Protein 3WRY (pdb70)

InterPro domains:
  IPR009215 TIM-barrel domain, IGPS-like [PF09370] (486-751)
  IPR013785 Aldolase-type TIM barrel [G3DSA:3.20.20.70] (477-729)
  IPR015813 Pyruvate/Phosphoenolpyruvate kinase-like domain superfamily [SSF51621] (482-674)
  IPR044122 UPF0261, N-terminal domain [NF002674] (10-432)
  IPR044122 UPF0261, N-terminal domain [PF06792] (9-196)
  IPR044122 UPF0261, N-terminal domain [cd15488] (10-428)
  IPR051353 Tobamovirus Resistance UPF0261 [PTHR31862] (7-753)
  IPR056778 UPF0261, C-terminal domain [PF23189] (211-428)

Secondary structure (DSSP, 8-state):
-EEEEEEE-HHHHHHHHHHHHHHHHHHHHHHTTT--SPPEEEEEE---BS------TTSEEE-HHHHHTT----GGG-S--SSHHHHHHHHHHHHHHHHHHHHHHSSEEEEEEEEESHHHHHHHHHHHTTSPTTS-EEEEETTSSSB-HHHHTTS--EEEE-SS---S--HHHHHHHHHHHHHHHHHHHHHHT---EEEEEE-GGGHHHHHHHHHHHHHTT-EEEEEETTTHHHHHHHHHHHTT--SEEEE---THHHIIIII-SS---TTTTHHHHHHT--EEE--TTTTEEE--SGGGS-GGGTTS-EEE-SSS-EEEEP-HHHHHHHHHHHHHHHTT-SS-EEEEEESSBSSTTSSTTSTT--HHHHHHHHHHHHHHHTT-TTEEEEEESSBTTSHHHHHHHHHHHHHHS--/--EEEEEEE-HHHHHHHHHHHHHHHHHHHHHHS-SSS---EEEEEE---BS------TTSEEE-HHHHHHT----GGG-S--SSHHHHHHHHHHHHHHHHHHHHHHHSEEEEEEEEESHHHHHHHHHHHTTSPTTS-EEEEETTSSSB-HHHHTTS--EEEE-SS-S-S--HHHHHHHHHHHHHHHHHHHHHHHS--PPPTT--S-EEEEEE-GGGHHHHHHHHHHHHHTT-EEEEEE-SSHHHHHHHHHHHTTS--EEEE---THHHHHHHT-SS---TTTTHHHHHHT--EEE--TTTTEEEESSGGGS-GGGTTS-EEE-SSS-EEEEPPHHHHHHHHHHHHHHHTT-SS-EEEEEETTBSSTTSSTTSTT--HHHHHHHHHHHHHHTSS-SSEEEEEESSBTTSHHHHHHHHHHHHHT--/--HHHHTTTTTT-BGGGG--S--SS----SSHHHHHHHHHHHHHHHHHHHHHHHHHHHHH----EEETTTTEEEE--SSSS-SEEEEEETT--EEEEE--EETTEE---TTEEEEE--GGGS--HHHHHHHHHHTT-SSS-PPPP-SEEEEEE--TTSSHHHHHHHH--TTT-EEEESSHHHHHHHHHHHHTTSS----TTTEEEHHHHHHTTTSSS----SEEEEETGGGS-HHHHHHHHHHTT-SEEEEEE-TTSS-----STT----TTTSS---SEEEE--EESSS-HHHHHHHHHHSSS--EE-------EEEEE-S-GGG-STTTS---SEEEESSHHHHHHHHHTT-SSEEETGGGTT--EEEEEEEE---S--TT-STT-HHHHHHHSSEEEEEEEEESS--HHHHHHHHHHHB-HHHHGGGB---/--TTTTT-BTGGG-----TT----SSHHHHHHHHHHHHHHHHHHHHHHHHHHHT---S-BSEEEEETTTTEEEE-BS-SS-SEEEEEETT--EEEEE--EETTEE---TTEEEEEEEGGGSS-HHHHHHHHHHHHHTTSSPPPP-SEEEEEE--TTSSHHHHHHHH--TTT-EEEESSHHHHHHHHHHHTTTS-----TTTEEEHHHHHHTSSSS--PPPSEEEEETGGGS-HHHHHHHHHHTT-SEEEEEE-SSSS-----STT----HHHHSPP-SEEEE--EESS--HHHHHHHHHHSSS--EE-------EEEEE-S-GGG-STTTS---SEEEESSHHHHHHHHHHT--SEEETGGGTT--EEEEEEEE---S--TT-STT-HHHHHHHSSEEEEEEEEESS--HHHHHHHHHHHB-HHHHGGGB--

CATH classification: 3.40.50.12020 (+1 more: 3.40.50.12030)

Structure (mmCIF, N/CA/C/O backbone):
data_3WRY
#
_entry.id   3WRY
#
_cell.length_a   84.981
_cell.length_b   133.550
_cell.length_c   195.786
_cell.angle_alpha   90.00
_cell.angle_beta   90.00
_cell.angle_gamma   90.00
#
_symmetry.space_group_name_H-M   'P 21 21 21'
#
loop_
_entity.id
_entity.type
_entity.pdbx_description
1 polymer 'Tm-1 protein'
2 polymer 'Replicase large subunit'
3 non-polymer 'PHOSPHOTHIOPHOSPHORIC ACID-ADENYLATE ESTER'
4 non-polymer 'MAGNESIUM ION'
5 non-polymer 'CHLORIDE ION'
6 water water
#
loop_
_atom_site.group_PDB
_atom_site.id
_atom_site.type_symbol
_atom_site.label_atom_id
_atom_site.label_alt_id
_atom_site.label_comp_id
_atom_site.label_asym_id
_atom_site.label_entity_id
_atom_site.label_seq_id
_atom_site.pdbx_PDB_ins_code
_atom_site.Cartn_x
_atom_site.Cartn_y
_atom_site.Cartn_z
_atom_site.occupancy
_atom_site.B_iso_or_equiv
_atom_site.auth_seq_id
_atom_site.auth_comp_id
_atom_site.auth_asym_id
_atom_site.auth_atom_id
_atom_site.pdbx_PDB_model_num
ATOM 1 N N . SER A 1 8 ? 40.884 -10.566 -40.179 1.00 47.75 8 SER A N 1
ATOM 2 C CA . SER A 1 8 ? 41.567 -9.483 -39.407 1.00 47.25 8 SER A CA 1
ATOM 3 C C . SER A 1 8 ? 40.536 -8.687 -38.603 1.00 44.75 8 SER A C 1
ATOM 4 O O . SER A 1 8 ? 39.826 -7.848 -39.148 1.00 44.16 8 SER A O 1
ATOM 7 N N . PRO A 1 9 ? 40.472 -8.921 -37.283 1.00 42.93 9 PRO A N 1
ATOM 8 C CA . PRO A 1 9 ? 39.532 -8.251 -36.383 1.00 39.97 9 PRO A CA 1
ATOM 9 C C . PRO A 1 9 ? 39.504 -6.737 -36.486 1.00 38.34 9 PRO A C 1
ATOM 10 O O . PRO A 1 9 ? 40.538 -6.079 -36.554 1.00 39.55 9 PRO A O 1
ATOM 14 N N . ARG A 1 10 ? 38.297 -6.194 -36.493 1.00 34.89 10 ARG A N 1
ATOM 15 C CA . ARG A 1 10 ? 38.100 -4.763 -36.582 1.00 32.71 10 ARG A CA 1
ATOM 16 C C . ARG A 1 10 ? 36.944 -4.367 -35.666 1.00 29.66 10 ARG A C 1
ATOM 17 O O . ARG A 1 10 ? 35.979 -5.115 -35.527 1.00 29.25 10 ARG A O 1
ATOM 25 N N . VAL A 1 11 ? 37.054 -3.208 -35.028 1.00 27.32 11 VAL A N 1
ATOM 26 C CA . VAL A 1 11 ? 35.991 -2.711 -34.157 1.00 28.27 11 VAL A CA 1
ATOM 27 C C . VAL A 1 11 ? 35.518 -1.376 -34.703 1.00 27.31 11 VAL A C 1
ATOM 28 O O . VAL A 1 11 ? 36.268 -0.701 -35.405 1.00 28.85 11 VAL A O 1
ATOM 32 N N . PHE A 1 12 ? 34.281 -0.998 -34.396 1.00 27.04 12 PHE A N 1
ATOM 33 C CA . PHE A 1 12 ? 33.742 0.273 -34.874 1.00 26.16 12 PHE A CA 1
ATOM 34 C C . PHE A 1 12 ? 33.313 1.195 -33.730 1.00 26.38 12 PHE A C 1
ATOM 35 O O . PHE A 1 12 ? 32.616 0.766 -32.809 1.00 26.45 12 PHE A O 1
ATOM 43 N N . CYS A 1 13 ? 33.752 2.452 -33.793 1.00 26.29 13 CYS A N 1
ATOM 44 C CA . CYS A 1 13 ? 33.411 3.474 -32.801 1.00 27.14 13 CYS A CA 1
ATOM 45 C C . CYS A 1 13 ? 32.398 4.331 -33.526 1.00 25.99 13 CYS A C 1
ATOM 46 O O . CYS A 1 13 ? 32.711 4.932 -34.550 1.00 27.85 13 CYS A O 1
ATOM 49 N N . ILE A 1 14 ? 31.190 4.400 -32.978 1.00 25.60 14 ILE A N 1
ATOM 50 C CA . ILE A 1 14 ? 30.091 5.090 -33.633 1.00 23.20 14 ILE A CA 1
ATOM 51 C C . ILE A 1 14 ? 29.430 6.218 -32.849 1.00 24.02 14 ILE A C 1
ATOM 52 O O . ILE A 1 14 ? 29.202 6.101 -31.642 1.00 23.83 14 ILE A O 1
ATOM 57 N N . GLY A 1 15 ? 29.120 7.309 -33.547 1.00 22.45 15 GLY A N 1
ATOM 58 C CA . GLY A 1 15 ? 28.470 8.441 -32.908 1.00 22.15 15 GLY A CA 1
ATOM 59 C C . GLY A 1 15 ? 28.057 9.519 -33.896 1.00 22.64 15 GLY A C 1
ATOM 60 O O . GLY A 1 15 ? 28.417 9.465 -35.070 1.00 23.90 15 GLY A O 1
ATOM 61 N N . THR A 1 16 ? 27.295 10.499 -33.424 1.00 21.64 16 THR A N 1
ATOM 62 C CA . THR A 1 16 ? 26.862 11.599 -34.270 1.00 22.91 16 THR A CA 1
ATOM 63 C C . THR A 1 16 ? 27.931 12.702 -34.262 1.00 24.17 16 THR A C 1
ATOM 64 O O . THR A 1 16 ? 27.892 13.628 -33.448 1.00 23.03 16 THR A O 1
ATOM 68 N N . ALA A 1 17 ? 28.878 12.594 -35.188 1.00 24.32 17 ALA A N 1
ATOM 69 C CA . ALA A 1 17 ? 29.967 13.555 -35.302 1.00 26.65 17 ALA A CA 1
ATOM 70 C C . ALA A 1 17 ? 29.525 15.015 -35.414 1.00 28.35 17 ALA A C 1
ATOM 71 O O . ALA A 1 17 ? 30.257 15.912 -34.994 1.00 29.25 17 ALA A O 1
ATOM 73 N N . ASP A 1 18 ? 28.345 15.271 -35.974 1.00 27.41 18 ASP A N 1
ATOM 74 C CA . ASP A 1 18 ? 27.908 16.659 -36.107 1.00 27.00 18 ASP A CA 1
ATOM 75 C C . ASP A 1 18 ? 27.669 17.348 -34.771 1.00 26.29 18 ASP A C 1
ATOM 76 O O . ASP A 1 18 ? 27.736 18.573 -34.694 1.00 26.64 18 ASP A O 1
ATOM 81 N N . THR A 1 19 ? 27.407 16.573 -33.720 1.00 26.12 19 THR A N 1
ATOM 82 C CA . THR A 1 19 ? 27.176 17.150 -32.393 1.00 28.11 19 THR A CA 1
ATOM 83 C C . THR A 1 19 ? 28.192 16.717 -31.337 1.00 28.83 19 THR A C 1
ATOM 84 O O . THR A 1 19 ? 28.381 17.405 -30.333 1.00 29.86 19 THR A O 1
ATOM 88 N N . LYS A 1 20 ? 28.849 15.584 -31.561 1.00 28.79 20 LYS A N 1
ATOM 89 C CA . LYS A 1 20 ? 29.797 15.066 -30.584 1.00 27.75 20 LYS A CA 1
ATOM 90 C C . LYS A 1 20 ? 31.128 14.631 -31.188 1.00 27.16 20 LYS A C 1
ATOM 91 O O . LYS A 1 20 ? 31.704 13.621 -30.780 1.00 25.39 20 LYS A O 1
ATOM 97 N N . PHE A 1 21 ? 31.626 15.399 -32.149 1.00 26.01 21 PHE A N 1
ATOM 98 C CA . PHE A 1 21 ? 32.875 15.045 -32.803 1.00 27.32 21 PHE A CA 1
ATOM 99 C C . PHE A 1 21 ? 34.077 14.824 -31.886 1.00 27.84 21 PHE A C 1
ATOM 100 O O . PHE A 1 21 ? 34.715 13.780 -31.961 1.00 27.84 21 PHE A O 1
ATOM 108 N N . ASP A 1 22 ? 34.397 15.783 -31.022 1.00 28.93 22 ASP A N 1
ATOM 109 C CA . ASP A 1 22 ? 35.572 15.600 -30.171 1.00 30.54 22 ASP A CA 1
ATOM 110 C C . ASP A 1 22 ? 35.465 14.441 -29.196 1.00 28.35 22 ASP A C 1
ATOM 111 O O . ASP A 1 22 ? 36.455 13.762 -28.944 1.00 25.59 22 ASP A O 1
ATOM 116 N N . GLU A 1 23 ? 34.276 14.213 -28.650 1.00 26.81 23 GLU A N 1
ATOM 117 C CA . GLU A 1 23 ? 34.095 13.103 -27.718 1.00 28.65 23 GLU A CA 1
ATOM 118 C C . GLU A 1 23 ? 34.252 11.780 -28.469 1.00 27.74 23 GLU A C 1
ATOM 119 O O . GLU A 1 23 ? 34.814 10.824 -27.944 1.00 26.98 23 GLU A O 1
ATOM 125 N N . LEU A 1 24 ? 33.744 11.738 -29.699 1.00 27.74 24 LEU A N 1
ATOM 126 C CA . LEU A 1 24 ? 33.818 10.538 -30.522 1.00 27.53 24 LEU A CA 1
ATOM 127 C C . LEU A 1 24 ? 35.283 10.256 -30.817 1.00 27.49 24 LEU A C 1
ATOM 128 O O . LEU A 1 24 ? 35.736 9.118 -30.712 1.00 25.58 24 LEU A O 1
ATOM 133 N N . ARG A 1 25 ? 36.011 11.310 -31.186 1.00 27.55 25 ARG A N 1
ATOM 134 C CA . ARG A 1 25 ? 37.438 11.213 -31.494 1.00 27.64 25 ARG A CA 1
ATOM 135 C C . ARG A 1 25 ? 38.188 10.726 -30.258 1.00 26.63 25 ARG A C 1
ATOM 136 O O . ARG A 1 25 ? 38.949 9.758 -30.321 1.00 26.81 25 ARG A O 1
ATOM 144 N N . PHE A 1 26 ? 37.964 11.408 -29.135 1.00 26.53 26 PHE A N 1
ATOM 145 C CA . PHE A 1 26 ? 38.612 11.057 -27.869 1.00 26.79 26 PHE A CA 1
ATOM 146 C C . PHE A 1 26 ? 38.418 9.578 -27.534 1.00 25.73 26 PHE A C 1
ATOM 147 O O . PHE A 1 26 ? 39.376 8.877 -27.209 1.00 26.00 26 PHE A O 1
ATOM 155 N N . LEU A 1 27 ? 37.175 9.113 -27.619 1.00 24.02 27 LEU A N 1
ATOM 156 C CA . LEU A 1 27 ? 36.854 7.723 -27.325 1.00 24.40 27 LEU A CA 1
ATOM 157 C C . LEU A 1 27 ? 37.598 6.777 -28.270 1.00 25.15 27 LEU A C 1
ATOM 158 O O . LEU A 1 27 ? 38.285 5.850 -27.834 1.00 25.28 27 LEU A O 1
ATOM 163 N N . SER A 1 28 ? 37.464 7.021 -29.566 1.00 24.52 28 SER A N 1
ATOM 164 C CA . SER A 1 28 ? 38.132 6.197 -30.569 1.00 27.03 28 SER A CA 1
ATOM 165 C C . SER A 1 28 ? 39.632 6.147 -30.279 1.00 27.15 28 SER A C 1
ATOM 166 O O . SER A 1 28 ? 40.252 5.080 -30.284 1.00 26.42 28 SER A O 1
ATOM 169 N N . GLU A 1 29 ? 40.196 7.319 -30.019 1.00 28.69 29 GLU A N 1
ATOM 170 C CA . GLU A 1 29 ? 41.615 7.451 -29.722 1.00 30.54 29 GLU A CA 1
ATOM 171 C C . GLU A 1 29 ? 41.954 6.567 -28.523 1.00 29.11 29 GLU A C 1
ATOM 172 O O . GLU A 1 29 ? 42.917 5.799 -28.551 1.00 26.93 29 GLU A O 1
ATOM 178 N N . HIS A 1 30 ? 41.148 6.664 -27.470 1.00 27.62 30 HIS A N 1
ATOM 179 C CA . HIS A 1 30 ? 41.414 5.877 -26.276 1.00 28.60 30 HIS A CA 1
ATOM 180 C C . HIS A 1 30 ? 41.206 4.377 -26.476 1.00 26.47 30 HIS A C 1
ATOM 181 O O . HIS A 1 30 ? 41.890 3.566 -25.855 1.00 24.32 30 HIS A O 1
ATOM 188 N N . VAL A 1 31 ? 40.269 4.010 -27.345 1.00 25.24 31 VAL A N 1
ATOM 189 C CA . VAL A 1 31 ? 40.011 2.602 -27.633 1.00 24.48 31 VAL A CA 1
ATOM 190 C C . VAL A 1 31 ? 41.181 2.012 -28.413 1.00 26.41 31 VAL A C 1
ATOM 191 O O . VAL A 1 31 ? 41.607 0.888 -28.148 1.00 25.38 31 VAL A O 1
ATOM 195 N N . ARG A 1 32 ? 41.696 2.765 -29.381 1.00 28.46 32 ARG A N 1
ATOM 196 C CA . ARG A 1 32 ? 42.822 2.284 -30.187 1.00 31.16 32 ARG A CA 1
ATOM 197 C C . ARG A 1 32 ? 44.044 2.063 -29.300 1.00 32.00 32 ARG A C 1
ATOM 198 O O . ARG A 1 32 ? 44.694 1.020 -29.357 1.00 31.95 32 ARG A O 1
ATOM 206 N N . SER A 1 33 ? 44.340 3.056 -28.475 1.00 31.28 33 SER A N 1
ATOM 207 C CA . SER A 1 33 ? 45.476 2.990 -27.572 1.00 32.78 33 SER A CA 1
ATOM 208 C C . SER A 1 33 ? 45.336 1.820 -26.586 1.00 33.57 33 SER A C 1
ATOM 209 O O . SER A 1 33 ? 46.300 1.098 -26.325 1.00 33.76 33 SER A O 1
ATOM 212 N N . SER A 1 34 ? 44.132 1.632 -26.049 1.00 32.28 34 SER A N 1
ATOM 213 C CA . SER A 1 34 ? 43.876 0.558 -25.095 1.00 30.99 34 SER A CA 1
ATOM 214 C C . SER A 1 34 ? 43.995 -0.828 -25.731 1.00 32.01 34 SER A C 1
ATOM 215 O O . SER A 1 34 ? 44.498 -1.773 -25.108 1.00 29.17 34 SER A O 1
ATOM 218 N N . LEU A 1 35 ? 43.512 -0.955 -26.964 1.00 30.65 35 LEU A N 1
ATOM 219 C CA . LEU A 1 35 ? 43.590 -2.224 -27.668 1.00 31.33 35 LEU A CA 1
ATOM 220 C C . LEU A 1 35 ? 45.052 -2.634 -27.840 1.00 33.20 35 LEU A C 1
ATOM 221 O O . LEU A 1 35 ? 45.406 -3.798 -27.658 1.00 31.95 35 LEU A O 1
ATOM 226 N N . ASN A 1 36 ? 45.902 -1.674 -28.187 1.00 35.66 36 ASN A N 1
ATOM 227 C CA . ASN A 1 36 ? 47.313 -1.976 -28.370 1.00 39.52 36 ASN A CA 1
ATOM 228 C C . ASN A 1 36 ? 47.983 -2.331 -27.049 1.00 38.81 36 ASN A C 1
ATOM 229 O O . ASN A 1 36 ? 48.764 -3.273 -26.991 1.00 40.44 36 ASN A O 1
ATOM 234 N N . SER A 1 37 ? 47.670 -1.600 -25.984 1.00 38.00 37 SER A N 1
ATOM 235 C CA . SER A 1 37 ? 48.269 -1.899 -24.683 1.00 38.71 37 SER A CA 1
ATOM 236 C C . SER A 1 37 ? 47.900 -3.295 -24.190 1.00 38.31 37 SER A C 1
ATOM 237 O O . SER A 1 37 ? 48.759 -4.163 -24.052 1.00 36.98 37 SER A O 1
ATOM 240 N N . PHE A 1 38 ? 46.611 -3.499 -23.937 1.00 38.83 38 PHE A N 1
ATOM 241 C CA . PHE A 1 38 ? 46.098 -4.763 -23.415 1.00 39.50 38 PHE A CA 1
ATOM 242 C C . PHE A 1 38 ? 46.496 -6.013 -24.179 1.00 41.32 38 PHE A C 1
ATOM 243 O O . PHE A 1 38 ? 46.563 -7.103 -23.609 1.00 41.83 38 PHE A O 1
ATOM 251 N N . SER A 1 39 ? 46.743 -5.876 -25.469 1.00 43.70 39 SER A N 1
ATOM 252 C CA . SER A 1 39 ? 47.140 -7.035 -26.241 1.00 49.67 39 SER A CA 1
ATOM 253 C C . SER A 1 39 ? 48.661 -7.087 -26.323 1.00 53.96 39 SER A C 1
ATOM 254 O O . SER A 1 39 ? 49.200 -7.542 -27.322 1.00 55.55 39 SER A O 1
ATOM 257 N N . ASN A 1 40 ? 49.352 -6.616 -25.283 1.00 58.96 40 ASN A N 1
ATOM 258 C CA . ASN A 1 40 ? 50.817 -6.626 -25.294 1.00 64.31 40 ASN A CA 1
ATOM 259 C C . ASN A 1 40 ? 51.341 -8.026 -25.608 1.00 66.96 40 ASN A C 1
ATOM 260 O O . ASN A 1 40 ? 52.461 -8.187 -26.097 1.00 66.80 40 ASN A O 1
ATOM 265 N N . LYS A 1 41 ? 50.524 -9.040 -25.334 1.00 69.49 41 LYS A N 1
ATOM 266 C CA . LYS A 1 41 ? 50.915 -10.406 -25.644 1.00 72.38 41 LYS A CA 1
ATOM 267 C C . LYS A 1 41 ? 51.040 -10.463 -27.165 1.00 74.15 41 LYS A C 1
ATOM 268 O O . LYS A 1 41 ? 51.696 -11.341 -27.726 1.00 75.41 41 LYS A O 1
ATOM 274 N N . SER A 1 42 ? 50.410 -9.489 -27.814 1.00 74.92 42 SER A N 1
ATOM 275 C CA . SER A 1 42 ? 50.431 -9.343 -29.262 1.00 75.11 42 SER A CA 1
ATOM 276 C C . SER A 1 42 ? 49.749 -10.478 -30.013 1.00 75.23 42 SER A C 1
ATOM 277 O O . SER A 1 42 ? 49.095 -11.334 -29.412 1.00 75.68 42 SER A O 1
ATOM 279 N N . SER A 1 43 ? 49.923 -10.447 -31.335 1.00 74.48 43 SER A N 1
ATOM 280 C CA . SER A 1 43 ? 49.367 -11.406 -32.293 1.00 73.43 43 SER A CA 1
ATOM 281 C C . SER A 1 43 ? 48.591 -10.611 -33.344 1.00 72.02 43 SER A C 1
ATOM 282 O O . SER A 1 43 ? 49.165 -9.787 -34.059 1.00 71.34 43 SER A O 1
ATOM 284 N N . PHE A 1 44 ? 47.287 -10.853 -33.427 1.00 69.99 44 PHE A N 1
ATOM 285 C CA . PHE A 1 44 ? 46.446 -10.156 -34.392 1.00 67.58 44 PHE A CA 1
ATOM 286 C C . PHE A 1 44 ? 46.239 -8.697 -33.990 1.00 65.36 44 PHE A C 1
ATOM 287 O O . PHE A 1 44 ? 45.955 -8.391 -32.831 1.00 65.89 44 PHE A O 1
ATOM 289 N N . LYS A 1 45 ? 46.390 -7.800 -34.957 1.00 62.02 45 LYS A N 1
ATOM 290 C CA . LYS A 1 45 ? 46.208 -6.372 -34.725 1.00 58.20 45 LYS A CA 1
ATOM 291 C C . LYS A 1 45 ? 44.728 -6.038 -34.917 1.00 54.32 45 LYS A C 1
ATOM 292 O O . LYS A 1 45 ? 44.107 -6.488 -35.883 1.00 52.45 45 LYS A O 1
ATOM 298 N N . VAL A 1 46 ? 44.158 -5.261 -34.001 1.00 49.01 46 VAL A N 1
ATOM 299 C CA . VAL A 1 46 ? 42.752 -4.891 -34.124 1.00 43.57 46 VAL A CA 1
ATOM 300 C C . VAL A 1 46 ? 42.618 -3.507 -34.757 1.00 40.37 46 VAL A C 1
ATOM 301 O O . VAL A 1 46 ? 43.191 -2.532 -34.270 1.00 38.62 46 VAL A O 1
ATOM 305 N N . GLY A 1 47 ? 41.870 -3.433 -35.854 1.00 36.90 47 GLY A N 1
ATOM 306 C CA . GLY A 1 47 ? 41.673 -2.164 -36.530 1.00 33.70 47 GLY A CA 1
ATOM 307 C C . GLY A 1 47 ? 40.500 -1.382 -35.960 1.00 32.37 47 GLY A C 1
ATOM 308 O O . GLY A 1 47 ? 39.520 -1.966 -35.495 1.00 31.08 47 GLY A O 1
ATOM 309 N N . VAL A 1 48 ? 40.603 -0.057 -35.988 1.00 29.47 48 VAL A N 1
ATOM 310 C CA . VAL A 1 48 ? 39.539 0.793 -35.480 1.00 28.58 48 VAL A CA 1
ATOM 311 C C . VAL A 1 48 ? 38.960 1.675 -36.580 1.00 28.60 48 VAL A C 1
ATOM 312 O O . VAL A 1 48 ? 39.672 2.460 -37.210 1.00 28.77 48 VAL A O 1
ATOM 316 N N . THR A 1 49 ? 37.665 1.543 -36.819 1.00 27.59 49 THR A N 1
ATOM 317 C CA . THR A 1 49 ? 37.024 2.372 -37.821 1.00 27.55 49 THR A CA 1
ATOM 318 C C . THR A 1 49 ? 36.009 3.273 -37.138 1.00 28.29 49 THR A C 1
ATOM 319 O O . THR A 1 49 ? 35.216 2.813 -36.315 1.00 29.32 49 THR A O 1
ATOM 323 N N . VAL A 1 50 ? 36.050 4.561 -37.464 1.00 27.34 50 VAL A N 1
ATOM 324 C CA . VAL A 1 50 ? 35.128 5.522 -36.877 1.00 25.73 50 VAL A CA 1
ATOM 325 C C . VAL A 1 50 ? 33.946 5.696 -37.827 1.00 27.22 50 VAL A C 1
ATOM 326 O O . VAL A 1 50 ? 34.131 5.918 -39.023 1.00 26.41 50 VAL A O 1
ATOM 330 N N . VAL A 1 51 ? 32.734 5.572 -37.295 1.00 26.56 51 VAL A N 1
ATOM 331 C CA . VAL A 1 51 ? 31.531 5.710 -38.111 1.00 25.59 51 VAL A CA 1
ATOM 332 C C . VAL A 1 51 ? 30.659 6.875 -37.652 1.00 26.27 51 VAL A C 1
ATOM 333 O O . VAL A 1 51 ? 30.247 6.942 -36.492 1.00 26.75 51 VAL A O 1
ATOM 337 N N . ASP A 1 52 ? 30.397 7.801 -38.565 1.00 24.33 52 ASP A N 1
ATOM 338 C CA . ASP A 1 52 ? 29.554 8.944 -38.260 1.00 25.55 52 ASP A CA 1
ATOM 339 C C . ASP A 1 52 ? 28.102 8.608 -38.589 1.00 24.71 52 ASP A C 1
ATOM 340 O O . ASP A 1 52 ? 27.807 8.163 -39.696 1.00 25.14 52 ASP A O 1
ATOM 345 N N . VAL A 1 53 ? 27.202 8.798 -37.628 1.00 23.26 53 VAL A N 1
ATOM 346 C CA . VAL A 1 53 ? 25.784 8.527 -37.869 1.00 24.83 53 VAL A CA 1
ATOM 347 C C . VAL A 1 53 ? 24.935 9.793 -37.715 1.00 26.46 53 VAL A C 1
ATOM 348 O O . VAL A 1 53 ? 23.747 9.723 -37.379 1.00 28.02 53 VAL A O 1
ATOM 352 N N . SER A 1 54 ? 25.560 10.947 -37.964 1.00 26.36 54 SER A N 1
ATOM 353 C CA . SER A 1 54 ? 24.887 12.247 -37.892 1.00 25.38 54 SER A CA 1
ATOM 354 C C . SER A 1 54 ? 23.693 12.250 -38.839 1.00 24.93 54 SER A C 1
ATOM 355 O O . SER A 1 54 ? 23.769 11.695 -39.934 1.00 24.32 54 SER A O 1
ATOM 358 N N . THR A 1 55 ? 22.599 12.886 -38.437 1.00 24.44 55 THR A N 1
ATOM 359 C CA . THR A 1 55 ? 21.447 12.949 -39.315 1.00 26.32 55 THR A CA 1
ATOM 360 C C . THR A 1 55 ? 21.145 14.363 -39.805 1.00 28.21 55 THR A C 1
ATOM 361 O O . THR A 1 55 ? 20.213 14.562 -40.576 1.00 30.02 55 THR A O 1
ATOM 365 N N . SER A 1 56 ? 21.919 15.352 -39.367 1.00 28.22 56 SER A N 1
ATOM 366 C CA . SER A 1 56 ? 21.697 16.713 -39.856 1.00 28.36 56 SER A CA 1
ATOM 367 C C . SER A 1 56 ? 22.452 16.803 -41.186 1.00 29.99 56 SER A C 1
ATOM 368 O O . SER A 1 56 ? 23.036 15.813 -41.641 1.00 29.80 56 SER A O 1
ATOM 371 N N . TRP A 1 57 ? 22.452 17.973 -41.812 1.00 29.79 57 TRP A N 1
ATOM 372 C CA . TRP A 1 57 ? 23.172 18.117 -43.071 1.00 32.78 57 TRP A CA 1
ATOM 373 C C . TRP A 1 57 ? 24.654 18.444 -42.862 1.00 31.88 57 TRP A C 1
ATOM 374 O O . TRP A 1 57 ? 25.440 18.408 -43.804 1.00 30.07 57 TRP A O 1
ATOM 385 N N . LYS A 1 58 ? 25.034 18.764 -41.631 1.00 33.75 58 LYS A N 1
ATOM 386 C CA . LYS A 1 58 ? 26.424 19.095 -41.334 1.00 35.31 58 LYS A CA 1
ATOM 387 C C . LYS A 1 58 ? 27.287 17.880 -41.672 1.00 35.72 58 LYS A C 1
ATOM 388 O O . LYS A 1 58 ? 27.039 16.780 -41.188 1.00 36.32 58 LYS A O 1
ATOM 394 N N . GLU A 1 59 ? 28.291 18.078 -42.517 1.00 36.30 59 GLU A N 1
ATOM 395 C CA . GLU A 1 59 ? 29.153 16.981 -42.939 1.00 37.44 59 GLU A CA 1
ATOM 396 C C . GLU A 1 59 ? 30.517 16.913 -42.266 1.00 36.88 59 GLU A C 1
ATOM 397 O O . GLU A 1 59 ? 31.163 17.936 -42.045 1.00 37.95 59 GLU A O 1
ATOM 403 N N . THR A 1 60 ? 30.936 15.693 -41.937 1.00 34.91 60 THR A N 1
ATOM 404 C CA . THR A 1 60 ? 32.233 15.438 -41.325 1.00 34.62 60 THR A CA 1
ATOM 405 C C . THR A 1 60 ? 32.914 14.491 -42.299 1.00 36.09 60 THR A C 1
ATOM 406 O O . THR A 1 60 ? 32.361 13.445 -42.636 1.00 37.90 60 THR A O 1
ATOM 410 N N . ASN A 1 61 ? 34.109 14.856 -42.755 1.00 37.43 61 ASN A N 1
ATOM 411 C CA . ASN A 1 61 ? 34.830 14.052 -43.737 1.00 38.15 61 ASN A CA 1
ATOM 412 C C . ASN A 1 61 ? 35.978 13.228 -43.197 1.00 37.04 61 ASN A C 1
ATOM 413 O O . ASN A 1 61 ? 36.572 12.441 -43.924 1.00 37.51 61 ASN A O 1
ATOM 418 N N . SER A 1 62 ? 36.297 13.403 -41.923 1.00 36.69 62 SER A N 1
ATOM 419 C CA . SER A 1 62 ? 37.389 12.646 -41.330 1.00 35.87 62 SER A CA 1
ATOM 420 C C . SER A 1 62 ? 37.358 12.734 -39.820 1.00 35.15 62 SER A C 1
ATOM 421 O O . SER A 1 62 ? 36.652 13.564 -39.245 1.00 35.86 62 SER A O 1
ATOM 424 N N . CYS A 1 63 ? 38.133 11.865 -39.187 1.00 34.30 63 CYS A N 1
ATOM 425 C CA . CYS A 1 63 ? 38.256 11.848 -37.741 1.00 33.75 63 CYS A CA 1
ATOM 426 C C . CYS A 1 63 ? 39.716 11.508 -37.470 1.00 34.36 63 CYS A C 1
ATOM 427 O O . CYS A 1 63 ? 40.096 10.338 -37.394 1.00 31.16 63 CYS A O 1
ATOM 430 N N . ALA A 1 64 ? 40.534 12.550 -37.350 1.00 36.44 64 ALA A N 1
ATOM 431 C CA . ALA A 1 64 ? 41.960 12.387 -37.119 1.00 35.97 64 ALA A CA 1
ATOM 432 C C . ALA A 1 64 ? 42.508 11.492 -38.225 1.00 35.42 64 ALA A C 1
ATOM 433 O O . ALA A 1 64 ? 42.182 11.682 -39.393 1.00 36.28 64 ALA A O 1
ATOM 435 N N . ASP A 1 65 ? 43.318 10.510 -37.851 1.00 36.28 65 ASP A N 1
ATOM 436 C CA . ASP A 1 65 ? 43.921 9.585 -38.806 1.00 38.13 65 ASP A CA 1
ATOM 437 C C . ASP A 1 65 ? 43.223 8.224 -38.826 1.00 38.38 65 ASP A C 1
ATOM 438 O O . ASP A 1 65 ? 43.827 7.210 -39.183 1.00 40.18 65 ASP A O 1
ATOM 443 N N . PHE A 1 66 ? 41.955 8.195 -38.444 1.00 36.32 66 PHE A N 1
ATOM 444 C CA . PHE A 1 66 ? 41.210 6.938 -38.418 1.00 34.99 66 PHE A CA 1
ATOM 445 C C . PHE A 1 66 ? 40.534 6.597 -39.736 1.00 32.64 66 PHE A C 1
ATOM 446 O O . PHE A 1 66 ? 40.171 7.479 -40.511 1.00 31.78 66 PHE A O 1
ATOM 45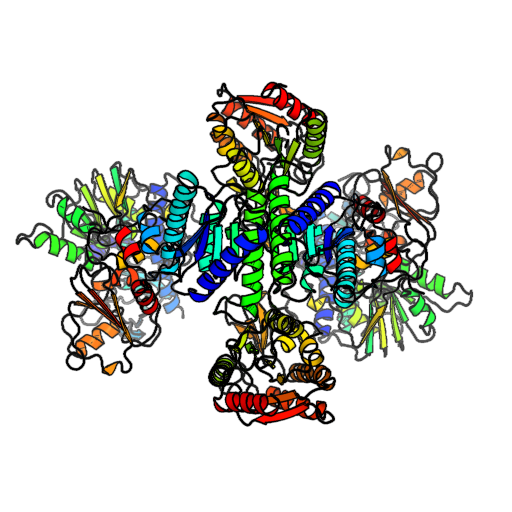4 N N . ASP A 1 67 ? 40.377 5.305 -39.987 1.00 33.01 67 ASP A N 1
ATOM 455 C CA . ASP A 1 67 ? 39.641 4.855 -41.157 1.00 34.28 67 ASP A CA 1
ATOM 456 C C . ASP A 1 67 ? 38.266 5.437 -40.780 1.00 33.45 67 ASP A C 1
ATOM 457 O O . ASP A 1 67 ? 37.784 5.230 -39.661 1.00 32.98 67 ASP A O 1
ATOM 462 N N . PHE A 1 68 ? 37.636 6.168 -41.685 1.00 31.13 68 PHE A N 1
ATOM 463 C CA . PHE A 1 68 ? 36.375 6.820 -41.343 1.00 31.31 68 PHE A CA 1
ATOM 464 C C . PHE A 1 68 ? 35.247 6.647 -42.358 1.00 30.91 68 PHE A C 1
ATOM 465 O O . PHE A 1 68 ? 35.461 6.695 -43.569 1.00 29.82 68 PHE A O 1
ATOM 473 N N . VAL A 1 69 ? 34.042 6.433 -41.841 1.00 29.75 69 VAL A N 1
ATOM 474 C CA . VAL A 1 69 ? 32.865 6.261 -42.675 1.00 28.44 69 VAL A CA 1
ATOM 475 C C . VAL A 1 69 ? 31.922 7.426 -42.418 1.00 29.00 69 VAL A C 1
ATOM 476 O O . VAL A 1 69 ? 31.413 7.594 -41.313 1.00 28.53 69 VAL A O 1
ATOM 480 N N . PRO A 1 70 ? 31.691 8.262 -43.437 1.00 28.89 70 PRO A N 1
ATOM 481 C CA . PRO A 1 70 ? 30.795 9.407 -43.271 1.00 27.90 70 PRO A CA 1
ATOM 482 C C . PRO A 1 70 ? 29.326 9.005 -43.191 1.00 28.53 70 PRO A C 1
ATOM 483 O O . PRO A 1 70 ? 28.940 7.897 -43.576 1.00 28.90 70 PRO A O 1
ATOM 487 N N . SER A 1 71 ? 28.519 9.922 -42.677 1.00 30.17 71 SER A N 1
ATOM 488 C CA . SER A 1 71 ? 27.088 9.717 -42.520 1.00 30.87 71 SER A CA 1
ATOM 489 C C . SER A 1 71 ? 26.432 9.254 -43.811 1.00 30.95 71 SER A C 1
ATOM 490 O O . SER A 1 71 ? 25.617 8.330 -43.807 1.00 31.10 71 SER A O 1
ATOM 493 N N . LYS A 1 72 ? 26.792 9.892 -44.919 1.00 29.48 72 LYS A N 1
ATOM 494 C CA . LYS A 1 72 ? 26.201 9.537 -46.201 1.00 30.56 72 LYS A CA 1
ATOM 495 C C . LYS A 1 72 ? 26.480 8.090 -46.632 1.00 30.19 72 LYS A C 1
ATOM 496 O O . LYS A 1 72 ? 25.629 7.470 -47.268 1.00 29.53 72 LYS A O 1
ATOM 502 N N . ASP A 1 73 ? 27.650 7.546 -46.295 1.00 28.94 73 ASP A N 1
ATOM 503 C CA . ASP A 1 73 ? 27.955 6.164 -46.680 1.00 31.42 73 ASP A CA 1
ATOM 504 C C . ASP A 1 73 ? 27.141 5.139 -45.893 1.00 31.42 73 ASP A C 1
ATOM 505 O O . ASP A 1 73 ? 26.855 4.048 -46.397 1.00 31.41 73 ASP A O 1
ATOM 510 N N . VAL A 1 74 ? 26.774 5.471 -44.658 1.00 30.43 74 VAL A N 1
ATOM 511 C CA . VAL A 1 74 ? 25.981 4.533 -43.866 1.00 28.57 74 VAL A CA 1
ATOM 512 C C . VAL A 1 74 ? 24.591 4.444 -44.490 1.00 27.96 74 VAL A C 1
ATOM 513 O O . VAL A 1 74 ? 24.062 3.356 -44.706 1.00 28.10 74 VAL A O 1
ATOM 517 N N . LEU A 1 75 ? 24.016 5.599 -44.800 1.00 27.81 75 LEU A N 1
ATOM 518 C CA . LEU A 1 75 ? 22.695 5.655 -45.408 1.00 29.35 75 LEU A CA 1
ATOM 519 C C . LEU A 1 75 ? 22.644 4.996 -46.791 1.00 30.62 75 LEU A C 1
ATOM 520 O O . LEU A 1 75 ? 21.704 4.265 -47.092 1.00 30.71 75 LEU A O 1
ATOM 525 N N . SER A 1 76 ? 23.658 5.227 -47.620 1.00 31.18 76 SER A N 1
ATOM 526 C CA . SER A 1 76 ? 23.653 4.664 -48.971 1.00 34.19 76 SER A CA 1
ATOM 527 C C . SER A 1 76 ? 23.677 3.141 -49.053 1.00 34.75 76 SER A C 1
ATOM 528 O O . SER A 1 76 ? 23.445 2.576 -50.123 1.00 36.41 76 SER A O 1
ATOM 531 N N . CYS A 1 77 ? 23.943 2.468 -47.940 1.00 34.32 77 CYS A N 1
ATOM 532 C CA . CYS A 1 77 ? 23.968 1.005 -47.965 1.00 34.73 77 CYS A CA 1
ATOM 533 C C . CYS A 1 77 ? 22.577 0.467 -47.636 1.00 33.20 77 CYS A C 1
ATOM 534 O O . CYS A 1 77 ? 22.302 -0.714 -47.822 1.00 33.16 77 CYS A O 1
ATOM 537 N N . HIS A 1 78 ? 21.705 1.360 -47.176 1.00 32.29 78 HIS A N 1
ATOM 538 C CA . HIS A 1 78 ? 20.351 1.014 -46.735 1.00 33.21 78 HIS A CA 1
ATOM 539 C C . HIS A 1 78 ? 19.176 1.368 -47.657 1.00 35.76 78 HIS A C 1
ATOM 540 O O . HIS A 1 78 ? 19.221 2.344 -48.407 1.00 36.15 78 HIS A O 1
ATOM 547 N N . THR A 1 79 ? 18.115 0.571 -47.566 1.00 37.57 79 THR A N 1
ATOM 548 C CA . THR A 1 79 ? 16.890 0.790 -48.331 1.00 38.48 79 THR A CA 1
ATOM 549 C C . THR A 1 79 ? 15.763 0.811 -47.301 1.00 37.96 79 THR A C 1
ATOM 550 O O . THR A 1 79 ? 15.669 -0.098 -46.475 1.00 36.12 79 THR A O 1
ATOM 554 N N . LEU A 1 80 ? 14.922 1.845 -47.348 1.00 38.25 80 LEU A N 1
ATOM 555 C CA . LEU A 1 80 ? 13.804 1.995 -46.410 1.00 38.65 80 LEU A CA 1
ATOM 556 C C . LEU A 1 80 ? 13.008 0.704 -46.247 1.00 38.96 80 LEU A C 1
ATOM 557 O O . LEU A 1 80 ? 12.630 0.073 -47.236 1.00 39.96 80 LEU A O 1
ATOM 562 N N . GLY A 1 81 ? 12.758 0.323 -44.998 1.00 38.47 81 GLY A N 1
ATOM 563 C CA . GLY A 1 81 ? 12.018 -0.893 -44.715 1.00 39.12 81 GLY A CA 1
ATOM 564 C C . GLY A 1 81 ? 10.847 -0.709 -43.762 1.00 40.16 81 GLY A C 1
ATOM 565 O O . GLY A 1 81 ? 10.536 0.409 -43.345 1.00 36.98 81 GLY A O 1
ATOM 566 N N . GLU A 1 82 ? 10.212 -1.821 -43.401 1.00 42.33 82 GLU A N 1
ATOM 567 C CA . GLU A 1 82 ? 9.048 -1.800 -42.524 1.00 44.78 82 GLU A CA 1
ATOM 568 C C . GLU A 1 82 ? 9.294 -1.245 -41.134 1.00 42.94 82 GLU A C 1
ATOM 569 O O . GLU A 1 82 ? 8.387 -0.712 -40.492 1.00 42.57 82 GLU A O 1
ATOM 575 N N . GLU A 1 83 ? 10.527 -1.357 -40.675 1.00 40.28 83 GLU A N 1
ATOM 576 C CA . GLU A 1 83 ? 10.881 -0.882 -39.351 1.00 40.26 83 GLU A CA 1
ATOM 577 C C . GLU A 1 83 ? 10.624 0.622 -39.171 1.00 37.03 83 GLU A C 1
ATOM 578 O O . GLU A 1 83 ? 10.433 1.095 -38.054 1.00 38.45 83 GLU A O 1
ATOM 584 N N . THR A 1 84 ? 10.613 1.376 -40.263 1.00 33.44 84 THR A N 1
ATOM 585 C CA . THR A 1 84 ? 10.406 2.818 -40.164 1.00 32.90 84 THR A CA 1
ATOM 586 C C . THR A 1 84 ? 9.221 3.363 -40.955 1.00 32.80 84 THR A C 1
ATOM 587 O O . THR A 1 84 ? 9.191 4.548 -41.280 1.00 30.55 84 THR A O 1
ATOM 591 N N . MET A 1 85 ? 8.238 2.519 -41.250 1.00 32.95 85 MET A N 1
ATOM 592 C CA . MET A 1 85 ? 7.092 2.985 -42.015 1.00 33.12 85 MET A CA 1
ATOM 593 C C . MET A 1 85 ? 5.982 3.597 -41.166 1.00 32.74 85 MET A C 1
ATOM 594 O O . MET A 1 85 ? 5.068 4.214 -41.705 1.00 32.29 85 MET A O 1
ATOM 599 N N . GLY A 1 86 ? 6.074 3.450 -39.844 1.00 30.52 86 GLY A N 1
ATOM 600 C CA . GLY A 1 86 ? 5.055 3.997 -38.966 1.00 29.38 86 GLY A CA 1
ATOM 601 C C . GLY A 1 86 ? 5.039 5.515 -38.834 1.00 31.28 86 GLY A C 1
ATOM 602 O O . GLY A 1 86 ? 5.577 6.236 -39.676 1.00 31.77 86 GLY A O 1
ATOM 603 N N . THR A 1 87 ? 4.410 5.997 -37.766 1.00 29.21 87 THR A N 1
ATOM 604 C CA . THR A 1 87 ? 4.312 7.421 -37.495 1.00 30.21 87 THR A CA 1
ATOM 605 C C . THR A 1 87 ? 5.351 7.839 -36.452 1.00 30.81 87 THR A C 1
ATOM 606 O O . THR A 1 87 ? 5.833 7.011 -35.674 1.00 29.93 87 THR A O 1
ATOM 610 N N . PHE A 1 88 ? 5.693 9.123 -36.446 1.00 28.99 88 PHE A N 1
ATOM 611 C CA . PHE A 1 88 ? 6.693 9.649 -35.523 1.00 29.55 88 PHE A CA 1
ATOM 612 C C . PHE A 1 88 ? 6.294 11.002 -34.952 1.00 30.98 88 PHE A C 1
ATOM 613 O O . PHE A 1 88 ? 5.495 11.731 -35.545 1.00 32.47 88 PHE A O 1
ATOM 621 N N . ALA A 1 89 ? 6.871 11.330 -33.800 1.00 31.20 89 ALA A N 1
ATOM 622 C CA . ALA A 1 89 ? 6.591 12.573 -33.093 1.00 32.36 89 ALA A CA 1
ATOM 623 C C . ALA A 1 89 ? 7.159 13.824 -33.754 1.00 32.07 89 ALA A C 1
ATOM 624 O O . ALA A 1 89 ? 6.553 14.890 -33.684 1.00 31.41 89 ALA A O 1
ATOM 626 N N . ASP A 1 90 ? 8.334 13.704 -34.364 1.00 30.88 90 ASP A N 1
ATOM 627 C CA . ASP A 1 90 ? 8.955 14.842 -35.030 1.00 31.46 90 ASP A CA 1
ATOM 628 C C . ASP A 1 90 ? 9.957 14.442 -36.110 1.00 30.03 90 ASP A C 1
ATOM 629 O O . ASP A 1 90 ? 10.228 13.264 -36.328 1.00 28.26 90 ASP A O 1
ATOM 634 N N . THR A 1 91 ? 10.509 15.443 -36.777 1.00 29.78 91 THR A N 1
ATOM 635 C CA . THR A 1 91 ? 11.455 15.216 -37.856 1.00 29.65 91 THR A CA 1
ATOM 636 C C . THR A 1 91 ? 12.741 14.536 -37.432 1.00 30.15 91 THR A C 1
ATOM 637 O O . THR A 1 91 ? 13.263 13.692 -38.157 1.00 31.63 91 THR A O 1
ATOM 641 N N . ARG A 1 92 ? 13.252 14.891 -36.260 1.00 29.73 92 ARG A N 1
ATOM 642 C CA . ARG A 1 92 ? 14.490 14.295 -35.784 1.00 28.75 92 ARG A CA 1
ATOM 643 C C . ARG A 1 92 ? 14.266 12.827 -35.428 1.00 27.00 92 ARG A C 1
ATOM 644 O O . ARG A 1 92 ? 15.111 11.973 -35.705 1.00 24.97 92 ARG A O 1
ATOM 652 N N . GLY A 1 93 ? 13.113 12.531 -34.839 1.00 25.06 93 GLY A N 1
ATOM 653 C CA . GLY A 1 93 ? 12.815 11.159 -34.472 1.00 26.43 93 GLY A CA 1
ATOM 654 C C . GLY A 1 93 ? 12.806 10.218 -35.666 1.00 26.76 93 GLY A C 1
ATOM 655 O O . GLY A 1 93 ? 13.314 9.099 -35.582 1.00 27.67 93 GLY A O 1
ATOM 656 N N . LEU A 1 94 ? 12.243 10.664 -36.787 1.00 25.06 94 LEU A N 1
ATOM 657 C CA . LEU A 1 94 ? 12.192 9.821 -37.979 1.00 24.12 94 LEU A CA 1
ATOM 658 C C . LEU A 1 94 ? 13.579 9.687 -38.586 1.00 23.81 94 LEU A C 1
ATOM 659 O O . LEU A 1 94 ? 13.972 8.609 -39.025 1.00 27.04 94 LEU A O 1
ATOM 664 N N . ALA A 1 95 ? 14.317 10.792 -38.618 1.00 23.04 95 ALA A N 1
ATOM 665 C CA . ALA A 1 95 ? 15.672 10.785 -39.165 1.00 21.84 95 ALA A CA 1
ATOM 666 C C . ALA A 1 95 ? 16.525 9.775 -38.388 1.00 21.61 95 ALA A C 1
ATOM 667 O O . ALA A 1 95 ? 17.230 8.964 -38.979 1.00 21.40 95 ALA A O 1
ATOM 669 N N . ILE A 1 96 ? 16.446 9.826 -37.059 1.00 22.76 96 ILE A N 1
ATOM 670 C CA . ILE A 1 96 ? 17.207 8.915 -36.215 1.00 23.96 96 ILE A CA 1
ATOM 671 C C . ILE A 1 96 ? 16.789 7.460 -36.422 1.00 24.39 96 ILE A C 1
ATOM 672 O O . ILE A 1 96 ? 17.634 6.572 -36.469 1.00 25.77 96 ILE A O 1
ATOM 677 N N . ALA A 1 97 ? 15.490 7.214 -36.570 1.00 25.13 97 ALA A N 1
ATOM 678 C CA . ALA A 1 97 ? 15.006 5.850 -36.775 1.00 22.47 97 ALA A CA 1
ATOM 679 C C . ALA A 1 97 ? 15.549 5.271 -38.089 1.00 22.04 97 ALA A C 1
ATOM 680 O O . ALA A 1 97 ? 15.991 4.120 -38.135 1.00 22.08 97 ALA A O 1
ATOM 682 N N . ILE A 1 98 ? 15.533 6.064 -39.155 1.00 20.59 98 ILE A N 1
ATOM 683 C CA . ILE A 1 98 ? 16.045 5.581 -40.436 1.00 22.00 98 ILE A CA 1
ATOM 684 C C . ILE A 1 98 ? 17.552 5.308 -40.340 1.00 23.58 98 ILE A C 1
ATOM 685 O O . ILE A 1 98 ? 18.030 4.255 -40.775 1.00 22.65 98 ILE A O 1
ATOM 690 N N . MET A 1 99 ? 18.290 6.245 -39.747 1.00 25.13 99 MET A N 1
ATOM 691 C CA . MET A 1 99 ? 19.738 6.100 -39.584 1.00 25.58 99 MET A CA 1
ATOM 692 C C . MET A 1 99 ? 20.057 4.866 -38.751 1.00 26.17 99 MET A C 1
ATOM 693 O O . MET A 1 99 ? 21.023 4.156 -39.021 1.00 28.03 99 MET A O 1
ATOM 698 N N . SER A 1 100 ? 19.230 4.613 -37.743 1.00 25.12 100 SER A N 1
ATOM 699 C CA . SER A 1 100 ? 19.417 3.462 -36.874 1.00 25.68 100 SER A CA 1
ATOM 700 C C . SER A 1 100 ? 19.370 2.157 -37.677 1.00 26.58 100 SER A C 1
ATOM 701 O O . SER A 1 100 ? 20.213 1.271 -37.498 1.00 25.08 100 SER A O 1
ATOM 704 N N . LYS A 1 101 ? 18.379 2.038 -38.558 1.00 27.76 101 LYS A N 1
ATOM 705 C CA . LYS A 1 101 ? 18.243 0.837 -39.383 1.00 27.70 101 LYS A CA 1
ATOM 706 C C . LYS A 1 101 ? 19.334 0.775 -40.447 1.00 26.46 101 LYS A C 1
ATOM 707 O O . LYS A 1 101 ? 19.826 -0.299 -40.788 1.00 25.21 101 LYS A O 1
ATOM 713 N N . ALA A 1 102 ? 19.711 1.933 -40.972 1.00 27.14 102 ALA A N 1
ATOM 714 C CA . ALA A 1 102 ? 20.771 1.987 -41.967 1.00 26.25 102 ALA A CA 1
ATOM 715 C C . ALA A 1 102 ? 22.055 1.508 -41.280 1.00 28.36 102 ALA A C 1
ATOM 716 O O . ALA A 1 102 ? 22.867 0.788 -41.879 1.00 28.19 102 ALA A O 1
ATOM 718 N N . LEU A 1 103 ? 22.228 1.900 -40.018 1.00 26.81 103 LEU A N 1
ATOM 719 C CA . LEU A 1 103 ? 23.411 1.494 -39.261 1.00 26.89 103 LEU A CA 1
ATOM 720 C C . LEU A 1 103 ? 23.368 -0.024 -39.072 1.00 27.16 103 LEU A C 1
ATOM 721 O O . LEU A 1 103 ? 24.390 -0.697 -39.177 1.00 27.47 103 LEU A O 1
ATOM 726 N N . GLU A 1 104 ? 22.179 -0.550 -38.781 1.00 27.72 104 GLU A N 1
ATOM 727 C CA . GLU A 1 104 ? 21.999 -1.985 -38.580 1.00 28.34 104 GLU A CA 1
ATOM 728 C C . GLU A 1 104 ? 22.412 -2.745 -39.834 1.00 28.64 104 GLU A C 1
ATOM 729 O O . GLU A 1 104 ? 23.053 -3.786 -39.752 1.00 29.36 104 GLU A O 1
ATOM 735 N N . THR A 1 105 ? 22.034 -2.224 -40.993 1.00 28.55 105 THR A N 1
ATOM 736 C CA . THR A 1 105 ? 22.394 -2.856 -42.252 1.00 29.29 105 THR A CA 1
ATOM 737 C C . THR A 1 105 ? 23.908 -2.792 -42.425 1.00 29.34 105 THR A C 1
ATOM 738 O O . THR A 1 105 ? 24.540 -3.776 -42.780 1.00 31.25 105 THR A O 1
ATOM 742 N N . PHE A 1 106 ? 24.485 -1.625 -42.169 1.00 30.09 106 PHE A N 1
ATOM 743 C CA . PHE A 1 106 ? 25.925 -1.436 -42.294 1.00 29.23 106 PHE A CA 1
ATOM 744 C C . PHE A 1 106 ? 26.705 -2.425 -41.415 1.00 30.10 106 PHE A C 1
ATOM 745 O O . PHE A 1 106 ? 27.695 -3.013 -41.853 1.00 30.35 106 PHE A O 1
ATOM 753 N N . LEU A 1 107 ? 26.263 -2.596 -40.173 1.00 29.94 107 LEU A N 1
ATOM 754 C CA . LEU A 1 107 ? 26.922 -3.515 -39.250 1.00 30.45 107 LEU A CA 1
ATOM 755 C C . LEU A 1 107 ? 26.696 -4.968 -39.651 1.00 32.41 107 LEU A C 1
ATOM 756 O O . LEU A 1 107 ? 27.561 -5.820 -39.438 1.00 32.98 107 LEU A O 1
ATOM 761 N N . SER A 1 108 ? 25.536 -5.250 -40.233 1.00 32.81 108 SER A N 1
ATOM 762 C CA . SER A 1 108 ? 25.224 -6.603 -40.668 1.00 35.22 108 SER A CA 1
ATOM 763 C C . SER A 1 108 ? 26.154 -6.996 -41.813 1.00 35.67 108 SER A C 1
ATOM 764 O O . SER A 1 108 ? 26.594 -8.140 -41.903 1.00 37.24 108 SER A O 1
ATOM 767 N N . ILE A 1 109 ? 26.452 -6.044 -42.691 1.00 35.97 109 ILE A N 1
ATOM 768 C CA . ILE A 1 109 ? 27.352 -6.308 -43.805 1.00 36.21 109 ILE A CA 1
ATOM 769 C C . ILE A 1 109 ? 28.764 -6.470 -43.236 1.00 37.58 109 ILE A C 1
ATOM 770 O O . ILE A 1 109 ? 29.505 -7.367 -43.630 1.00 37.88 109 ILE A O 1
ATOM 775 N N . ALA A 1 110 ? 29.120 -5.604 -42.293 1.00 38.69 110 ALA A N 1
ATOM 776 C CA . ALA A 1 110 ? 30.437 -5.656 -41.664 1.00 40.62 110 ALA A CA 1
ATOM 777 C C . ALA A 1 110 ? 30.659 -6.993 -40.978 1.00 40.44 110 ALA A C 1
ATOM 778 O O . ALA A 1 110 ? 31.728 -7.576 -41.073 1.00 39.71 110 ALA A O 1
ATOM 780 N N . ASN A 1 111 ? 29.639 -7.483 -40.288 1.00 42.96 111 ASN A N 1
ATOM 781 C CA . ASN A 1 111 ? 29.748 -8.754 -39.584 1.00 46.93 111 ASN A CA 1
ATOM 782 C C . ASN A 1 111 ? 29.827 -9.960 -40.529 1.00 49.55 111 ASN A C 1
ATOM 783 O O . ASN A 1 111 ? 30.223 -11.046 -40.116 1.00 50.59 111 ASN A O 1
ATOM 788 N N . ASP A 1 112 ? 29.459 -9.773 -41.792 1.00 53.26 112 ASP A N 1
ATOM 789 C CA . ASP A 1 112 ? 29.498 -10.871 -42.755 1.00 57.31 112 ASP A CA 1
ATOM 790 C C . ASP A 1 112 ? 30.797 -10.946 -43.553 1.00 58.54 112 ASP A C 1
ATOM 791 O O . ASP A 1 112 ? 31.523 -11.942 -43.481 1.00 59.29 112 ASP A O 1
ATOM 796 N N . GLU A 1 113 ? 31.085 -9.891 -44.309 1.00 59.15 113 GLU A N 1
ATOM 797 C CA . GLU A 1 113 ? 32.285 -9.837 -45.137 1.00 59.60 113 GLU A CA 1
ATOM 798 C C . GLU A 1 113 ? 33.449 -9.129 -44.454 1.00 58.77 113 GLU A C 1
ATOM 799 O O . GLU A 1 113 ? 34.320 -8.555 -45.107 1.00 58.69 113 GLU A O 1
ATOM 805 N N . GLN A 1 114 ? 33.460 -9.177 -43.132 1.00 57.45 114 GLN A N 1
ATOM 806 C CA . GLN A 1 114 ? 34.521 -8.552 -42.360 1.00 55.93 114 GLN A CA 1
ATOM 807 C C . GLN A 1 114 ? 34.544 -9.269 -41.010 1.00 53.90 114 GLN A C 1
ATOM 808 O O . GLN A 1 114 ? 33.644 -10.057 -40.708 1.00 53.51 114 GLN A O 1
ATOM 814 N N . ASN A 1 115 ? 35.578 -9.036 -40.212 1.00 51.51 115 ASN A N 1
ATOM 815 C CA . ASN A 1 115 ? 35.659 -9.695 -38.916 1.00 49.35 115 ASN A CA 1
ATOM 816 C C . ASN A 1 115 ? 35.274 -8.718 -37.809 1.00 45.79 115 ASN A C 1
ATOM 817 O O . ASN A 1 115 ? 36.137 -8.115 -37.170 1.00 43.79 115 ASN A O 1
ATOM 822 N N . LEU A 1 116 ? 33.971 -8.560 -37.594 1.00 42.48 116 LEU A N 1
ATOM 823 C CA . LEU A 1 116 ? 33.472 -7.658 -36.564 1.00 38.96 116 LEU A CA 1
ATOM 824 C C . LEU A 1 116 ? 33.849 -8.206 -35.194 1.00 35.60 116 LEU A C 1
ATOM 825 O O . LEU A 1 116 ? 33.413 -9.288 -34.813 1.00 34.26 116 LEU A O 1
ATOM 830 N N . ALA A 1 117 ? 34.665 -7.451 -34.461 1.00 33.22 117 ALA A N 1
ATOM 831 C CA . ALA A 1 117 ? 35.120 -7.861 -33.136 1.00 30.13 117 ALA A CA 1
ATOM 832 C C . ALA A 1 117 ? 34.410 -7.128 -32.003 1.00 28.88 117 ALA A C 1
ATOM 833 O O . ALA A 1 117 ? 34.555 -7.495 -30.835 1.00 28.74 117 ALA A O 1
ATOM 835 N N . GLY A 1 118 ? 33.654 -6.088 -32.344 1.00 27.22 118 GLY A N 1
ATOM 836 C CA . GLY A 1 118 ? 32.946 -5.329 -31.327 1.00 24.87 118 GLY A CA 1
ATOM 837 C C . GLY A 1 118 ? 32.519 -3.956 -31.805 1.00 25.81 118 GLY A C 1
ATOM 838 O O . GLY A 1 118 ? 33.058 -3.428 -32.784 1.00 25.08 118 GLY A O 1
ATOM 839 N N . VAL A 1 119 ? 31.531 -3.378 -31.127 1.00 25.27 119 VAL A N 1
ATOM 840 C CA . VAL A 1 119 ? 31.049 -2.048 -31.477 1.00 23.35 119 VAL A CA 1
ATOM 841 C C . VAL A 1 119 ? 30.887 -1.208 -30.209 1.00 23.21 119 VAL A C 1
ATOM 842 O O . VAL A 1 119 ? 30.510 -1.724 -29.152 1.00 21.80 119 VAL A O 1
ATOM 846 N N . ILE A 1 120 ? 31.204 0.075 -30.314 1.00 21.17 120 ILE A N 1
ATOM 847 C CA . ILE A 1 120 ? 31.084 0.992 -29.188 1.00 22.90 120 ILE A CA 1
ATOM 848 C C . ILE A 1 120 ? 30.654 2.347 -29.715 1.00 23.10 120 ILE A C 1
ATOM 849 O O . ILE A 1 120 ? 31.040 2.743 -30.818 1.00 23.03 120 ILE A O 1
ATOM 854 N N . GLY A 1 121 ? 29.839 3.043 -28.928 1.00 22.34 121 GLY A N 1
ATOM 855 C CA . GLY A 1 121 ? 29.367 4.355 -29.319 1.00 22.75 121 GLY A CA 1
ATOM 856 C C . GLY A 1 121 ? 29.037 5.195 -28.096 1.00 25.84 121 GLY A C 1
ATOM 857 O O . GLY A 1 121 ? 29.286 4.790 -26.953 1.00 25.61 121 GLY A O 1
ATOM 858 N N . LEU A 1 122 ? 28.467 6.368 -28.331 1.00 23.63 122 LEU A N 1
ATOM 859 C CA . LEU A 1 122 ? 28.110 7.257 -27.243 1.00 23.90 122 LEU A CA 1
ATOM 860 C C . LEU A 1 122 ? 26.966 8.127 -27.730 1.00 23.50 122 LEU A C 1
ATOM 861 O O . LEU A 1 122 ? 26.787 8.286 -28.942 1.00 21.94 122 LEU A O 1
ATOM 866 N N . GLY A 1 123 ? 26.190 8.668 -26.792 1.00 20.83 123 GLY A N 1
ATOM 867 C CA . GLY A 1 123 ? 25.080 9.519 -27.162 1.00 22.26 123 GLY A CA 1
ATOM 868 C C . GLY A 1 123 ? 24.127 9.884 -26.042 1.00 24.06 123 GLY A C 1
ATOM 869 O O . GLY A 1 123 ? 24.187 9.340 -24.938 1.00 24.31 123 GLY A O 1
ATOM 870 N N . GLY A 1 124 ? 23.262 10.853 -26.330 1.00 25.89 124 GLY A N 1
ATOM 871 C CA . GLY A 1 124 ? 22.259 11.274 -25.372 1.00 26.54 124 GLY A CA 1
ATOM 872 C C . GLY A 1 124 ? 21.121 10.287 -25.550 1.00 27.54 124 GLY A C 1
ATOM 873 O O . GLY A 1 124 ? 21.366 9.140 -25.961 1.00 27.33 124 GLY A O 1
ATOM 874 N N . SER A 1 125 ? 19.888 10.699 -25.267 1.00 25.64 125 SER A N 1
ATOM 875 C CA . SER A 1 125 ? 18.762 9.784 -25.436 1.00 27.44 125 SER A CA 1
ATOM 876 C C . SER A 1 125 ? 18.587 9.450 -26.908 1.00 25.38 125 SER A C 1
ATOM 877 O O . SER A 1 125 ? 18.313 8.315 -27.258 1.00 28.58 125 SER A O 1
ATOM 880 N N . GLY A 1 126 ? 18.753 10.442 -27.774 1.00 25.75 126 GLY A N 1
ATOM 881 C CA . GLY A 1 126 ? 18.610 10.197 -29.198 1.00 25.41 126 GLY A CA 1
ATOM 882 C C . GLY A 1 126 ? 19.708 9.302 -29.749 1.00 25.75 126 GLY A C 1
ATOM 883 O O . GLY A 1 126 ? 19.435 8.338 -30.465 1.00 25.11 126 GLY A O 1
ATOM 884 N N . GLY A 1 127 ? 20.958 9.625 -29.424 1.00 26.03 127 GLY A N 1
ATOM 885 C CA . GLY A 1 127 ? 22.068 8.820 -29.902 1.00 24.30 127 GLY A CA 1
ATOM 886 C C . GLY A 1 127 ? 22.018 7.406 -29.346 1.00 24.24 127 GLY A C 1
ATOM 887 O O . GLY A 1 127 ? 22.341 6.447 -30.045 1.00 23.44 127 GLY A O 1
ATOM 888 N N . THR A 1 128 ? 21.599 7.273 -28.091 1.00 22.91 128 THR A N 1
ATOM 889 C CA . THR A 1 128 ? 21.521 5.963 -27.459 1.00 22.51 128 THR A CA 1
ATOM 890 C C . THR A 1 128 ? 20.442 5.134 -28.150 1.00 24.38 128 THR A C 1
ATOM 891 O O . THR A 1 128 ? 20.609 3.933 -28.387 1.00 23.79 128 THR A O 1
ATOM 895 N N . SER A 1 129 ? 19.333 5.786 -28.473 1.00 22.70 129 SER A N 1
ATOM 896 C CA . SER A 1 129 ? 18.240 5.121 -29.156 1.00 24.77 129 SER A CA 1
ATOM 897 C C . SER A 1 129 ? 18.710 4.641 -30.538 1.00 24.71 129 SER A C 1
ATOM 898 O O . SER A 1 129 ? 18.419 3.524 -30.954 1.00 25.49 129 SER A O 1
ATOM 901 N N . LEU A 1 130 ? 19.454 5.490 -31.236 1.00 23.72 130 LEU A N 1
ATOM 902 C CA . LEU A 1 130 ? 19.961 5.156 -32.557 1.00 23.24 130 LEU A CA 1
ATOM 903 C C . LEU A 1 130 ? 20.905 3.947 -32.533 1.00 23.95 130 LEU A C 1
ATOM 904 O O . LEU A 1 130 ? 20.756 3.022 -33.335 1.00 19.88 130 LEU A O 1
ATOM 909 N N . LEU A 1 131 ? 21.869 3.980 -31.610 1.00 22.22 131 LEU A N 1
ATOM 910 C CA . LEU A 1 131 ? 22.882 2.939 -31.465 1.00 23.31 131 LEU A CA 1
ATOM 911 C C . LEU A 1 131 ? 22.384 1.613 -30.864 1.00 22.67 131 LEU A C 1
ATOM 912 O O . LEU A 1 131 ? 22.728 0.545 -31.355 1.00 20.86 131 LEU A O 1
ATOM 917 N N . SER A 1 132 ? 21.597 1.691 -29.795 1.00 21.63 132 SER A N 1
ATOM 918 C CA . SER A 1 132 ? 21.067 0.504 -29.123 1.00 23.62 132 SER A CA 1
ATOM 919 C C . SER A 1 132 ? 20.427 -0.495 -30.073 1.00 23.24 132 SER A C 1
ATOM 920 O O . SER A 1 132 ? 20.754 -1.679 -30.071 1.00 23.02 132 SER A O 1
ATOM 923 N N . SER A 1 133 ? 19.487 0.005 -30.862 1.00 24.99 133 SER A N 1
ATOM 924 C CA . SER A 1 133 ? 18.748 -0.802 -31.812 1.00 26.29 133 SER A CA 1
ATOM 925 C C . SER A 1 133 ? 19.689 -1.572 -32.741 1.00 25.69 133 SER A C 1
ATOM 926 O O . SER A 1 133 ? 19.556 -2.784 -32.907 1.00 26.98 133 SER A O 1
ATOM 929 N N . ALA A 1 134 ? 20.653 -0.869 -33.326 1.00 25.15 134 ALA A N 1
ATOM 930 C CA . ALA A 1 134 ? 21.611 -1.499 -34.231 1.00 24.80 134 ALA A CA 1
ATOM 931 C C . ALA A 1 134 ? 22.545 -2.460 -33.513 1.00 25.74 134 ALA A C 1
ATOM 932 O O . ALA A 1 134 ? 22.830 -3.550 -34.016 1.00 25.66 134 ALA A O 1
ATOM 934 N N . PHE A 1 135 ? 23.028 -2.059 -32.339 1.00 27.31 135 PHE A N 1
ATOM 935 C CA . PHE A 1 135 ? 23.959 -2.894 -31.579 1.00 28.70 135 PHE A CA 1
ATOM 936 C C . PHE A 1 135 ? 23.380 -4.231 -31.119 1.00 31.00 135 PHE A C 1
ATOM 937 O O . PHE A 1 135 ? 24.055 -5.264 -31.216 1.00 31.21 135 PHE A O 1
ATOM 945 N N . ARG A 1 136 ? 22.140 -4.232 -30.632 1.00 31.36 136 ARG A N 1
ATOM 946 C CA . ARG A 1 136 ? 21.567 -5.488 -30.155 1.00 32.68 136 ARG A CA 1
ATOM 947 C C . ARG A 1 136 ? 21.146 -6.465 -31.245 1.00 32.02 136 ARG A C 1
ATOM 948 O O . ARG A 1 136 ? 20.672 -7.559 -30.945 1.00 30.74 136 ARG A O 1
ATOM 956 N N . SER A 1 137 ? 21.338 -6.084 -32.507 1.00 33.52 137 SER A N 1
ATOM 957 C CA . SER A 1 137 ? 20.984 -6.966 -33.614 1.00 32.88 137 SER A CA 1
ATOM 958 C C . SER A 1 137 ? 22.154 -7.915 -33.855 1.00 33.10 137 SER A C 1
ATOM 959 O O . SER A 1 137 ? 22.039 -8.901 -34.580 1.00 33.57 137 SER A O 1
ATOM 962 N N . LEU A 1 138 ? 23.287 -7.603 -33.242 1.00 31.71 138 LEU A N 1
ATOM 963 C CA . LEU A 1 138 ? 24.470 -8.433 -33.373 1.00 30.38 138 LEU A CA 1
ATOM 964 C C . LEU A 1 138 ? 24.370 -9.570 -32.357 1.00 30.51 138 LEU A C 1
ATOM 965 O O . LEU A 1 138 ? 23.771 -9.409 -31.300 1.00 31.56 138 LEU A O 1
ATOM 970 N N . PRO A 1 139 ? 24.955 -10.737 -32.675 1.00 28.37 139 PRO A N 1
ATOM 971 C CA . PRO A 1 139 ? 24.945 -11.927 -31.812 1.00 28.00 139 PRO A CA 1
ATOM 972 C C . PRO A 1 139 ? 25.434 -11.691 -30.381 1.00 27.53 139 PRO A C 1
ATOM 973 O O . PRO A 1 139 ? 26.334 -10.882 -30.147 1.00 26.92 139 PRO A O 1
ATOM 977 N N . ILE A 1 140 ? 24.836 -12.395 -29.425 1.00 27.54 140 ILE A N 1
ATOM 978 C CA . ILE A 1 140 ? 25.271 -12.285 -28.035 1.00 27.45 140 ILE A CA 1
ATOM 979 C C . ILE A 1 140 ? 26.744 -12.699 -28.031 1.00 26.79 140 ILE A C 1
ATOM 980 O O . ILE A 1 140 ? 27.138 -13.607 -28.757 1.00 28.46 140 ILE A O 1
ATOM 985 N N . GLY A 1 141 ? 27.557 -12.036 -27.223 1.00 26.31 141 GLY A N 1
ATOM 986 C CA . GLY A 1 141 ? 28.967 -12.372 -27.185 1.00 27.21 141 GLY A CA 1
ATOM 987 C C . GLY A 1 141 ? 29.824 -11.270 -27.780 1.00 26.82 141 GLY A C 1
ATOM 988 O O . GLY A 1 141 ? 30.891 -10.951 -27.260 1.00 27.64 141 GLY A O 1
ATOM 989 N N . ILE A 1 142 ? 29.366 -10.686 -28.880 1.00 26.40 142 ILE A N 1
ATOM 990 C CA . ILE A 1 142 ? 30.111 -9.608 -29.500 1.00 26.52 142 ILE A CA 1
ATOM 991 C C . ILE A 1 142 ? 29.985 -8.371 -28.619 1.00 26.96 142 ILE A C 1
ATOM 992 O O . ILE A 1 142 ? 28.877 -7.920 -28.321 1.00 29.17 142 ILE A O 1
ATOM 997 N N . PRO A 1 143 ? 31.121 -7.812 -28.177 1.00 26.41 143 PRO A N 1
ATOM 998 C CA . PRO A 1 143 ? 31.128 -6.624 -27.321 1.00 23.91 143 PRO A CA 1
ATOM 999 C C . PRO A 1 143 ? 30.294 -5.478 -27.877 1.00 24.31 143 PRO A C 1
ATOM 1000 O O . PRO A 1 143 ? 30.517 -5.030 -29.004 1.00 25.08 143 PRO A O 1
ATOM 1004 N N . LYS A 1 144 ? 29.333 -5.010 -27.081 1.00 21.96 144 LYS A N 1
ATOM 1005 C CA . LYS A 1 144 ? 28.445 -3.914 -27.486 1.00 22.50 144 LYS A CA 1
ATOM 1006 C C . LYS A 1 144 ? 28.416 -2.942 -26.319 1.00 21.44 144 LYS A C 1
ATOM 1007 O O . LYS A 1 144 ? 27.885 -3.261 -25.252 1.00 19.81 144 LYS A O 1
ATOM 1013 N N . VAL A 1 145 ? 28.955 -1.751 -26.534 1.00 19.15 145 VAL A N 1
ATOM 1014 C CA . VAL A 1 145 ? 29.039 -0.767 -25.479 1.00 18.41 145 VAL A CA 1
ATOM 1015 C C . VAL A 1 145 ? 28.646 0.637 -25.914 1.00 19.50 145 VAL A C 1
ATOM 1016 O O . VAL A 1 145 ? 29.020 1.091 -26.994 1.00 21.77 145 VAL A O 1
ATOM 1020 N N . ILE A 1 146 ? 27.902 1.323 -25.055 1.00 18.55 146 ILE A N 1
ATOM 1021 C CA . ILE A 1 146 ? 27.494 2.693 -25.325 1.00 21.72 146 ILE A CA 1
ATOM 1022 C C . ILE A 1 146 ? 27.629 3.564 -24.068 1.00 21.86 146 ILE A C 1
ATOM 1023 O O . ILE A 1 146 ? 27.136 3.200 -23.000 1.00 23.05 146 ILE A O 1
ATOM 1028 N N . ILE A 1 147 ? 28.321 4.695 -24.180 1.00 21.15 147 ILE A N 1
ATOM 1029 C CA . ILE A 1 147 ? 28.413 5.608 -23.044 1.00 20.39 147 ILE A CA 1
ATOM 1030 C C . ILE A 1 147 ? 27.139 6.413 -23.258 1.00 22.74 147 ILE A C 1
ATOM 1031 O O . ILE A 1 147 ? 26.988 7.091 -24.281 1.00 23.67 147 ILE A O 1
ATOM 1036 N N . SER A 1 148 ? 26.220 6.323 -22.304 1.00 23.59 148 SER A N 1
ATOM 1037 C CA . SER A 1 148 ? 24.921 6.970 -22.429 1.00 23.73 148 SER A CA 1
ATOM 1038 C C . SER A 1 148 ? 24.513 7.900 -21.287 1.00 25.08 148 SER A C 1
ATOM 1039 O O . SER A 1 148 ? 24.802 7.638 -20.116 1.00 26.24 148 SER A O 1
ATOM 1042 N N . THR A 1 149 ? 23.824 8.982 -21.643 1.00 23.35 149 THR A N 1
ATOM 1043 C CA . THR A 1 149 ? 23.341 9.941 -20.664 1.00 23.30 149 THR A CA 1
ATOM 1044 C C . THR A 1 149 ? 22.032 9.431 -20.071 1.00 24.24 149 THR A C 1
ATOM 1045 O O . THR A 1 149 ? 21.458 10.059 -19.176 1.00 24.12 149 THR A O 1
ATOM 1049 N N . VAL A 1 150 ? 21.556 8.294 -20.577 1.00 23.14 150 VAL A N 1
ATOM 1050 C CA . VAL A 1 150 ? 20.314 7.710 -20.081 1.00 23.73 150 VAL A CA 1
ATOM 1051 C C . VAL A 1 150 ? 20.473 6.257 -19.658 1.00 23.37 150 VAL A C 1
ATOM 1052 O O . VAL A 1 150 ? 19.546 5.455 -19.785 1.00 22.77 150 VAL A O 1
ATOM 1056 N N . ALA A 1 151 ? 21.654 5.915 -19.161 1.00 22.97 151 ALA A N 1
ATOM 1057 C CA . ALA A 1 151 ? 21.896 4.562 -18.689 1.00 23.89 151 ALA A CA 1
ATOM 1058 C C . ALA A 1 151 ? 21.194 4.410 -17.332 1.00 25.55 151 ALA A C 1
ATOM 1059 O O . ALA A 1 151 ? 20.888 3.301 -16.897 1.00 27.43 151 ALA A O 1
ATOM 1061 N N . SER A 1 152 ? 20.943 5.528 -16.662 1.00 25.67 152 SER A N 1
ATOM 1062 C CA . SER A 1 152 ? 20.278 5.496 -15.359 1.00 27.33 152 SER A CA 1
ATOM 1063 C C . SER A 1 152 ? 18.828 5.902 -15.540 1.00 26.30 152 SER A C 1
ATOM 1064 O O . SER A 1 152 ? 18.516 7.076 -15.677 1.00 26.95 152 SER A O 1
ATOM 1067 N N . GLY A 1 153 ? 17.950 4.907 -15.530 1.00 27.58 153 GLY A N 1
ATOM 1068 C CA . GLY A 1 153 ? 16.530 5.130 -15.743 1.00 26.40 153 GLY A CA 1
ATOM 1069 C C . GLY A 1 153 ? 15.985 3.891 -16.440 1.00 27.03 153 GLY A C 1
ATOM 1070 O O . GLY A 1 153 ? 16.523 2.798 -16.244 1.00 26.94 153 GLY A O 1
ATOM 1071 N N . GLN A 1 154 ? 14.940 4.038 -17.251 1.00 26.00 154 GLN A N 1
ATOM 1072 C CA . GLN A 1 154 ? 14.366 2.887 -17.952 1.00 27.68 154 GLN A CA 1
ATOM 1073 C C . GLN A 1 154 ? 15.252 2.540 -19.152 1.00 27.10 154 GLN A C 1
ATOM 1074 O O . GLN A 1 154 ? 15.362 3.322 -20.091 1.00 28.25 154 GLN A O 1
ATOM 1080 N N . THR A 1 155 ? 15.884 1.369 -19.110 1.00 25.91 155 THR A N 1
ATOM 1081 C CA . THR A 1 155 ? 16.798 0.943 -20.171 1.00 23.85 155 THR A CA 1
ATOM 1082 C C . THR A 1 155 ? 16.309 -0.215 -21.053 1.00 23.55 155 THR A C 1
ATOM 1083 O O . THR A 1 155 ? 16.983 -0.582 -22.010 1.00 24.56 155 THR A O 1
ATOM 1087 N N . GLU A 1 156 ? 15.154 -0.788 -20.736 1.00 24.26 156 GLU A N 1
ATOM 1088 C CA . GLU A 1 156 ? 14.638 -1.920 -21.504 1.00 27.82 156 GLU A CA 1
ATOM 1089 C C . GLU A 1 156 ? 14.483 -1.677 -23.006 1.00 26.01 156 GLU A C 1
ATOM 1090 O O . GLU A 1 156 ? 14.781 -2.559 -23.812 1.00 24.43 156 GLU A O 1
ATOM 1096 N N . SER A 1 157 ? 14.037 -0.490 -23.391 1.00 23.91 157 SER A N 1
ATOM 1097 C CA . SER A 1 157 ? 13.854 -0.211 -24.808 1.00 25.76 157 SER A CA 1
ATOM 1098 C C . SER A 1 157 ? 15.202 -0.160 -25.530 1.00 27.38 157 SER A C 1
ATOM 1099 O O . SER A 1 157 ? 15.259 -0.274 -26.753 1.00 28.69 157 SER A O 1
ATOM 1102 N N . TYR A 1 158 ? 16.287 0.002 -24.777 1.00 27.08 158 TYR A N 1
ATOM 1103 C CA . TYR A 1 158 ? 17.618 0.058 -25.383 1.00 26.55 158 TYR A CA 1
ATOM 1104 C C . TYR A 1 158 ? 18.288 -1.313 -25.379 1.00 26.15 158 TYR A C 1
ATOM 1105 O O . TYR A 1 158 ? 18.780 -1.778 -26.403 1.00 26.62 158 TYR A O 1
ATOM 1114 N N . ILE A 1 159 ? 18.289 -1.958 -24.219 1.00 24.49 159 ILE A N 1
ATOM 1115 C CA . ILE A 1 159 ? 18.937 -3.248 -24.056 1.00 23.09 159 ILE A CA 1
ATOM 1116 C C . ILE A 1 159 ? 18.140 -4.470 -24.498 1.00 22.78 159 ILE A C 1
ATOM 1117 O O . ILE A 1 159 ? 18.704 -5.418 -25.038 1.00 23.68 159 ILE A O 1
ATOM 1122 N N . GLY A 1 160 ? 16.834 -4.456 -24.261 1.00 25.25 160 GLY A N 1
ATOM 1123 C CA . GLY A 1 160 ? 16.023 -5.605 -24.618 1.00 23.63 160 GLY A CA 1
ATOM 1124 C C . GLY A 1 160 ? 16.581 -6.840 -23.928 1.00 23.07 160 GLY A C 1
ATOM 1125 O O . GLY A 1 160 ? 16.940 -6.788 -22.750 1.00 21.80 160 GLY A O 1
ATOM 1126 N N . THR A 1 161 ? 16.685 -7.938 -24.671 1.00 21.55 161 THR A N 1
ATOM 1127 C CA . THR A 1 161 ? 17.197 -9.196 -24.134 1.00 21.89 161 THR A CA 1
ATOM 1128 C C . THR A 1 161 ? 18.679 -9.399 -24.462 1.00 21.30 161 THR A C 1
ATOM 1129 O O . THR A 1 161 ? 19.239 -10.467 -24.211 1.00 22.67 161 THR A O 1
ATOM 1133 N N . SER A 1 162 ? 19.308 -8.376 -25.023 1.00 20.84 162 SER A N 1
ATOM 1134 C CA . SER A 1 162 ? 20.717 -8.460 -25.415 1.00 23.21 162 SER A CA 1
ATOM 1135 C C . SER A 1 162 ? 21.692 -8.295 -24.248 1.00 24.02 162 SER A C 1
ATOM 1136 O O . SER A 1 162 ? 21.291 -8.109 -23.097 1.00 24.86 162 SER A O 1
ATOM 1139 N N . ASP A 1 163 ? 22.979 -8.346 -24.575 1.00 22.38 163 ASP A N 1
ATOM 1140 C CA . ASP A 1 163 ? 24.034 -8.177 -23.591 1.00 23.28 163 ASP A CA 1
ATOM 1141 C C . ASP A 1 163 ? 24.610 -6.773 -23.721 1.00 23.43 163 ASP A C 1
ATOM 1142 O O . ASP A 1 163 ? 25.715 -6.494 -23.251 1.00 24.20 163 ASP A O 1
ATOM 1147 N N . LEU A 1 164 ? 23.842 -5.892 -24.359 1.00 23.02 164 LEU A N 1
ATOM 1148 C CA . LEU A 1 164 ? 24.242 -4.494 -24.549 1.00 24.72 164 LEU A CA 1
ATOM 1149 C C . LEU A 1 164 ? 24.558 -3.828 -23.209 1.00 24.74 164 LEU A C 1
ATOM 1150 O O . LEU A 1 164 ? 23.767 -3.896 -22.257 1.00 23.71 164 LEU A O 1
ATOM 1155 N N . VAL A 1 165 ? 25.708 -3.171 -23.142 1.00 23.17 165 VAL A N 1
ATOM 1156 C CA . VAL A 1 165 ? 26.118 -2.508 -21.918 1.00 23.56 165 VAL A CA 1
ATOM 1157 C C . VAL A 1 165 ? 26.072 -0.983 -22.024 1.00 23.89 165 VAL A C 1
ATOM 1158 O O . VAL A 1 165 ? 26.669 -0.387 -22.921 1.00 25.44 165 VAL A O 1
ATOM 1162 N N . LEU A 1 166 ? 25.358 -0.355 -21.101 1.00 22.74 166 LEU A N 1
ATOM 1163 C CA . LEU A 1 166 ? 25.254 1.095 -21.086 1.00 23.71 166 LEU A CA 1
ATOM 1164 C C . LEU A 1 166 ? 26.100 1.672 -19.955 1.00 23.92 166 LEU A C 1
ATOM 1165 O O . LEU A 1 166 ? 25.834 1.425 -18.782 1.00 23.46 166 LEU A O 1
ATOM 1170 N N . PHE A 1 167 ? 27.137 2.421 -20.316 1.00 24.27 167 PHE A N 1
ATOM 1171 C CA . PHE A 1 167 ? 27.989 3.056 -19.324 1.00 23.96 167 PHE A CA 1
ATOM 1172 C C . PHE A 1 167 ? 27.402 4.441 -19.065 1.00 23.45 167 PHE A C 1
ATOM 1173 O O . PHE A 1 167 ? 27.220 5.223 -19.996 1.00 24.50 167 PHE A O 1
ATOM 1181 N N . PRO A 1 168 ? 27.072 4.753 -17.802 1.00 22.27 168 PRO A N 1
ATOM 1182 C CA . PRO A 1 168 ? 26.507 6.077 -17.498 1.00 21.76 168 PRO A CA 1
ATOM 1183 C C . PRO A 1 168 ? 27.546 7.174 -17.759 1.00 23.07 168 PRO A C 1
ATOM 1184 O O . PRO A 1 168 ? 28.707 7.030 -17.373 1.00 24.11 168 PRO A O 1
ATOM 1188 N N . SER A 1 169 ? 27.136 8.263 -18.405 1.00 22.29 169 SER A N 1
ATOM 1189 C CA . SER A 1 169 ? 28.051 9.373 -18.691 1.00 24.14 169 SER A CA 1
ATOM 1190 C C . SER A 1 169 ? 28.249 10.316 -17.500 1.00 23.81 169 SER A C 1
ATOM 1191 O O . SER A 1 169 ? 29.105 11.191 -17.556 1.00 24.25 169 SER A O 1
ATOM 1194 N N . VAL A 1 170 ? 27.457 10.136 -16.439 1.00 25.13 170 VAL A N 1
ATOM 1195 C CA . VAL A 1 170 ? 27.533 10.962 -15.224 1.00 24.32 170 VAL A CA 1
ATOM 1196 C C . VAL A 1 170 ? 27.071 12.403 -15.460 1.00 26.48 170 VAL A C 1
ATOM 1197 O O . VAL A 1 170 ? 26.220 12.902 -14.731 1.00 27.15 170 VAL A O 1
ATOM 1201 N N . VAL A 1 171 ? 27.642 13.076 -16.457 1.00 26.52 171 VAL A N 1
ATOM 1202 C CA . VAL A 1 171 ? 27.224 14.436 -16.789 1.00 29.43 171 VAL A CA 1
ATOM 1203 C C . VAL A 1 171 ? 26.845 14.416 -18.266 1.00 30.26 171 VAL A C 1
ATOM 1204 O O . VAL A 1 171 ? 27.274 13.531 -19.002 1.00 31.15 171 VAL A O 1
ATOM 1208 N N . ASP A 1 172 ? 26.037 15.374 -18.704 1.00 32.42 172 ASP A N 1
ATOM 1209 C CA . ASP A 1 172 ? 25.641 15.411 -20.102 1.00 34.63 172 ASP A CA 1
ATOM 1210 C C . ASP A 1 172 ? 26.897 15.380 -20.968 1.00 36.04 172 ASP A C 1
ATOM 1211 O O . ASP A 1 172 ? 27.922 15.959 -20.607 1.00 34.15 172 ASP A O 1
ATOM 1216 N N . ILE A 1 173 ? 26.820 14.687 -22.100 1.00 35.98 173 ILE A N 1
ATOM 1217 C CA . ILE A 1 173 ? 27.958 14.589 -23.005 1.00 38.06 173 ILE A CA 1
ATOM 1218 C C . ILE A 1 173 ? 28.113 15.915 -23.753 1.00 40.58 173 ILE A C 1
ATOM 1219 O O . ILE A 1 173 ? 27.371 16.212 -24.691 1.00 39.55 173 ILE A O 1
ATOM 1224 N N . CYS A 1 174 ? 29.077 16.718 -23.318 1.00 43.34 174 CYS A N 1
ATOM 1225 C CA . CYS A 1 174 ? 29.309 18.016 -23.934 1.00 47.23 174 CYS A CA 1
ATOM 1226 C C . CYS A 1 174 ? 30.773 18.427 -23.787 1.00 46.77 174 CYS A C 1
ATOM 1227 O O . CYS A 1 174 ? 31.156 19.073 -22.811 1.00 48.00 174 CYS A O 1
ATOM 1230 N N . GLY A 1 175 ? 31.589 18.035 -24.758 1.00 45.97 175 GLY A N 1
ATOM 1231 C CA . GLY A 1 175 ? 33.000 18.368 -24.723 1.00 44.36 175 GLY A CA 1
ATOM 1232 C C . GLY A 1 175 ? 33.821 17.497 -23.793 1.00 44.13 175 GLY A C 1
ATOM 1233 O O . GLY A 1 175 ? 33.288 16.786 -22.942 1.00 45.17 175 GLY A O 1
ATOM 1234 N N . ILE A 1 176 ? 35.134 17.549 -23.959 1.00 43.07 176 ILE A N 1
ATOM 1235 C CA . ILE A 1 176 ? 36.036 16.772 -23.122 1.00 42.19 176 ILE A CA 1
ATOM 1236 C C . ILE A 1 176 ? 36.419 17.604 -21.904 1.00 42.36 176 ILE A C 1
ATOM 1237 O O . ILE A 1 176 ? 37.155 18.583 -22.017 1.00 45.14 176 ILE A O 1
ATOM 1242 N N . ASN A 1 177 ? 35.906 17.222 -20.741 1.00 40.55 177 ASN A N 1
ATOM 1243 C CA . ASN A 1 177 ? 36.224 17.935 -19.516 1.00 38.22 177 ASN A CA 1
ATOM 1244 C C . ASN A 1 177 ? 36.787 16.923 -18.536 1.00 37.85 177 ASN A C 1
ATOM 1245 O O . ASN A 1 177 ? 36.824 15.729 -18.827 1.00 37.87 177 ASN A O 1
ATOM 1250 N N . ASN A 1 178 ? 37.232 17.392 -17.379 1.00 37.48 178 ASN A N 1
ATOM 1251 C CA . ASN A 1 178 ? 37.807 16.500 -16.384 1.00 38.63 178 ASN A CA 1
ATOM 1252 C C . ASN A 1 178 ? 36.911 15.311 -16.016 1.00 38.52 178 ASN A C 1
ATOM 1253 O O . ASN A 1 178 ? 37.414 14.246 -15.653 1.00 39.71 178 ASN A O 1
ATOM 1258 N N . VAL A 1 179 ? 35.594 15.476 -16.121 1.00 35.80 179 VAL A N 1
ATOM 1259 C CA . VAL A 1 179 ? 34.679 14.384 -15.802 1.00 34.22 179 VAL A CA 1
ATOM 1260 C C . VAL A 1 179 ? 34.528 13.376 -16.940 1.00 34.16 179 VAL A C 1
ATOM 1261 O O . VAL A 1 179 ? 34.686 12.171 -16.735 1.00 33.74 179 VAL A O 1
ATOM 1265 N N . SER A 1 180 ? 34.212 13.868 -18.135 1.00 32.62 180 SER A N 1
ATOM 1266 C CA . SER A 1 180 ? 34.021 12.986 -19.275 1.00 32.41 180 SER A CA 1
ATOM 1267 C C . SER A 1 180 ? 35.311 12.284 -19.675 1.00 32.19 180 SER A C 1
ATOM 1268 O O . SER A 1 180 ? 35.267 11.158 -20.173 1.00 31.76 180 SER A O 1
ATOM 1271 N N . LYS A 1 181 ? 36.459 12.923 -19.449 1.00 32.42 181 LYS A N 1
ATOM 1272 C CA . LYS A 1 181 ? 37.733 12.284 -19.786 1.00 33.58 181 LYS A CA 1
ATOM 1273 C C . LYS A 1 181 ? 37.817 10.942 -19.065 1.00 33.21 181 LYS A C 1
ATOM 1274 O O . LYS A 1 181 ? 38.180 9.923 -19.655 1.00 33.06 181 LYS A O 1
ATOM 1280 N N . VAL A 1 182 ? 37.480 10.954 -17.781 1.00 30.43 182 VAL A N 1
ATOM 1281 C CA . VAL A 1 182 ? 37.533 9.750 -16.965 1.00 29.72 182 VAL A CA 1
ATOM 1282 C C . VAL A 1 182 ? 36.468 8.721 -17.349 1.00 28.89 182 VAL A C 1
ATOM 1283 O O . VAL A 1 182 ? 36.766 7.535 -17.513 1.00 28.08 182 VAL A O 1
ATOM 1287 N N . VAL A 1 183 ? 35.231 9.175 -17.507 1.00 28.60 183 VAL A N 1
ATOM 1288 C CA . VAL A 1 183 ? 34.145 8.279 -17.874 1.00 26.23 183 VAL A CA 1
ATOM 1289 C C . VAL A 1 183 ? 34.399 7.647 -19.241 1.00 24.68 183 VAL A C 1
ATOM 1290 O O . VAL A 1 183 ? 34.288 6.433 -19.408 1.00 22.54 183 VAL A O 1
ATOM 1294 N N . LEU A 1 184 ? 34.742 8.473 -20.220 1.00 24.13 184 LEU A N 1
ATOM 1295 C CA . LEU A 1 184 ? 35.009 7.967 -21.560 1.00 24.35 184 LEU A CA 1
ATOM 1296 C C . LEU A 1 184 ? 36.233 7.060 -21.569 1.00 24.33 184 LEU A C 1
ATOM 1297 O O . LEU A 1 184 ? 36.269 6.064 -22.294 1.00 26.71 184 LEU A O 1
ATOM 1302 N N . SER A 1 185 ? 37.235 7.397 -20.762 1.00 23.82 185 SER A N 1
ATOM 1303 C CA . SER A 1 185 ? 38.450 6.584 -20.700 1.00 24.98 185 SER A CA 1
ATOM 1304 C C . SER A 1 185 ? 38.163 5.187 -20.164 1.00 23.31 185 SER A C 1
ATOM 1305 O O . SER A 1 185 ? 38.619 4.190 -20.731 1.00 23.11 185 SER A O 1
ATOM 1308 N N . ASN A 1 186 ? 37.410 5.114 -19.072 1.00 22.70 186 ASN A N 1
ATOM 1309 C CA . ASN A 1 186 ? 37.075 3.823 -18.485 1.00 22.55 186 ASN A CA 1
ATOM 1310 C C . ASN A 1 186 ? 36.218 2.994 -19.441 1.00 23.18 186 ASN A C 1
ATOM 1311 O O . ASN A 1 186 ? 36.440 1.789 -19.605 1.00 23.94 186 ASN A O 1
ATOM 1316 N N . ALA A 1 187 ? 35.253 3.637 -20.090 1.00 21.50 187 ALA A N 1
ATOM 1317 C CA . ALA A 1 187 ? 34.383 2.913 -21.012 1.00 23.45 187 ALA A CA 1
ATOM 1318 C C . ALA A 1 187 ? 35.195 2.342 -22.170 1.00 24.91 187 ALA A C 1
ATOM 1319 O O . ALA A 1 187 ? 35.037 1.170 -22.533 1.00 25.08 187 ALA A O 1
ATOM 1321 N N . GLY A 1 188 ? 36.072 3.172 -22.738 1.00 25.55 188 GLY A N 1
ATOM 1322 C CA . GLY A 1 188 ? 36.894 2.728 -23.848 1.00 26.78 188 GLY A CA 1
ATOM 1323 C C . GLY A 1 188 ? 37.844 1.611 -23.453 1.00 27.91 188 GLY A C 1
ATOM 1324 O O . GLY A 1 188 ? 38.087 0.682 -24.232 1.00 26.96 188 GLY A O 1
ATOM 1325 N N . ALA A 1 189 ? 38.380 1.691 -22.239 1.00 27.37 189 ALA A N 1
ATOM 1326 C CA . ALA A 1 189 ? 39.311 0.677 -21.766 1.00 27.95 189 ALA A CA 1
ATOM 1327 C C . ALA A 1 189 ? 38.562 -0.627 -21.517 1.00 28.51 189 ALA A C 1
ATOM 1328 O O . ALA A 1 189 ? 39.107 -1.720 -21.712 1.00 28.69 189 ALA A O 1
ATOM 1330 N N . ALA A 1 190 ? 37.302 -0.504 -21.103 1.00 26.27 190 ALA A N 1
ATOM 1331 C CA . ALA A 1 190 ? 36.473 -1.672 -20.836 1.00 24.89 190 ALA A CA 1
ATOM 1332 C C . ALA A 1 190 ? 36.202 -2.403 -22.147 1.00 23.64 190 ALA A C 1
ATOM 1333 O O . ALA A 1 190 ? 36.355 -3.627 -22.240 1.00 20.41 190 ALA A O 1
ATOM 1335 N N . PHE A 1 191 ? 35.797 -1.636 -23.155 1.00 23.95 191 PHE A N 1
ATOM 1336 C CA . PHE A 1 191 ? 35.507 -2.180 -24.479 1.00 23.94 191 PHE A CA 1
ATOM 1337 C C . PHE A 1 191 ? 36.750 -2.897 -25.029 1.00 23.30 191 PHE A C 1
ATOM 1338 O O . PHE A 1 191 ? 36.680 -4.062 -25.434 1.00 22.24 191 PHE A O 1
ATOM 1346 N N . ALA A 1 192 ? 37.889 -2.208 -25.028 1.00 24.06 192 ALA A N 1
ATOM 1347 C CA . ALA A 1 192 ? 39.139 -2.808 -25.513 1.00 24.92 192 ALA A CA 1
ATOM 1348 C C . ALA A 1 192 ? 39.404 -4.104 -24.753 1.00 25.13 192 ALA A C 1
ATOM 1349 O O . ALA A 1 192 ? 39.786 -5.118 -25.343 1.00 26.72 192 ALA A O 1
ATOM 1351 N N . GLY A 1 193 ? 39.188 -4.071 -23.441 1.00 25.70 193 GLY A N 1
ATOM 1352 C CA . GLY A 1 193 ? 39.394 -5.265 -22.639 1.00 25.24 193 GLY A CA 1
ATOM 1353 C C . GLY A 1 193 ? 38.514 -6.399 -23.134 1.00 25.05 193 GLY A C 1
ATOM 1354 O O . GLY A 1 193 ? 38.973 -7.521 -23.328 1.00 25.96 193 GLY A O 1
ATOM 1355 N N . MET A 1 194 ? 37.237 -6.108 -23.340 1.00 26.06 194 MET A N 1
ATOM 1356 C CA . MET A 1 194 ? 36.299 -7.114 -23.823 1.00 27.13 194 MET A CA 1
ATOM 1357 C C . MET A 1 194 ? 36.723 -7.661 -25.180 1.00 27.55 194 MET A C 1
ATOM 1358 O O . MET A 1 194 ? 36.658 -8.869 -25.411 1.00 26.38 194 MET A O 1
ATOM 1363 N N . VAL A 1 195 ? 37.140 -6.766 -26.075 1.00 26.82 195 VAL A N 1
ATOM 1364 C CA . VAL A 1 195 ? 37.556 -7.161 -27.418 1.00 26.44 195 VAL A CA 1
ATOM 1365 C C . VAL A 1 195 ? 38.781 -8.071 -27.408 1.00 29.53 195 VAL A C 1
ATOM 1366 O O . VAL A 1 195 ? 38.757 -9.149 -28.003 1.00 29.15 195 VAL A O 1
ATOM 1370 N N . ILE A 1 196 ? 39.843 -7.643 -26.728 1.00 30.95 196 ILE A N 1
ATOM 1371 C CA . ILE A 1 196 ? 41.068 -8.437 -26.649 1.00 30.59 196 ILE A CA 1
ATOM 1372 C C . ILE A 1 196 ? 40.841 -9.773 -25.962 1.00 32.16 196 ILE A C 1
ATOM 1373 O O . ILE A 1 196 ? 41.308 -10.810 -26.437 1.00 32.93 196 ILE A O 1
ATOM 1378 N N . GLY A 1 197 ? 40.134 -9.746 -24.836 1.00 32.97 197 GLY A N 1
ATOM 1379 C CA . GLY A 1 197 ? 39.871 -10.971 -24.107 1.00 31.92 197 GLY A CA 1
ATOM 1380 C C . GLY A 1 197 ? 39.133 -11.987 -24.953 1.00 32.54 197 GLY A C 1
ATOM 1381 O O . GLY A 1 197 ? 39.375 -13.178 -24.851 1.00 33.24 197 GLY A O 1
ATOM 1382 N N . ARG A 1 198 ? 38.225 -11.515 -25.794 1.00 34.50 198 ARG A N 1
ATOM 1383 C CA . ARG A 1 198 ? 37.450 -12.404 -26.647 1.00 37.57 198 ARG A CA 1
ATOM 1384 C C . ARG A 1 198 ? 38.295 -12.943 -27.799 1.00 40.31 198 ARG A C 1
ATOM 1385 O O . ARG A 1 198 ? 38.162 -14.104 -28.197 1.00 39.58 198 ARG A O 1
ATOM 1393 N N . LEU A 1 199 ? 39.166 -12.097 -28.331 1.00 41.31 199 LEU A N 1
ATOM 1394 C CA . LEU A 1 199 ? 40.028 -12.503 -29.425 1.00 46.26 199 LEU A CA 1
ATOM 1395 C C . LEU A 1 199 ? 41.111 -13.472 -28.967 1.00 49.34 199 LEU A C 1
ATOM 1396 O O . LEU A 1 199 ? 41.386 -14.466 -29.641 1.00 49.65 199 LEU A O 1
ATOM 1401 N N . GLU A 1 200 ? 41.717 -13.189 -27.819 1.00 52.88 200 GLU A N 1
ATOM 1402 C CA . GLU A 1 200 ? 42.779 -14.041 -27.304 1.00 57.80 200 GLU A CA 1
ATOM 1403 C C . GLU A 1 200 ? 42.252 -15.293 -26.616 1.00 59.79 200 GLU A C 1
ATOM 1404 O O . GLU A 1 200 ? 42.868 -15.792 -25.674 1.00 62.31 200 GLU A O 1
ATOM 1410 N N . SER A 1 201 ? 41.115 -15.798 -27.088 1.00 60.48 201 SER A N 1
ATOM 1411 C CA . SER A 1 201 ? 40.522 -17.006 -26.524 1.00 61.56 201 SER A CA 1
ATOM 1412 C C . SER A 1 201 ? 39.599 -17.659 -27.548 1.00 62.86 201 SER A C 1
ATOM 1413 O O . SER A 1 201 ? 39.232 -18.826 -27.409 1.00 64.31 201 SER A O 1
ATOM 1416 N N . LYS A 1 211 ? 26.901 -29.364 -23.415 1.00 48.18 211 LYS A N 1
ATOM 1417 C CA . LYS A 1 211 ? 25.648 -30.018 -23.049 1.00 48.37 211 LYS A CA 1
ATOM 1418 C C . LYS A 1 211 ? 24.427 -29.452 -23.779 1.00 45.94 211 LYS A C 1
ATOM 1419 O O . LYS A 1 211 ? 24.378 -28.269 -24.123 1.00 46.33 211 LYS A O 1
ATOM 1425 N N . PHE A 1 212 ? 23.449 -30.326 -23.989 1.00 41.68 212 PHE A N 1
ATOM 1426 C CA . PHE A 1 212 ? 22.176 -30.012 -24.630 1.00 38.89 212 PHE A CA 1
ATOM 1427 C C . PHE A 1 212 ? 21.418 -29.133 -23.625 1.00 37.67 212 PHE A C 1
ATOM 1428 O O . PHE A 1 212 ? 21.104 -29.586 -22.528 1.00 36.81 212 PHE A O 1
ATOM 1436 N N . THR A 1 213 ? 21.119 -27.886 -23.982 1.00 35.52 213 THR A N 1
ATOM 1437 C CA . THR A 1 213 ? 20.431 -27.012 -23.034 1.00 34.69 213 THR A CA 1
ATOM 1438 C C . THR A 1 213 ? 18.941 -26.826 -23.334 1.00 33.16 213 THR A C 1
ATOM 1439 O O . THR A 1 213 ? 18.545 -26.542 -24.465 1.00 35.30 213 THR A O 1
ATOM 1443 N N . VAL A 1 214 ? 18.122 -26.987 -22.303 1.00 31.42 214 VAL A N 1
ATOM 1444 C CA . VAL A 1 214 ? 16.674 -26.862 -22.424 1.00 30.65 214 VAL A CA 1
ATOM 1445 C C . VAL A 1 214 ? 16.114 -25.595 -21.769 1.00 30.59 214 VAL A C 1
ATOM 1446 O O . VAL A 1 214 ? 16.438 -25.288 -20.620 1.00 31.31 214 VAL A O 1
ATOM 1450 N N . GLY A 1 215 ? 15.264 -24.880 -22.499 1.00 28.27 215 GLY A N 1
ATOM 1451 C CA . GLY A 1 215 ? 14.652 -23.675 -21.970 1.00 29.30 215 GLY A CA 1
ATOM 1452 C C . GLY A 1 215 ? 13.322 -24.000 -21.308 1.00 31.08 215 GLY A C 1
ATOM 1453 O O . GLY A 1 215 ? 12.523 -24.775 -21.840 1.00 32.54 215 GLY A O 1
ATOM 1454 N N . VAL A 1 216 ? 13.076 -23.405 -20.147 1.00 31.71 216 VAL A N 1
ATOM 1455 C CA . VAL A 1 216 ? 11.843 -23.649 -19.403 1.00 33.75 216 VAL A CA 1
ATOM 1456 C C . VAL A 1 216 ? 11.192 -22.351 -18.901 1.00 34.99 216 VAL A C 1
ATOM 1457 O O . VAL A 1 216 ? 11.840 -21.549 -18.227 1.00 35.48 216 VAL A O 1
ATOM 1461 N N . THR A 1 217 ? 9.917 -22.152 -19.235 1.00 35.73 217 THR A N 1
ATOM 1462 C CA . THR A 1 217 ? 9.165 -20.966 -18.801 1.00 36.05 217 THR A CA 1
ATOM 1463 C C . THR A 1 217 ? 8.545 -21.178 -17.412 1.00 36.62 217 THR A C 1
ATOM 1464 O O . THR A 1 217 ? 8.000 -22.245 -17.118 1.00 35.25 217 THR A O 1
ATOM 1468 N N . MET A 1 218 ? 8.610 -20.145 -16.571 1.00 37.92 218 MET A N 1
ATOM 1469 C CA . MET A 1 218 ? 8.123 -20.252 -15.199 1.00 37.76 218 MET A CA 1
ATOM 1470 C C . MET A 1 218 ? 7.385 -19.050 -14.615 1.00 38.19 218 MET A C 1
ATOM 1471 O O . MET A 1 218 ? 7.492 -17.926 -15.097 1.00 39.33 218 MET A O 1
ATOM 1476 N N . PHE A 1 219 ? 6.632 -19.326 -13.556 1.00 39.91 219 PHE A N 1
ATOM 1477 C CA . PHE A 1 219 ? 5.875 -18.326 -12.805 1.00 39.98 219 PHE A CA 1
ATOM 1478 C C . PHE A 1 219 ? 5.912 -18.829 -11.367 1.00 40.14 219 PHE A C 1
ATOM 1479 O O . PHE A 1 219 ? 6.187 -20.008 -11.127 1.00 39.06 219 PHE A O 1
ATOM 1487 N N . GLY A 1 220 ? 5.651 -17.948 -10.409 1.00 40.48 220 GLY A N 1
ATOM 1488 C CA . GLY A 1 220 ? 5.652 -18.384 -9.026 1.00 40.94 220 GLY A CA 1
ATOM 1489 C C . GLY A 1 220 ? 4.647 -19.511 -8.848 1.00 41.27 220 GLY A C 1
ATOM 1490 O O . GLY A 1 220 ? 4.935 -20.526 -8.215 1.00 40.17 220 GLY A O 1
ATOM 1491 N N . VAL A 1 221 ? 3.471 -19.336 -9.439 1.00 41.27 221 VAL A N 1
ATOM 1492 C CA . VAL A 1 221 ? 2.402 -20.318 -9.350 1.00 43.23 221 VAL A CA 1
ATOM 1493 C C . VAL A 1 221 ? 2.626 -21.638 -10.094 1.00 44.22 221 VAL A C 1
ATOM 1494 O O . VAL A 1 221 ? 1.747 -22.500 -10.100 1.00 44.73 221 VAL A O 1
ATOM 1498 N N . THR A 1 222 ? 3.784 -21.803 -10.728 1.00 43.67 222 THR A N 1
ATOM 1499 C CA . THR A 1 222 ? 4.086 -23.056 -11.423 1.00 42.68 222 THR A CA 1
ATOM 1500 C C . THR A 1 222 ? 5.497 -23.514 -11.073 1.00 42.86 222 THR A C 1
ATOM 1501 O O . THR A 1 222 ? 6.045 -24.410 -11.705 1.00 43.24 222 THR A O 1
ATOM 1505 N N . THR A 1 223 ? 6.072 -22.896 -10.049 1.00 44.13 223 THR A N 1
ATOM 1506 C CA . THR A 1 223 ? 7.420 -23.226 -9.601 1.00 44.49 223 THR A CA 1
ATOM 1507 C C . THR A 1 223 ? 7.576 -24.670 -9.132 1.00 45.42 223 THR A C 1
ATOM 1508 O O . THR A 1 223 ? 8.636 -25.273 -9.313 1.00 45.73 223 THR A O 1
ATOM 1512 N N . PRO A 1 224 ? 6.535 -25.240 -8.501 1.00 45.56 224 PRO A N 1
ATOM 1513 C CA . PRO A 1 224 ? 6.659 -26.633 -8.052 1.00 45.25 224 PRO A CA 1
ATOM 1514 C C . PRO A 1 224 ? 6.941 -27.522 -9.269 1.00 43.27 224 PRO A C 1
ATOM 1515 O O . PRO A 1 224 ? 7.809 -28.397 -9.246 1.00 42.20 224 PRO A O 1
ATOM 1519 N N . CYS A 1 225 ? 6.192 -27.282 -10.335 1.00 41.65 225 CYS A N 1
ATOM 1520 C CA . CYS A 1 225 ? 6.367 -28.036 -11.565 1.00 42.30 225 CYS A CA 1
ATOM 1521 C C . CYS A 1 225 ? 7.769 -27.780 -12.146 1.00 41.34 225 CYS A C 1
ATOM 1522 O O . CYS A 1 225 ? 8.525 -28.719 -12.414 1.00 42.32 225 CYS A O 1
ATOM 1525 N N . VAL A 1 226 ? 8.121 -26.508 -12.306 1.00 39.13 226 VAL A N 1
ATOM 1526 C CA . VAL A 1 226 ? 9.414 -26.130 -12.862 1.00 38.43 226 VAL A CA 1
ATOM 1527 C C . VAL A 1 226 ? 10.624 -26.723 -12.141 1.00 39.94 226 VAL A C 1
ATOM 1528 O O . VAL A 1 226 ? 11.555 -27.218 -12.785 1.00 38.86 226 VAL A O 1
ATOM 1532 N N . ASN A 1 227 ? 10.627 -26.677 -10.812 1.00 41.36 227 ASN A N 1
ATOM 1533 C CA . ASN A 1 227 ? 11.758 -27.220 -10.071 1.00 43.01 227 ASN A CA 1
ATOM 1534 C C . ASN A 1 227 ? 11.858 -28.732 -10.207 1.00 42.81 227 ASN A C 1
ATOM 1535 O O . ASN A 1 227 ? 12.955 -29.278 -10.310 1.00 42.29 227 ASN A O 1
ATOM 1540 N N . ALA A 1 228 ? 10.714 -29.409 -10.199 1.00 42.41 228 ALA A N 1
ATOM 1541 C CA . ALA A 1 228 ? 10.710 -30.859 -10.330 1.00 41.87 228 ALA A CA 1
ATOM 1542 C C . ALA A 1 228 ? 11.281 -31.206 -11.705 1.00 41.59 228 ALA A C 1
ATOM 1543 O O . ALA A 1 228 ? 12.177 -32.046 -11.828 1.00 40.21 228 ALA A O 1
ATOM 1545 N N . VAL A 1 229 ? 10.758 -30.538 -12.730 1.00 40.40 229 VAL A N 1
ATOM 1546 C CA . VAL A 1 229 ? 11.205 -30.737 -14.100 1.00 41.32 229 VAL A CA 1
ATOM 1547 C C . VAL A 1 229 ? 12.695 -30.430 -14.215 1.00 42.20 229 VAL A C 1
ATOM 1548 O O . VAL A 1 229 ? 13.451 -31.189 -14.821 1.00 41.97 229 VAL A O 1
ATOM 1552 N N . LYS A 1 230 ? 13.115 -29.319 -13.620 1.00 42.24 230 LYS A N 1
ATOM 1553 C CA . LYS A 1 230 ? 14.512 -28.930 -13.656 1.00 44.28 230 LYS A CA 1
ATOM 1554 C C . LYS A 1 230 ? 15.408 -29.998 -13.025 1.00 45.71 230 LYS A C 1
ATOM 1555 O O . LYS A 1 230 ? 16.425 -30.386 -13.604 1.00 45.99 230 LYS A O 1
ATOM 1561 N N . GLU A 1 231 ? 15.033 -30.474 -11.840 1.00 46.62 231 GLU A N 1
ATOM 1562 C CA . GLU A 1 231 ? 15.830 -31.487 -11.154 1.00 48.86 231 GLU A CA 1
ATOM 1563 C C . GLU A 1 231 ? 15.919 -32.766 -11.978 1.00 48.29 231 GLU A C 1
ATOM 1564 O O . GLU A 1 231 ? 16.989 -33.372 -12.094 1.00 48.59 231 GLU A O 1
ATOM 1570 N N . ARG A 1 232 ? 14.788 -33.172 -12.549 1.00 46.86 232 ARG A N 1
ATOM 1571 C CA . ARG A 1 232 ? 14.732 -34.371 -13.378 1.00 45.69 232 ARG A CA 1
ATOM 1572 C C . ARG A 1 232 ? 15.670 -34.212 -14.579 1.00 45.03 232 ARG A C 1
ATOM 1573 O O . ARG A 1 232 ? 16.467 -35.101 -14.887 1.00 44.72 232 ARG A O 1
ATOM 1581 N N . LEU A 1 233 ? 15.570 -33.064 -15.242 1.00 43.46 233 LEU A N 1
ATOM 1582 C CA . LEU A 1 233 ? 16.390 -32.763 -16.407 1.00 42.43 233 LEU A CA 1
ATOM 1583 C C . LEU A 1 233 ? 17.876 -32.797 -16.096 1.00 42.71 233 LEU A C 1
ATOM 1584 O O . LEU A 1 233 ? 18.661 -33.352 -16.864 1.00 42.60 233 LEU A O 1
ATOM 1589 N N . VAL A 1 234 ? 18.270 -32.193 -14.979 1.00 43.25 234 VAL A N 1
ATOM 1590 C CA . VAL A 1 234 ? 19.681 -32.186 -14.608 1.00 44.08 234 VAL A CA 1
ATOM 1591 C C . VAL A 1 234 ? 20.144 -33.624 -14.398 1.00 45.73 234 VAL A C 1
ATOM 1592 O O . VAL A 1 234 ? 21.272 -33.988 -14.751 1.00 45.16 234 VAL A O 1
ATOM 1596 N N . LYS A 1 235 ? 19.260 -34.442 -13.837 1.00 45.87 235 LYS A N 1
ATOM 1597 C CA . LYS A 1 235 ? 19.579 -35.838 -13.591 1.00 47.89 235 LYS A CA 1
ATOM 1598 C C . LYS A 1 235 ? 19.733 -36.591 -14.912 1.00 47.11 235 LYS A C 1
ATOM 1599 O O . LYS A 1 235 ? 20.515 -37.540 -15.005 1.00 46.33 235 LYS A O 1
ATOM 1605 N N . GLU A 1 236 ? 18.996 -36.156 -15.931 1.00 45.63 236 GLU A N 1
ATOM 1606 C CA . GLU A 1 236 ? 19.052 -36.781 -17.250 1.00 44.68 236 GLU A CA 1
ATOM 1607 C C . GLU A 1 236 ? 20.268 -36.297 -18.040 1.00 44.41 236 GLU A C 1
ATOM 1608 O O . GLU A 1 236 ? 20.491 -36.719 -19.176 1.00 44.31 236 GLU A O 1
ATOM 1614 N N . GLY A 1 237 ? 21.044 -35.400 -17.441 1.00 43.18 237 GLY A N 1
ATOM 1615 C CA . GLY A 1 237 ? 22.241 -34.904 -18.099 1.00 42.26 237 GLY A CA 1
ATOM 1616 C C . GLY A 1 237 ? 22.113 -33.616 -18.893 1.00 41.65 237 GLY A C 1
ATOM 1617 O O . GLY A 1 237 ? 23.052 -33.226 -19.586 1.00 42.48 237 GLY A O 1
ATOM 1618 N N . TYR A 1 238 ? 20.966 -32.954 -18.797 1.00 39.14 238 TYR A N 1
ATOM 1619 C CA . TYR A 1 238 ? 20.745 -31.705 -19.523 1.00 38.81 238 TYR A CA 1
ATOM 1620 C C . TYR A 1 238 ? 21.106 -30.508 -18.662 1.00 39.96 238 TYR A C 1
ATOM 1621 O O . TYR A 1 238 ? 21.228 -30.620 -17.442 1.00 40.34 238 TYR A O 1
ATOM 1630 N N . GLU A 1 239 ? 21.272 -29.360 -19.308 1.00 40.35 239 GLU A N 1
ATOM 1631 C CA . GLU A 1 239 ? 21.541 -28.120 -18.601 1.00 41.41 239 GLU A CA 1
ATOM 1632 C C . GLU A 1 239 ? 20.282 -27.297 -18.880 1.00 41.39 239 GLU A C 1
ATOM 1633 O O . GLU A 1 239 ? 19.709 -27.384 -19.968 1.00 40.29 239 GLU A O 1
ATOM 1639 N N . THR A 1 240 ? 19.828 -26.527 -17.896 1.00 41.44 240 THR A N 1
ATOM 1640 C CA . THR A 1 240 ? 18.609 -25.742 -18.064 1.00 39.71 240 THR A CA 1
ATOM 1641 C C . THR A 1 240 ? 18.744 -24.230 -17.920 1.00 36.58 240 THR A C 1
ATOM 1642 O O . THR A 1 240 ? 19.655 -23.724 -17.268 1.00 37.52 240 THR A O 1
ATOM 1646 N N . LEU A 1 241 ? 17.817 -23.519 -18.551 1.00 33.93 241 LEU A N 1
ATOM 1647 C CA . LEU A 1 241 ? 17.756 -22.066 -18.478 1.00 31.37 241 LEU A CA 1
ATOM 1648 C C . LEU A 1 241 ? 16.292 -21.778 -18.191 1.00 31.58 241 LEU A C 1
ATOM 1649 O O . LEU A 1 241 ? 15.433 -22.097 -19.008 1.00 34.03 241 LEU A O 1
ATOM 1654 N N . VAL A 1 242 ? 16.007 -21.214 -17.021 1.00 32.04 242 VAL A N 1
ATOM 1655 C CA . VAL A 1 242 ? 14.628 -20.899 -16.622 1.00 32.09 242 VAL A CA 1
ATOM 1656 C C . VAL A 1 242 ? 14.292 -19.436 -16.902 1.00 32.31 242 VAL A C 1
ATOM 1657 O O . VAL A 1 242 ? 15.079 -18.546 -16.585 1.00 33.47 242 VAL A O 1
ATOM 1661 N N . PHE A 1 243 ? 13.124 -19.191 -17.488 1.00 31.45 243 PHE A N 1
ATOM 1662 C CA . PHE A 1 243 ? 12.696 -17.836 -17.816 1.00 31.77 243 PHE A CA 1
ATOM 1663 C C . PHE A 1 243 ? 11.371 -17.473 -17.149 1.00 34.59 243 PHE A C 1
ATOM 1664 O O . PHE A 1 243 ? 10.363 -18.177 -17.298 1.00 35.06 243 PHE A O 1
ATOM 1672 N N . HIS A 1 244 ? 11.382 -16.363 -16.420 1.00 35.64 244 HIS A N 1
ATOM 1673 C CA . HIS A 1 244 ? 10.200 -15.852 -15.730 1.00 37.18 244 HIS A CA 1
ATOM 1674 C C . HIS A 1 244 ? 9.252 -15.369 -16.841 1.00 36.35 244 HIS A C 1
ATOM 1675 O O . HIS A 1 244 ? 9.617 -14.515 -17.645 1.00 36.19 244 HIS A O 1
ATOM 1682 N N . ALA A 1 245 ? 8.046 -15.930 -16.899 1.00 35.21 245 ALA A N 1
ATOM 1683 C CA . ALA A 1 245 ? 7.084 -15.579 -17.947 1.00 35.66 245 ALA A CA 1
ATOM 1684 C C . ALA A 1 245 ? 6.408 -14.219 -17.815 1.00 37.47 245 ALA A C 1
ATOM 1685 O O . ALA A 1 245 ? 5.182 -14.129 -17.823 1.00 37.31 245 ALA A O 1
ATOM 1687 N N . THR A 1 246 ? 7.213 -13.164 -17.740 1.00 39.43 246 THR A N 1
ATOM 1688 C CA . THR A 1 246 ? 6.718 -11.795 -17.590 1.00 39.94 246 THR A CA 1
ATOM 1689 C C . THR A 1 246 ? 6.560 -11.056 -18.912 1.00 41.44 246 THR A C 1
ATOM 1690 O O . THR A 1 246 ? 6.439 -9.833 -18.928 1.00 43.11 246 THR A O 1
ATOM 1694 N N . GLY A 1 247 ? 6.564 -11.791 -20.017 1.00 41.48 247 GLY A N 1
ATOM 1695 C CA . GLY A 1 247 ? 6.448 -11.151 -21.315 1.00 39.83 247 GLY A CA 1
ATOM 1696 C C . GLY A 1 247 ? 7.823 -11.103 -21.952 1.00 39.88 247 GLY A C 1
ATOM 1697 O O . GLY A 1 247 ? 7.999 -11.494 -23.105 1.00 39.64 247 GLY A O 1
ATOM 1698 N N . VAL A 1 248 ? 8.807 -10.629 -21.195 1.00 39.53 248 VAL A N 1
ATOM 1699 C CA . VAL A 1 248 ? 10.171 -10.549 -21.694 1.00 38.57 248 VAL A CA 1
ATOM 1700 C C . VAL A 1 248 ? 10.817 -11.931 -21.650 1.00 36.61 248 VAL A C 1
ATOM 1701 O O . VAL A 1 248 ? 11.602 -12.279 -22.528 1.00 37.66 248 VAL A O 1
ATOM 1705 N N . GLY A 1 249 ? 10.477 -12.718 -20.634 1.00 33.74 249 GLY A N 1
ATOM 1706 C CA . GLY A 1 249 ? 11.041 -14.051 -20.510 1.00 32.62 249 GLY A CA 1
ATOM 1707 C C . GLY A 1 249 ? 10.858 -14.893 -21.763 1.00 32.35 249 GLY A C 1
ATOM 1708 O O . GLY A 1 249 ? 11.824 -15.416 -22.318 1.00 32.93 249 GLY A O 1
ATOM 1709 N N . GLY A 1 250 ? 9.613 -15.020 -22.208 1.00 32.06 250 GLY A N 1
ATOM 1710 C CA . GLY A 1 250 ? 9.325 -15.789 -23.404 1.00 30.04 250 GLY A CA 1
ATOM 1711 C C . GLY A 1 250 ? 10.170 -15.328 -24.573 1.00 30.57 250 GLY A C 1
ATOM 1712 O O . GLY A 1 250 ? 10.714 -16.152 -25.310 1.00 29.87 250 GLY A O 1
ATOM 1713 N N . ARG A 1 251 ? 10.297 -14.014 -24.741 1.00 29.77 251 ARG A N 1
ATOM 1714 C CA . ARG A 1 251 ? 11.094 -13.474 -25.841 1.00 31.13 251 ARG A CA 1
ATOM 1715 C C . ARG A 1 251 ? 12.576 -13.755 -25.629 1.00 30.28 251 ARG A C 1
ATOM 1716 O O . ARG A 1 251 ? 13.287 -14.120 -26.564 1.00 29.39 251 ARG A O 1
ATOM 1724 N N . ALA A 1 252 ? 13.039 -13.581 -24.396 1.00 30.10 252 ALA A N 1
ATOM 1725 C CA . ALA A 1 252 ? 14.440 -13.815 -24.088 1.00 30.94 252 ALA A CA 1
ATOM 1726 C C . ALA A 1 252 ? 14.798 -15.251 -24.453 1.00 30.44 252 ALA A C 1
ATOM 1727 O O . ALA A 1 252 ? 15.849 -15.499 -25.024 1.00 30.29 252 ALA A O 1
ATOM 1729 N N . MET A 1 253 ? 13.912 -16.191 -24.136 1.00 31.11 253 MET A N 1
ATOM 1730 C CA . MET A 1 253 ? 14.149 -17.602 -24.447 1.00 30.34 253 MET A CA 1
ATOM 1731 C C . MET A 1 253 ? 14.198 -17.856 -25.956 1.00 30.84 253 MET A C 1
ATOM 1732 O O . MET A 1 253 ? 15.079 -18.564 -26.456 1.00 29.69 253 MET A O 1
ATOM 1737 N N . GLU A 1 254 ? 13.256 -17.264 -26.682 1.00 29.78 254 GLU A N 1
ATOM 1738 C CA . GLU A 1 254 ? 13.187 -17.457 -28.116 1.00 31.12 254 GLU A CA 1
ATOM 1739 C C . GLU A 1 254 ? 14.347 -16.819 -28.873 1.00 31.27 254 GLU A C 1
ATOM 1740 O O . GLU A 1 254 ? 14.791 -17.363 -29.879 1.00 29.44 254 GLU A O 1
ATOM 1746 N N . ASP A 1 255 ? 14.838 -15.675 -28.400 1.00 31.48 255 ASP A N 1
ATOM 1747 C CA . ASP A 1 255 ? 15.975 -15.037 -29.057 1.00 31.64 255 ASP A CA 1
ATOM 1748 C C . ASP A 1 255 ? 17.178 -15.955 -28.874 1.00 29.85 255 ASP A C 1
ATOM 1749 O O . ASP A 1 255 ? 17.984 -16.134 -29.784 1.00 28.78 255 ASP A O 1
ATOM 1754 N N . LEU A 1 256 ? 17.285 -16.545 -27.692 1.00 28.03 256 LEU A N 1
ATOM 1755 C CA . LEU A 1 256 ? 18.374 -17.468 -27.408 1.00 29.08 256 LEU A CA 1
ATOM 1756 C C . LEU A 1 256 ? 18.197 -18.724 -28.273 1.00 29.12 256 LEU A C 1
ATOM 1757 O O . LEU A 1 256 ? 19.174 -19.367 -28.656 1.00 29.14 256 LEU A O 1
ATOM 1762 N N . VAL A 1 257 ? 16.949 -19.069 -28.584 1.00 29.39 257 VAL A N 1
ATOM 1763 C CA . VAL A 1 257 ? 16.696 -20.230 -29.425 1.00 29.40 257 VAL A CA 1
ATOM 1764 C C . VAL A 1 257 ? 17.283 -19.966 -30.808 1.00 32.14 257 VAL A C 1
ATOM 1765 O O . VAL A 1 257 ? 18.076 -20.763 -31.315 1.00 32.63 257 VAL A O 1
ATOM 1769 N N . ARG A 1 258 ? 16.908 -18.853 -31.429 1.00 32.94 258 ARG A N 1
ATOM 1770 C CA . ARG A 1 258 ? 17.452 -18.579 -32.750 1.00 37.26 258 ARG A CA 1
ATOM 1771 C C . ARG A 1 258 ? 18.939 -18.298 -32.677 1.00 36.40 258 ARG A C 1
ATOM 1772 O O . ARG A 1 258 ? 19.637 -18.382 -33.683 1.00 37.95 258 ARG A O 1
ATOM 1780 N N . GLY A 1 259 ? 19.424 -17.981 -31.481 1.00 34.93 259 GLY A N 1
ATOM 1781 C CA . GLY A 1 259 ? 20.839 -17.710 -31.313 1.00 32.80 259 GLY A CA 1
ATOM 1782 C C . GLY A 1 259 ? 21.648 -18.994 -31.219 1.00 32.28 259 GLY A C 1
ATOM 1783 O O . GLY A 1 259 ? 22.874 -18.954 -31.130 1.00 32.75 259 GLY A O 1
ATOM 1784 N N . GLY A 1 260 ? 20.964 -20.136 -31.230 1.00 30.67 260 GLY A N 1
ATOM 1785 C CA . GLY A 1 260 ? 21.651 -21.415 -31.152 1.00 28.63 260 GLY A CA 1
ATOM 1786 C C . GLY A 1 260 ? 22.036 -21.853 -29.747 1.00 30.07 260 GLY A C 1
ATOM 1787 O O . GLY A 1 260 ? 22.724 -22.857 -29.575 1.00 29.73 260 GLY A O 1
ATOM 1788 N N . PHE A 1 261 ? 21.575 -21.124 -28.735 1.00 30.36 261 PHE A N 1
ATOM 1789 C CA . PHE A 1 261 ? 21.913 -21.445 -27.352 1.00 30.45 261 PHE A CA 1
ATOM 1790 C C . PHE A 1 261 ? 20.993 -22.464 -26.682 1.00 31.68 261 PHE A C 1
ATOM 1791 O O . PHE A 1 261 ? 21.363 -23.058 -25.667 1.00 31.90 261 PHE A O 1
ATOM 1799 N N . ILE A 1 262 ? 19.807 -22.672 -27.249 1.00 31.27 262 ILE A N 1
ATOM 1800 C CA . ILE A 1 262 ? 18.829 -23.605 -26.688 1.00 30.30 262 ILE A CA 1
ATOM 1801 C C . ILE A 1 262 ? 18.432 -24.682 -27.700 1.00 29.69 262 ILE A C 1
ATOM 1802 O O . ILE A 1 262 ? 17.954 -24.375 -28.780 1.00 31.26 262 ILE A O 1
ATOM 1807 N N . GLN A 1 263 ? 18.611 -25.947 -27.344 1.00 28.58 263 GLN A N 1
ATOM 1808 C CA . GLN A 1 263 ? 18.285 -27.025 -28.272 1.00 28.07 263 GLN A CA 1
ATOM 1809 C C . GLN A 1 263 ? 16.941 -27.699 -28.027 1.00 27.21 263 GLN A C 1
ATOM 1810 O O . GLN A 1 263 ? 16.563 -28.612 -28.764 1.00 28.99 263 GLN A O 1
ATOM 1816 N N . GLY A 1 264 ? 16.220 -27.254 -27.002 1.00 25.67 264 GLY A N 1
ATOM 1817 C CA . GLY A 1 264 ? 14.928 -27.845 -26.701 1.00 24.50 264 GLY A CA 1
ATOM 1818 C C . GLY A 1 264 ? 14.129 -27.005 -25.728 1.00 26.26 264 GLY A C 1
ATOM 1819 O O . GLY A 1 264 ? 14.699 -26.378 -24.835 1.00 25.37 264 GLY A O 1
ATOM 1820 N N . VAL A 1 265 ? 12.808 -26.988 -25.893 1.00 26.63 265 VAL A N 1
ATOM 1821 C CA . VAL A 1 265 ? 11.963 -26.200 -25.017 1.00 27.87 265 VAL A CA 1
ATOM 1822 C C . VAL A 1 265 ? 10.815 -26.930 -24.338 1.00 29.79 265 VAL A C 1
ATOM 1823 O O . VAL A 1 265 ? 10.082 -27.696 -24.970 1.00 29.81 265 VAL A O 1
ATOM 1827 N N . LEU A 1 266 ? 10.681 -26.679 -23.039 1.00 30.11 266 LEU A N 1
ATOM 1828 C CA . LEU A 1 266 ? 9.594 -27.218 -22.231 1.00 33.12 266 LEU A CA 1
ATOM 1829 C C . LEU A 1 266 ? 8.830 -25.967 -21.802 1.00 34.38 266 LEU A C 1
ATOM 1830 O O . LEU A 1 266 ? 9.044 -25.433 -20.712 1.00 35.87 266 LEU A O 1
ATOM 1835 N N . ASP A 1 267 ? 7.962 -25.487 -22.685 1.00 35.40 267 ASP A N 1
ATOM 1836 C CA . ASP A 1 267 ? 7.176 -24.289 -22.424 1.00 36.94 267 ASP A CA 1
ATOM 1837 C C . ASP A 1 267 ? 6.028 -24.595 -21.465 1.00 36.84 267 ASP A C 1
ATOM 1838 O O . ASP A 1 267 ? 4.863 -24.679 -21.872 1.00 36.27 267 ASP A O 1
ATOM 1843 N N . ILE A 1 268 ? 6.372 -24.758 -20.189 1.00 36.31 268 ILE A N 1
ATOM 1844 C CA . ILE A 1 268 ? 5.402 -25.082 -19.146 1.00 36.64 268 ILE A CA 1
ATOM 1845 C C . ILE A 1 268 ? 4.394 -23.967 -18.871 1.00 37.69 268 ILE A C 1
ATOM 1846 O O . ILE A 1 268 ? 3.186 -24.211 -18.805 1.00 38.47 268 ILE A O 1
ATOM 1851 N N . THR A 1 269 ? 4.898 -22.746 -18.721 1.00 37.83 269 THR A N 1
ATOM 1852 C CA . THR A 1 269 ? 4.063 -21.586 -18.424 1.00 36.89 269 THR A CA 1
ATOM 1853 C C . THR A 1 269 ? 3.831 -20.701 -19.651 1.00 37.20 269 THR A C 1
ATOM 1854 O O . THR A 1 269 ? 4.689 -19.899 -20.015 1.00 37.98 269 THR A O 1
ATOM 1858 N N . THR A 1 270 ? 2.669 -20.835 -20.279 1.00 37.42 270 THR A N 1
ATOM 1859 C CA . THR A 1 270 ? 2.357 -20.044 -21.466 1.00 37.04 270 THR A CA 1
ATOM 1860 C C . THR A 1 270 ? 1.437 -18.860 -21.165 1.00 37.25 270 THR A C 1
ATOM 1861 O O . THR A 1 270 ? 0.844 -18.268 -22.071 1.00 36.57 270 THR A O 1
ATOM 1865 N N . THR A 1 271 ? 1.346 -18.524 -19.882 1.00 38.63 271 THR A N 1
ATOM 1866 C CA . THR A 1 271 ? 0.526 -17.426 -19.375 1.00 39.30 271 THR A CA 1
ATOM 1867 C C . THR A 1 271 ? 0.663 -16.107 -20.152 1.00 40.41 271 THR A C 1
ATOM 1868 O O . THR A 1 271 ? -0.291 -15.333 -20.240 1.00 40.90 271 THR A O 1
ATOM 1872 N N . GLU A 1 272 ? 1.847 -15.841 -20.699 1.00 40.36 272 GLU A N 1
ATOM 1873 C CA . GLU A 1 272 ? 2.065 -14.614 -21.462 1.00 40.39 272 GLU A CA 1
ATOM 1874 C C . GLU A 1 272 ? 1.038 -14.513 -22.587 1.00 40.85 272 GLU A C 1
ATOM 1875 O O . GLU A 1 272 ? 0.724 -13.417 -23.062 1.00 40.97 272 GLU A O 1
ATOM 1881 N N . VAL A 1 273 ? 0.522 -15.666 -23.008 1.00 40.57 273 VAL A N 1
ATOM 1882 C CA . VAL A 1 273 ? -0.482 -15.736 -24.066 1.00 39.82 273 VAL A CA 1
ATOM 1883 C C . VAL A 1 273 ? -1.792 -15.111 -23.585 1.00 39.76 273 VAL A C 1
ATOM 1884 O O . VAL A 1 273 ? -2.514 -14.481 -24.357 1.00 39.58 273 VAL A O 1
ATOM 1888 N N . ALA A 1 274 ? -2.096 -15.289 -22.305 1.00 39.21 274 ALA A N 1
ATOM 1889 C CA . ALA A 1 274 ? -3.312 -14.719 -21.747 1.00 40.70 274 ALA A CA 1
ATOM 1890 C C . ALA A 1 274 ? -3.228 -13.186 -21.804 1.00 41.22 274 ALA A C 1
ATOM 1891 O O . ALA A 1 274 ? -4.125 -12.531 -22.345 1.00 40.45 274 ALA A O 1
ATOM 1893 N N . ASP A 1 275 ? -2.151 -12.617 -21.262 1.00 40.28 275 ASP A N 1
ATOM 1894 C CA . ASP A 1 275 ? -2.006 -11.164 -21.273 1.00 42.25 275 ASP A CA 1
ATOM 1895 C C . ASP A 1 275 ? -2.042 -10.601 -22.682 1.00 42.60 275 ASP A C 1
ATOM 1896 O O . ASP A 1 275 ? -2.466 -9.469 -22.882 1.00 44.35 275 ASP A O 1
ATOM 1901 N N . TYR A 1 276 ? -1.596 -11.378 -23.662 1.00 42.72 276 TYR A N 1
ATOM 1902 C CA . TYR A 1 276 ? -1.610 -10.897 -25.038 1.00 43.06 276 TYR A CA 1
ATOM 1903 C C . TYR A 1 276 ? -3.038 -10.807 -25.561 1.00 44.32 276 TYR A C 1
ATOM 1904 O O . TYR A 1 276 ? -3.393 -9.861 -26.271 1.00 44.16 276 TYR A O 1
ATOM 1913 N N . VAL A 1 277 ? -3.855 -11.794 -25.209 1.00 44.00 277 VAL A N 1
ATOM 1914 C CA . VAL A 1 277 ? -5.236 -11.810 -25.661 1.00 45.83 277 VAL A CA 1
ATOM 1915 C C . VAL A 1 277 ? -6.085 -10.770 -24.927 1.00 46.94 277 VAL A C 1
ATOM 1916 O O . VAL A 1 277 ? -6.671 -9.891 -25.553 1.00 48.20 277 VAL A O 1
ATOM 1920 N N . VAL A 1 278 ? -6.136 -10.867 -23.603 1.00 47.68 278 VAL A N 1
ATOM 1921 C CA . VAL A 1 278 ? -6.916 -9.941 -22.788 1.00 49.37 278 VAL A CA 1
ATOM 1922 C C . VAL A 1 278 ? -6.371 -8.513 -22.788 1.00 50.15 278 VAL A C 1
ATOM 1923 O O . VAL A 1 278 ? -7.132 -7.552 -22.916 1.00 50.91 278 VAL A O 1
ATOM 1927 N N . GLY A 1 279 ? -5.055 -8.382 -22.638 1.00 50.43 279 GLY A N 1
ATOM 1928 C CA . GLY A 1 279 ? -4.422 -7.073 -22.603 1.00 49.89 279 GLY A CA 1
ATOM 1929 C C . GLY A 1 279 ? -3.801 -6.797 -21.242 1.00 49.86 279 GLY A C 1
ATOM 1930 O O . GLY A 1 279 ? -4.141 -5.816 -20.586 1.00 51.17 279 GLY A O 1
ATOM 1931 N N . GLY A 1 280 ? -2.891 -7.668 -20.816 1.00 48.55 280 GLY A N 1
ATOM 1932 C CA . GLY A 1 280 ? -2.242 -7.499 -19.528 1.00 47.63 280 GLY A CA 1
ATOM 1933 C C . GLY A 1 280 ? -0.905 -6.786 -19.619 1.00 46.87 280 GLY A C 1
ATOM 1934 O O . GLY A 1 280 ? -0.508 -6.329 -20.688 1.00 46.65 280 GLY A O 1
ATOM 1935 N N . VAL A 1 281 ? -0.205 -6.698 -18.494 1.00 46.03 281 VAL A N 1
ATOM 1936 C CA . VAL A 1 281 ? 1.084 -6.022 -18.453 1.00 47.22 281 VAL A CA 1
ATOM 1937 C C . VAL A 1 281 ? 2.264 -6.930 -18.798 1.00 47.29 281 VAL A C 1
ATOM 1938 O O . VAL A 1 281 ? 3.327 -6.448 -19.188 1.00 48.17 281 VAL A O 1
ATOM 1942 N N . MET A 1 282 ? 2.078 -8.239 -18.659 1.00 46.95 282 MET A N 1
ATOM 1943 C CA . MET A 1 282 ? 3.144 -9.193 -18.962 1.00 45.95 282 MET A CA 1
ATOM 1944 C C . MET A 1 282 ? 2.797 -10.032 -20.179 1.00 44.52 282 MET A C 1
ATOM 1945 O O . MET A 1 282 ? 2.775 -11.258 -20.106 1.00 44.88 282 MET A O 1
ATOM 1950 N N . ALA A 1 283 ? 2.552 -9.369 -21.303 1.00 43.27 283 ALA A N 1
ATOM 1951 C CA . ALA A 1 283 ? 2.173 -10.058 -22.534 1.00 43.08 283 ALA A CA 1
ATOM 1952 C C . ALA A 1 283 ? 3.300 -10.376 -23.503 1.00 42.81 283 ALA A C 1
ATOM 1953 O O . ALA A 1 283 ? 4.338 -9.722 -23.515 1.00 43.89 283 ALA A O 1
ATOM 1955 N N . CYS A 1 284 ? 3.066 -11.391 -24.326 1.00 42.34 284 CYS A N 1
ATOM 1956 C CA . CYS A 1 284 ? 4.015 -11.803 -25.349 1.00 42.26 284 CYS A CA 1
ATOM 1957 C C . CYS A 1 284 ? 3.559 -11.041 -26.583 1.00 42.53 284 CYS A C 1
ATOM 1958 O O . CYS A 1 284 ? 2.512 -10.403 -26.548 1.00 44.11 284 CYS A O 1
ATOM 1961 N N . ASP A 1 285 ? 4.332 -11.080 -27.662 1.00 42.42 285 ASP A N 1
ATOM 1962 C CA . ASP A 1 285 ? 3.911 -10.395 -28.877 1.00 43.00 285 ASP A CA 1
ATOM 1963 C C . ASP A 1 285 ? 3.299 -11.444 -29.799 1.00 42.74 285 ASP A C 1
ATOM 1964 O O . ASP A 1 285 ? 3.328 -12.633 -29.491 1.00 43.15 285 ASP A O 1
ATOM 1969 N N . SER A 1 286 ? 2.758 -11.015 -30.930 1.00 41.51 286 SER A N 1
ATOM 1970 C CA . SER A 1 286 ? 2.118 -11.944 -31.851 1.00 39.79 286 SER A CA 1
ATOM 1971 C C . SER A 1 286 ? 3.053 -12.997 -32.447 1.00 39.04 286 SER A C 1
ATOM 1972 O O . SER A 1 286 ? 2.590 -13.931 -33.101 1.00 37.74 286 SER A O 1
ATOM 1975 N N . SER A 1 287 ? 4.358 -12.858 -32.220 1.00 37.15 287 SER A N 1
ATOM 1976 C CA . SER A 1 287 ? 5.322 -13.811 -32.772 1.00 35.57 287 SER A CA 1
ATOM 1977 C C . SER A 1 287 ? 5.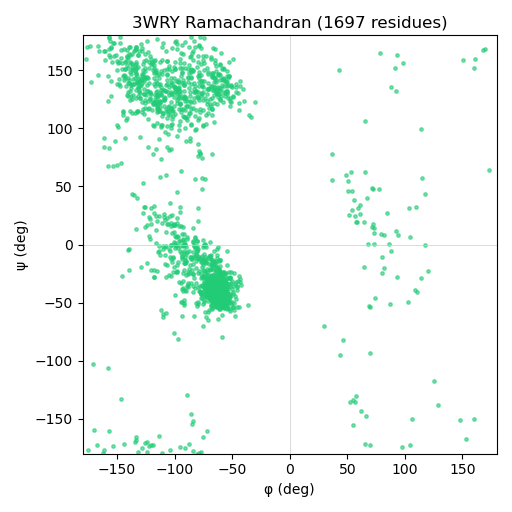674 -14.986 -31.848 1.00 34.39 287 SER A C 1
ATOM 1978 O O . SER A 1 287 ? 6.512 -15.819 -32.199 1.00 34.35 287 SER A O 1
ATOM 1981 N N . ARG A 1 288 ? 5.047 -15.055 -30.679 1.00 32.38 288 ARG A N 1
ATOM 1982 C CA . ARG A 1 288 ? 5.323 -16.139 -29.733 1.00 33.78 288 ARG A CA 1
ATOM 1983 C C . ARG A 1 288 ? 5.339 -17.517 -30.404 1.00 33.34 288 ARG A C 1
ATOM 1984 O O . ARG A 1 288 ? 4.470 -17.827 -31.216 1.00 33.44 288 ARG A O 1
ATOM 1992 N N . PHE A 1 289 ? 6.334 -18.325 -30.046 1.00 31.54 289 PHE A N 1
ATOM 1993 C CA . PHE A 1 289 ? 6.515 -19.685 -30.553 1.00 31.78 289 PHE A CA 1
ATOM 1994 C C . PHE A 1 289 ? 7.161 -19.795 -31.924 1.00 32.45 289 PHE A C 1
ATOM 1995 O O . PHE A 1 289 ? 7.754 -20.821 -32.244 1.00 34.96 289 PHE A O 1
ATOM 2003 N N . ASP A 1 290 ? 7.051 -18.749 -32.733 1.00 33.35 290 ASP A N 1
ATOM 2004 C CA . ASP A 1 290 ? 7.620 -18.764 -34.075 1.00 33.10 290 ASP A CA 1
ATOM 2005 C C . ASP A 1 290 ? 9.064 -19.236 -34.105 1.00 33.34 290 ASP A C 1
ATOM 2006 O O . ASP A 1 290 ? 9.404 -20.162 -34.840 1.00 34.20 290 ASP A O 1
ATOM 2011 N N . ALA A 1 291 ? 9.914 -18.609 -33.299 1.00 31.23 291 ALA A N 1
ATOM 2012 C CA . ALA A 1 291 ? 11.329 -18.967 -33.264 1.00 29.07 291 ALA A CA 1
ATOM 2013 C C . ALA A 1 291 ? 11.573 -20.451 -32.998 1.00 27.81 291 ALA A C 1
ATOM 2014 O O . ALA A 1 291 ? 12.438 -21.073 -33.623 1.00 28.12 291 ALA A O 1
ATOM 2016 N N . ILE A 1 292 ? 10.814 -21.018 -32.071 1.00 27.39 292 ILE A N 1
ATOM 2017 C CA . ILE A 1 292 ? 10.966 -22.427 -31.717 1.00 28.60 292 ILE A CA 1
ATOM 2018 C C . ILE A 1 292 ? 10.626 -23.349 -32.889 1.00 29.22 292 ILE A C 1
ATOM 2019 O O . ILE A 1 292 ? 11.380 -24.264 -33.223 1.00 25.93 292 ILE A O 1
ATOM 2024 N N . LEU A 1 293 ? 9.483 -23.089 -33.514 1.00 31.28 293 LEU A N 1
ATOM 2025 C CA . LEU A 1 293 ? 9.021 -23.890 -34.638 1.00 32.62 293 LEU A CA 1
ATOM 2026 C C . LEU A 1 293 ? 9.944 -23.780 -35.846 1.00 33.94 293 LEU A C 1
ATOM 2027 O O . LEU A 1 293 ? 10.221 -24.775 -36.514 1.00 35.20 293 LEU A O 1
ATOM 2032 N N . GLU A 1 294 ? 10.441 -22.578 -36.112 1.00 35.40 294 GLU A N 1
ATOM 2033 C CA . GLU A 1 294 ? 11.332 -22.368 -37.251 1.00 39.22 294 GLU A CA 1
ATOM 2034 C C . GLU A 1 294 ? 12.679 -23.069 -37.078 1.00 38.86 294 GLU A C 1
ATOM 2035 O O . GLU A 1 294 ? 13.289 -23.490 -38.061 1.00 39.34 294 GLU A O 1
ATOM 2041 N N . LYS A 1 295 ? 13.144 -23.186 -35.835 1.00 37.82 295 LYS A N 1
ATOM 2042 C CA . LYS A 1 295 ? 14.412 -23.860 -35.551 1.00 37.92 295 LYS A CA 1
ATOM 2043 C C . LYS A 1 295 ? 14.185 -25.360 -35.570 1.00 36.88 295 LYS A C 1
ATOM 2044 O O . LYS A 1 295 ? 15.134 -26.141 -35.571 1.00 37.25 295 LYS A O 1
ATOM 2050 N N . LYS A 1 296 ? 12.917 -25.757 -35.568 1.00 35.09 296 LYS A N 1
ATOM 2051 C CA . LYS A 1 296 ? 12.560 -27.165 -35.598 1.00 35.38 296 LYS A CA 1
ATOM 2052 C C . LYS A 1 296 ? 13.181 -27.959 -34.458 1.00 34.62 296 LYS A C 1
ATOM 2053 O O . LYS A 1 296 ? 13.603 -29.094 -34.640 1.00 35.84 296 LYS A O 1
ATOM 2059 N N . ILE A 1 297 ? 13.247 -27.356 -33.277 1.00 34.61 297 ILE A N 1
ATOM 2060 C CA . ILE A 1 297 ? 13.797 -28.045 -32.115 1.00 32.70 297 ILE A CA 1
ATOM 2061 C C . ILE A 1 297 ? 12.633 -28.661 -31.340 1.00 30.41 297 ILE A C 1
ATOM 2062 O O . ILE A 1 297 ? 11.510 -28.155 -31.383 1.00 29.37 297 ILE A O 1
ATOM 2067 N N . PRO A 1 298 ? 12.883 -29.766 -30.626 1.00 28.70 298 PRO A N 1
ATOM 2068 C CA . PRO A 1 298 ? 11.798 -30.397 -29.864 1.00 30.45 298 PRO A CA 1
ATOM 2069 C C . PRO A 1 298 ? 11.091 -29.420 -28.919 1.00 31.23 298 PRO A C 1
ATOM 2070 O O . PRO A 1 298 ? 11.727 -28.601 -28.250 1.00 32.16 298 PRO A O 1
ATOM 2074 N N . LEU A 1 299 ? 9.768 -29.509 -28.883 1.00 31.45 299 LEU A N 1
ATOM 2075 C CA . LEU A 1 299 ? 8.959 -28.645 -28.044 1.00 31.23 299 LEU A CA 1
ATOM 2076 C C . LEU A 1 299 ? 7.843 -29.378 -27.315 1.00 32.42 299 LEU A C 1
ATOM 2077 O O . LEU A 1 299 ? 7.031 -30.068 -27.931 1.00 34.16 299 LEU A O 1
ATOM 2082 N N . VAL A 1 300 ? 7.822 -29.237 -25.995 1.00 32.93 300 VAL A N 1
ATOM 2083 C CA . VAL A 1 300 ? 6.768 -29.807 -25.169 1.00 33.76 300 VAL A CA 1
ATOM 2084 C C . VAL A 1 300 ? 6.093 -28.561 -24.596 1.00 35.82 300 VAL A C 1
ATOM 2085 O O . VAL A 1 300 ? 6.724 -27.783 -23.880 1.00 35.79 300 VAL A O 1
ATOM 2089 N N . LEU A 1 301 ? 4.825 -28.354 -24.929 1.00 36.85 301 LEU A N 1
ATOM 2090 C CA . LEU A 1 301 ? 4.112 -27.173 -24.456 1.00 38.67 301 LEU A CA 1
ATOM 2091 C C . LEU A 1 301 ? 2.976 -27.502 -23.500 1.00 40.51 301 LEU A C 1
ATOM 2092 O O . LEU A 1 301 ? 2.332 -28.544 -23.622 1.00 41.77 301 LEU A O 1
ATOM 2097 N N . SER A 1 302 ? 2.737 -26.616 -22.540 1.00 40.56 302 SER A N 1
ATOM 2098 C CA . SER A 1 302 ? 1.650 -26.831 -21.596 1.00 40.47 302 SER A CA 1
ATOM 2099 C C . SER A 1 302 ? 0.828 -25.552 -21.420 1.00 40.82 302 SER A C 1
ATOM 2100 O O . SER A 1 302 ? 0.956 -24.610 -22.210 1.00 40.39 302 SER A O 1
ATOM 2103 N N . VAL A 1 303 ? -0.005 -25.514 -20.384 1.00 40.34 303 VAL A N 1
ATOM 2104 C CA . VAL A 1 303 ? -0.876 -24.363 -20.155 1.00 40.45 303 VAL A CA 1
ATOM 2105 C C . VAL A 1 303 ? -0.699 -23.659 -18.810 1.00 40.80 303 VAL A C 1
ATOM 2106 O O . VAL A 1 303 ? -1.606 -22.972 -18.351 1.00 41.52 303 VAL A O 1
ATOM 2110 N N . GLY A 1 304 ? 0.466 -23.826 -18.193 1.00 41.33 304 GLY A N 1
ATOM 2111 C CA . GLY A 1 304 ? 0.737 -23.208 -16.908 1.00 40.77 304 GLY A CA 1
ATOM 2112 C C . GLY A 1 304 ? 0.336 -21.750 -16.743 1.00 44.01 304 GLY A C 1
ATOM 2113 O O . GLY A 1 304 ? 0.649 -20.893 -17.578 1.00 43.48 304 GLY A O 1
ATOM 2114 N N . ALA A 1 305 ? -0.370 -21.478 -15.646 1.00 44.39 305 ALA A N 1
ATOM 2115 C CA . ALA A 1 305 ? -0.822 -20.135 -15.302 1.00 44.08 305 ALA A CA 1
ATOM 2116 C C . ALA A 1 305 ? -1.611 -19.440 -16.402 1.00 43.57 305 ALA A C 1
ATOM 2117 O O . ALA A 1 305 ? -1.595 -18.215 -16.507 1.00 42.96 305 ALA A O 1
ATOM 2119 N N . LEU A 1 306 ? -2.310 -20.215 -17.218 1.00 44.23 306 LEU A N 1
ATOM 2120 C CA . LEU A 1 306 ? -3.111 -19.635 -18.289 1.00 45.74 306 LEU A CA 1
ATOM 2121 C C . LEU A 1 306 ? -4.465 -19.177 -17.708 1.00 47.07 306 LEU A C 1
ATOM 2122 O O . LEU A 1 306 ? -5.362 -18.739 -18.426 1.00 45.88 306 LEU A O 1
ATOM 2127 N N . ASP A 1 307 ? -4.584 -19.267 -16.388 1.00 48.95 307 ASP A N 1
ATOM 2128 C CA . ASP A 1 307 ? -5.800 -18.875 -15.689 1.00 52.46 307 ASP A CA 1
ATOM 2129 C C . ASP A 1 307 ? -5.709 -17.452 -15.158 1.00 54.33 307 ASP A C 1
ATOM 2130 O O . ASP A 1 307 ? -6.628 -16.980 -14.492 1.00 55.49 307 ASP A O 1
ATOM 2135 N N . MET A 1 308 ? -4.608 -16.766 -15.447 1.00 55.84 308 MET A N 1
ATOM 2136 C CA . MET A 1 308 ? -4.435 -15.414 -14.938 1.00 56.37 308 MET A CA 1
ATOM 2137 C C . MET A 1 308 ? -3.761 -14.413 -15.870 1.00 57.36 308 MET A C 1
ATOM 2138 O O . MET A 1 308 ? -2.760 -14.719 -16.521 1.00 58.39 308 MET A O 1
ATOM 2143 N N . VAL A 1 309 ? -4.326 -13.210 -15.923 1.00 58.00 309 VAL A N 1
ATOM 2144 C CA . VAL A 1 309 ? -3.775 -12.122 -16.725 1.00 58.79 309 VAL A CA 1
ATOM 2145 C C . VAL A 1 309 ? -3.173 -11.143 -15.714 1.00 59.39 309 VAL A C 1
ATOM 2146 O O . VAL A 1 309 ? -3.780 -10.875 -14.678 1.00 60.55 309 VAL A O 1
ATOM 2150 N N . ASN A 1 310 ? -1.984 -10.621 -15.998 1.00 59.13 310 ASN A N 1
ATOM 2151 C CA . ASN A 1 310 ? -1.336 -9.708 -15.063 1.00 59.60 310 ASN A CA 1
ATOM 2152 C C . ASN A 1 310 ? -1.675 -8.233 -15.216 1.00 59.62 310 ASN A C 1
ATOM 2153 O O . ASN A 1 310 ? -1.779 -7.712 -16.327 1.00 58.68 310 ASN A O 1
ATOM 2158 N N . PHE A 1 311 ? -1.838 -7.581 -14.067 1.00 60.86 311 PHE A N 1
ATOM 2159 C CA . PHE A 1 311 ? -2.151 -6.158 -13.962 1.00 62.07 311 PHE A CA 1
ATOM 2160 C C . PHE A 1 311 ? -1.451 -5.661 -12.704 1.00 64.76 311 PHE A C 1
ATOM 2161 O O . PHE A 1 311 ? -0.280 -5.949 -12.485 1.00 65.01 311 PHE A O 1
ATOM 2169 N N . GLY A 1 312 ? -2.180 -4.919 -11.875 1.00 69.01 312 GLY A N 1
ATOM 2170 C CA . GLY A 1 312 ? -1.618 -4.416 -10.634 1.00 71.74 312 GLY A CA 1
ATOM 2171 C C . GLY A 1 312 ? -0.995 -3.037 -10.721 1.00 74.23 312 GLY A C 1
ATOM 2172 O O . GLY A 1 312 ? -0.219 -2.770 -11.639 1.00 74.54 312 GLY A O 1
ATOM 2173 N N . PRO A 1 313 ? -1.328 -2.130 -9.784 1.00 75.96 313 PRO A N 1
ATOM 2174 C CA . PRO A 1 313 ? -2.262 -2.373 -8.675 1.00 76.77 313 PRO A CA 1
ATOM 2175 C C . PRO A 1 313 ? -3.712 -2.292 -9.154 1.00 77.48 313 PRO A C 1
ATOM 2176 O O . PRO A 1 313 ? -3.970 -1.896 -10.293 1.00 77.23 313 PRO A O 1
ATOM 2180 N N . LYS A 1 314 ? -4.654 -2.659 -8.289 1.00 78.44 314 LYS A N 1
ATOM 2181 C CA . LYS A 1 314 ? -6.069 -2.641 -8.658 1.00 79.56 314 LYS A CA 1
ATOM 2182 C C . LYS A 1 314 ? -6.502 -1.384 -9.412 1.00 79.69 314 LYS A C 1
ATOM 2183 O O . LYS A 1 314 ? -7.078 -1.471 -10.497 1.00 79.35 314 LYS A O 1
ATOM 2189 N N . THR A 1 315 ? -6.223 -0.218 -8.838 1.00 79.76 315 THR A N 1
ATOM 2190 C CA . THR A 1 315 ? -6.597 1.044 -9.465 1.00 80.05 315 THR A CA 1
ATOM 2191 C C . THR A 1 315 ? -6.218 1.092 -10.946 1.00 80.39 315 THR A C 1
ATOM 2192 O O . THR A 1 315 ? -6.933 1.685 -11.756 1.00 80.75 315 THR A O 1
ATOM 2196 N N . THR A 1 316 ? -5.099 0.460 -11.295 1.00 80.26 316 THR A N 1
ATOM 2197 C CA . THR A 1 316 ? -4.615 0.431 -12.676 1.00 79.53 316 THR A CA 1
ATOM 2198 C C . THR A 1 316 ? -5.502 -0.405 -13.592 1.00 78.73 316 THR A C 1
ATOM 2199 O O . THR A 1 316 ? -5.681 -0.077 -14.766 1.00 78.01 316 THR A O 1
ATOM 2203 N N . ILE A 1 317 ? -6.047 -1.488 -13.048 1.00 78.21 317 ILE A N 1
ATOM 2204 C CA . ILE A 1 317 ? -6.902 -2.396 -13.804 1.00 77.63 317 ILE A CA 1
ATOM 2205 C C . ILE A 1 317 ? -7.911 -1.667 -14.680 1.00 78.64 317 ILE A C 1
ATOM 2206 O O . ILE A 1 317 ? -8.792 -0.980 -14.173 1.00 79.12 317 ILE A O 1
ATOM 2211 N N . PRO A 1 318 ? -7.794 -1.812 -16.012 1.00 79.73 318 PRO A N 1
ATOM 2212 C CA . PRO A 1 318 ? -8.722 -1.153 -16.933 1.00 80.91 318 PRO A CA 1
ATOM 2213 C C . PRO A 1 318 ? -10.158 -1.284 -16.434 1.00 82.22 318 PRO A C 1
ATOM 2214 O O . PRO A 1 318 ? -10.577 -2.353 -15.995 1.00 82.36 318 PRO A O 1
ATOM 2218 N N . PRO A 1 319 ? -10.927 -0.187 -16.496 1.00 83.43 319 PRO A N 1
ATOM 2219 C CA . PRO A 1 319 ? -12.324 -0.114 -16.059 1.00 84.17 319 PRO A CA 1
ATOM 2220 C C . PRO A 1 319 ? -13.180 -1.356 -16.316 1.00 84.75 319 PRO A C 1
ATOM 2221 O O . PRO A 1 319 ? -13.817 -1.876 -15.397 1.00 84.57 319 PRO A O 1
ATOM 2225 N N . GLU A 1 320 ? -13.186 -1.828 -17.559 1.00 85.21 320 GLU A N 1
ATOM 2226 C CA . GLU A 1 320 ? -13.986 -2.990 -17.936 1.00 85.43 320 GLU A CA 1
ATOM 2227 C C . GLU A 1 320 ? -13.607 -4.295 -17.247 1.00 84.85 320 GLU A C 1
ATOM 2228 O O . GLU A 1 320 ? -14.273 -5.308 -17.442 1.00 84.81 320 GLU A O 1
ATOM 2234 N N . PHE A 1 321 ? -12.552 -4.283 -16.441 1.00 84.81 321 PHE A N 1
ATOM 2235 C CA . PHE A 1 321 ? -12.128 -5.505 -15.765 1.00 85.45 321 PHE A CA 1
ATOM 2236 C C . PHE A 1 321 ? -12.287 -5.473 -14.250 1.00 86.17 321 PHE A C 1
ATOM 2237 O O . PHE A 1 321 ? -12.058 -6.480 -13.579 1.00 86.62 321 PHE A O 1
ATOM 2245 N N . GLN A 1 322 ? -12.679 -4.325 -13.708 1.00 87.11 322 GLN A N 1
ATOM 2246 C CA . GLN A 1 322 ? -12.856 -4.205 -12.265 1.00 87.67 322 GLN A CA 1
ATOM 2247 C C . GLN A 1 322 ? -14.008 -5.086 -11.787 1.00 87.06 322 GLN A C 1
ATOM 2248 O O . GLN A 1 322 ? -14.149 -5.354 -10.591 1.00 86.50 322 GLN A O 1
ATOM 2254 N N . GLN A 1 323 ? -14.823 -5.542 -12.732 1.00 86.22 323 GLN A N 1
ATOM 2255 C CA . GLN A 1 323 ? -15.962 -6.396 -12.419 1.00 85.50 323 GLN A CA 1
ATOM 2256 C C . GLN A 1 323 ? -15.577 -7.866 -12.550 1.00 84.41 323 GLN A C 1
ATOM 2257 O O . GLN A 1 323 ? -16.431 -8.752 -12.493 1.00 83.88 323 GLN A O 1
ATOM 2263 N N . ARG A 1 324 ? -14.283 -8.115 -12.726 1.00 82.89 324 ARG A N 1
ATOM 2264 C CA . ARG A 1 324 ? -13.768 -9.471 -12.873 1.00 80.40 324 ARG A CA 1
ATOM 2265 C C . ARG A 1 324 ? -13.219 -9.990 -11.551 1.00 78.95 324 ARG A C 1
ATOM 2266 O O . ARG A 1 324 ? -13.042 -9.229 -10.601 1.00 79.12 324 ARG A O 1
ATOM 2274 N N . LYS A 1 325 ? -12.952 -11.290 -11.497 1.00 77.47 325 LYS A N 1
ATOM 2275 C CA . LYS A 1 325 ? -12.420 -11.912 -10.291 1.00 76.68 325 LYS A CA 1
ATOM 2276 C C . LYS A 1 325 ? -10.941 -11.567 -10.150 1.00 76.42 325 LYS A C 1
ATOM 2277 O O . LYS A 1 325 ? -10.093 -12.143 -10.829 1.00 76.64 325 LYS A O 1
ATOM 2283 N N . ILE A 1 326 ? -10.641 -10.626 -9.261 1.00 76.44 326 ILE A N 1
ATOM 2284 C CA . ILE A 1 326 ? -9.268 -10.181 -9.035 1.00 75.79 326 ILE A CA 1
ATOM 2285 C C . ILE A 1 326 ? -8.632 -10.805 -7.796 1.00 76.20 326 ILE A C 1
ATOM 2286 O O . ILE A 1 326 ? -9.319 -11.177 -6.847 1.00 75.82 326 ILE A O 1
ATOM 2291 N N . HIS A 1 327 ? -7.309 -10.918 -7.827 1.00 77.11 327 HIS A N 1
ATOM 2292 C CA . HIS A 1 327 ? -6.538 -11.462 -6.715 1.00 78.54 327 HIS A CA 1
ATOM 2293 C C . HIS A 1 327 ? -5.339 -10.547 -6.490 1.00 80.37 327 HIS A C 1
ATOM 2294 O O . HIS A 1 327 ? -4.457 -10.451 -7.342 1.00 80.60 327 HIS A O 1
ATOM 2301 N N . GLU A 1 328 ? -5.309 -9.867 -5.350 1.00 82.61 328 GLU A N 1
ATOM 2302 C CA . GLU A 1 328 ? -4.204 -8.968 -5.047 1.00 84.07 328 GLU A CA 1
ATOM 2303 C C . GLU A 1 328 ? -3.013 -9.743 -4.504 1.00 84.69 328 GLU A C 1
ATOM 2304 O O . GLU A 1 328 ? -2.977 -10.107 -3.329 1.00 84.88 328 GLU A O 1
ATOM 2310 N N . HIS A 1 329 ? -2.045 -10.004 -5.378 1.00 84.76 329 HIS A N 1
ATOM 2311 C CA . HIS A 1 329 ? -0.843 -10.730 -4.997 1.00 84.66 329 HIS A CA 1
ATOM 2312 C C . HIS A 1 329 ? -0.075 -9.878 -3.999 1.00 84.87 329 HIS A C 1
ATOM 2313 O O . HIS A 1 329 ? 0.510 -10.391 -3.046 1.00 84.58 329 HIS A O 1
ATOM 2320 N N . ASN A 1 330 ? -0.089 -8.570 -4.227 1.00 85.20 330 ASN A N 1
ATOM 2321 C CA . ASN A 1 330 ? 0.574 -7.623 -3.343 1.00 86.08 330 ASN A CA 1
ATOM 2322 C C . ASN A 1 330 ? 0.164 -6.202 -3.726 1.00 86.86 330 ASN A C 1
ATOM 2323 O O . ASN A 1 330 ? -0.863 -5.997 -4.376 1.00 87.29 330 ASN A O 1
ATOM 2328 N N . GLU A 1 331 ? 0.972 -5.225 -3.330 1.00 87.15 331 GLU A N 1
ATOM 2329 C CA . GLU A 1 331 ? 0.684 -3.824 -3.607 1.00 87.14 331 GLU A CA 1
ATOM 2330 C C . GLU A 1 331 ? 0.771 -3.432 -5.081 1.00 86.41 331 GLU A C 1
ATOM 2331 O O . GLU A 1 331 ? -0.171 -2.859 -5.631 1.00 86.12 331 GLU A O 1
ATOM 2337 N N . GLN A 1 332 ? 1.898 -3.743 -5.715 1.00 85.77 332 GLN A N 1
ATOM 2338 C CA . GLN A 1 332 ? 2.118 -3.393 -7.120 1.00 85.25 332 GLN A CA 1
ATOM 2339 C C . GLN A 1 332 ? 1.513 -4.309 -8.181 1.00 83.99 332 GLN A C 1
ATOM 2340 O O . GLN A 1 332 ? 1.343 -3.887 -9.326 1.00 83.80 332 GLN A O 1
ATOM 2346 N N . VAL A 1 333 ? 1.192 -5.550 -7.828 1.00 82.09 333 VAL A N 1
ATOM 2347 C CA . VAL A 1 333 ? 0.620 -6.458 -8.817 1.00 79.90 333 VAL A CA 1
ATOM 2348 C C . VAL A 1 333 ? -0.631 -7.211 -8.363 1.00 77.66 333 VAL A C 1
ATOM 2349 O O . VAL A 1 333 ? -0.727 -7.670 -7.223 1.00 76.96 333 VAL A O 1
ATOM 2353 N N . SER A 1 334 ? -1.588 -7.321 -9.278 1.00 75.03 334 SER A N 1
ATOM 2354 C CA . SER A 1 334 ? -2.842 -8.015 -9.024 1.00 73.07 334 SER A CA 1
ATOM 2355 C C . SER A 1 334 ? -3.131 -8.958 -10.196 1.00 70.98 334 SER A C 1
ATOM 2356 O O . SER A 1 334 ? -2.893 -8.613 -11.354 1.00 71.02 334 SER A O 1
ATOM 2359 N N . LEU A 1 335 ? -3.639 -10.148 -9.886 1.00 68.48 335 LEU A N 1
ATOM 2360 C CA . LEU A 1 335 ? -3.935 -11.158 -10.899 1.00 66.04 335 LEU A CA 1
ATOM 2361 C C . LEU A 1 335 ? -5.430 -11.304 -11.173 1.00 66.48 335 LEU A C 1
ATOM 2362 O O . LEU A 1 335 ? -6.232 -11.441 -10.245 1.00 66.85 335 LEU A O 1
ATOM 2367 N N . MET A 1 336 ? -5.797 -11.289 -12.450 1.00 65.70 336 MET A N 1
ATOM 2368 C CA . MET A 1 336 ? -7.192 -11.432 -12.848 1.00 65.42 336 MET A CA 1
ATOM 2369 C C . MET A 1 336 ? -7.454 -12.840 -13.378 1.00 65.18 336 MET A C 1
ATOM 2370 O O . MET A 1 336 ? -6.725 -13.328 -14.240 1.00 65.32 336 MET A O 1
ATOM 2375 N N . ARG A 1 337 ? -8.498 -13.486 -12.859 1.00 65.23 337 ARG A N 1
ATOM 2376 C CA . ARG A 1 337 ? -8.864 -14.843 -13.275 1.00 63.97 337 ARG A CA 1
ATOM 2377 C C . ARG A 1 337 ? -9.462 -14.826 -14.677 1.00 63.54 337 ARG A C 1
ATOM 2378 O O . ARG A 1 337 ? -10.374 -14.053 -14.971 1.00 63.54 337 ARG A O 1
ATOM 2386 N N . THR A 1 338 ? -8.941 -15.683 -15.544 1.00 63.61 338 THR A N 1
ATOM 2387 C CA . THR A 1 338 ? -9.417 -15.763 -16.916 1.00 64.08 338 THR A CA 1
ATOM 2388 C C . THR A 1 338 ? -10.745 -16.517 -16.995 1.00 64.61 338 THR A C 1
ATOM 2389 O O . THR A 1 338 ? -10.944 -17.516 -16.300 1.00 63.77 338 THR A O 1
ATOM 2393 N N . THR A 1 339 ? -11.651 -16.038 -17.843 1.00 64.94 339 THR A N 1
ATOM 2394 C CA . THR A 1 339 ? -12.955 -16.675 -17.997 1.00 65.70 339 THR A CA 1
ATOM 2395 C C . THR A 1 339 ? -12.864 -17.890 -18.907 1.00 67.15 339 THR A C 1
ATOM 2396 O O . THR A 1 339 ? -11.793 -18.222 -19.412 1.00 68.35 339 THR A O 1
ATOM 2400 N N . VAL A 1 340 ? -13.999 -18.546 -19.119 1.00 67.77 340 VAL A N 1
ATOM 2401 C CA . VAL A 1 340 ? -14.062 -19.730 -19.965 1.00 67.04 340 VAL A CA 1
ATOM 2402 C C . VAL A 1 340 ? -13.964 -19.355 -21.436 1.00 66.74 340 VAL A C 1
ATOM 2403 O O . VAL A 1 340 ? -13.408 -20.101 -22.244 1.00 67.66 340 VAL A O 1
ATOM 2407 N N . GLY A 1 341 ? -14.504 -18.192 -21.781 1.00 65.29 341 GLY A N 1
ATOM 2408 C CA . GLY A 1 341 ? -14.465 -17.755 -23.161 1.00 63.68 341 GLY A CA 1
ATOM 2409 C C . GLY A 1 341 ? -13.079 -17.318 -23.584 1.00 63.30 341 GLY A C 1
ATOM 2410 O O . GLY A 1 341 ? -12.688 -17.498 -24.739 1.00 63.81 341 GLY A O 1
ATOM 2411 N N . GLU A 1 342 ? -12.334 -16.740 -22.648 1.00 61.72 342 GLU A N 1
ATOM 2412 C CA . GLU A 1 342 ? -10.987 -16.267 -22.936 1.00 60.43 342 GLU A CA 1
ATOM 2413 C C . GLU A 1 342 ? -10.050 -17.434 -23.208 1.00 59.10 342 GLU A C 1
ATOM 2414 O O . GLU A 1 342 ? -9.207 -17.361 -24.100 1.00 57.98 342 GLU A O 1
ATOM 2420 N N . ASN A 1 343 ? -10.213 -18.516 -22.452 1.00 58.51 343 ASN A N 1
ATOM 2421 C CA . ASN A 1 343 ? -9.371 -19.691 -22.630 1.00 58.48 343 ASN A CA 1
ATOM 2422 C C . ASN A 1 343 ? -9.459 -20.247 -24.053 1.00 59.43 343 ASN A C 1
ATOM 2423 O O . ASN A 1 343 ? -8.439 -20.615 -24.635 1.00 59.58 343 ASN A O 1
ATOM 2428 N N . LYS A 1 344 ? -10.663 -20.304 -24.619 1.00 59.18 344 LYS A N 1
ATOM 2429 C CA . LYS A 1 344 ? -10.814 -20.803 -25.985 1.00 59.44 344 LYS A CA 1
ATOM 2430 C C . LYS A 1 344 ? -9.966 -19.954 -26.923 1.00 57.63 344 LYS A C 1
ATOM 2431 O O . LYS A 1 344 ? -9.413 -20.451 -27.906 1.00 56.99 344 LYS A O 1
ATOM 2437 N N . LYS A 1 345 ? -9.872 -18.665 -26.611 1.00 56.08 345 LYS A N 1
ATOM 2438 C CA . LYS A 1 345 ? -9.084 -17.743 -27.419 1.00 53.52 345 LYS A CA 1
ATOM 2439 C C . LYS A 1 345 ? -7.608 -18.092 -27.276 1.00 50.90 345 LYS A C 1
ATOM 2440 O O . LYS A 1 345 ? -6.852 -18.027 -28.239 1.00 50.41 345 LYS A O 1
ATOM 2446 N N . PHE A 1 346 ? -7.203 -18.456 -26.065 1.00 49.40 346 PHE A N 1
ATOM 2447 C CA . PHE A 1 346 ? -5.817 -18.824 -25.819 1.00 48.31 346 PHE A CA 1
ATOM 2448 C C . PHE A 1 346 ? -5.483 -19.982 -26.748 1.00 47.20 346 PHE A C 1
ATOM 2449 O O . PHE A 1 346 ? -4.501 -19.939 -27.492 1.00 46.27 346 PHE A O 1
ATOM 2457 N N . ALA A 1 347 ? -6.329 -21.009 -26.701 1.00 46.28 347 ALA A N 1
ATOM 2458 C CA . ALA A 1 347 ? -6.162 -22.205 -27.516 1.00 45.04 347 ALA A CA 1
ATOM 2459 C C . ALA A 1 347 ? -6.024 -21.882 -28.998 1.00 44.76 347 ALA A C 1
ATOM 2460 O O . ALA A 1 347 ? -5.192 -22.474 -29.688 1.00 45.02 347 ALA A O 1
ATOM 2462 N N . ALA A 1 348 ? -6.831 -20.944 -29.482 1.00 42.21 348 ALA A N 1
ATOM 2463 C CA . ALA A 1 348 ? -6.788 -20.565 -30.891 1.00 42.79 348 ALA A CA 1
ATOM 2464 C C . ALA A 1 348 ? -5.424 -19.998 -31.265 1.00 41.79 348 ALA A C 1
ATOM 2465 O O . ALA A 1 348 ? -4.856 -20.352 -32.297 1.00 40.97 348 ALA A O 1
ATOM 2467 N N . PHE A 1 349 ? -4.904 -19.112 -30.422 1.00 42.70 349 PHE A N 1
ATOM 2468 C CA . PHE A 1 349 ? -3.595 -18.513 -30.665 1.00 41.89 349 PHE A CA 1
ATOM 2469 C C . PHE A 1 349 ? -2.502 -19.591 -30.667 1.00 39.56 349 PHE A C 1
ATOM 2470 O O . PHE A 1 349 ? -1.688 -19.664 -31.589 1.00 39.40 349 PHE A O 1
ATOM 2478 N N . ILE A 1 350 ? -2.496 -20.425 -29.633 1.00 36.36 350 ILE A N 1
ATOM 2479 C CA . ILE A 1 350 ? -1.512 -21.493 -29.504 1.00 36.62 350 ILE A CA 1
ATOM 2480 C C . ILE A 1 350 ? -1.584 -22.469 -30.677 1.00 37.69 350 ILE A C 1
ATOM 2481 O O . ILE A 1 350 ? -0.575 -22.746 -31.341 1.00 34.05 350 ILE A O 1
ATOM 2486 N N . ALA A 1 351 ? -2.786 -22.978 -30.932 1.00 38.82 351 ALA A N 1
ATOM 2487 C CA . ALA A 1 351 ? -3.007 -23.924 -32.020 1.00 40.54 351 ALA A CA 1
ATOM 2488 C C . ALA A 1 351 ? -2.610 -23.336 -33.370 1.00 41.95 351 ALA A C 1
ATOM 2489 O O . ALA A 1 351 ? -1.940 -23.996 -34.170 1.00 42.74 351 ALA A O 1
ATOM 2491 N N . GLU A 1 352 ? -3.021 -22.096 -33.620 1.00 41.86 352 GLU A N 1
ATOM 2492 C CA . GLU A 1 352 ? -2.713 -21.429 -34.877 1.00 43.00 352 GLU A CA 1
ATOM 2493 C C . GLU A 1 352 ? -1.209 -21.472 -35.166 1.00 41.86 352 GLU A C 1
ATOM 2494 O O . GLU A 1 352 ? -0.788 -21.579 -36.316 1.00 42.53 352 GLU A O 1
ATOM 2500 N N . LYS A 1 353 ? -0.402 -21.403 -34.115 1.00 40.99 353 LYS A N 1
ATOM 2501 C CA . LYS A 1 353 ? 1.049 -21.441 -34.262 1.00 39.87 353 LYS A CA 1
ATOM 2502 C C . LYS A 1 353 ? 1.521 -22.880 -34.457 1.00 38.33 353 LYS A C 1
ATOM 2503 O O . LYS A 1 353 ? 2.273 -23.187 -35.387 1.00 35.15 353 LYS A O 1
ATOM 2509 N N . LEU A 1 354 ? 1.069 -23.751 -33.563 1.00 36.06 354 LEU A N 1
ATOM 2510 C CA . LEU A 1 354 ? 1.443 -25.154 -33.592 1.00 35.63 354 LEU A CA 1
ATOM 2511 C C . LEU A 1 354 ? 1.067 -25.884 -34.867 1.00 37.78 354 LEU A C 1
ATOM 2512 O O . LEU A 1 354 ? 1.738 -26.846 -35.241 1.00 37.19 354 LEU A O 1
ATOM 2517 N N . ASN A 1 355 ? 0.008 -25.436 -35.540 1.00 39.21 355 ASN A N 1
ATOM 2518 C CA . ASN A 1 355 ? -0.406 -26.084 -36.775 1.00 41.85 355 ASN A CA 1
ATOM 2519 C C . ASN A 1 355 ? 0.515 -25.732 -37.929 1.00 43.36 355 ASN A C 1
ATOM 2520 O O . ASN A 1 355 ? 0.282 -26.137 -39.066 1.00 45.80 355 ASN A O 1
ATOM 2525 N N . LYS A 1 356 ? 1.563 -24.974 -37.632 1.00 43.48 356 LYS A N 1
ATOM 2526 C CA . LYS A 1 356 ? 2.534 -24.583 -38.647 1.00 44.89 356 LYS A CA 1
ATOM 2527 C C . LYS A 1 356 ? 3.804 -25.411 -38.465 1.00 42.92 356 LYS A C 1
ATOM 2528 O O . LYS A 1 356 ? 4.739 -25.318 -39.259 1.00 42.81 356 LYS A O 1
ATOM 2534 N N . ALA A 1 357 ? 3.823 -26.226 -37.415 1.00 41.37 357 ALA A N 1
ATOM 2535 C CA . ALA A 1 357 ? 4.980 -27.055 -37.097 1.00 40.38 357 ALA A CA 1
ATOM 2536 C C . ALA A 1 357 ? 5.421 -27.977 -38.220 1.00 39.58 357 ALA A C 1
ATOM 2537 O O . ALA A 1 357 ? 4.600 -28.549 -38.932 1.00 40.16 357 ALA A O 1
ATOM 2539 N N . SER A 1 358 ? 6.732 -28.105 -38.379 1.00 38.43 358 SER A N 1
ATOM 2540 C CA . SER A 1 358 ? 7.296 -28.996 -39.380 1.00 38.63 358 SER A CA 1
ATOM 2541 C C . SER A 1 358 ? 8.292 -29.896 -38.647 1.00 36.49 358 SER A C 1
ATOM 2542 O O . SER A 1 358 ? 9.265 -30.376 -39.226 1.00 34.43 358 SER A O 1
ATOM 2545 N N . SER A 1 359 ? 8.030 -30.095 -37.353 1.00 34.36 359 SER A N 1
ATOM 2546 C CA . SER A 1 359 ? 8.851 -30.933 -36.485 1.00 33.86 359 SER A CA 1
ATOM 2547 C C . SER A 1 359 ? 8.035 -31.335 -35.255 1.00 34.78 359 SER A C 1
ATOM 2548 O O . SER A 1 359 ? 7.055 -30.676 -34.912 1.00 34.45 359 SER A O 1
ATOM 2551 N N . SER A 1 360 ? 8.450 -32.411 -34.593 1.00 35.13 360 SER A N 1
ATOM 2552 C CA . SER A 1 360 ? 7.741 -32.939 -33.426 1.00 37.38 360 SER A CA 1
ATOM 2553 C C . SER A 1 360 ? 7.381 -31.953 -32.322 1.00 36.09 360 SER A C 1
ATOM 2554 O O . SER A 1 360 ? 8.189 -31.133 -31.901 1.00 38.14 360 SER A O 1
ATOM 2557 N N . VAL A 1 361 ? 6.151 -32.065 -31.844 1.00 36.45 361 VAL A N 1
ATOM 2558 C CA . VAL A 1 361 ? 5.648 -31.206 -30.785 1.00 36.00 361 VAL A CA 1
ATOM 2559 C C . VAL A 1 361 ? 4.670 -31.991 -29.930 1.00 37.32 361 VAL A C 1
ATOM 2560 O O . VAL A 1 361 ? 3.832 -32.729 -30.454 1.00 37.11 361 VAL A O 1
ATOM 2564 N N . CYS A 1 362 ? 4.783 -31.840 -28.613 1.00 38.78 362 CYS A N 1
ATOM 2565 C CA . CYS A 1 362 ? 3.873 -32.509 -27.701 1.00 40.07 362 CYS A CA 1
ATOM 2566 C C . CYS A 1 362 ? 3.243 -31.518 -26.741 1.00 41.08 362 CYS A C 1
ATOM 2567 O O . CYS A 1 362 ? 3.937 -30.724 -26.103 1.00 42.91 362 CYS A O 1
ATOM 2570 N N . VAL A 1 363 ? 1.921 -31.570 -26.645 1.00 41.77 363 VAL A N 1
ATOM 2571 C CA . VAL A 1 363 ? 1.185 -30.697 -25.746 1.00 42.23 363 VAL A CA 1
ATOM 2572 C C . VAL A 1 363 ? 0.693 -31.519 -24.558 1.00 43.88 363 VAL A C 1
ATOM 2573 O O . VAL A 1 363 ? -0.114 -32.433 -24.727 1.00 45.62 363 VAL A O 1
ATOM 2577 N N . CYS A 1 364 ? 1.195 -31.212 -23.366 1.00 44.38 364 CYS A N 1
ATOM 2578 C CA . CYS A 1 364 ? 0.776 -31.913 -22.158 1.00 47.44 364 CYS A CA 1
ATOM 2579 C C . CYS A 1 364 ? -0.180 -31.036 -21.376 1.00 49.01 364 CYS A C 1
ATOM 2580 O O . CYS A 1 364 ? 0.172 -29.915 -21.002 1.00 50.03 364 CYS A O 1
ATOM 2583 N N . LEU A 1 365 ? -1.380 -31.550 -21.120 1.00 48.54 365 LEU A N 1
ATOM 2584 C CA . LEU A 1 365 ? -2.392 -30.798 -20.391 1.00 48.44 365 LEU A CA 1
ATOM 2585 C C . LEU A 1 365 ? -2.751 -31.438 -19.053 1.00 49.02 365 LEU A C 1
ATOM 2586 O O . LEU A 1 365 ? -3.029 -32.631 -18.980 1.00 48.09 365 LEU A O 1
ATOM 2591 N N . PRO A 1 366 ? -2.717 -30.649 -17.969 1.00 50.89 366 PRO A N 1
ATOM 2592 C CA . PRO A 1 366 ? -3.051 -31.158 -16.636 1.00 52.37 366 PRO A CA 1
ATOM 2593 C C . PRO A 1 366 ? -4.546 -30.962 -16.372 1.00 54.10 366 PRO A C 1
ATOM 2594 O O . PRO A 1 366 ? -5.026 -29.833 -16.316 1.00 54.18 366 PRO A O 1
ATOM 2598 N N . GLU A 1 367 ? -5.278 -32.063 -16.225 1.00 56.46 367 GLU A N 1
ATOM 2599 C CA . GLU A 1 367 ? -6.720 -32.005 -15.992 1.00 59.21 367 GLU A CA 1
ATOM 2600 C C . GLU A 1 367 ? -7.154 -31.291 -14.715 1.00 59.17 367 GLU A C 1
ATOM 2601 O O . GLU A 1 367 ? -8.121 -30.532 -14.726 1.00 58.39 367 GLU A O 1
ATOM 2607 N N . LYS A 1 368 ? -6.439 -31.540 -13.622 1.00 60.63 368 LYS A N 1
ATOM 2608 C CA . LYS A 1 368 ? -6.759 -30.950 -12.326 1.00 62.00 368 LYS A CA 1
ATOM 2609 C C . LYS A 1 368 ? -6.630 -29.426 -12.207 1.00 63.02 368 LYS A C 1
ATOM 2610 O O . LYS A 1 368 ? -7.505 -28.774 -11.632 1.00 64.21 368 LYS A O 1
ATOM 2616 N N . GLY A 1 369 ? -5.548 -28.855 -12.733 1.00 62.78 369 GLY A N 1
ATOM 2617 C CA . GLY A 1 369 ? -5.371 -27.412 -12.645 1.00 61.30 369 GLY A CA 1
ATOM 2618 C C . GLY A 1 369 ? -4.127 -26.892 -13.344 1.00 60.49 369 GLY A C 1
ATOM 2619 O O . GLY A 1 369 ? -3.180 -27.644 -13.584 1.00 61.53 369 GLY A O 1
ATOM 2620 N N . VAL A 1 370 ? -4.118 -25.599 -13.657 1.00 58.35 370 VAL A N 1
ATOM 2621 C CA . VAL A 1 370 ? -2.989 -24.990 -14.351 1.00 56.54 370 VAL A CA 1
ATOM 2622 C C . VAL A 1 370 ? -2.043 -24.159 -13.472 1.00 56.47 370 VAL A C 1
ATOM 2623 O O . VAL A 1 370 ? -0.953 -23.797 -13.905 1.00 55.28 370 VAL A O 1
ATOM 2627 N N . SER A 1 371 ? -2.452 -23.854 -12.245 1.00 56.81 371 SER A N 1
ATOM 2628 C CA . SER A 1 371 ? -1.599 -23.083 -11.339 1.00 57.84 371 SER A CA 1
ATOM 2629 C C . SER A 1 371 ? -1.903 -23.401 -9.875 1.00 58.41 371 SER A C 1
ATOM 2630 O O . SER A 1 371 ? -2.845 -24.132 -9.572 1.00 58.61 371 SER A O 1
ATOM 2633 N N . ALA A 1 372 ? -1.092 -22.859 -8.972 1.00 59.14 372 ALA A N 1
ATOM 2634 C CA . ALA A 1 372 ? -1.284 -23.090 -7.547 1.00 60.98 372 ALA A CA 1
ATOM 2635 C C . ALA A 1 372 ? -2.577 -22.417 -7.106 1.00 62.26 372 ALA A C 1
ATOM 2636 O O . ALA A 1 372 ? -3.151 -22.774 -6.080 1.00 62.90 372 ALA A O 1
ATOM 2638 N N . LEU A 1 373 ? -3.027 -21.442 -7.892 1.00 63.25 373 LEU A N 1
ATOM 2639 C CA . LEU A 1 373 ? -4.259 -20.725 -7.592 1.00 65.45 373 LEU A CA 1
ATOM 2640 C C . LEU A 1 373 ? -5.438 -21.401 -8.276 1.00 67.39 373 LEU A C 1
ATOM 2641 O O . LEU A 1 373 ? -6.595 -21.140 -7.944 1.00 68.87 373 LEU A O 1
ATOM 2646 N N . ASP A 1 374 ? -5.138 -22.264 -9.239 1.00 68.94 374 ASP A N 1
ATOM 2647 C CA . ASP A 1 374 ? -6.173 -22.991 -9.961 1.00 71.48 374 ASP A CA 1
ATOM 2648 C C . ASP A 1 374 ? -6.136 -24.445 -9.510 1.00 73.25 374 ASP A C 1
ATOM 2649 O O . ASP A 1 374 ? -5.914 -25.354 -10.310 1.00 74.24 374 ASP A O 1
ATOM 2654 N N . ALA A 1 375 ? -6.343 -24.647 -8.213 1.00 74.87 375 ALA A N 1
ATOM 2655 C CA . ALA A 1 375 ? -6.333 -25.976 -7.616 1.00 76.50 375 ALA A CA 1
ATOM 2656 C C . ALA A 1 375 ? -7.528 -26.145 -6.684 1.00 77.62 375 ALA A C 1
ATOM 2657 O O . ALA A 1 375 ? -8.086 -25.165 -6.192 1.00 77.36 375 ALA A O 1
ATOM 2659 N N . PRO A 1 376 ? -7.940 -27.398 -6.433 1.00 78.88 376 PRO A N 1
ATOM 2660 C CA . PRO A 1 376 ? -9.080 -27.644 -5.546 1.00 78.85 376 PRO A CA 1
ATOM 2661 C C . PRO A 1 376 ? -8.887 -26.928 -4.217 1.00 78.43 376 PRO A C 1
ATOM 2662 O O . PRO A 1 376 ? -7.920 -27.186 -3.499 1.00 78.08 376 PRO A O 1
ATOM 2666 N N . GLY A 1 377 ? -9.803 -26.019 -3.902 1.00 78.68 377 GLY A N 1
ATOM 2667 C CA . GLY A 1 377 ? -9.711 -25.279 -2.658 1.00 78.86 377 GLY A CA 1
ATOM 2668 C C . GLY A 1 377 ? -8.814 -24.060 -2.754 1.00 79.34 377 GLY A C 1
ATOM 2669 O O . GLY A 1 377 ? -8.230 -23.635 -1.754 1.00 79.73 377 GLY A O 1
ATOM 2670 N N . LYS A 1 378 ? -8.695 -23.499 -3.956 1.00 78.91 378 LYS A N 1
ATOM 2671 C CA . LYS A 1 378 ? -7.869 -22.314 -4.176 1.00 78.00 378 LYS A CA 1
ATOM 2672 C C . LYS A 1 378 ? -8.670 -21.216 -4.862 1.00 77.79 378 LYS A C 1
ATOM 2673 O O . LYS A 1 378 ? -9.673 -21.480 -5.526 1.00 77.15 378 LYS A O 1
ATOM 2679 N N . ASP A 1 379 ? -8.209 -19.982 -4.707 1.00 77.57 379 ASP A N 1
ATOM 2680 C CA . ASP A 1 379 ? -8.895 -18.824 -5.262 1.00 78.45 379 ASP A CA 1
ATOM 2681 C C . ASP A 1 379 ? -9.325 -18.899 -6.729 1.00 78.32 379 ASP A C 1
ATOM 2682 O O . ASP A 1 379 ? -10.505 -18.737 -7.042 1.00 78.29 379 ASP A O 1
ATOM 2687 N N . PHE A 1 380 ? -8.371 -19.145 -7.622 1.00 77.85 380 PHE A N 1
ATOM 2688 C CA . PHE A 1 380 ? -8.648 -19.197 -9.057 1.00 77.05 380 PHE A CA 1
ATOM 2689 C C . PHE A 1 380 ? -9.180 -20.510 -9.617 1.00 76.37 380 PHE A C 1
ATOM 2690 O O . PHE A 1 380 ? -9.468 -20.600 -10.811 1.00 75.03 380 PHE A O 1
ATOM 2698 N N . TYR A 1 381 ? -9.320 -21.519 -8.763 1.00 76.30 381 TYR A N 1
ATOM 2699 C CA . TYR A 1 381 ? -9.813 -22.823 -9.198 1.00 76.53 381 TYR A CA 1
ATOM 2700 C C . TYR A 1 381 ? -11.092 -22.730 -10.028 1.00 75.25 381 TYR A C 1
ATOM 2701 O O . TYR A 1 381 ? -12.072 -22.116 -9.611 1.00 75.04 381 TYR A O 1
ATOM 2710 N N . ASP A 1 382 ? -11.070 -23.345 -11.207 1.00 74.01 382 ASP A N 1
ATOM 2711 C CA . ASP A 1 382 ? -12.221 -23.347 -12.103 1.00 73.03 382 ASP A CA 1
ATOM 2712 C C . ASP A 1 382 ? -12.079 -24.473 -13.119 1.00 73.51 382 ASP A C 1
ATOM 2713 O O . ASP A 1 382 ? -11.601 -24.259 -14.235 1.00 72.95 382 ASP A O 1
ATOM 2718 N N . PRO A 1 383 ? -12.488 -25.693 -12.742 1.00 74.24 383 PRO A N 1
ATOM 2719 C CA . PRO A 1 383 ? -12.406 -26.857 -13.630 1.00 74.41 383 PRO A CA 1
ATOM 2720 C C . PRO A 1 383 ? -13.220 -26.708 -14.918 1.00 74.02 383 PRO A C 1
ATOM 2721 O O . PRO A 1 383 ? -13.060 -27.489 -15.856 1.00 74.15 383 PRO A O 1
ATOM 2725 N N . GLU A 1 384 ? -14.090 -25.706 -14.959 1.00 74.41 384 GLU A N 1
ATOM 2726 C CA . GLU A 1 384 ? -14.911 -25.460 -16.140 1.00 75.44 384 GLU A CA 1
ATOM 2727 C C . GLU A 1 384 ? -14.035 -24.852 -17.227 1.00 75.24 384 GLU A C 1
ATOM 2728 O O . GLU A 1 384 ? -14.202 -25.137 -18.416 1.00 75.21 384 GLU A O 1
ATOM 2734 N N . ALA A 1 385 ? -13.102 -24.007 -16.801 1.00 74.28 385 ALA A N 1
ATOM 2735 C CA . ALA A 1 385 ? -12.172 -23.352 -17.710 1.00 72.99 385 ALA A CA 1
ATOM 2736 C C . ALA A 1 385 ? -11.092 -24.349 -18.131 1.00 71.93 385 ALA A C 1
ATOM 2737 O O . ALA A 1 385 ? -10.762 -24.454 -19.312 1.00 71.73 385 ALA A O 1
ATOM 2739 N N . THR A 1 386 ? -10.549 -25.077 -17.156 1.00 70.45 386 THR A N 1
ATOM 2740 C CA . THR A 1 386 ? -9.517 -26.079 -17.415 1.00 69.20 386 THR A CA 1
ATOM 2741 C C . THR A 1 386 ? -10.021 -27.076 -18.457 1.00 68.90 386 THR A C 1
ATOM 2742 O O . THR A 1 386 ? -9.316 -27.411 -19.412 1.00 68.00 386 THR A O 1
ATOM 2746 N N . SER A 1 387 ? -11.248 -27.546 -18.252 1.00 68.39 387 SER A N 1
ATOM 2747 C CA . SER A 1 387 ? -11.883 -28.507 -19.147 1.00 67.39 387 SER A CA 1
ATOM 2748 C C . SER A 1 387 ? -12.033 -27.951 -20.556 1.00 66.35 387 SER A C 1
ATOM 2749 O O . SER A 1 387 ? -11.773 -28.647 -21.539 1.00 65.66 387 SER A O 1
ATOM 2752 N N . CYS A 1 388 ? -12.459 -26.695 -20.644 1.00 65.37 388 CYS A N 1
ATOM 2753 C CA . CYS A 1 388 ? -12.654 -26.024 -21.925 1.00 64.94 388 CYS A CA 1
ATOM 2754 C C . CYS A 1 388 ? -11.338 -25.862 -22.681 1.00 63.65 388 CYS A C 1
ATOM 2755 O O . CYS A 1 388 ? -11.261 -26.115 -23.888 1.00 63.12 388 CYS A O 1
ATOM 2758 N N . LEU A 1 389 ? -10.309 -25.429 -21.962 1.00 60.38 389 LEU A N 1
ATOM 2759 C CA . LEU A 1 389 ? -8.992 -25.231 -22.547 1.00 58.33 389 LEU A CA 1
ATOM 2760 C C . LEU A 1 389 ? -8.533 -26.540 -23.181 1.00 57.76 389 LEU A C 1
ATOM 2761 O O . LEU A 1 389 ? -8.080 -26.561 -24.327 1.00 55.39 389 LEU A O 1
ATOM 2766 N N . THR A 1 390 ? -8.671 -27.627 -22.426 1.00 58.09 390 THR A N 1
ATOM 2767 C CA . THR A 1 390 ? -8.282 -28.955 -22.886 1.00 59.08 390 THR A CA 1
ATOM 2768 C C . THR A 1 390 ? -9.000 -29.355 -24.178 1.00 59.91 390 THR A C 1
ATOM 2769 O O . THR A 1 390 ? -8.356 -29.705 -25.168 1.00 60.90 390 THR A O 1
ATOM 2773 N N . ARG A 1 391 ? -10.329 -29.293 -24.168 1.00 59.19 391 ARG A N 1
ATOM 2774 C CA . ARG A 1 391 ? -11.121 -29.667 -25.337 1.00 59.52 391 ARG A CA 1
ATOM 2775 C C . ARG A 1 391 ? -10.815 -28.855 -26.595 1.00 58.15 391 ARG A C 1
ATOM 2776 O O . ARG A 1 391 ? -10.698 -29.413 -27.688 1.00 58.03 391 ARG A O 1
ATOM 2784 N N . GLU A 1 392 ? -10.682 -27.542 -26.443 1.00 56.68 392 GLU A N 1
ATOM 2785 C CA . GLU A 1 392 ? -10.404 -26.670 -27.579 1.00 55.14 392 GLU A CA 1
ATOM 2786 C C . GLU A 1 392 ? -9.041 -26.998 -28.196 1.00 54.47 392 GLU A C 1
ATOM 2787 O O . GLU A 1 392 ? -8.865 -26.963 -29.419 1.00 51.66 392 GLU A O 1
ATOM 2793 N N . LEU A 1 393 ? -8.077 -27.321 -27.341 1.00 53.19 393 LEU A N 1
ATOM 2794 C CA . LEU A 1 393 ? -6.738 -27.658 -27.809 1.00 53.59 393 LEU A CA 1
ATOM 2795 C C . LEU A 1 393 ? -6.740 -28.971 -28.594 1.00 52.95 393 LEU A C 1
ATOM 2796 O O . LEU A 1 393 ? -6.175 -29.047 -29.687 1.00 52.08 393 LEU A O 1
ATOM 2801 N N . GLN A 1 394 ? -7.387 -29.997 -28.042 1.00 53.18 394 GLN A N 1
ATOM 2802 C CA . GLN A 1 394 ? -7.465 -31.298 -28.705 1.00 53.49 394 GLN A CA 1
ATOM 2803 C C . GLN A 1 394 ? -8.100 -31.172 -30.080 1.00 53.46 394 GLN A C 1
ATOM 2804 O O . GLN A 1 394 ? -7.595 -31.708 -31.065 1.00 54.63 394 GLN A O 1
ATOM 2810 N N . MET A 1 395 ? -9.206 -30.444 -30.140 1.00 53.03 395 MET A N 1
ATOM 2811 C CA . MET A 1 395 ? -9.941 -30.260 -31.379 1.00 52.32 395 MET A CA 1
ATOM 2812 C C . MET A 1 395 ? -9.204 -29.452 -32.450 1.00 51.45 395 MET A C 1
ATOM 2813 O O . MET A 1 395 ? -9.210 -29.820 -33.628 1.00 50.60 395 MET A O 1
ATOM 2818 N N . LEU A 1 396 ? -8.550 -28.367 -32.052 1.00 49.75 396 LEU A N 1
ATOM 2819 C CA . LEU A 1 396 ? -7.830 -27.540 -33.015 1.00 48.70 396 LEU A CA 1
ATOM 2820 C C . LEU A 1 396 ? -6.569 -28.216 -33.562 1.00 48.19 396 LEU A C 1
ATOM 2821 O O . LEU A 1 396 ? -6.155 -27.956 -34.693 1.00 47.75 396 LEU A O 1
ATOM 2826 N N . LEU A 1 397 ? -5.970 -29.093 -32.764 1.00 47.81 397 LEU A N 1
ATOM 2827 C CA . LEU A 1 397 ? -4.755 -29.799 -33.166 1.00 47.76 397 LEU A CA 1
ATOM 2828 C C . LEU A 1 397 ? -5.017 -31.225 -33.673 1.00 49.53 397 LEU A C 1
ATOM 2829 O O . LEU A 1 397 ? -4.088 -31.915 -34.101 1.00 48.28 397 LEU A O 1
ATOM 2834 N N . GLU A 1 398 ? -6.279 -31.654 -33.633 1.00 51.01 398 GLU A N 1
ATOM 2835 C CA . GLU A 1 398 ? -6.663 -33.004 -34.051 1.00 51.42 398 GLU A CA 1
ATOM 2836 C C . GLU A 1 398 ? -6.123 -33.436 -35.410 1.00 50.62 398 GLU A C 1
ATOM 2837 O O . GLU A 1 398 ? -5.791 -34.606 -35.597 1.00 52.04 398 GLU A O 1
ATOM 2843 N N . ASN A 1 399 ? -6.030 -32.509 -36.358 1.00 48.42 399 ASN A N 1
ATOM 2844 C CA . ASN A 1 399 ? -5.527 -32.858 -37.681 1.00 46.01 399 ASN A CA 1
ATOM 2845 C C . ASN A 1 399 ? -4.068 -32.492 -37.923 1.00 44.72 399 ASN A C 1
ATOM 2846 O O . ASN A 1 399 ? -3.616 -32.455 -39.070 1.00 41.81 399 ASN A O 1
ATOM 2851 N N . ASN A 1 400 ? -3.330 -32.222 -36.849 1.00 44.35 400 ASN A N 1
ATOM 2852 C CA . ASN A 1 400 ? -1.917 -31.874 -36.977 1.00 44.55 400 ASN A CA 1
ATOM 2853 C C . ASN A 1 400 ? -1.097 -33.146 -36.773 1.00 44.60 400 ASN A C 1
ATOM 2854 O O . ASN A 1 400 ? -0.971 -33.647 -35.655 1.00 43.72 400 ASN A O 1
ATOM 2859 N N . GLU A 1 401 ? -0.548 -33.671 -37.862 1.00 45.63 401 GLU A N 1
ATOM 2860 C CA . GLU A 1 401 ? 0.243 -34.896 -37.800 1.00 46.38 401 GLU A CA 1
ATOM 2861 C C . GLU A 1 401 ? 1.520 -34.749 -36.961 1.00 46.17 401 GLU A C 1
ATOM 2862 O O . GLU A 1 401 ? 1.966 -35.709 -36.329 1.00 48.15 401 GLU A O 1
ATOM 2868 N N . ARG A 1 402 ? 2.091 -33.548 -36.935 1.00 43.84 402 ARG A N 1
ATOM 2869 C CA . ARG A 1 402 ? 3.323 -33.294 -36.186 1.00 42.92 402 ARG A CA 1
ATOM 2870 C C . ARG A 1 402 ? 3.109 -33.104 -34.696 1.00 44.36 402 ARG A C 1
ATOM 2871 O O . ARG A 1 402 ? 4.067 -33.073 -33.921 1.00 43.42 402 ARG A O 1
ATOM 2879 N N . CYS A 1 403 ? 1.857 -32.979 -34.286 1.00 46.58 403 CYS A N 1
ATOM 2880 C CA . CYS A 1 403 ? 1.579 -32.740 -32.883 1.00 48.68 403 CYS A CA 1
ATOM 2881 C C . CYS A 1 403 ? 0.780 -33.812 -32.158 1.00 48.88 403 CYS A C 1
ATOM 2882 O O . CYS A 1 403 ? -0.195 -34.343 -32.685 1.00 50.42 403 CYS A O 1
ATOM 2885 N N . GLN A 1 404 ? 1.214 -34.133 -30.944 1.00 47.90 404 GLN A N 1
ATOM 2886 C CA . GLN A 1 404 ? 0.513 -35.101 -30.118 1.00 47.73 404 GLN A CA 1
ATOM 2887 C C . GLN A 1 404 ? -0.041 -34.333 -28.929 1.00 47.95 404 GLN A C 1
ATOM 2888 O O . GLN A 1 404 ? 0.642 -33.480 -28.365 1.00 48.52 404 GLN A O 1
ATOM 2894 N N . VAL A 1 405 ? -1.281 -34.621 -28.556 1.00 48.93 405 VAL A N 1
ATOM 2895 C CA . VAL A 1 405 ? -1.901 -33.948 -27.422 1.00 49.55 405 VAL A CA 1
ATOM 2896 C C . VAL A 1 405 ? -2.158 -34.946 -26.304 1.00 51.13 405 VAL A C 1
ATOM 2897 O O . VAL A 1 405 ? -2.910 -35.898 -26.481 1.00 52.09 405 VAL A O 1
ATOM 2901 N N . LYS A 1 406 ? -1.525 -34.730 -25.156 1.00 51.43 406 LYS A N 1
ATOM 2902 C CA . LYS A 1 406 ? -1.699 -35.619 -24.014 1.00 52.82 406 LYS A CA 1
ATOM 2903 C C . LYS A 1 406 ? -2.489 -34.937 -22.904 1.00 54.35 406 LYS A C 1
ATOM 2904 O O . LYS A 1 406 ? -2.139 -33.839 -22.474 1.00 55.02 406 LYS A O 1
ATOM 2910 N N . VAL A 1 407 ? -3.555 -35.586 -22.446 1.00 55.71 407 VAL A N 1
ATOM 2911 C CA . VAL A 1 407 ? -4.368 -35.048 -21.360 1.00 57.27 407 VAL A CA 1
ATOM 2912 C C . VAL A 1 407 ? -4.142 -35.955 -20.159 1.00 58.08 407 VAL A C 1
ATOM 2913 O O . VAL A 1 407 ? -4.680 -37.056 -20.094 1.00 57.98 407 VAL A O 1
ATOM 2917 N N . LEU A 1 408 ? -3.337 -35.486 -19.213 1.00 59.48 408 LEU A N 1
ATOM 2918 C CA . LEU A 1 408 ? -3.007 -36.269 -18.030 1.00 60.67 408 LEU A CA 1
ATOM 2919 C C . LEU A 1 408 ? -3.913 -35.995 -16.834 1.00 61.74 408 LEU A C 1
ATOM 2920 O O . LEU A 1 408 ? -4.399 -34.880 -16.650 1.00 62.61 408 LEU A O 1
ATOM 2925 N N . PRO A 1 409 ? -4.151 -37.024 -16.002 1.00 62.22 409 PRO A N 1
ATOM 2926 C CA . PRO A 1 409 ? -5.001 -36.930 -14.812 1.00 62.48 409 PRO A CA 1
ATOM 2927 C C . PRO A 1 409 ? -4.273 -36.353 -13.608 1.00 62.34 409 PRO A C 1
ATOM 2928 O O . PRO A 1 409 ? -4.220 -36.985 -12.550 1.00 62.85 409 PRO A O 1
ATOM 2932 N N . TYR A 1 410 ? -3.714 -35.158 -13.763 1.00 61.34 410 TYR A N 1
ATOM 2933 C CA . TYR A 1 410 ? -2.993 -34.527 -12.666 1.00 60.40 410 TYR A CA 1
ATOM 2934 C C . TYR A 1 410 ? -3.105 -33.014 -12.693 1.00 58.20 410 TYR A C 1
ATOM 2935 O O . TYR A 1 410 ? -3.655 -32.424 -13.625 1.00 56.41 410 TYR A O 1
ATOM 2944 N N . HIS A 1 411 ? -2.577 -32.398 -11.643 1.00 56.73 411 HIS A N 1
ATOM 2945 C CA . HIS A 1 411 ? -2.549 -30.950 -11.518 1.00 56.06 411 HIS A CA 1
ATOM 2946 C C . HIS A 1 411 ? -1.137 -30.577 -11.949 1.00 55.36 411 HIS A C 1
ATOM 2947 O O . HIS A 1 411 ? -0.181 -31.288 -11.624 1.00 54.06 411 HIS A O 1
ATOM 2954 N N . ILE A 1 412 ? -1.006 -29.474 -12.678 1.00 54.44 412 ILE A N 1
ATOM 2955 C CA . ILE A 1 412 ? 0.296 -29.048 -13.180 1.00 53.90 412 ILE A CA 1
ATOM 2956 C C . ILE A 1 412 ? 1.438 -29.106 -12.168 1.00 54.34 412 ILE A C 1
ATOM 2957 O O . ILE A 1 412 ? 2.583 -29.352 -12.541 1.00 55.40 412 ILE A O 1
ATOM 2962 N N . ASN A 1 413 ? 1.140 -28.904 -10.889 1.00 54.48 413 ASN A N 1
ATOM 2963 C CA . ASN A 1 413 ? 2.197 -28.940 -9.886 1.00 55.49 413 ASN A CA 1
ATOM 2964 C C . ASN A 1 413 ? 2.471 -30.304 -9.262 1.00 55.72 413 ASN A C 1
ATOM 2965 O O . ASN A 1 413 ? 3.380 -30.438 -8.440 1.00 55.95 413 ASN A O 1
ATOM 2970 N N . ASP A 1 414 ? 1.697 -31.316 -9.646 1.00 55.21 414 ASP A N 1
ATOM 2971 C CA . ASP A 1 414 ? 1.920 -32.657 -9.117 1.00 55.70 414 ASP A CA 1
ATOM 2972 C C . ASP A 1 414 ? 3.269 -33.151 -9.623 1.00 56.24 414 ASP A C 1
ATOM 2973 O O . ASP A 1 414 ? 3.648 -32.874 -10.761 1.00 57.53 414 ASP A O 1
ATOM 2978 N N . ALA A 1 415 ? 3.994 -33.884 -8.785 1.00 56.76 415 ALA A N 1
ATOM 2979 C CA . ALA A 1 415 ? 5.301 -34.402 -9.177 1.00 57.50 415 ALA A CA 1
ATOM 2980 C C . ALA A 1 415 ? 5.224 -35.350 -10.374 1.00 58.56 415 ALA A C 1
ATOM 2981 O O . ALA A 1 415 ? 6.193 -35.479 -11.123 1.00 59.84 415 ALA A O 1
ATOM 2983 N N . GLU A 1 416 ? 4.084 -36.014 -10.557 1.00 58.47 416 GLU A N 1
ATOM 2984 C CA . GLU A 1 416 ? 3.940 -36.935 -11.681 1.00 58.43 416 GLU A CA 1
ATOM 2985 C C . GLU A 1 416 ? 3.737 -36.206 -13.007 1.00 57.18 416 GLU A C 1
ATOM 2986 O O . GLU A 1 416 ? 4.078 -36.729 -14.071 1.00 56.14 416 GLU A O 1
ATOM 2992 N N . PHE A 1 417 ? 3.185 -34.998 -12.949 1.00 55.22 417 PHE A N 1
ATOM 2993 C CA . PHE A 1 417 ? 2.984 -34.226 -14.167 1.00 51.83 417 PHE A CA 1
ATOM 2994 C C . PHE A 1 417 ? 4.346 -33.747 -14.650 1.00 49.96 417 PHE A C 1
ATOM 2995 O O . PHE A 1 417 ? 4.656 -33.808 -15.839 1.00 48.45 417 PHE A O 1
ATOM 3003 N N . ALA A 1 418 ? 5.154 -33.273 -13.709 1.00 48.05 418 ALA A N 1
ATOM 3004 C CA . ALA A 1 418 ? 6.488 -32.792 -14.023 1.00 48.00 418 ALA A CA 1
ATOM 3005 C C . ALA A 1 418 ? 7.262 -33.897 -14.725 1.00 48.11 418 ALA A C 1
ATOM 3006 O O . ALA A 1 418 ? 7.868 -33.678 -15.778 1.00 47.60 418 ALA A O 1
ATOM 3008 N N . ASN A 1 419 ? 7.233 -35.088 -14.136 1.00 48.14 419 ASN A N 1
ATOM 3009 C CA . ASN A 1 419 ? 7.937 -36.232 -14.701 1.00 48.63 419 ASN A CA 1
ATOM 3010 C C . ASN A 1 419 ? 7.302 -36.726 -15.997 1.00 47.44 419 ASN A C 1
ATOM 3011 O O . ASN A 1 419 ? 7.957 -37.396 -16.791 1.00 47.81 419 ASN A O 1
ATOM 3016 N N . ALA A 1 420 ? 6.035 -36.389 -16.212 1.00 44.36 420 ALA A N 1
ATOM 3017 C CA . ALA A 1 420 ? 5.350 -36.784 -17.435 1.00 43.03 420 ALA A CA 1
ATOM 3018 C C . ALA A 1 420 ? 5.832 -35.854 -18.550 1.00 43.71 420 ALA A C 1
ATOM 3019 O O . ALA A 1 420 ? 6.084 -36.291 -19.679 1.00 43.85 420 ALA A O 1
ATOM 3021 N N . LEU A 1 421 ? 5.962 -34.568 -18.222 1.00 41.00 421 LEU A N 1
ATOM 3022 C CA . LEU A 1 421 ? 6.428 -33.578 -19.185 1.00 38.67 421 LEU A CA 1
ATOM 3023 C C . LEU A 1 421 ? 7.802 -33.982 -19.704 1.00 37.75 421 LEU A C 1
ATOM 3024 O O . LEU A 1 421 ? 8.062 -33.920 -20.905 1.00 36.74 421 LEU A O 1
ATOM 3029 N N . VAL A 1 422 ? 8.675 -34.407 -18.798 1.00 36.79 422 VAL A N 1
ATOM 3030 C CA . VAL A 1 422 ? 10.018 -34.812 -19.189 1.00 38.03 422 VAL A CA 1
ATOM 3031 C C . VAL A 1 422 ? 10.013 -36.069 -20.066 1.00 38.26 422 VAL A C 1
ATOM 3032 O O . VAL A 1 422 ? 10.778 -36.162 -21.032 1.00 38.37 422 VAL A O 1
ATOM 3036 N N . ASP A 1 423 ? 9.157 -37.031 -19.734 1.00 37.53 423 ASP A N 1
ATOM 3037 C CA . ASP A 1 423 ? 9.059 -38.251 -20.527 1.00 36.27 423 ASP A CA 1
ATOM 3038 C C . ASP A 1 423 ? 8.707 -37.861 -21.959 1.00 34.93 423 ASP A C 1
ATOM 3039 O O . ASP A 1 423 ? 9.329 -38.327 -22.911 1.00 34.07 423 ASP A O 1
ATOM 3044 N N . SER A 1 424 ? 7.704 -36.996 -22.098 1.00 33.96 424 SER A N 1
ATOM 3045 C CA . SER A 1 424 ? 7.253 -36.532 -23.405 1.00 32.92 424 SER A CA 1
ATOM 3046 C C . SER A 1 424 ? 8.390 -35.862 -24.167 1.00 33.06 424 SER A C 1
ATOM 3047 O O . SER A 1 424 ? 8.504 -36.002 -25.383 1.00 33.44 424 SER A O 1
ATOM 3050 N N . PHE A 1 425 ? 9.229 -35.121 -23.450 1.00 32.70 425 PHE A N 1
ATOM 3051 C CA . PHE A 1 425 ? 10.350 -34.451 -24.091 1.00 30.82 425 PHE A CA 1
ATOM 3052 C C . PHE A 1 425 ? 11.320 -35.519 -24.585 1.00 30.28 425 PHE A C 1
ATOM 3053 O O . PHE A 1 425 ? 11.779 -35.477 -25.728 1.00 29.27 425 PHE A O 1
ATOM 3061 N N . LEU A 1 426 ? 11.632 -36.483 -23.724 1.00 30.15 426 LEU A N 1
ATOM 3062 C CA . LEU A 1 426 ? 12.556 -37.542 -24.109 1.00 31.50 426 LEU A CA 1
ATOM 3063 C C . LEU A 1 426 ? 12.108 -38.307 -25.353 1.00 32.69 426 LEU A C 1
ATOM 3064 O O . LEU A 1 426 ? 12.933 -38.617 -26.212 1.00 30.27 426 LEU A O 1
ATOM 3069 N N . GLU A 1 427 ? 10.813 -38.594 -25.474 1.00 33.63 427 GLU A N 1
ATOM 3070 C CA . GLU A 1 427 ? 10.360 -39.322 -26.652 1.00 37.37 427 GLU A CA 1
ATOM 3071 C C . GLU A 1 427 ? 10.460 -38.545 -27.969 1.00 37.06 427 GLU A C 1
ATOM 3072 O O . GLU A 1 427 ? 10.592 -39.160 -29.027 1.00 37.81 427 GLU A O 1
ATOM 3078 N N . ILE A 1 428 ? 10.415 -37.211 -27.925 1.00 34.97 428 ILE A N 1
ATOM 3079 C CA . ILE A 1 428 ? 10.560 -36.438 -29.158 1.00 34.77 428 ILE A CA 1
ATOM 3080 C C . ILE A 1 428 ? 11.995 -35.932 -29.304 1.00 34.69 428 ILE A C 1
ATOM 3081 O O . ILE A 1 428 ? 12.338 -35.280 -30.284 1.00 35.83 428 ILE A O 1
ATOM 3086 N N . SER A 1 429 ? 12.827 -36.239 -28.317 1.00 33.83 429 SER A N 1
ATOM 3087 C CA . SER A 1 429 ? 14.235 -35.855 -28.333 1.00 35.23 429 SER A CA 1
ATOM 3088 C C . SER A 1 429 ? 14.981 -36.940 -27.546 1.00 37.23 429 SER A C 1
ATOM 3089 O O . SER A 1 429 ? 15.496 -36.705 -26.449 1.00 36.40 429 SER A O 1
ATOM 3092 N N . PRO A 1 430 ? 15.034 -38.156 -28.107 1.00 38.72 430 PRO A N 1
ATOM 3093 C CA . PRO A 1 430 ? 15.694 -39.320 -27.500 1.00 40.84 430 PRO A CA 1
ATOM 3094 C C . PRO A 1 430 ? 17.168 -39.132 -27.181 1.00 42.02 430 PRO A C 1
ATOM 3095 O O . PRO A 1 430 ? 17.866 -38.356 -27.833 1.00 43.30 430 PRO A O 1
ATOM 3099 N N . LYS A 1 431 ? 17.636 -39.856 -26.172 1.00 44.08 431 LYS A N 1
ATOM 3100 C CA . LYS A 1 431 ? 19.038 -39.805 -25.775 1.00 46.29 431 LYS A CA 1
ATOM 3101 C C . LYS A 1 431 ? 19.475 -41.209 -25.356 1.00 46.76 431 LYS A C 1
ATOM 3102 O O . LYS A 1 431 ? 20.657 -41.556 -25.570 1.00 48.60 431 LYS A O 1
ATOM 3108 N N . ASN B 1 7 ? 50.660 2.124 -5.592 1.00 68.06 7 ASN B N 1
ATOM 3109 C CA . ASN B 1 7 ? 51.435 1.315 -4.607 1.00 67.72 7 ASN B CA 1
ATOM 3110 C C . ASN B 1 7 ? 51.146 -0.181 -4.762 1.00 65.82 7 ASN B C 1
ATOM 3111 O O . ASN B 1 7 ? 51.823 -0.876 -5.530 1.00 65.94 7 ASN B O 1
ATOM 3116 N N . SER B 1 8 ? 50.146 -0.669 -4.030 1.00 61.65 8 SER B N 1
ATOM 3117 C CA . SER B 1 8 ? 49.760 -2.078 -4.089 1.00 58.34 8 SER B CA 1
ATOM 3118 C C . SER B 1 8 ? 48.314 -2.182 -4.583 1.00 53.85 8 SER B C 1
ATOM 3119 O O . SER B 1 8 ? 47.391 -2.395 -3.794 1.00 51.90 8 SER B O 1
ATOM 3122 N N . PRO B 1 9 ? 48.104 -2.040 -5.904 1.00 50.29 9 PRO B N 1
ATOM 3123 C CA . PRO B 1 9 ? 46.773 -2.109 -6.517 1.00 46.02 9 PRO B CA 1
ATOM 3124 C C . PRO B 1 9 ? 46.024 -3.414 -6.257 1.00 41.94 9 PRO B C 1
ATOM 3125 O O . PRO B 1 9 ? 46.560 -4.502 -6.435 1.00 37.83 9 PRO B O 1
ATOM 3129 N N . ARG B 1 10 ? 44.770 -3.287 -5.843 1.00 40.33 10 ARG B N 1
ATOM 3130 C CA . ARG B 1 10 ? 43.949 -4.451 -5.551 1.00 39.44 10 ARG B CA 1
ATOM 3131 C C . ARG B 1 10 ? 42.492 -4.244 -5.965 1.00 35.55 10 ARG B C 1
ATOM 3132 O O . ARG B 1 10 ? 41.964 -3.138 -5.883 1.00 32.86 10 ARG B O 1
ATOM 3140 N N . VAL B 1 11 ? 41.853 -5.313 -6.427 1.00 33.47 11 VAL B N 1
ATOM 3141 C CA . VAL B 1 11 ? 40.452 -5.253 -6.818 1.00 32.54 11 VAL B CA 1
ATOM 3142 C C . VAL B 1 11 ? 39.672 -6.274 -6.001 1.00 32.64 11 VAL B C 1
ATOM 3143 O O . VAL B 1 11 ? 40.245 -7.237 -5.488 1.00 33.22 11 VAL B O 1
ATOM 3147 N N . PHE B 1 12 ? 38.369 -6.055 -5.868 1.00 31.20 12 PHE B N 1
ATOM 3148 C CA . PHE B 1 12 ? 37.530 -6.978 -5.123 1.00 32.79 12 PHE B CA 1
ATOM 3149 C C . PHE B 1 12 ? 36.412 -7.544 -5.994 1.00 33.10 12 PHE B C 1
ATOM 3150 O O . PHE B 1 12 ? 35.717 -6.789 -6.676 1.00 32.84 12 PHE B O 1
ATOM 3158 N N . CYS B 1 13 ? 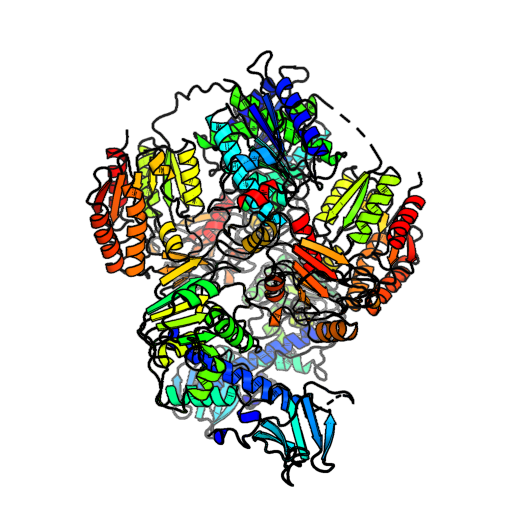36.269 -8.871 -5.981 1.00 30.79 13 CYS B N 1
ATOM 3159 C CA . CYS B 1 13 ? 35.223 -9.569 -6.722 1.00 30.85 13 CYS B CA 1
ATOM 3160 C C . CYS B 1 13 ? 34.243 -9.987 -5.629 1.00 30.62 13 CYS B C 1
ATOM 3161 O O . CYS B 1 13 ? 34.549 -10.835 -4.787 1.00 28.96 13 CYS B O 1
ATOM 3164 N N . ILE B 1 14 ? 33.061 -9.384 -5.655 1.00 28.97 14 ILE B N 1
ATOM 3165 C CA . ILE B 1 14 ? 32.071 -9.601 -4.610 1.00 27.91 14 ILE B CA 1
ATOM 3166 C C . ILE B 1 14 ? 30.751 -10.225 -5.048 1.00 28.07 14 ILE B C 1
ATOM 3167 O O . ILE B 1 14 ? 30.237 -9.932 -6.129 1.00 26.79 14 ILE B O 1
ATOM 3172 N N . GLY B 1 15 ? 30.210 -11.081 -4.181 1.00 27.42 15 GLY B N 1
ATOM 3173 C CA . GLY B 1 15 ? 28.948 -11.745 -4.454 1.00 26.03 15 GLY B CA 1
ATOM 3174 C C . GLY B 1 15 ? 28.484 -12.602 -3.287 1.00 25.74 15 GLY B C 1
ATOM 3175 O O . GLY B 1 15 ? 29.225 -12.825 -2.331 1.00 25.44 15 GLY B O 1
ATOM 3176 N N . THR B 1 16 ? 27.251 -13.087 -3.356 1.00 24.54 16 THR B N 1
ATOM 3177 C CA . THR B 1 16 ? 26.731 -13.923 -2.299 1.00 24.69 16 THR B CA 1
ATOM 3178 C C . THR B 1 16 ? 27.124 -15.375 -2.579 1.00 26.99 16 THR B C 1
ATOM 3179 O O . THR B 1 16 ? 26.419 -16.116 -3.282 1.00 27.24 16 THR B O 1
ATOM 3183 N N . ALA B 1 17 ? 28.269 -15.768 -2.022 1.00 26.44 17 ALA B N 1
ATOM 3184 C CA . ALA B 1 17 ? 28.811 -17.113 -2.198 1.00 27.81 17 ALA B CA 1
ATOM 3185 C C . ALA B 1 17 ? 27.847 -18.230 -1.809 1.00 27.88 17 ALA B C 1
ATOM 3186 O O . ALA B 1 17 ? 27.868 -19.297 -2.415 1.00 28.07 17 ALA B O 1
ATOM 3188 N N . ASP B 1 18 ? 27.000 -17.998 -0.811 1.00 27.02 18 ASP B N 1
ATOM 3189 C CA . ASP B 1 18 ? 26.081 -19.047 -0.405 1.00 28.60 18 ASP B CA 1
ATOM 3190 C C . ASP B 1 18 ? 25.101 -19.437 -1.512 1.00 28.75 18 ASP B C 1
ATOM 3191 O O . ASP B 1 18 ? 24.533 -20.525 -1.471 1.00 31.61 18 ASP B O 1
ATOM 3196 N N . THR B 1 19 ? 24.907 -18.575 -2.508 1.00 27.16 19 THR B N 1
ATOM 3197 C CA . THR B 1 19 ? 23.994 -18.921 -3.605 1.00 26.87 19 THR B CA 1
ATOM 3198 C C . THR B 1 19 ? 24.652 -18.931 -4.977 1.00 26.72 19 THR B C 1
ATOM 3199 O O . THR B 1 19 ? 24.155 -19.568 -5.898 1.00 29.58 19 THR B O 1
ATOM 3203 N N . LYS B 1 20 ? 25.770 -18.232 -5.118 1.00 28.57 20 LYS B N 1
ATOM 3204 C CA . LYS B 1 20 ? 26.441 -18.164 -6.410 1.00 28.52 20 LYS B CA 1
ATOM 3205 C C . LYS B 1 20 ? 27.948 -18.363 -6.296 1.00 28.60 20 LYS B C 1
ATOM 3206 O O . LYS B 1 20 ? 28.725 -17.652 -6.936 1.00 27.12 20 LYS B O 1
ATOM 3212 N N . PHE B 1 21 ? 28.359 -19.329 -5.477 1.00 28.20 21 PHE B N 1
ATOM 3213 C CA . PHE B 1 21 ? 29.778 -19.612 -5.296 1.00 29.01 21 PHE B CA 1
ATOM 3214 C C . PHE B 1 21 ? 30.466 -19.936 -6.622 1.00 28.99 21 PHE B C 1
ATOM 3215 O O . PHE B 1 21 ? 31.493 -19.343 -6.951 1.00 27.05 21 PHE B O 1
ATOM 3223 N N . ASP B 1 22 ? 29.895 -20.872 -7.377 1.00 30.53 22 ASP B N 1
ATOM 3224 C CA . ASP B 1 22 ? 30.463 -21.277 -8.664 1.00 32.91 22 ASP B CA 1
ATOM 3225 C C . ASP B 1 22 ? 30.636 -20.102 -9.625 1.00 31.76 22 ASP B C 1
ATOM 3226 O O . ASP B 1 22 ? 31.699 -19.928 -10.216 1.00 32.90 22 ASP B O 1
ATOM 3231 N N . GLU B 1 23 ? 29.591 -19.297 -9.776 1.00 30.52 23 GLU B N 1
ATOM 3232 C CA . GLU B 1 23 ? 29.646 -18.148 -10.666 1.00 30.41 23 GLU B CA 1
ATOM 3233 C C . GLU B 1 23 ? 30.644 -17.092 -10.164 1.00 30.28 23 GLU B C 1
ATOM 3234 O O . GLU B 1 23 ? 31.367 -16.484 -10.958 1.00 29.31 23 GLU B O 1
ATOM 3240 N N . LEU B 1 24 ? 30.689 -16.887 -8.849 1.00 29.45 24 LEU B N 1
ATOM 3241 C CA . LEU B 1 24 ? 31.602 -15.912 -8.245 1.00 30.33 24 LEU B CA 1
ATOM 3242 C C . LEU B 1 24 ? 33.052 -16.321 -8.511 1.00 30.36 24 LEU B C 1
ATOM 3243 O O . LEU B 1 24 ? 33.882 -15.489 -8.898 1.00 30.82 24 LEU B O 1
ATOM 3248 N N . ARG B 1 25 ? 33.351 -17.603 -8.291 1.00 30.80 25 ARG B N 1
ATOM 3249 C CA . ARG B 1 25 ? 34.695 -18.132 -8.518 1.00 30.33 25 ARG B CA 1
ATOM 3250 C C . ARG B 1 25 ? 35.062 -17.988 -9.995 1.00 29.57 25 ARG B C 1
ATOM 3251 O O . ARG B 1 25 ? 36.130 -17.479 -10.329 1.00 30.09 25 ARG B O 1
ATOM 3259 N N . PHE B 1 26 ? 34.173 -18.441 -10.874 1.00 29.15 26 PHE B N 1
ATOM 3260 C CA . PHE B 1 26 ? 34.402 -18.343 -12.313 1.00 28.07 26 PHE B CA 1
ATOM 3261 C C . PHE B 1 26 ? 34.775 -16.909 -12.663 1.00 28.33 26 PHE B C 1
ATOM 3262 O O . PHE B 1 26 ? 35.782 -16.664 -13.324 1.00 29.22 26 PHE B O 1
ATOM 3270 N N . LEU B 1 27 ? 33.966 -15.958 -12.207 1.00 28.69 27 LEU B N 1
ATOM 3271 C CA . LEU B 1 27 ? 34.232 -14.547 -12.492 1.00 29.74 27 LEU B CA 1
ATOM 3272 C C . LEU B 1 27 ? 35.573 -14.076 -11.917 1.00 29.73 27 LEU B C 1
ATOM 3273 O O . LEU B 1 27 ? 36.347 -13.414 -12.604 1.00 28.55 27 LEU B O 1
ATOM 3278 N N . SER B 1 28 ? 35.846 -14.421 -10.663 1.00 30.61 28 SER B N 1
ATOM 3279 C CA . SER B 1 28 ? 37.096 -14.009 -10.029 1.00 34.16 28 SER B CA 1
ATOM 3280 C C . SER B 1 28 ? 38.269 -14.611 -10.782 1.00 34.84 28 SER B C 1
ATOM 3281 O O . SER B 1 28 ? 39.311 -13.980 -10.959 1.00 34.28 28 SER B O 1
ATOM 3284 N N . GLU B 1 29 ? 38.077 -15.838 -11.238 1.00 36.73 29 GLU B N 1
ATOM 3285 C CA . GLU B 1 29 ? 39.102 -16.548 -11.981 1.00 38.83 29 GLU B CA 1
ATOM 3286 C C . GLU B 1 29 ? 39.432 -15.764 -13.253 1.00 37.44 29 GLU B C 1
ATOM 3287 O O . GLU B 1 29 ? 40.583 -15.402 -13.493 1.00 37.10 29 GLU B O 1
ATOM 3293 N N . HIS B 1 30 ? 38.405 -15.488 -14.053 1.00 37.01 30 HIS B N 1
ATOM 3294 C CA . HIS B 1 30 ? 38.577 -14.767 -15.309 1.00 34.35 30 HIS B CA 1
ATOM 3295 C C . HIS B 1 30 ? 39.090 -13.339 -15.115 1.00 32.64 30 HIS B C 1
ATOM 3296 O O . HIS B 1 30 ? 39.809 -12.824 -15.965 1.00 32.50 30 HIS B O 1
ATOM 3303 N N . VAL B 1 31 ? 38.742 -12.704 -13.998 1.00 30.91 31 VAL B N 1
ATOM 3304 C CA . VAL B 1 31 ? 39.213 -11.347 -13.726 1.00 29.39 31 VAL B CA 1
ATOM 3305 C C . VAL B 1 31 ? 40.728 -11.352 -13.487 1.00 32.04 31 VAL B C 1
ATOM 3306 O O . VAL B 1 31 ? 41.444 -10.454 -13.938 1.00 31.24 31 VAL B O 1
ATOM 3310 N N . ARG B 1 32 ? 41.214 -12.368 -12.776 1.00 32.38 32 ARG B N 1
ATOM 3311 C CA . ARG B 1 32 ? 42.638 -12.478 -12.495 1.00 32.58 32 ARG B CA 1
ATOM 3312 C C . ARG B 1 32 ? 43.431 -12.719 -13.781 1.00 32.91 32 ARG B C 1
ATOM 3313 O O . ARG B 1 32 ? 44.446 -12.072 -14.019 1.00 30.99 32 ARG B O 1
ATOM 3321 N N . SER B 1 33 ? 42.965 -13.654 -14.602 1.00 33.83 33 SER B N 1
ATOM 3322 C CA . SER B 1 33 ? 43.631 -13.963 -15.864 1.00 35.61 33 SER B CA 1
ATOM 3323 C C . SER B 1 33 ? 43.702 -12.749 -16.779 1.00 35.48 33 SER B C 1
ATOM 3324 O O . SER B 1 33 ? 44.751 -12.454 -17.349 1.00 35.13 33 SER B O 1
ATOM 3327 N N . SER B 1 34 ? 42.581 -12.052 -16.924 1.00 34.25 34 SER B N 1
ATOM 3328 C CA . SER B 1 34 ? 42.536 -10.886 -17.792 1.00 34.65 34 SER B CA 1
ATOM 3329 C C . SER B 1 34 ? 43.448 -9.777 -17.291 1.00 33.52 34 SER B C 1
ATOM 3330 O O . SER B 1 34 ? 44.082 -9.079 -18.085 1.00 33.47 34 SER B O 1
ATOM 3333 N N . LEU B 1 35 ? 43.519 -9.611 -15.976 1.00 33.37 35 LEU B N 1
ATOM 3334 C CA . LEU B 1 35 ? 44.385 -8.585 -15.412 1.00 34.60 35 LEU B CA 1
ATOM 3335 C C . LEU B 1 35 ? 45.833 -8.886 -15.792 1.00 37.58 35 LEU B C 1
ATOM 3336 O O . LEU B 1 35 ? 46.519 -8.051 -16.384 1.00 37.46 35 LEU B O 1
ATOM 3341 N N . ASN B 1 36 ? 46.290 -10.088 -15.462 1.00 39.33 36 ASN B N 1
ATOM 3342 C CA . ASN B 1 36 ? 47.656 -10.473 -15.772 1.00 42.27 36 ASN B CA 1
ATOM 3343 C C . ASN B 1 36 ? 47.906 -10.371 -17.271 1.00 42.28 36 ASN B C 1
ATOM 3344 O O . ASN B 1 36 ? 48.927 -9.837 -17.706 1.00 43.43 36 ASN B O 1
ATOM 3349 N N . SER B 1 37 ? 46.961 -10.869 -18.056 1.00 40.07 37 SER B N 1
ATOM 3350 C CA . SER B 1 37 ? 47.085 -10.838 -19.501 1.00 39.58 37 SER B CA 1
ATOM 3351 C C . SER B 1 37 ? 47.173 -9.424 -20.090 1.00 38.90 37 SER B C 1
ATOM 3352 O O . SER B 1 37 ? 48.045 -9.155 -20.903 1.00 39.00 37 SER B O 1
ATOM 3355 N N . PHE B 1 38 ? 46.291 -8.520 -19.667 1.00 40.22 38 PHE B N 1
ATOM 3356 C CA . PHE B 1 38 ? 46.285 -7.151 -20.200 1.00 40.69 38 PHE B CA 1
ATOM 3357 C C . PHE B 1 38 ? 47.410 -6.237 -19.715 1.00 41.85 38 PHE B C 1
ATOM 3358 O O . PHE B 1 38 ? 47.840 -5.351 -20.449 1.00 40.66 38 PHE B O 1
ATOM 3366 N N . SER B 1 39 ? 47.879 -6.433 -18.486 1.00 44.78 39 SER B N 1
ATOM 3367 C CA . SER B 1 39 ? 48.953 -5.590 -17.965 1.00 50.24 39 SER B CA 1
ATOM 3368 C C . SER B 1 39 ? 50.241 -5.853 -18.738 1.00 53.38 39 SER B C 1
ATOM 3369 O O . SER B 1 39 ? 50.486 -6.970 -19.195 1.00 54.41 39 SER B O 1
ATOM 3372 N N . ASN B 1 40 ? 51.062 -4.824 -18.900 1.00 58.28 40 ASN B N 1
ATOM 3373 C CA . ASN B 1 40 ? 52.306 -5.001 -19.631 1.00 64.92 40 ASN B CA 1
ATOM 3374 C C . ASN B 1 40 ? 53.332 -5.711 -18.762 1.00 67.87 40 ASN B C 1
ATOM 3375 O O . ASN B 1 40 ? 53.370 -5.523 -17.542 1.00 68.30 40 ASN B O 1
ATOM 3380 N N . LYS B 1 41 ? 54.155 -6.531 -19.408 1.00 71.74 41 LYS B N 1
ATOM 3381 C CA . LYS B 1 41 ? 55.206 -7.288 -18.739 1.00 74.81 41 LYS B CA 1
ATOM 3382 C C . LYS B 1 41 ? 55.802 -6.535 -17.558 1.00 75.99 41 LYS B C 1
ATOM 3383 O O . LYS B 1 41 ? 56.497 -5.534 -17.732 1.00 76.10 41 LYS B O 1
ATOM 3389 N N . SER B 1 42 ? 55.509 -7.025 -16.358 1.00 78.05 42 SER B N 1
ATOM 3390 C CA . SER B 1 42 ? 56.014 -6.440 -15.121 1.00 79.12 42 SER B CA 1
ATOM 3391 C C . SER B 1 42 ? 55.507 -5.032 -14.806 1.00 79.71 42 SER B C 1
ATOM 3392 O O . SER B 1 42 ? 56.289 -4.080 -14.732 1.00 79.98 42 SER B O 1
ATOM 3394 N N . SER B 1 43 ? 54.197 -4.900 -14.628 1.00 79.51 43 SER B N 1
ATOM 3395 C CA . SER B 1 43 ? 53.617 -3.612 -14.272 1.00 78.34 43 SER B CA 1
ATOM 3396 C C . SER B 1 43 ? 53.651 -3.602 -12.747 1.00 77.47 43 SER B C 1
ATOM 3397 O O . SER B 1 43 ? 54.688 -3.883 -12.146 1.00 78.06 43 SER B O 1
ATOM 3399 N N . PHE B 1 44 ? 52.522 -3.299 -12.119 1.00 75.71 44 PHE B N 1
ATOM 3400 C CA . PHE B 1 44 ? 52.457 -3.283 -10.664 1.00 73.05 44 PHE B CA 1
ATOM 3401 C C . PHE B 1 44 ? 51.864 -4.601 -10.153 1.00 70.44 44 PHE B C 1
ATOM 3402 O O . PHE B 1 44 ? 52.022 -4.949 -8.980 1.00 71.01 44 PHE B O 1
ATOM 3404 N N . LYS B 1 45 ? 51.199 -5.331 -11.048 1.00 65.36 45 LYS B N 1
ATOM 3405 C CA . LYS B 1 45 ? 50.565 -6.607 -10.715 1.00 61.42 45 LYS B CA 1
ATOM 3406 C C . LYS B 1 45 ? 49.422 -6.409 -9.726 1.00 57.87 45 LYS B C 1
ATOM 3407 O O . LYS B 1 45 ? 49.641 -6.169 -8.539 1.00 57.74 45 LYS B O 1
ATOM 3413 N N . VAL B 1 46 ? 48.198 -6.533 -10.224 1.00 53.13 46 VAL B N 1
ATOM 3414 C CA . VAL B 1 46 ? 47.014 -6.326 -9.405 1.00 47.53 46 VAL B CA 1
ATOM 3415 C C . VAL B 1 46 ? 46.584 -7.525 -8.563 1.00 45.00 46 VAL B C 1
ATOM 3416 O O . VAL B 1 46 ? 46.476 -8.643 -9.059 1.00 44.48 46 VAL B O 1
ATOM 3420 N N . GLY B 1 47 ? 46.334 -7.270 -7.283 1.00 42.13 47 GLY B N 1
ATOM 3421 C CA . GLY B 1 47 ? 45.886 -8.315 -6.384 1.00 40.55 47 GLY B CA 1
ATOM 3422 C C . GLY B 1 47 ? 44.376 -8.453 -6.474 1.00 41.11 47 GLY B C 1
ATOM 3423 O O . GLY B 1 47 ? 43.672 -7.472 -6.723 1.00 41.23 47 GLY B O 1
ATOM 3424 N N . VAL B 1 48 ? 43.874 -9.667 -6.275 1.00 38.89 48 VAL B N 1
ATOM 3425 C CA . VAL B 1 48 ? 42.445 -9.919 -6.358 1.00 37.26 48 VAL B CA 1
ATOM 3426 C C . VAL B 1 48 ? 41.907 -10.591 -5.103 1.00 39.21 48 VAL B C 1
ATOM 3427 O O . VAL B 1 48 ? 42.307 -11.713 -4.767 1.00 39.07 48 VAL B O 1
ATOM 3431 N N . THR B 1 49 ? 41.003 -9.904 -4.408 1.00 36.76 49 THR B N 1
ATOM 3432 C CA . THR B 1 49 ? 40.403 -10.463 -3.209 1.00 35.23 49 THR B CA 1
ATOM 3433 C C . THR B 1 49 ? 38.940 -10.780 -3.482 1.00 33.92 49 THR B C 1
ATOM 3434 O O . THR B 1 49 ? 38.216 -9.961 -4.042 1.00 34.07 49 THR B O 1
ATOM 3438 N N . VAL B 1 50 ? 38.517 -11.973 -3.091 1.00 31.88 50 VAL B N 1
ATOM 3439 C CA . VAL B 1 50 ? 37.138 -12.392 -3.262 1.00 30.57 50 VAL B CA 1
ATOM 3440 C C . VAL B 1 50 ? 36.422 -12.082 -1.949 1.00 32.32 50 VAL B C 1
ATOM 3441 O O . VAL B 1 50 ? 36.880 -12.496 -0.876 1.00 30.94 50 VAL B O 1
ATOM 3445 N N . VAL B 1 51 ? 35.317 -11.344 -2.036 1.00 30.15 51 VAL B N 1
ATOM 3446 C CA . VAL B 1 51 ? 34.550 -10.964 -0.856 1.00 29.78 51 VAL B CA 1
ATOM 3447 C C . VAL B 1 51 ? 33.153 -11.558 -0.882 1.00 31.27 51 VAL B C 1
ATOM 3448 O O . VAL B 1 51 ? 32.375 -11.310 -1.809 1.00 32.24 51 VAL B O 1
ATOM 3452 N N . ASP B 1 52 ? 32.838 -12.334 0.148 1.00 30.28 52 ASP B N 1
ATOM 3453 C CA . ASP B 1 52 ? 31.531 -12.963 0.262 1.00 30.96 52 ASP B CA 1
ATOM 3454 C C . ASP B 1 52 ? 30.561 -12.090 1.069 1.00 30.40 52 ASP B C 1
ATOM 3455 O O . ASP B 1 52 ? 30.870 -11.694 2.190 1.00 27.11 52 ASP B O 1
ATOM 3460 N N . VAL B 1 53 ? 29.398 -11.786 0.491 1.00 29.26 53 VAL B N 1
ATOM 3461 C CA . VAL B 1 53 ? 28.392 -10.978 1.177 1.00 28.00 53 VAL B CA 1
ATOM 3462 C C . VAL B 1 53 ? 27.096 -11.739 1.395 1.00 27.52 53 VAL B C 1
ATOM 3463 O O . VAL B 1 53 ? 26.008 -11.153 1.370 1.00 25.14 53 VAL B O 1
ATOM 3467 N N . SER B 1 54 ? 27.223 -13.046 1.613 1.00 27.86 54 SER B N 1
ATOM 3468 C CA . SER B 1 54 ? 26.075 -13.908 1.877 1.00 29.93 54 SER B CA 1
ATOM 3469 C C . SER B 1 54 ? 25.402 -13.403 3.145 1.00 29.79 54 SER B C 1
ATOM 3470 O O . SER B 1 54 ? 26.079 -12.924 4.056 1.00 30.69 54 SER B O 1
ATOM 3473 N N . THR B 1 55 ? 24.080 -13.511 3.217 1.00 29.14 55 THR B N 1
ATOM 3474 C CA . THR B 1 55 ? 23.380 -13.051 4.409 1.00 28.99 55 THR B CA 1
ATOM 3475 C C . THR B 1 55 ? 22.651 -14.150 5.183 1.00 29.34 55 THR B C 1
ATOM 3476 O O . THR B 1 55 ? 22.007 -13.870 6.190 1.00 30.52 55 THR B O 1
ATOM 3480 N N . SER B 1 56 ? 22.750 -15.396 4.723 1.00 29.47 56 SER B N 1
ATOM 3481 C CA . SER B 1 56 ? 22.117 -16.510 5.431 1.00 30.90 56 SER B CA 1
ATOM 3482 C C . SER B 1 56 ? 23.191 -17.017 6.385 1.00 31.33 56 SER B C 1
ATOM 3483 O O . SER B 1 56 ? 24.255 -16.412 6.471 1.00 30.33 56 SER B O 1
ATOM 3486 N N . TRP B 1 57 ? 22.935 -18.108 7.103 1.00 31.86 57 TRP B N 1
ATOM 3487 C CA . TRP B 1 57 ? 23.955 -18.619 8.018 1.00 34.13 57 TRP B CA 1
ATOM 3488 C C . TRP B 1 57 ? 24.992 -19.513 7.328 1.00 35.22 57 TRP B C 1
ATOM 3489 O O . TRP B 1 57 ? 26.065 -19.761 7.880 1.00 36.54 57 TRP B O 1
ATOM 3500 N N . LYS B 1 58 ? 24.679 -19.991 6.126 1.00 36.01 58 LYS B N 1
ATOM 3501 C CA . LYS B 1 58 ? 25.605 -20.846 5.388 1.00 37.95 58 LYS B CA 1
ATOM 3502 C C . LYS B 1 58 ? 26.961 -20.158 5.268 1.00 38.34 58 LYS B C 1
ATOM 3503 O O . LYS B 1 58 ? 27.057 -19.024 4.795 1.00 38.37 58 LYS B O 1
ATOM 3509 N N . GLU B 1 59 ? 28.011 -20.847 5.691 1.00 38.11 59 GLU B N 1
ATOM 3510 C CA . GLU B 1 59 ? 29.342 -20.266 5.648 1.00 38.83 59 GLU B CA 1
ATOM 3511 C C . GLU B 1 59 ? 30.238 -20.751 4.517 1.00 38.25 59 GLU B C 1
ATOM 3512 O O . GLU B 1 59 ? 30.196 -21.918 4.120 1.00 37.71 59 GLU B O 1
ATOM 3518 N N . THR B 1 60 ? 31.034 -19.823 3.997 1.00 35.61 60 THR B N 1
ATOM 3519 C CA . THR B 1 60 ? 32.004 -20.107 2.952 1.00 35.66 60 THR B CA 1
ATOM 3520 C C . THR B 1 60 ? 33.313 -19.603 3.558 1.00 36.29 60 THR B C 1
ATOM 3521 O O . THR B 1 60 ? 33.383 -18.465 4.027 1.00 36.05 60 THR B O 1
ATOM 3525 N N . ASN B 1 61 ? 34.342 -20.444 3.557 1.00 36.90 61 ASN B N 1
ATOM 3526 C CA . ASN B 1 61 ? 35.622 -20.076 4.154 1.00 37.61 61 ASN B CA 1
ATOM 3527 C C . ASN B 1 61 ? 36.763 -19.804 3.189 1.00 38.77 61 ASN B C 1
ATOM 3528 O O . ASN B 1 61 ? 37.831 -19.334 3.591 1.00 38.46 61 ASN B O 1
ATOM 3533 N N . SER B 1 62 ? 36.540 -20.096 1.916 1.00 37.76 62 SER B N 1
ATOM 3534 C CA . SER B 1 62 ? 37.569 -19.881 0.920 1.00 38.49 62 SER B CA 1
ATOM 3535 C C . SER B 1 62 ? 36.972 -19.966 -0.465 1.00 37.90 62 SER B C 1
ATOM 3536 O O . SER B 1 62 ? 35.822 -20.360 -0.643 1.00 37.88 62 SER B O 1
ATOM 3539 N N . CYS B 1 63 ? 37.774 -19.597 -1.449 1.00 38.73 63 CYS B N 1
ATOM 3540 C CA . CYS B 1 63 ? 37.353 -19.635 -2.836 1.00 38.34 63 CYS B CA 1
ATOM 3541 C C . CYS B 1 63 ? 38.620 -19.885 -3.620 1.00 37.23 63 CYS B C 1
ATOM 3542 O O . CYS B 1 63 ? 39.427 -18.980 -3.806 1.00 37.33 63 CYS B O 1
ATOM 3545 N N . ALA B 1 64 ? 38.798 -21.120 -4.069 1.00 38.93 64 ALA B N 1
ATOM 3546 C CA . ALA B 1 64 ? 39.995 -21.479 -4.812 1.00 39.24 64 ALA B CA 1
ATOM 3547 C C . ALA B 1 64 ? 41.180 -21.028 -3.967 1.00 39.55 64 ALA B C 1
ATOM 3548 O O . ALA B 1 64 ? 41.178 -21.223 -2.754 1.00 38.51 64 ALA B O 1
ATOM 3550 N N . ASP B 1 65 ? 42.164 -20.399 -4.602 1.00 39.92 65 ASP B N 1
ATOM 3551 C CA . ASP B 1 65 ? 43.363 -19.929 -3.911 1.00 42.03 65 ASP B CA 1
ATOM 3552 C C . ASP B 1 65 ? 43.424 -18.406 -3.786 1.00 41.41 65 ASP B C 1
ATOM 3553 O O . ASP B 1 65 ? 44.514 -17.828 -3.693 1.00 42.40 65 ASP B O 1
ATOM 3558 N N . PHE B 1 66 ? 42.258 -17.764 -3.781 1.00 38.34 66 PHE B N 1
ATOM 3559 C CA . PHE B 1 66 ? 42.165 -16.306 -3.686 1.00 34.25 66 PHE B CA 1
ATOM 3560 C C . PHE B 1 66 ? 42.184 -15.783 -2.254 1.00 33.49 66 PHE B C 1
ATOM 3561 O O . PHE B 1 66 ? 41.722 -16.454 -1.333 1.00 31.42 66 PHE B O 1
ATOM 3569 N N . ASP B 1 67 ? 42.709 -14.577 -2.069 1.00 34.50 67 ASP B N 1
ATOM 3570 C CA . ASP B 1 67 ? 42.658 -13.961 -0.749 1.00 38.00 67 ASP B CA 1
ATOM 3571 C C . ASP B 1 67 ? 41.138 -13.875 -0.566 1.00 36.93 67 ASP B C 1
ATOM 3572 O O . ASP B 1 67 ? 40.435 -13.384 -1.447 1.00 35.71 67 ASP B O 1
ATOM 3577 N N . PHE B 1 68 ? 40.630 -14.351 0.563 1.00 36.78 68 PHE B N 1
ATOM 3578 C CA . PHE B 1 68 ? 39.189 -14.399 0.772 1.00 35.92 68 PHE B CA 1
ATOM 3579 C C . PHE B 1 68 ? 38.667 -13.735 2.046 1.00 35.96 68 PHE B C 1
ATOM 3580 O O . PHE B 1 68 ? 39.293 -13.813 3.102 1.00 37.43 68 PHE B O 1
ATOM 3588 N N . VAL B 1 69 ? 37.507 -13.088 1.934 1.00 33.78 69 VAL B N 1
ATOM 3589 C CA . VAL B 1 69 ? 36.881 -12.401 3.061 1.00 32.28 69 VAL B CA 1
ATOM 3590 C C . VAL B 1 69 ? 35.464 -12.935 3.299 1.00 31.69 69 VAL B C 1
ATOM 3591 O O . VAL B 1 69 ? 34.564 -12.668 2.516 1.00 31.61 69 VAL B O 1
ATOM 3595 N N . PRO B 1 70 ? 35.253 -13.699 4.386 1.00 30.99 70 PRO B N 1
ATOM 3596 C CA . PRO B 1 70 ? 33.934 -14.262 4.706 1.00 29.82 70 PRO B CA 1
ATOM 3597 C C . PRO B 1 70 ? 32.909 -13.166 5.020 1.00 29.49 70 PRO B C 1
ATOM 3598 O O . PRO B 1 70 ? 33.281 -12.061 5.421 1.00 27.15 70 PRO B O 1
ATOM 3602 N N . SER B 1 71 ? 31.624 -13.471 4.853 1.00 29.35 71 SER B N 1
ATOM 3603 C CA . SER B 1 71 ? 30.600 -12.468 5.116 1.00 30.43 71 SER B CA 1
ATOM 3604 C C . SER B 1 71 ? 30.658 -11.966 6.554 1.00 30.22 71 SER B C 1
ATOM 3605 O O . SER B 1 71 ? 30.481 -10.771 6.801 1.00 27.66 71 SER B O 1
ATOM 3608 N N . LYS B 1 72 ? 30.917 -12.867 7.498 1.00 30.28 72 LYS B N 1
ATOM 3609 C CA . LYS B 1 72 ? 30.990 -12.462 8.898 1.00 32.95 72 LYS B CA 1
ATOM 3610 C C . LYS B 1 72 ? 32.023 -11.351 9.119 1.00 31.80 72 LYS B C 1
ATOM 3611 O O . LYS B 1 72 ? 31.841 -10.507 9.992 1.00 31.92 72 LYS B O 1
ATOM 3617 N N . ASP B 1 73 ? 33.087 -11.331 8.318 1.00 32.70 73 ASP B N 1
ATOM 3618 C CA . ASP B 1 73 ? 34.107 -10.287 8.447 1.00 32.67 73 ASP B CA 1
ATOM 3619 C C . ASP B 1 73 ? 33.647 -8.919 7.947 1.00 31.89 73 ASP B C 1
ATOM 3620 O O . ASP B 1 73 ? 34.066 -7.896 8.485 1.00 32.53 73 ASP B O 1
ATOM 3625 N N . VAL B 1 74 ? 32.803 -8.872 6.919 1.00 31.43 74 VAL B N 1
ATOM 3626 C CA . VAL B 1 74 ? 32.361 -7.559 6.446 1.00 31.92 74 VAL B CA 1
ATOM 3627 C C . VAL B 1 74 ? 31.314 -7.022 7.419 1.00 30.78 74 VAL B C 1
ATOM 3628 O O . VAL B 1 74 ? 31.250 -5.819 7.681 1.00 28.86 74 VAL B O 1
ATOM 3632 N N . LEU B 1 75 ? 30.503 -7.917 7.971 1.00 29.21 75 LEU B N 1
ATOM 3633 C CA . LEU B 1 75 ? 29.502 -7.499 8.939 1.00 31.64 75 LEU B CA 1
ATOM 3634 C C . LEU B 1 75 ? 30.205 -6.903 10.161 1.00 32.74 75 LEU B C 1
ATOM 3635 O O . LEU B 1 75 ? 29.794 -5.866 10.676 1.00 33.22 75 LEU B O 1
ATOM 3640 N N . SER B 1 76 ? 31.280 -7.556 10.599 1.00 33.97 76 SER B N 1
ATOM 3641 C CA . SER B 1 76 ? 32.053 -7.120 11.771 1.00 35.87 76 SER B CA 1
ATOM 3642 C C . SER B 1 76 ? 32.496 -5.661 11.802 1.00 34.52 76 SER B C 1
ATOM 3643 O O . SER B 1 76 ? 32.594 -5.071 12.870 1.00 33.66 76 SER B O 1
ATOM 3646 N N . CYS B 1 77 ? 32.777 -5.080 10.643 1.00 35.39 77 CYS B N 1
ATOM 3647 C CA . CYS B 1 77 ? 33.234 -3.696 10.607 1.00 35.17 77 CYS B CA 1
ATOM 3648 C C . CYS B 1 77 ? 32.088 -2.699 10.627 1.00 34.85 77 CYS B C 1
ATOM 3649 O O . CYS B 1 77 ? 32.312 -1.494 10.583 1.00 37.21 77 CYS B O 1
ATOM 3652 N N . HIS B 1 78 ? 30.861 -3.196 10.711 1.00 34.54 78 HIS B N 1
ATOM 3653 C CA . HIS B 1 78 ? 29.697 -2.323 10.679 1.00 34.90 78 HIS B CA 1
ATOM 3654 C C . HIS B 1 78 ? 28.890 -2.241 11.983 1.00 37.43 78 HIS B C 1
ATOM 3655 O O . HIS B 1 78 ? 28.941 -3.132 12.828 1.00 37.95 78 HIS B O 1
ATOM 3662 N N . THR B 1 79 ? 28.156 -1.145 12.134 1.00 38.97 79 THR B N 1
ATOM 3663 C CA . THR B 1 79 ? 27.284 -0.934 13.285 1.00 43.62 79 THR B CA 1
ATOM 3664 C C . THR B 1 79 ? 26.031 -0.265 12.713 1.00 44.13 79 THR B C 1
ATOM 3665 O O . THR B 1 79 ? 26.127 0.692 11.943 1.00 43.80 79 THR B O 1
ATOM 3669 N N . LEU B 1 80 ? 24.862 -0.780 13.072 1.00 45.59 80 LEU B N 1
ATOM 3670 C CA . LEU B 1 80 ? 23.607 -0.239 12.566 1.00 49.69 80 LEU B CA 1
ATOM 3671 C C . LEU B 1 80 ? 23.556 1.284 12.458 1.00 51.57 80 LEU B C 1
ATOM 3672 O O . LEU B 1 80 ? 23.765 1.993 13.438 1.00 52.10 80 LEU B O 1
ATOM 3677 N N . GLY B 1 81 ? 23.277 1.773 11.252 1.00 53.94 81 GLY B N 1
ATOM 3678 C CA . GLY B 1 81 ? 23.194 3.203 11.015 1.00 57.14 81 GLY B CA 1
ATOM 3679 C C . GLY B 1 81 ? 21.789 3.633 10.624 1.00 59.67 81 GLY B C 1
ATOM 3680 O O . GLY B 1 81 ? 20.899 2.796 10.480 1.00 58.04 81 GLY B O 1
ATOM 3681 N N . GLU B 1 82 ? 21.589 4.936 10.440 1.00 62.67 82 GLU B N 1
ATOM 3682 C CA . GLU B 1 82 ? 20.275 5.468 10.080 1.00 65.58 82 GLU B CA 1
ATOM 3683 C C . GLU B 1 82 ? 19.909 5.196 8.629 1.00 65.42 82 GLU B C 1
ATOM 3684 O O . GLU B 1 82 ? 18.749 5.333 8.233 1.00 64.28 82 GLU B O 1
ATOM 3690 N N . GLU B 1 83 ? 20.906 4.809 7.843 1.00 66.15 83 GLU B N 1
ATOM 3691 C CA . GLU B 1 83 ? 20.708 4.523 6.426 1.00 66.22 83 GLU B CA 1
ATOM 3692 C C . GLU B 1 83 ? 19.778 3.337 6.173 1.00 64.08 83 GLU B C 1
ATOM 3693 O O . GLU B 1 83 ? 19.282 3.163 5.059 1.00 63.40 83 GLU B O 1
ATOM 3699 N N . THR B 1 84 ? 19.531 2.528 7.201 1.00 61.10 84 THR B N 1
ATOM 3700 C CA . THR B 1 84 ? 18.662 1.370 7.032 1.00 59.25 84 THR B CA 1
ATOM 3701 C C . THR B 1 84 ? 17.663 1.167 8.180 1.00 57.31 84 THR B C 1
ATOM 3702 O O . THR B 1 84 ? 17.431 0.042 8.634 1.00 55.82 84 THR B O 1
ATOM 3706 N N . MET B 1 85 ? 17.053 2.261 8.625 1.00 54.95 85 MET B N 1
ATOM 3707 C CA . MET B 1 85 ? 16.088 2.218 9.720 1.00 52.68 85 MET B CA 1
ATOM 3708 C C . MET B 1 85 ? 14.630 2.189 9.264 1.00 48.68 85 MET B C 1
ATOM 3709 O O . MET B 1 85 ? 13.723 2.131 10.093 1.00 46.60 85 MET B O 1
ATOM 3714 N N . GLY B 1 86 ? 14.411 2.220 7.951 1.00 44.87 86 GLY B N 1
ATOM 3715 C CA . GLY B 1 86 ? 13.057 2.199 7.422 1.00 42.52 86 GLY B CA 1
ATOM 3716 C C . GLY B 1 86 ? 12.394 0.833 7.496 1.00 40.78 86 GLY B C 1
ATOM 3717 O O . GLY B 1 86 ? 12.881 -0.059 8.190 1.00 41.73 86 GLY B O 1
ATOM 3718 N N . THR B 1 87 ? 11.285 0.662 6.778 1.00 37.74 87 THR B N 1
ATOM 3719 C CA . THR B 1 87 ? 10.571 -0.610 6.783 1.00 36.52 87 THR B CA 1
ATOM 3720 C C . THR B 1 87 ? 10.971 -1.499 5.607 1.00 35.08 87 THR B C 1
ATOM 3721 O O . THR B 1 87 ? 11.511 -1.024 4.611 1.00 34.58 87 THR B O 1
ATOM 3725 N N . PHE B 1 88 ? 10.707 -2.795 5.743 1.00 33.87 88 PHE B N 1
ATOM 3726 C CA . PHE B 1 88 ? 11.047 -3.777 4.720 1.00 34.30 88 PHE B CA 1
ATOM 3727 C C . PHE B 1 88 ? 9.938 -4.809 4.576 1.00 35.40 88 PHE B C 1
ATOM 3728 O O . PHE B 1 88 ? 9.214 -5.100 5.531 1.00 36.16 88 PHE B O 1
ATOM 3736 N N . ALA B 1 89 ? 9.815 -5.364 3.376 1.00 35.51 89 ALA B N 1
ATOM 3737 C CA . ALA B 1 89 ? 8.774 -6.346 3.092 1.00 36.82 89 ALA B CA 1
ATOM 3738 C C . ALA B 1 89 ? 9.047 -7.726 3.667 1.00 36.49 89 ALA B C 1
ATOM 3739 O O . ALA B 1 89 ? 8.108 -8.469 3.943 1.00 40.07 89 ALA B O 1
ATOM 3741 N N . ASP B 1 90 ? 10.314 -8.087 3.843 1.00 34.81 90 ASP B N 1
ATOM 3742 C CA . ASP B 1 90 ? 10.622 -9.402 4.401 1.00 34.28 90 ASP B CA 1
ATOM 3743 C C . ASP B 1 90 ? 11.993 -9.505 5.067 1.00 32.45 90 ASP B C 1
ATOM 3744 O O . ASP B 1 90 ? 12.760 -8.544 5.087 1.00 32.93 90 ASP B O 1
ATOM 3749 N N . THR B 1 91 ? 12.296 -10.674 5.617 1.00 30.64 91 THR B N 1
ATOM 3750 C CA . THR B 1 91 ? 13.568 -10.881 6.298 1.00 29.93 91 THR B CA 1
ATOM 3751 C C . THR B 1 91 ? 14.784 -10.698 5.394 1.00 29.46 91 THR B C 1
ATOM 3752 O O . THR B 1 91 ? 15.768 -10.063 5.781 1.00 30.20 91 THR B O 1
ATOM 3756 N N . ARG B 1 92 ? 14.707 -11.254 4.193 1.00 26.97 92 ARG B N 1
ATOM 3757 C CA . ARG B 1 92 ? 15.804 -11.169 3.246 1.00 29.49 92 ARG B CA 1
ATOM 3758 C C . ARG B 1 92 ? 16.111 -9.724 2.874 1.00 29.44 92 ARG B C 1
ATOM 3759 O O . ARG B 1 92 ? 17.276 -9.321 2.807 1.00 30.17 92 ARG B O 1
ATOM 3767 N N . GLY B 1 93 ? 15.056 -8.946 2.659 1.00 27.86 93 GLY B N 1
ATOM 3768 C CA . GLY B 1 93 ? 15.219 -7.556 2.289 1.00 26.59 93 GLY B CA 1
ATOM 3769 C C . GLY B 1 93 ? 16.032 -6.765 3.289 1.00 26.29 93 GLY B C 1
ATOM 3770 O O . GLY B 1 93 ? 16.994 -6.089 2.929 1.00 26.79 93 GLY B O 1
ATOM 3771 N N . LEU B 1 94 ? 15.636 -6.837 4.552 1.00 26.02 94 LEU B N 1
ATOM 3772 C CA . LEU B 1 94 ? 16.340 -6.120 5.606 1.00 24.20 94 LEU B CA 1
ATOM 3773 C C . LEU B 1 94 ? 17.762 -6.666 5.738 1.00 24.80 94 LEU B C 1
ATOM 3774 O O . LEU B 1 94 ? 18.723 -5.903 5.845 1.00 25.88 94 LEU B O 1
ATOM 3779 N N . ALA B 1 95 ? 17.898 -7.989 5.718 1.00 24.15 95 ALA B N 1
ATOM 3780 C CA . ALA B 1 95 ? 19.216 -8.603 5.837 1.00 24.67 95 ALA B CA 1
ATOM 3781 C C . ALA B 1 95 ? 20.166 -8.058 4.767 1.00 25.79 95 ALA B C 1
ATOM 3782 O O . ALA B 1 95 ? 21.323 -7.746 5.050 1.00 26.46 95 ALA B O 1
ATOM 3784 N N . ILE B 1 96 ? 19.667 -7.942 3.539 1.00 26.05 96 ILE B N 1
ATOM 3785 C CA . ILE B 1 96 ? 20.460 -7.441 2.422 1.00 24.32 96 ILE B CA 1
ATOM 3786 C C . ILE B 1 96 ? 20.793 -5.962 2.578 1.00 24.77 96 ILE B C 1
ATOM 3787 O O . ILE B 1 96 ? 21.904 -5.535 2.272 1.00 24.68 96 ILE B O 1
ATOM 3792 N N . ALA B 1 97 ? 19.828 -5.176 3.044 1.00 24.09 97 ALA B N 1
ATOM 3793 C CA . ALA B 1 97 ? 20.061 -3.750 3.222 1.00 23.69 97 ALA B CA 1
ATOM 3794 C C . ALA B 1 97 ? 21.180 -3.532 4.239 1.00 24.70 97 ALA B C 1
ATOM 3795 O O . ALA B 1 97 ? 22.004 -2.626 4.080 1.00 23.13 97 ALA B O 1
ATOM 3797 N N . ILE B 1 98 ? 21.208 -4.372 5.275 1.00 23.00 98 ILE B N 1
ATOM 3798 C CA . ILE B 1 98 ? 22.230 -4.274 6.305 1.00 23.10 98 ILE B CA 1
ATOM 3799 C C . ILE B 1 98 ? 23.608 -4.677 5.771 1.00 23.95 98 ILE B C 1
ATOM 3800 O O . ILE B 1 98 ? 24.595 -3.981 5.997 1.00 24.26 98 ILE B O 1
ATOM 3805 N N . MET B 1 99 ? 23.674 -5.792 5.052 1.00 23.74 99 MET B N 1
ATOM 3806 C CA . MET B 1 99 ? 24.935 -6.244 4.482 1.00 24.20 99 MET B CA 1
ATOM 3807 C C . MET B 1 99 ? 25.470 -5.177 3.519 1.00 25.65 99 MET B C 1
ATOM 3808 O O . MET B 1 99 ? 26.668 -4.896 3.479 1.00 23.82 99 MET B O 1
ATOM 3813 N N . SER B 1 100 ? 24.565 -4.584 2.750 1.00 24.85 100 SER B N 1
ATOM 3814 C CA . SER B 1 100 ? 24.926 -3.553 1.786 1.00 27.11 100 SER B CA 1
ATOM 3815 C C . SER B 1 100 ? 25.658 -2.376 2.451 1.00 28.22 100 SER B C 1
ATOM 3816 O O . SER B 1 100 ? 26.667 -1.889 1.936 1.00 26.26 100 SER B O 1
ATOM 3819 N N . LYS B 1 101 ? 25.156 -1.929 3.600 1.00 28.72 101 LYS B N 1
ATOM 3820 C CA . LYS B 1 101 ? 25.768 -0.808 4.312 1.00 31.56 101 LYS B CA 1
ATOM 3821 C C . LYS B 1 101 ? 27.081 -1.254 4.947 1.00 31.11 101 LYS B C 1
ATOM 3822 O O . LYS B 1 101 ? 28.032 -0.476 5.055 1.00 31.11 101 LYS B O 1
ATOM 3828 N N . ALA B 1 102 ? 27.130 -2.517 5.359 1.00 29.83 102 ALA B N 1
ATOM 3829 C CA . ALA B 1 102 ? 28.341 -3.079 5.941 1.00 27.45 102 ALA B CA 1
ATOM 3830 C C . ALA B 1 102 ? 29.411 -3.140 4.846 1.00 26.83 102 ALA B C 1
ATOM 3831 O O . ALA B 1 102 ? 30.576 -2.829 5.088 1.00 25.37 102 ALA B O 1
ATOM 3833 N N . LEU B 1 103 ? 29.011 -3.550 3.644 1.00 25.60 103 LEU B N 1
ATOM 3834 C CA . LEU B 1 103 ? 29.950 -3.635 2.536 1.00 26.15 103 LEU B CA 1
ATOM 3835 C C . LEU B 1 103 ? 30.445 -2.221 2.215 1.00 26.48 103 LEU B C 1
ATOM 3836 O O . LEU B 1 103 ? 31.621 -2.018 1.929 1.00 28.16 103 LEU B O 1
ATOM 3841 N N . GLU B 1 104 ? 29.545 -1.244 2.276 1.00 28.07 104 GLU B N 1
ATOM 3842 C CA . GLU B 1 104 ? 29.922 0.142 2.021 1.00 28.26 104 GLU B CA 1
ATOM 3843 C C . GLU B 1 104 ? 31.035 0.544 2.998 1.00 29.80 104 GLU B C 1
ATOM 3844 O O . GLU B 1 104 ? 32.036 1.129 2.597 1.00 30.87 104 GLU B O 1
ATOM 3850 N N . THR B 1 105 ? 30.856 0.233 4.281 1.00 29.53 105 THR B N 1
ATOM 3851 C CA . THR B 1 105 ? 31.867 0.554 5.289 1.00 30.36 105 THR B CA 1
ATOM 3852 C C . THR B 1 105 ? 33.180 -0.178 4.968 1.00 30.18 105 THR B C 1
ATOM 3853 O O . THR B 1 105 ? 34.251 0.427 4.967 1.00 28.71 105 THR B O 1
ATOM 3857 N N . PHE B 1 106 ? 33.079 -1.476 4.689 1.00 28.78 106 PHE B N 1
ATOM 3858 C CA . PHE B 1 106 ? 34.235 -2.302 4.353 1.00 29.72 106 PHE B CA 1
ATOM 3859 C C . PHE B 1 106 ? 35.021 -1.725 3.179 1.00 31.53 106 PHE B C 1
ATOM 3860 O O . PHE B 1 106 ? 36.249 -1.671 3.208 1.00 31.81 106 PHE B O 1
ATOM 3868 N N . LEU B 1 107 ? 34.306 -1.303 2.141 1.00 31.39 107 LEU B N 1
ATOM 3869 C CA . LEU B 1 107 ? 34.950 -0.752 0.960 1.00 31.64 107 LEU B CA 1
ATOM 3870 C C . LEU B 1 107 ? 35.565 0.624 1.188 1.00 31.77 107 LEU B C 1
ATOM 3871 O O . LEU B 1 107 ? 36.608 0.938 0.612 1.00 32.04 107 LEU B O 1
ATOM 3876 N N . SER B 1 108 ? 34.927 1.445 2.017 1.00 33.90 108 SER B N 1
ATOM 3877 C CA . SER B 1 108 ? 35.447 2.782 2.289 1.00 36.67 108 SER B CA 1
ATOM 3878 C C . SER B 1 108 ? 36.761 2.653 3.046 1.00 36.57 108 SER B C 1
ATOM 3879 O O . SER B 1 108 ? 37.677 3.448 2.851 1.00 36.22 108 SER B O 1
ATOM 3882 N N . ILE B 1 109 ? 36.846 1.650 3.916 1.00 37.37 109 ILE B N 1
ATOM 3883 C CA . ILE B 1 109 ? 38.066 1.407 4.677 1.00 37.36 109 ILE B CA 1
ATOM 3884 C C . ILE B 1 109 ? 39.124 0.878 3.713 1.00 37.44 109 ILE B C 1
ATOM 3885 O O . ILE B 1 109 ? 40.288 1.243 3.801 1.00 38.97 109 ILE B O 1
ATOM 3890 N N . ALA B 1 110 ? 38.710 0.024 2.786 1.00 36.99 110 ALA B N 1
ATOM 3891 C CA . ALA B 1 110 ? 39.636 -0.532 1.809 1.00 37.84 110 ALA B CA 1
ATOM 3892 C C . ALA B 1 110 ? 40.150 0.548 0.861 1.00 40.01 110 ALA B C 1
ATOM 3893 O O . ALA B 1 110 ? 41.249 0.435 0.330 1.00 40.68 110 ALA B O 1
ATOM 3895 N N . ASN B 1 111 ? 39.355 1.595 0.652 1.00 43.06 111 ASN B N 1
ATOM 3896 C CA . ASN B 1 111 ? 39.740 2.682 -0.248 1.00 46.21 111 ASN B CA 1
ATOM 3897 C C . ASN B 1 111 ? 40.717 3.662 0.396 1.00 49.20 111 ASN B C 1
ATOM 3898 O O . ASN B 1 111 ? 41.478 4.339 -0.294 1.00 49.87 111 ASN B O 1
ATOM 3903 N N . ASP B 1 112 ? 40.700 3.733 1.721 1.00 52.57 112 ASP B N 1
ATOM 3904 C CA . ASP B 1 112 ? 41.598 4.627 2.433 1.00 57.47 112 ASP B CA 1
ATOM 3905 C C . ASP B 1 112 ? 42.883 3.919 2.838 1.00 59.01 112 ASP B C 1
ATOM 3906 O O . ASP B 1 112 ? 43.966 4.488 2.736 1.00 59.42 112 ASP B O 1
ATOM 3911 N N . GLU B 1 113 ? 42.756 2.669 3.276 1.00 61.51 113 GLU B N 1
ATOM 3912 C CA . GLU B 1 113 ? 43.904 1.881 3.728 1.00 64.17 113 GLU B CA 1
ATOM 3913 C C . GLU B 1 113 ? 44.679 1.182 2.609 1.00 64.65 113 GLU B C 1
ATOM 3914 O O . GLU B 1 113 ? 45.912 1.139 2.630 1.00 65.15 113 GLU B O 1
ATOM 3920 N N . GLN B 1 114 ? 43.962 0.623 1.641 1.00 64.16 114 GLN B N 1
ATOM 3921 C CA . GLN B 1 114 ? 44.615 -0.063 0.531 1.00 63.11 114 GLN B CA 1
ATOM 3922 C C . GLN B 1 114 ? 44.564 0.808 -0.714 1.00 60.87 114 GLN B C 1
ATOM 3923 O O . GLN B 1 114 ? 44.098 1.952 -0.674 1.00 61.31 114 GLN B O 1
ATOM 3929 N N . ASN B 1 115 ? 45.065 0.263 -1.816 1.00 57.27 115 ASN B N 1
ATOM 3930 C CA . ASN B 1 115 ? 45.037 0.966 -3.085 1.00 53.67 115 ASN B CA 1
ATOM 3931 C C . ASN B 1 115 ? 43.958 0.247 -3.898 1.00 50.20 115 ASN B C 1
ATOM 3932 O O . ASN B 1 115 ? 44.250 -0.656 -4.690 1.00 48.70 115 ASN B O 1
ATOM 3937 N N . LEU B 1 116 ? 42.706 0.640 -3.667 1.00 45.04 116 LEU B N 1
ATOM 3938 C CA . LEU B 1 116 ? 41.562 0.035 -4.347 1.00 42.06 116 LEU B CA 1
ATOM 3939 C C . LEU B 1 116 ? 41.507 0.465 -5.807 1.00 38.33 116 LEU B C 1
ATOM 3940 O O . LEU B 1 116 ? 41.244 1.628 -6.111 1.00 38.21 116 LEU B O 1
ATOM 3945 N N . ALA B 1 117 ? 41.759 -0.484 -6.701 1.00 33.72 117 ALA B N 1
ATOM 3946 C CA . ALA B 1 117 ? 41.766 -0.210 -8.132 1.00 32.73 117 ALA B CA 1
ATOM 3947 C C . ALA B 1 117 ? 40.436 -0.520 -8.814 1.00 30.68 117 ALA B C 1
ATOM 3948 O O . ALA B 1 117 ? 40.302 -0.333 -10.021 1.00 29.32 117 ALA B O 1
ATOM 3950 N N . GLY B 1 118 ? 39.465 -1.006 -8.043 1.00 30.25 118 GLY B N 1
ATOM 3951 C CA . GLY B 1 118 ? 38.160 -1.313 -8.607 1.00 28.76 118 GLY B CA 1
ATOM 3952 C C . GLY B 1 118 ? 37.390 -2.437 -7.940 1.00 27.61 118 GLY B C 1
ATOM 3953 O O . GLY B 1 118 ? 37.967 -3.290 -7.255 1.00 29.21 118 GLY B O 1
ATOM 3954 N N . VAL B 1 119 ? 36.073 -2.429 -8.134 1.00 25.70 119 VAL B N 1
ATOM 3955 C CA . VAL B 1 119 ? 35.203 -3.465 -7.583 1.00 25.18 119 VAL B CA 1
ATOM 3956 C C . VAL B 1 119 ? 34.277 -4.033 -8.672 1.00 25.28 119 VAL B C 1
ATOM 3957 O O . VAL B 1 119 ? 33.795 -3.303 -9.546 1.00 25.19 119 VAL B O 1
ATOM 3961 N N . ILE B 1 120 ? 34.063 -5.343 -8.626 1.00 22.35 120 ILE B N 1
ATOM 3962 C CA . ILE B 1 120 ? 33.199 -6.035 -9.571 1.00 22.96 120 ILE B CA 1
ATOM 3963 C C . ILE B 1 120 ? 32.392 -7.043 -8.777 1.00 24.74 120 ILE B C 1
ATOM 3964 O O . ILE B 1 120 ? 32.861 -7.569 -7.766 1.00 25.46 120 ILE B O 1
ATOM 3969 N N . GLY B 1 121 ? 31.176 -7.303 -9.230 1.00 25.14 121 GLY B N 1
ATOM 3970 C CA . GLY B 1 121 ? 30.330 -8.258 -8.544 1.00 26.62 121 GLY B CA 1
ATOM 3971 C C . GLY B 1 121 ? 29.213 -8.719 -9.451 1.00 27.04 121 GLY B C 1
ATOM 3972 O O . GLY B 1 121 ? 29.123 -8.303 -10.607 1.00 27.43 121 GLY B O 1
ATOM 3973 N N . LEU B 1 122 ? 28.355 -9.584 -8.931 1.00 27.09 122 LEU B N 1
ATOM 3974 C CA . LEU B 1 122 ? 27.237 -10.080 -9.714 1.00 26.45 122 LEU B CA 1
ATOM 3975 C C . LEU B 1 122 ? 26.095 -10.405 -8.770 1.00 26.95 122 LEU B C 1
ATOM 3976 O O . LEU B 1 122 ? 26.287 -10.536 -7.558 1.00 26.10 122 LEU B O 1
ATOM 3981 N N . GLY B 1 123 ? 24.905 -10.538 -9.335 1.00 25.13 123 GLY B N 1
ATOM 3982 C CA . GLY B 1 123 ? 23.764 -10.883 -8.530 1.00 23.95 123 GLY B CA 1
ATOM 3983 C C . GLY B 1 123 ? 22.452 -10.717 -9.254 1.00 23.89 123 GLY B C 1
ATOM 3984 O O . GLY B 1 123 ? 22.380 -10.127 -10.341 1.00 23.54 123 GLY B O 1
ATOM 3985 N N . GLY B 1 124 ? 21.413 -11.275 -8.649 1.00 21.71 124 GLY B N 1
ATOM 3986 C CA . GLY B 1 124 ? 20.085 -11.142 -9.188 1.00 23.12 124 GLY B CA 1
ATOM 3987 C C . GLY B 1 124 ? 19.571 -9.818 -8.654 1.00 23.88 124 GLY B C 1
ATOM 3988 O O . GLY B 1 124 ? 20.357 -8.930 -8.318 1.00 23.64 124 GLY B O 1
ATOM 3989 N N . SER B 1 125 ? 18.256 -9.682 -8.557 1.00 24.14 125 SER B N 1
ATOM 3990 C CA . SER B 1 125 ? 17.658 -8.449 -8.070 1.00 24.70 125 SER B CA 1
ATOM 3991 C C . SER B 1 125 ? 18.160 -8.088 -6.671 1.00 24.38 125 SER B C 1
ATOM 3992 O O . SER B 1 125 ? 18.443 -6.927 -6.383 1.00 25.78 125 SER B O 1
ATOM 3995 N N . GLY B 1 126 ? 18.270 -9.088 -5.806 1.00 24.16 126 GLY B N 1
ATOM 3996 C CA . GLY B 1 126 ? 18.729 -8.838 -4.453 1.00 23.37 126 GLY B CA 1
ATOM 3997 C C . GLY B 1 126 ? 20.205 -8.498 -4.400 1.00 24.70 126 GLY B C 1
ATOM 3998 O O . GLY B 1 126 ? 20.608 -7.522 -3.758 1.00 23.86 126 GLY B O 1
ATOM 3999 N N . GLY B 1 127 ? 21.017 -9.309 -5.073 1.00 23.63 127 GLY B N 1
ATOM 4000 C CA . GLY B 1 127 ? 22.446 -9.063 -5.092 1.00 21.31 127 GLY B CA 1
ATOM 4001 C C . GLY B 1 127 ? 22.786 -7.727 -5.728 1.00 22.28 127 GLY B C 1
ATOM 4002 O O . GLY B 1 127 ? 23.686 -7.026 -5.262 1.00 21.49 127 GLY B O 1
ATOM 4003 N N . THR B 1 128 ? 22.081 -7.368 -6.800 1.00 21.71 128 THR B N 1
ATOM 4004 C CA . THR B 1 128 ? 22.341 -6.095 -7.470 1.00 23.25 128 THR B CA 1
ATOM 4005 C C . THR B 1 128 ? 22.044 -4.933 -6.519 1.00 24.26 128 THR B C 1
ATOM 4006 O O . THR B 1 128 ? 22.808 -3.973 -6.437 1.00 24.28 128 THR B O 1
ATOM 4010 N N . SER B 1 129 ? 20.933 -5.039 -5.799 1.00 23.80 129 SER B N 1
ATOM 4011 C CA . SER B 1 129 ? 20.530 -4.021 -4.840 1.00 25.46 129 SER B CA 1
ATOM 4012 C C . SER B 1 129 ? 21.572 -3.910 -3.713 1.00 26.06 129 SER B C 1
ATOM 4013 O O . SER B 1 129 ? 21.865 -2.814 -3.220 1.00 27.03 129 SER B O 1
ATOM 4016 N N . LEU B 1 130 ? 22.137 -5.051 -3.323 1.00 24.55 130 LEU B N 1
ATOM 4017 C CA . LEU B 1 130 ? 23.155 -5.105 -2.278 1.00 24.39 130 LEU B CA 1
ATOM 4018 C C . LEU B 1 130 ? 24.451 -4.425 -2.744 1.00 25.29 130 LEU B C 1
ATOM 4019 O O . LEU B 1 130 ? 24.962 -3.518 -2.087 1.00 24.44 130 LEU B O 1
ATOM 4024 N N . LEU B 1 131 ? 24.965 -4.867 -3.886 1.00 25.11 131 LEU B N 1
ATOM 4025 C CA . LEU B 1 131 ? 26.208 -4.340 -4.444 1.00 25.92 131 LEU B CA 1
ATOM 4026 C C . LEU B 1 131 ? 26.138 -2.896 -4.936 1.00 27.92 131 LEU B C 1
ATOM 4027 O O . LEU B 1 131 ? 27.088 -2.124 -4.754 1.00 31.59 131 LEU B O 1
ATOM 4032 N N . SER B 1 132 ? 25.022 -2.535 -5.565 1.00 25.13 132 SER B N 1
ATOM 4033 C CA . SER B 1 132 ? 24.848 -1.199 -6.124 1.00 27.00 132 SER B CA 1
ATOM 4034 C C . SER B 1 132 ? 25.074 -0.075 -5.140 1.00 25.42 132 SER B C 1
ATOM 4035 O O . SER B 1 132 ? 25.823 0.861 -5.402 1.00 24.38 132 SER B O 1
ATOM 4038 N N . SER B 1 133 ? 24.393 -0.171 -4.012 1.00 26.13 133 SER B N 1
ATOM 4039 C CA . SER B 1 133 ? 24.486 0.836 -2.983 1.00 27.73 133 SER B CA 1
ATOM 4040 C C . SER B 1 133 ? 25.929 0.974 -2.482 1.00 27.61 133 SER B C 1
ATOM 4041 O O . SER B 1 133 ? 26.426 2.079 -2.310 1.00 28.70 133 SER B O 1
ATOM 4044 N N . ALA B 1 134 ? 26.605 -0.147 -2.254 1.00 27.32 134 ALA B N 1
ATOM 4045 C CA . ALA B 1 134 ? 27.977 -0.084 -1.763 1.00 26.46 134 ALA B CA 1
ATOM 4046 C C . ALA B 1 134 ? 28.940 0.400 -2.850 1.00 27.60 134 ALA B C 1
ATOM 4047 O O . ALA B 1 134 ? 29.800 1.239 -2.593 1.00 28.95 134 ALA B O 1
ATOM 4049 N N . PHE B 1 135 ? 28.792 -0.120 -4.065 1.00 28.43 135 PHE B N 1
ATOM 4050 C CA . PHE B 1 135 ? 29.655 0.288 -5.170 1.00 29.05 135 PHE B CA 1
ATOM 4051 C C . PHE B 1 135 ? 29.567 1.785 -5.490 1.00 29.66 135 PHE B C 1
ATOM 4052 O O . PHE B 1 135 ? 30.596 2.427 -5.710 1.00 27.95 135 PHE B O 1
ATOM 4060 N N . ARG B 1 136 ? 28.360 2.353 -5.517 1.00 28.27 136 ARG B N 1
ATOM 4061 C CA . ARG B 1 136 ? 28.256 3.771 -5.849 1.00 31.88 136 ARG B CA 1
ATOM 4062 C C . ARG B 1 136 ? 28.663 4.762 -4.752 1.00 32.25 136 ARG B C 1
ATOM 4063 O O . ARG B 1 136 ? 28.642 5.962 -4.977 1.00 33.62 136 ARG B O 1
ATOM 4071 N N . SER B 1 137 ? 29.044 4.272 -3.574 1.00 32.38 137 SER B N 1
ATOM 4072 C CA . SER B 1 137 ? 29.479 5.174 -2.511 1.00 32.08 137 SER B CA 1
ATOM 4073 C C . SER B 1 137 ? 30.975 5.466 -2.711 1.00 31.94 137 SER B C 1
ATOM 4074 O O . SER B 1 137 ? 31.537 6.363 -2.096 1.00 33.26 137 SER B O 1
ATOM 4077 N N . LEU B 1 138 ? 31.613 4.694 -3.580 1.00 31.68 138 LEU B N 1
ATOM 4078 C CA . LEU B 1 138 ? 33.026 4.880 -3.875 1.00 29.36 138 LEU B CA 1
ATOM 4079 C C . LEU B 1 138 ? 33.178 6.028 -4.872 1.00 29.84 138 LEU B C 1
ATOM 4080 O O . LEU B 1 138 ? 32.282 6.299 -5.666 1.00 27.38 138 LEU B O 1
ATOM 4085 N N . PRO B 1 139 ? 34.327 6.712 -4.845 1.00 28.88 139 PRO B N 1
ATOM 4086 C CA . PRO B 1 139 ? 34.574 7.830 -5.757 1.00 28.74 139 PRO B CA 1
ATOM 4087 C C . PRO B 1 139 ? 34.340 7.477 -7.227 1.00 28.95 139 PRO B C 1
ATOM 4088 O O . PRO B 1 139 ? 34.600 6.359 -7.660 1.00 30.02 139 PRO B O 1
ATOM 4092 N N . ILE B 1 140 ? 33.836 8.449 -7.978 1.00 28.58 140 ILE B N 1
ATOM 4093 C CA . ILE B 1 140 ? 33.584 8.304 -9.397 1.00 27.12 140 ILE B CA 1
ATOM 4094 C C . ILE B 1 140 ? 34.938 8.179 -10.083 1.00 28.55 140 ILE B C 1
ATOM 4095 O O . ILE B 1 140 ? 35.867 8.920 -9.771 1.00 31.78 140 ILE B O 1
ATOM 4100 N N . GLY B 1 141 ? 35.051 7.246 -11.019 1.00 28.43 141 GLY B N 1
ATOM 4101 C CA . GLY B 1 141 ? 36.316 7.052 -11.702 1.00 27.94 141 GLY B CA 1
ATOM 4102 C C . GLY B 1 141 ? 36.890 5.695 -11.344 1.00 28.11 141 GLY B C 1
ATOM 4103 O O . GLY B 1 141 ? 37.641 5.100 -12.117 1.00 26.47 141 GLY B O 1
ATOM 4104 N N . ILE B 1 142 ? 36.559 5.208 -10.154 1.00 27.02 142 ILE B N 1
ATOM 4105 C CA . ILE B 1 142 ? 37.038 3.900 -9.756 1.00 27.10 142 ILE B CA 1
ATOM 4106 C C . ILE B 1 142 ? 36.137 2.895 -10.470 1.00 27.26 142 ILE B C 1
ATOM 4107 O O . ILE B 1 142 ? 34.909 2.948 -10.354 1.00 24.52 142 ILE B O 1
ATOM 4112 N N . PRO B 1 143 ? 36.737 1.983 -11.244 1.00 26.57 143 PRO B N 1
ATOM 4113 C CA . PRO B 1 143 ? 35.936 0.993 -11.958 1.00 25.81 143 PRO B CA 1
ATOM 4114 C C . PRO B 1 143 ? 34.973 0.265 -11.019 1.00 25.81 143 PRO B C 1
ATOM 4115 O O . PRO B 1 143 ? 35.381 -0.266 -9.992 1.00 26.31 143 PRO B O 1
ATOM 4119 N N . LYS B 1 144 ? 33.689 0.277 -11.361 1.00 22.93 144 LYS B N 1
ATOM 4120 C CA . LYS B 1 144 ? 32.680 -0.412 -10.565 1.00 24.08 144 LYS B CA 1
ATOM 4121 C C . LYS B 1 144 ? 31.716 -1.085 -11.544 1.00 24.82 144 LYS B C 1
ATOM 4122 O O . LYS B 1 144 ? 31.012 -0.418 -12.320 1.00 24.49 144 LYS B O 1
ATOM 4128 N N . VAL B 1 145 ? 31.714 -2.416 -11.507 1.00 22.71 145 VAL B N 1
ATOM 4129 C CA . VAL B 1 145 ? 30.912 -3.231 -12.415 1.00 23.06 145 VAL B CA 1
ATOM 4130 C C . VAL B 1 145 ? 30.086 -4.322 -11.734 1.00 23.01 145 VAL B C 1
ATOM 4131 O O . VAL B 1 145 ? 30.531 -4.951 -10.784 1.00 21.64 145 VAL B O 1
ATOM 4135 N N . ILE B 1 146 ? 28.881 -4.549 -12.242 1.00 23.54 146 ILE B N 1
ATOM 4136 C CA . ILE B 1 146 ? 28.022 -5.595 -11.715 1.00 22.84 146 ILE B CA 1
ATOM 4137 C C . ILE B 1 146 ? 27.323 -6.327 -12.860 1.00 24.33 146 ILE B C 1
ATOM 4138 O O . ILE B 1 146 ? 26.679 -5.688 -13.696 1.00 24.59 146 ILE B O 1
ATOM 4143 N N . ILE B 1 147 ? 27.472 -7.652 -12.923 1.00 22.84 147 ILE B N 1
ATOM 4144 C CA . ILE B 1 147 ? 26.751 -8.424 -13.928 1.00 23.09 147 ILE B CA 1
ATOM 4145 C C . ILE B 1 147 ? 25.412 -8.594 -13.210 1.00 23.90 147 ILE B C 1
ATOM 4146 O O . ILE B 1 147 ? 25.347 -9.202 -12.139 1.00 24.57 147 ILE B O 1
ATOM 4151 N N . SER B 1 148 ? 24.352 -8.044 -13.792 1.00 23.03 148 SER B N 1
ATOM 4152 C CA . SER B 1 148 ? 23.036 -8.067 -13.160 1.00 21.68 148 SER B CA 1
ATOM 4153 C C . SER B 1 148 ? 21.875 -8.597 -14.010 1.00 23.84 148 SER B C 1
ATOM 4154 O O . SER B 1 148 ? 21.816 -8.377 -15.227 1.00 25.15 148 SER B O 1
ATOM 4157 N N . THR B 1 149 ? 20.945 -9.284 -13.355 1.00 23.25 149 THR B N 1
ATOM 4158 C CA . THR B 1 149 ? 19.762 -9.811 -14.023 1.00 23.56 149 THR B CA 1
ATOM 4159 C C . THR B 1 149 ? 18.711 -8.717 -14.169 1.00 24.11 149 THR B C 1
ATOM 4160 O O . THR B 1 149 ? 17.654 -8.955 -14.743 1.00 28.27 149 THR B O 1
ATOM 4164 N N . VAL B 1 150 ? 18.987 -7.522 -13.650 1.00 24.04 150 VAL B N 1
ATOM 4165 C CA . VAL B 1 150 ? 18.025 -6.426 -13.751 1.00 23.54 150 VAL B CA 1
ATOM 4166 C C . VAL B 1 150 ? 18.625 -5.164 -14.367 1.00 25.32 150 VAL B C 1
ATOM 4167 O O . VAL B 1 150 ? 18.227 -4.041 -14.034 1.00 25.58 150 VAL B O 1
ATOM 4171 N N . ALA B 1 151 ? 19.574 -5.355 -15.281 1.00 25.45 151 ALA B N 1
ATOM 4172 C CA . ALA B 1 151 ? 20.220 -4.237 -15.966 1.00 25.82 151 ALA B CA 1
ATOM 4173 C C . ALA B 1 151 ? 19.288 -3.690 -17.035 1.00 26.73 151 ALA B C 1
ATOM 4174 O O . ALA B 1 151 ? 19.338 -2.506 -17.378 1.00 27.42 151 ALA B O 1
ATOM 4176 N N . SER B 1 152 ? 18.444 -4.562 -17.572 1.00 27.14 152 SER B N 1
ATOM 4177 C CA . SER B 1 152 ? 17.489 -4.171 -18.598 1.00 26.88 152 SER B CA 1
ATOM 4178 C C . SER B 1 152 ? 16.144 -3.927 -17.926 1.00 27.28 152 SER B C 1
ATOM 4179 O O . SER B 1 152 ? 15.364 -4.857 -17.733 1.00 29.07 152 SER B O 1
ATOM 4182 N N . GLY B 1 153 ? 15.896 -2.670 -17.568 1.00 26.35 153 GLY B N 1
ATOM 4183 C CA . GLY B 1 153 ? 14.670 -2.273 -16.889 1.00 26.22 153 GLY B CA 1
ATOM 4184 C C . GLY B 1 153 ? 14.914 -0.934 -16.194 1.00 26.95 153 GLY B C 1
ATOM 4185 O O . GLY B 1 153 ? 15.724 -0.129 -16.664 1.00 27.17 153 GLY B O 1
ATOM 4186 N N . GLN B 1 154 ? 14.226 -0.681 -15.087 1.00 26.61 154 GLN B N 1
ATOM 4187 C CA . GLN B 1 154 ? 14.422 0.565 -14.351 1.00 28.67 154 GLN B CA 1
ATOM 4188 C C . GLN B 1 154 ? 15.722 0.417 -13.556 1.00 27.74 154 GLN B C 1
ATOM 4189 O O . GLN B 1 154 ? 15.816 -0.439 -12.677 1.00 27.72 154 GLN B O 1
ATOM 4195 N N . THR B 1 155 ? 16.722 1.244 -13.863 1.00 25.30 155 THR B N 1
ATOM 4196 C CA . THR B 1 155 ? 18.017 1.135 -13.188 1.00 25.75 155 THR B CA 1
ATOM 4197 C C . THR B 1 155 ? 18.421 2.307 -12.299 1.00 27.28 155 THR B C 1
ATOM 4198 O O . THR B 1 155 ? 19.443 2.227 -11.619 1.00 27.67 155 THR B O 1
ATOM 4202 N N . GLU B 1 156 ? 17.644 3.387 -12.299 1.00 27.41 156 GLU B N 1
ATOM 4203 C CA . GLU B 1 156 ? 18.016 4.560 -11.511 1.00 31.13 156 GLU B CA 1
ATOM 4204 C C . GLU B 1 156 ? 18.221 4.289 -10.020 1.00 30.03 156 GLU B C 1
ATOM 4205 O O . GLU B 1 156 ? 19.041 4.948 -9.391 1.00 31.30 156 GLU B O 1
ATOM 4211 N N . SER B 1 157 ? 17.506 3.323 -9.454 1.00 27.94 157 SER B N 1
ATOM 4212 C CA . SER B 1 157 ? 17.673 3.029 -8.035 1.00 28.19 157 SER B CA 1
ATOM 4213 C C . SER B 1 157 ? 18.983 2.293 -7.781 1.00 28.14 157 SER B C 1
ATOM 4214 O O . SER B 1 157 ? 19.417 2.199 -6.640 1.00 29.60 157 SER B O 1
ATOM 4217 N N . TYR B 1 158 ? 19.612 1.765 -8.830 1.00 27.59 158 TYR B N 1
ATOM 4218 C CA . TYR B 1 158 ? 20.888 1.060 -8.649 1.00 27.16 158 TYR B CA 1
ATOM 4219 C C . TYR B 1 158 ? 22.073 1.953 -9.000 1.00 26.55 158 TYR B C 1
ATOM 4220 O O . TYR B 1 158 ? 23.068 1.999 -8.285 1.00 27.54 158 TYR B O 1
ATOM 4229 N N . ILE B 1 159 ? 21.949 2.674 -10.103 1.00 24.44 159 ILE B N 1
ATOM 4230 C CA . ILE B 1 159 ? 23.019 3.526 -10.579 1.00 24.72 159 ILE B CA 1
ATOM 4231 C C . ILE B 1 159 ? 22.997 4.933 -9.999 1.00 26.52 159 ILE B C 1
ATOM 4232 O O . ILE B 1 159 ? 24.046 5.512 -9.717 1.00 26.17 159 ILE B O 1
ATOM 4237 N N . GLY B 1 160 ? 21.807 5.480 -9.801 1.00 27.74 160 GLY B N 1
ATOM 4238 C CA . GLY B 1 160 ? 21.725 6.835 -9.293 1.00 27.90 160 GLY B CA 1
ATOM 4239 C C . GLY B 1 160 ? 22.474 7.750 -10.251 1.00 29.08 160 GLY B C 1
ATOM 4240 O O . GLY B 1 160 ? 22.272 7.692 -11.468 1.00 29.33 160 GLY B O 1
ATOM 4241 N N . THR B 1 161 ? 23.363 8.577 -9.716 1.00 29.42 161 THR B N 1
ATOM 4242 C CA . THR B 1 161 ? 24.123 9.498 -10.550 1.00 28.77 161 THR B CA 1
ATOM 4243 C C . THR B 1 161 ? 25.599 9.136 -10.630 1.00 27.62 161 THR B C 1
ATOM 4244 O O . THR B 1 161 ? 26.425 9.975 -10.993 1.00 28.66 161 THR B O 1
ATOM 4248 N N . SER B 1 162 ? 25.929 7.890 -10.294 1.00 25.38 162 SER B N 1
ATOM 4249 C CA . SER B 1 162 ? 27.316 7.426 -10.332 1.00 24.59 162 SER B CA 1
ATOM 4250 C C . SER B 1 162 ? 27.701 6.888 -11.708 1.00 25.40 162 SER B C 1
ATOM 4251 O O . SER B 1 162 ? 26.950 7.015 -12.673 1.00 25.22 162 SER B O 1
ATOM 4254 N N . ASP B 1 163 ? 28.882 6.284 -11.785 1.00 24.65 163 ASP B N 1
ATOM 4255 C CA . ASP B 1 163 ? 29.361 5.711 -13.030 1.00 24.11 163 ASP B CA 1
ATOM 4256 C C . ASP B 1 163 ? 29.281 4.183 -12.991 1.00 23.77 163 ASP B C 1
ATOM 4257 O O . ASP B 1 163 ? 29.906 3.490 -13.791 1.00 23.33 163 ASP B O 1
ATOM 4262 N N . LEU B 1 164 ? 28.488 3.669 -12.054 1.00 22.41 164 LEU B N 1
ATOM 4263 C CA . LEU B 1 164 ? 28.292 2.232 -11.905 1.00 22.37 164 LEU B CA 1
ATOM 4264 C C . LEU B 1 164 ? 27.807 1.639 -13.231 1.00 23.73 164 LEU B C 1
ATOM 4265 O O . LEU B 1 164 ? 26.879 2.165 -13.849 1.00 25.59 164 LEU B O 1
ATOM 4270 N N . VAL B 1 165 ? 28.436 0.545 -13.656 1.00 24.11 165 VAL B N 1
ATOM 4271 C CA . VAL B 1 165 ? 28.088 -0.123 -14.904 1.00 24.01 165 VAL B CA 1
ATOM 4272 C C . VAL B 1 165 ? 27.396 -1.453 -14.639 1.00 22.30 165 VAL B C 1
ATOM 4273 O O . VAL B 1 165 ? 27.942 -2.312 -13.953 1.00 25.69 165 VAL B O 1
ATOM 4277 N N . LEU B 1 166 ? 26.206 -1.619 -15.193 1.00 19.49 166 LEU B N 1
ATOM 4278 C CA . LEU B 1 166 ? 25.436 -2.853 -15.045 1.00 21.73 166 LEU B CA 1
ATOM 4279 C C . LEU B 1 166 ? 25.506 -3.670 -16.346 1.00 21.93 166 LEU B C 1
ATOM 4280 O O . LEU B 1 166 ? 24.963 -3.254 -17.368 1.00 21.46 166 LEU B O 1
ATOM 4285 N N . PHE B 1 167 ? 26.178 -4.815 -16.312 1.00 21.16 167 PHE B N 1
ATOM 4286 C CA . PHE B 1 167 ? 26.261 -5.679 -17.485 1.00 21.36 167 PHE B CA 1
ATOM 4287 C C . PHE B 1 167 ? 25.076 -6.633 -17.425 1.00 21.45 167 PHE B C 1
ATOM 4288 O O . PHE B 1 167 ? 24.944 -7.385 -16.469 1.00 24.27 167 PHE B O 1
ATOM 4296 N N . PRO B 1 168 ? 24.185 -6.600 -18.432 1.00 24.19 168 PRO B N 1
ATOM 4297 C CA . PRO B 1 168 ? 23.017 -7.495 -18.445 1.00 21.80 168 PRO B CA 1
ATOM 4298 C C . PRO B 1 168 ? 23.511 -8.941 -18.465 1.00 22.05 168 PRO B C 1
ATOM 4299 O O . PRO B 1 168 ? 24.400 -9.269 -19.237 1.00 20.12 168 PRO B O 1
ATOM 4303 N N . SER B 1 169 ? 22.934 -9.803 -17.637 1.00 23.11 169 SER B N 1
ATOM 4304 C CA . SER B 1 169 ? 23.368 -11.203 -17.586 1.00 24.92 169 SER B CA 1
ATOM 4305 C C . SER B 1 169 ? 22.718 -12.084 -18.659 1.00 24.24 169 SER B C 1
ATOM 4306 O O . SER B 1 169 ? 23.125 -13.228 -18.841 1.00 25.93 169 SER B O 1
ATOM 4309 N N . VAL B 1 170 ? 21.710 -11.547 -19.346 1.00 23.43 170 VAL B N 1
ATOM 4310 C CA . VAL B 1 170 ? 20.980 -12.257 -20.408 1.00 23.32 170 VAL B CA 1
ATOM 4311 C C . VAL B 1 170 ? 20.114 -13.403 -19.861 1.00 24.31 170 VAL B C 1
ATOM 4312 O O . VAL B 1 170 ? 18.920 -13.471 -20.149 1.00 27.88 170 VAL B O 1
ATOM 4316 N N . VAL B 1 171 ? 20.707 -14.309 -19.094 1.00 24.78 171 VAL B N 1
ATOM 4317 C CA . VAL B 1 171 ? 19.945 -15.395 -18.474 1.00 27.68 171 VAL B CA 1
ATOM 4318 C C . VAL B 1 171 ? 20.136 -15.246 -16.965 1.00 28.59 171 VAL B C 1
ATOM 4319 O O . VAL B 1 171 ? 21.078 -14.591 -16.523 1.00 30.64 171 VAL B O 1
ATOM 4323 N N . ASP B 1 172 ? 19.245 -15.829 -16.178 1.00 30.02 172 ASP B N 1
ATOM 4324 C CA . ASP B 1 172 ? 19.359 -15.731 -14.731 1.00 31.43 172 ASP B CA 1
ATOM 4325 C C . ASP B 1 172 ? 20.749 -16.209 -14.351 1.00 32.21 172 ASP B C 1
ATOM 4326 O O . ASP B 1 172 ? 21.327 -17.046 -15.042 1.00 33.52 172 ASP B O 1
ATOM 4331 N N . ILE B 1 173 ? 21.306 -15.659 -13.281 1.00 32.38 173 ILE B N 1
ATOM 4332 C CA . ILE B 1 173 ? 22.626 -16.085 -12.843 1.00 33.58 173 ILE B CA 1
ATOM 4333 C C . ILE B 1 173 ? 22.383 -17.345 -12.030 1.00 37.20 173 ILE B C 1
ATOM 4334 O O . ILE B 1 173 ? 22.007 -17.293 -10.855 1.00 39.19 173 ILE B O 1
ATOM 4339 N N . CYS B 1 174 ? 22.579 -18.485 -12.677 1.00 37.99 174 CYS B N 1
ATOM 4340 C CA . CYS B 1 174 ? 22.339 -19.762 -12.035 1.00 41.35 174 CYS B CA 1
ATOM 4341 C C . CYS B 1 174 ? 23.137 -20.853 -12.733 1.00 41.00 174 CYS B C 1
ATOM 4342 O O . CYS B 1 174 ? 22.621 -21.552 -13.607 1.00 40.45 174 CYS B O 1
ATOM 4345 N N . GLY B 1 175 ? 24.401 -20.978 -12.353 1.00 39.44 175 GLY B N 1
ATOM 4346 C CA . GLY B 1 175 ? 25.252 -21.991 -12.941 1.00 39.51 175 GLY B CA 1
ATOM 4347 C C . GLY B 1 175 ? 26.027 -21.521 -14.151 1.00 40.46 175 GLY B C 1
ATOM 4348 O O . GLY B 1 175 ? 25.596 -20.630 -14.876 1.00 41.09 175 GLY B O 1
ATOM 4349 N N . ILE B 1 176 ? 27.184 -22.133 -14.367 1.00 40.83 176 ILE B N 1
ATOM 4350 C CA . ILE B 1 176 ? 28.027 -21.794 -15.499 1.00 40.04 176 ILE B CA 1
ATOM 4351 C C . ILE B 1 176 ? 27.580 -22.587 -16.724 1.00 41.14 176 ILE B C 1
ATOM 4352 O O . ILE B 1 176 ? 27.849 -23.787 -16.829 1.00 42.65 176 ILE B O 1
ATOM 4357 N N . ASN B 1 177 ? 26.883 -21.911 -17.635 1.00 40.02 177 ASN B N 1
ATOM 4358 C CA . ASN B 1 177 ? 26.394 -22.522 -18.866 1.00 38.64 177 ASN B CA 1
ATOM 4359 C C . ASN B 1 177 ? 26.916 -21.729 -20.062 1.00 39.61 177 ASN B C 1
ATOM 4360 O O . ASN B 1 177 ? 27.638 -20.750 -19.895 1.00 41.35 177 ASN B O 1
ATOM 4365 N N . ASN B 1 178 ? 26.538 -22.148 -21.263 1.00 40.48 178 ASN B N 1
ATOM 4366 C CA . ASN B 1 178 ? 26.980 -21.507 -22.498 1.00 40.94 178 ASN B CA 1
ATOM 4367 C C . ASN B 1 178 ? 26.774 -19.993 -22.577 1.00 39.65 178 ASN B C 1
ATOM 4368 O O . ASN B 1 178 ? 27.644 -19.263 -23.057 1.00 39.22 178 ASN B O 1
ATOM 4373 N N . VAL B 1 179 ? 25.623 -19.517 -22.123 1.00 36.30 179 VAL B N 1
ATOM 4374 C CA . VAL B 1 179 ? 25.356 -18.088 -22.169 1.00 34.31 179 VAL B CA 1
ATOM 4375 C C . VAL B 1 179 ? 26.139 -17.352 -21.082 1.00 34.68 179 VAL B C 1
ATOM 4376 O O . VAL B 1 179 ? 26.842 -16.378 -21.361 1.00 34.24 179 VAL B O 1
ATOM 4380 N N . SER B 1 180 ? 26.026 -17.834 -19.848 1.00 34.09 180 SER B N 1
ATOM 4381 C CA . SER B 1 180 ? 26.705 -17.216 -18.716 1.00 34.60 180 SER B CA 1
ATOM 4382 C C . SER B 1 180 ? 28.227 -17.177 -18.867 1.00 35.22 180 SER B C 1
ATOM 4383 O O . SER B 1 180 ? 28.861 -16.209 -18.448 1.00 36.35 180 SER B O 1
ATOM 4386 N N . LYS B 1 181 ? 28.813 -18.213 -19.470 1.00 35.47 181 LYS B N 1
ATOM 4387 C CA . LYS B 1 181 ? 30.263 -18.256 -19.671 1.00 35.05 181 LYS B CA 1
ATOM 4388 C C . LYS B 1 181 ? 30.729 -17.070 -20.510 1.00 33.10 181 LYS B C 1
ATOM 4389 O O . LYS B 1 181 ? 31.755 -16.453 -20.217 1.00 33.24 181 LYS B O 1
ATOM 4395 N N . VAL B 1 182 ? 29.976 -16.760 -21.559 1.00 28.55 182 VAL B N 1
ATOM 4396 C CA . VAL B 1 182 ? 30.324 -15.652 -22.435 1.00 29.72 182 VAL B CA 1
ATOM 4397 C C . VAL B 1 182 ? 30.061 -14.282 -21.796 1.00 28.34 182 VAL B C 1
ATOM 4398 O O . VAL B 1 182 ? 30.886 -13.373 -21.900 1.00 30.05 182 VAL B O 1
ATOM 4402 N N . VAL B 1 183 ? 28.916 -14.135 -21.141 1.00 25.92 183 VAL B N 1
ATOM 4403 C CA . VAL B 1 183 ? 28.563 -12.862 -20.527 1.00 25.90 183 VAL B CA 1
ATOM 4404 C C . VAL B 1 183 ? 29.513 -12.525 -19.378 1.00 25.46 183 VAL B C 1
ATOM 4405 O O . VAL B 1 183 ? 30.065 -11.424 -19.322 1.00 23.32 183 VAL B O 1
ATOM 4409 N N . LEU B 1 184 ? 29.712 -13.482 -18.476 1.00 26.45 184 LEU B N 1
ATOM 4410 C CA . LEU B 1 184 ? 30.606 -13.288 -17.336 1.00 27.14 184 LEU B CA 1
ATOM 4411 C C . LEU B 1 184 ? 32.034 -13.008 -17.803 1.00 27.14 184 LEU B C 1
ATOM 4412 O O . LEU B 1 184 ? 32.714 -12.151 -17.233 1.00 27.76 184 LEU B O 1
ATOM 4417 N N . SER B 1 185 ? 32.483 -13.725 -18.836 1.00 25.47 185 SER B N 1
ATOM 4418 C CA . SER B 1 185 ? 33.837 -13.544 -19.364 1.00 26.96 185 SER B CA 1
ATOM 4419 C C . SER B 1 185 ? 34.019 -12.139 -19.922 1.00 26.89 185 SER B C 1
ATOM 4420 O O . SER B 1 185 ? 35.005 -11.466 -19.622 1.00 25.52 185 SER B O 1
ATOM 4423 N N . ASN B 1 186 ? 33.065 -11.704 -20.740 1.00 25.83 186 ASN B N 1
ATOM 4424 C CA . ASN B 1 186 ? 33.124 -10.371 -21.327 1.00 26.45 186 ASN B CA 1
ATOM 4425 C C . ASN B 1 186 ? 33.129 -9.296 -20.242 1.00 25.60 186 ASN B C 1
ATOM 4426 O O . ASN B 1 186 ? 33.867 -8.314 -20.335 1.00 25.45 186 ASN B O 1
ATOM 4431 N N . ALA B 1 187 ? 32.305 -9.483 -19.212 1.00 25.98 187 ALA B N 1
ATOM 4432 C CA . ALA B 1 187 ? 32.233 -8.512 -18.123 1.00 25.29 187 ALA B CA 1
ATOM 4433 C C . ALA B 1 187 ? 33.542 -8.521 -17.335 1.00 26.01 187 ALA B C 1
ATOM 4434 O O . ALA B 1 187 ? 34.065 -7.468 -16.968 1.00 26.10 187 ALA B O 1
ATOM 4436 N N . GLY B 1 188 ? 34.073 -9.711 -17.080 1.00 26.64 188 GLY B N 1
ATOM 4437 C CA . GLY B 1 188 ? 35.328 -9.803 -16.357 1.00 26.22 188 GLY B CA 1
ATOM 4438 C C . GLY B 1 188 ? 36.448 -9.134 -17.132 1.00 27.63 188 GLY B C 1
ATOM 4439 O O . GLY B 1 188 ? 37.231 -8.367 -16.569 1.00 28.42 188 GLY B O 1
ATOM 4440 N N . ALA B 1 189 ? 36.528 -9.412 -18.429 1.00 24.81 189 ALA B N 1
ATOM 4441 C CA . ALA B 1 189 ? 37.574 -8.817 -19.255 1.00 26.35 189 ALA B CA 1
ATOM 4442 C C . ALA B 1 189 ? 37.391 -7.304 -19.315 1.00 26.21 189 ALA B C 1
ATOM 4443 O O . ALA B 1 189 ? 38.362 -6.555 -19.297 1.00 26.83 189 ALA B O 1
ATOM 4445 N N . ALA B 1 190 ? 36.140 -6.861 -19.385 1.00 25.66 190 ALA B N 1
ATOM 4446 C CA . ALA B 1 190 ? 35.848 -5.437 -19.441 1.00 26.27 190 ALA B CA 1
ATOM 4447 C C . ALA B 1 190 ? 36.360 -4.764 -18.176 1.00 26.45 190 ALA B C 1
ATOM 4448 O O . ALA B 1 190 ? 36.975 -3.697 -18.231 1.00 26.42 190 ALA B O 1
ATOM 4450 N N . PHE B 1 191 ? 36.100 -5.398 -17.036 1.00 26.65 191 PHE B N 1
ATOM 4451 C CA . PHE B 1 191 ? 36.522 -4.867 -15.745 1.00 25.47 191 PHE B CA 1
ATOM 4452 C C . PHE B 1 191 ? 38.044 -4.769 -15.707 1.00 26.88 191 PHE B C 1
ATOM 4453 O O . PHE B 1 191 ? 38.606 -3.713 -15.382 1.00 26.60 191 PHE B O 1
ATOM 4461 N N . ALA B 1 192 ? 38.708 -5.867 -16.055 1.00 26.53 192 ALA B N 1
ATOM 4462 C CA . ALA B 1 192 ? 40.166 -5.903 -16.075 1.00 28.23 192 ALA B CA 1
ATOM 4463 C C . ALA B 1 192 ? 40.704 -4.764 -16.952 1.00 28.51 192 ALA B C 1
ATOM 4464 O O . ALA B 1 192 ? 41.669 -4.091 -16.590 1.00 27.08 192 ALA B O 1
ATOM 4466 N N . GLY B 1 193 ? 40.062 -4.546 -18.098 1.00 27.34 193 GLY B N 1
ATOM 4467 C CA . GLY B 1 193 ? 40.484 -3.484 -18.995 1.00 26.27 193 GLY B CA 1
ATOM 4468 C C . GLY B 1 193 ? 40.423 -2.125 -18.323 1.00 27.22 193 GLY B C 1
ATOM 4469 O O . GLY B 1 193 ? 41.374 -1.344 -18.394 1.00 25.70 193 GLY B O 1
ATOM 4470 N N . MET B 1 194 ? 39.296 -1.840 -17.674 1.00 28.29 194 MET B N 1
ATOM 4471 C CA . MET B 1 194 ? 39.114 -0.578 -16.964 1.00 28.79 194 MET B CA 1
ATOM 4472 C C . MET B 1 194 ? 40.203 -0.405 -15.911 1.00 27.98 194 MET B C 1
ATOM 4473 O O . MET B 1 194 ? 40.831 0.648 -15.833 1.00 27.75 194 MET B O 1
ATOM 4478 N N . VAL B 1 195 ? 40.414 -1.441 -15.101 1.00 28.12 195 VAL B N 1
ATOM 4479 C CA . VAL B 1 195 ? 41.415 -1.401 -14.036 1.00 29.73 195 VAL B CA 1
ATOM 4480 C C . VAL B 1 195 ? 42.851 -1.168 -14.518 1.00 30.53 195 VAL B C 1
ATOM 4481 O O . VAL B 1 195 ? 43.513 -0.240 -14.056 1.00 30.45 195 VAL B O 1
ATOM 4485 N N . ILE B 1 196 ? 43.335 -1.998 -15.440 1.00 31.61 196 ILE B N 1
ATOM 4486 C CA . ILE B 1 196 ? 44.692 -1.826 -15.959 1.00 32.50 196 ILE B CA 1
ATOM 4487 C C . ILE B 1 196 ? 44.851 -0.456 -16.628 1.00 33.82 196 ILE B C 1
ATOM 4488 O O . ILE B 1 196 ? 45.845 0.241 -16.404 1.00 33.38 196 ILE B O 1
ATOM 4493 N N . GLY B 1 197 ? 43.870 -0.073 -17.444 1.00 34.06 197 GLY B N 1
ATOM 4494 C CA . GLY B 1 197 ? 43.930 1.210 -18.126 1.00 33.72 197 GLY B CA 1
ATOM 4495 C C . GLY B 1 197 ? 44.068 2.406 -17.195 1.00 35.31 197 GLY B C 1
ATOM 4496 O O . GLY B 1 197 ? 44.862 3.316 -17.443 1.00 34.18 197 GLY B O 1
ATOM 4497 N N . ARG B 1 198 ? 43.295 2.416 -16.119 1.00 36.18 198 ARG B N 1
ATOM 4498 C CA . ARG B 1 198 ? 43.344 3.520 -15.167 1.00 40.14 198 ARG B CA 1
ATOM 4499 C C . ARG B 1 198 ? 44.692 3.551 -14.450 1.00 42.20 198 ARG B C 1
ATOM 4500 O O . ARG B 1 198 ? 45.269 4.616 -14.221 1.00 42.20 198 ARG B O 1
ATOM 4508 N N . LEU B 1 199 ? 45.183 2.368 -14.108 1.00 43.86 199 LEU B N 1
ATOM 4509 C CA . LEU B 1 199 ? 46.447 2.206 -13.407 1.00 47.84 199 LEU B CA 1
ATOM 4510 C C . LEU B 1 199 ? 47.665 2.693 -14.188 1.00 51.43 199 LEU B C 1
ATOM 4511 O O . LEU B 1 199 ? 48.456 3.485 -13.679 1.00 52.59 199 LEU B O 1
ATOM 4516 N N . GLU B 1 200 ? 47.807 2.227 -15.424 1.00 55.29 200 GLU B N 1
ATOM 4517 C CA . GLU B 1 200 ? 48.954 2.590 -16.249 1.00 60.60 200 GLU B CA 1
ATOM 4518 C C . GLU B 1 200 ? 48.863 3.950 -16.939 1.00 63.65 200 GLU B C 1
ATOM 4519 O O . GLU B 1 200 ? 49.814 4.375 -17.592 1.00 64.06 200 GLU B O 1
ATOM 4525 N N . SER B 1 201 ? 47.736 4.637 -16.795 1.00 67.74 201 SER B N 1
ATOM 4526 C CA . SER B 1 201 ? 47.579 5.939 -17.436 1.00 72.71 201 SER B CA 1
ATOM 4527 C C . SER B 1 201 ? 48.473 6.979 -16.773 1.00 76.57 201 SER B C 1
ATOM 4528 O O . SER B 1 201 ? 48.537 7.055 -15.546 1.00 76.61 201 SER B O 1
ATOM 4531 N N . SER B 1 202 ? 49.166 7.774 -17.589 1.00 81.25 202 SER B N 1
ATOM 4532 C CA . SER B 1 202 ? 50.047 8.820 -17.072 1.00 85.89 202 SER B CA 1
ATOM 4533 C C . SER B 1 202 ? 49.185 9.867 -16.376 1.00 88.81 202 SER B C 1
ATOM 4534 O O . SER B 1 202 ? 48.501 10.660 -17.026 1.00 89.63 202 SER B O 1
ATOM 4537 N N . LYS B 1 203 ? 49.224 9.860 -15.048 1.00 91.89 203 LYS B N 1
ATOM 4538 C CA . LYS B 1 203 ? 48.430 10.780 -14.244 1.00 94.67 203 LYS B CA 1
ATOM 4539 C C . LYS B 1 203 ? 48.774 12.252 -14.467 1.00 97.36 203 LYS B C 1
ATOM 4540 O O . LYS B 1 203 ? 48.140 13.135 -13.884 1.00 97.96 203 LYS B O 1
ATOM 4546 N N . GLU B 1 204 ? 49.771 12.514 -15.309 1.00 100.18 204 GLU B N 1
ATOM 4547 C CA . GLU B 1 204 ? 50.182 13.885 -15.604 1.00 103.07 204 GLU B CA 1
ATOM 4548 C C . GLU B 1 204 ? 49.011 14.704 -16.149 1.00 104.39 204 GLU B C 1
ATOM 4549 O O . GLU B 1 204 ? 48.245 14.226 -16.990 1.00 104.92 204 GLU B O 1
ATOM 4555 N N . HIS B 1 205 ? 48.881 15.937 -15.665 1.00 105.15 205 HIS B N 1
ATOM 4556 C CA . HIS B 1 205 ? 47.809 16.834 -16.092 1.00 105.70 205 HIS B CA 1
ATOM 4557 C C . HIS B 1 205 ? 47.972 17.240 -17.555 1.00 105.50 205 HIS B C 1
ATOM 4558 O O . HIS B 1 205 ? 49.010 16.986 -18.171 1.00 105.68 205 HIS B O 1
ATOM 4565 N N . SER B 1 206 ? 46.938 17.872 -18.102 1.00 104.67 206 SER B N 1
ATOM 4566 C CA . SER B 1 206 ? 46.969 18.343 -19.482 1.00 103.30 206 SER B CA 1
ATOM 4567 C C . SER B 1 206 ? 47.375 19.815 -19.448 1.00 102.51 206 SER B C 1
ATOM 4568 O O . SER B 1 206 ? 46.873 20.582 -18.625 1.00 102.33 206 SER B O 1
ATOM 4571 N N . ILE B 1 207 ? 48.287 20.203 -20.334 1.00 101.57 207 ILE B N 1
ATOM 4572 C CA . ILE B 1 207 ? 48.765 21.580 -20.386 1.00 100.34 207 ILE B CA 1
ATOM 4573 C C . ILE B 1 207 ? 47.675 22.577 -20.796 1.00 99.57 207 ILE B C 1
ATOM 4574 O O . ILE B 1 207 ? 47.811 23.782 -20.568 1.00 98.98 207 ILE B O 1
ATOM 4579 N N . THR B 1 208 ? 46.592 22.074 -21.387 1.00 98.55 208 THR B N 1
ATOM 4580 C CA . THR B 1 208 ? 45.489 22.936 -21.817 1.00 97.31 208 THR B CA 1
ATOM 4581 C C . THR B 1 208 ? 44.516 23.235 -20.673 1.00 96.60 208 THR B C 1
ATOM 4582 O O . THR B 1 208 ? 43.498 23.901 -20.876 1.00 96.12 208 THR B O 1
ATOM 4586 N N . ASN B 1 209 ? 44.835 22.744 -19.476 1.00 95.77 209 ASN B N 1
ATOM 4587 C CA . ASN B 1 209 ? 43.986 22.961 -18.305 1.00 94.59 209 ASN B CA 1
ATOM 4588 C C . ASN B 1 209 ? 44.237 24.301 -17.619 1.00 92.59 209 ASN B C 1
ATOM 4589 O O . ASN B 1 209 ? 45.369 24.632 -17.257 1.00 92.60 209 ASN B O 1
ATOM 4594 N N . GLY B 1 210 ? 43.161 25.063 -17.446 1.00 89.70 210 GLY B N 1
ATOM 4595 C CA . GLY B 1 210 ? 43.243 26.356 -16.794 1.00 85.77 210 GLY B CA 1
ATOM 4596 C C . GLY B 1 210 ? 42.059 26.482 -15.858 1.00 82.77 210 GLY B C 1
ATOM 4597 O O . GLY B 1 210 ? 40.981 25.957 -16.156 1.00 83.56 210 GLY B O 1
ATOM 4598 N N . LYS B 1 211 ? 42.246 27.167 -14.732 1.00 78.26 211 LYS B N 1
ATOM 4599 C CA . LYS B 1 211 ? 41.169 27.330 -13.760 1.00 73.13 211 LYS B CA 1
ATOM 4600 C C . LYS B 1 211 ? 40.625 25.959 -13.363 1.00 69.14 211 LYS B C 1
ATOM 4601 O O . LYS B 1 211 ? 41.333 24.951 -13.452 1.00 70.47 211 LYS B O 1
ATOM 4607 N N . PHE B 1 212 ? 39.372 25.916 -12.922 1.00 61.58 212 PHE B N 1
ATOM 4608 C CA . PHE B 1 212 ? 38.771 24.654 -12.528 1.00 53.55 212 PHE B CA 1
ATOM 4609 C C . PHE B 1 212 ? 37.294 24.573 -12.877 1.00 47.96 212 PHE B C 1
ATOM 4610 O O . PHE B 1 212 ? 36.761 25.439 -13.559 1.00 46.15 212 PHE B O 1
ATOM 4618 N N . THR B 1 213 ? 36.636 23.524 -12.401 1.00 43.14 213 THR B N 1
ATOM 4619 C CA . THR B 1 213 ? 35.223 23.315 -12.684 1.00 39.16 213 THR B CA 1
ATOM 4620 C C . THR B 1 213 ? 34.322 23.783 -11.556 1.00 37.71 213 THR B C 1
ATOM 4621 O O . THR B 1 213 ? 34.564 23.483 -10.390 1.00 37.66 213 THR B O 1
ATOM 4625 N N . VAL B 1 214 ? 33.269 24.508 -11.923 1.00 35.84 214 VAL B N 1
ATOM 4626 C CA . VAL B 1 214 ? 32.319 25.050 -10.964 1.00 33.09 214 VAL B CA 1
ATOM 4627 C C . VAL B 1 214 ? 30.924 24.454 -11.109 1.00 32.27 214 VAL B C 1
ATOM 4628 O O . VAL B 1 214 ? 30.356 24.427 -12.201 1.00 33.13 214 VAL B O 1
ATOM 4632 N N . GLY B 1 215 ? 30.375 23.982 -9.996 1.00 30.94 215 GLY B N 1
ATOM 4633 C CA . GLY B 1 215 ? 29.046 23.398 -10.009 1.00 29.69 215 GLY B CA 1
ATOM 4634 C C . GLY B 1 215 ? 28.006 24.447 -9.682 1.00 30.39 215 GLY B C 1
ATOM 4635 O O . GLY B 1 215 ? 28.239 25.303 -8.828 1.00 31.24 215 GLY B O 1
ATOM 4636 N N . VAL B 1 216 ? 26.861 24.381 -10.356 1.00 31.24 216 VAL B N 1
ATOM 4637 C CA . VAL B 1 216 ? 25.774 25.338 -10.153 1.00 31.64 216 VAL B CA 1
ATOM 4638 C C . VAL B 1 216 ? 24.402 24.647 -10.140 1.00 33.42 216 VAL B C 1
ATOM 4639 O O . VAL B 1 216 ? 24.106 23.833 -11.020 1.00 34.39 216 VAL B O 1
ATOM 4643 N N . THR B 1 217 ? 23.578 24.978 -9.144 1.00 31.36 217 THR B N 1
ATOM 4644 C CA . THR B 1 217 ? 22.234 24.413 -9.006 1.00 32.45 217 THR B CA 1
ATOM 4645 C C . THR B 1 217 ? 21.217 25.301 -9.715 1.00 33.43 217 THR B C 1
ATOM 4646 O O . THR B 1 217 ? 21.248 26.533 -9.588 1.00 33.42 217 THR B O 1
ATOM 4650 N N . MET B 1 218 ? 20.294 24.670 -10.432 1.00 33.00 218 MET B N 1
ATOM 4651 C CA . MET B 1 218 ? 19.322 25.413 -11.220 1.00 33.96 218 MET B CA 1
ATOM 4652 C C . MET B 1 218 ? 17.902 24.856 -11.283 1.00 35.43 218 MET B C 1
ATOM 4653 O O . MET B 1 218 ? 17.661 23.665 -11.073 1.00 33.32 218 MET B O 1
ATOM 4658 N N . PHE B 1 219 ? 16.973 25.761 -11.581 1.00 35.93 219 PHE B N 1
ATOM 4659 C CA . PHE B 1 219 ? 15.558 25.455 -11.763 1.00 37.47 219 PHE B CA 1
ATOM 4660 C C . PHE B 1 219 ? 15.121 26.355 -12.915 1.00 38.04 219 PHE B C 1
ATOM 4661 O O . PHE B 1 219 ? 15.770 27.373 -13.194 1.00 36.04 219 PHE B O 1
ATOM 4669 N N . GLY B 1 220 ? 14.040 25.986 -13.595 1.00 37.49 220 GLY B N 1
ATOM 4670 C CA . GLY B 1 220 ? 13.566 26.829 -14.675 1.00 36.75 220 GLY B CA 1
ATOM 4671 C C . GLY B 1 220 ? 13.353 28.249 -14.162 1.00 36.20 220 GLY B C 1
ATOM 4672 O O . GLY B 1 220 ? 13.709 29.219 -14.824 1.00 36.11 220 GLY B O 1
ATOM 4673 N N . VAL B 1 221 ? 12.798 28.370 -12.960 1.00 37.07 221 VAL B N 1
ATOM 4674 C CA . VAL B 1 221 ? 12.521 29.676 -12.368 1.00 38.04 221 VAL B CA 1
ATOM 4675 C C . VAL B 1 221 ? 13.732 30.524 -11.954 1.00 37.94 221 VAL B C 1
ATOM 4676 O O . VAL B 1 221 ? 13.572 31.695 -11.613 1.00 38.05 221 VAL B O 1
ATOM 4680 N N . THR B 1 222 ? 14.934 29.948 -11.980 1.00 37.89 222 THR B N 1
ATOM 4681 C CA . THR B 1 222 ? 16.149 30.700 -11.641 1.00 38.94 222 THR B CA 1
ATOM 4682 C C . THR B 1 222 ? 17.120 30.682 -12.830 1.00 38.23 222 THR B C 1
ATOM 4683 O O . THR B 1 222 ? 18.244 31.182 -12.751 1.00 38.68 222 THR B O 1
ATOM 4687 N N . THR B 1 223 ? 16.657 30.109 -13.934 1.00 38.30 223 THR B N 1
ATOM 4688 C CA . THR B 1 223 ? 17.438 29.995 -15.157 1.00 38.20 223 THR B CA 1
ATOM 4689 C C . THR B 1 223 ? 18.083 31.304 -15.600 1.00 38.02 223 THR B C 1
ATOM 4690 O O . THR B 1 223 ? 19.238 31.316 -16.026 1.00 38.24 223 THR B O 1
ATOM 4694 N N . PRO B 1 224 ? 17.348 32.424 -15.522 1.00 37.84 224 PRO B N 1
ATOM 4695 C CA . PRO B 1 224 ? 17.973 33.682 -15.944 1.00 37.69 224 PRO B CA 1
ATOM 4696 C C . PRO B 1 224 ? 19.260 33.924 -15.155 1.00 36.27 224 PRO B C 1
ATOM 4697 O O . PRO B 1 224 ? 20.306 34.247 -15.724 1.00 34.57 224 PRO B O 1
ATOM 4701 N N . CYS B 1 225 ? 19.168 33.746 -13.840 1.00 34.13 225 CYS B N 1
ATOM 4702 C CA . CYS B 1 225 ? 20.305 33.942 -12.952 1.00 32.38 225 CYS B CA 1
ATOM 4703 C C . CYS B 1 225 ? 21.417 32.944 -13.237 1.00 31.58 225 CYS B C 1
ATOM 4704 O O . CYS B 1 225 ? 22.583 33.315 -13.323 1.00 31.58 225 CYS B O 1
ATOM 4707 N N . VAL B 1 226 ? 21.044 31.677 -13.377 1.00 30.91 226 VAL B N 1
ATOM 4708 C CA . VAL B 1 226 ? 22.004 30.624 -13.655 1.00 31.18 226 VAL B CA 1
ATOM 4709 C C . VAL B 1 226 ? 22.759 30.880 -14.957 1.00 32.22 226 VAL B C 1
ATOM 4710 O O . VAL B 1 226 ? 23.985 30.817 -14.985 1.00 32.13 226 VAL B O 1
ATOM 4714 N N . ASN B 1 227 ? 22.036 31.191 -16.028 1.00 33.23 227 ASN B N 1
ATOM 4715 C CA . ASN B 1 227 ? 22.678 31.454 -17.314 1.00 34.23 227 ASN B CA 1
ATOM 4716 C C . ASN B 1 227 ? 23.647 32.638 -17.296 1.00 33.34 227 ASN B C 1
ATOM 4717 O O . ASN B 1 227 ? 24.757 32.544 -17.817 1.00 33.03 227 ASN B O 1
ATOM 4722 N N . ALA B 1 228 ? 23.230 33.750 -16.701 1.00 32.41 228 ALA B N 1
ATOM 4723 C CA . ALA B 1 228 ? 24.090 34.926 -16.631 1.00 33.09 228 ALA B CA 1
ATOM 4724 C C . ALA B 1 228 ? 25.347 34.587 -15.818 1.00 32.99 228 ALA B C 1
ATOM 4725 O O . ALA B 1 228 ? 26.449 35.006 -16.163 1.00 32.71 228 ALA B O 1
ATOM 4727 N N . VAL B 1 229 ? 25.173 33.823 -14.742 1.00 32.92 229 VAL B N 1
ATOM 4728 C CA . VAL B 1 229 ? 26.297 33.418 -13.906 1.00 32.08 229 VAL B CA 1
ATOM 4729 C C . VAL B 1 229 ? 27.226 32.525 -14.717 1.00 34.11 229 VAL B C 1
ATOM 4730 O O . VAL B 1 229 ? 28.439 32.731 -14.749 1.00 33.16 229 VAL B O 1
ATOM 4734 N N . LYS B 1 230 ? 26.635 31.529 -15.367 1.00 36.37 230 LYS B N 1
ATOM 4735 C CA . LYS B 1 230 ? 27.371 30.584 -16.198 1.00 38.60 230 LYS B CA 1
ATOM 4736 C C . LYS B 1 230 ? 28.160 31.313 -17.286 1.00 39.29 230 LYS B C 1
ATOM 4737 O O . LYS B 1 230 ? 29.371 31.120 -17.422 1.00 39.20 230 LYS B O 1
ATOM 4743 N N . GLU B 1 231 ? 27.476 32.163 -18.048 1.00 39.80 231 GLU B N 1
ATOM 4744 C CA . GLU B 1 231 ? 28.120 32.905 -19.128 1.00 40.61 231 GLU B CA 1
ATOM 4745 C C . GLU B 1 231 ? 29.362 33.662 -18.666 1.00 39.01 231 GLU B C 1
ATOM 4746 O O . GLU B 1 231 ? 30.416 33.568 -19.292 1.00 37.82 231 GLU B O 1
ATOM 4752 N N . ARG B 1 232 ? 29.245 34.405 -17.569 1.00 37.36 232 ARG B N 1
ATOM 4753 C CA . ARG B 1 232 ? 30.385 35.161 -17.062 1.00 35.47 232 ARG B CA 1
ATOM 4754 C C . ARG B 1 232 ? 31.526 34.271 -16.535 1.00 36.83 232 ARG B C 1
ATOM 4755 O O . ARG B 1 232 ? 32.703 34.600 -16.712 1.00 36.77 232 ARG B O 1
ATOM 4763 N N . LEU B 1 233 ? 31.195 33.154 -15.889 1.00 35.89 233 LEU B N 1
ATOM 4764 C CA . LEU B 1 233 ? 32.234 32.261 -15.376 1.00 37.81 233 LEU B CA 1
ATOM 4765 C C . LEU B 1 233 ? 33.013 31.622 -16.533 1.00 38.85 233 LEU B C 1
ATOM 4766 O O . LEU B 1 233 ? 34.236 31.469 -16.464 1.00 37.74 233 LEU B O 1
ATOM 4771 N N . VAL B 1 234 ? 32.294 31.252 -17.590 1.00 39.69 234 VAL B N 1
ATOM 4772 C CA . VAL B 1 234 ? 32.907 30.640 -18.765 1.00 42.59 234 VAL B CA 1
ATOM 4773 C C . VAL B 1 234 ? 33.893 31.600 -19.425 1.00 43.85 234 VAL B C 1
ATOM 4774 O O . VAL B 1 234 ? 35.010 31.212 -19.769 1.00 42.32 234 VAL B O 1
ATOM 4778 N N . LYS B 1 235 ? 33.474 32.851 -19.594 1.00 45.34 235 LYS B N 1
ATOM 4779 C CA . LYS B 1 235 ? 34.327 33.862 -20.202 1.00 48.95 235 LYS B CA 1
ATOM 4780 C C . LYS B 1 235 ? 35.606 34.009 -19.382 1.00 50.02 235 LYS B C 1
ATOM 4781 O O . LYS B 1 235 ? 36.651 34.397 -19.908 1.00 51.14 235 LYS B O 1
ATOM 4787 N N . GLU B 1 236 ? 35.513 33.698 -18.091 1.00 50.47 236 GLU B N 1
ATOM 4788 C CA . GLU B 1 236 ? 36.654 33.784 -17.183 1.00 51.14 236 GLU B CA 1
ATOM 4789 C C . GLU B 1 236 ? 37.530 32.542 -17.241 1.00 49.67 236 GLU B C 1
ATOM 4790 O O . GLU B 1 236 ? 38.533 32.452 -16.538 1.00 50.39 236 GLU B O 1
ATOM 4796 N N . GLY B 1 237 ? 37.143 31.580 -18.070 1.00 48.37 237 GLY B N 1
ATOM 4797 C CA . GLY B 1 237 ? 37.928 30.367 -18.190 1.00 47.30 237 GLY B CA 1
ATOM 4798 C C . GLY B 1 237 ? 37.488 29.244 -17.269 1.00 46.09 237 GLY B C 1
ATOM 4799 O O . GLY B 1 237 ? 38.191 28.244 -17.124 1.00 45.69 237 GLY B O 1
ATOM 4800 N N . TYR B 1 238 ? 36.327 29.397 -16.643 1.00 44.44 238 TYR B N 1
ATOM 4801 C CA . TYR B 1 238 ? 35.828 28.363 -15.745 1.00 43.05 238 TYR B CA 1
ATOM 4802 C C . TYR B 1 238 ? 34.927 27.375 -16.464 1.00 42.95 238 TYR B C 1
ATOM 4803 O O . TYR B 1 238 ? 34.035 27.767 -17.213 1.00 43.37 238 TYR B O 1
ATOM 4812 N N . GLU B 1 239 ? 35.175 26.091 -16.249 1.00 43.38 239 GLU B N 1
ATOM 4813 C CA . GLU B 1 239 ? 34.325 25.059 -16.822 1.00 44.06 239 GLU B CA 1
ATOM 4814 C C . GLU B 1 239 ? 33.174 25.033 -15.817 1.00 43.19 239 GLU B C 1
ATOM 4815 O O . GLU B 1 239 ? 33.404 25.087 -14.604 1.00 43.15 239 GLU B O 1
ATOM 4821 N N . THR B 1 240 ? 31.941 24.973 -16.300 1.00 40.64 240 THR B N 1
ATOM 4822 C CA . THR B 1 240 ? 30.806 24.956 -15.391 1.00 38.29 240 THR B CA 1
ATOM 4823 C C . THR B 1 240 ? 29.879 23.781 -15.642 1.00 37.68 240 THR B C 1
ATOM 4824 O O . THR B 1 240 ? 29.611 23.411 -16.788 1.00 39.22 240 THR B O 1
ATOM 4828 N N . LEU B 1 241 ? 29.390 23.203 -14.552 1.00 34.11 241 LEU B N 1
ATOM 4829 C CA . LEU B 1 241 ? 28.456 22.093 -14.617 1.00 31.59 241 LEU B CA 1
ATOM 4830 C C . LEU B 1 241 ? 27.175 22.560 -13.919 1.00 31.46 241 LEU B C 1
ATOM 4831 O O . LEU B 1 241 ? 27.197 22.982 -12.750 1.00 26.68 241 LEU B O 1
ATOM 4836 N N . VAL B 1 242 ? 26.071 22.512 -14.659 1.00 30.60 242 VAL B N 1
ATOM 4837 C CA . VAL B 1 242 ? 24.771 22.921 -14.152 1.00 33.03 242 VAL B CA 1
ATOM 4838 C C . VAL B 1 242 ? 23.969 21.697 -13.728 1.00 33.56 242 VAL B C 1
ATOM 4839 O O . VAL B 1 242 ? 23.921 20.696 -14.438 1.00 34.67 242 VAL B O 1
ATOM 4843 N N . PHE B 1 243 ? 23.343 21.791 -12.562 1.00 34.97 243 PHE B N 1
ATOM 4844 C CA . PHE B 1 243 ? 22.549 20.699 -12.010 1.00 35.84 243 PHE B CA 1
ATOM 4845 C C . PHE B 1 243 ? 21.114 21.115 -11.712 1.00 37.25 243 PHE B C 1
ATOM 4846 O O . PHE B 1 243 ? 20.878 22.161 -11.104 1.00 35.34 243 PHE B O 1
ATOM 4854 N N . HIS B 1 244 ? 20.160 20.296 -12.147 1.00 39.12 244 HIS B N 1
ATOM 4855 C CA . HIS B 1 244 ? 18.754 20.571 -11.887 1.00 41.27 244 HIS B CA 1
ATOM 4856 C C . HIS B 1 244 ? 18.533 20.265 -10.400 1.00 41.04 244 HIS B C 1
ATOM 4857 O O . HIS B 1 244 ? 18.876 19.180 -9.924 1.00 38.18 244 HIS B O 1
ATOM 4864 N N . ALA B 1 245 ? 17.985 21.231 -9.667 1.00 41.32 245 ALA B N 1
ATOM 4865 C CA . ALA B 1 245 ? 17.750 21.066 -8.234 1.00 42.04 245 ALA B CA 1
ATOM 4866 C C . ALA B 1 245 ? 16.544 20.176 -7.939 1.00 42.92 245 ALA B C 1
ATOM 4867 O O . ALA B 1 245 ? 15.604 20.587 -7.255 1.00 43.88 245 ALA B O 1
ATOM 4869 N N . THR B 1 246 ? 16.582 18.951 -8.448 1.00 43.29 246 THR B N 1
ATOM 4870 C CA . THR B 1 246 ? 15.488 18.003 -8.260 1.00 43.32 246 THR B CA 1
ATOM 4871 C C . THR B 1 246 ? 15.748 17.017 -7.126 1.00 42.92 246 THR B C 1
ATOM 4872 O O . THR B 1 246 ? 15.159 15.942 -7.100 1.00 44.85 246 THR B O 1
ATOM 4876 N N . GLY B 1 247 ? 16.617 17.380 -6.190 1.00 42.51 247 GLY B N 1
ATOM 4877 C CA . GLY B 1 247 ? 16.933 16.476 -5.095 1.00 41.49 247 GLY B CA 1
ATOM 4878 C C . GLY B 1 247 ? 18.067 15.568 -5.535 1.00 41.08 247 GLY B C 1
ATOM 4879 O O . GLY B 1 247 ? 19.077 15.423 -4.853 1.00 40.89 247 GLY B O 1
ATOM 4880 N N . VAL B 1 248 ? 17.899 14.958 -6.699 1.00 41.41 248 VAL B N 1
ATOM 4881 C CA . VAL B 1 248 ? 18.919 14.076 -7.243 1.00 42.67 248 VAL B CA 1
ATOM 4882 C C . VAL B 1 248 ? 20.091 14.916 -7.767 1.00 41.90 248 VAL B C 1
ATOM 4883 O O . VAL B 1 248 ? 21.258 14.584 -7.538 1.00 40.02 248 VAL B O 1
ATOM 4887 N N . GLY B 1 249 ? 19.766 16.011 -8.451 1.00 39.97 249 GLY B N 1
ATOM 4888 C CA . GLY B 1 249 ? 20.793 16.887 -8.992 1.00 37.87 249 GLY B CA 1
ATOM 4889 C C . GLY B 1 249 ? 21.766 17.398 -7.945 1.00 35.64 249 GLY B C 1
ATOM 4890 O O . GLY B 1 249 ? 22.976 17.344 -8.146 1.00 34.81 249 GLY B O 1
ATOM 4891 N N . GLY B 1 250 ? 21.240 17.893 -6.827 1.00 34.73 250 GLY B N 1
ATOM 4892 C CA . GLY B 1 250 ? 22.094 18.397 -5.766 1.00 35.83 250 GLY B CA 1
ATOM 4893 C C . GLY B 1 250 ? 23.081 17.353 -5.276 1.00 37.12 250 GLY B C 1
ATOM 4894 O O . GLY B 1 250 ? 24.242 17.666 -4.995 1.00 36.26 250 GLY B O 1
ATOM 4895 N N . ARG B 1 251 ? 22.627 16.106 -5.173 1.00 37.69 251 ARG B N 1
ATOM 4896 C CA . ARG B 1 251 ? 23.493 15.022 -4.720 1.00 37.72 251 ARG B CA 1
ATOM 4897 C C . ARG B 1 251 ? 24.530 14.670 -5.786 1.00 36.37 251 ARG B C 1
ATOM 4898 O O . ARG B 1 251 ? 25.674 14.330 -5.467 1.00 36.42 251 ARG B O 1
ATOM 4906 N N . ALA B 1 252 ? 24.131 14.764 -7.050 1.00 32.86 252 ALA B N 1
ATOM 4907 C CA . ALA B 1 252 ? 25.037 14.484 -8.155 1.00 32.55 252 ALA B CA 1
ATOM 4908 C C . ALA B 1 252 ? 26.206 15.474 -8.096 1.00 32.80 252 ALA B C 1
ATOM 4909 O O . ALA B 1 252 ? 27.363 15.099 -8.295 1.00 33.00 252 ALA B O 1
ATOM 4911 N N . MET B 1 253 ? 25.897 16.737 -7.814 1.00 31.57 253 MET B N 1
ATOM 4912 C CA . MET B 1 253 ? 26.927 17.770 -7.724 1.00 33.30 253 MET B CA 1
ATOM 4913 C C . MET B 1 253 ? 27.885 17.439 -6.582 1.00 33.28 253 MET B C 1
ATOM 4914 O O . MET B 1 253 ? 29.105 17.450 -6.746 1.00 32.93 253 MET B O 1
ATOM 4919 N N . GLU B 1 254 ? 27.320 17.132 -5.423 1.00 35.65 254 GLU B N 1
ATOM 4920 C CA . GLU B 1 254 ? 28.123 16.793 -4.260 1.00 38.76 254 GLU B CA 1
ATOM 4921 C C . GLU B 1 254 ? 29.026 15.585 -4.486 1.00 37.21 254 GLU B C 1
ATOM 4922 O O . GLU B 1 254 ? 30.155 15.561 -4.004 1.00 36.38 254 GLU B O 1
ATOM 4928 N N . ASP B 1 255 ? 28.548 14.584 -5.216 1.00 36.68 255 ASP B N 1
ATOM 4929 C CA . ASP B 1 255 ? 29.392 13.423 -5.463 1.00 37.54 255 ASP B CA 1
ATOM 4930 C C . ASP B 1 255 ? 30.584 13.828 -6.317 1.00 36.03 255 ASP B C 1
ATOM 4931 O O . ASP B 1 255 ? 31.702 13.362 -6.095 1.00 35.95 255 ASP B O 1
ATOM 4936 N N . LEU B 1 256 ? 30.354 14.694 -7.298 1.00 33.09 256 LEU B N 1
ATOM 4937 C CA . LEU B 1 256 ? 31.461 15.140 -8.128 1.00 32.58 256 LEU B CA 1
ATOM 4938 C C . LEU B 1 256 ? 32.379 16.027 -7.270 1.00 33.19 256 LEU B C 1
ATOM 4939 O O . LEU B 1 256 ? 33.585 16.089 -7.503 1.00 33.28 256 LEU B O 1
ATOM 4944 N N . VAL B 1 257 ? 31.810 16.705 -6.273 1.00 33.01 257 VAL B N 1
ATOM 4945 C CA . VAL B 1 257 ? 32.620 17.530 -5.374 1.00 32.80 257 VAL B CA 1
ATOM 4946 C C . VAL B 1 257 ? 33.489 16.566 -4.566 1.00 35.32 257 VAL B C 1
ATOM 4947 O O . VAL B 1 257 ? 34.716 16.673 -4.546 1.00 35.45 257 VAL B O 1
ATOM 4951 N N . ARG B 1 258 ? 32.825 15.620 -3.907 1.00 36.64 258 ARG B N 1
ATOM 4952 C CA . ARG B 1 258 ? 33.491 14.613 -3.090 1.00 39.26 258 ARG B CA 1
ATOM 4953 C C . ARG B 1 258 ? 34.635 13.950 -3.854 1.00 37.54 258 ARG B C 1
ATOM 4954 O O . ARG B 1 258 ? 35.702 13.713 -3.296 1.00 36.13 258 ARG B O 1
ATOM 4962 N N . GLY B 1 259 ? 34.410 13.669 -5.135 1.00 37.14 259 GLY B N 1
ATOM 4963 C CA . GLY B 1 259 ? 35.429 13.024 -5.948 1.00 38.50 259 GLY B CA 1
ATOM 4964 C C . GLY B 1 259 ? 36.517 13.938 -6.497 1.00 38.22 259 GLY B C 1
ATOM 4965 O O . GLY B 1 259 ? 37.378 13.495 -7.258 1.00 39.25 259 GLY B O 1
ATOM 4966 N N . GLY B 1 260 ? 36.474 15.214 -6.128 1.00 36.77 260 GLY B N 1
ATOM 4967 C CA . GLY B 1 260 ? 37.482 16.151 -6.589 1.00 36.34 260 GLY B CA 1
ATOM 4968 C C . GLY B 1 260 ? 37.321 16.697 -8.000 1.00 36.44 260 GLY B C 1
ATOM 4969 O O . GLY B 1 260 ? 38.224 17.367 -8.495 1.00 35.77 260 GLY B O 1
ATOM 4970 N N . PHE B 1 261 ? 36.185 16.433 -8.643 1.00 34.43 261 PHE B N 1
ATOM 4971 C CA . PHE B 1 261 ? 35.942 16.905 -10.008 1.00 33.66 261 PHE B CA 1
ATOM 4972 C C . PHE B 1 261 ? 35.423 18.342 -10.063 1.00 33.48 261 PHE B C 1
ATOM 4973 O O . PHE B 1 261 ? 35.584 19.034 -11.070 1.00 31.86 261 PHE B O 1
ATOM 4981 N N . ILE B 1 262 ? 34.779 18.780 -8.987 1.00 32.83 262 ILE B N 1
ATOM 4982 C CA . ILE B 1 262 ? 34.259 20.139 -8.918 1.00 33.18 262 ILE B CA 1
ATOM 4983 C C . ILE B 1 262 ? 35.007 20.861 -7.805 1.00 33.34 262 ILE B C 1
ATOM 4984 O O . ILE B 1 262 ? 34.975 20.440 -6.652 1.00 33.47 262 ILE B O 1
ATOM 4989 N N . GLN B 1 263 ? 35.688 21.943 -8.166 1.00 33.23 263 GLN B N 1
ATOM 4990 C CA . GLN B 1 263 ? 36.488 22.705 -7.213 1.00 34.36 263 GLN B CA 1
ATOM 4991 C C . GLN B 1 263 ? 35.797 23.963 -6.702 1.00 33.21 263 GLN B C 1
ATOM 4992 O O . GLN B 1 263 ? 36.372 24.705 -5.911 1.00 34.23 263 GLN B O 1
ATOM 4998 N N . GLY B 1 264 ? 34.572 24.208 -7.152 1.00 32.28 264 GLY B N 1
ATOM 4999 C CA . GLY B 1 264 ? 33.858 25.398 -6.721 1.00 29.54 264 GLY B CA 1
ATOM 5000 C C . GLY B 1 264 ? 32.357 25.274 -6.881 1.00 29.27 264 GLY B C 1
ATOM 5001 O O . GLY B 1 264 ?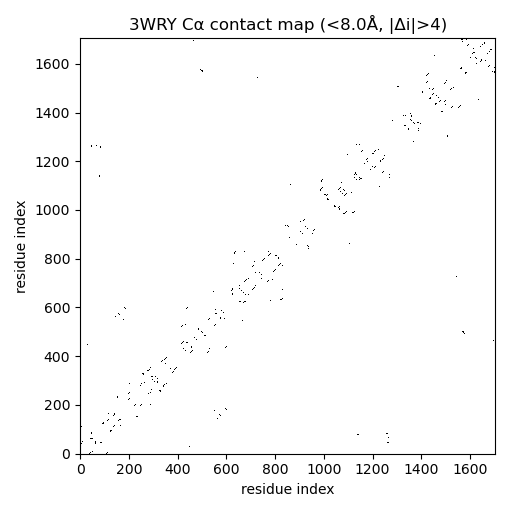 31.866 24.663 -7.837 1.00 28.33 264 GLY B O 1
ATOM 5002 N N . VAL B 1 265 ? 31.616 25.867 -5.954 1.00 26.82 265 VAL B N 1
ATOM 5003 C CA . VAL B 1 265 ? 30.168 25.791 -6.014 1.00 27.99 265 VAL B CA 1
ATOM 5004 C C . VAL B 1 265 ? 29.428 27.115 -5.849 1.00 29.89 265 VAL B C 1
ATOM 5005 O O . VAL B 1 265 ? 29.746 27.935 -4.976 1.00 30.34 265 VAL B O 1
ATOM 5009 N N . LEU B 1 266 ? 28.441 27.307 -6.714 1.00 30.12 266 LEU B N 1
ATOM 5010 C CA . LEU B 1 266 ? 27.564 28.462 -6.672 1.00 33.29 266 LEU B CA 1
ATOM 5011 C C . LEU B 1 266 ? 26.184 27.838 -6.560 1.00 34.82 266 LEU B C 1
ATOM 5012 O O . LEU B 1 266 ? 25.492 27.624 -7.561 1.00 36.38 266 LEU B O 1
ATOM 5017 N N . ASP B 1 267 ? 25.816 27.514 -5.324 1.00 36.38 267 ASP B N 1
ATOM 5018 C CA . ASP B 1 267 ? 24.539 26.881 -5.012 1.00 37.18 267 ASP B CA 1
ATOM 5019 C C . ASP B 1 267 ? 23.448 27.944 -5.007 1.00 36.64 267 ASP B C 1
ATOM 5020 O O . ASP B 1 267 ? 22.976 28.376 -3.953 1.00 36.71 267 ASP B O 1
ATOM 5025 N N . ILE B 1 268 ? 23.065 28.351 -6.212 1.00 36.23 268 ILE B N 1
ATOM 5026 C CA . ILE B 1 268 ? 22.053 29.377 -6.434 1.00 35.33 268 ILE B CA 1
ATOM 5027 C C . ILE B 1 268 ? 20.635 28.930 -6.095 1.00 34.95 268 ILE B C 1
ATOM 5028 O O . ILE B 1 268 ? 19.860 29.687 -5.513 1.00 33.79 268 ILE B O 1
ATOM 5033 N N . THR B 1 269 ? 20.302 27.701 -6.471 1.00 35.18 269 THR B N 1
ATOM 5034 C CA . THR B 1 269 ? 18.967 27.167 -6.245 1.00 35.56 269 THR B CA 1
ATOM 5035 C C . THR B 1 269 ? 18.961 26.105 -5.148 1.00 37.23 269 THR B C 1
ATOM 5036 O O . THR B 1 269 ? 19.256 24.939 -5.395 1.00 37.26 269 THR B O 1
ATOM 5040 N N . THR B 1 270 ? 18.619 26.523 -3.932 1.00 38.57 270 THR B N 1
ATOM 5041 C CA . THR B 1 270 ? 18.588 25.627 -2.777 1.00 37.16 270 THR B CA 1
ATOM 5042 C C . THR B 1 270 ? 17.185 25.104 -2.456 1.00 36.80 270 THR B C 1
ATOM 5043 O O . THR B 1 270 ? 16.924 24.623 -1.353 1.00 36.36 270 THR B O 1
ATOM 5047 N N . THR B 1 271 ? 16.301 25.194 -3.443 1.00 37.44 271 THR B N 1
ATOM 5048 C CA . THR B 1 271 ? 14.912 24.745 -3.345 1.00 35.70 271 THR B CA 1
ATOM 5049 C C . THR B 1 271 ? 14.757 23.330 -2.762 1.00 36.58 271 THR B C 1
ATOM 5050 O O . THR B 1 271 ? 13.707 22.987 -2.209 1.00 34.50 271 THR B O 1
ATOM 5054 N N . GLU B 1 272 ? 15.799 22.512 -2.890 1.00 35.89 272 GLU B N 1
ATOM 5055 C CA . GLU B 1 272 ? 15.759 21.145 -2.378 1.00 37.78 272 GLU B CA 1
ATOM 5056 C C . GLU B 1 272 ? 15.546 21.105 -0.868 1.00 38.49 272 GLU B C 1
ATOM 5057 O O . GLU B 1 272 ? 14.996 20.135 -0.335 1.00 36.89 272 GLU B O 1
ATOM 5063 N N . VAL B 1 273 ? 15.982 22.155 -0.180 1.00 39.29 273 VAL B N 1
ATOM 5064 C CA . VAL B 1 273 ? 15.824 22.228 1.268 1.00 40.69 273 VAL B CA 1
ATOM 5065 C C . VAL B 1 273 ? 14.355 22.434 1.636 1.00 42.00 273 VAL B C 1
ATOM 5066 O O . VAL B 1 273 ? 13.893 21.968 2.681 1.00 42.10 273 VAL B O 1
ATOM 5070 N N . ALA B 1 274 ? 13.625 23.129 0.770 1.00 41.98 274 ALA B N 1
ATOM 5071 C CA . ALA B 1 274 ? 12.209 23.369 1.003 1.00 42.93 274 ALA B CA 1
ATOM 5072 C C . ALA B 1 274 ? 11.468 22.030 0.983 1.00 44.92 274 ALA B C 1
ATOM 5073 O O . ALA B 1 274 ? 10.678 21.738 1.881 1.00 44.97 274 ALA B O 1
ATOM 5075 N N . ASP B 1 275 ? 11.726 21.219 -0.040 1.00 45.53 275 ASP B N 1
ATOM 5076 C CA . ASP B 1 275 ? 11.069 19.916 -0.150 1.00 47.74 275 ASP B CA 1
ATOM 5077 C C . ASP B 1 275 ? 11.443 18.943 0.962 1.00 47.25 275 ASP B C 1
ATOM 5078 O O . ASP B 1 275 ? 10.648 18.077 1.324 1.00 46.62 275 ASP B O 1
ATOM 5083 N N . TYR B 1 276 ? 12.652 19.082 1.498 1.00 46.87 276 TYR B N 1
ATOM 5084 C CA . TYR B 1 276 ? 13.098 18.205 2.569 1.00 47.32 276 TYR B CA 1
ATOM 5085 C C . TYR B 1 276 ? 12.417 18.552 3.887 1.00 48.80 276 TYR B C 1
ATOM 5086 O O . TYR B 1 276 ? 12.048 17.664 4.654 1.00 49.34 276 TYR B O 1
ATOM 5095 N N . VAL B 1 277 ? 12.251 19.845 4.144 1.00 49.24 277 VAL B N 1
ATOM 5096 C CA . VAL B 1 277 ? 11.623 20.305 5.375 1.00 49.24 277 VAL B CA 1
ATOM 5097 C C . VAL B 1 277 ? 10.103 20.155 5.360 1.00 49.94 277 VAL B C 1
ATOM 5098 O O . VAL B 1 277 ? 9.508 19.730 6.350 1.00 50.73 277 VAL B O 1
ATOM 5102 N N . VAL B 1 278 ? 9.482 20.482 4.233 1.00 49.62 278 VAL B N 1
ATOM 5103 C CA . VAL B 1 278 ? 8.030 20.406 4.113 1.00 50.35 278 VAL B CA 1
ATOM 5104 C C . VAL B 1 278 ? 7.482 19.048 3.652 1.00 51.17 278 VAL B C 1
ATOM 5105 O O . VAL B 1 278 ? 6.391 18.650 4.061 1.00 52.11 278 VAL B O 1
ATOM 5109 N N . GLY B 1 279 ? 8.227 18.345 2.802 1.00 50.60 279 GLY B N 1
ATOM 5110 C CA . GLY B 1 279 ? 7.776 17.045 2.328 1.00 48.74 279 GLY B CA 1
ATOM 5111 C C . GLY B 1 279 ? 7.549 16.976 0.829 1.00 48.86 279 GLY B C 1
ATOM 5112 O O . GLY B 1 279 ? 6.554 16.413 0.370 1.00 48.29 279 GLY B O 1
ATOM 5113 N N . GLY B 1 280 ? 8.481 17.541 0.064 1.00 47.89 280 GLY B N 1
ATOM 5114 C CA . GLY B 1 280 ? 8.360 17.542 -1.382 1.00 46.29 280 GLY B CA 1
ATOM 5115 C C . GLY B 1 280 ? 8.854 16.268 -2.042 1.00 46.37 280 GLY B C 1
ATOM 5116 O O . GLY B 1 280 ? 9.407 15.378 -1.391 1.00 45.12 280 GLY B O 1
ATOM 5117 N N . VAL B 1 281 ? 8.664 16.192 -3.354 1.00 46.73 281 VAL B N 1
ATOM 5118 C CA . VAL B 1 281 ? 9.065 15.029 -4.129 1.00 47.77 281 VAL B CA 1
ATOM 5119 C C . VAL B 1 281 ? 10.486 15.154 -4.694 1.00 47.21 281 VAL B C 1
ATOM 5120 O O . VAL B 1 281 ? 11.023 14.198 -5.259 1.00 48.17 281 VAL B O 1
ATOM 5124 N N . MET B 1 282 ? 11.088 16.332 -4.533 1.00 46.36 282 MET B N 1
ATOM 5125 C CA . MET B 1 282 ? 12.450 16.599 -5.007 1.00 44.57 282 MET B CA 1
ATOM 5126 C C . MET B 1 282 ? 13.258 17.149 -3.845 1.00 43.81 282 MET B C 1
ATOM 5127 O O . MET B 1 282 ? 13.882 18.203 -3.949 1.00 43.16 282 MET B O 1
ATOM 5132 N N . ALA B 1 283 ? 13.242 16.426 -2.735 1.00 44.16 283 ALA B N 1
ATOM 5133 C CA . ALA B 1 283 ? 13.946 16.857 -1.539 1.00 45.77 283 ALA B CA 1
ATOM 5134 C C . ALA B 1 283 ? 15.370 16.331 -1.429 1.00 47.10 283 ALA B C 1
ATOM 5135 O O . ALA B 1 283 ? 15.724 15.300 -2.005 1.00 47.29 283 ALA B O 1
ATOM 5137 N N . CYS B 1 284 ? 16.185 17.054 -0.675 1.00 47.23 284 CYS B N 1
ATOM 5138 C CA . CYS B 1 284 ? 17.563 16.655 -0.458 1.00 48.68 284 CYS B CA 1
ATOM 5139 C C . CYS B 1 284 ? 17.569 15.866 0.841 1.00 50.13 284 CYS B C 1
ATOM 5140 O O . CYS B 1 284 ? 16.597 15.911 1.594 1.00 51.10 284 CYS B O 1
ATOM 5143 N N . ASP B 1 285 ? 18.646 15.134 1.105 1.00 51.33 285 ASP B N 1
ATOM 5144 C CA . ASP B 1 285 ? 18.733 14.372 2.345 1.00 51.96 285 ASP B CA 1
ATOM 5145 C C . ASP B 1 285 ? 19.273 15.320 3.412 1.00 51.31 285 ASP B C 1
ATOM 5146 O O . ASP B 1 285 ? 19.562 16.477 3.114 1.00 50.04 285 ASP B O 1
ATOM 5151 N N . SER B 1 286 ? 19.402 14.844 4.647 1.00 51.52 286 SER B N 1
ATOM 5152 C CA . SER B 1 286 ? 19.889 15.691 5.731 1.00 52.22 286 SER B CA 1
ATOM 5153 C C . SER B 1 286 ? 21.396 15.958 5.673 1.00 52.00 286 SER B C 1
ATOM 5154 O O . SER B 1 286 ? 21.936 16.674 6.519 1.00 51.81 286 SER B O 1
ATOM 5157 N N . SER B 1 287 ? 22.072 15.394 4.676 1.00 51.18 287 SER B N 1
ATOM 5158 C CA . SER B 1 287 ? 23.513 15.589 4.543 1.00 51.28 287 SER B CA 1
ATOM 5159 C C . SER B 1 287 ? 23.889 16.747 3.606 1.00 50.78 287 SER B C 1
ATOM 5160 O O . SER B 1 287 ? 25.063 17.116 3.505 1.00 50.85 287 SER B O 1
ATOM 5163 N N . ARG B 1 288 ? 22.895 17.316 2.927 1.00 49.95 288 ARG B N 1
ATOM 5164 C CA . ARG B 1 288 ? 23.118 18.424 1.993 1.00 49.19 288 ARG B CA 1
ATOM 5165 C C . ARG B 1 288 ? 24.127 19.461 2.491 1.00 47.74 288 ARG B C 1
ATOM 5166 O O . ARG B 1 288 ? 24.069 19.897 3.644 1.00 46.95 288 ARG B O 1
ATOM 5174 N N . PHE B 1 289 ? 25.043 19.842 1.603 1.00 46.22 289 PHE B N 1
ATOM 5175 C CA . PHE B 1 289 ? 26.094 20.831 1.870 1.00 46.47 289 PHE B CA 1
ATOM 5176 C C . PHE B 1 289 ? 27.323 20.296 2.598 1.00 47.82 289 PHE B C 1
ATOM 5177 O O . PHE B 1 289 ? 28.388 20.910 2.536 1.00 49.72 289 PHE B O 1
ATOM 5185 N N . ASP B 1 290 ? 27.187 19.162 3.282 1.00 47.88 290 ASP B N 1
ATOM 5186 C CA . ASP B 1 290 ? 28.310 18.593 4.029 1.00 48.08 290 ASP B CA 1
ATOM 5187 C C . ASP B 1 290 ? 29.526 18.280 3.166 1.00 45.49 290 ASP B C 1
ATOM 5188 O O . ASP B 1 290 ? 30.649 18.656 3.502 1.00 44.93 290 ASP B O 1
ATOM 5193 N N . ALA B 1 291 ? 29.302 17.583 2.059 1.00 43.79 291 ALA B N 1
ATOM 5194 C CA . ALA B 1 291 ? 30.389 17.232 1.154 1.00 42.97 291 ALA B CA 1
ATOM 5195 C C . ALA B 1 291 ? 31.147 18.486 0.714 1.00 42.18 291 ALA B C 1
ATOM 5196 O O . ALA B 1 291 ? 32.376 18.482 0.631 1.00 41.05 291 ALA B O 1
ATOM 5198 N N . ILE B 1 292 ? 30.410 19.562 0.445 1.00 40.75 292 ILE B N 1
ATOM 5199 C CA . ILE B 1 292 ? 31.031 20.810 0.012 1.00 40.34 292 ILE B CA 1
ATOM 5200 C C . ILE B 1 292 ? 31.929 21.403 1.097 1.00 40.38 292 ILE B C 1
ATOM 5201 O O . ILE B 1 292 ? 33.054 21.819 0.821 1.00 37.36 292 ILE B O 1
ATOM 5206 N N . LEU B 1 293 ? 31.432 21.434 2.330 1.00 41.11 293 LEU B N 1
ATOM 5207 C CA . LEU B 1 293 ? 32.202 21.981 3.442 1.00 44.16 293 LEU B CA 1
ATOM 5208 C C . LEU B 1 293 ? 33.435 21.135 3.772 1.00 44.69 293 LEU B C 1
ATOM 5209 O O . LEU B 1 293 ? 34.496 21.681 4.071 1.00 43.79 293 LEU B O 1
ATOM 5214 N N . GLU B 1 294 ? 33.295 19.811 3.710 1.00 46.19 294 GLU B N 1
ATOM 5215 C CA . GLU B 1 294 ? 34.412 18.903 3.993 1.00 48.74 294 GLU B CA 1
ATOM 5216 C C . GLU B 1 294 ? 35.614 19.204 3.100 1.00 48.27 294 GLU B C 1
ATOM 5217 O O . GLU B 1 294 ? 36.761 19.229 3.562 1.00 45.83 294 GLU B O 1
ATOM 5223 N N . LYS B 1 295 ? 35.337 19.417 1.815 1.00 47.26 295 LYS B N 1
ATOM 5224 C CA . LYS B 1 295 ? 36.373 19.702 0.835 1.00 46.70 295 LYS B CA 1
ATOM 5225 C C . LYS B 1 295 ? 36.966 21.094 0.976 1.00 46.19 295 LYS B C 1
ATOM 5226 O O . LYS B 1 295 ? 38.034 21.378 0.429 1.00 45.01 295 LYS B O 1
ATOM 5232 N N . LYS B 1 296 ? 36.274 21.959 1.710 1.00 46.68 296 LYS B N 1
ATOM 5233 C CA . LYS B 1 296 ? 36.747 23.324 1.928 1.00 47.29 296 LYS B CA 1
ATOM 5234 C C . LYS B 1 296 ? 36.880 24.113 0.625 1.00 45.96 296 LYS B C 1
ATOM 5235 O O . LYS B 1 296 ? 37.779 24.948 0.501 1.00 47.81 296 LYS B O 1
ATOM 5241 N N . ILE B 1 297 ? 36.011 23.856 -0.349 1.00 42.64 297 ILE B N 1
ATOM 5242 C CA . ILE B 1 297 ? 36.092 24.586 -1.616 1.00 40.47 297 ILE B CA 1
ATOM 5243 C C . ILE B 1 297 ? 35.232 25.844 -1.575 1.00 37.87 297 ILE B C 1
ATOM 5244 O O . ILE B 1 297 ? 34.232 25.897 -0.862 1.00 37.75 297 ILE B O 1
ATOM 5249 N N . PRO B 1 298 ? 35.611 26.874 -2.343 1.00 36.49 298 PRO B N 1
ATOM 5250 C CA . PRO B 1 298 ? 34.831 28.112 -2.356 1.00 37.44 298 PRO B CA 1
ATOM 5251 C C . PRO B 1 298 ? 33.342 27.851 -2.563 1.00 37.69 298 PRO B C 1
ATOM 5252 O O . PRO B 1 298 ? 32.940 27.157 -3.497 1.00 38.54 298 PRO B O 1
ATOM 5256 N N . LEU B 1 299 ? 32.530 28.402 -1.672 1.00 36.28 299 LEU B N 1
ATOM 5257 C CA . LEU B 1 299 ? 31.098 28.225 -1.756 1.00 34.53 299 LEU B CA 1
ATOM 5258 C C . LEU B 1 299 ? 30.356 29.545 -1.649 1.00 34.86 299 LEU B C 1
ATOM 5259 O O . LEU B 1 299 ? 30.571 30.314 -0.715 1.00 35.53 299 LEU B O 1
ATOM 5264 N N . VAL B 1 300 ? 29.498 29.805 -2.628 1.00 33.88 300 VAL B N 1
ATOM 5265 C CA . VAL B 1 300 ? 28.655 30.988 -2.630 1.00 32.14 300 VAL B CA 1
ATOM 5266 C C . VAL B 1 300 ? 27.268 30.387 -2.718 1.00 33.42 300 VAL B C 1
ATOM 5267 O O . VAL B 1 300 ? 26.935 29.707 -3.690 1.00 35.29 300 VAL B O 1
ATOM 5271 N N . LEU B 1 301 ? 26.460 30.623 -1.694 1.00 34.00 301 LEU B N 1
ATOM 5272 C CA . LEU B 1 301 ? 25.130 30.045 -1.652 1.00 33.79 301 LEU B CA 1
ATOM 5273 C C . LEU B 1 301 ? 24.028 31.084 -1.681 1.00 33.08 301 LEU B C 1
ATOM 5274 O O . LEU B 1 301 ? 24.198 32.192 -1.193 1.00 33.37 301 LEU B O 1
ATOM 5279 N N . SER B 1 302 ? 22.895 30.720 -2.269 1.00 32.52 302 SER B N 1
ATOM 5280 C CA . SER B 1 302 ? 21.768 31.630 -2.327 1.00 34.21 302 SER B CA 1
ATOM 5281 C C . SER B 1 302 ? 20.488 30.893 -1.942 1.00 34.60 302 SER B C 1
ATOM 5282 O O . SER B 1 302 ? 20.541 29.759 -1.468 1.00 37.05 302 SER B O 1
ATOM 5285 N N . VAL B 1 303 ? 19.344 31.533 -2.151 1.00 35.06 303 VAL B N 1
ATOM 5286 C CA . VAL B 1 303 ? 18.063 30.942 -1.784 1.00 34.42 303 VAL B CA 1
ATOM 5287 C C . VAL B 1 303 ? 17.083 30.767 -2.952 1.00 34.96 303 VAL B C 1
ATOM 5288 O O . VAL B 1 303 ? 15.867 30.827 -2.764 1.00 35.30 303 VAL B O 1
ATOM 5292 N N . GLY B 1 304 ? 17.614 30.533 -4.150 1.00 33.75 304 GLY B N 1
ATOM 5293 C CA . GLY B 1 304 ? 16.772 30.361 -5.323 1.00 33.55 304 GLY B CA 1
ATOM 5294 C C . GLY B 1 304 ? 15.690 29.296 -5.240 1.00 35.77 304 GLY B C 1
ATOM 5295 O O . GLY B 1 304 ? 15.935 28.154 -4.830 1.00 34.14 304 GLY B O 1
ATOM 5296 N N . ALA B 1 305 ? 14.482 29.684 -5.643 1.00 36.22 305 ALA B N 1
ATOM 5297 C CA . ALA B 1 305 ? 13.313 28.802 -5.651 1.00 37.20 305 ALA B CA 1
ATOM 5298 C C . ALA B 1 305 ? 12.952 28.214 -4.284 1.00 37.24 305 ALA B C 1
ATOM 5299 O O . ALA B 1 305 ? 12.238 27.212 -4.197 1.00 36.86 305 ALA B O 1
ATOM 5301 N N . LEU B 1 306 ? 13.436 28.843 -3.220 1.00 37.58 306 LEU B N 1
ATOM 5302 C CA . LEU B 1 306 ? 13.133 28.380 -1.871 1.00 39.32 306 LEU B CA 1
ATOM 5303 C C . LEU B 1 306 ? 11.668 28.736 -1.570 1.00 41.14 306 LEU B C 1
ATOM 5304 O O . LEU B 1 306 ? 11.125 28.401 -0.517 1.00 41.08 306 LEU B O 1
ATOM 5309 N N . ASP B 1 307 ? 11.030 29.399 -2.531 1.00 42.92 307 ASP B N 1
ATOM 5310 C CA . ASP B 1 307 ? 9.633 29.803 -2.415 1.00 45.27 307 ASP B CA 1
ATOM 5311 C C . ASP B 1 307 ? 8.679 28.677 -2.816 1.00 46.58 307 ASP B C 1
ATOM 5312 O O . ASP B 1 307 ? 7.459 28.800 -2.660 1.00 46.47 307 ASP B O 1
ATOM 5317 N N . MET B 1 308 ? 9.226 27.577 -3.326 1.00 46.39 308 MET B N 1
ATOM 5318 C CA . MET B 1 308 ? 8.375 26.484 -3.776 1.00 46.50 308 MET B CA 1
ATOM 5319 C C . MET B 1 308 ? 8.769 25.063 -3.380 1.00 46.21 308 MET B C 1
ATOM 5320 O O . MET B 1 308 ? 9.943 24.686 -3.424 1.00 44.99 308 MET B O 1
ATOM 5325 N N . VAL B 1 309 ? 7.763 24.281 -2.995 1.00 45.72 309 VAL B N 1
ATOM 5326 C CA . VAL B 1 309 ? 7.951 22.880 -2.642 1.00 45.52 309 VAL B CA 1
ATOM 5327 C C . VAL B 1 309 ? 7.337 22.114 -3.814 1.00 46.61 309 VAL B C 1
ATOM 5328 O O . VAL B 1 309 ? 6.222 22.423 -4.242 1.00 46.71 309 VAL B O 1
ATOM 5332 N N . ASN B 1 310 ? 8.058 21.130 -4.341 1.00 46.44 310 ASN B N 1
ATOM 5333 C CA . ASN B 1 310 ? 7.559 20.376 -5.487 1.00 47.71 310 ASN B CA 1
ATOM 5334 C C . ASN B 1 310 ? 6.698 19.159 -5.159 1.00 48.50 310 ASN B C 1
ATOM 5335 O O . ASN B 1 310 ? 6.927 18.446 -4.177 1.00 47.54 310 ASN B O 1
ATOM 5340 N N . PHE B 1 311 ? 5.705 18.936 -6.012 1.00 48.83 311 PHE B N 1
ATOM 5341 C CA . PHE B 1 311 ? 4.798 17.803 -5.890 1.00 50.20 311 PHE B CA 1
ATOM 5342 C C . PHE B 1 311 ? 4.534 17.329 -7.306 1.00 51.95 311 PHE B C 1
ATOM 5343 O O . PHE B 1 311 ? 4.886 18.018 -8.269 1.00 51.58 311 PHE B O 1
ATOM 5351 N N . GLY B 1 312 ? 3.934 16.150 -7.431 1.00 53.94 312 GLY B N 1
ATOM 5352 C CA . GLY B 1 312 ? 3.619 15.626 -8.746 1.00 56.26 312 GLY B CA 1
ATOM 5353 C C . GLY B 1 312 ? 2.274 16.179 -9.169 1.00 58.27 312 GLY B C 1
ATOM 5354 O O . GLY B 1 312 ? 1.946 17.311 -8.819 1.00 58.03 312 GLY B O 1
ATOM 5355 N N . PRO B 1 313 ? 1.466 15.411 -9.916 1.00 60.84 313 PRO B N 1
ATOM 5356 C CA . PRO B 1 313 ? 0.157 15.926 -10.334 1.00 62.75 313 PRO B CA 1
ATOM 5357 C C . PRO B 1 313 ? -0.654 16.405 -9.125 1.00 63.85 313 PRO B C 1
ATOM 5358 O O . PRO B 1 313 ? -0.566 15.825 -8.039 1.00 63.79 313 PRO B O 1
ATOM 5362 N N . LYS B 1 314 ? -1.433 17.465 -9.321 1.00 65.25 314 LYS B N 1
ATOM 5363 C CA . LYS B 1 314 ? -2.248 18.055 -8.259 1.00 66.57 314 LYS B CA 1
ATOM 5364 C C . LYS B 1 314 ? -2.956 17.037 -7.365 1.00 67.16 314 LYS B C 1
ATOM 5365 O O . LYS B 1 314 ? -3.120 17.258 -6.163 1.00 67.77 314 LYS B O 1
ATOM 5371 N N . THR B 1 315 ? -3.375 15.924 -7.955 1.00 67.12 315 THR B N 1
ATOM 5372 C CA . THR B 1 315 ? -4.076 14.879 -7.220 1.00 66.31 315 THR B CA 1
ATOM 5373 C C . THR B 1 315 ? -3.211 14.186 -6.169 1.00 65.68 315 THR B C 1
ATOM 5374 O O . THR B 1 315 ? -3.700 13.825 -5.096 1.00 66.21 315 THR B O 1
ATOM 5378 N N . THR B 1 316 ? -1.930 14.002 -6.474 1.00 63.39 316 THR B N 1
ATOM 5379 C CA . THR B 1 316 ? -1.016 13.334 -5.552 1.00 61.60 316 THR B CA 1
ATOM 5380 C C . THR B 1 316 ? -0.616 14.203 -4.369 1.00 60.42 316 THR B C 1
ATOM 5381 O O . THR B 1 316 ? 0.034 13.728 -3.435 1.00 58.26 316 THR B O 1
ATOM 5385 N N . ILE B 1 317 ? -0.997 15.474 -4.406 1.00 59.79 317 ILE B N 1
ATOM 5386 C CA . ILE B 1 317 ? -0.654 16.377 -3.318 1.00 60.68 317 ILE B CA 1
ATOM 5387 C C . ILE B 1 317 ? -1.364 15.947 -2.042 1.00 61.24 317 ILE B C 1
ATOM 5388 O O . ILE B 1 317 ? -2.592 15.861 -2.004 1.00 61.60 317 ILE B O 1
ATOM 5393 N N . PRO B 1 318 ? -0.598 15.664 -0.978 1.00 61.42 318 PRO B N 1
ATOM 5394 C CA . PRO B 1 318 ? -1.195 15.245 0.293 1.00 62.99 318 PRO B CA 1
ATOM 5395 C C . PRO B 1 318 ? -2.425 16.091 0.647 1.00 64.59 318 PRO B C 1
ATOM 5396 O O . PRO B 1 318 ? -2.441 17.301 0.412 1.00 63.65 318 PRO B O 1
ATOM 5400 N N . PRO B 1 319 ? -3.476 15.457 1.200 1.00 65.92 319 PRO B N 1
ATOM 5401 C CA . PRO B 1 319 ? -4.705 16.164 1.580 1.00 66.62 319 PRO B CA 1
ATOM 5402 C C . PRO B 1 319 ? -4.426 17.362 2.491 1.00 67.30 319 PRO B C 1
ATOM 5403 O O . PRO B 1 319 ? -5.083 18.401 2.393 1.00 67.57 319 PRO B O 1
ATOM 5407 N N . GLU B 1 320 ? -3.440 17.200 3.369 1.00 67.13 320 GLU B N 1
ATOM 5408 C CA . GLU B 1 320 ? -3.040 18.235 4.320 1.00 67.37 320 GLU B CA 1
ATOM 5409 C C . GLU B 1 320 ? -2.560 19.536 3.669 1.00 66.45 320 GLU B C 1
ATOM 5410 O O . GLU B 1 320 ? -2.431 20.558 4.347 1.00 65.60 320 GLU B O 1
ATOM 5416 N N . PHE B 1 321 ? -2.297 19.496 2.361 1.00 64.92 321 PHE B N 1
ATOM 5417 C CA . PHE B 1 321 ? -1.823 20.673 1.630 1.00 63.82 321 PHE B CA 1
ATOM 5418 C C . PHE B 1 321 ? -2.729 21.076 0.464 1.00 63.95 321 PHE B C 1
ATOM 5419 O O . PHE B 1 321 ? -2.379 21.963 -0.313 1.00 63.52 321 PHE B O 1
ATOM 5427 N N . GLN B 1 322 ? -3.885 20.433 0.332 1.00 64.59 322 GLN B N 1
ATOM 5428 C CA . GLN B 1 322 ? -4.804 20.750 -0.761 1.00 65.18 322 GLN B CA 1
ATOM 5429 C C . GLN B 1 322 ? -5.276 22.203 -0.797 1.00 65.23 322 GLN B C 1
ATOM 5430 O O . GLN B 1 322 ? -5.595 22.721 -1.867 1.00 64.90 322 GLN B O 1
ATOM 5436 N N . GLN B 1 323 ? -5.325 22.861 0.361 1.00 64.80 323 GLN B N 1
ATOM 5437 C CA . GLN B 1 323 ? -5.773 24.255 0.425 1.00 64.52 323 GLN B CA 1
ATOM 5438 C C . GLN B 1 323 ? -4.657 25.301 0.513 1.00 63.36 323 GLN B C 1
ATOM 5439 O O . GLN B 1 323 ? -4.903 26.448 0.881 1.00 62.67 323 GLN B O 1
ATOM 5445 N N . ARG B 1 324 ? -3.434 24.900 0.180 1.00 62.59 324 ARG B N 1
ATOM 5446 C CA . ARG B 1 324 ? -2.288 25.806 0.192 1.00 62.00 324 ARG B CA 1
ATOM 5447 C C . ARG B 1 324 ? -2.230 26.476 -1.177 1.00 62.79 324 ARG B C 1
ATOM 5448 O O . ARG B 1 324 ? -2.949 26.078 -2.094 1.00 62.33 324 ARG B O 1
ATOM 5456 N N . LYS B 1 325 ? -1.383 27.490 -1.323 1.00 63.83 325 LYS B N 1
ATOM 5457 C CA . LYS B 1 325 ? -1.262 28.164 -2.610 1.00 65.16 325 LYS B CA 1
ATOM 5458 C C . LYS B 1 325 ? -0.516 27.250 -3.583 1.00 65.43 325 LYS B C 1
ATOM 5459 O O . LYS B 1 325 ? 0.701 27.103 -3.499 1.00 65.68 325 LYS B O 1
ATOM 5465 N N . ILE B 1 326 ? -1.256 26.634 -4.500 1.00 66.60 326 ILE B N 1
ATOM 5466 C CA . ILE B 1 326 ? -0.667 25.715 -5.471 1.00 68.14 326 ILE B CA 1
ATOM 5467 C C . ILE B 1 326 ? -0.587 26.294 -6.879 1.00 69.14 326 ILE B C 1
ATOM 5468 O O . ILE B 1 326 ? -1.449 27.062 -7.298 1.00 69.24 326 ILE B O 1
ATOM 5473 N N . HIS B 1 327 ? 0.460 25.917 -7.605 1.00 71.43 327 HIS B N 1
ATOM 5474 C CA . HIS B 1 327 ? 0.652 26.370 -8.978 1.00 73.00 327 HIS B CA 1
ATOM 5475 C C . HIS B 1 327 ? 0.832 25.145 -9.869 1.00 74.35 327 HIS B C 1
ATOM 5476 O O . HIS B 1 327 ? 1.709 24.316 -9.629 1.00 73.32 327 HIS B O 1
ATOM 5483 N N . GLU B 1 328 ? -0.001 25.029 -10.895 1.00 76.59 328 GLU B N 1
ATOM 5484 C CA . GLU B 1 328 ? 0.087 23.893 -11.798 1.00 79.11 328 GLU B CA 1
ATOM 5485 C C . GLU B 1 328 ? 1.021 24.207 -12.959 1.00 80.23 328 GLU B C 1
ATOM 5486 O O . GLU B 1 328 ? 0.643 24.895 -13.908 1.00 80.00 328 GLU B O 1
ATOM 5492 N N . HIS B 1 329 ? 2.250 23.706 -12.868 1.00 80.92 329 HIS B N 1
ATOM 5493 C CA . HIS B 1 329 ? 3.241 23.925 -13.911 1.00 81.44 329 HIS B CA 1
ATOM 5494 C C . HIS B 1 329 ? 2.885 23.021 -15.089 1.00 81.78 329 HIS B C 1
ATOM 5495 O O . HIS B 1 329 ? 2.454 23.493 -16.141 1.00 81.57 329 HIS B O 1
ATOM 5502 N N . ASN B 1 330 ? 3.062 21.717 -14.898 1.00 82.64 330 ASN B N 1
ATOM 5503 C CA . ASN B 1 330 ? 2.738 20.726 -15.921 1.00 82.88 330 ASN B CA 1
ATOM 5504 C C . ASN B 1 330 ? 1.580 19.914 -15.369 1.00 82.84 330 ASN B C 1
ATOM 5505 O O . ASN B 1 330 ? 0.937 20.316 -14.399 1.00 82.85 330 ASN B O 1
ATOM 5510 N N . GLU B 1 331 ? 1.318 18.769 -15.987 1.00 82.81 331 GLU B N 1
ATOM 5511 C CA . GLU B 1 331 ? 0.255 17.890 -15.526 1.00 82.50 331 GLU B CA 1
ATOM 5512 C C . GLU B 1 331 ? 0.925 16.942 -14.535 1.00 81.22 331 GLU B C 1
ATOM 5513 O O . GLU B 1 331 ? 0.263 16.274 -13.739 1.00 81.47 331 GLU B O 1
ATOM 5519 N N . GLN B 1 332 ? 2.255 16.913 -14.595 1.00 79.39 332 GLN B N 1
ATOM 5520 C CA . GLN B 1 332 ? 3.069 16.055 -13.740 1.00 77.18 332 GLN B CA 1
ATOM 5521 C C . GLN B 1 332 ? 3.708 16.804 -12.575 1.00 74.93 332 GLN B C 1
ATOM 5522 O O . GLN B 1 332 ? 4.190 16.182 -11.630 1.00 74.65 332 GLN B O 1
ATOM 5528 N N . VAL B 1 333 ? 3.722 18.133 -12.644 1.00 72.10 333 VAL B N 1
ATOM 5529 C CA . VAL B 1 333 ? 4.324 18.932 -11.583 1.00 69.16 333 VAL B CA 1
ATOM 5530 C C . VAL B 1 333 ? 3.450 20.075 -11.074 1.00 67.42 333 VAL B C 1
ATOM 5531 O O . VAL B 1 333 ? 2.878 20.838 -11.851 1.00 67.17 333 VAL B O 1
ATOM 5535 N N . SER B 1 334 ? 3.368 20.180 -9.752 1.00 65.30 334 SER B N 1
ATOM 5536 C CA . SER B 1 334 ? 2.593 21.218 -9.086 1.00 63.06 334 SER B CA 1
ATOM 5537 C C . SER B 1 334 ? 3.483 21.842 -8.011 1.00 60.66 334 SER B C 1
ATOM 5538 O O . SER B 1 334 ? 4.151 21.129 -7.263 1.00 61.84 334 SER B O 1
ATOM 5541 N N . LEU B 1 335 ? 3.493 23.169 -7.937 1.00 57.48 335 LEU B N 1
ATOM 5542 C CA . LEU B 1 335 ? 4.319 23.878 -6.966 1.00 54.16 335 LEU B CA 1
ATOM 5543 C C . LEU B 1 335 ? 3.500 24.470 -5.818 1.00 53.28 335 LEU B C 1
ATOM 5544 O O . LEU B 1 335 ? 2.425 25.030 -6.031 1.00 51.27 335 LEU B O 1
ATOM 5549 N N . MET B 1 336 ? 4.016 24.346 -4.599 1.00 52.42 336 MET B N 1
ATOM 5550 C CA . MET B 1 336 ? 3.338 24.884 -3.425 1.00 51.80 336 MET B CA 1
ATOM 5551 C C . MET B 1 336 ? 4.153 26.018 -2.806 1.00 51.42 336 MET B C 1
ATOM 5552 O O . MET B 1 336 ? 5.273 25.807 -2.339 1.00 51.42 336 MET B O 1
ATOM 5557 N N . ARG B 1 337 ? 3.580 27.220 -2.813 1.00 51.01 337 ARG B N 1
ATOM 5558 C CA . ARG B 1 337 ? 4.240 28.397 -2.257 1.00 50.76 337 ARG B CA 1
ATOM 5559 C C . ARG B 1 337 ? 4.520 28.153 -0.777 1.00 51.36 337 ARG B C 1
ATOM 5560 O O . ARG B 1 337 ? 3.617 27.796 -0.020 1.00 51.99 337 ARG B O 1
ATOM 5568 N N . THR B 1 338 ? 5.770 28.348 -0.370 1.00 50.83 338 THR B N 1
ATOM 5569 C CA . THR B 1 338 ? 6.158 28.131 1.017 1.00 51.00 338 THR B CA 1
ATOM 5570 C C . THR B 1 338 ? 5.771 29.307 1.906 1.00 49.87 338 THR B C 1
ATOM 5571 O O . THR B 1 338 ? 5.824 30.461 1.483 1.00 49.09 338 THR B O 1
ATOM 5575 N N . THR B 1 339 ? 5.390 29.001 3.142 1.00 48.76 339 THR B N 1
ATOM 5576 C CA . THR B 1 339 ? 4.972 30.023 4.094 1.00 50.17 339 THR B CA 1
ATOM 5577 C C . THR B 1 339 ? 6.148 30.658 4.821 1.00 51.32 339 THR B C 1
ATOM 5578 O O . THR B 1 339 ? 7.269 30.142 4.790 1.00 50.86 339 THR B O 1
ATOM 5582 N N . VAL B 1 340 ? 5.870 31.775 5.488 1.00 51.50 340 VAL B N 1
ATOM 5583 C CA . VAL B 1 340 ? 6.880 32.496 6.253 1.00 53.23 340 VAL B CA 1
ATOM 5584 C C . VAL B 1 340 ? 7.438 31.604 7.364 1.00 54.16 340 VAL B C 1
ATOM 5585 O O . VAL B 1 340 ? 8.629 31.658 7.680 1.00 55.31 340 VAL B O 1
ATOM 5589 N N . GLY B 1 341 ? 6.571 30.782 7.950 1.00 53.78 341 GLY B N 1
ATOM 5590 C CA . GLY B 1 341 ? 7.001 29.890 9.010 1.00 53.79 341 GLY B CA 1
ATOM 5591 C C . GLY B 1 341 ? 7.925 28.798 8.500 1.00 54.74 341 GLY B C 1
ATOM 5592 O O . GLY B 1 341 ? 8.870 28.397 9.189 1.00 55.66 341 GLY B O 1
ATOM 5593 N N . GLU B 1 342 ? 7.655 28.311 7.292 1.00 53.70 342 GLU B N 1
ATOM 5594 C CA . GLU B 1 342 ? 8.480 27.264 6.701 1.00 53.31 342 GLU B CA 1
ATOM 5595 C C . GLU B 1 342 ? 9.839 27.847 6.322 1.00 53.31 342 GLU B C 1
ATOM 5596 O O . GLU B 1 342 ? 10.879 27.243 6.589 1.00 52.82 342 GLU B O 1
ATOM 5602 N N . ASN B 1 343 ? 9.822 29.035 5.719 1.00 52.96 343 ASN B N 1
ATOM 5603 C CA . ASN B 1 343 ? 11.048 29.715 5.311 1.00 51.83 343 ASN B CA 1
ATOM 5604 C C . ASN B 1 343 ? 11.976 29.941 6.498 1.00 52.97 343 ASN B C 1
ATOM 5605 O O . ASN B 1 343 ? 13.201 29.980 6.347 1.00 52.51 343 ASN B O 1
ATOM 5610 N N . LYS B 1 344 ? 11.383 30.087 7.678 1.00 52.88 344 LYS B N 1
ATOM 5611 C CA . LYS B 1 344 ? 12.146 30.300 8.900 1.00 53.86 344 LYS B CA 1
ATOM 5612 C C . LYS B 1 344 ? 12.930 29.018 9.193 1.00 53.52 344 LYS B C 1
ATOM 5613 O O . LYS B 1 344 ? 14.051 29.054 9.714 1.00 52.44 344 LYS B O 1
ATOM 5619 N N . LYS B 1 345 ? 12.330 27.882 8.848 1.00 52.60 345 LYS B N 1
ATOM 5620 C CA . LYS B 1 345 ? 12.965 26.590 9.062 1.00 52.81 345 LYS B CA 1
ATOM 5621 C C . LYS B 1 345 ? 14.075 26.365 8.042 1.00 50.96 345 LYS B C 1
ATOM 5622 O O . LYS B 1 345 ? 15.136 25.837 8.383 1.00 50.34 345 LYS B O 1
ATOM 5628 N N . PHE B 1 346 ? 13.832 26.774 6.796 1.00 48.62 346 PHE B N 1
ATOM 5629 C CA . PHE B 1 346 ? 14.832 26.619 5.744 1.00 46.56 346 PHE B CA 1
ATOM 5630 C C . PHE B 1 346 ? 16.121 27.292 6.202 1.00 45.92 346 PHE B C 1
ATOM 5631 O O . PHE B 1 346 ? 17.193 26.690 6.171 1.00 45.37 346 PHE B O 1
ATOM 5639 N N . ALA B 1 347 ? 16.010 28.543 6.638 1.00 46.64 347 ALA B N 1
ATOM 5640 C CA . ALA B 1 347 ? 17.178 29.290 7.101 1.00 48.13 347 ALA B CA 1
ATOM 5641 C C . ALA B 1 347 ? 17.857 28.567 8.253 1.00 48.41 347 ALA B C 1
ATOM 5642 O O . ALA B 1 347 ? 19.080 28.597 8.383 1.00 49.55 347 ALA B O 1
ATOM 5644 N N . ALA B 1 348 ? 17.058 27.914 9.090 1.00 49.37 348 ALA B N 1
ATOM 5645 C CA . ALA B 1 348 ? 17.593 27.185 10.231 1.00 49.95 348 ALA B CA 1
ATOM 5646 C C . ALA B 1 348 ? 18.438 26.017 9.735 1.00 50.28 348 ALA B C 1
ATOM 5647 O O . ALA B 1 348 ? 19.556 25.798 10.208 1.00 50.35 348 ALA B O 1
ATOM 5649 N N . PHE B 1 349 ? 17.894 25.273 8.777 1.00 49.89 349 PHE B N 1
ATOM 5650 C CA . PHE B 1 349 ? 18.590 24.127 8.210 1.00 50.74 349 PHE B CA 1
ATOM 5651 C C . PHE B 1 349 ? 19.921 24.534 7.577 1.00 50.80 349 PHE B C 1
ATOM 5652 O O . PHE B 1 349 ? 20.964 23.936 7.859 1.00 51.49 349 PHE B O 1
ATOM 5660 N N . ILE B 1 350 ? 19.873 25.553 6.722 1.00 48.68 350 ILE B N 1
ATOM 5661 C CA . ILE B 1 350 ? 21.058 26.046 6.028 1.00 46.60 350 ILE B CA 1
ATOM 5662 C C . ILE B 1 350 ? 22.113 26.599 6.983 1.00 47.01 350 ILE B C 1
ATOM 5663 O O . ILE B 1 350 ? 23.294 26.272 6.866 1.00 46.33 350 ILE B O 1
ATOM 5668 N N . ALA B 1 351 ? 21.685 27.439 7.920 1.00 48.40 351 ALA B N 1
ATOM 5669 C CA . ALA B 1 351 ? 22.601 28.035 8.893 1.00 50.76 351 ALA B CA 1
ATOM 5670 C C . ALA B 1 351 ? 23.314 26.954 9.701 1.00 51.69 351 ALA B C 1
ATOM 5671 O O . ALA B 1 351 ? 24.526 27.033 9.935 1.00 51.45 351 ALA B O 1
ATOM 5673 N N . GLU B 1 352 ? 22.551 25.947 10.121 1.00 51.87 352 GLU B N 1
ATOM 5674 C CA . GLU B 1 352 ? 23.085 24.837 10.903 1.00 54.47 352 GLU B CA 1
ATOM 5675 C C . GLU B 1 352 ? 24.314 24.237 10.203 1.00 54.82 352 GLU B C 1
ATOM 5676 O O . GLU B 1 352 ? 25.345 23.986 10.838 1.00 55.07 352 GLU B O 1
ATOM 5682 N N . LYS B 1 353 ? 24.198 24.024 8.893 1.00 53.89 353 LYS B N 1
ATOM 5683 C CA . LYS B 1 353 ? 25.284 23.457 8.096 1.00 52.57 353 LYS B CA 1
ATOM 5684 C C . LYS B 1 353 ? 26.449 24.431 7.927 1.00 51.65 353 LYS B C 1
ATOM 5685 O O . LYS B 1 353 ? 27.592 24.115 8.266 1.00 49.79 353 LYS B O 1
ATOM 5691 N N . LEU B 1 354 ? 26.149 25.615 7.402 1.00 51.43 354 LEU B N 1
ATOM 5692 C CA . LEU B 1 354 ? 27.160 26.638 7.163 1.00 52.34 354 LEU B CA 1
ATOM 5693 C C . LEU B 1 354 ? 27.935 27.057 8.404 1.00 53.28 354 LEU B C 1
ATOM 5694 O O . LEU B 1 354 ? 29.060 27.553 8.295 1.00 52.15 354 LEU B O 1
ATOM 5699 N N . ASN B 1 355 ? 27.345 26.865 9.580 1.00 53.90 355 ASN B N 1
ATOM 5700 C CA . ASN B 1 355 ? 28.037 27.229 10.809 1.00 56.59 355 ASN B CA 1
ATOM 5701 C C . ASN B 1 355 ? 29.195 26.277 11.110 1.00 57.25 355 ASN B C 1
ATOM 5702 O O . ASN B 1 355 ? 30.026 26.550 11.978 1.00 57.29 355 ASN B O 1
ATOM 5707 N N . LYS B 1 356 ? 29.249 25.168 10.375 1.00 58.09 356 LYS B N 1
ATOM 5708 C CA . LYS B 1 356 ? 30.310 24.175 10.537 1.00 58.67 356 LYS B CA 1
ATOM 5709 C C . LYS B 1 356 ? 31.426 24.421 9.521 1.00 57.84 356 LYS B C 1
ATOM 5710 O O . LYS B 1 356 ? 32.392 23.659 9.447 1.00 57.75 356 LYS B O 1
ATOM 5716 N N . ALA B 1 357 ? 31.282 25.484 8.738 1.00 57.17 357 ALA B N 1
ATOM 5717 C CA . ALA B 1 357 ? 32.265 25.828 7.715 1.00 57.67 357 ALA B CA 1
ATOM 5718 C C . ALA B 1 357 ? 33.650 26.081 8.298 1.00 56.92 357 ALA B C 1
ATOM 5719 O O . ALA B 1 357 ? 33.789 26.769 9.305 1.00 56.48 357 ALA B O 1
ATOM 5721 N N . SER B 1 358 ? 34.671 25.517 7.661 1.00 57.64 358 SER B N 1
ATOM 5722 C CA . SER B 1 358 ? 36.050 25.706 8.105 1.00 57.78 358 SER B CA 1
ATOM 5723 C C . SER B 1 358 ? 36.829 26.439 7.010 1.00 56.42 358 SER B C 1
ATOM 5724 O O . SER B 1 358 ? 38.059 26.515 7.041 1.00 57.26 358 SER B O 1
ATOM 5727 N N . SER B 1 359 ? 36.087 26.979 6.047 1.00 54.05 359 SER B N 1
ATOM 5728 C CA . SER B 1 359 ? 36.655 27.724 4.930 1.00 52.53 359 SER B CA 1
ATOM 5729 C C . SER B 1 359 ? 35.646 28.782 4.485 1.00 51.73 359 SER B C 1
ATOM 5730 O O . SER B 1 359 ? 34.449 28.657 4.751 1.00 51.23 359 SER B O 1
ATOM 5733 N N . SER B 1 360 ? 36.134 29.818 3.809 1.00 50.65 360 SER B N 1
ATOM 5734 C CA . SER B 1 360 ? 35.288 30.912 3.341 1.00 49.43 360 SER B CA 1
ATOM 5735 C C . SER B 1 360 ? 34.006 30.463 2.645 1.00 48.39 360 SER B C 1
ATOM 5736 O O . SER B 1 360 ? 34.001 29.528 1.844 1.00 49.09 360 SER B O 1
ATOM 5739 N N . VAL B 1 361 ? 32.922 31.156 2.969 1.00 45.96 361 VAL B N 1
ATOM 5740 C CA . VAL B 1 361 ? 31.607 30.893 2.408 1.00 44.06 361 VAL B CA 1
ATOM 5741 C C . VAL B 1 361 ? 30.871 32.222 2.353 1.00 43.78 361 VAL B C 1
ATOM 5742 O O . VAL B 1 361 ? 31.016 33.052 3.248 1.00 43.56 361 VAL B O 1
ATOM 5746 N N . CYS B 1 362 ? 30.089 32.428 1.301 1.00 43.43 362 CYS B N 1
ATOM 5747 C CA . CYS B 1 362 ? 29.332 33.659 1.169 1.00 43.25 362 CYS B CA 1
ATOM 5748 C C . CYS B 1 362 ? 27.879 33.373 0.830 1.00 43.51 362 CYS B C 1
ATOM 5749 O O . CYS B 1 362 ? 27.586 32.582 -0.063 1.00 44.88 362 CYS B O 1
ATOM 5752 N N . VAL B 1 363 ? 26.973 34.007 1.565 1.00 43.77 363 VAL B N 1
ATOM 5753 C CA . VAL B 1 363 ? 25.545 33.848 1.332 1.00 43.15 363 VAL B CA 1
ATOM 5754 C C . VAL B 1 363 ? 25.056 35.097 0.606 1.00 43.07 363 VAL B C 1
ATOM 5755 O O . VAL B 1 363 ? 25.100 36.199 1.154 1.00 43.97 363 VAL B O 1
ATOM 5759 N N . CYS B 1 364 ? 24.608 34.921 -0.633 1.00 41.74 364 CYS B N 1
ATOM 5760 C CA . CYS B 1 364 ? 24.116 36.032 -1.439 1.00 42.34 364 CYS B CA 1
ATOM 5761 C C . CYS B 1 364 ? 22.600 36.042 -1.457 1.00 41.43 364 CYS B C 1
ATOM 5762 O O . CYS B 1 364 ? 21.980 35.184 -2.079 1.00 41.13 364 CYS B O 1
ATOM 5765 N N . LEU B 1 365 ? 22.006 37.031 -0.800 1.00 41.70 365 LEU B N 1
ATOM 5766 C CA . LEU B 1 365 ? 20.554 37.106 -0.718 1.00 41.88 365 LEU B CA 1
ATOM 5767 C C . LEU B 1 365 ? 19.890 38.212 -1.531 1.00 41.97 365 LEU B C 1
ATOM 5768 O O . LEU B 1 365 ? 20.244 39.386 -1.416 1.00 41.34 365 LEU B O 1
ATOM 5773 N N . PRO B 1 366 ? 18.917 37.842 -2.377 1.00 42.29 366 PRO B N 1
ATOM 5774 C CA . PRO B 1 366 ? 18.195 38.815 -3.200 1.00 43.46 366 PRO B CA 1
ATOM 5775 C C . PRO B 1 366 ? 16.916 39.270 -2.473 1.00 45.51 366 PRO B C 1
ATOM 5776 O O . PRO B 1 366 ? 15.974 38.491 -2.297 1.00 43.46 366 PRO B O 1
ATOM 5780 N N . GLU B 1 367 ? 16.903 40.528 -2.041 1.00 48.12 367 GLU B N 1
ATOM 5781 C CA . GLU B 1 367 ? 15.763 41.105 -1.326 1.00 50.76 367 GLU B CA 1
ATOM 5782 C C . GLU B 1 367 ? 14.425 41.064 -2.054 1.00 50.79 367 GLU B C 1
ATOM 5783 O O . GLU B 1 367 ? 13.395 40.764 -1.457 1.00 51.75 367 GLU B O 1
ATOM 5789 N N . LYS B 1 368 ? 14.448 41.380 -3.341 1.00 51.08 368 LYS B N 1
ATOM 5790 C CA . LYS B 1 368 ? 13.234 41.455 -4.142 1.00 51.87 368 LYS B CA 1
ATOM 5791 C C . LYS B 1 368 ? 12.548 40.157 -4.575 1.00 52.08 368 LYS B C 1
ATOM 5792 O O . LYS B 1 368 ? 11.409 40.197 -5.040 1.00 53.13 368 LYS B O 1
ATOM 5798 N N . GLY B 1 369 ? 13.210 39.013 -4.431 1.00 51.12 369 GLY B N 1
ATOM 5799 C CA . GLY B 1 369 ? 12.574 37.767 -4.841 1.00 49.39 369 GLY B CA 1
ATOM 5800 C C . GLY B 1 369 ? 13.527 36.614 -5.092 1.00 47.38 369 GLY B C 1
ATOM 5801 O O . GLY B 1 369 ? 14.675 36.826 -5.481 1.00 47.50 369 GLY B O 1
ATOM 5802 N N . VAL B 1 370 ? 13.039 35.391 -4.894 1.00 45.49 370 VAL B N 1
ATOM 5803 C CA . VAL B 1 370 ? 13.862 34.196 -5.062 1.00 42.63 370 VAL B CA 1
ATOM 5804 C C . VAL B 1 370 ? 13.561 33.317 -6.280 1.00 41.51 370 VAL B C 1
ATOM 5805 O O . VAL B 1 370 ? 14.244 32.317 -6.508 1.00 40.13 370 VAL B O 1
ATOM 5809 N N . SER B 1 371 ? 12.550 33.676 -7.062 1.00 40.70 371 SER B N 1
ATOM 5810 C CA . SER B 1 371 ? 12.233 32.899 -8.259 1.00 41.75 371 SER B CA 1
ATOM 5811 C C . SER B 1 371 ? 11.397 33.728 -9.219 1.00 43.06 371 SER B C 1
ATOM 5812 O O . SER B 1 371 ? 10.878 34.782 -8.854 1.00 43.52 371 SER B O 1
ATOM 5815 N N . ALA B 1 372 ? 11.270 33.248 -10.450 1.00 44.61 372 ALA B N 1
ATOM 5816 C CA . ALA B 1 372 ? 10.486 33.943 -11.464 1.00 46.25 372 ALA B CA 1
ATOM 5817 C C . ALA B 1 372 ? 9.036 34.136 -11.008 1.00 48.02 372 ALA B C 1
ATOM 5818 O O . ALA B 1 372 ? 8.351 35.047 -11.477 1.00 49.05 372 ALA B O 1
ATOM 5820 N N . LEU B 1 373 ? 8.574 33.278 -10.098 1.00 48.55 373 LEU B N 1
ATOM 5821 C CA . LEU B 1 373 ? 7.206 33.351 -9.586 1.00 49.49 373 LEU B CA 1
ATOM 5822 C C . LEU B 1 373 ? 7.115 34.210 -8.331 1.00 50.72 373 LEU B C 1
ATOM 5823 O O . LEU B 1 373 ? 6.042 34.711 -7.991 1.00 51.60 373 LEU B O 1
ATOM 5828 N N . ASP B 1 374 ? 8.243 34.374 -7.647 1.00 51.08 374 ASP B N 1
ATOM 5829 C CA . ASP B 1 374 ? 8.300 35.182 -6.436 1.00 51.60 374 ASP B CA 1
ATOM 5830 C C . ASP B 1 374 ? 8.736 36.599 -6.805 1.00 53.29 374 ASP B C 1
ATOM 5831 O O . ASP B 1 374 ? 9.792 37.080 -6.390 1.00 52.42 374 ASP B O 1
ATOM 5836 N N . ALA B 1 375 ? 7.906 37.258 -7.604 1.00 55.46 375 ALA B N 1
ATOM 5837 C CA . ALA B 1 375 ? 8.183 38.616 -8.051 1.00 58.64 375 ALA B CA 1
ATOM 5838 C C . ALA B 1 375 ? 6.879 39.398 -8.185 1.00 60.03 375 ALA B C 1
ATOM 5839 O O . ALA B 1 375 ? 5.808 38.818 -8.360 1.00 60.14 375 ALA B O 1
ATOM 5841 N N . PRO B 1 376 ? 6.958 40.733 -8.104 1.00 61.63 376 PRO B N 1
ATOM 5842 C CA . PRO B 1 376 ? 5.776 41.591 -8.219 1.00 62.76 376 PRO B CA 1
ATOM 5843 C C . PRO B 1 376 ? 4.831 41.180 -9.348 1.00 63.08 376 PRO B C 1
ATOM 5844 O O . PRO B 1 376 ? 5.225 41.122 -10.513 1.00 63.92 376 PRO B O 1
ATOM 5848 N N . GLY B 1 377 ? 3.584 40.888 -8.990 1.00 62.95 377 GLY B N 1
ATOM 5849 C CA . GLY B 1 377 ? 2.598 40.508 -9.985 1.00 63.02 377 GLY B CA 1
ATOM 5850 C C . GLY B 1 377 ? 2.531 39.029 -10.309 1.00 63.42 377 GLY B C 1
ATOM 5851 O O . GLY B 1 377 ? 1.658 38.605 -11.066 1.00 63.19 377 GLY B O 1
ATOM 5852 N N . LYS B 1 378 ? 3.438 38.238 -9.742 1.00 63.35 378 LYS B N 1
ATOM 5853 C CA . LYS B 1 378 ? 3.449 36.800 -10.005 1.00 63.76 378 LYS B CA 1
ATOM 5854 C C . LYS B 1 378 ? 2.790 36.016 -8.875 1.00 63.24 378 LYS B C 1
ATOM 5855 O O . LYS B 1 378 ? 2.806 36.438 -7.720 1.00 62.86 378 LYS B O 1
ATOM 5861 N N . ASP B 1 379 ? 2.221 34.868 -9.225 1.00 63.40 379 ASP B N 1
ATOM 5862 C CA . ASP B 1 379 ? 1.519 34.005 -8.278 1.00 64.03 379 ASP B CA 1
ATOM 5863 C C . ASP B 1 379 ? 2.179 33.729 -6.931 1.00 62.38 379 ASP B C 1
ATOM 5864 O O . ASP B 1 379 ? 1.489 33.615 -5.923 1.00 62.33 379 ASP B O 1
ATOM 5869 N N . PHE B 1 380 ? 3.502 33.624 -6.897 1.00 60.52 380 PHE B N 1
ATOM 5870 C CA . PHE B 1 380 ? 4.185 33.317 -5.641 1.00 58.80 380 PHE B CA 1
ATOM 5871 C C . PHE B 1 380 ? 4.870 34.478 -4.937 1.00 57.50 380 PHE B C 1
ATOM 5872 O O . PHE B 1 380 ? 5.685 34.268 -4.037 1.00 56.48 380 PHE B O 1
ATOM 5880 N N . TYR B 1 381 ? 4.531 35.702 -5.322 1.00 56.71 381 TYR B N 1
ATOM 5881 C CA . TYR B 1 381 ? 5.155 36.864 -4.705 1.00 58.05 381 TYR B CA 1
ATOM 5882 C C . TYR B 1 381 ? 4.769 37.041 -3.237 1.00 58.65 381 TYR B C 1
ATOM 5883 O O . TYR B 1 381 ? 3.586 37.079 -2.897 1.00 58.86 381 TYR B O 1
ATOM 5892 N N . ASP B 1 382 ? 5.777 37.133 -2.372 1.00 59.23 382 ASP B N 1
ATOM 5893 C CA . ASP B 1 382 ? 5.562 37.328 -0.940 1.00 59.95 382 ASP B CA 1
ATOM 5894 C C . ASP B 1 382 ? 6.820 37.850 -0.250 1.00 60.30 382 ASP B C 1
ATOM 5895 O O . ASP B 1 382 ? 7.666 37.071 0.193 1.00 60.31 382 ASP B O 1
ATOM 5900 N N . PRO B 1 383 ? 6.953 39.187 -0.149 1.00 59.78 383 PRO B N 1
ATOM 5901 C CA . PRO B 1 383 ? 8.085 39.886 0.474 1.00 59.28 383 PRO B CA 1
ATOM 5902 C C . PRO B 1 383 ? 8.310 39.593 1.957 1.00 59.22 383 PRO B C 1
ATOM 5903 O O . PRO B 1 383 ? 9.407 39.804 2.477 1.00 58.99 383 PRO B O 1
ATOM 5907 N N . GLU B 1 384 ? 7.277 39.123 2.645 1.00 59.25 384 GLU B N 1
ATOM 5908 C CA . GLU B 1 384 ? 7.420 38.812 4.059 1.00 60.03 384 GLU B CA 1
ATOM 5909 C C . GLU B 1 384 ? 8.224 37.532 4.228 1.00 59.14 384 GLU B C 1
ATOM 5910 O O . GLU B 1 384 ? 9.000 37.392 5.179 1.00 58.65 384 GLU B O 1
ATOM 5916 N N . ALA B 1 385 ? 8.038 36.603 3.295 1.00 57.39 385 ALA B N 1
ATOM 5917 C CA . ALA B 1 385 ? 8.762 35.338 3.323 1.00 56.23 385 ALA B CA 1
ATOM 5918 C C . ALA B 1 385 ? 10.238 35.618 3.054 1.00 55.15 385 ALA B C 1
ATOM 5919 O O . ALA B 1 385 ? 11.118 35.168 3.790 1.00 54.73 385 ALA B O 1
ATOM 5921 N N . THR B 1 386 ? 10.496 36.379 1.995 1.00 54.09 386 THR B N 1
ATOM 5922 C CA . THR B 1 386 ? 11.853 36.737 1.606 1.00 53.43 386 THR B CA 1
ATOM 5923 C C . THR B 1 386 ? 12.539 37.469 2.751 1.00 54.92 386 THR B C 1
ATOM 5924 O O . THR B 1 386 ? 13.682 37.176 3.097 1.00 53.48 386 THR B O 1
ATOM 5928 N N . SER B 1 387 ? 11.826 38.429 3.330 1.00 56.80 387 SER B N 1
ATOM 5929 C CA . SER B 1 387 ? 12.346 39.218 4.440 1.00 58.69 387 SER B CA 1
ATOM 5930 C C . SER B 1 387 ? 12.698 38.305 5.610 1.00 58.69 387 SER B C 1
ATOM 5931 O O . SER B 1 387 ? 13.779 38.405 6.193 1.00 58.95 387 SER B O 1
ATOM 5934 N N . CYS B 1 388 ? 11.771 37.416 5.951 1.00 59.39 388 CYS B N 1
ATOM 5935 C CA . CYS B 1 388 ? 11.976 36.476 7.046 1.00 59.92 388 CYS B CA 1
ATOM 5936 C C . CYS B 1 388 ? 13.249 35.684 6.785 1.00 58.35 388 CYS B C 1
ATOM 5937 O O . CYS B 1 388 ? 14.110 35.542 7.659 1.00 56.71 388 CYS B O 1
ATOM 5940 N N . LEU B 1 389 ? 13.351 35.185 5.559 1.00 57.73 389 LEU B N 1
ATOM 5941 C CA . LEU B 1 389 ? 14.487 34.394 5.114 1.00 57.65 389 LEU B CA 1
ATOM 5942 C C . LEU B 1 389 ? 15.790 35.174 5.309 1.00 58.10 389 LEU B C 1
ATOM 5943 O O . LEU B 1 389 ? 16.756 34.656 5.875 1.00 57.84 389 LEU B O 1
ATOM 5948 N N . THR B 1 390 ? 15.804 36.426 4.860 1.00 58.24 390 THR B N 1
ATOM 5949 C CA . THR B 1 390 ? 16.983 37.277 4.992 1.00 58.90 390 THR B CA 1
ATOM 5950 C C . THR B 1 390 ? 17.332 37.548 6.456 1.00 59.90 390 THR B C 1
ATOM 5951 O O . THR B 1 390 ? 18.466 37.314 6.882 1.00 60.28 390 THR B O 1
ATOM 5955 N N . ARG B 1 391 ? 16.357 38.047 7.216 1.00 60.30 391 ARG B N 1
ATOM 5956 C CA . ARG B 1 391 ? 16.562 38.354 8.632 1.00 60.63 391 ARG B CA 1
ATOM 5957 C C . ARG B 1 391 ? 17.048 37.129 9.387 1.00 59.93 391 ARG B C 1
ATOM 5958 O O . ARG B 1 391 ? 18.087 37.157 10.047 1.00 58.31 391 ARG B O 1
ATOM 5966 N N . GLU B 1 392 ? 16.280 36.052 9.274 1.00 60.56 392 GLU B N 1
ATOM 5967 C CA . GLU B 1 392 ? 16.582 34.798 9.948 1.00 62.16 392 GLU B CA 1
ATOM 5968 C C . GLU B 1 392 ? 17.972 34.265 9.603 1.00 62.60 392 GLU B C 1
ATOM 5969 O O . GLU B 1 392 ? 18.625 33.624 10.428 1.00 61.42 392 GLU B O 1
ATOM 5975 N N . LEU B 1 393 ? 18.421 34.543 8.383 1.00 63.43 393 LEU B N 1
ATOM 5976 C CA . LEU B 1 393 ? 19.720 34.075 7.913 1.00 64.01 393 LEU B CA 1
ATOM 5977 C C . LEU B 1 393 ? 20.889 34.927 8.415 1.00 64.43 393 LEU B C 1
ATOM 5978 O O . LEU B 1 393 ? 21.961 34.399 8.712 1.00 63.73 393 LEU B O 1
ATOM 5983 N N . GLN B 1 394 ? 20.683 36.238 8.511 1.00 65.46 394 GLN B N 1
ATOM 5984 C CA . GLN B 1 394 ? 21.728 37.141 8.988 1.00 66.83 394 GLN B CA 1
ATOM 5985 C C . GLN B 1 394 ? 22.002 36.919 10.472 1.00 67.86 394 GLN B C 1
ATOM 5986 O O . GLN B 1 394 ? 23.147 36.995 10.927 1.00 67.70 394 GLN B O 1
ATOM 5992 N N . MET B 1 395 ? 20.938 36.647 11.220 1.00 68.52 395 MET B N 1
ATOM 5993 C CA . MET B 1 395 ? 21.032 36.432 12.659 1.00 69.33 395 MET B CA 1
ATOM 5994 C C . MET B 1 395 ? 21.744 35.136 13.033 1.00 68.69 395 MET B C 1
ATOM 5995 O O . MET B 1 395 ? 22.599 35.125 13.920 1.00 69.21 395 MET B O 1
ATOM 6000 N N . LEU B 1 396 ? 21.398 34.048 12.353 1.00 66.93 396 LEU B N 1
ATOM 6001 C CA . LEU B 1 396 ? 21.996 32.751 12.640 1.00 66.11 396 LEU B CA 1
ATOM 6002 C C . LEU B 1 396 ? 23.452 32.608 12.188 1.00 66.18 396 LEU B C 1
ATOM 6003 O O . LEU B 1 396 ? 24.177 31.748 12.691 1.00 65.15 396 LEU B O 1
ATOM 6008 N N . LEU B 1 397 ? 23.877 33.447 11.246 1.00 67.25 397 LEU B N 1
ATOM 6009 C CA . LEU B 1 397 ? 25.246 33.394 10.728 1.00 68.70 397 LEU B CA 1
ATOM 6010 C C . LEU B 1 397 ? 26.087 34.583 11.188 1.00 70.46 397 LEU B C 1
ATOM 6011 O O . LEU B 1 397 ? 27.108 34.915 10.580 1.00 69.76 397 LEU B O 1
ATOM 6016 N N . GLU B 1 398 ? 25.649 35.206 12.277 1.00 73.27 398 GLU B N 1
ATOM 6017 C CA . GLU B 1 398 ? 26.321 36.363 12.858 1.00 75.59 398 GLU B CA 1
ATOM 6018 C C . GLU B 1 398 ? 27.680 35.994 13.464 1.00 76.08 398 GLU B C 1
ATOM 6019 O O . GLU B 1 398 ? 28.696 36.622 13.163 1.00 75.17 398 GLU B O 1
ATOM 6025 N N . ASN B 1 399 ? 27.680 34.974 14.319 1.00 77.47 399 ASN B N 1
ATOM 6026 C CA . ASN B 1 399 ? 28.890 34.512 15.003 1.00 78.71 399 ASN B CA 1
ATOM 6027 C C . ASN B 1 399 ? 29.913 33.834 14.095 1.00 78.16 399 ASN B C 1
ATOM 6028 O O . ASN B 1 399 ? 31.041 33.565 14.516 1.00 77.31 399 ASN B O 1
ATOM 6033 N N . ASN B 1 400 ? 29.523 33.558 12.855 1.00 77.71 400 ASN B N 1
ATOM 6034 C CA . ASN B 1 400 ? 30.414 32.882 11.920 1.00 77.02 400 ASN B CA 1
ATOM 6035 C C . ASN B 1 400 ? 31.393 33.813 11.207 1.00 75.86 400 ASN B C 1
ATOM 6036 O O . ASN B 1 400 ? 30.991 34.762 10.531 1.00 75.07 400 ASN B O 1
ATOM 6041 N N . GLU B 1 401 ? 32.683 33.526 11.365 1.00 75.09 401 GLU B N 1
ATOM 6042 C CA . GLU B 1 401 ? 33.744 34.311 10.738 1.00 74.98 401 GLU B CA 1
ATOM 6043 C C . GLU B 1 401 ? 33.985 33.856 9.302 1.00 73.23 401 GLU B C 1
ATOM 6044 O O . GLU B 1 401 ? 34.280 34.664 8.421 1.00 73.06 401 GLU B O 1
ATOM 6050 N N . ARG B 1 402 ? 33.858 32.552 9.080 1.00 70.61 402 ARG B N 1
ATOM 6051 C CA . ARG B 1 402 ? 34.058 31.967 7.764 1.00 68.72 402 ARG B CA 1
ATOM 6052 C C . ARG B 1 402 ? 32.959 32.320 6.765 1.00 66.53 402 ARG B C 1
ATOM 6053 O O . ARG B 1 402 ? 33.199 32.342 5.560 1.00 65.66 402 ARG B O 1
ATOM 6061 N N . CYS B 1 403 ? 31.760 32.605 7.259 1.00 63.95 403 CYS B N 1
ATOM 6062 C CA . CYS B 1 403 ? 30.646 32.907 6.373 1.00 62.91 403 CYS B CA 1
ATOM 6063 C C . CYS B 1 403 ? 30.111 34.337 6.411 1.00 61.11 403 CYS B C 1
ATOM 6064 O O . CYS B 1 403 ? 29.616 34.808 7.436 1.00 61.95 403 CYS B O 1
ATOM 6067 N N . GLN B 1 404 ? 30.202 35.014 5.269 1.00 58.14 404 GLN B N 1
ATOM 6068 C CA . GLN B 1 404 ? 29.720 36.382 5.126 1.00 54.99 404 GLN B CA 1
ATOM 6069 C C . GLN B 1 404 ? 28.356 36.391 4.444 1.00 53.10 404 GLN B C 1
ATOM 6070 O O . GLN B 1 404 ? 28.147 35.701 3.448 1.00 51.16 404 GLN B O 1
ATOM 6076 N N . VAL B 1 405 ? 27.438 37.187 4.985 1.00 51.06 405 VAL B N 1
ATOM 6077 C CA . VAL B 1 405 ? 26.085 37.297 4.455 1.00 48.92 405 VAL B CA 1
ATOM 6078 C C . VAL B 1 405 ? 25.871 38.656 3.792 1.00 49.97 405 VAL B C 1
ATOM 6079 O O . VAL B 1 405 ? 25.984 39.693 4.446 1.00 49.98 405 VAL B O 1
ATOM 6083 N N . LYS B 1 406 ? 25.566 38.643 2.496 1.00 48.87 406 LYS B N 1
ATOM 6084 C CA . LYS B 1 406 ? 25.323 39.872 1.749 1.00 48.44 406 LYS B CA 1
ATOM 6085 C C . LYS B 1 406 ? 23.853 39.969 1.343 1.00 49.11 406 LYS B C 1
ATOM 6086 O O . LYS B 1 406 ? 23.268 39.011 0.831 1.00 50.06 406 LYS B O 1
ATOM 6092 N N . VAL B 1 407 ? 23.262 41.135 1.572 1.00 48.93 407 VAL B N 1
ATOM 6093 C CA . VAL B 1 407 ? 21.872 41.366 1.222 1.00 48.35 407 VAL B CA 1
ATOM 6094 C C . VAL B 1 407 ? 21.852 42.351 0.063 1.00 48.11 407 VAL B C 1
ATOM 6095 O O . VAL B 1 407 ? 22.182 43.522 0.228 1.00 48.91 407 VAL B O 1
ATOM 6099 N N . LEU B 1 408 ? 21.474 41.862 -1.112 1.00 46.87 408 LEU B N 1
ATOM 6100 C CA . LEU B 1 408 ? 21.434 42.691 -2.306 1.00 46.42 408 LEU B CA 1
ATOM 6101 C C . LEU B 1 408 ? 20.022 43.154 -2.648 1.00 46.21 408 LEU B C 1
ATOM 6102 O O . LEU B 1 408 ? 19.069 42.376 -2.601 1.00 44.33 408 LEU B O 1
ATOM 6107 N N . PRO B 1 409 ? 19.877 44.441 -3.005 1.00 46.79 409 PRO B N 1
ATOM 6108 C CA . PRO B 1 409 ? 18.609 45.083 -3.366 1.00 46.39 409 PRO B CA 1
ATOM 6109 C C . PRO B 1 409 ? 18.133 44.724 -4.767 1.00 45.54 409 PRO B C 1
ATOM 6110 O O . PRO B 1 409 ? 17.750 45.600 -5.546 1.00 45.44 409 PRO B O 1
ATOM 6114 N N . TYR B 1 410 ? 18.149 43.438 -5.087 1.00 44.65 410 TYR B N 1
ATOM 6115 C CA . TYR B 1 410 ? 17.719 43.001 -6.407 1.00 44.85 410 TYR B CA 1
ATOM 6116 C C . TYR B 1 410 ? 16.899 41.730 -6.326 1.00 44.24 410 TYR B C 1
ATOM 6117 O O . TYR B 1 410 ? 16.815 41.088 -5.272 1.00 42.00 410 TYR B O 1
ATOM 6126 N N . HIS B 1 411 ? 16.288 41.384 -7.453 1.00 42.42 411 HIS B N 1
ATOM 6127 C CA . HIS B 1 411 ? 15.526 40.155 -7.559 1.00 42.42 411 HIS B CA 1
ATOM 6128 C C . HIS B 1 411 ? 16.549 39.145 -8.084 1.00 42.54 411 HIS B C 1
ATOM 6129 O O . HIS B 1 411 ? 17.369 39.477 -8.948 1.00 40.76 411 HIS B O 1
ATOM 6136 N N . ILE B 1 412 ? 16.510 37.927 -7.552 1.00 41.50 412 ILE B N 1
ATOM 6137 C CA . ILE B 1 412 ? 17.447 36.882 -7.949 1.00 40.07 412 ILE B CA 1
ATOM 6138 C C . ILE B 1 412 ? 17.690 36.805 -9.455 1.00 40.10 412 ILE B C 1
ATOM 6139 O O . ILE B 1 412 ? 18.785 36.454 -9.884 1.00 38.59 412 ILE B O 1
ATOM 6144 N N . ASN B 1 413 ? 16.682 37.134 -10.258 1.00 40.44 413 ASN B N 1
ATOM 6145 C CA . ASN B 1 413 ? 16.848 37.074 -11.707 1.00 41.68 413 ASN B CA 1
ATOM 6146 C C . ASN B 1 413 ? 17.321 38.362 -12.377 1.00 42.30 413 ASN B C 1
ATOM 6147 O O . ASN B 1 413 ? 17.342 38.452 -13.607 1.00 42.75 413 ASN B O 1
ATOM 6152 N N . ASP B 1 414 ? 17.709 39.355 -11.582 1.00 41.11 414 ASP B N 1
ATOM 6153 C CA . ASP B 1 414 ? 18.209 40.602 -12.151 1.00 41.61 414 ASP B CA 1
ATOM 6154 C C . ASP B 1 414 ? 19.657 40.398 -12.592 1.00 41.13 414 ASP B C 1
ATOM 6155 O O . ASP B 1 414 ? 20.439 39.751 -11.895 1.00 40.44 414 ASP B O 1
ATOM 6160 N N . ALA B 1 415 ? 20.011 40.959 -13.743 1.00 40.29 415 ALA B N 1
ATOM 6161 C CA . ALA B 1 415 ? 21.364 40.831 -14.264 1.00 40.60 415 ALA B CA 1
ATOM 6162 C C . ALA B 1 415 ? 22.417 41.184 -13.214 1.00 40.56 415 ALA B C 1
ATOM 6163 O O . ALA B 1 415 ? 23.461 40.537 -13.140 1.00 40.56 415 ALA B O 1
ATOM 6165 N N . GLU B 1 416 ? 22.146 42.194 -12.391 1.00 40.00 416 GLU B N 1
ATOM 6166 C CA . GLU B 1 416 ? 23.121 42.595 -11.380 1.00 40.12 416 GLU B CA 1
ATOM 6167 C C . GLU B 1 416 ? 23.236 41.685 -10.164 1.00 38.49 416 GLU B C 1
ATOM 6168 O O . GLU B 1 416 ? 24.222 41.760 -9.430 1.00 37.53 416 GLU B O 1
ATOM 6174 N N . PHE B 1 417 ? 22.244 40.831 -9.929 1.00 37.12 417 PHE B N 1
ATOM 6175 C CA . PHE B 1 417 ? 22.354 39.918 -8.793 1.00 36.08 417 PHE B CA 1
ATOM 6176 C C . PHE B 1 417 ? 23.314 38.805 -9.233 1.00 34.73 417 PHE B C 1
ATOM 6177 O O . PHE B 1 417 ? 24.191 38.381 -8.474 1.00 34.16 417 PHE B O 1
ATOM 6185 N N . ALA B 1 418 ? 23.146 38.347 -10.471 1.00 34.93 418 ALA B N 1
ATOM 6186 C CA . ALA B 1 418 ? 24.016 37.311 -11.021 1.00 35.43 418 ALA B CA 1
ATOM 6187 C C . ALA B 1 418 ? 25.454 37.815 -10.957 1.00 34.51 418 ALA B C 1
ATOM 6188 O O . ALA B 1 418 ? 26.372 37.045 -10.676 1.00 34.54 418 ALA B O 1
ATOM 6190 N N . ASN B 1 419 ? 25.650 39.109 -11.213 1.00 32.78 419 ASN B N 1
ATOM 6191 C CA . ASN B 1 419 ? 26.993 39.675 -11.159 1.00 33.27 419 ASN B CA 1
ATOM 6192 C C . ASN B 1 419 ? 27.523 39.692 -9.735 1.00 33.14 419 ASN B C 1
ATOM 6193 O O . ASN B 1 419 ? 28.720 39.493 -9.504 1.00 32.54 419 ASN B O 1
ATOM 6198 N N . ALA B 1 420 ? 26.631 39.927 -8.776 1.00 32.55 420 ALA B N 1
ATOM 6199 C CA . ALA B 1 420 ? 27.036 39.948 -7.377 1.00 32.12 420 ALA B CA 1
ATOM 6200 C C . ALA B 1 420 ? 27.485 38.540 -6.964 1.00 32.23 420 ALA B C 1
ATOM 6201 O O . ALA B 1 420 ? 28.480 38.374 -6.241 1.00 30.59 420 ALA B O 1
ATOM 6203 N N . LEU B 1 421 ? 26.748 37.532 -7.429 1.00 30.00 421 LEU B N 1
ATOM 6204 C CA . LEU B 1 421 ? 27.080 36.142 -7.119 1.00 30.71 421 LEU B CA 1
ATOM 6205 C C . LEU B 1 421 ? 28.491 35.843 -7.608 1.00 30.86 421 LEU B C 1
ATOM 6206 O O . LEU B 1 421 ? 29.315 35.312 -6.866 1.00 31.75 421 LEU B O 1
ATOM 6211 N N . VAL B 1 422 ? 28.769 36.204 -8.857 1.00 30.81 422 VAL B N 1
ATOM 6212 C CA . VAL B 1 422 ? 30.089 35.974 -9.427 1.00 31.31 422 VAL B CA 1
ATOM 6213 C C . VAL B 1 422 ? 31.163 36.822 -8.746 1.00 32.00 422 VAL B C 1
ATOM 6214 O O . VAL B 1 422 ? 32.287 36.355 -8.561 1.00 33.46 422 VAL B O 1
ATOM 6218 N N . ASP B 1 423 ? 30.836 38.057 -8.371 1.00 31.45 423 ASP B N 1
ATOM 6219 C CA . ASP B 1 423 ? 31.827 38.885 -7.685 1.00 33.60 423 ASP B CA 1
ATOM 6220 C C . ASP B 1 423 ? 32.191 38.177 -6.378 1.00 34.10 423 ASP B C 1
ATOM 6221 O O . ASP B 1 423 ? 33.364 38.062 -6.019 1.00 31.53 423 ASP B O 1
ATOM 6226 N N . SER B 1 424 ? 31.167 37.705 -5.670 1.00 35.59 424 SER B N 1
ATOM 6227 C CA . SER B 1 424 ? 31.363 37.012 -4.401 1.00 35.22 424 SER B CA 1
ATOM 6228 C C . SER B 1 424 ? 32.182 35.756 -4.597 1.00 35.95 424 SER B C 1
ATOM 6229 O O . SER B 1 424 ? 33.039 35.439 -3.774 1.00 36.19 424 SER B O 1
ATOM 6232 N N . PHE B 1 425 ? 31.920 35.035 -5.686 1.00 35.26 425 PHE B N 1
ATOM 6233 C CA . PHE B 1 425 ? 32.654 33.803 -5.939 1.00 38.01 425 PHE B CA 1
ATOM 6234 C C . PHE B 1 425 ? 34.140 34.054 -6.159 1.00 39.48 425 PHE B C 1
ATOM 6235 O O . PHE B 1 425 ? 34.983 33.405 -5.539 1.00 40.82 425 PHE B O 1
ATOM 6243 N N . LEU B 1 426 ? 34.460 34.997 -7.039 1.00 41.07 426 LEU B N 1
ATOM 6244 C CA . LEU B 1 426 ? 35.853 35.314 -7.344 1.00 41.37 426 LEU B CA 1
ATOM 6245 C C . LEU B 1 426 ? 36.638 35.822 -6.124 1.00 42.01 426 LEU B C 1
ATOM 6246 O O . LEU B 1 426 ? 37.805 35.477 -5.944 1.00 40.55 426 LEU B O 1
ATOM 6251 N N . GLU B 1 427 ? 35.991 36.628 -5.285 1.00 42.50 427 GLU B N 1
ATOM 6252 C CA . GLU B 1 427 ? 36.632 37.169 -4.092 1.00 43.10 427 GLU B CA 1
ATOM 6253 C C . GLU B 1 427 ? 37.174 36.061 -3.190 1.00 45.66 427 GLU B C 1
ATOM 6254 O O . GLU B 1 427 ? 38.280 36.175 -2.662 1.00 47.89 427 GLU B O 1
ATOM 6260 N N . ILE B 1 428 ? 36.403 34.989 -3.023 1.00 45.04 428 ILE B N 1
ATOM 6261 C CA . ILE B 1 428 ? 36.818 33.876 -2.173 1.00 45.06 428 ILE B CA 1
ATOM 6262 C C . ILE B 1 428 ? 37.458 32.713 -2.939 1.00 46.75 428 ILE B C 1
ATOM 6263 O O . ILE B 1 428 ? 37.740 31.663 -2.360 1.00 45.18 428 ILE B O 1
ATOM 6268 N N . SER B 1 429 ? 37.682 32.896 -4.238 1.00 48.54 429 SER B N 1
ATOM 6269 C CA . SER B 1 429 ? 38.301 31.853 -5.056 1.00 51.80 429 SER B CA 1
ATOM 6270 C C . SER B 1 429 ? 39.741 32.195 -5.420 1.00 53.35 429 SER B C 1
ATOM 6271 O O . SER B 1 429 ? 40.139 33.361 -5.399 1.00 54.36 429 SER B O 1
ATOM 6274 N N . PRO B 1 430 ? 40.545 31.173 -5.759 1.00 54.77 430 PRO B N 1
ATOM 6275 C CA . PRO B 1 430 ? 41.951 31.361 -6.133 1.00 55.67 430 PRO B CA 1
ATOM 6276 C C . PRO B 1 430 ? 42.126 32.419 -7.220 1.00 56.52 430 PRO B C 1
ATOM 6277 O O . PRO B 1 430 ? 42.886 33.380 -6.979 1.00 56.87 430 PRO B O 1
ATOM 6281 N N . SER C 2 5 ? -39.546 27.683 -51.397 1.00 78.36 670 SER C N 1
ATOM 6282 C CA . SER C 2 5 ? -40.468 27.207 -52.474 1.00 78.85 670 SER C CA 1
ATOM 6283 C C . SER C 2 5 ? -41.290 26.006 -51.999 1.00 78.08 670 SER C C 1
ATOM 6284 O O . SER C 2 5 ? -42.032 26.103 -51.020 1.00 77.24 670 SER C O 1
ATOM 6287 N N . GLU C 2 6 ? -41.150 24.878 -52.696 1.00 77.31 671 GLU C N 1
ATOM 6288 C CA . GLU C 2 6 ? -41.877 23.659 -52.350 1.00 76.51 671 GLU C CA 1
ATOM 6289 C C . GLU C 2 6 ? -41.079 22.819 -51.355 1.00 74.81 671 GLU C C 1
ATOM 6290 O O . GLU C 2 6 ? -41.475 21.704 -51.000 1.00 73.29 671 GLU C O 1
ATOM 6296 N N . GLU C 2 7 ? -39.952 23.364 -50.908 1.00 73.00 672 GLU C N 1
ATOM 6297 C CA . GLU C 2 7 ? -39.090 22.667 -49.964 1.00 71.35 672 GLU C CA 1
ATOM 6298 C C . GLU C 2 7 ? -39.637 22.759 -48.546 1.00 69.17 672 GLU C C 1
ATOM 6299 O O . GLU C 2 7 ? -39.581 21.792 -47.786 1.00 69.02 672 GLU C O 1
ATOM 6305 N N . ILE C 2 8 ? -40.160 23.926 -48.189 1.00 65.93 673 ILE C N 1
ATOM 6306 C CA . ILE C 2 8 ? -40.717 24.119 -46.859 1.00 62.40 673 ILE C CA 1
ATOM 6307 C C . ILE C 2 8 ? -41.807 23.069 -46.649 1.00 60.24 673 ILE C C 1
ATOM 6308 O O . ILE C 2 8 ? -41.955 22.519 -45.560 1.00 58.88 673 ILE C O 1
ATOM 6313 N N . GLU C 2 9 ? -42.552 22.785 -47.713 1.00 58.38 674 GLU C N 1
ATOM 6314 C CA . GLU C 2 9 ? -43.627 21.798 -47.671 1.00 56.68 674 GLU C CA 1
ATOM 6315 C C . GLU C 2 9 ? -43.066 20.397 -47.403 1.00 53.24 674 GLU C C 1
ATOM 6316 O O . GLU C 2 9 ? -43.694 19.594 -46.707 1.00 52.21 674 GLU C O 1
ATOM 6322 N N . SER C 2 10 ? -41.885 20.107 -47.948 1.00 48.39 675 SER C N 1
ATOM 6323 C CA . SER C 2 10 ? -41.255 18.800 -47.754 1.00 45.68 675 SER C CA 1
ATOM 6324 C C . SER C 2 10 ? -40.796 18.595 -46.307 1.00 42.95 675 SER C C 1
ATOM 6325 O O . SER C 2 10 ? -40.540 17.467 -45.887 1.00 39.13 675 SER C O 1
ATOM 6328 N N . LEU C 2 11 ? -40.697 19.688 -45.555 1.00 41.73 676 LEU C N 1
ATOM 6329 C CA . LEU C 2 11 ? -40.275 19.632 -44.156 1.00 42.13 676 LEU C CA 1
ATOM 6330 C C . LEU C 2 11 ? -41.434 19.869 -43.165 1.00 41.90 676 LEU C C 1
ATOM 6331 O O . LEU C 2 11 ? -41.202 20.162 -41.986 1.00 40.66 676 LEU C O 1
ATOM 6336 N N . GLU C 2 12 ? -42.671 19.733 -43.646 1.00 40.29 677 GLU C N 1
ATOM 6337 C CA . GLU C 2 12 ? -43.857 19.952 -42.816 1.00 41.39 677 GLU C CA 1
ATOM 6338 C C . GLU C 2 12 ? -43.873 19.123 -41.534 1.00 40.40 677 GLU C C 1
ATOM 6339 O O . GLU C 2 12 ? -44.446 19.542 -40.533 1.00 41.30 677 GLU C O 1
ATOM 6345 N N . GLN C 2 13 ? -43.237 17.958 -41.555 1.00 40.21 678 GLN C N 1
ATOM 6346 C CA . GLN C 2 13 ? -43.197 17.105 -40.369 1.00 39.64 678 GLN C CA 1
ATOM 6347 C C . GLN C 2 13 ? -42.505 17.807 -39.191 1.00 39.01 678 GLN C C 1
ATOM 6348 O O . GLN C 2 13 ? -42.739 17.465 -38.031 1.00 37.54 678 GLN C O 1
ATOM 6354 N N . PHE C 2 14 ? -41.664 18.793 -39.494 1.00 37.75 679 PHE C N 1
ATOM 6355 C CA . PHE C 2 14 ? -40.943 19.517 -38.452 1.00 38.03 679 PHE C CA 1
ATOM 6356 C C . PHE C 2 14 ? -41.585 20.850 -38.081 1.00 37.66 679 PHE C C 1
ATOM 6357 O O . PHE C 2 14 ? -41.370 21.356 -36.981 1.00 35.77 679 PHE C O 1
ATOM 6365 N N . HIS C 2 15 ? -42.367 21.416 -38.997 1.00 38.87 680 HIS C N 1
ATOM 6366 C CA . HIS C 2 15 ? -43.006 22.705 -38.757 1.00 39.16 680 HIS C CA 1
ATOM 6367 C C . HIS C 2 15 ? -44.085 22.696 -37.676 1.00 37.95 680 HIS C C 1
ATOM 6368 O O . HIS C 2 15 ? -45.117 22.043 -37.808 1.00 36.38 680 HIS C O 1
ATOM 6375 N N . MET C 2 16 ? -43.823 23.456 -36.617 1.00 38.33 681 MET C N 1
ATOM 6376 C CA . MET C 2 16 ? -44.713 23.581 -35.467 1.00 38.76 681 MET C CA 1
ATOM 6377 C C . MET C 2 16 ? -44.767 22.338 -34.581 1.00 37.72 681 MET C C 1
ATOM 6378 O O . MET C 2 16 ? -45.664 22.183 -33.750 1.00 39.15 681 MET C O 1
ATOM 6383 N N . ALA C 2 17 ? -43.798 21.449 -34.760 1.00 36.00 682 ALA C N 1
ATOM 6384 C CA . ALA C 2 17 ? -43.710 20.262 -33.916 1.00 36.32 682 ALA C CA 1
ATOM 6385 C C . ALA C 2 17 ? -43.263 20.827 -32.568 1.00 35.36 682 ALA C C 1
ATOM 6386 O O . ALA C 2 17 ? -42.548 21.838 -32.531 1.00 35.87 682 ALA C O 1
ATOM 6388 N N . THR C 2 18 ? -43.679 20.213 -31.466 1.00 33.57 683 THR C N 1
ATOM 6389 C CA . THR C 2 18 ? -43.250 20.726 -30.168 1.00 33.49 683 THR C CA 1
ATOM 6390 C C . THR C 2 18 ? -41.737 20.535 -30.058 1.00 32.99 683 THR C C 1
ATOM 6391 O O . THR C 2 18 ? -41.191 19.553 -30.566 1.00 30.79 683 THR C O 1
ATOM 6395 N N . ALA C 2 19 ? -41.056 21.484 -29.420 1.00 33.10 684 ALA C N 1
ATOM 6396 C CA . ALA C 2 19 ? -39.608 21.385 -29.251 1.00 32.89 684 ALA C CA 1
ATOM 6397 C C . ALA C 2 19 ? -39.276 20.101 -28.498 1.00 33.69 684 ALA C C 1
ATOM 6398 O O . ALA C 2 19 ? -38.266 19.441 -28.760 1.00 33.44 684 ALA C O 1
ATOM 6400 N N . SER C 2 20 ? -40.146 19.752 -27.561 1.00 33.99 685 SER C N 1
ATOM 6401 C CA . SER C 2 20 ? -39.965 18.566 -26.737 1.00 36.53 685 SER C CA 1
ATOM 6402 C C . SER C 2 20 ? -39.942 17.266 -27.560 1.00 36.27 685 SER C C 1
ATOM 6403 O O . SER C 2 20 ? -39.193 16.338 -27.249 1.00 33.66 685 SER C O 1
ATOM 6406 N N . SER C 2 21 ? -40.756 17.213 -28.614 1.00 36.04 686 SER C N 1
ATOM 6407 C CA . SER C 2 21 ? -40.832 16.031 -29.469 1.00 36.49 686 SER C CA 1
ATOM 6408 C C . SER C 2 21 ? -39.543 15.772 -30.252 1.00 37.00 686 SER C C 1
ATOM 6409 O O . SER C 2 21 ? -39.331 14.668 -30.755 1.00 36.56 686 SER C O 1
ATOM 6412 N N . LEU C 2 22 ? -38.684 16.782 -30.347 1.00 38.07 687 LEU C N 1
ATOM 6413 C CA . LEU C 2 22 ? -37.427 16.646 -31.077 1.00 40.45 687 LEU C CA 1
ATOM 6414 C C . LEU C 2 22 ? -36.206 16.573 -30.158 1.00 41.79 687 LEU C C 1
ATOM 6415 O O . LEU C 2 22 ? -35.073 16.431 -30.622 1.00 40.01 687 LEU C O 1
ATOM 6420 N N . ILE C 2 23 ? -36.440 16.661 -28.851 1.00 43.51 688 ILE C N 1
ATOM 6421 C CA . ILE C 2 23 ? -35.356 16.604 -27.874 1.00 45.29 688 ILE C CA 1
ATOM 6422 C C . ILE C 2 23 ? -35.220 15.215 -27.254 1.00 49.45 688 ILE C C 1
ATOM 6423 O O . ILE C 2 23 ? -36.205 14.622 -26.811 1.00 49.18 688 ILE C O 1
ATOM 6428 N N . HIS C 2 24 ? -33.992 14.703 -27.236 1.00 54.85 689 HIS C N 1
ATOM 6429 C CA . HIS C 2 24 ? -33.706 13.390 -26.664 1.00 60.98 689 HIS C CA 1
ATOM 6430 C C . HIS C 2 24 ? -32.531 13.466 -25.701 1.00 65.51 689 HIS C C 1
ATOM 6431 O O . HIS C 2 24 ? -31.376 13.342 -26.115 1.00 66.51 689 HIS C O 1
ATOM 6438 N N . LYS C 2 25 ? -32.819 13.665 -24.419 1.00 71.35 690 LYS C N 1
ATOM 6439 C CA . LYS C 2 25 ? -31.759 13.739 -23.418 1.00 76.35 690 LYS C CA 1
ATOM 6440 C C . LYS C 2 25 ? -31.310 12.314 -23.112 1.00 79.17 690 LYS C C 1
ATOM 6441 O O . LYS C 2 25 ? -31.695 11.737 -22.091 1.00 80.81 690 LYS C O 1
ATOM 6447 N N . GLN C 2 26 ? -30.502 11.746 -24.002 1.00 81.34 691 GLN C N 1
ATOM 6448 C CA . GLN C 2 26 ? -30.016 10.382 -23.823 1.00 84.29 691 GLN C CA 1
ATOM 6449 C C . GLN C 2 26 ? -28.943 10.069 -24.858 1.00 85.40 691 GLN C C 1
ATOM 6450 O O . GLN C 2 26 ? -27.795 10.499 -24.735 1.00 85.26 691 GLN C O 1
ATOM 6456 N N . MET C 2 27 ? -29.342 9.311 -25.875 1.00 86.34 692 MET C N 1
ATOM 6457 C CA . MET C 2 27 ? -28.465 8.917 -26.968 1.00 87.14 692 MET C CA 1
ATOM 6458 C C . MET C 2 27 ? -27.045 8.638 -26.499 1.00 87.77 692 MET C C 1
ATOM 6459 O O . MET C 2 27 ? -26.078 9.230 -26.982 1.00 88.51 692 MET C O 1
ATOM 6464 N N . CYS C 2 28 ? -26.945 7.729 -25.539 1.00 88.42 693 CYS C N 1
ATOM 6465 C CA . CYS C 2 28 ? -25.673 7.311 -24.968 1.00 88.59 693 CYS C CA 1
ATOM 6466 C C . CYS C 2 28 ? -25.836 5.831 -24.644 1.00 87.70 693 CYS C C 1
ATOM 6467 O O . CYS C 2 28 ? -24.867 5.069 -24.626 1.00 87.71 693 CYS C O 1
ATOM 6470 N N . SER C 2 29 ? -27.084 5.439 -24.401 1.00 86.22 694 SER C N 1
ATOM 6471 C CA . SER C 2 29 ? -27.429 4.058 -24.085 1.00 84.76 694 SER C CA 1
ATOM 6472 C C . SER C 2 29 ? -27.987 3.368 -25.327 1.00 83.50 694 SER C C 1
ATOM 6473 O O . SER C 2 29 ? -28.528 2.265 -25.245 1.00 83.74 694 SER C O 1
ATOM 6476 N N . ILE C 2 30 ? -27.856 4.024 -26.477 1.00 81.05 695 ILE C N 1
ATOM 6477 C CA . ILE C 2 30 ? -28.352 3.464 -27.726 1.00 77.87 695 ILE C CA 1
ATOM 6478 C C . ILE C 2 30 ? -27.529 2.254 -28.153 1.00 75.56 695 ILE C C 1
ATOM 6479 O O . ILE C 2 30 ? -26.305 2.329 -28.273 1.00 75.07 695 ILE C O 1
ATOM 6484 N N . VAL C 2 31 ? -28.215 1.137 -28.373 1.00 72.58 696 VAL C N 1
ATOM 6485 C CA . VAL C 2 31 ? -27.570 -0.103 -28.793 1.00 69.73 696 VAL C CA 1
ATOM 6486 C C . VAL C 2 31 ? -28.009 -0.441 -30.215 1.00 66.95 696 VAL C C 1
ATOM 6487 O O . VAL C 2 31 ? -29.199 -0.606 -30.484 1.00 65.92 696 VAL C O 1
ATOM 6491 N N . TYR C 2 32 ? -27.049 -0.551 -31.124 1.00 63.03 697 TYR C N 1
ATOM 6492 C CA . TYR C 2 32 ? -27.379 -0.854 -32.506 1.00 60.38 697 TYR C CA 1
ATOM 6493 C C . TYR C 2 32 ? -27.317 -2.347 -32.813 1.00 60.21 697 TYR C C 1
ATOM 6494 O O . TYR C 2 32 ? -26.572 -3.097 -32.175 1.00 60.02 697 TYR C O 1
ATOM 6503 N N . THR C 2 33 ? -28.108 -2.773 -33.792 1.00 58.48 698 THR C N 1
ATOM 6504 C CA . THR C 2 33 ? -28.137 -4.175 -34.186 1.00 57.51 698 THR C CA 1
ATOM 6505 C C . THR C 2 33 ? -28.028 -4.308 -35.701 1.00 56.33 698 THR C C 1
ATOM 6506 O O . THR C 2 33 ? -28.253 -3.348 -36.440 1.00 55.89 698 THR C O 1
ATOM 6510 N N . GLY C 2 34 ? -27.690 -5.511 -36.154 1.00 54.57 699 GLY C N 1
ATOM 6511 C CA . GLY C 2 34 ? -27.568 -5.763 -37.576 1.00 52.66 699 GLY C CA 1
ATOM 6512 C C . GLY C 2 34 ? -26.142 -5.687 -38.086 1.00 50.06 699 GLY C C 1
ATOM 6513 O O . GLY C 2 34 ? -25.202 -5.548 -37.297 1.00 50.07 699 GLY C O 1
ATOM 6514 N N . PRO C 2 35 ? -25.951 -5.787 -39.411 1.00 47.38 700 PRO C N 1
ATOM 6515 C CA . PRO C 2 35 ? -24.634 -5.729 -40.058 1.00 45.14 700 PRO C CA 1
ATOM 6516 C C . PRO C 2 35 ? -23.915 -4.428 -39.713 1.00 42.17 700 PRO C C 1
ATOM 6517 O O . PRO C 2 35 ? -24.557 -3.409 -39.473 1.00 41.80 700 PRO C O 1
ATOM 6521 N N . LEU C 2 36 ? -22.588 -4.459 -39.693 1.00 39.38 701 LEU C N 1
ATOM 6522 C CA . LEU C 2 36 ? -21.823 -3.260 -39.367 1.00 38.35 701 LEU C CA 1
ATOM 6523 C C . LEU C 2 36 ? -22.283 -2.025 -40.154 1.00 36.23 701 LEU C C 1
ATOM 6524 O O . LEU C 2 36 ? -22.543 -0.976 -39.567 1.00 35.89 701 LEU C O 1
ATOM 6529 N N . LYS C 2 37 ? -22.394 -2.151 -41.474 1.00 35.25 702 LYS C N 1
ATOM 6530 C CA . LYS C 2 37 ? -22.822 -1.024 -42.307 1.00 35.87 702 LYS C CA 1
ATOM 6531 C C . LYS C 2 37 ? -24.166 -0.445 -41.859 1.00 34.76 702 LYS C C 1
ATOM 6532 O O . LYS C 2 37 ? -24.360 0.774 -41.863 1.00 32.79 702 LYS C O 1
ATOM 6538 N N . VAL C 2 38 ? -25.092 -1.329 -41.487 1.00 34.22 703 VAL C N 1
ATOM 6539 C CA . VAL C 2 38 ? -26.414 -0.918 -41.023 1.00 33.23 703 VAL C CA 1
ATOM 6540 C C . VAL C 2 38 ? -26.277 -0.134 -39.722 1.00 32.74 703 VAL C C 1
ATOM 6541 O O . VAL C 2 38 ? -26.899 0.914 -39.548 1.00 32.21 703 VAL C O 1
ATOM 6545 N N . GLN C 2 39 ? -25.450 -0.641 -38.814 1.00 32.39 704 GLN C N 1
ATOM 6546 C CA . GLN C 2 39 ? -25.241 0.035 -37.544 1.00 33.24 704 GLN C CA 1
ATOM 6547 C C . GLN C 2 39 ? -24.651 1.421 -37.772 1.00 32.06 704 GLN C C 1
ATOM 6548 O O . GLN C 2 39 ? -25.057 2.389 -37.123 1.00 32.43 704 GLN C O 1
ATOM 6554 N N . GLN C 2 40 ? -23.707 1.521 -38.706 1.00 30.09 705 GLN C N 1
ATOM 6555 C CA . GLN C 2 40 ? -23.093 2.807 -39.001 1.00 28.33 705 GLN C CA 1
ATOM 6556 C C . GLN C 2 40 ? -24.137 3.771 -39.569 1.00 28.53 705 GLN C C 1
ATOM 6557 O O . GLN C 2 40 ? -24.176 4.948 -39.197 1.00 25.69 705 GLN C O 1
ATOM 6563 N N . MET C 2 41 ? -24.986 3.276 -40.465 1.00 28.09 706 MET C N 1
ATOM 6564 C CA . MET C 2 41 ? -26.015 4.127 -41.052 1.00 30.83 706 MET C CA 1
ATOM 6565 C C . MET C 2 41 ? -27.006 4.549 -39.966 1.00 31.51 706 MET C C 1
ATOM 6566 O O . MET C 2 41 ? -27.399 5.714 -39.895 1.00 30.18 706 MET C O 1
ATOM 6571 N N . LYS C 2 42 ? -27.395 3.608 -39.109 1.00 31.59 707 LYS C N 1
ATOM 6572 C CA . LYS C 2 42 ? -28.314 3.939 -38.024 1.00 33.81 707 LYS C CA 1
ATOM 6573 C C . LYS C 2 42 ? -27.664 5.007 -37.164 1.00 33.29 707 LYS C C 1
ATOM 6574 O O . LYS C 2 42 ? -28.299 6.003 -36.810 1.00 33.61 707 LYS C O 1
ATOM 6580 N N . ASN C 2 43 ? -26.387 4.803 -36.847 1.00 32.56 708 ASN C N 1
ATOM 6581 C CA . ASN C 2 43 ? -25.647 5.751 -36.025 1.00 31.88 708 ASN C CA 1
ATOM 6582 C C . ASN C 2 43 ? -25.517 7.127 -36.668 1.00 32.08 708 ASN C C 1
ATOM 6583 O O . ASN C 2 43 ? -25.507 8.136 -35.967 1.00 33.51 708 ASN C O 1
ATOM 6588 N N . PHE C 2 44 ? -25.409 7.173 -37.995 1.00 32.26 709 PHE C N 1
ATOM 6589 C CA . PHE C 2 44 ? -25.292 8.453 -38.695 1.00 32.84 709 PHE C CA 1
ATOM 6590 C C . PHE C 2 44 ? -26.590 9.235 -38.511 1.00 34.73 709 PHE C C 1
ATOM 6591 O O . PHE C 2 44 ? -26.575 10.431 -38.214 1.00 36.43 709 PHE C O 1
ATOM 6599 N N . ILE C 2 45 ? -27.715 8.550 -38.688 1.00 35.42 710 ILE C N 1
ATOM 6600 C CA . ILE C 2 45 ? -29.019 9.172 -38.508 1.00 35.41 710 ILE C CA 1
ATOM 6601 C C . ILE C 2 45 ? -29.124 9.711 -37.083 1.00 35.05 710 ILE C C 1
ATOM 6602 O O . ILE C 2 45 ? -29.526 10.856 -36.883 1.00 35.49 710 ILE C O 1
ATOM 6607 N N . ASP C 2 46 ? -28.745 8.896 -36.099 1.00 35.13 711 ASP C N 1
ATOM 6608 C CA . ASP C 2 46 ? -28.796 9.333 -34.703 1.00 36.42 711 ASP C CA 1
ATOM 6609 C C . ASP C 2 46 ? -27.876 10.520 -34.416 1.00 35.59 711 ASP C C 1
ATOM 6610 O O . ASP C 2 46 ? -28.167 11.328 -33.532 1.00 34.97 711 ASP C O 1
ATOM 6615 N N . SER C 2 47 ? -26.767 10.632 -35.146 1.00 34.92 712 SER C N 1
ATOM 6616 C CA . SER C 2 47 ? -25.867 11.762 -34.924 1.00 33.97 712 SER C CA 1
ATOM 6617 C C . SER C 2 47 ? -26.587 13.028 -35.387 1.00 34.49 712 SER C C 1
ATOM 6618 O O . SER C 2 47 ? -26.355 14.115 -34.864 1.00 34.37 712 SER C O 1
ATOM 6621 N N . LEU C 2 48 ? -27.466 12.876 -36.376 1.00 33.40 713 LEU C N 1
ATOM 6622 C CA . LEU C 2 48 ? -28.225 14.005 -36.888 1.00 33.56 713 LEU C CA 1
ATOM 6623 C C . LEU C 2 48 ? -29.365 14.305 -35.916 1.00 33.14 713 LEU C C 1
ATOM 6624 O O . LEU C 2 48 ? -29.668 15.466 -35.647 1.00 32.02 713 LEU C O 1
ATOM 6629 N N . VAL C 2 49 ? -29.989 13.249 -35.395 1.00 33.23 714 VAL C N 1
ATOM 6630 C CA . VAL C 2 49 ? -31.078 13.399 -34.430 1.00 34.82 714 VAL C CA 1
ATOM 6631 C C . VAL C 2 49 ? -30.525 14.076 -33.183 1.00 35.60 714 VAL C C 1
ATOM 6632 O O . VAL C 2 49 ? -31.167 14.950 -32.608 1.00 36.99 714 VAL C O 1
ATOM 6636 N N . ALA C 2 50 ? -29.320 13.671 -32.785 1.00 36.48 715 ALA C N 1
ATOM 6637 C CA . ALA C 2 50 ? -28.664 14.221 -31.599 1.00 37.66 715 ALA C CA 1
ATOM 6638 C C . ALA C 2 50 ? -28.213 15.665 -31.807 1.00 37.78 715 ALA C C 1
ATOM 6639 O O . ALA C 2 50 ? -28.272 16.482 -30.891 1.00 38.43 715 ALA C O 1
ATOM 6641 N N . SER C 2 51 ? -27.762 15.981 -33.015 1.00 38.85 716 SER C N 1
ATOM 6642 C CA . SER C 2 51 ? -27.317 17.335 -33.315 1.00 39.73 716 SER C CA 1
ATOM 6643 C C . SER C 2 51 ? -28.515 18.291 -33.362 1.00 40.70 716 SER C C 1
ATOM 6644 O O . SER C 2 51 ? -28.403 19.479 -33.036 1.00 41.28 716 SER C O 1
ATOM 6647 N N . LEU C 2 52 ? -29.667 17.773 -33.772 1.00 40.77 717 LEU C N 1
ATOM 6648 C CA . LEU C 2 52 ? -30.858 18.603 -33.843 1.00 40.52 717 LEU C CA 1
ATOM 6649 C C . LEU C 2 52 ? -31.424 18.783 -32.434 1.00 38.81 717 LEU C C 1
ATOM 6650 O O . LEU C 2 52 ? -31.848 19.876 -32.079 1.00 37.59 717 LEU C O 1
ATOM 6655 N N . SER C 2 53 ? -31.424 17.716 -31.634 1.00 37.51 718 SER C N 1
ATOM 6656 C CA . SER C 2 53 ? -31.929 17.808 -30.261 1.00 38.49 718 SER C CA 1
ATOM 6657 C C . SER C 2 53 ? -31.160 18.878 -29.490 1.00 39.08 718 SER C C 1
ATOM 6658 O O . SER C 2 53 ? -31.755 19.670 -28.762 1.00 40.60 718 SER C O 1
ATOM 6661 N N . ALA C 2 54 ? -29.839 18.904 -29.651 1.00 38.59 719 ALA C N 1
ATOM 6662 C CA . ALA C 2 54 ? -29.023 19.899 -28.961 1.00 40.59 719 ALA C CA 1
ATOM 6663 C C . ALA C 2 54 ? -29.359 21.313 -29.441 1.00 39.22 719 ALA C C 1
ATOM 6664 O O . ALA C 2 54 ? -29.493 22.225 -28.633 1.00 42.53 719 ALA C O 1
ATOM 6666 N N . ALA C 2 55 ? -29.510 21.495 -30.747 1.00 38.32 720 ALA C N 1
ATOM 6667 C CA . ALA C 2 55 ? -29.843 22.813 -31.298 1.00 37.91 720 ALA C CA 1
ATOM 6668 C C . ALA C 2 55 ? -31.191 23.332 -30.772 1.00 37.84 720 ALA C C 1
ATOM 6669 O O . ALA C 2 55 ? -31.296 24.478 -30.326 1.00 36.88 720 ALA C O 1
ATOM 6671 N N . VAL C 2 56 ? -32.215 22.480 -30.833 1.00 37.40 721 VAL C N 1
ATOM 6672 C CA . VAL C 2 56 ? -33.561 22.822 -30.361 1.00 36.75 721 VAL C CA 1
ATOM 6673 C C . VAL C 2 56 ? -33.545 23.068 -28.848 1.00 37.78 721 VAL C C 1
ATOM 6674 O O . VAL C 2 56 ? -34.142 24.030 -28.353 1.00 36.69 721 VAL C O 1
ATOM 6678 N N . SER C 2 57 ? -32.857 22.187 -28.127 1.00 38.33 722 SER C N 1
ATOM 6679 C CA . SER C 2 57 ? -32.758 22.276 -26.676 1.00 40.55 722 SER C CA 1
ATOM 6680 C C . SER C 2 57 ? -32.078 23.564 -26.192 1.00 41.48 722 SER C C 1
ATOM 6681 O O . SER C 2 57 ? -32.490 24.138 -25.177 1.00 40.21 722 SER C O 1
ATOM 6684 N N . ASN C 2 58 ? -31.046 24.020 -26.905 1.00 41.61 723 ASN C N 1
ATOM 6685 C CA . ASN C 2 58 ? -30.366 25.250 -26.506 1.00 43.46 723 ASN C CA 1
ATOM 6686 C C . ASN C 2 58 ? -31.219 26.480 -26.793 1.00 42.67 723 ASN C C 1
ATOM 6687 O O . ASN C 2 58 ? -31.127 27.486 -26.085 1.00 40.54 723 ASN C O 1
ATOM 6692 N N . LEU C 2 59 ? -32.044 26.405 -27.833 1.00 41.63 724 LEU C N 1
ATOM 6693 C CA . LEU C 2 59 ? -32.915 27.525 -28.164 1.00 41.91 724 LEU C CA 1
ATOM 6694 C C . LEU C 2 59 ? -33.951 27.680 -27.048 1.00 42.00 724 LEU C C 1
ATOM 6695 O O . LEU C 2 59 ? -34.231 28.793 -26.599 1.00 40.56 724 LEU C O 1
ATOM 6700 N N . VAL C 2 60 ? -34.502 26.555 -26.599 1.00 42.37 725 VAL C N 1
ATOM 6701 C CA . VAL C 2 60 ? -35.488 26.554 -25.527 1.00 44.26 725 VAL C CA 1
ATOM 6702 C C . VAL C 2 60 ? -34.837 27.060 -24.239 1.00 46.45 725 VAL C C 1
ATOM 6703 O O . VAL C 2 60 ? -35.432 27.846 -23.501 1.00 47.00 725 VAL C O 1
ATOM 6707 N N . LYS C 2 61 ? -33.617 26.598 -23.977 1.00 47.99 726 LYS C N 1
ATOM 6708 C CA . LYS C 2 61 ? -32.875 27.005 -22.788 1.00 50.10 726 LYS C CA 1
ATOM 6709 C C . LYS C 2 61 ? -32.697 28.529 -22.792 1.00 49.97 726 LYS C C 1
ATOM 6710 O O . LYS C 2 61 ? -32.840 29.184 -21.757 1.00 49.41 726 LYS C O 1
ATOM 6716 N N . ILE C 2 62 ? -32.394 29.089 -23.962 1.00 49.55 727 ILE C N 1
ATOM 6717 C CA . ILE C 2 62 ? -32.220 30.529 -24.092 1.00 49.91 727 ILE C CA 1
ATOM 6718 C C . ILE C 2 62 ? -33.526 31.271 -23.806 1.00 50.98 727 ILE C C 1
ATOM 6719 O O . ILE C 2 62 ? -33.511 32.370 -23.243 1.00 52.01 727 ILE C O 1
ATOM 6724 N N . LEU C 2 63 ? -34.651 30.672 -24.188 1.00 50.38 728 LEU C N 1
ATOM 6725 C CA . LEU C 2 63 ? -35.953 31.291 -23.957 1.00 51.15 728 LEU C CA 1
ATOM 6726 C C . LEU C 2 63 ? -36.338 31.209 -22.485 1.00 52.54 728 LEU C C 1
ATOM 6727 O O . LEU C 2 63 ? -36.909 32.147 -21.939 1.00 51.71 728 LEU C O 1
ATOM 6732 N N . LYS C 2 64 ? -36.015 30.083 -21.851 1.00 55.20 729 LYS C N 1
ATOM 6733 C CA . LYS C 2 64 ? -36.324 29.864 -20.443 1.00 58.86 729 LYS C CA 1
ATOM 6734 C C . LYS C 2 64 ? -35.665 30.875 -19.509 1.00 60.48 729 LYS C C 1
ATOM 6735 O O . LYS C 2 64 ? -36.309 31.379 -18.589 1.00 60.50 729 LYS C O 1
ATOM 6741 N N . ASP C 2 65 ? -34.387 31.163 -19.738 1.00 61.65 730 ASP C N 1
ATOM 6742 C CA . ASP C 2 65 ? -33.665 32.122 -18.908 1.00 64.50 730 ASP C CA 1
ATOM 6743 C C . ASP C 2 65 ? -32.757 33.018 -19.743 1.00 65.22 730 ASP C C 1
ATOM 6744 O O . ASP C 2 65 ? -31.978 33.804 -19.203 1.00 65.51 730 ASP C O 1
ATOM 6749 N N . LYS C 2 76 ? -25.127 35.792 -31.767 1.00 73.37 741 LYS C N 1
ATOM 6750 C CA . LYS C 2 76 ? -25.542 34.509 -32.330 1.00 73.48 741 LYS C CA 1
ATOM 6751 C C . LYS C 2 76 ? -26.913 34.069 -31.816 1.00 71.96 741 LYS C C 1
ATOM 6752 O O . LYS C 2 76 ? -27.884 34.059 -32.576 1.00 72.45 741 LYS C O 1
ATOM 6758 N N . PHE C 2 77 ? -26.986 33.704 -30.536 1.00 69.66 742 PHE C N 1
ATOM 6759 C CA . PHE C 2 77 ? -28.244 33.276 -29.916 1.00 67.15 742 PHE C CA 1
ATOM 6760 C C . PHE C 2 77 ? -29.244 34.432 -29.807 1.00 64.53 742 PHE C C 1
ATOM 6761 O O . PHE C 2 77 ? -29.423 35.003 -28.728 1.00 65.29 742 PHE C O 1
ATOM 6769 N N . GLY C 2 78 ? -29.898 34.763 -30.920 1.00 59.33 743 GLY C N 1
ATOM 6770 C CA . GLY C 2 78 ? -30.861 35.852 -30.931 1.00 54.04 743 GLY C CA 1
ATOM 6771 C C . GLY C 2 78 ? -32.278 35.490 -30.508 1.00 51.00 743 GLY C C 1
ATOM 6772 O O . GLY C 2 78 ? -32.718 34.354 -30.667 1.00 49.43 743 GLY C O 1
ATOM 6773 N N . VAL C 2 79 ? -32.990 36.468 -29.953 1.00 48.18 744 VAL C N 1
ATOM 6774 C CA . VAL C 2 79 ? -34.368 36.284 -29.503 1.00 45.85 744 VAL C CA 1
ATOM 6775 C C . VAL C 2 79 ? -35.192 37.492 -29.954 1.00 44.85 744 VAL C C 1
ATOM 6776 O O . VAL C 2 79 ? -34.814 38.639 -29.717 1.00 44.29 744 VAL C O 1
ATOM 6780 N N . LEU C 2 80 ? -36.319 37.225 -30.604 1.00 42.40 745 LEU C N 1
ATOM 6781 C CA . LEU C 2 80 ? -37.180 38.282 -31.115 1.00 41.13 745 LEU C CA 1
ATOM 6782 C C . LEU C 2 80 ? -38.470 38.481 -30.317 1.00 41.30 745 LEU C C 1
ATOM 6783 O O . LEU C 2 80 ? -39.070 37.513 -29.849 1.00 40.22 745 LEU C O 1
ATOM 6788 N N . ASP C 2 81 ? -38.879 39.738 -30.148 1.00 40.78 746 ASP C N 1
ATOM 6789 C CA . ASP C 2 81 ? -40.142 40.037 -29.477 1.00 41.95 746 ASP C CA 1
ATOM 6790 C C . ASP C 2 81 ? -41.131 40.163 -30.638 1.00 41.74 746 ASP C C 1
ATOM 6791 O O . ASP C 2 81 ? -41.012 41.073 -31.464 1.00 40.25 746 ASP C O 1
ATOM 6796 N N . VAL C 2 82 ? -42.091 39.248 -30.705 1.00 40.67 747 VAL C N 1
ATOM 6797 C CA . VAL C 2 82 ? -43.068 39.236 -31.787 1.00 39.54 747 VAL C CA 1
ATOM 6798 C C . VAL C 2 82 ? -43.907 40.502 -31.922 1.00 41.48 747 VAL C C 1
ATOM 6799 O O . VAL C 2 82 ? -43.973 41.094 -33.001 1.00 42.13 747 VAL C O 1
ATOM 6803 N N . ALA C 2 83 ? -44.550 40.913 -30.832 1.00 42.80 748 ALA C N 1
ATOM 6804 C CA . ALA C 2 83 ? -45.412 42.093 -30.842 1.00 43.30 748 ALA C CA 1
ATOM 6805 C C . ALA C 2 83 ? -44.748 43.378 -31.337 1.00 42.87 748 ALA C C 1
ATOM 6806 O O . ALA C 2 83 ? -45.340 44.119 -32.121 1.00 42.68 748 ALA C O 1
ATOM 6808 N N . SER C 2 84 ? -43.524 43.640 -30.890 1.00 42.10 749 SER C N 1
ATOM 6809 C CA . SER C 2 84 ? -42.827 44.860 -31.291 1.00 42.55 749 SER C CA 1
ATOM 6810 C C . SER C 2 84 ? -41.997 44.680 -32.554 1.00 43.05 749 SER C C 1
ATOM 6811 O O . SER C 2 84 ? -41.463 45.649 -33.101 1.00 41.70 749 SER C O 1
ATOM 6814 N N . LYS C 2 85 ? -41.886 43.437 -33.011 1.00 43.81 750 LYS C N 1
ATOM 6815 C CA . LYS C 2 85 ? -41.108 43.128 -34.207 1.00 45.52 750 LYS C CA 1
ATOM 6816 C C . LYS C 2 85 ? -39.658 43.591 -34.053 1.00 45.85 750 LYS C C 1
ATOM 6817 O O . LYS C 2 85 ? -38.942 43.750 -35.037 1.00 47.63 750 LYS C O 1
ATOM 6823 N N . ARG C 2 86 ? -39.231 43.801 -32.813 1.00 46.31 751 ARG C N 1
ATOM 6824 C CA . ARG C 2 86 ? -37.867 44.236 -32.535 1.00 47.64 751 ARG C CA 1
ATOM 6825 C C . ARG C 2 86 ? -37.143 43.172 -31.708 1.00 46.99 751 ARG C C 1
ATOM 6826 O O . ARG C 2 86 ? -37.768 42.475 -30.911 1.00 47.29 751 ARG C O 1
ATOM 6834 N N . TRP C 2 87 ? -35.831 43.043 -31.898 1.00 46.28 752 TRP C N 1
ATOM 6835 C CA . TRP C 2 87 ? -35.048 42.039 -31.174 1.00 47.23 752 TRP C CA 1
ATOM 6836 C C . TRP C 2 87 ? -34.751 42.387 -29.719 1.00 49.14 752 TRP C C 1
ATOM 6837 O O . TRP C 2 87 ? -34.398 43.523 -29.398 1.00 48.25 752 TRP C O 1
ATOM 6848 N N . LEU C 2 88 ? -34.895 41.395 -28.843 1.00 50.32 753 LEU C N 1
ATOM 6849 C CA . LEU C 2 88 ? -34.588 41.570 -27.428 1.00 52.63 753 LEU C CA 1
ATOM 6850 C C . LEU C 2 88 ? -33.088 41.304 -27.346 1.00 54.07 753 LEU C C 1
ATOM 6851 O O . LEU C 2 88 ? -32.370 41.892 -26.535 1.00 53.54 753 LEU C O 1
ATOM 6856 N N . VAL C 2 89 ? -32.638 40.399 -28.211 1.00 55.06 754 VAL C N 1
ATOM 6857 C CA . VAL C 2 89 ? -31.232 40.021 -28.327 1.00 55.43 754 VAL C CA 1
ATOM 6858 C C . VAL C 2 89 ? -30.991 39.807 -29.816 1.00 56.13 754 VAL C C 1
ATOM 6859 O O . VAL C 2 89 ? -31.458 38.829 -30.394 1.00 56.25 754 VAL C O 1
ATOM 6863 N N . LYS C 2 90 ? -30.279 40.733 -30.444 1.00 57.07 755 LYS C N 1
ATOM 6864 C CA . LYS C 2 90 ? -30.008 40.619 -31.868 1.00 57.98 755 LYS C CA 1
ATOM 6865 C C . LYS C 2 90 ? -29.020 39.477 -32.120 1.00 57.71 755 LYS C C 1
ATOM 6866 O O . LYS C 2 90 ? -28.012 39.346 -31.421 1.00 57.27 755 LYS C O 1
ATOM 6872 N N . PRO C 2 91 ? -29.312 38.620 -33.110 1.00 57.27 756 PRO C N 1
ATOM 6873 C CA . PRO C 2 91 ? -28.440 37.492 -33.448 1.00 57.59 756 PRO C CA 1
ATOM 6874 C C . PRO C 2 91 ? -27.310 37.977 -34.356 1.00 58.57 756 PRO C C 1
ATOM 6875 O O . PRO C 2 91 ? -27.342 39.106 -34.842 1.00 58.37 756 PRO C O 1
ATOM 6879 N N . SER C 2 92 ? -26.318 37.126 -34.590 1.00 60.02 757 SER C N 1
ATOM 6880 C CA . SER C 2 92 ? -25.200 37.500 -35.449 1.00 60.86 757 SER C CA 1
ATOM 6881 C C . SER C 2 92 ? -25.581 37.326 -36.913 1.00 60.56 757 SER C C 1
ATOM 6882 O O . SER C 2 92 ? -25.411 38.242 -37.719 1.00 61.13 757 SER C O 1
ATOM 6885 N N . ALA C 2 93 ? -26.107 36.149 -37.245 1.00 59.93 758 ALA C N 1
ATOM 6886 C CA . ALA C 2 93 ? -26.509 35.831 -38.613 1.00 58.69 758 ALA C CA 1
ATOM 6887 C C . ALA C 2 93 ? -27.833 36.471 -39.004 1.00 58.61 758 ALA C C 1
ATOM 6888 O O . ALA C 2 93 ? -28.454 37.183 -38.216 1.00 58.27 758 ALA C O 1
ATOM 6890 N N . LYS C 2 94 ? -28.265 36.196 -40.230 1.00 59.20 759 LYS C N 1
ATOM 6891 C CA . LYS C 2 94 ? -29.508 36.746 -40.750 1.00 59.44 759 LYS C CA 1
ATOM 6892 C C . LYS C 2 94 ? -30.316 35.703 -41.522 1.00 58.03 759 LYS C C 1
ATOM 6893 O O . LYS C 2 94 ? -29.769 34.715 -42.024 1.00 57.33 759 LYS C O 1
ATOM 6899 N N . ASN C 2 95 ? -31.624 35.930 -41.606 1.00 55.45 760 ASN C N 1
ATOM 6900 C CA . ASN C 2 95 ? -32.519 35.035 -42.333 1.00 53.49 760 ASN C CA 1
ATOM 6901 C C . ASN C 2 95 ? -32.455 33.561 -41.925 1.00 50.33 760 ASN C C 1
ATOM 6902 O O . ASN C 2 95 ? -32.414 32.673 -42.785 1.00 50.02 760 ASN C O 1
ATOM 6907 N N . HIS C 2 96 ? -32.457 33.297 -40.622 1.00 46.09 761 HIS C N 1
ATOM 6908 C CA . HIS C 2 96 ? -32.412 31.920 -40.135 1.00 43.42 761 HIS C CA 1
ATOM 6909 C C . HIS C 2 96 ? -33.555 31.116 -40.766 1.00 40.61 761 HIS C C 1
ATOM 6910 O O . HIS C 2 96 ? -34.689 31.596 -40.863 1.00 37.68 761 HIS C O 1
ATOM 6917 N N . ALA C 2 97 ? -33.246 29.903 -41.208 1.00 37.50 762 ALA C N 1
ATOM 6918 C CA . ALA C 2 97 ? -34.240 29.042 -41.837 1.00 37.39 762 ALA C CA 1
ATOM 6919 C C . ALA C 2 97 ? -35.250 28.506 -40.819 1.00 37.49 762 ALA C C 1
ATOM 6920 O O . ALA C 2 97 ? -36.363 28.121 -41.182 1.00 33.11 762 ALA C O 1
ATOM 6922 N N . TRP C 2 98 ? -34.853 28.466 -39.548 1.00 37.64 763 TRP C N 1
ATOM 6923 C CA . TRP C 2 98 ? -35.752 27.994 -38.502 1.00 39.90 763 TRP C CA 1
ATOM 6924 C C . TRP C 2 98 ? -35.409 28.518 -37.117 1.00 40.09 763 TRP C C 1
ATOM 6925 O O . TRP C 2 98 ? -34.407 29.214 -36.922 1.00 40.74 763 TRP C O 1
ATOM 6936 N N . GLY C 2 99 ? -36.269 28.186 -36.163 1.00 39.38 764 GLY C N 1
ATOM 6937 C CA . GLY C 2 99 ? -36.071 28.602 -34.791 1.00 40.80 764 GLY C CA 1
ATOM 6938 C C . GLY C 2 99 ? -37.136 27.976 -33.915 1.00 40.08 764 GLY C C 1
ATOM 6939 O O . GLY C 2 99 ? -37.945 27.178 -34.390 1.00 39.76 764 GLY C O 1
ATOM 6940 N N . VAL C 2 100 ? -37.127 28.328 -32.633 1.00 39.70 765 VAL C N 1
ATOM 6941 C CA . VAL C 2 100 ? -38.110 27.826 -31.684 1.00 38.42 765 VAL C CA 1
ATOM 6942 C C . VAL C 2 100 ? -39.023 28.983 -31.333 1.00 38.54 765 VAL C C 1
ATOM 6943 O O . VAL C 2 100 ? -38.561 30.086 -31.037 1.00 40.44 765 VAL C O 1
ATOM 6947 N N . VAL C 2 101 ? -40.320 28.719 -31.365 1.00 37.82 766 VAL C N 1
ATOM 6948 C CA . VAL C 2 101 ? -41.321 29.721 -31.053 1.00 37.13 766 VAL C CA 1
ATOM 6949 C C . VAL C 2 101 ? -41.881 29.496 -29.656 1.00 38.19 766 VAL C C 1
ATOM 6950 O O . VAL C 2 101 ? -42.093 28.353 -29.246 1.00 37.40 766 VAL C O 1
ATOM 6954 N N . GLU C 2 102 ? -42.098 30.586 -28.924 1.00 38.50 767 GLU C N 1
ATOM 6955 C CA . GLU C 2 102 ? -42.706 30.515 -27.600 1.00 39.55 767 GLU C CA 1
ATOM 6956 C C . GLU C 2 102 ? -44.055 31.210 -27.735 1.00 40.19 767 GLU C C 1
ATOM 6957 O O . GLU C 2 102 ? -44.114 32.418 -28.012 1.00 39.51 767 GLU C O 1
ATOM 6963 N N . THR C 2 103 ? -45.133 30.449 -27.561 1.00 39.53 768 THR C N 1
ATOM 6964 C CA . THR C 2 103 ? -46.480 31.006 -27.669 1.00 41.64 768 THR C CA 1
ATOM 6965 C C . THR C 2 103 ? -46.821 31.775 -26.401 1.00 42.82 768 THR C C 1
ATOM 6966 O O . THR C 2 103 ? -46.021 31.833 -25.465 1.00 44.07 768 THR C O 1
ATOM 6970 N N . HIS C 2 104 ? -48.013 32.361 -26.374 1.00 44.35 769 HIS C N 1
ATOM 6971 C CA . HIS C 2 104 ? -48.471 33.118 -25.213 1.00 45.49 769 HIS C CA 1
ATOM 6972 C C . HIS C 2 104 ? -48.726 32.189 -24.029 1.00 45.59 769 HIS C C 1
ATOM 6973 O O . HIS C 2 104 ? -48.612 32.604 -22.873 1.00 45.05 769 HIS C O 1
ATOM 6980 N N . ALA C 2 105 ? -49.059 30.932 -24.324 1.00 44.50 770 ALA C N 1
ATOM 6981 C CA . ALA C 2 105 ? -49.305 29.938 -23.281 1.00 44.77 770 ALA C CA 1
ATOM 6982 C C . ALA C 2 105 ? -47.960 29.401 -22.785 1.00 45.08 770 ALA C C 1
ATOM 6983 O O . ALA C 2 105 ? -47.906 28.507 -21.933 1.00 43.67 770 ALA C O 1
ATOM 6985 N N . ARG C 2 106 ? -46.882 29.962 -23.334 1.00 45.66 771 ARG C N 1
ATOM 6986 C CA . ARG C 2 106 ? -45.519 29.580 -22.984 1.00 46.58 771 ARG C CA 1
ATOM 6987 C C . ARG C 2 106 ? -45.183 28.155 -23.418 1.00 47.44 771 ARG C C 1
ATOM 6988 O O . ARG C 2 106 ? -44.523 27.410 -22.688 1.00 46.74 771 ARG C O 1
ATOM 6996 N N . LYS C 2 107 ? -45.655 27.785 -24.609 1.00 46.74 772 LYS C N 1
ATOM 6997 C CA . LYS C 2 107 ? -45.383 26.470 -25.189 1.00 46.57 772 LYS C CA 1
ATOM 6998 C C . LYS C 2 107 ? -44.244 26.645 -26.197 1.00 45.19 772 LYS C C 1
ATOM 6999 O O . LYS C 2 107 ? -44.087 27.719 -26.780 1.00 43.97 772 LYS C O 1
ATOM 7005 N N . TYR C 2 108 ? -43.454 25.596 -26.401 1.00 43.95 773 TYR C N 1
ATOM 7006 C CA . TYR C 2 108 ? -42.324 25.666 -27.327 1.00 43.26 773 TYR C CA 1
ATOM 7007 C C . TYR C 2 108 ? -42.478 24.763 -28.551 1.00 40.94 773 TYR C C 1
ATOM 7008 O O . TYR C 2 108 ? -42.618 23.547 -28.438 1.00 38.23 773 TYR C O 1
ATOM 7017 N N . HIS C 2 109 ? -42.448 25.386 -29.724 1.00 40.79 774 HIS C N 1
ATOM 7018 C CA . HIS C 2 109 ? -42.595 24.686 -30.999 1.00 40.52 774 HIS C CA 1
ATOM 7019 C C . HIS C 2 109 ? -41.456 25.028 -31.940 1.00 38.99 774 HIS C C 1
ATOM 7020 O O . HIS C 2 109 ? -40.944 26.143 -31.929 1.00 38.14 774 HIS C O 1
ATOM 7027 N N . VAL C 2 110 ? -41.059 24.070 -32.763 1.00 38.62 775 VAL C N 1
ATOM 7028 C CA . VAL C 2 110 ? -40.025 24.349 -33.745 1.00 39.25 775 VAL C CA 1
ATOM 7029 C C . VAL C 2 110 ? -40.812 24.918 -34.923 1.00 40.01 775 VAL C C 1
ATOM 7030 O O . VAL C 2 110 ? -41.936 24.490 -35.178 1.00 38.27 775 VAL C O 1
ATOM 7034 N N . ALA C 2 111 ? -40.240 25.895 -35.619 1.00 41.75 776 ALA C N 1
ATOM 7035 C CA . ALA C 2 111 ? -40.914 26.510 -36.758 1.00 42.97 776 ALA C CA 1
ATOM 7036 C C . ALA C 2 111 ? -39.955 26.806 -37.902 1.00 43.93 776 ALA C C 1
ATOM 7037 O O . ALA C 2 111 ? -38.829 27.253 -37.673 1.00 45.23 776 ALA C O 1
ATOM 7039 N N . LEU C 2 112 ? -40.401 26.558 -39.131 1.00 42.86 777 LEU C N 1
ATOM 7040 C CA . LEU C 2 112 ? -39.585 26.855 -40.304 1.00 42.37 777 LEU C CA 1
ATOM 7041 C C . LEU C 2 112 ? -39.925 28.321 -40.600 1.00 43.02 777 LEU C C 1
ATOM 7042 O O . LEU C 2 112 ? -41.080 28.656 -40.853 1.00 44.29 777 LEU C O 1
ATOM 7047 N N . LEU C 2 113 ? -38.920 29.189 -40.548 1.00 44.13 778 LEU C N 1
ATOM 7048 C CA . LEU C 2 113 ? -39.131 30.626 -40.730 1.00 46.38 778 LEU C CA 1
ATOM 7049 C C . LEU C 2 113 ? -39.156 31.217 -42.137 1.00 48.84 778 LEU C C 1
ATOM 7050 O O . LEU C 2 113 ? -38.417 30.798 -43.031 1.00 48.86 778 LEU C O 1
ATOM 7055 N N . GLU C 2 114 ? -40.025 32.215 -42.294 1.00 51.40 779 GLU C N 1
ATOM 7056 C CA . GLU C 2 114 ? -40.216 32.957 -43.537 1.00 53.94 779 GLU C CA 1
ATOM 7057 C C . GLU C 2 114 ? -39.803 34.397 -43.226 1.00 55.79 779 GLU C C 1
ATOM 7058 O O . GLU C 2 114 ? -39.953 34.855 -42.088 1.00 54.59 779 GLU C O 1
ATOM 7064 N N . HIS C 2 115 ? -39.298 35.113 -44.226 1.00 56.69 780 HIS C N 1
ATOM 7065 C CA . HIS C 2 115 ? -38.866 36.494 -44.018 1.00 57.84 780 HIS C CA 1
ATOM 7066 C C . HIS C 2 115 ? -39.367 37.436 -45.102 1.00 59.24 780 HIS C C 1
ATOM 7067 O O . HIS C 2 115 ? -39.529 37.039 -46.258 1.00 59.44 780 HIS C O 1
ATOM 7074 N N . ASP C 2 116 ? -39.621 38.684 -44.715 1.00 60.51 781 ASP C N 1
ATOM 7075 C CA . ASP C 2 116 ? -40.066 39.706 -45.653 1.00 61.45 781 ASP C CA 1
ATOM 7076 C C . ASP C 2 116 ? -39.230 40.954 -45.377 1.00 61.76 781 ASP C C 1
ATOM 7077 O O . ASP C 2 116 ? -38.227 40.880 -44.661 1.00 60.81 781 ASP C O 1
ATOM 7082 N N . GLU C 2 117 ? -39.630 42.087 -45.944 1.00 61.97 782 GLU C N 1
ATOM 7083 C CA . GLU C 2 117 ? -38.898 43.341 -45.766 1.00 62.29 782 GLU C CA 1
ATOM 7084 C C . GLU C 2 117 ? -38.675 43.717 -44.302 1.00 60.89 782 GLU C C 1
ATOM 7085 O O . GLU C 2 117 ? -37.619 44.243 -43.945 1.00 60.34 782 GLU C O 1
ATOM 7091 N N . PHE C 2 118 ? -39.665 43.436 -43.458 1.00 59.31 783 PHE C N 1
ATOM 7092 C CA . PHE C 2 118 ? -39.587 43.788 -42.042 1.00 57.30 783 PHE C CA 1
ATOM 7093 C C . PHE C 2 118 ? -39.106 42.702 -41.079 1.00 56.01 783 PHE C C 1
ATOM 7094 O O . PHE C 2 118 ? -39.278 42.826 -39.863 1.00 54.95 783 PHE C O 1
ATOM 7102 N N . GLY C 2 119 ? -38.499 41.646 -41.621 1.00 54.05 784 GLY C N 1
ATOM 7103 C CA . GLY C 2 119 ? -37.987 40.575 -40.784 1.00 51.41 784 GLY C CA 1
ATOM 7104 C C . GLY C 2 119 ? -38.794 39.290 -40.794 1.00 50.04 784 GLY C C 1
ATOM 7105 O O . GLY C 2 119 ? -39.430 38.942 -41.784 1.00 50.53 784 GLY C O 1
ATOM 7106 N N . ILE C 2 120 ? -38.763 38.580 -39.673 1.00 48.87 785 ILE C N 1
ATOM 7107 C CA . ILE C 2 120 ? -39.481 37.321 -39.536 1.00 45.75 785 ILE C CA 1
ATOM 7108 C C . ILE C 2 120 ? -40.991 37.500 -39.591 1.00 44.37 785 ILE C C 1
ATOM 7109 O O . ILE C 2 120 ? -41.560 38.340 -38.890 1.00 43.45 785 ILE C O 1
ATOM 7114 N N . ILE C 2 121 ? -41.628 36.707 -40.450 1.00 43.76 786 ILE C N 1
ATOM 7115 C CA . ILE C 2 121 ? -43.076 36.728 -40.612 1.00 43.06 786 ILE C CA 1
ATOM 7116 C C . ILE C 2 121 ? -43.617 35.870 -39.465 1.00 44.08 786 ILE C C 1
ATOM 7117 O O . ILE C 2 121 ? -43.350 34.665 -39.396 1.00 42.10 786 ILE C O 1
ATOM 7122 N N . THR C 2 122 ? -44.372 36.499 -38.566 1.00 44.05 787 THR C N 1
ATOM 7123 C CA . THR C 2 122 ? -44.904 35.814 -37.391 1.00 44.30 787 THR C CA 1
ATOM 7124 C C . THR C 2 122 ? -46.420 35.595 -37.345 1.00 45.51 787 THR C C 1
ATOM 7125 O O . THR C 2 122 ? -47.140 35.962 -38.273 1.00 44.55 787 THR C O 1
ATOM 7129 N N . CYS C 2 123 ? -46.879 34.976 -36.253 1.00 48.34 788 CYS C N 1
ATOM 7130 C CA . CYS C 2 123 ? -48.300 34.684 -36.011 1.00 49.72 788 CYS C CA 1
ATOM 7131 C C . CYS C 2 123 ? -48.770 35.382 -34.734 1.00 50.20 788 CYS C C 1
ATOM 7132 O O . CYS C 2 123 ? -47.964 35.689 -33.852 1.00 49.74 788 CYS C O 1
ATOM 7135 N N . ASP C 2 124 ? -50.078 35.602 -34.632 1.00 50.65 789 ASP C N 1
ATOM 7136 C CA . ASP C 2 124 ? -50.666 36.275 -33.479 1.00 52.32 789 ASP C CA 1
ATOM 7137 C C . ASP C 2 124 ? -50.447 35.573 -32.138 1.00 52.41 789 ASP C C 1
ATOM 7138 O O . ASP C 2 124 ? -50.345 36.235 -31.105 1.00 51.95 789 ASP C O 1
ATOM 7143 N N . ASN C 2 125 ? -50.375 34.244 -32.137 1.00 51.50 790 ASN C N 1
ATOM 7144 C CA . ASN C 2 125 ? -50.187 33.535 -30.873 1.00 51.77 790 ASN C CA 1
ATOM 7145 C C . ASN C 2 125 ? -48.723 33.327 -30.481 1.00 50.83 790 ASN C C 1
ATOM 7146 O O . ASN C 2 125 ? -48.432 32.654 -29.493 1.00 52.16 790 ASN C O 1
ATOM 7151 N N . TRP C 2 126 ? -47.808 33.916 -31.247 1.00 49.43 791 TRP C N 1
ATOM 7152 C CA . TRP C 2 126 ? -46.376 33.812 -30.963 1.00 48.04 791 TRP C CA 1
ATOM 7153 C C . TRP C 2 126 ? -45.943 34.979 -30.079 1.00 46.88 791 TRP C C 1
ATOM 7154 O O . TRP C 2 126 ? -46.180 36.136 -30.430 1.00 46.46 791 TRP C O 1
ATOM 7165 N N . ARG C 2 127 ? -45.303 34.682 -28.947 1.00 46.53 792 ARG C N 1
ATOM 7166 C CA . ARG C 2 127 ? -44.837 35.731 -28.034 1.00 45.77 792 ARG C CA 1
ATOM 7167 C C . ARG C 2 127 ? -43.388 36.119 -28.333 1.00 44.23 792 ARG C C 1
ATOM 7168 O O . ARG C 2 127 ? -43.066 37.301 -28.440 1.00 43.80 792 ARG C O 1
ATOM 7176 N N . ARG C 2 128 ? -42.517 35.118 -28.454 1.00 42.67 793 ARG C N 1
ATOM 7177 C CA . ARG C 2 128 ? -41.105 35.350 -28.761 1.00 39.83 793 ARG C CA 1
ATOM 7178 C C . ARG C 2 128 ? -40.605 34.281 -29.718 1.00 38.32 793 ARG C C 1
ATOM 7179 O O . ARG C 2 128 ? -41.226 33.234 -29.875 1.00 37.30 793 ARG C O 1
ATOM 7187 N N . VAL C 2 129 ? -39.479 34.550 -30.361 1.00 37.34 794 VAL C N 1
ATOM 7188 C CA . VAL C 2 129 ? -38.900 33.599 -31.294 1.00 36.07 794 VAL C CA 1
ATOM 7189 C C . VAL C 2 129 ? -37.407 33.594 -31.050 1.00 36.95 794 VAL C C 1
ATOM 7190 O O . VAL C 2 129 ? -36.788 34.656 -30.914 1.00 35.77 794 VAL C O 1
ATOM 7194 N N . ALA C 2 130 ? -36.828 32.402 -30.989 1.00 37.26 795 ALA C N 1
ATOM 7195 C CA . ALA C 2 130 ? -35.396 32.280 -30.756 1.00 37.32 795 ALA C CA 1
ATOM 7196 C C . ALA C 2 130 ? -34.711 31.602 -31.935 1.00 37.25 795 ALA C C 1
ATOM 7197 O O . ALA C 2 130 ? -35.228 30.638 -32.496 1.00 36.40 795 ALA C O 1
ATOM 7199 N N . VAL C 2 131 ? -33.549 32.131 -32.304 1.00 38.01 796 VAL C N 1
ATOM 7200 C CA . VAL C 2 131 ? -32.747 31.600 -33.398 1.00 38.06 796 VAL C CA 1
ATOM 7201 C C . VAL C 2 131 ? -31.301 31.506 -32.924 1.00 40.59 796 VAL C C 1
ATOM 7202 O O . VAL C 2 131 ? -30.955 32.033 -31.866 1.00 40.13 796 VAL C O 1
ATOM 7206 N N . SER C 2 132 ? -30.457 30.846 -33.709 1.00 42.21 797 SER C N 1
ATOM 7207 C CA . SER C 2 132 ? -29.055 30.682 -33.344 1.00 43.06 797 SER C CA 1
ATOM 7208 C C . SER C 2 132 ? -28.222 30.307 -34.566 1.00 44.79 797 SER C C 1
ATOM 7209 O O . SER C 2 132 ? -28.743 30.237 -35.685 1.00 42.87 797 SER C O 1
ATOM 7212 N N . SER C 2 133 ? -26.930 30.065 -34.348 1.00 45.86 798 SER C N 1
ATOM 7213 C CA . SER C 2 133 ? -26.036 29.671 -35.436 1.00 49.11 798 SER C CA 1
ATOM 7214 C C . SER C 2 133 ? -26.461 28.322 -36.008 1.00 48.12 798 SER C C 1
ATOM 7215 O O . SER C 2 133 ? -26.250 28.040 -37.186 1.00 48.30 798 SER C O 1
ATOM 7218 N N . GLU C 2 134 ? -27.070 27.494 -35.166 1.00 48.87 799 GLU C N 1
ATOM 7219 C CA . GLU C 2 134 ? -27.517 26.174 -35.587 1.00 50.15 799 GLU C CA 1
ATOM 7220 C C . GLU C 2 134 ? -28.818 26.164 -36.381 1.00 48.59 799 GLU C C 1
ATOM 7221 O O . GLU C 2 134 ? -29.071 25.227 -37.138 1.00 50.04 799 GLU C O 1
ATOM 7227 N N . SER C 2 135 ? -29.640 27.198 -36.223 1.00 46.82 800 SER C N 1
ATOM 7228 C CA . SER C 2 135 ? -30.910 27.254 -36.946 1.00 44.37 800 SER C CA 1
ATOM 7229 C C . SER C 2 135 ? -30.819 28.148 -38.181 1.00 42.65 800 SER C C 1
ATOM 7230 O O . SER C 2 135 ? -31.826 28.421 -38.837 1.00 40.31 800 SER C O 1
ATOM 7233 N N . VAL C 2 136 ? -29.607 28.608 -38.490 1.00 42.98 801 VAL C N 1
ATOM 7234 C CA . VAL C 2 136 ? -29.395 29.437 -39.671 1.00 40.75 801 VAL C CA 1
ATOM 7235 C C . VAL C 2 136 ? -29.847 28.616 -40.878 1.00 41.43 801 VAL C C 1
ATOM 7236 O O . VAL C 2 136 ? -30.488 29.143 -41.788 1.00 42.35 801 VAL C O 1
ATOM 7240 N N . VAL C 2 137 ? -29.519 27.322 -40.867 1.00 40.72 802 VAL C N 1
ATOM 7241 C CA . VAL C 2 137 ? -29.900 26.403 -41.942 1.00 41.89 802 VAL C CA 1
ATOM 7242 C C . VAL C 2 137 ? -30.613 25.178 -41.364 1.00 44.03 802 VAL C C 1
ATOM 7243 O O . VAL C 2 137 ? -30.347 24.781 -40.227 1.00 45.70 802 VAL C O 1
ATOM 7247 N N . TYR C 2 138 ? -31.518 24.580 -42.133 1.00 44.43 803 TYR C N 1
ATOM 7248 C CA . TYR C 2 138 ? -32.228 23.394 -41.656 1.00 46.22 803 TYR C CA 1
ATOM 7249 C C . TYR C 2 138 ? -31.693 22.109 -42.290 1.00 44.81 803 TYR C C 1
ATOM 7250 O O . TYR C 2 138 ? -32.440 21.167 -42.550 1.00 44.76 803 TYR C O 1
ATOM 7259 N N . SER C 2 139 ? -30.381 22.082 -42.513 1.00 44.67 804 SER C N 1
ATOM 7260 C CA . SER C 2 139 ? -29.708 20.936 -43.116 1.00 44.35 804 SER C CA 1
ATOM 7261 C C . SER C 2 139 ? -29.927 19.619 -42.368 1.00 42.51 804 SER C C 1
ATOM 7262 O O . SER C 2 139 ? -30.143 18.586 -43.002 1.00 41.68 804 SER C O 1
ATOM 7265 N N . ASP C 2 140 ? -29.867 19.646 -41.035 1.00 40.50 805 ASP C N 1
ATOM 7266 C CA . ASP C 2 140 ? -30.087 18.429 -40.252 1.00 40.08 805 ASP C CA 1
ATOM 7267 C C . ASP C 2 140 ? -31.491 17.870 -40.496 1.00 39.41 805 ASP C C 1
ATOM 7268 O O . ASP C 2 140 ? -31.660 16.662 -40.713 1.00 38.26 805 ASP C O 1
ATOM 7273 N N . MET C 2 141 ? -32.497 18.742 -40.456 1.00 37.65 806 MET C N 1
ATOM 7274 C CA . MET C 2 141 ? -33.877 18.314 -40.693 1.00 38.20 806 MET C CA 1
ATOM 7275 C C . MET C 2 141 ? -34.009 17.815 -42.125 1.00 35.95 806 MET C C 1
ATOM 7276 O O . MET C 2 141 ? -34.621 16.772 -42.377 1.00 33.62 806 MET C O 1
ATOM 7281 N N . ALA C 2 142 ? -33.425 18.566 -43.056 1.00 35.38 807 ALA C N 1
ATOM 7282 C CA . ALA C 2 142 ? -33.467 18.205 -44.469 1.00 36.20 807 ALA C CA 1
ATOM 7283 C C . ALA C 2 142 ? -32.894 16.801 -44.638 1.00 36.39 807 ALA C C 1
ATOM 7284 O O . ALA C 2 142 ? -33.497 15.940 -45.302 1.00 36.14 807 ALA C O 1
ATOM 7286 N N . LYS C 2 143 ? -31.743 16.563 -44.012 1.00 34.90 808 LYS C N 1
ATOM 7287 C CA . LYS C 2 143 ? -31.101 15.258 -44.094 1.00 33.89 808 LYS C CA 1
ATOM 7288 C C . LYS C 2 143 ? -31.936 14.168 -43.432 1.00 35.19 808 LYS C C 1
ATOM 7289 O O . LYS C 2 143 ? -32.051 13.061 -43.973 1.00 35.04 808 LYS C O 1
ATOM 7295 N N . LEU C 2 144 ? -32.517 14.470 -42.269 1.00 36.40 809 LEU C N 1
ATOM 7296 C CA . LEU C 2 144 ? -33.352 13.490 -41.573 1.00 37.70 809 LEU C CA 1
ATOM 7297 C C . LEU C 2 144 ? -34.531 13.108 -42.459 1.00 39.25 809 LEU C C 1
ATOM 7298 O O . LEU C 2 144 ? -34.844 11.923 -42.628 1.00 40.17 809 LEU C O 1
ATOM 7303 N N . ARG C 2 145 ? -35.187 14.120 -43.018 1.00 40.18 810 ARG C N 1
ATOM 7304 C CA . ARG C 2 145 ? -36.329 13.899 -43.899 1.00 42.44 810 ARG C CA 1
ATOM 7305 C C . ARG C 2 145 ? -35.936 12.906 -44.986 1.00 41.85 810 ARG C C 1
ATOM 7306 O O . ARG C 2 145 ? -36.579 11.870 -45.160 1.00 41.54 810 ARG C O 1
ATOM 7314 N N . THR C 2 146 ? -34.866 13.227 -45.707 1.00 41.02 811 THR C 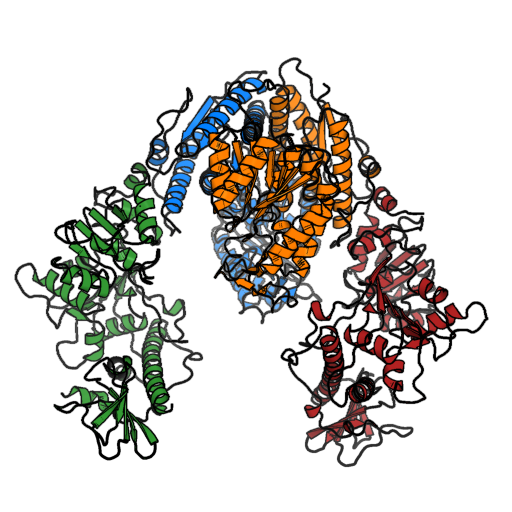N 1
ATOM 7315 C CA . THR C 2 146 ? -34.379 12.376 -46.783 1.00 38.92 811 THR C CA 1
ATOM 7316 C C . THR C 2 146 ? -34.007 10.967 -46.321 1.00 40.07 811 THR C C 1
ATOM 7317 O O . THR C 2 146 ? -34.490 9.974 -46.866 1.00 39.70 811 THR C O 1
ATOM 7321 N N . LEU C 2 147 ? -33.144 10.884 -45.317 1.00 40.50 812 LEU C N 1
ATOM 7322 C CA . LEU C 2 147 ? -32.687 9.594 -44.817 1.00 40.97 812 LEU C CA 1
ATOM 7323 C C . LEU C 2 147 ? -33.789 8.725 -44.218 1.00 43.52 812 LEU C C 1
ATOM 7324 O O . LEU C 2 147 ? -33.816 7.510 -44.444 1.00 44.01 812 LEU C O 1
ATOM 7329 N N . ARG C 2 148 ? -34.700 9.333 -43.464 1.00 44.65 813 ARG C N 1
ATOM 7330 C CA . ARG C 2 148 ? -35.782 8.571 -42.850 1.00 46.99 813 ARG C CA 1
ATOM 7331 C C . ARG C 2 148 ? -36.768 7.995 -43.855 1.00 47.87 813 ARG C C 1
ATOM 7332 O O . ARG C 2 148 ? -37.389 6.967 -43.585 1.00 48.09 813 ARG C O 1
ATOM 7340 N N . ARG C 2 149 ? -36.905 8.645 -45.010 1.00 48.83 814 ARG C N 1
ATOM 7341 C CA . ARG C 2 149 ? -37.808 8.167 -46.054 1.00 49.68 814 ARG C CA 1
ATOM 7342 C C . ARG C 2 149 ? -37.214 6.932 -46.715 1.00 50.79 814 ARG C C 1
ATOM 7343 O O . ARG C 2 149 ? -37.909 6.199 -47.417 1.00 51.66 814 ARG C O 1
ATOM 7351 N N . LEU C 2 150 ? -35.924 6.700 -46.489 1.00 51.41 815 LEU C N 1
ATOM 7352 C CA . LEU C 2 150 ? -35.250 5.543 -47.069 1.00 52.30 815 LEU C CA 1
ATOM 7353 C C . LEU C 2 150 ? -35.294 4.345 -46.123 1.00 53.84 815 LEU C C 1
ATOM 7354 O O . LEU C 2 150 ? -34.888 3.241 -46.486 1.00 54.31 815 LEU C O 1
ATOM 7359 N N . LEU C 2 151 ? -35.806 4.565 -44.916 1.00 56.20 816 LEU C N 1
ATOM 7360 C CA . LEU C 2 151 ? -35.890 3.509 -43.905 1.00 58.43 816 LEU C CA 1
ATOM 7361 C C . LEU C 2 151 ? -37.246 2.816 -43.815 1.00 60.17 816 LEU C C 1
ATOM 7362 O O . LEU C 2 151 ? -38.293 3.464 -43.893 1.00 60.17 816 LEU C O 1
ATOM 7367 N N . LYS C 2 152 ? -37.221 1.498 -43.639 1.00 62.17 817 LYS C N 1
ATOM 7368 C CA . LYS C 2 152 ? -38.450 0.729 -43.474 1.00 64.38 817 LYS C CA 1
ATOM 7369 C C . LYS C 2 152 ? -38.417 0.192 -42.040 1.00 64.76 817 LYS C C 1
ATOM 7370 O O . LYS C 2 152 ? -37.871 -0.882 -41.773 1.00 64.39 817 LYS C O 1
ATOM 7376 N N . ASP C 2 153 ? -38.993 0.972 -41.126 1.00 65.43 818 ASP C N 1
ATOM 7377 C CA . ASP C 2 153 ? -39.034 0.646 -39.701 1.00 66.23 818 ASP C CA 1
ATOM 7378 C C . ASP C 2 153 ? -37.640 0.819 -39.093 1.00 65.25 818 ASP C C 1
ATOM 7379 O O . ASP C 2 153 ? -37.138 -0.053 -38.377 1.00 65.61 818 ASP C O 1
ATOM 7384 N N . GLY C 2 154 ? -37.021 1.956 -39.399 1.00 63.32 819 GLY C N 1
ATOM 7385 C CA . GLY C 2 154 ? -35.697 2.257 -38.883 1.00 60.23 819 GLY C CA 1
ATOM 7386 C C . GLY C 2 154 ? -34.551 1.480 -39.506 1.00 57.39 819 GLY C C 1
ATOM 7387 O O . GLY C 2 154 ? -33.402 1.683 -39.125 1.00 56.73 819 GLY C O 1
ATOM 7388 N N . GLU C 2 155 ? -34.854 0.601 -40.460 1.00 55.40 820 GLU C N 1
ATOM 7389 C CA . GLU C 2 155 ? -33.826 -0.207 -41.118 1.00 53.50 820 GLU C CA 1
ATOM 7390 C C . GLU C 2 155 ? -33.433 0.307 -42.510 1.00 50.47 820 GLU C C 1
ATOM 7391 O O . GLU C 2 155 ? -34.244 0.310 -43.438 1.00 49.68 820 GLU C O 1
ATOM 7397 N N . PRO C 2 156 ? -32.177 0.751 -42.670 1.00 48.39 821 PRO C N 1
ATOM 7398 C CA . PRO C 2 156 ? -31.694 1.259 -43.957 1.00 45.96 821 PRO C CA 1
ATOM 7399 C C . PRO C 2 156 ? -31.230 0.132 -44.875 1.00 44.44 821 PRO C C 1
ATOM 7400 O O . PRO C 2 156 ? -30.757 -0.901 -44.409 1.00 41.70 821 PRO C O 1
ATOM 7404 N N . HIS C 2 157 ? -31.371 0.350 -46.180 1.00 44.45 822 HIS C N 1
ATOM 7405 C CA . HIS C 2 157 ? -30.975 -0.621 -47.196 1.00 44.05 822 HIS C CA 1
ATOM 7406 C C . HIS C 2 157 ? -29.503 -0.435 -47.545 1.00 41.65 822 HIS C C 1
ATOM 7407 O O . HIS C 2 157 ? -29.066 0.680 -47.801 1.00 40.80 822 HIS C O 1
ATOM 7414 N N . VAL C 2 158 ? -28.748 -1.527 -47.558 1.00 39.92 823 VAL C N 1
ATOM 7415 C CA . VAL C 2 158 ? -27.329 -1.471 -47.890 1.00 38.43 823 VAL C CA 1
ATOM 7416 C C . VAL C 2 158 ? -27.107 -1.825 -49.365 1.00 36.36 823 VAL C C 1
ATOM 7417 O O . VAL C 2 158 ? -27.678 -2.784 -49.879 1.00 36.10 823 VAL C O 1
ATOM 7421 N N . SER C 2 159 ? -26.285 -1.031 -50.043 1.00 35.05 824 SER C N 1
ATOM 7422 C CA . SER C 2 159 ? -25.992 -1.252 -51.456 1.00 31.73 824 SER C CA 1
ATOM 7423 C C . SER C 2 159 ? -25.200 -2.530 -51.697 1.00 31.16 824 SER C C 1
ATOM 7424 O O . SER C 2 159 ? -24.389 -2.940 -50.863 1.00 31.05 824 SER C O 1
ATOM 7427 N N . SER C 2 160 ? -25.451 -3.161 -52.839 1.00 28.87 825 SER C N 1
ATOM 7428 C CA . SER C 2 160 ? -24.748 -4.378 -53.221 1.00 28.43 825 SER C CA 1
ATOM 7429 C C . SER C 2 160 ? -23.536 -3.995 -54.064 1.00 27.65 825 SER C C 1
ATOM 7430 O O . SER C 2 160 ? -22.775 -4.855 -54.501 1.00 28.92 825 SER C O 1
ATOM 7433 N N . ALA C 2 161 ? -23.366 -2.698 -54.290 1.00 27.31 826 ALA C N 1
ATOM 7434 C CA . ALA C 2 161 ? -22.254 -2.191 -55.092 1.00 28.10 826 ALA C CA 1
ATOM 7435 C C . ALA C 2 161 ? -20.904 -2.467 -54.454 1.00 29.09 826 ALA C C 1
ATOM 7436 O O . ALA C 2 161 ? -20.778 -2.515 -53.232 1.00 27.31 826 ALA C O 1
ATOM 7438 N N . LYS C 2 162 ? -19.892 -2.644 -55.291 1.00 29.98 827 LYS C N 1
ATOM 7439 C CA . LYS C 2 162 ? -18.550 -2.856 -54.787 1.00 30.87 827 LYS C CA 1
ATOM 7440 C C . LYS C 2 162 ? -18.022 -1.484 -54.387 1.00 29.63 827 LYS C C 1
ATOM 7441 O O . LYS C 2 162 ? -18.223 -0.499 -55.102 1.00 28.87 827 LYS C O 1
ATOM 7447 N N . VAL C 2 163 ? -17.368 -1.419 -53.233 1.00 29.03 828 VAL C N 1
ATOM 7448 C CA . VAL C 2 163 ? -16.807 -0.168 -52.749 1.00 26.96 828 VAL C CA 1
ATOM 7449 C C . VAL C 2 163 ? -15.300 -0.316 -52.622 1.00 28.51 828 VAL C C 1
ATOM 7450 O O . VAL C 2 163 ? -14.811 -1.183 -51.899 1.00 28.37 828 VAL C O 1
ATOM 7454 N N . VAL C 2 164 ? -14.575 0.535 -53.337 1.00 28.36 829 VAL C N 1
ATOM 7455 C CA . VAL C 2 164 ? -13.125 0.525 -53.323 1.00 26.64 829 VAL C CA 1
ATOM 7456 C C . VAL C 2 164 ? -12.609 1.757 -52.597 1.00 27.07 829 VAL C C 1
ATOM 7457 O O . VAL C 2 164 ? -12.955 2.881 -52.951 1.00 27.04 829 VAL C O 1
ATOM 7461 N N . LEU C 2 165 ? -11.786 1.538 -51.578 1.00 27.98 830 LEU C N 1
ATOM 7462 C CA . LEU C 2 165 ? -11.204 2.630 -50.821 1.00 28.13 830 LEU C CA 1
ATOM 7463 C C . LEU C 2 165 ? -9.771 2.887 -51.260 1.00 28.92 830 LEU C C 1
ATOM 7464 O O . LEU C 2 165 ? -8.956 1.970 -51.288 1.00 29.30 830 LEU C O 1
ATOM 7469 N N . VAL C 2 166 ? -9.470 4.135 -51.604 1.00 28.30 831 VAL C N 1
ATOM 7470 C CA . VAL C 2 166 ? -8.115 4.513 -51.991 1.00 27.07 831 VAL C CA 1
ATOM 7471 C C . VAL C 2 166 ? -7.573 5.434 -50.884 1.00 26.34 831 VAL C C 1
ATOM 7472 O O . VAL C 2 166 ? -7.924 6.604 -50.819 1.00 27.35 831 VAL C O 1
ATOM 7476 N N . ASP C 2 167 ? -6.747 4.864 -50.009 1.00 25.74 832 ASP C N 1
ATOM 7477 C CA . ASP C 2 167 ? -6.118 5.542 -48.873 1.00 26.47 832 ASP C CA 1
ATOM 7478 C C . ASP C 2 167 ? -4.882 6.279 -49.393 1.00 26.68 832 ASP C C 1
ATOM 7479 O O . ASP C 2 167 ? -3.886 5.651 -49.758 1.00 27.48 832 ASP C O 1
ATOM 7484 N N . GLY C 2 168 ? -4.935 7.606 -49.416 1.00 25.48 833 GLY C N 1
ATOM 7485 C CA . GLY C 2 168 ? -3.814 8.360 -49.946 1.00 25.14 833 GLY C CA 1
ATOM 7486 C C . GLY C 2 168 ? -3.187 9.436 -49.080 1.00 26.74 833 GLY C C 1
ATOM 7487 O O . GLY C 2 168 ? -3.483 9.571 -47.894 1.00 26.26 833 GLY C O 1
ATOM 7488 N N . VAL C 2 169 ? -2.300 10.207 -49.700 1.00 26.59 834 VAL C N 1
ATOM 7489 C CA . VAL C 2 169 ? -1.591 11.281 -49.029 1.00 25.71 834 VAL C CA 1
ATOM 7490 C C . VAL C 2 169 ? -1.615 12.528 -49.910 1.00 27.04 834 VAL C C 1
ATOM 7491 O O . VAL C 2 169 ? -1.971 12.460 -51.091 1.00 26.41 834 VAL C O 1
ATOM 7495 N N . PRO C 2 170 ? -1.236 13.686 -49.343 1.00 26.91 835 PRO C N 1
ATOM 7496 C CA . PRO C 2 170 ? -1.208 14.962 -50.060 1.00 27.27 835 PRO C CA 1
ATOM 7497 C C . PRO C 2 170 ? -0.463 14.922 -51.390 1.00 25.82 835 PRO C C 1
ATOM 7498 O O . PRO C 2 170 ? 0.714 14.566 -51.445 1.00 26.26 835 PRO C O 1
ATOM 7502 N N . GLY C 2 171 ? -1.165 15.288 -52.457 1.00 24.62 836 GLY C N 1
ATOM 7503 C CA . GLY C 2 171 ? -0.562 15.326 -53.777 1.00 24.39 836 GLY C CA 1
ATOM 7504 C C . GLY C 2 171 ? -0.270 13.991 -54.426 1.00 26.32 836 GLY C C 1
ATOM 7505 O O . GLY C 2 171 ? 0.511 13.928 -55.373 1.00 27.77 836 GLY C O 1
ATOM 7506 N N . CYS C 2 172 ? -0.882 12.916 -53.943 1.00 25.78 837 CYS C N 1
ATOM 7507 C CA . CYS C 2 172 ? -0.624 11.614 -54.548 1.00 26.60 837 CYS C CA 1
ATOM 7508 C C . CYS C 2 172 ? -1.463 11.412 -55.801 1.00 26.61 837 CYS C C 1
ATOM 7509 O O . CYS C 2 172 ? -1.204 10.502 -56.583 1.00 29.92 837 CYS C O 1
ATOM 7512 N N . GLY C 2 173 ? -2.466 12.260 -55.992 1.00 25.45 838 GLY C N 1
ATOM 7513 C CA . GLY C 2 173 ? -3.321 12.142 -57.161 1.00 25.77 838 GLY C CA 1
ATOM 7514 C C . GLY C 2 173 ? -4.740 11.673 -56.890 1.00 26.91 838 GLY C C 1
ATOM 7515 O O . GLY C 2 173 ? -5.339 10.989 -57.728 1.00 27.32 838 GLY C O 1
ATOM 7516 N N . LYS C 2 174 ? -5.283 12.034 -55.728 1.00 25.44 839 LYS C N 1
ATOM 7517 C CA . LYS C 2 174 ? -6.644 11.654 -55.359 1.00 25.58 839 LYS C CA 1
ATOM 7518 C C . LYS C 2 174 ? -7.660 12.295 -56.296 1.00 26.46 839 LYS C C 1
ATOM 7519 O O . LYS C 2 174 ? -8.500 11.620 -56.887 1.00 27.45 839 LYS C O 1
ATOM 7525 N N . THR C 2 175 ? -7.571 13.610 -56.433 1.00 26.61 840 THR C N 1
ATOM 7526 C CA . THR C 2 175 ? -8.492 14.350 -57.270 1.00 26.21 840 THR C CA 1
ATOM 7527 C C . THR C 2 175 ? -8.144 14.164 -58.734 1.00 26.39 840 THR C C 1
ATOM 7528 O O . THR C 2 175 ? -9.028 14.096 -59.595 1.00 25.55 840 THR C O 1
ATOM 7532 N N . LYS C 2 176 ? -6.848 14.070 -59.012 1.00 26.67 841 LYS C N 1
ATOM 7533 C CA . LYS C 2 176 ? -6.379 13.874 -60.373 1.00 24.29 841 LYS C CA 1
ATOM 7534 C C . LYS C 2 176 ? -6.952 12.579 -60.930 1.00 26.14 841 LYS C C 1
ATOM 7535 O O . LYS C 2 176 ? -7.412 12.542 -62.069 1.00 25.43 841 LYS C O 1
ATOM 7541 N N . GLU C 2 177 ? -6.914 11.514 -60.132 1.00 25.19 842 GLU C N 1
ATOM 7542 C CA . GLU C 2 177 ? -7.423 10.234 -60.607 1.00 27.11 842 GLU C CA 1
ATOM 7543 C C . GLU C 2 177 ? -8.915 10.296 -60.861 1.00 25.97 842 GLU C C 1
ATOM 7544 O O . GLU C 2 177 ? -9.405 9.738 -61.852 1.00 26.10 842 GLU C O 1
ATOM 7550 N N . ILE C 2 178 ? -9.637 10.975 -59.973 1.00 24.68 843 ILE C N 1
ATOM 7551 C CA . ILE C 2 178 ? -11.075 11.108 -60.145 1.00 24.56 843 ILE C CA 1
ATOM 7552 C C . ILE C 2 178 ? -11.329 11.849 -61.455 1.00 23.67 843 ILE C C 1
ATOM 7553 O O . ILE C 2 178 ? -12.125 11.410 -62.278 1.00 23.14 843 ILE C O 1
ATOM 7558 N N . LEU C 2 179 ? -10.627 12.963 -61.645 1.00 23.28 844 LEU C N 1
ATOM 7559 C CA . LEU C 2 179 ? -10.772 13.776 -62.850 1.00 24.67 844 LEU C CA 1
ATOM 7560 C C . LEU C 2 179 ? -10.361 13.040 -64.124 1.00 25.95 844 LEU C C 1
ATOM 7561 O O . LEU C 2 179 ? -10.839 13.365 -65.211 1.00 24.18 844 LEU C O 1
ATOM 7566 N N . SER C 2 180 ? -9.492 12.044 -63.979 1.00 24.32 845 SER C N 1
ATOM 7567 C CA . SER C 2 180 ? -8.990 11.278 -65.115 1.00 27.88 845 SER C CA 1
ATOM 7568 C C . SER C 2 180 ? -9.814 10.052 -65.453 1.00 28.85 845 SER C C 1
ATOM 7569 O O . SER C 2 180 ? -9.813 9.601 -66.597 1.00 29.10 845 SER C O 1
ATOM 7572 N N . ARG C 2 181 ? -10.509 9.505 -64.464 1.00 29.07 846 ARG C N 1
ATOM 7573 C CA . ARG C 2 181 ? -11.264 8.281 -64.692 1.00 29.80 846 ARG C CA 1
ATOM 7574 C C . ARG C 2 181 ? -12.773 8.395 -64.778 1.00 28.87 846 ARG C C 1
ATOM 7575 O O . ARG C 2 181 ? -13.444 7.503 -65.292 1.00 28.11 846 ARG C O 1
ATOM 7583 N N . VAL C 2 182 ? -13.308 9.497 -64.285 1.00 27.12 847 VAL C N 1
ATOM 7584 C CA . VAL C 2 182 ? -14.740 9.690 -64.299 1.00 26.84 847 VAL C CA 1
ATOM 7585 C C . VAL C 2 182 ? -15.286 9.860 -65.714 1.00 28.99 847 VAL C C 1
ATOM 7586 O O . VAL C 2 182 ? -14.622 10.430 -66.583 1.00 28.16 847 VAL C O 1
ATOM 7590 N N . ASN C 2 183 ? -16.483 9.332 -65.947 1.00 26.59 848 ASN C N 1
ATOM 7591 C CA . ASN C 2 183 ? -17.144 9.521 -67.223 1.00 25.60 848 ASN C CA 1
ATOM 7592 C C . ASN C 2 183 ? -18.227 10.510 -66.809 1.00 26.63 848 ASN C C 1
ATOM 7593 O O . ASN C 2 183 ? -19.221 10.130 -66.192 1.00 24.74 848 ASN C O 1
ATOM 7598 N N . PHE C 2 184 ? -18.005 11.781 -67.123 1.00 25.57 849 PHE C N 1
ATOM 7599 C CA . PHE C 2 184 ? -18.920 12.852 -66.765 1.00 27.89 849 PHE C CA 1
ATOM 7600 C C . PHE C 2 184 ? -20.372 12.669 -67.226 1.00 31.31 849 PHE C C 1
ATOM 7601 O O . PHE C 2 184 ? -21.286 13.321 -66.701 1.00 29.88 849 PHE C O 1
ATOM 7609 N N . GLU C 2 185 ? -20.594 11.780 -68.190 1.00 32.53 850 GLU C N 1
ATOM 7610 C CA . GLU C 2 185 ? -21.944 11.572 -68.696 1.00 34.63 850 GLU C CA 1
ATOM 7611 C C . GLU C 2 185 ? -22.726 10.491 -67.950 1.00 33.98 850 GLU C C 1
ATOM 7612 O O . GLU C 2 185 ? -23.944 10.420 -68.073 1.00 33.65 850 GLU C O 1
ATOM 7618 N N . GLU C 2 186 ? -22.043 9.665 -67.162 1.00 32.70 851 GLU C N 1
ATOM 7619 C CA . GLU C 2 186 ? -22.730 8.585 -66.454 1.00 32.65 851 GLU C CA 1
ATOM 7620 C C . GLU C 2 186 ? -22.454 8.511 -64.961 1.00 31.67 851 GLU C C 1
ATOM 7621 O O . GLU C 2 186 ? -23.219 7.891 -64.211 1.00 29.61 851 GLU C O 1
ATOM 7627 N N . ASP C 2 187 ? -21.361 9.139 -64.538 1.00 29.58 852 ASP C N 1
ATOM 7628 C CA . ASP C 2 187 ? -20.937 9.090 -63.148 1.00 25.94 852 ASP C CA 1
ATOM 7629 C C . ASP C 2 187 ? -21.230 10.313 -62.306 1.00 26.50 852 ASP C C 1
ATOM 7630 O O . ASP C 2 187 ? -21.611 11.370 -62.810 1.00 24.81 852 ASP C O 1
ATOM 7635 N N . LEU C 2 188 ? -21.028 10.144 -61.003 1.00 25.12 853 LEU C N 1
ATOM 7636 C CA . LEU C 2 188 ? -21.249 11.199 -60.039 1.00 23.63 853 LEU C CA 1
ATOM 7637 C C . LEU C 2 188 ? -20.033 11.362 -59.130 1.00 24.25 853 LEU C C 1
ATOM 7638 O O . LEU C 2 188 ? -19.423 10.384 -58.676 1.00 21.34 853 LEU C O 1
ATOM 7643 N N . ILE C 2 189 ? -19.679 12.613 -58.880 1.00 24.58 854 ILE C N 1
ATOM 7644 C CA . ILE C 2 189 ? -18.575 12.934 -58.001 1.00 23.09 854 ILE C CA 1
ATOM 7645 C C . ILE C 2 189 ? -19.160 13.706 -56.834 1.00 24.44 854 ILE C C 1
ATOM 7646 O O . ILE C 2 189 ? -19.795 14.751 -57.033 1.00 25.49 854 ILE C O 1
ATOM 7651 N N . LEU C 2 190 ? -18.961 13.190 -55.627 1.00 23.73 855 LEU C N 1
ATOM 7652 C CA . LEU C 2 190 ? -19.438 13.849 -54.419 1.00 24.44 855 LEU C CA 1
ATOM 7653 C C . LEU C 2 190 ? -18.234 14.253 -53.593 1.00 25.97 855 LEU C C 1
ATOM 7654 O O . LEU C 2 190 ? -17.271 13.492 -53.482 1.00 26.13 855 LEU C O 1
ATOM 7659 N N . VAL C 2 191 ? -18.290 15.448 -53.016 1.00 27.30 856 VAL C N 1
ATOM 7660 C CA . VAL C 2 191 ? -17.185 15.958 -52.207 1.00 30.73 856 VAL C CA 1
ATOM 7661 C C . VAL C 2 191 ? -17.720 16.817 -51.056 1.00 31.90 856 VAL C C 1
ATOM 7662 O O . VAL C 2 191 ? -18.786 17.415 -51.165 1.00 33.41 856 VAL C O 1
ATOM 7666 N N . PRO C 2 192 ? -16.995 16.874 -49.929 1.00 33.94 857 PRO C N 1
ATOM 7667 C CA . PRO C 2 192 ? -17.480 17.693 -48.808 1.00 34.39 857 PRO C CA 1
ATOM 7668 C C . PRO C 2 192 ? -17.088 19.158 -49.017 1.00 35.57 857 PRO C C 1
ATOM 7669 O O . PRO C 2 192 ? -15.934 19.454 -49.328 1.00 38.87 857 PRO C O 1
ATOM 7673 N N . GLY C 2 193 ? -18.042 20.068 -48.861 1.00 37.09 858 GLY C N 1
ATOM 7674 C CA . GLY C 2 193 ? -17.743 21.482 -49.026 1.00 36.74 858 GLY C CA 1
ATOM 7675 C C . GLY C 2 193 ? -17.866 22.053 -50.431 1.00 37.93 858 GLY C C 1
ATOM 7676 O O . GLY C 2 193 ? -17.394 21.473 -51.415 1.00 38.44 858 GLY C O 1
ATOM 7677 N N . ARG C 2 194 ? -18.491 23.218 -50.520 1.00 37.30 859 ARG C N 1
ATOM 7678 C CA . ARG C 2 194 ? -18.689 23.890 -51.791 1.00 37.99 859 ARG C CA 1
ATOM 7679 C C . ARG C 2 194 ? -17.373 24.276 -52.464 1.00 35.55 859 ARG C C 1
ATOM 7680 O O . ARG C 2 194 ? -17.243 24.173 -53.681 1.00 35.81 859 ARG C O 1
ATOM 7688 N N . GLN C 2 195 ? -16.410 24.736 -51.672 1.00 32.12 860 GLN C N 1
ATOM 7689 C CA . GLN C 2 195 ? -15.106 25.144 -52.194 1.00 31.95 860 GLN C CA 1
ATOM 7690 C C . GLN C 2 195 ? -14.485 24.012 -53.009 1.00 29.49 860 GLN C C 1
ATOM 7691 O O . GLN C 2 195 ? -14.022 24.229 -54.126 1.00 29.49 860 GLN C O 1
ATOM 7697 N N . ALA C 2 196 ? -14.494 22.807 -52.447 1.00 26.49 861 ALA C N 1
ATOM 7698 C CA . ALA C 2 196 ? -13.937 21.638 -53.122 1.00 28.22 861 ALA C CA 1
ATOM 7699 C C . ALA C 2 196 ? -14.738 21.298 -54.380 1.00 27.61 861 ALA C C 1
ATOM 7700 O O . ALA C 2 196 ? -14.163 20.992 -55.427 1.00 28.05 861 ALA C O 1
ATOM 7702 N N . ALA C 2 197 ? -16.063 21.358 -54.271 1.00 26.31 862 ALA C N 1
ATOM 7703 C CA . ALA C 2 197 ? -16.935 21.067 -55.405 1.00 27.11 862 ALA C CA 1
ATOM 7704 C C . ALA C 2 197 ? -16.662 22.037 -56.556 1.00 28.89 862 ALA C C 1
ATOM 7705 O O . ALA C 2 197 ? -16.611 21.633 -57.721 1.00 30.11 862 ALA C O 1
ATOM 7707 N N . GLU C 2 198 ? -16.476 23.312 -56.224 1.00 29.89 863 GLU C N 1
ATOM 7708 C CA . GLU C 2 198 ? -16.207 24.335 -57.234 1.00 31.70 863 GLU C CA 1
ATOM 7709 C C . GLU C 2 198 ? -14.853 24.130 -57.898 1.00 29.79 863 GLU C C 1
ATOM 7710 O O . GLU C 2 198 ? -14.713 24.305 -59.108 1.00 27.40 863 GLU C O 1
ATOM 7716 N N . MET C 2 199 ? -13.850 23.775 -57.103 1.00 29.26 864 MET C N 1
ATOM 7717 C CA . MET C 2 199 ? -12.530 23.541 -57.658 1.00 28.33 864 MET C CA 1
ATOM 7718 C C . MET C 2 199 ? -12.564 22.343 -58.604 1.00 26.33 864 MET C C 1
ATOM 7719 O O . MET C 2 199 ? -11.960 22.378 -59.670 1.00 25.44 864 MET C O 1
ATOM 7724 N N . ILE C 2 200 ? -13.256 21.279 -58.207 1.00 24.57 865 ILE C N 1
ATOM 7725 C CA . ILE C 2 200 ? -13.330 20.092 -59.050 1.00 27.96 865 ILE C CA 1
ATOM 7726 C C . ILE C 2 200 ? -13.977 20.433 -60.397 1.00 27.84 865 ILE C C 1
ATOM 7727 O O . ILE C 2 200 ? -13.451 20.073 -61.454 1.00 27.32 865 ILE C O 1
ATOM 7732 N N . ARG C 2 201 ? -15.103 21.139 -60.359 1.00 26.73 866 ARG C N 1
ATOM 7733 C CA . ARG C 2 201 ? -15.781 21.523 -61.592 1.00 28.54 866 ARG C CA 1
ATOM 7734 C C . ARG C 2 201 ? -14.865 22.383 -62.453 1.00 29.39 866 ARG C C 1
ATOM 7735 O O . ARG C 2 201 ? -14.768 22.179 -63.669 1.00 28.80 866 ARG C O 1
ATOM 7743 N N . ARG C 2 202 ? -14.186 23.337 -61.819 1.00 29.89 867 ARG C N 1
ATOM 7744 C CA . ARG C 2 202 ? -13.279 24.229 -62.539 1.00 31.49 867 ARG C CA 1
ATOM 7745 C C . ARG C 2 202 ? -12.157 23.467 -63.249 1.00 31.83 867 ARG C C 1
ATOM 7746 O O . ARG C 2 202 ? -11.843 23.755 -64.403 1.00 33.38 867 ARG C O 1
ATOM 7754 N N . ARG C 2 203 ? -11.550 22.506 -62.556 1.00 29.56 868 ARG C N 1
ATOM 7755 C CA . ARG C 2 203 ? -10.456 21.733 -63.137 1.00 28.63 868 ARG C CA 1
ATOM 7756 C C . ARG C 2 203 ? -10.963 20.797 -64.223 1.00 26.62 868 ARG C C 1
ATOM 7757 O O . ARG C 2 203 ? -10.266 20.526 -65.205 1.00 25.52 868 ARG C O 1
ATOM 7765 N N . ALA C 2 204 ? -12.184 20.312 -64.048 1.00 25.21 869 ALA C N 1
ATOM 7766 C CA . ALA C 2 204 ? -12.789 19.428 -65.033 1.00 25.83 869 ALA C CA 1
ATOM 7767 C C . ALA C 2 204 ? -13.151 20.221 -66.295 1.00 25.73 869 ALA C C 1
ATOM 7768 O O . ALA C 2 204 ? -13.031 19.710 -67.404 1.00 26.03 869 ALA C O 1
ATOM 7770 N N . ASN C 2 205 ? -13.575 21.471 -66.126 1.00 24.94 870 ASN C N 1
ATOM 7771 C CA . ASN C 2 205 ? -13.967 22.286 -67.273 1.00 28.46 870 ASN C CA 1
ATOM 7772 C C . ASN C 2 205 ? -12.866 23.157 -67.865 1.00 29.43 870 ASN C C 1
ATOM 7773 O O . ASN C 2 205 ? -13.106 23.899 -68.808 1.00 32.60 870 ASN C O 1
ATOM 7778 N N . ALA C 2 206 ? -11.653 23.041 -67.341 1.00 30.36 871 ALA C N 1
ATOM 7779 C CA . ALA C 2 206 ? -10.540 23.857 -67.806 1.00 30.47 871 ALA C CA 1
ATOM 7780 C C . ALA C 2 206 ? -10.066 23.670 -69.256 1.00 31.90 871 ALA C C 1
ATOM 7781 O O . ALA C 2 206 ? -9.309 24.502 -69.758 1.00 32.35 871 ALA C O 1
ATOM 7783 N N . SER C 2 207 ? -10.477 22.602 -69.936 1.00 32.18 872 SER C N 1
ATOM 7784 C CA . SER C 2 207 ? -10.029 22.420 -71.320 1.00 31.05 872 SER C CA 1
ATOM 7785 C C . SER C 2 207 ? -10.858 23.284 -72.272 1.00 32.32 872 SER C C 1
ATOM 7786 O O . SER C 2 207 ? -10.572 23.355 -73.466 1.00 31.95 872 SER C O 1
ATOM 7789 N N . GLY C 2 208 ? -11.886 23.938 -71.738 1.00 31.94 873 GLY C N 1
ATOM 7790 C CA . GLY C 2 208 ? -12.707 24.795 -72.571 1.00 33.11 873 GLY C CA 1
ATOM 7791 C C . GLY C 2 208 ? -14.175 24.417 -72.653 1.00 34.50 873 GLY C C 1
ATOM 7792 O O . GLY C 2 208 ? -15.011 25.267 -72.972 1.00 34.74 873 GLY C O 1
ATOM 7793 N N . ILE C 2 209 ? -14.496 23.153 -72.379 1.00 32.78 874 ILE C N 1
ATOM 7794 C CA . ILE C 2 209 ? -15.882 22.699 -72.425 1.00 33.52 874 ILE C CA 1
ATOM 7795 C C . ILE C 2 209 ? -16.425 22.357 -71.046 1.00 33.73 874 ILE C C 1
ATOM 7796 O O . ILE C 2 209 ? -15.694 21.882 -70.173 1.00 33.45 874 ILE C O 1
ATOM 7801 N N . ILE C 2 210 ? -17.715 22.603 -70.857 1.00 32.24 875 ILE C N 1
ATOM 7802 C CA . ILE C 2 210 ? -18.351 22.318 -69.584 1.00 32.02 875 ILE C CA 1
ATOM 7803 C C . ILE C 2 210 ? -18.895 20.893 -69.560 1.00 32.16 875 ILE C C 1
ATOM 7804 O O . ILE C 2 210 ? -19.897 20.584 -70.216 1.00 30.83 875 ILE C O 1
ATOM 7809 N N . VAL C 2 211 ? -18.215 20.029 -68.809 1.00 29.13 876 VAL C N 1
ATOM 7810 C CA . VAL C 2 211 ? -18.613 18.637 -68.667 1.00 27.50 876 VAL C CA 1
ATOM 7811 C C . VAL C 2 211 ? -19.004 18.393 -67.213 1.00 28.79 876 VAL C C 1
ATOM 7812 O O . VAL C 2 211 ? -19.747 17.460 -66.905 1.00 27.83 876 VAL C O 1
ATOM 7816 N N . ALA C 2 212 ? -18.495 19.240 -66.322 1.00 27.64 877 ALA C N 1
ATOM 7817 C CA . ALA C 2 212 ? -18.797 19.126 -64.902 1.00 28.43 877 ALA C CA 1
ATOM 7818 C C . ALA C 2 212 ? -19.822 20.204 -64.548 1.00 29.09 877 ALA C C 1
ATOM 7819 O O . ALA C 2 212 ? -19.555 21.404 -64.656 1.00 29.26 877 ALA C O 1
ATOM 7821 N N . THR C 2 213 ? -20.993 19.754 -64.121 1.00 28.67 878 THR C N 1
ATOM 7822 C CA . THR C 2 213 ? -22.093 20.635 -63.784 1.00 28.95 878 THR C CA 1
ATOM 7823 C C . THR C 2 213 ? -22.581 20.411 -62.365 1.00 30.29 878 THR C C 1
ATOM 7824 O O . THR C 2 213 ? -21.979 19.669 -61.587 1.00 31.93 878 THR C O 1
ATOM 7828 N N . LYS C 2 214 ? -23.710 21.039 -62.060 1.00 32.47 879 LYS C N 1
ATOM 7829 C CA . LYS C 2 214 ? -24.348 20.942 -60.754 1.00 35.79 879 LYS C CA 1
ATOM 7830 C C . LYS C 2 214 ? -24.991 19.568 -60.579 1.00 35.40 879 LYS C C 1
ATOM 7831 O O . LYS C 2 214 ? -25.373 19.188 -59.477 1.00 35.86 879 LYS C O 1
ATOM 7837 N N . ASP C 2 215 ? -25.111 18.826 -61.674 1.00 35.94 880 ASP C N 1
ATOM 7838 C CA . ASP C 2 215 ? -25.707 17.501 -61.619 1.00 35.73 880 ASP C CA 1
ATOM 7839 C C . ASP C 2 215 ? -24.721 16.348 -61.448 1.00 32.90 880 ASP C C 1
ATOM 7840 O O . ASP C 2 215 ? -25.026 15.390 -60.741 1.00 33.48 880 ASP C O 1
ATOM 7845 N N . ASN C 2 216 ? -23.553 16.409 -62.082 1.00 29.02 881 ASN C N 1
ATOM 7846 C CA . ASN C 2 216 ? -22.610 15.307 -61.909 1.00 28.57 881 ASN C CA 1
ATOM 7847 C C . ASN C 2 216 ? -21.477 15.567 -60.911 1.00 26.67 881 ASN C C 1
ATOM 7848 O O . ASN C 2 216 ? -20.611 14.720 -60.721 1.00 27.30 881 ASN C O 1
ATOM 7853 N N . VAL C 2 217 ? -21.497 16.735 -60.274 1.00 26.82 882 VAL C N 1
ATOM 7854 C CA . VAL C 2 217 ? -20.509 17.105 -59.255 1.00 26.24 882 VAL C CA 1
ATOM 7855 C C . VAL C 2 217 ? -21.285 17.866 -58.180 1.00 27.76 882 VAL C C 1
ATOM 7856 O O . VAL C 2 217 ? -21.727 18.992 -58.412 1.00 30.49 882 VAL C O 1
ATOM 7860 N N . ARG C 2 218 ? -21.464 17.257 -57.012 1.00 26.91 883 ARG C N 1
ATOM 7861 C CA . ARG C 2 218 ? -22.228 17.903 -55.947 1.00 28.76 883 ARG C CA 1
ATOM 7862 C C . ARG C 2 218 ? -21.592 17.769 -54.566 1.00 28.42 883 ARG C C 1
ATOM 7863 O O . ARG C 2 218 ? -20.834 16.840 -54.312 1.00 29.34 883 ARG C O 1
ATOM 7871 N N . THR C 2 219 ? -21.909 18.704 -53.674 1.00 27.81 884 THR C N 1
ATOM 7872 C CA . THR C 2 219 ? -21.415 18.632 -52.304 1.00 29.06 884 THR C CA 1
ATOM 7873 C C . THR C 2 219 ? -22.246 17.534 -51.636 1.00 29.99 884 THR C C 1
ATOM 7874 O O . THR C 2 219 ? -23.363 17.230 -52.074 1.00 29.57 884 THR C O 1
ATOM 7878 N N . VAL C 2 220 ? -21.704 16.935 -50.585 1.00 31.18 885 VAL C N 1
ATOM 7879 C CA . VAL C 2 220 ? -22.411 15.887 -49.862 1.00 30.82 885 VAL C CA 1
ATOM 7880 C C . VAL C 2 220 ? -23.722 16.413 -49.285 1.00 31.82 885 VAL C C 1
ATOM 7881 O O . VAL C 2 220 ? -24.755 15.745 -49.370 1.00 30.29 885 VAL C O 1
ATOM 7885 N N . ASP C 2 221 ? -23.683 17.613 -48.712 1.00 33.70 886 ASP C N 1
ATOM 7886 C CA . ASP C 2 221 ? -24.882 18.216 -48.132 1.00 37.14 886 ASP C CA 1
ATOM 7887 C C . ASP C 2 221 ? -25.991 18.432 -49.161 1.00 36.87 886 ASP C C 1
ATOM 7888 O O . ASP C 2 221 ? -27.150 18.111 -48.906 1.00 38.23 886 ASP C O 1
ATOM 7893 N N . SER C 2 222 ? -25.640 18.977 -50.320 1.00 36.02 887 SER C N 1
ATOM 7894 C CA . SER C 2 222 ? -26.631 19.227 -51.358 1.00 36.62 887 SER C CA 1
ATOM 7895 C C . SER C 2 222 ? -27.242 17.899 -51.831 1.00 37.03 887 SER C C 1
ATOM 7896 O O . SER C 2 222 ? -28.461 17.783 -52.006 1.00 35.96 887 SER C O 1
ATOM 7899 N N . PHE C 2 223 ? -26.395 16.893 -52.015 1.00 33.93 888 PHE C N 1
ATOM 7900 C CA . PHE C 2 223 ? -26.872 15.592 -52.448 1.00 32.80 888 PHE C CA 1
ATOM 7901 C C . PHE C 2 223 ? -27.875 15.008 -51.456 1.00 33.32 888 PHE C C 1
ATOM 7902 O O . PHE C 2 223 ? -28.938 14.527 -51.838 1.00 31.99 888 PHE C O 1
ATOM 7910 N N . LEU C 2 224 ? -27.525 15.041 -50.176 1.00 34.63 889 LEU C N 1
ATOM 7911 C CA . LEU C 2 224 ? -28.399 14.503 -49.150 1.00 35.39 889 LEU C CA 1
ATOM 7912 C C . LEU C 2 224 ? -29.667 15.314 -48.984 1.00 37.66 889 LEU C C 1
ATOM 7913 O O . LEU C 2 224 ? -30.756 14.757 -48.894 1.00 40.38 889 LEU C O 1
ATOM 7918 N N . MET C 2 225 ? -29.529 16.632 -48.951 1.00 38.69 890 MET C N 1
ATOM 7919 C CA . MET C 2 225 ? -30.682 17.491 -48.749 1.00 41.76 890 MET C CA 1
ATOM 7920 C C . MET C 2 225 ? -31.669 17.566 -49.907 1.00 43.47 890 MET C C 1
ATOM 7921 O O . MET C 2 225 ? -32.879 17.600 -49.682 1.00 43.75 890 MET C O 1
ATOM 7926 N N . ASN C 2 226 ? -31.176 17.577 -51.140 1.00 43.43 891 ASN C N 1
ATOM 7927 C CA . ASN C 2 226 ? -32.083 17.679 -52.274 1.00 43.40 891 ASN C CA 1
ATOM 7928 C C . ASN C 2 226 ? -32.325 16.387 -53.049 1.00 43.34 891 ASN C C 1
ATOM 7929 O O . ASN C 2 226 ? -32.691 16.413 -54.215 1.00 42.84 891 ASN C O 1
ATOM 7934 N N . TYR C 2 227 ? -32.142 15.254 -52.384 1.00 44.54 892 TYR C N 1
ATOM 7935 C CA . TYR C 2 227 ? -32.362 13.961 -53.014 1.00 46.62 892 TYR C CA 1
ATOM 7936 C C . TYR C 2 227 ? -33.830 13.839 -53.430 1.00 50.26 892 TYR C C 1
ATOM 7937 O O . TYR C 2 227 ? -34.732 14.034 -52.613 1.00 49.21 892 TYR C O 1
ATOM 7946 N N . GLY C 2 228 ? -34.068 13.519 -54.697 1.00 52.93 893 GLY C N 1
ATOM 7947 C CA . GLY C 2 228 ? -35.433 13.379 -55.170 1.00 58.85 893 GLY C CA 1
ATOM 7948 C C . GLY C 2 228 ? -36.010 14.645 -55.776 1.00 62.17 893 GLY C C 1
ATOM 7949 O O . GLY C 2 228 ? -36.883 14.578 -56.644 1.00 63.74 893 GLY C O 1
ATOM 7950 N N . LYS C 2 229 ? -35.531 15.800 -55.322 1.00 64.64 894 LYS C N 1
ATOM 7951 C CA . LYS C 2 229 ? -35.998 17.088 -55.831 1.00 66.57 894 LYS C CA 1
ATOM 7952 C C . LYS C 2 229 ? -35.866 17.169 -57.357 1.00 67.38 894 LYS C C 1
ATOM 7953 O O . LYS C 2 229 ? -36.307 18.139 -57.977 1.00 67.67 894 LYS C O 1
ATOM 7959 N N . GLY C 2 230 ? -35.257 16.149 -57.957 1.00 68.32 895 GLY C N 1
ATOM 7960 C CA . GLY C 2 230 ? -35.087 16.124 -59.401 1.00 68.30 895 GLY C CA 1
ATOM 7961 C C . GLY C 2 230 ? -33.654 15.862 -59.827 1.00 68.70 895 GLY C C 1
ATOM 7962 O O . GLY C 2 230 ? -32.967 15.012 -59.253 1.00 68.56 895 GLY C O 1
ATOM 7963 N N . ALA C 2 231 ? -33.208 16.591 -60.847 1.00 68.39 896 ALA C N 1
ATOM 7964 C CA . ALA C 2 231 ? -31.848 16.469 -61.369 1.00 68.10 896 ALA C CA 1
ATOM 7965 C C . ALA C 2 231 ? -31.602 15.139 -62.083 1.00 67.59 896 ALA C C 1
ATOM 7966 O O . ALA C 2 231 ? -31.859 15.000 -63.284 1.00 68.93 896 ALA C O 1
ATOM 7968 N N . ARG C 2 232 ? -31.087 14.174 -61.331 1.00 65.33 897 ARG C N 1
ATOM 7969 C CA . ARG C 2 232 ? -30.788 12.835 -61.829 1.00 61.65 897 ARG C CA 1
ATOM 7970 C C . ARG C 2 232 ? -30.399 12.039 -60.596 1.00 58.88 897 ARG C C 1
ATOM 7971 O O . ARG C 2 232 ? -29.702 12.550 -59.724 1.00 58.40 897 ARG C O 1
ATOM 7979 N N . CYS C 2 233 ? -30.837 10.792 -60.513 1.00 55.81 898 CYS C N 1
ATOM 7980 C CA . CYS C 2 233 ? -30.527 10.003 -59.334 1.00 54.41 898 CYS C CA 1
ATOM 7981 C C . CYS C 2 233 ? -29.694 8.758 -59.563 1.00 48.83 898 CYS C C 1
ATOM 7982 O O . CYS C 2 233 ? -28.966 8.335 -58.674 1.00 49.59 898 CYS C O 1
ATOM 7985 N N . GLN C 2 234 ? -29.787 8.172 -60.747 1.00 43.66 899 GLN C N 1
ATOM 7986 C CA . GLN C 2 234 ? -29.043 6.954 -61.020 1.00 40.19 899 GLN C CA 1
ATOM 7987 C C . GLN C 2 234 ? -27.725 7.193 -61.755 1.00 35.31 899 GLN C C 1
ATOM 7988 O O . GLN C 2 234 ? -27.688 7.819 -62.808 1.00 33.18 899 GLN C O 1
ATOM 7994 N N . PHE C 2 235 ? -26.644 6.679 -61.183 1.00 30.75 900 PHE C N 1
ATOM 7995 C CA . PHE C 2 235 ? -25.319 6.825 -61.762 1.00 28.02 900 PHE C CA 1
ATOM 7996 C C . PHE C 2 235 ? -24.615 5.478 -61.780 1.00 29.17 900 PHE C C 1
ATOM 7997 O O . PHE C 2 235 ? -24.790 4.664 -60.878 1.00 28.97 900 PHE C O 1
ATOM 8005 N N . LYS C 2 236 ? -23.811 5.246 -62.810 1.00 30.89 901 LYS C N 1
ATOM 8006 C CA . LYS C 2 236 ? -23.094 3.986 -62.939 1.00 31.57 901 LYS C CA 1
ATOM 8007 C C . LYS C 2 236 ? -21.977 3.864 -61.915 1.00 31.46 901 LYS C C 1
ATOM 8008 O O . LYS C 2 236 ? -21.785 2.810 -61.311 1.00 31.54 901 LYS C O 1
ATOM 8014 N N . ARG C 2 237 ? -21.237 4.946 -61.719 1.00 29.15 902 ARG C N 1
ATOM 8015 C CA . ARG C 2 237 ? -20.138 4.918 -60.776 1.00 28.36 902 ARG C CA 1
ATOM 8016 C C . ARG C 2 237 ? -20.122 6.163 -59.913 1.00 27.18 902 ARG C C 1
ATOM 8017 O O . ARG C 2 237 ? -20.415 7.264 -60.381 1.00 25.45 902 ARG C O 1
ATOM 8025 N N . LEU C 2 238 ? -19.778 5.972 -58.646 1.00 25.74 903 LEU C N 1
ATOM 8026 C CA . LEU C 2 238 ? -19.706 7.065 -57.692 1.00 23.71 903 LEU C CA 1
ATOM 8027 C C . LEU C 2 238 ? -18.270 7.305 -57.256 1.00 24.60 903 LEU C C 1
ATOM 8028 O O . LEU C 2 238 ? -17.549 6.375 -56.879 1.00 23.80 903 LEU C O 1
ATOM 8033 N N . PHE C 2 239 ? -17.863 8.564 -57.319 1.00 25.04 904 PHE C N 1
ATOM 8034 C CA . PHE C 2 239 ? -16.532 8.976 -56.907 1.00 24.57 904 PHE C CA 1
ATOM 8035 C C . PHE C 2 239 ? -16.713 9.927 -55.738 1.00 25.55 904 PHE C C 1
ATOM 8036 O O . PHE C 2 239 ? -17.458 10.908 -55.841 1.00 25.37 904 PHE C O 1
ATOM 8044 N N . ILE C 2 240 ? -16.061 9.636 -54.619 1.00 24.48 905 ILE C N 1
ATOM 8045 C CA . ILE C 2 240 ? -16.143 10.538 -53.477 1.00 24.58 905 ILE C CA 1
ATOM 8046 C C . ILE C 2 240 ? -14.724 11.026 -53.216 1.00 26.15 905 ILE C C 1
ATOM 8047 O O . ILE C 2 240 ? -13.820 10.215 -53.014 1.00 28.74 905 ILE C O 1
ATOM 8052 N N . ASP C 2 241 ? -14.513 12.337 -53.258 1.00 24.73 906 ASP C N 1
ATOM 8053 C CA . ASP C 2 241 ? -13.182 12.877 -53.005 1.00 26.80 906 ASP C CA 1
ATOM 8054 C C . ASP C 2 241 ? -13.114 13.273 -51.531 1.00 27.48 906 ASP C C 1
ATOM 8055 O O . ASP C 2 241 ? -13.903 14.095 -51.074 1.00 29.39 906 ASP C O 1
ATOM 8060 N N . GLU C 2 242 ? -12.178 12.678 -50.797 1.00 25.60 907 GLU C N 1
ATOM 8061 C CA . GLU C 2 242 ? -12.013 12.940 -49.365 1.00 25.44 907 GLU C CA 1
ATOM 8062 C C . GLU C 2 242 ? -13.148 12.324 -48.544 1.00 26.60 907 GLU C C 1
ATOM 8063 O O . GLU C 2 242 ? -13.733 12.976 -47.679 1.00 27.80 907 GLU C O 1
ATOM 8069 N N . GLY C 2 243 ? -13.442 11.055 -48.809 1.00 27.68 908 GLY C N 1
ATOM 8070 C CA . GLY C 2 243 ? -14.508 10.377 -48.093 1.00 26.85 908 GLY C CA 1
ATOM 8071 C C . GLY C 2 243 ? -14.237 10.112 -46.620 1.00 28.10 908 GLY C C 1
ATOM 8072 O O . GLY C 2 243 ? -15.160 9.775 -45.874 1.00 28.59 908 GLY C O 1
ATOM 8073 N N . LEU C 2 244 ? -12.987 10.254 -46.185 1.00 28.01 909 LEU C N 1
ATOM 8074 C CA . LEU C 2 244 ? -12.672 10.025 -44.777 1.00 29.03 909 LEU C CA 1
ATOM 8075 C C . LEU C 2 244 ? -12.980 11.250 -43.918 1.00 29.05 909 LEU C C 1
ATOM 8076 O O . LEU C 2 244 ? -12.675 11.275 -42.725 1.00 30.23 909 LEU C O 1
ATOM 8081 N N . MET C 2 245 ? -13.583 12.264 -44.536 1.00 28.69 910 MET C N 1
ATOM 8082 C CA . MET C 2 245 ? -13.986 13.482 -43.837 1.00 29.63 910 MET C CA 1
ATOM 8083 C C . MET C 2 245 ? -15.434 13.314 -43.380 1.00 30.93 910 MET C C 1
ATOM 8084 O O . MET C 2 245 ? -16.005 14.201 -42.748 1.00 33.27 910 MET C O 1
ATOM 8089 N N . LEU C 2 246 ? -16.019 12.169 -43.709 1.00 31.64 911 LEU C N 1
ATOM 8090 C CA . LEU C 2 246 ? -17.415 11.890 -43.397 1.00 30.42 911 LEU C CA 1
ATOM 8091 C C . LEU C 2 246 ? -17.651 10.703 -42.463 1.00 31.14 911 LEU C C 1
ATOM 8092 O O . LEU C 2 246 ? -16.824 9.795 -42.345 1.00 30.97 911 LEU C O 1
ATOM 8097 N N . HIS C 2 247 ? -18.811 10.715 -41.821 1.00 30.11 912 HIS C N 1
ATOM 8098 C CA . HIS C 2 247 ? -19.214 9.643 -40.928 1.00 29.30 912 HIS C CA 1
ATOM 8099 C C . HIS C 2 247 ? -19.342 8.414 -41.832 1.00 28.97 912 HIS C C 1
ATOM 8100 O O . HIS C 2 247 ? -19.835 8.518 -42.957 1.00 26.76 912 HIS C O 1
ATOM 8107 N N . THR C 2 248 ? -18.900 7.258 -41.356 1.00 28.70 913 THR C N 1
ATOM 8108 C CA . THR C 2 248 ? -18.975 6.043 -42.171 1.00 29.84 913 THR C CA 1
ATOM 8109 C C . THR C 2 248 ? -20.383 5.706 -42.666 1.00 30.00 913 THR C C 1
ATOM 8110 O O . THR C 2 248 ? -20.555 5.178 -43.768 1.00 27.24 913 THR C O 1
ATOM 8114 N N . GLY C 2 249 ? -21.384 5.991 -41.835 1.00 32.17 914 GLY C N 1
ATOM 8115 C CA . GLY C 2 249 ? -22.762 5.707 -42.203 1.00 31.27 914 GLY C CA 1
ATOM 8116 C C . GLY C 2 249 ? -23.204 6.601 -43.349 1.00 29.69 914 GLY C C 1
ATOM 8117 O O . GLY C 2 249 ? -24.054 6.224 -44.160 1.00 29.15 914 GLY C O 1
ATOM 8118 N N . CYS C 2 250 ? -22.636 7.798 -43.407 1.00 26.99 915 CYS C N 1
ATOM 8119 C CA . CYS C 2 250 ? -22.961 8.722 -44.477 1.00 28.82 915 CYS C CA 1
ATOM 8120 C C . CYS C 2 250 ? -22.447 8.152 -45.805 1.00 29.13 915 CYS C C 1
ATOM 8121 O O . CYS C 2 250 ? -23.164 8.156 -46.815 1.00 27.69 915 CYS C O 1
ATOM 8124 N N . VAL C 2 251 ? -21.214 7.651 -45.803 1.00 28.60 916 VAL C N 1
ATOM 8125 C CA . VAL C 2 251 ? -20.656 7.063 -47.017 1.00 28.92 916 VAL C CA 1
ATOM 8126 C C . VAL C 2 251 ? -21.528 5.886 -47.451 1.00 29.20 916 VAL C C 1
ATOM 8127 O O . VAL C 2 251 ? -21.813 5.732 -48.639 1.00 30.51 916 VAL C O 1
ATOM 8131 N N . ASN C 2 252 ? -21.961 5.062 -46.499 1.00 27.68 917 ASN C N 1
ATOM 8132 C CA . ASN C 2 252 ? -22.818 3.932 -46.845 1.00 27.04 917 ASN C CA 1
ATOM 8133 C C . ASN C 2 252 ? -24.111 4.431 -47.516 1.00 27.30 917 ASN C C 1
ATOM 8134 O O . ASN C 2 252 ? -24.575 3.843 -48.496 1.00 27.46 917 ASN C O 1
ATOM 8139 N N . PHE C 2 253 ? -24.689 5.515 -47.003 1.00 25.42 918 PHE C N 1
ATOM 8140 C CA . PHE C 2 253 ? -25.903 6.055 -47.603 1.00 27.09 918 PHE C CA 1
ATOM 8141 C C . PHE C 2 253 ? -25.667 6.590 -49.018 1.00 27.65 918 PHE C C 1
ATOM 8142 O O . PHE C 2 253 ? -26.460 6.322 -49.928 1.00 29.50 918 PHE C O 1
ATOM 8150 N N . LEU C 2 254 ? -24.580 7.338 -49.204 1.00 26.65 919 LEU C N 1
ATOM 8151 C CA . LEU C 2 254 ? -24.250 7.911 -50.511 1.00 26.06 919 LEU C CA 1
ATOM 8152 C C . LEU C 2 254 ? -24.069 6.832 -51.574 1.00 27.23 919 LEU C C 1
ATOM 8153 O O . LEU C 2 254 ? -24.509 6.995 -52.712 1.00 24.81 919 LEU C O 1
ATOM 8158 N N . VAL C 2 255 ? -23.415 5.734 -51.208 1.00 27.63 920 VAL C N 1
ATOM 8159 C CA . VAL C 2 255 ? -23.206 4.656 -52.164 1.00 28.71 920 VAL C CA 1
ATOM 8160 C C . VAL C 2 255 ? -24.553 4.106 -52.612 1.00 30.40 920 VAL C C 1
ATOM 8161 O O . VAL C 2 255 ? -24.802 3.922 -53.809 1.00 30.55 920 VAL C O 1
ATOM 8165 N N . GLU C 2 256 ? -25.429 3.863 -51.644 1.00 30.96 921 GLU C N 1
ATOM 8166 C CA . GLU C 2 256 ? -26.742 3.310 -51.941 1.00 32.02 921 GLU C CA 1
ATOM 8167 C C . GLU C 2 256 ? -27.645 4.287 -52.700 1.00 30.58 921 GLU C C 1
ATOM 8168 O O . GLU C 2 256 ? -28.321 3.907 -53.658 1.00 29.79 921 GLU C O 1
ATOM 8174 N N . MET C 2 257 ? -27.634 5.546 -52.281 1.00 29.39 922 MET C N 1
ATOM 8175 C CA . MET C 2 257 ? -28.462 6.573 -52.903 1.00 28.95 922 MET C CA 1
ATOM 8176 C C . MET C 2 257 ? -28.078 6.925 -54.344 1.00 29.52 922 MET C C 1
ATOM 8177 O O . MET C 2 257 ? -28.931 7.332 -55.139 1.00 29.82 922 MET C O 1
ATOM 8182 N N . SER C 2 258 ? -26.802 6.769 -54.683 1.00 27.73 923 SER C N 1
ATOM 8183 C CA . SER C 2 258 ? -26.341 7.083 -56.030 1.00 26.77 923 SER C CA 1
ATOM 8184 C C . SER C 2 258 ? -26.760 5.988 -57.005 1.00 27.19 923 SER C C 1
ATOM 8185 O O . SER C 2 258 ? -26.716 6.180 -58.217 1.00 26.89 923 SER C O 1
ATOM 8188 N N . LEU C 2 259 ? -27.157 4.839 -56.466 1.00 28.94 924 LEU C N 1
ATOM 8189 C CA . LEU C 2 259 ? -27.578 3.699 -57.277 1.00 29.94 924 LEU C CA 1
ATOM 8190 C C . LEU C 2 259 ? -26.449 3.218 -58.180 1.00 29.20 924 LEU C C 1
ATOM 8191 O O . LEU C 2 259 ? -26.686 2.627 -59.229 1.00 29.69 924 LEU C O 1
ATOM 8196 N N . CYS C 2 260 ? -25.218 3.471 -57.752 1.00 28.38 925 CYS C N 1
ATOM 8197 C CA . CYS C 2 260 ? -24.033 3.072 -58.493 1.00 27.17 925 CYS C CA 1
ATOM 8198 C C . CYS C 2 260 ? -23.795 1.581 -58.341 1.00 28.93 925 CYS C C 1
ATOM 8199 O O . CYS C 2 260 ? -24.277 0.955 -57.391 1.00 30.24 925 CYS C O 1
ATOM 8202 N N . ASP C 2 261 ? -23.046 1.009 -59.274 1.00 29.41 926 ASP C N 1
ATOM 8203 C CA . ASP C 2 261 ? -22.713 -0.403 -59.191 1.00 31.64 926 ASP C CA 1
ATOM 8204 C C . ASP C 2 261 ? -21.327 -0.539 -58.568 1.00 31.37 926 ASP C C 1
ATOM 8205 O O . ASP C 2 261 ? -20.930 -1.619 -58.135 1.00 32.83 926 ASP C O 1
ATOM 8210 N N . ILE C 2 262 ? -20.598 0.571 -58.520 1.00 29.30 927 ILE C N 1
ATOM 8211 C CA . ILE C 2 262 ? -19.280 0.597 -57.900 1.00 28.78 927 ILE C CA 1
ATOM 8212 C C . ILE C 2 262 ? -18.955 2.014 -57.447 1.00 28.88 927 ILE C C 1
ATOM 8213 O O . ILE C 2 262 ? -19.284 2.998 -58.119 1.00 28.88 927 ILE C O 1
ATOM 8218 N N . ALA C 2 263 ? -18.321 2.115 -56.288 1.00 28.04 928 ALA C N 1
ATOM 8219 C CA . ALA C 2 263 ? -17.965 3.408 -55.745 1.00 26.72 928 ALA C CA 1
ATOM 8220 C C . ALA C 2 263 ? -16.492 3.438 -55.379 1.00 27.00 928 ALA C C 1
ATOM 8221 O O . ALA C 2 263 ? -15.950 2.472 -54.851 1.00 28.06 928 ALA C O 1
ATOM 8223 N N . TYR C 2 264 ? -15.844 4.551 -55.685 1.00 26.03 929 TYR C N 1
ATOM 8224 C CA . TYR C 2 264 ? -14.446 4.730 -55.361 1.00 25.81 929 TYR C CA 1
ATOM 8225 C C . TYR C 2 264 ? -14.402 5.815 -54.317 1.00 26.28 929 TYR C C 1
ATOM 8226 O O . TYR C 2 264 ? -14.772 6.950 -54.582 1.00 26.46 929 TYR C O 1
ATOM 8235 N N . VAL C 2 265 ? -13.973 5.454 -53.119 1.00 26.29 930 VAL C N 1
ATOM 8236 C CA . VAL C 2 265 ? -13.867 6.418 -52.044 1.00 27.71 930 VAL C CA 1
ATOM 8237 C C . VAL C 2 265 ? -12.399 6.789 -51.896 1.00 28.29 930 VAL C C 1
ATOM 8238 O O . VAL C 2 265 ? -11.590 5.966 -51.456 1.00 29.14 930 VAL C O 1
ATOM 8242 N N . TYR C 2 266 ? -12.055 8.008 -52.300 1.00 26.36 931 TYR C N 1
ATOM 8243 C CA . TYR C 2 266 ? -10.685 8.494 -52.189 1.00 28.76 931 TYR C CA 1
ATOM 8244 C C . TYR C 2 266 ? -10.582 9.155 -50.825 1.00 30.74 931 TYR C C 1
ATOM 8245 O O . TYR C 2 266 ? -11.306 10.106 -50.528 1.00 30.53 931 TYR C O 1
ATOM 8254 N N . GLY C 2 267 ? -9.696 8.638 -49.986 1.00 30.40 932 GLY C N 1
ATOM 8255 C CA . GLY C 2 267 ? -9.574 9.191 -48.651 1.00 32.18 932 GLY C CA 1
ATOM 8256 C C . GLY C 2 267 ? -8.160 9.476 -48.214 1.00 32.23 932 GLY C C 1
ATOM 8257 O O . GLY C 2 267 ? -7.197 8.964 -48.796 1.00 29.77 932 GLY C O 1
ATOM 8258 N N . ASP C 2 268 ? -8.052 10.291 -47.169 1.00 31.23 933 ASP C N 1
ATOM 8259 C CA . ASP C 2 268 ? -6.771 10.690 -46.617 1.00 31.40 933 ASP C CA 1
ATOM 8260 C C . ASP C 2 268 ? -6.937 10.816 -45.101 1.00 32.76 933 ASP C C 1
ATOM 8261 O O . ASP C 2 268 ? -7.673 11.679 -44.618 1.00 29.51 933 ASP C O 1
ATOM 8266 N N . THR C 2 269 ? -6.243 9.953 -44.361 1.00 32.14 934 THR C N 1
ATOM 8267 C CA . THR C 2 269 ? -6.327 9.922 -42.903 1.00 34.28 934 THR C CA 1
ATOM 8268 C C . THR C 2 269 ? -5.896 11.164 -42.127 1.00 36.41 934 THR C C 1
ATOM 8269 O O . THR C 2 269 ? -6.182 11.267 -40.940 1.00 37.63 934 THR C O 1
ATOM 8273 N N . GLN C 2 270 ? -5.205 12.099 -42.768 1.00 39.55 935 GLN C N 1
ATOM 8274 C CA . GLN C 2 270 ? -4.773 13.306 -42.064 1.00 42.84 935 GLN C CA 1
ATOM 8275 C C . GLN C 2 270 ? -5.473 14.559 -42.572 1.00 44.96 935 GLN C C 1
ATOM 8276 O O . GLN C 2 270 ? -5.330 15.625 -41.981 1.00 45.45 935 GLN C O 1
ATOM 8282 N N . GLN C 2 271 ? -6.207 14.432 -43.677 1.00 48.97 936 GLN C N 1
ATOM 8283 C CA . GLN C 2 271 ? -6.946 15.556 -44.257 1.00 52.10 936 GLN C CA 1
ATOM 8284 C C . GLN C 2 271 ? -8.210 15.799 -43.458 1.00 54.32 936 GLN C C 1
ATOM 8285 O O . GLN C 2 271 ? -9.291 15.403 -43.886 1.00 56.64 936 GLN C O 1
ATOM 8291 N N . ILE C 2 272 ? -8.079 16.457 -42.312 1.00 56.06 937 ILE C N 1
ATOM 8292 C CA . ILE C 2 272 ? -9.219 16.735 -41.446 1.00 59.03 937 ILE C CA 1
ATOM 8293 C C . ILE C 2 272 ? -10.209 15.563 -41.457 1.00 60.52 937 ILE C C 1
ATOM 8294 O O . ILE C 2 272 ? -11.238 15.598 -42.132 1.00 59.90 937 ILE C O 1
ATOM 8299 N N . PRO C 2 273 ? -9.876 14.485 -40.722 1.00 62.53 938 PRO C N 1
ATOM 8300 C CA . PRO C 2 273 ? -10.707 13.279 -40.615 1.00 62.77 938 PRO C CA 1
ATOM 8301 C C . PRO C 2 273 ? -12.015 13.626 -39.918 1.00 62.69 938 PRO C C 1
ATOM 8302 O O . PRO C 2 273 ? -12.090 14.629 -39.208 1.00 62.09 938 PRO C O 1
ATOM 8306 N N . TYR C 2 274 ? -13.038 12.798 -40.110 1.00 62.57 939 TYR C N 1
ATOM 8307 C CA . TYR C 2 274 ? -14.329 13.058 -39.486 1.00 63.50 939 TYR C CA 1
ATOM 8308 C C . TYR C 2 274 ? -14.238 13.085 -37.965 1.00 66.08 939 TYR C C 1
ATOM 8309 O O . TYR C 2 274 ? -13.772 12.129 -37.345 1.00 65.28 939 TYR C O 1
ATOM 8318 N N . ILE C 2 275 ? -14.690 14.187 -37.373 1.00 70.08 940 ILE C N 1
ATOM 8319 C CA . ILE C 2 275 ? -14.686 14.335 -35.922 1.00 74.82 940 ILE C CA 1
ATOM 8320 C C . ILE C 2 275 ? -16.129 14.332 -35.426 1.00 76.60 940 ILE C C 1
ATOM 8321 O O . ILE C 2 275 ? -16.999 14.981 -36.010 1.00 76.76 940 ILE C O 1
ATOM 8326 N N . ASN C 2 276 ? -16.373 13.591 -34.350 1.00 79.33 941 ASN C N 1
ATOM 8327 C CA . ASN C 2 276 ? -17.703 13.475 -33.765 1.00 81.67 941 ASN C CA 1
ATOM 8328 C C . ASN C 2 276 ? -18.372 14.839 -33.592 1.00 82.94 941 ASN C C 1
ATOM 8329 O O . ASN C 2 276 ? -19.431 15.097 -34.164 1.00 83.01 941 ASN C O 1
ATOM 8334 N N . ARG C 2 277 ? -17.750 15.702 -32.793 1.00 84.46 942 ARG C N 1
ATOM 8335 C CA . ARG C 2 277 ? -18.261 17.048 -32.537 1.00 85.77 942 ARG C CA 1
ATOM 8336 C C . ARG C 2 277 ? -19.485 17.091 -31.618 1.00 85.12 942 ARG C C 1
ATOM 8337 O O . ARG C 2 277 ? -19.538 17.902 -30.691 1.00 84.84 942 ARG C O 1
ATOM 8345 N N . VAL C 2 278 ? -20.466 16.228 -31.874 1.00 84.05 943 VAL C N 1
ATOM 8346 C CA . VAL C 2 278 ? -21.678 16.191 -31.057 1.00 82.71 943 VAL C CA 1
ATOM 8347 C C . VAL C 2 278 ? -21.341 15.802 -29.619 1.00 81.69 943 VAL C C 1
ATOM 8348 O O . VAL C 2 278 ? -20.793 14.728 -29.364 1.00 81.43 943 VAL C O 1
ATOM 8352 N N . THR C 2 279 ? -21.677 16.685 -28.685 1.00 80.77 944 THR C N 1
ATOM 8353 C CA . THR C 2 279 ? -21.406 16.467 -27.266 1.00 79.34 944 THR C CA 1
ATOM 8354 C C . THR C 2 279 ? -21.966 15.157 -26.721 1.00 78.10 944 THR C C 1
ATOM 8355 O O . THR C 2 279 ? -23.134 14.827 -26.929 1.00 77.76 944 THR C O 1
ATOM 8359 N N . GLY C 2 280 ? -21.116 14.418 -26.016 1.00 76.79 945 GLY C N 1
ATOM 8360 C CA . GLY C 2 280 ? -21.529 13.160 -25.425 1.00 75.15 945 GLY C CA 1
ATOM 8361 C C . GLY C 2 280 ? -22.213 12.191 -26.368 1.00 74.01 945 GLY C C 1
ATOM 8362 O O . GLY C 2 280 ? -23.002 11.349 -25.927 1.00 74.29 945 GLY C O 1
ATOM 8363 N N . PHE C 2 281 ? -21.930 12.304 -27.664 1.00 71.97 946 PHE C N 1
ATOM 8364 C CA . PHE C 2 281 ? -22.528 11.398 -28.637 1.00 68.26 946 PHE C CA 1
ATOM 8365 C C . PHE C 2 281 ? -21.538 10.276 -28.929 1.00 65.93 946 PHE C C 1
ATOM 8366 O O . PHE C 2 281 ? -20.365 10.528 -29.201 1.00 65.99 946 PHE C O 1
ATOM 8374 N N . PRO C 2 282 ? -22.003 9.018 -28.880 1.00 63.59 947 PRO C N 1
ATOM 8375 C CA . PRO C 2 282 ? -21.149 7.855 -29.135 1.00 61.71 947 PRO C CA 1
ATOM 8376 C C . PRO C 2 282 ? -20.803 7.573 -30.598 1.00 60.01 947 PRO C C 1
ATOM 8377 O O . PRO C 2 282 ? -21.680 7.519 -31.461 1.00 59.87 947 PRO C O 1
ATOM 8381 N N . TYR C 2 283 ? -19.513 7.394 -30.859 1.00 57.21 948 TYR C N 1
ATOM 8382 C CA . TYR C 2 283 ? -19.017 7.072 -32.191 1.00 54.57 948 TYR C CA 1
ATOM 8383 C C . TYR C 2 283 ? -17.803 6.178 -31.961 1.00 54.82 948 TYR C C 1
ATOM 8384 O O . TYR C 2 283 ? -16.662 6.585 -32.188 1.00 54.87 948 TYR C O 1
ATOM 8393 N N . PRO C 2 284 ? -18.039 4.940 -31.497 1.00 54.46 949 PRO C N 1
ATOM 8394 C CA . PRO C 2 284 ? -16.966 3.976 -31.223 1.00 54.20 949 PRO C CA 1
ATOM 8395 C C . PRO C 2 284 ? -15.995 3.740 -32.378 1.00 53.90 949 PRO C C 1
ATOM 8396 O O . PRO C 2 284 ? -16.319 3.972 -33.545 1.00 53.67 949 PRO C O 1
ATOM 8400 N N . ALA C 2 285 ? -14.796 3.280 -32.030 1.00 53.26 950 ALA C N 1
ATOM 8401 C CA . ALA C 2 285 ? -13.739 3.021 -33.000 1.00 51.99 950 ALA C CA 1
ATOM 8402 C C . ALA C 2 285 ? -14.130 2.062 -34.123 1.00 51.05 950 ALA C C 1
ATOM 8403 O O . ALA C 2 285 ? -13.658 2.216 -35.249 1.00 51.35 950 ALA C O 1
ATOM 8405 N N . HIS C 2 286 ? -14.977 1.076 -33.837 1.00 49.09 951 HIS C N 1
ATOM 8406 C CA . HIS C 2 286 ? -15.376 0.142 -34.884 1.00 48.32 951 HIS C CA 1
ATOM 8407 C C . HIS C 2 286 ? -16.414 0.748 -35.829 1.00 47.66 951 HIS C C 1
ATOM 8408 O O . HIS C 2 286 ? -16.679 0.207 -36.901 1.00 49.37 951 HIS C O 1
ATOM 8415 N N . PHE C 2 287 ? -16.998 1.873 -35.433 1.00 44.76 952 PHE C N 1
ATOM 8416 C CA . PHE C 2 287 ? -17.963 2.561 -36.281 1.00 42.61 952 PHE C CA 1
ATOM 8417 C C . PHE C 2 287 ? -17.182 3.513 -37.185 1.00 41.68 952 PHE C C 1
ATOM 8418 O O . PHE C 2 287 ? -17.531 3.717 -38.346 1.00 41.41 952 PHE C O 1
ATOM 8426 N N . ALA C 2 288 ? -16.109 4.078 -36.640 1.00 39.73 953 ALA C N 1
ATOM 8427 C CA . ALA C 2 288 ? -15.269 5.021 -37.368 1.00 40.00 953 ALA C CA 1
ATOM 8428 C C . ALA C 2 288 ? -14.477 4.408 -38.524 1.00 38.69 953 ALA C C 1
ATOM 8429 O O . ALA C 2 288 ? -13.924 5.135 -39.347 1.00 37.83 953 ALA C O 1
ATOM 8431 N N . LYS C 2 289 ? -14.420 3.081 -38.588 1.00 38.31 954 LYS C N 1
ATOM 8432 C CA . LYS C 2 289 ? -13.680 2.418 -39.651 1.00 38.37 954 LYS C CA 1
ATOM 8433 C C . LYS C 2 289 ? -14.597 2.021 -40.809 1.00 37.94 954 LYS C C 1
ATOM 8434 O O . LYS C 2 289 ? -15.502 1.200 -40.650 1.00 37.81 954 LYS C O 1
ATOM 8440 N N . LEU C 2 290 ? -14.347 2.610 -41.974 1.00 36.38 955 LEU C N 1
ATOM 8441 C CA . LEU C 2 290 ? -15.135 2.350 -43.175 1.00 35.38 955 LEU C CA 1
ATOM 8442 C C . LEU C 2 290 ? -15.031 0.886 -43.613 1.00 34.70 955 LEU C C 1
ATOM 8443 O O . LEU C 2 290 ? -13.945 0.311 -43.611 1.00 34.28 955 LEU C O 1
ATOM 8448 N N . GLU C 2 291 ? -16.155 0.275 -43.972 1.00 34.22 956 GLU C N 1
ATOM 8449 C CA . GLU C 2 291 ? -16.119 -1.112 -44.433 1.00 36.25 956 GLU C CA 1
ATOM 8450 C C . GLU C 2 291 ? -16.224 -1.120 -45.952 1.00 35.72 956 GLU C C 1
ATOM 8451 O O . GLU C 2 291 ? -17.242 -0.717 -46.513 1.00 37.82 956 GLU C O 1
ATOM 8457 N N . VAL C 2 292 ? -15.166 -1.580 -46.610 1.00 34.58 957 VAL C N 1
ATOM 8458 C CA . VAL C 2 292 ? -15.112 -1.621 -48.062 1.00 34.18 957 VAL C CA 1
ATOM 8459 C C . VAL C 2 292 ? -14.721 -3.000 -48.568 1.00 35.15 957 VAL C C 1
ATOM 8460 O O . VAL C 2 292 ? -14.241 -3.837 -47.807 1.00 35.39 957 VAL C O 1
ATOM 8464 N N . ASP C 2 293 ? -14.911 -3.220 -49.865 1.00 35.37 958 ASP C N 1
ATOM 8465 C CA . ASP C 2 293 ? -14.590 -4.497 -50.483 1.00 36.61 958 ASP C CA 1
ATOM 8466 C C . ASP C 2 293 ? -13.118 -4.623 -50.843 1.00 38.12 958 ASP C C 1
ATOM 8467 O O . ASP C 2 293 ? -12.576 -5.730 -50.875 1.00 36.41 958 ASP C O 1
ATOM 8472 N N . GLU C 2 294 ? -12.477 -3.492 -51.122 1.00 38.27 959 GLU C N 1
ATOM 8473 C CA . GLU C 2 294 ? -11.060 -3.492 -51.467 1.00 40.02 959 GLU C CA 1
ATOM 8474 C C . GLU C 2 294 ? -10.402 -2.194 -51.027 1.00 39.21 959 GLU C C 1
ATOM 8475 O O . GLU C 2 294 ? -10.970 -1.111 -51.184 1.00 37.67 959 GLU C O 1
ATOM 8481 N N . VAL C 2 295 ? -9.205 -2.313 -50.469 1.00 37.90 960 VAL C N 1
ATOM 8482 C CA . VAL C 2 295 ? -8.454 -1.150 -50.031 1.00 38.01 960 VAL C CA 1
ATOM 8483 C C . VAL C 2 295 ? -7.228 -0.999 -50.922 1.00 38.55 960 VAL C C 1
ATOM 8484 O O . VAL C 2 295 ? -6.473 -1.950 -51.141 1.00 38.50 960 VAL C O 1
ATOM 8488 N N . GLU C 2 296 ? -7.050 0.198 -51.459 1.00 38.47 961 GLU C N 1
ATOM 8489 C CA . GLU C 2 296 ? -5.905 0.494 -52.296 1.00 37.97 961 GLU C CA 1
ATOM 8490 C C . GLU C 2 296 ? -5.137 1.576 -51.571 1.00 37.61 961 GLU C C 1
ATOM 8491 O O . GLU C 2 296 ? -5.714 2.359 -50.812 1.00 37.80 961 GLU C O 1
ATOM 8497 N N . THR C 2 297 ? -3.833 1.608 -51.791 1.00 35.89 962 THR C N 1
ATOM 8498 C CA . THR C 2 297 ? -2.990 2.589 -51.142 1.00 35.44 962 THR C CA 1
ATOM 8499 C C . THR C 2 297 ? -2.198 3.421 -52.144 1.00 34.77 962 THR C C 1
ATOM 8500 O O . THR C 2 297 ? -1.793 2.932 -53.207 1.00 35.66 962 THR C O 1
ATOM 8504 N N . ARG C 2 298 ? -2.016 4.691 -51.805 1.00 31.58 963 ARG C N 1
ATOM 8505 C CA . ARG C 2 298 ? -1.236 5.616 -52.614 1.00 29.06 963 ARG C CA 1
ATOM 8506 C C . ARG C 2 298 ? -0.247 6.231 -51.624 1.00 29.49 963 ARG C C 1
ATOM 8507 O O . ARG C 2 298 ? -0.651 6.925 -50.684 1.00 28.50 963 ARG C O 1
ATOM 8515 N N . ARG C 2 299 ? 1.039 5.959 -51.811 1.00 28.01 964 ARG C N 1
ATOM 8516 C CA . ARG C 2 299 ? 2.042 6.502 -50.907 1.00 28.90 964 ARG C CA 1
ATOM 8517 C C . ARG C 2 299 ? 3.162 7.272 -51.602 1.00 29.79 964 ARG C C 1
ATOM 8518 O O . ARG C 2 299 ? 4.221 7.533 -51.010 1.00 30.40 964 ARG C O 1
ATOM 8526 N N . THR C 2 300 ? 2.935 7.628 -52.862 1.00 25.55 965 THR C N 1
ATOM 8527 C CA . THR C 2 300 ? 3.915 8.426 -53.581 1.00 23.98 965 THR C CA 1
ATOM 8528 C C . THR C 2 300 ? 3.286 9.779 -53.898 1.00 24.39 965 THR C C 1
ATOM 8529 O O . THR C 2 300 ? 2.305 9.855 -54.639 1.00 25.85 965 THR C O 1
ATOM 8533 N N . THR C 2 301 ? 3.817 10.843 -53.310 1.00 23.63 966 THR C N 1
ATOM 8534 C CA . THR C 2 301 ? 3.296 12.170 -53.603 1.00 25.64 966 THR C CA 1
ATOM 8535 C C . THR C 2 301 ? 3.923 12.628 -54.922 1.00 25.87 966 THR C C 1
ATOM 8536 O O . THR C 2 301 ? 5.128 12.501 -55.121 1.00 28.32 966 THR C O 1
ATOM 8540 N N . LEU C 2 302 ? 3.102 13.132 -55.834 1.00 26.24 967 LEU C N 1
ATOM 8541 C CA . LEU C 2 302 ? 3.601 13.594 -57.127 1.00 26.29 967 LEU C CA 1
ATOM 8542 C C . LEU C 2 302 ? 3.821 15.105 -57.092 1.00 25.11 967 LEU C C 1
ATOM 8543 O O . LEU C 2 302 ? 4.295 15.690 -58.065 1.00 22.87 967 LEU C O 1
ATOM 8548 N N . ARG C 2 303 ? 3.483 15.728 -55.967 1.00 23.74 968 ARG C N 1
ATOM 8549 C CA . ARG C 2 303 ? 3.624 17.173 -55.830 1.00 24.90 968 ARG C CA 1
ATOM 8550 C C . ARG C 2 303 ? 4.755 17.673 -54.942 1.00 26.30 968 ARG C C 1
ATOM 8551 O O . ARG C 2 303 ? 5.629 18.424 -55.382 1.00 25.09 968 ARG C O 1
ATOM 8559 N N . CYS C 2 304 ? 4.701 17.253 -53.682 1.00 26.32 969 CYS C N 1
ATOM 8560 C CA . CYS C 2 304 ? 5.623 17.701 -52.649 1.00 25.46 969 CYS C CA 1
ATOM 8561 C C . CYS C 2 304 ? 7.114 17.380 -52.734 1.00 25.90 969 CYS C C 1
ATOM 8562 O O . CYS C 2 304 ? 7.521 16.298 -53.157 1.00 24.90 969 CYS C O 1
ATOM 8565 N N . PRO C 2 305 ? 7.951 18.350 -52.331 1.00 25.70 970 PRO C N 1
ATOM 8566 C CA . PRO C 2 305 ? 9.413 18.238 -52.314 1.00 23.84 970 PRO C CA 1
ATOM 8567 C C . PRO C 2 305 ? 9.804 17.149 -51.301 1.00 25.19 970 PRO C C 1
ATOM 8568 O O . PRO C 2 305 ? 8.974 16.709 -50.497 1.00 22.43 970 PRO C O 1
ATOM 8572 N N . ALA C 2 306 ? 11.068 16.735 -51.320 1.00 24.15 971 ALA C N 1
ATOM 8573 C CA . ALA C 2 306 ? 11.533 15.688 -50.417 1.00 24.75 971 ALA C CA 1
ATOM 8574 C C . ALA C 2 306 ? 11.442 16.044 -48.932 1.00 24.27 971 ALA C C 1
ATOM 8575 O O . ALA C 2 306 ? 11.184 15.171 -48.110 1.00 25.70 971 ALA C O 1
ATOM 8577 N N . ASP C 2 307 ? 11.649 17.305 -48.569 1.00 24.60 972 ASP C N 1
ATOM 8578 C CA . ASP C 2 307 ? 11.564 17.660 -47.147 1.00 26.52 972 ASP C CA 1
ATOM 8579 C C . ASP C 2 307 ? 10.125 17.589 -46.615 1.00 26.83 972 ASP C C 1
ATOM 8580 O O . ASP C 2 307 ? 9.891 17.083 -45.513 1.00 24.64 972 ASP C O 1
ATOM 8585 N N . VAL C 2 308 ? 9.167 18.089 -47.397 1.00 25.60 973 VAL C N 1
ATOM 8586 C CA . VAL C 2 308 ? 7.760 18.043 -47.002 1.00 24.80 973 VAL C CA 1
ATOM 8587 C C . VAL C 2 308 ? 7.384 16.563 -46.911 1.00 24.92 973 VAL C C 1
ATOM 8588 O O . VAL C 2 308 ? 6.572 16.152 -46.080 1.00 24.97 973 VAL C O 1
ATOM 8592 N N . THR C 2 309 ? 8.000 15.763 -47.775 1.00 25.13 974 THR C N 1
ATOM 8593 C CA . THR C 2 309 ? 7.748 14.332 -47.794 1.00 23.80 974 THR C CA 1
ATOM 8594 C C . THR C 2 309 ? 8.220 13.708 -46.484 1.00 24.26 974 THR C C 1
ATOM 8595 O O . THR C 2 309 ? 7.572 12.808 -45.961 1.00 24.71 974 THR C O 1
ATOM 8599 N N . HIS C 2 310 ? 9.343 14.193 -45.957 1.00 24.13 975 HIS C N 1
ATOM 8600 C CA . HIS C 2 310 ? 9.862 13.698 -44.687 1.00 24.10 975 HIS C CA 1
ATOM 8601 C C . HIS C 2 310 ? 8.768 13.915 -43.629 1.00 25.48 975 HIS C C 1
ATOM 8602 O O . HIS C 2 310 ? 8.495 13.029 -42.820 1.00 26.29 975 HIS C O 1
ATOM 8609 N N . PHE C 2 311 ? 8.145 15.095 -43.648 1.00 23.86 976 PHE C N 1
ATOM 8610 C CA . PHE C 2 311 ? 7.069 15.423 -42.713 1.00 25.07 976 PHE C CA 1
ATOM 8611 C C . PHE C 2 311 ? 5.901 14.450 -42.893 1.00 26.83 976 PHE C C 1
ATOM 8612 O O . PHE C 2 311 ? 5.375 13.916 -41.917 1.00 27.92 976 PHE C O 1
ATOM 8620 N N . LEU C 2 312 ? 5.503 14.221 -44.142 1.00 25.58 977 LEU C N 1
ATOM 8621 C CA . LEU C 2 312 ? 4.393 13.318 -44.429 1.00 26.27 977 LEU C CA 1
ATOM 8622 C C . LEU C 2 312 ? 4.651 11.912 -43.903 1.00 25.42 977 LEU C C 1
ATOM 8623 O O . LEU C 2 312 ? 3.729 11.236 -43.460 1.00 27.54 977 LEU C O 1
ATOM 8628 N N . ASN C 2 313 ? 5.903 11.468 -43.958 1.00 25.48 978 ASN C N 1
ATOM 8629 C CA . ASN C 2 313 ? 6.252 10.135 -43.470 1.00 25.21 978 ASN C CA 1
ATOM 8630 C C . ASN C 2 313 ? 5.916 10.001 -41.986 1.00 25.37 978 ASN C C 1
ATOM 8631 O O . ASN C 2 313 ? 5.555 8.927 -41.514 1.00 25.19 978 ASN C O 1
ATOM 8636 N N . GLN C 2 314 ? 6.018 11.111 -41.265 1.00 24.33 979 GLN C N 1
ATOM 8637 C CA . GLN C 2 314 ? 5.748 11.137 -39.838 1.00 26.92 979 GLN C CA 1
ATOM 8638 C C . GLN C 2 314 ? 4.264 11.043 -39.478 1.00 28.93 979 GLN C C 1
ATOM 8639 O O . GLN C 2 314 ? 3.912 10.595 -38.387 1.00 29.21 979 GLN C O 1
ATOM 8645 N N . ARG C 2 315 ? 3.394 11.458 -40.394 1.00 30.50 980 ARG C N 1
ATOM 8646 C CA . ARG C 2 315 ? 1.961 11.469 -40.121 1.00 30.81 980 ARG C CA 1
ATOM 8647 C C . ARG C 2 315 ? 1.154 10.316 -40.715 1.00 30.95 980 ARG C C 1
ATOM 8648 O O . ARG C 2 315 ? 0.002 10.118 -40.356 1.00 31.29 980 ARG C O 1
ATOM 8656 N N . TYR C 2 316 ? 1.754 9.544 -41.607 1.00 30.58 981 TYR C N 1
ATOM 8657 C CA . TYR C 2 316 ? 1.038 8.441 -42.235 1.00 31.75 981 TYR C CA 1
ATOM 8658 C C . TYR C 2 316 ? 1.596 7.052 -41.966 1.00 32.88 981 TYR C C 1
ATOM 8659 O O . TYR C 2 316 ? 2.809 6.869 -41.819 1.00 34.58 981 TYR C O 1
ATOM 8668 N N . GLU C 2 317 ? 0.704 6.070 -41.909 1.00 33.00 982 GLU C N 1
ATOM 8669 C CA . GLU C 2 317 ? 1.135 4.694 -41.742 1.00 33.74 982 GLU C CA 1
ATOM 8670 C C . GLU C 2 317 ? 1.671 4.349 -43.132 1.00 32.84 982 GLU C C 1
ATOM 8671 O O . GLU C 2 317 ? 1.010 4.606 -44.142 1.00 32.42 982 GLU C O 1
ATOM 8677 N N . GLY C 2 318 ? 2.870 3.784 -43.175 1.00 32.54 983 GLY C N 1
ATOM 8678 C CA . GLY C 2 318 ? 3.499 3.446 -44.437 1.00 30.10 983 GLY C CA 1
ATOM 8679 C C . GLY C 2 318 ? 4.483 4.543 -44.812 1.00 30.42 983 GLY C C 1
ATOM 8680 O O . GLY C 2 318 ? 4.359 5.676 -44.353 1.00 31.17 983 GLY C O 1
ATOM 8681 N N . HIS C 2 319 ? 5.476 4.209 -45.626 1.00 30.25 984 HIS C N 1
ATOM 8682 C CA . HIS C 2 319 ? 6.460 5.187 -46.069 1.00 28.91 984 HIS C CA 1
ATOM 8683 C C . HIS C 2 319 ? 5.853 6.029 -47.176 1.00 28.19 984 HIS C C 1
ATOM 8684 O O . HIS C 2 319 ? 5.059 5.533 -47.970 1.00 28.39 984 HIS C O 1
ATOM 8691 N N . VAL C 2 320 ? 6.222 7.301 -47.227 1.00 25.94 985 VAL C N 1
ATOM 8692 C CA . VAL C 2 320 ? 5.733 8.164 -48.282 1.00 23.41 985 VAL C CA 1
ATOM 8693 C C . VAL C 2 320 ? 6.934 8.491 -49.159 1.00 24.98 985 VAL C C 1
ATOM 8694 O O . VAL C 2 320 ? 7.990 8.874 -48.654 1.00 26.04 985 VAL C O 1
ATOM 8698 N N . MET C 2 321 ? 6.780 8.314 -50.467 1.00 24.36 986 MET C N 1
ATOM 8699 C CA . MET C 2 321 ? 7.857 8.597 -51.403 1.00 26.31 986 MET C CA 1
ATOM 8700 C C . MET C 2 321 ? 7.463 9.827 -52.232 1.00 27.23 986 MET C C 1
ATOM 8701 O O . MET C 2 321 ? 6.317 10.287 -52.166 1.00 25.71 986 MET C O 1
ATOM 8706 N N . CYS C 2 322 ? 8.411 10.364 -52.996 1.00 24.05 987 CYS C N 1
ATOM 8707 C CA . CYS C 2 322 ? 8.147 11.533 -53.823 1.00 25.49 987 CYS C CA 1
ATOM 8708 C C . CYS C 2 322 ? 8.812 11.416 -55.189 1.00 27.43 987 CYS C C 1
ATOM 8709 O O . CYS C 2 322 ? 9.943 10.955 -55.297 1.00 28.55 987 CYS C O 1
ATOM 8712 N N . THR C 2 323 ? 8.099 11.828 -56.233 1.00 28.95 988 THR C N 1
ATOM 8713 C CA . THR C 2 323 ? 8.634 11.790 -57.593 1.00 29.87 988 THR C CA 1
ATOM 8714 C C . THR C 2 323 ? 9.443 13.055 -57.864 1.00 30.41 988 THR C C 1
ATOM 8715 O O . THR C 2 323 ? 10.308 13.084 -58.744 1.00 31.11 988 THR C O 1
ATOM 8719 N N . SER C 2 324 ? 9.156 14.095 -57.086 1.00 29.66 989 SER C N 1
ATOM 8720 C CA . SER C 2 324 ? 9.816 15.384 -57.230 1.00 30.27 989 SER C CA 1
ATOM 8721 C C . SER C 2 324 ? 11.322 15.366 -56.996 1.00 30.57 989 SER C C 1
ATOM 8722 O O . SER C 2 324 ? 11.818 14.605 -56.169 1.00 30.41 989 SER C O 1
ATOM 8725 N N . SER C 2 325 ? 12.030 16.227 -57.725 1.00 31.45 990 SER C N 1
ATOM 8726 C CA . SER C 2 325 ? 13.480 16.365 -57.613 1.00 33.50 990 SER C CA 1
ATOM 8727 C C . SER C 2 325 ? 13.850 17.410 -56.568 1.00 32.76 990 SER C C 1
ATOM 8728 O O . SER C 2 325 ? 15.001 17.506 -56.163 1.00 36.37 990 SER C O 1
ATOM 8731 N N . GLU C 2 326 ? 12.877 18.211 -56.156 1.00 32.69 991 GLU C N 1
ATOM 8732 C CA . GLU C 2 326 ? 13.113 19.241 -55.157 1.00 33.66 991 GLU C CA 1
ATOM 8733 C C . GLU C 2 326 ? 13.435 18.561 -53.831 1.00 34.60 991 GLU C C 1
ATOM 8734 O O . GLU C 2 326 ? 12.743 17.629 -53.424 1.00 33.28 991 GLU C O 1
ATOM 8740 N N . LYS C 2 327 ? 14.491 19.016 -53.165 1.00 36.24 992 LYS C N 1
ATOM 8741 C CA . LYS C 2 327 ? 14.882 18.444 -51.882 1.00 37.18 992 LYS C CA 1
ATOM 8742 C C . LYS C 2 327 ? 14.399 19.359 -50.761 1.00 37.91 992 LYS C C 1
ATOM 8743 O O . LYS C 2 327 ? 13.406 19.056 -50.095 1.00 37.74 992 LYS C O 1
ATOM 8749 N N . LYS C 2 328 ? 15.089 20.480 -50.558 1.00 35.84 993 LYS C N 1
ATOM 8750 C CA . LYS C 2 328 ? 14.695 21.421 -49.517 1.00 37.02 993 LYS C CA 1
ATOM 8751 C C . LYS C 2 328 ? 13.914 22.584 -50.125 1.00 36.27 993 LYS C C 1
ATOM 8752 O O . LYS C 2 328 ? 14.326 23.179 -51.121 1.00 36.43 993 LYS C O 1
ATOM 8758 N N . SER C 2 329 ? 12.777 22.906 -49.523 1.00 33.33 994 SER C N 1
ATOM 8759 C CA . SER C 2 329 ? 11.930 23.939 -50.084 1.00 33.24 994 SER C CA 1
ATOM 8760 C C . SER C 2 329 ? 11.270 24.875 -49.095 1.00 33.59 994 SER C C 1
ATOM 8761 O O . SER C 2 329 ? 10.592 25.812 -49.510 1.00 35.21 994 SER C O 1
ATOM 8764 N N . VAL C 2 330 ? 11.435 24.619 -47.803 1.00 32.78 995 VAL C N 1
ATOM 8765 C CA . VAL C 2 330 ? 10.811 25.465 -46.799 1.00 33.54 995 VAL C CA 1
ATOM 8766 C C . VAL C 2 330 ? 11.808 26.361 -46.088 1.00 35.22 995 VAL C C 1
ATOM 8767 O O . VAL C 2 330 ? 12.979 26.025 -45.952 1.00 34.66 995 VAL C O 1
ATOM 8771 N N . SER C 2 331 ? 11.324 27.512 -45.645 1.00 36.99 996 SER C N 1
ATOM 8772 C CA . SER C 2 331 ? 12.133 28.470 -44.909 1.00 40.72 996 SER C CA 1
ATOM 8773 C C . SER C 2 331 ? 11.141 29.385 -44.206 1.00 43.68 996 SER C C 1
ATOM 8774 O O . SER C 2 331 ? 9.945 29.352 -44.509 1.00 42.80 996 SER C O 1
ATOM 8777 N N . GLN C 2 332 ? 11.613 30.173 -43.247 1.00 46.05 997 GLN C N 1
ATOM 8778 C CA . GLN C 2 332 ? 10.710 31.082 -42.567 1.00 49.55 997 GLN C CA 1
ATOM 8779 C C . GLN C 2 332 ? 11.419 32.361 -42.153 1.00 50.45 997 GLN C C 1
ATOM 8780 O O . GLN C 2 332 ? 12.617 32.530 -42.394 1.00 49.13 997 GLN C O 1
ATOM 8786 N N . GLU C 2 333 ? 10.663 33.271 -41.550 1.00 51.62 998 GLU C N 1
ATOM 8787 C CA . GLU C 2 333 ? 11.209 34.540 -41.109 1.00 53.76 998 GLU C CA 1
ATOM 8788 C C . GLU C 2 333 ? 10.383 35.104 -39.970 1.00 54.71 998 GLU C C 1
ATOM 8789 O O . GLU C 2 333 ? 9.161 35.209 -40.066 1.00 53.58 998 GLU C O 1
ATOM 8795 N N . MET C 2 334 ? 11.065 35.443 -38.883 1.00 57.37 999 MET C N 1
ATOM 8796 C CA . MET C 2 334 ? 10.430 36.040 -37.720 1.00 59.03 999 MET C CA 1
ATOM 8797 C C . MET C 2 334 ? 10.403 37.534 -38.002 1.00 59.17 999 MET C C 1
ATOM 8798 O O . MET C 2 334 ? 11.447 38.133 -38.257 1.00 58.45 999 MET C O 1
ATOM 8803 N N . VAL C 2 335 ? 9.218 38.134 -37.979 1.00 60.23 1000 VAL C N 1
ATOM 8804 C CA . VAL C 2 335 ? 9.102 39.565 -38.227 1.00 62.09 1000 VAL C CA 1
ATOM 8805 C C . VAL C 2 335 ? 8.908 40.303 -36.907 1.00 63.44 1000 VAL C C 1
ATOM 8806 O O . VAL C 2 335 ? 8.056 39.937 -36.095 1.00 63.41 1000 VAL C O 1
ATOM 8810 N N . SER C 2 336 ? 9.717 41.333 -36.689 1.00 65.01 1001 SER C N 1
ATOM 8811 C CA . SER C 2 336 ? 9.637 42.116 -35.462 1.00 67.33 1001 SER C CA 1
ATOM 8812 C C . SER C 2 336 ? 8.368 42.961 -35.442 1.00 67.41 1001 SER C C 1
ATOM 8813 O O . SER C 2 336 ? 7.540 42.836 -34.538 1.00 67.70 1001 SER C O 1
ATOM 8816 N N . GLY C 2 337 ? 8.221 43.818 -36.446 1.00 67.41 1002 GLY C N 1
ATOM 8817 C CA . GLY C 2 337 ? 7.048 44.667 -36.521 1.00 67.68 1002 GLY C CA 1
ATOM 8818 C C . GLY C 2 337 ? 6.011 44.121 -37.483 1.00 67.85 1002 GLY C C 1
ATOM 8819 O O . GLY C 2 337 ? 6.239 44.081 -38.692 1.00 68.01 1002 GLY C O 1
ATOM 8820 N N . ALA C 2 338 ? 4.869 43.697 -36.947 1.00 67.14 1003 ALA C N 1
ATOM 8821 C CA . ALA C 2 338 ? 3.793 43.154 -37.766 1.00 66.34 1003 ALA C CA 1
ATOM 8822 C C . ALA C 2 338 ? 3.457 44.112 -38.901 1.00 66.14 1003 ALA C C 1
ATOM 8823 O O . ALA C 2 338 ? 3.013 43.694 -39.971 1.00 65.95 1003 ALA C O 1
ATOM 8825 N N . ALA C 2 339 ? 3.680 45.400 -38.660 1.00 65.81 1004 ALA C N 1
ATOM 8826 C CA . ALA C 2 339 ? 3.389 46.430 -39.647 1.00 65.70 1004 ALA C CA 1
ATOM 8827 C C . ALA C 2 339 ? 4.371 46.434 -40.816 1.00 65.61 1004 ALA C C 1
ATOM 8828 O O . ALA C 2 339 ? 4.048 46.928 -41.899 1.00 65.56 1004 ALA C O 1
ATOM 8830 N N . SER C 2 340 ? 5.564 45.881 -40.601 1.00 64.95 1005 SER C N 1
ATOM 8831 C CA . SER C 2 340 ? 6.582 45.836 -41.652 1.00 64.14 1005 SER C CA 1
ATOM 8832 C C . SER C 2 340 ? 6.149 44.946 -42.811 1.00 63.34 1005 SER C C 1
ATOM 8833 O O . SER C 2 340 ? 6.676 45.056 -43.920 1.00 63.40 1005 SER C O 1
ATOM 8836 N N . ILE C 2 341 ? 5.194 44.059 -42.552 1.00 61.34 1006 ILE C N 1
ATOM 8837 C CA . ILE C 2 341 ? 4.708 43.162 -43.593 1.00 60.59 1006 ILE C CA 1
ATOM 8838 C C . ILE C 2 341 ? 3.708 43.870 -44.504 1.00 59.28 1006 ILE C C 1
ATOM 8839 O O . ILE C 2 341 ? 2.500 43.817 -44.274 1.00 59.56 1006 ILE C O 1
ATOM 8844 N N . ASN C 2 342 ? 4.218 44.545 -45.530 1.00 57.80 1007 ASN C N 1
ATOM 8845 C CA . ASN C 2 342 ? 3.362 45.241 -46.486 1.00 57.21 1007 ASN C CA 1
ATOM 8846 C C . ASN C 2 342 ? 3.959 45.126 -47.888 1.00 56.13 1007 ASN C C 1
ATOM 8847 O O . ASN C 2 342 ? 5.174 45.016 -48.047 1.00 55.09 1007 ASN C O 1
ATOM 8852 N N . PRO C 2 343 ? 3.102 45.149 -48.922 1.00 56.69 1008 PRO C N 1
ATOM 8853 C CA . PRO C 2 343 ? 3.496 45.038 -50.331 1.00 57.51 1008 PRO C CA 1
ATOM 8854 C C . PRO C 2 343 ? 4.711 45.833 -50.805 1.00 59.02 1008 PRO C C 1
ATOM 8855 O O . PRO C 2 343 ? 5.402 45.404 -51.731 1.00 59.58 1008 PRO C O 1
ATOM 8859 N N . VAL C 2 344 ? 4.978 46.978 -50.184 1.00 60.63 1009 VAL C N 1
ATOM 8860 C CA . VAL C 2 344 ? 6.129 47.794 -50.577 1.00 60.93 1009 VAL C CA 1
ATOM 8861 C C . VAL C 2 344 ? 7.371 47.434 -49.766 1.00 60.68 1009 VAL C C 1
ATOM 8862 O O . VAL C 2 344 ? 8.454 47.249 -50.322 1.00 60.06 1009 VAL C O 1
ATOM 8866 N N . SER C 2 345 ? 7.205 47.338 -48.450 1.00 60.61 1010 SER C N 1
ATOM 8867 C CA . SER C 2 345 ? 8.306 46.993 -47.559 1.00 61.48 1010 SER C CA 1
ATOM 8868 C C . SER C 2 345 ? 8.873 45.623 -47.925 1.00 61.20 1010 SER C C 1
ATOM 8869 O O . SER C 2 345 ? 10.089 45.450 -48.016 1.00 61.64 1010 SER C O 1
ATOM 8872 N N . LYS C 2 346 ? 7.990 44.646 -48.118 1.00 59.08 1011 LYS C N 1
ATOM 8873 C CA . LYS C 2 346 ? 8.420 43.303 -48.489 1.00 56.64 1011 LYS C CA 1
ATOM 8874 C C . LYS C 2 346 ? 7.406 42.570 -49.347 1.00 53.65 1011 LYS C C 1
ATOM 8875 O O . LYS C 2 346 ? 6.404 42.056 -48.853 1.00 51.62 1011 LYS C O 1
ATOM 8881 N N . PRO C 2 347 ? 7.653 42.526 -50.660 1.00 51.94 1012 PRO C N 1
ATOM 8882 C CA . PRO C 2 347 ? 6.727 41.831 -51.552 1.00 49.92 1012 PRO C CA 1
ATOM 8883 C C . PRO C 2 347 ? 6.745 40.347 -51.205 1.00 49.02 1012 PRO C C 1
ATOM 8884 O O . PRO C 2 347 ? 7.793 39.803 -50.842 1.00 48.01 1012 PRO C O 1
ATOM 8888 N N . LEU C 2 348 ? 5.585 39.701 -51.295 1.00 46.57 1013 LEU C N 1
ATOM 8889 C CA . LEU C 2 348 ? 5.475 38.278 -50.990 1.00 44.32 1013 LEU C CA 1
ATOM 8890 C C . LEU C 2 348 ? 5.317 37.475 -52.279 1.00 43.87 1013 LEU C C 1
ATOM 8891 O O . LEU C 2 348 ? 4.343 37.645 -53.010 1.00 45.42 1013 LEU C O 1
ATOM 8896 N N . LYS C 2 349 ? 6.276 36.594 -52.546 1.00 43.19 1014 LYS C N 1
ATOM 8897 C CA . LYS C 2 349 ? 6.271 35.775 -53.758 1.00 42.39 1014 LYS C CA 1
ATOM 8898 C C . LYS C 2 349 ? 5.164 34.716 -53.869 1.00 40.35 1014 LYS C C 1
ATOM 8899 O O . LYS C 2 349 ? 4.747 34.119 -52.874 1.00 39.11 1014 LYS C O 1
ATOM 8905 N N . GLY C 2 350 ? 4.702 34.495 -55.100 1.00 38.21 1015 GLY C N 1
ATOM 8906 C CA . GLY C 2 350 ? 3.672 33.505 -55.373 1.00 35.24 1015 GLY C CA 1
ATOM 8907 C C . GLY C 2 350 ? 2.321 33.712 -54.713 1.00 36.16 1015 GLY C C 1
ATOM 8908 O O . GLY C 2 350 ? 1.844 34.840 -54.561 1.00 37.59 1015 GLY C O 1
ATOM 8909 N N . LYS C 2 351 ? 1.702 32.603 -54.322 1.00 34.64 1016 LYS C N 1
ATOM 8910 C CA . LYS C 2 351 ? 0.393 32.614 -53.681 1.00 34.34 1016 LYS C CA 1
ATOM 8911 C C . LYS C 2 351 ? 0.500 32.976 -52.207 1.00 33.84 1016 LYS C C 1
ATOM 8912 O O . LYS C 2 351 ? 1.250 32.344 -51.455 1.00 33.28 1016 LYS C O 1
ATOM 8918 N N . ILE C 2 352 ? -0.259 33.991 -51.801 1.00 31.74 1017 ILE C N 1
ATOM 8919 C CA . ILE C 2 352 ? -0.259 34.454 -50.419 1.00 31.23 1017 ILE C CA 1
ATOM 8920 C C . ILE C 2 352 ? -1.394 33.801 -49.642 1.00 32.45 1017 ILE C C 1
ATOM 8921 O O . ILE C 2 352 ? -2.574 33.936 -49.999 1.00 30.97 1017 ILE C O 1
ATOM 8926 N N . LEU C 2 353 ? -1.024 33.099 -48.574 1.00 32.50 1018 LEU C N 1
ATOM 8927 C CA . LEU C 2 353 ? -1.986 32.403 -47.729 1.00 32.43 1018 LEU C CA 1
ATOM 8928 C C . LEU C 2 353 ? -1.801 32.779 -46.260 1.00 33.92 1018 LEU C C 1
ATOM 8929 O O . LEU C 2 353 ? -0.717 33.192 -45.844 1.00 33.95 1018 LEU C O 1
ATOM 8934 N N . THR C 2 354 ? -2.875 32.637 -45.490 1.00 33.87 1019 THR C N 1
ATOM 8935 C CA . THR C 2 354 ? -2.868 32.911 -44.061 1.00 33.30 1019 THR C CA 1
ATOM 8936 C C . THR C 2 354 ? -3.675 31.790 -43.442 1.00 34.37 1019 THR C C 1
ATOM 8937 O O . THR C 2 354 ? -4.330 31.017 -44.150 1.00 34.10 1019 THR C O 1
ATOM 8941 N N . PHE C 2 355 ? -3.645 31.701 -42.121 1.00 35.16 1020 PHE C N 1
ATOM 8942 C CA . PHE C 2 355 ? -4.405 30.674 -41.436 1.00 36.24 1020 PHE C CA 1
ATOM 8943 C C . PHE C 2 355 ? -5.798 31.165 -41.073 1.00 37.11 1020 PHE C C 1
ATOM 8944 O O . PHE C 2 355 ? -6.765 30.418 -41.184 1.00 37.94 1020 PHE C O 1
ATOM 8952 N N . THR C 2 356 ? -5.905 32.425 -40.658 1.00 39.32 1021 THR C N 1
ATOM 8953 C CA . THR C 2 356 ? -7.201 32.984 -40.267 1.00 39.86 1021 THR C CA 1
ATOM 8954 C C . THR C 2 356 ? -7.751 34.045 -41.213 1.00 39.85 1021 THR C C 1
ATOM 8955 O O . THR C 2 356 ? -7.011 34.670 -41.975 1.00 37.57 1021 THR C O 1
ATOM 8959 N N . GLN C 2 357 ? -9.065 34.239 -41.145 1.00 41.55 1022 GLN C N 1
ATOM 8960 C CA . GLN C 2 357 ? -9.747 35.240 -41.954 1.00 42.45 1022 GLN C CA 1
ATOM 8961 C C . GLN C 2 357 ? -9.263 36.635 -41.555 1.00 43.10 1022 GLN C C 1
ATOM 8962 O O . GLN C 2 357 ? -8.982 37.472 -42.412 1.00 44.25 1022 GLN C O 1
ATOM 8968 N N . SER C 2 358 ? -9.159 36.879 -40.252 1.00 43.76 1023 SER C N 1
ATOM 8969 C CA . SER C 2 358 ? -8.704 38.176 -39.760 1.00 45.48 1023 SER C CA 1
ATOM 8970 C C . SER C 2 358 ? -7.385 38.558 -40.412 1.00 44.93 1023 SER C C 1
ATOM 8971 O O . SER C 2 358 ? -7.233 39.676 -40.910 1.00 46.24 1023 SER C O 1
ATOM 8974 N N . ASP C 2 359 ? -6.429 37.633 -40.407 1.00 43.27 1024 ASP C N 1
ATOM 8975 C CA . ASP C 2 359 ? -5.136 37.899 -41.021 1.00 43.59 1024 ASP C CA 1
ATOM 8976 C C . ASP C 2 359 ? -5.320 38.124 -42.518 1.00 42.67 1024 ASP C C 1
ATOM 8977 O O . ASP C 2 359 ? -4.639 38.964 -43.115 1.00 41.14 1024 ASP C O 1
ATOM 8982 N N . LYS C 2 360 ? -6.254 37.384 -43.115 1.00 42.03 1025 LYS C N 1
ATOM 8983 C CA . LYS C 2 360 ? -6.538 37.525 -44.543 1.00 42.78 1025 LYS C CA 1
ATOM 8984 C C . LYS C 2 360 ? -7.035 38.936 -44.879 1.00 42.70 1025 LYS C C 1
ATOM 8985 O O . LYS C 2 360 ? -6.574 39.543 -45.844 1.00 40.10 1025 LYS C O 1
ATOM 8991 N N . GLU C 2 361 ? -7.978 39.445 -44.084 1.00 44.47 1026 GLU C N 1
ATOM 8992 C CA . GLU C 2 361 ? -8.526 40.787 -44.299 1.00 47.26 1026 GLU C CA 1
ATOM 8993 C C . GLU C 2 361 ? -7.395 41.800 -44.171 1.00 46.94 1026 GLU C C 1
ATOM 8994 O O . GLU C 2 361 ? -7.255 42.713 -44.991 1.00 46.51 1026 GLU C O 1
ATOM 9000 N N . ALA C 2 362 ? -6.591 41.623 -43.126 1.00 45.97 1027 ALA C N 1
ATOM 9001 C CA . ALA C 2 362 ? -5.466 42.509 -42.850 1.00 46.44 1027 ALA C CA 1
ATOM 9002 C C . ALA C 2 362 ? -4.562 42.685 -44.062 1.00 45.17 1027 ALA C C 1
ATOM 9003 O O . ALA C 2 362 ? -4.336 43.803 -44.518 1.00 46.15 1027 ALA C O 1
ATOM 9005 N N . LEU C 2 363 ? -4.042 41.580 -44.581 1.00 45.26 1028 LEU C N 1
ATOM 9006 C CA . LEU C 2 363 ? -3.161 41.640 -45.739 1.00 43.98 1028 LEU C CA 1
ATOM 9007 C C . LEU C 2 363 ? -3.850 42.275 -46.949 1.00 43.64 1028 LEU C C 1
ATOM 9008 O O . LEU C 2 363 ? -3.221 43.019 -47.709 1.00 41.83 1028 LEU C O 1
ATOM 9013 N N . LEU C 2 364 ? -5.137 41.984 -47.128 1.00 43.26 1029 LEU C N 1
ATOM 9014 C CA . LEU C 2 364 ? -5.881 42.557 -48.243 1.00 44.91 1029 LEU C CA 1
ATOM 9015 C C . LEU C 2 364 ? -5.991 44.077 -48.101 1.00 46.52 1029 LEU C C 1
ATOM 9016 O O . LEU C 2 364 ? -5.779 44.805 -49.069 1.00 46.66 1029 LEU C O 1
ATOM 9021 N N . SER C 2 365 ? -6.303 44.562 -46.901 1.00 48.14 1030 SER C N 1
ATOM 9022 C CA . SER C 2 365 ? -6.410 46.004 -46.698 1.00 50.75 1030 SER C CA 1
ATOM 9023 C C . SER C 2 365 ? -5.037 46.657 -46.857 1.00 51.20 1030 SER C C 1
ATOM 9024 O O . SER C 2 365 ? -4.941 47.832 -47.208 1.00 51.79 1030 SER C O 1
ATOM 9027 N N . ARG C 2 366 ? -3.976 45.896 -46.602 1.00 51.74 1031 ARG C N 1
ATOM 9028 C CA . ARG C 2 366 ? -2.614 46.412 -46.746 1.00 51.67 1031 ARG C CA 1
ATOM 9029 C C . ARG C 2 366 ? -2.244 46.551 -48.223 1.00 51.03 1031 ARG C C 1
ATOM 9030 O O . ARG C 2 366 ? -1.211 47.131 -48.559 1.00 51.62 1031 ARG C O 1
ATOM 9038 N N . GLY C 2 367 ? -3.075 46.001 -49.103 1.00 49.78 1032 GLY C N 1
ATOM 9039 C CA . GLY C 2 367 ? -2.798 46.105 -50.525 1.00 47.33 1032 GLY C CA 1
ATOM 9040 C C . GLY C 2 367 ? -2.253 44.861 -51.207 1.00 46.75 1032 GLY C C 1
ATOM 9041 O O . GLY C 2 367 ? -1.864 44.913 -52.376 1.00 46.57 1032 GLY C O 1
ATOM 9042 N N . TYR C 2 368 ? -2.196 43.744 -50.490 1.00 44.63 1033 TYR C N 1
ATOM 9043 C CA . TYR C 2 368 ? -1.712 42.505 -51.093 1.00 42.00 1033 TYR C CA 1
ATOM 9044 C C . TYR C 2 368 ? -2.804 41.946 -51.988 1.00 40.25 1033 TYR C C 1
ATOM 9045 O O . TYR C 2 368 ? -3.988 41.986 -51.646 1.00 39.67 1033 TYR C O 1
ATOM 9054 N N . ALA C 2 369 ? -2.407 41.418 -53.134 1.00 39.53 1034 ALA C N 1
ATOM 9055 C CA . ALA C 2 369 ? -3.378 40.878 -54.067 1.00 40.27 1034 ALA C CA 1
ATOM 9056 C C . ALA C 2 369 ? -3.624 39.377 -53.939 1.00 41.13 1034 ALA C C 1
ATOM 9057 O O . ALA C 2 369 ? -2.720 38.599 -53.617 1.00 41.31 1034 ALA C O 1
ATOM 9059 N N . ASP C 2 370 ? -4.873 38.995 -54.182 1.00 40.64 1035 ASP C N 1
ATOM 9060 C CA . ASP C 2 370 ? -5.300 37.602 -54.189 1.00 38.49 1035 ASP C CA 1
ATOM 9061 C C . ASP C 2 370 ? -4.882 36.726 -53.001 1.00 38.22 1035 ASP C C 1
ATOM 9062 O O . ASP C 2 370 ? -4.220 35.705 -53.182 1.00 36.87 1035 ASP C O 1
ATOM 9067 N N . VAL C 2 371 ? -5.298 37.119 -51.798 1.00 36.82 1036 VAL C N 1
ATOM 9068 C CA . VAL C 2 371 ? -4.988 36.390 -50.570 1.00 35.25 1036 VAL C CA 1
ATOM 9069 C C . VAL C 2 371 ? -6.125 35.438 -50.163 1.00 36.32 1036 VAL C C 1
ATOM 9070 O O . VAL C 2 371 ? -7.300 35.786 -50.265 1.00 36.91 1036 VAL C O 1
ATOM 9074 N N . HIS C 2 372 ? -5.768 34.243 -49.693 1.00 34.90 1037 HIS C N 1
ATOM 9075 C CA . HIS C 2 372 ? -6.752 33.260 -49.242 1.00 34.99 1037 HIS C CA 1
ATOM 9076 C C . HIS C 2 372 ? -6.247 32.529 -48.002 1.00 35.02 1037 HIS C C 1
ATOM 9077 O O . HIS C 2 372 ? -5.047 32.545 -47.713 1.00 34.80 1037 HIS C O 1
ATOM 9084 N N . THR C 2 373 ? -7.159 31.901 -47.261 1.00 33.63 1038 THR C N 1
ATOM 9085 C CA . THR C 2 373 ? -6.747 31.144 -46.087 1.00 33.60 1038 THR C CA 1
ATOM 9086 C C . THR C 2 373 ? -6.370 29.749 -46.555 1.00 33.25 1038 THR C C 1
ATOM 9087 O O . THR C 2 373 ? -6.742 29.331 -47.657 1.00 32.86 1038 THR C O 1
ATOM 9091 N N . VAL C 2 374 ? -5.634 29.031 -45.717 1.00 33.77 1039 VAL C N 1
ATOM 9092 C CA . VAL C 2 374 ? -5.215 27.677 -46.041 1.00 32.82 1039 VAL C CA 1
ATOM 9093 C C . VAL C 2 374 ? -6.452 26.835 -46.303 1.00 34.07 1039 VAL C C 1
ATOM 9094 O O . VAL C 2 374 ? -6.521 26.090 -47.286 1.00 31.61 1039 VAL C O 1
ATOM 9098 N N . HIS C 2 375 ? -7.437 26.981 -45.425 1.00 35.78 1040 HIS C N 1
ATOM 9099 C CA . HIS C 2 375 ? -8.682 26.237 -45.531 1.00 37.77 1040 HIS C CA 1
ATOM 9100 C C . HIS C 2 375 ? -9.382 26.509 -46.865 1.00 36.81 1040 HIS C C 1
ATOM 9101 O O . HIS C 2 375 ? -10.020 25.619 -47.438 1.00 35.31 1040 HIS C O 1
ATOM 9108 N N . GLU C 2 376 ? -9.251 27.732 -47.369 1.00 35.86 1041 GLU C N 1
ATOM 9109 C CA . GLU C 2 376 ? -9.888 28.087 -48.638 1.00 36.04 1041 GLU C CA 1
ATOM 9110 C C . GLU C 2 376 ? -9.201 27.494 -49.867 1.00 34.16 1041 GLU C C 1
ATOM 9111 O O . GLU C 2 376 ? -9.785 27.482 -50.948 1.00 36.14 1041 GLU C O 1
ATOM 9117 N N . VAL C 2 377 ? -7.975 27.001 -49.717 1.00 32.54 1042 VAL C N 1
ATOM 9118 C CA . VAL C 2 377 ? -7.281 26.420 -50.861 1.00 31.71 1042 VAL C CA 1
ATOM 9119 C C . VAL C 2 377 ? -6.976 24.926 -50.736 1.00 33.22 1042 VAL C C 1
ATOM 9120 O O . VAL C 2 377 ? -6.048 24.412 -51.378 1.00 33.68 1042 VAL C O 1
ATOM 9124 N N . GLN C 2 378 ? -7.755 24.224 -49.917 1.00 32.49 1043 GLN C N 1
ATOM 9125 C CA . GLN C 2 378 ? -7.561 22.788 -49.764 1.00 33.81 1043 GLN C CA 1
ATOM 9126 C C . GLN C 2 378 ? -7.628 22.177 -51.161 1.00 33.69 1043 GLN C C 1
ATOM 9127 O O . GLN C 2 378 ? -8.446 22.592 -51.985 1.00 34.06 1043 GLN C O 1
ATOM 9133 N N . GLY C 2 379 ? -6.758 21.210 -51.433 1.00 32.34 1044 GLY C N 1
ATOM 9134 C CA . GLY C 2 379 ? -6.763 20.559 -52.734 1.00 28.51 1044 GLY C CA 1
ATOM 9135 C C . GLY C 2 379 ? -6.068 21.311 -53.855 1.00 27.05 1044 GLY C C 1
ATOM 9136 O O . GLY C 2 379 ? -5.844 20.748 -54.921 1.00 27.57 1044 GLY C O 1
ATOM 9137 N N . GLU C 2 380 ? -5.719 22.573 -53.627 1.00 25.93 1045 GLU C N 1
ATOM 9138 C CA . GLU C 2 380 ? -5.049 23.366 -54.653 1.00 26.14 1045 GLU C CA 1
ATOM 9139 C C . GLU C 2 380 ? -3.527 23.148 -54.698 1.00 25.74 1045 GLU C C 1
ATOM 9140 O O . GLU C 2 380 ? -2.922 22.690 -53.730 1.00 25.95 1045 GLU C O 1
ATOM 9146 N N . THR C 2 381 ? -2.922 23.473 -55.837 1.00 23.53 1046 THR C N 1
ATOM 9147 C CA . THR C 2 381 ? -1.481 23.352 -56.022 1.00 24.82 1046 THR C CA 1
ATOM 9148 C C . THR C 2 381 ? -0.906 24.709 -56.434 1.00 27.49 1046 THR C C 1
ATOM 9149 O O . THR C 2 381 ? -1.543 25.470 -57.169 1.00 29.89 1046 THR C O 1
ATOM 9153 N N . TYR C 2 382 ? 0.292 25.014 -55.948 1.00 26.85 1047 TYR C N 1
ATOM 9154 C CA . TYR C 2 382 ? 0.950 26.273 -56.279 1.00 27.24 1047 TYR C CA 1
ATOM 9155 C C . TYR C 2 382 ? 2.443 26.007 -56.416 1.00 28.27 1047 TYR C C 1
ATOM 9156 O O . TYR C 2 382 ? 2.976 25.096 -55.773 1.00 30.28 1047 TYR C O 1
ATOM 9165 N N . ALA C 2 383 ? 3.117 26.789 -57.251 1.00 26.10 1048 ALA C N 1
ATOM 9166 C CA . ALA C 2 383 ? 4.551 26.614 -57.424 1.00 28.08 1048 ALA C CA 1
ATOM 9167 C C . ALA C 2 383 ? 5.252 27.176 -56.192 1.00 27.91 1048 ALA C C 1
ATOM 9168 O O . ALA C 2 383 ? 6.097 26.517 -55.586 1.00 27.74 1048 ALA C O 1
ATOM 9170 N N . ASP C 2 384 ? 4.888 28.398 -55.822 1.00 28.02 1049 ASP C N 1
ATOM 9171 C CA . ASP C 2 384 ? 5.490 29.039 -54.670 1.00 29.17 1049 ASP C CA 1
ATOM 9172 C C . ASP C 2 384 ? 4.423 29.575 -53.743 1.00 30.82 1049 ASP C C 1
ATOM 9173 O O . ASP C 2 384 ? 3.387 30.077 -54.190 1.00 30.69 1049 ASP C O 1
ATOM 9178 N N . VAL C 2 385 ? 4.683 29.466 -52.446 1.00 28.92 1050 VAL C N 1
ATOM 9179 C CA . VAL C 2 385 ? 3.746 29.938 -51.440 1.00 28.91 1050 VAL C CA 1
ATOM 9180 C C . VAL C 2 385 ? 4.382 30.832 -50.368 1.00 29.10 1050 VAL C C 1
ATOM 9181 O O . VAL C 2 385 ? 5.475 30.556 -49.854 1.00 26.19 1050 VAL C O 1
ATOM 9185 N N . SER C 2 386 ? 3.685 31.913 -50.050 1.00 29.15 1051 SER C N 1
ATOM 9186 C CA . SER C 2 386 ? 4.113 32.822 -49.005 1.00 30.03 1051 SER C CA 1
ATOM 9187 C C . SER C 2 386 ? 3.020 32.709 -47.951 1.00 30.65 1051 SER C C 1
ATOM 9188 O O . SER C 2 386 ? 1.912 33.214 -48.136 1.00 32.62 1051 SER C O 1
ATOM 9191 N N . LEU C 2 387 ? 3.333 32.008 -46.867 1.00 31.05 1052 LEU C N 1
ATOM 9192 C CA . LEU C 2 387 ? 2.397 31.787 -45.768 1.00 30.93 1052 LEU C CA 1
ATOM 9193 C C . LEU C 2 387 ? 2.617 32.874 -44.721 1.00 32.02 1052 LEU C C 1
ATOM 9194 O O . LEU C 2 387 ? 3.765 33.209 -44.411 1.00 31.21 1052 LEU C O 1
ATOM 9199 N N . VAL C 2 388 ? 1.533 33.405 -44.157 1.00 30.69 1053 VAL C N 1
ATOM 9200 C CA . VAL C 2 388 ? 1.665 34.499 -43.198 1.00 31.17 1053 VAL C CA 1
ATOM 9201 C C . VAL C 2 388 ? 0.787 34.457 -41.945 1.00 32.51 1053 VAL C C 1
ATOM 9202 O O . VAL C 2 388 ? -0.406 34.143 -42.001 1.00 32.29 1053 VAL C O 1
ATOM 9206 N N . ARG C 2 389 ? 1.396 34.779 -40.810 1.00 34.18 1054 ARG C N 1
ATOM 9207 C CA . ARG C 2 389 ? 0.681 34.831 -39.542 1.00 38.00 1054 ARG C CA 1
ATOM 9208 C C . ARG C 2 389 ? 0.948 36.204 -38.927 1.00 40.51 1054 ARG C C 1
ATOM 9209 O O . ARG C 2 389 ? 2.081 36.507 -38.543 1.00 41.15 1054 ARG C O 1
ATOM 9217 N N . LEU C 2 390 ? -0.088 37.037 -38.849 1.00 42.29 1055 LEU C N 1
ATOM 9218 C CA . LEU C 2 390 ? 0.055 38.374 -38.279 1.00 43.54 1055 LEU C CA 1
ATOM 9219 C C . LEU C 2 390 ? -0.447 38.413 -36.840 1.00 43.02 1055 LEU C C 1
ATOM 9220 O O . LEU C 2 390 ? -0.085 39.306 -36.081 1.00 44.24 1055 LEU C O 1
ATOM 9225 N N . THR C 2 391 ? -1.268 37.435 -36.467 1.00 43.80 1056 THR C N 1
ATOM 9226 C CA . THR C 2 391 ? -1.828 37.359 -35.118 1.00 44.86 1056 THR C CA 1
ATOM 9227 C C . THR C 2 391 ? -0.864 36.810 -34.058 1.00 47.11 1056 THR C C 1
ATOM 9228 O O . THR C 2 391 ? -0.560 35.618 -34.047 1.00 46.66 1056 THR C O 1
ATOM 9232 N N . PRO C 2 392 ? -0.381 37.675 -33.146 1.00 49.43 1057 PRO C N 1
ATOM 9233 C CA . PRO C 2 392 ? 0.543 37.274 -32.075 1.00 50.23 1057 PRO C CA 1
ATOM 9234 C C . PRO C 2 392 ? -0.204 36.522 -30.976 1.00 51.63 1057 PRO C C 1
ATOM 9235 O O . PRO C 2 392 ? 0.399 35.890 -30.110 1.00 51.92 1057 PRO C O 1
ATOM 9239 N N . THR C 2 393 ? -1.526 36.616 -31.022 1.00 53.24 1058 THR C N 1
ATOM 9240 C CA . THR C 2 393 ? -2.409 35.955 -30.067 1.00 55.38 1058 THR C CA 1
ATOM 9241 C C . THR C 2 393 ? -2.465 34.463 -30.415 1.00 55.82 1058 THR C C 1
ATOM 9242 O O . THR C 2 393 ? -2.093 34.071 -31.517 1.00 56.66 1058 THR C O 1
ATOM 9246 N N . PRO C 2 394 ? -2.908 33.610 -29.474 1.00 55.62 1059 PRO C N 1
ATOM 9247 C CA . PRO C 2 394 ? -2.981 32.172 -29.761 1.00 54.53 1059 PRO C CA 1
ATOM 9248 C C . PRO C 2 394 ? -3.928 31.791 -30.898 1.00 54.18 1059 PRO C C 1
ATOM 9249 O O . PRO C 2 394 ? -5.083 32.218 -30.925 1.00 54.58 1059 PRO C O 1
ATOM 9253 N N . VAL C 2 395 ? -3.428 30.987 -31.834 1.00 51.96 1060 VAL C N 1
ATOM 9254 C CA . VAL C 2 395 ? -4.228 30.512 -32.962 1.00 50.05 1060 VAL C CA 1
ATOM 9255 C C . VAL C 2 395 ? -4.272 28.989 -32.855 1.00 49.36 1060 VAL C C 1
ATOM 9256 O O . VAL C 2 395 ? -3.304 28.306 -33.200 1.00 47.88 1060 VAL C O 1
ATOM 9260 N N . SER C 2 396 ? -5.400 28.469 -32.381 1.00 47.87 1061 SER C N 1
ATOM 9261 C CA . SER C 2 396 ? -5.581 27.036 -32.182 1.00 47.52 1061 SER C CA 1
ATOM 9262 C C . SER C 2 396 ? -5.310 26.118 -33.375 1.00 47.27 1061 SER C C 1
ATOM 9263 O O . SER C 2 396 ? -4.767 25.028 -33.194 1.00 48.27 1061 SER C O 1
ATOM 9266 N N . ILE C 2 397 ? -5.680 26.536 -34.586 1.00 46.38 1062 ILE C N 1
ATOM 9267 C CA . ILE C 2 397 ? -5.461 25.684 -35.757 1.00 43.68 1062 ILE C CA 1
ATOM 9268 C C . ILE C 2 397 ? -4.009 25.604 -36.212 1.00 42.51 1062 ILE C C 1
ATOM 9269 O O . ILE C 2 397 ? -3.701 24.934 -37.194 1.00 41.80 1062 ILE C O 1
ATOM 9274 N N . ILE C 2 398 ? -3.120 26.298 -35.511 1.00 41.33 1063 ILE C N 1
ATOM 9275 C CA . ILE C 2 398 ? -1.706 26.242 -35.842 1.00 40.41 1063 ILE C CA 1
ATOM 9276 C C . ILE C 2 398 ? -1.027 25.377 -34.782 1.00 41.98 1063 ILE C C 1
ATOM 9277 O O . ILE C 2 398 ? -0.449 25.888 -33.821 1.00 43.33 1063 ILE C O 1
ATOM 9282 N N . ALA C 2 399 ? -1.124 24.062 -34.961 1.00 41.58 1064 ALA C N 1
ATOM 9283 C CA . ALA C 2 399 ? -0.534 23.092 -34.041 1.00 41.11 1064 ALA C CA 1
ATOM 9284 C C . ALA C 2 399 ? 0.195 22.020 -34.841 1.00 40.97 1064 ALA C C 1
ATOM 9285 O O . ALA C 2 399 ? -0.196 21.694 -35.962 1.00 41.13 1064 ALA C O 1
ATOM 9287 N N . ARG C 2 400 ? 1.248 21.468 -34.253 1.00 42.02 1065 ARG C N 1
ATOM 9288 C CA . ARG C 2 400 ? 2.050 20.449 -34.911 1.00 43.34 1065 ARG C CA 1
ATOM 9289 C C . ARG C 2 400 ? 1.217 19.366 -35.589 1.00 42.92 1065 ARG C C 1
ATOM 9290 O O . ARG C 2 400 ? 1.561 18.920 -36.681 1.00 42.63 1065 ARG C O 1
ATOM 9298 N N . ASP C 2 401 ? 0.119 18.957 -34.958 1.00 42.38 1066 ASP C N 1
ATOM 9299 C CA . ASP C 2 401 ? -0.724 17.903 -35.520 1.00 43.26 1066 ASP C CA 1
ATOM 9300 C C . ASP C 2 401 ? -2.039 18.410 -36.102 1.00 40.95 1066 ASP C C 1
ATOM 9301 O O . ASP C 2 401 ? -3.004 17.660 -36.225 1.00 40.94 1066 ASP C O 1
ATOM 9306 N N . SER C 2 402 ? -2.072 19.684 -36.465 1.00 39.17 1067 SER C N 1
ATOM 9307 C CA . SER C 2 402 ? -3.268 20.277 -37.044 1.00 36.98 1067 SER C CA 1
ATOM 9308 C C . SER C 2 402 ? -3.381 20.025 -38.545 1.00 36.34 1067 SER C C 1
ATOM 9309 O O . SER C 2 402 ? -2.415 20.197 -39.286 1.00 34.74 1067 SER C O 1
ATOM 9312 N N . PRO C 2 403 ? -4.573 19.615 -39.009 1.00 36.18 1068 PRO C N 1
ATOM 9313 C CA . PRO C 2 403 ? -4.817 19.343 -40.427 1.00 35.29 1068 PRO C CA 1
ATOM 9314 C C . PRO C 2 403 ? -4.482 20.564 -41.286 1.00 34.46 1068 PRO C C 1
ATOM 9315 O O . PRO C 2 403 ? -4.058 20.431 -42.435 1.00 33.65 1068 PRO C O 1
ATOM 9319 N N . HIS C 2 404 ? -4.684 21.750 -40.719 1.00 33.18 1069 HIS C N 1
ATOM 9320 C CA . HIS C 2 404 ? -4.403 23.005 -41.421 1.00 36.03 1069 HIS C CA 1
ATOM 9321 C C . HIS C 2 404 ? -2.915 23.148 -41.699 1.00 35.05 1069 HIS C C 1
ATOM 9322 O O . HIS C 2 404 ? -2.511 23.620 -42.762 1.00 34.55 1069 HIS C O 1
ATOM 9329 N N . VAL C 2 405 ? -2.101 22.762 -40.724 1.00 33.82 1070 VAL C N 1
ATOM 9330 C CA . VAL C 2 405 ? -0.663 22.845 -40.889 1.00 31.93 1070 VAL C CA 1
ATOM 9331 C C . VAL C 2 405 ? -0.241 21.883 -41.987 1.00 30.60 1070 VAL C C 1
ATOM 9332 O O . VAL C 2 405 ? 0.566 22.235 -42.852 1.00 30.23 1070 VAL C O 1
ATOM 9336 N N . LEU C 2 406 ? -0.797 20.674 -41.951 1.00 29.15 1071 LEU C N 1
ATOM 9337 C CA . LEU C 2 406 ? -0.490 19.656 -42.955 1.00 29.57 1071 LEU C CA 1
ATOM 9338 C C . LEU C 2 406 ? -0.771 20.214 -44.347 1.00 27.84 1071 LEU C C 1
ATOM 9339 O O . LEU C 2 406 ? 0.072 20.140 -45.241 1.00 25.90 1071 LEU C O 1
ATOM 9344 N N . VAL C 2 407 ? -1.965 20.777 -44.510 1.00 26.07 1072 VAL C N 1
ATOM 9345 C CA . VAL C 2 407 ? -2.374 21.361 -45.772 1.00 27.49 1072 VAL C CA 1
ATOM 9346 C C . VAL C 2 407 ? -1.450 22.522 -46.143 1.00 27.37 1072 VAL C C 1
ATOM 9347 O O . VAL C 2 407 ? -0.984 22.617 -47.280 1.00 26.50 1072 VAL C O 1
ATOM 9351 N N . SER C 2 408 ? -1.175 23.390 -45.175 1.00 27.04 1073 SER C N 1
ATOM 9352 C CA . SER C 2 408 ? -0.338 24.557 -45.416 1.00 28.07 1073 SER C CA 1
ATOM 9353 C C . SER C 2 408 ? 1.069 24.209 -45.898 1.00 29.93 1073 SER C C 1
ATOM 9354 O O . SER C 2 408 ? 1.699 25.004 -46.596 1.00 28.43 1073 SER C O 1
ATOM 9357 N N . LEU C 2 409 ? 1.555 23.023 -45.535 1.00 29.85 1074 LEU C N 1
ATOM 9358 C CA . LEU C 2 409 ? 2.892 22.592 -45.934 1.00 28.50 1074 LEU C CA 1
ATOM 9359 C C . LEU C 2 409 ? 2.904 21.769 -47.227 1.00 29.10 1074 LEU C C 1
ATOM 9360 O O . LEU C 2 409 ? 3.974 21.510 -47.792 1.00 28.00 1074 LEU C O 1
ATOM 9365 N N . SER C 2 410 ? 1.731 21.366 -47.705 1.00 26.40 1075 SER C N 1
ATOM 9366 C CA . SER C 2 410 ? 1.683 20.520 -48.891 1.00 27.62 1075 SER C CA 1
ATOM 9367 C C . SER C 2 410 ? 1.069 21.073 -50.179 1.00 28.46 1075 SER C C 1
ATOM 9368 O O . SER C 2 410 ? 0.628 20.303 -51.032 1.00 28.18 1075 SER C O 1
ATOM 9371 N N . ARG C 2 411 ? 1.060 22.390 -50.337 1.00 28.52 1076 ARG C N 1
ATOM 9372 C CA . ARG C 2 411 ? 0.495 23.000 -51.540 1.00 28.17 1076 ARG C CA 1
ATOM 9373 C C . ARG C 2 411 ? 1.538 23.247 -52.641 1.00 28.27 1076 ARG C C 1
ATOM 9374 O O . ARG C 2 411 ? 1.251 23.073 -53.828 1.00 29.72 1076 ARG C O 1
ATOM 9382 N N . HIS C 2 412 ? 2.742 23.644 -52.237 1.00 25.74 1077 HIS C N 1
ATOM 9383 C CA . HIS C 2 412 ? 3.811 23.996 -53.170 1.00 26.00 1077 HIS C CA 1
ATOM 9384 C C . HIS C 2 412 ? 4.612 22.895 -53.843 1.00 26.08 1077 HIS C C 1
ATOM 9385 O O . HIS C 2 412 ? 4.831 21.833 -53.270 1.00 26.28 1077 HIS C O 1
ATOM 9392 N N . THR C 2 413 ? 5.067 23.173 -55.064 1.00 25.73 1078 THR C N 1
ATOM 9393 C CA . THR C 2 413 ? 5.900 22.232 -55.799 1.00 25.74 1078 THR C CA 1
ATOM 9394 C C . THR C 2 413 ? 7.336 22.742 -55.752 1.00 27.97 1078 THR C C 1
ATOM 9395 O O . THR C 2 413 ? 8.286 21.959 -55.854 1.00 28.27 1078 THR C O 1
ATOM 9399 N N . LYS C 2 414 ? 7.493 24.058 -55.603 1.00 27.31 1079 LYS C N 1
ATOM 9400 C CA . LYS C 2 414 ? 8.822 24.660 -55.577 1.00 29.77 1079 LYS C CA 1
ATOM 9401 C C . LYS C 2 414 ? 9.277 25.218 -54.236 1.00 29.70 1079 LYS C C 1
ATOM 9402 O O . LYS C 2 414 ? 10.293 24.791 -53.705 1.00 28.76 1079 LYS C O 1
ATOM 9408 N N . SER C 2 415 ? 8.543 26.180 -53.689 1.00 29.92 1080 SER C N 1
ATOM 9409 C CA . SER C 2 415 ? 8.957 26.761 -52.418 1.00 31.89 1080 SER C CA 1
ATOM 9410 C C . SER C 2 415 ? 7.833 27.231 -51.509 1.00 32.05 1080 SER C C 1
ATOM 9411 O O . SER C 2 415 ? 6.725 27.533 -51.957 1.00 31.13 1080 SER C O 1
ATOM 9414 N N . LEU C 2 416 ? 8.153 27.296 -50.222 1.00 32.33 1081 LEU C N 1
ATOM 9415 C CA . LEU C 2 416 ? 7.233 27.754 -49.195 1.00 33.33 1081 LEU C CA 1
ATOM 9416 C C . LEU C 2 416 ? 8.013 28.583 -48.181 1.00 34.63 1081 LEU C C 1
ATOM 9417 O O . LEU C 2 416 ? 9.053 28.151 -47.689 1.00 36.61 1081 LEU C O 1
ATOM 9422 N N . LYS C 2 417 ? 7.530 29.782 -47.882 1.00 34.11 1082 LYS C N 1
ATOM 9423 C CA . LYS C 2 417 ? 8.192 30.613 -46.887 1.00 33.15 1082 LYS C CA 1
ATOM 9424 C C . LYS C 2 417 ? 7.152 31.092 -45.894 1.00 32.44 1082 LYS C C 1
ATOM 9425 O O . LYS C 2 417 ? 6.127 31.661 -46.275 1.00 31.67 1082 LYS C O 1
ATOM 9431 N N . TYR C 2 418 ? 7.420 30.839 -44.618 1.00 32.23 1083 TYR C N 1
ATOM 9432 C CA . TYR C 2 418 ? 6.515 31.215 -43.545 1.00 32.11 1083 TYR C CA 1
ATOM 9433 C C . TYR C 2 418 ? 6.979 32.487 -42.841 1.00 34.17 1083 TYR C C 1
ATOM 9434 O O . TYR C 2 418 ? 8.076 32.526 -42.286 1.00 36.49 1083 TYR C O 1
ATOM 9443 N N . TYR C 2 419 ? 6.143 33.522 -42.883 1.00 35.75 1084 TYR C N 1
ATOM 9444 C CA . TYR C 2 419 ? 6.419 34.809 -42.237 1.00 36.90 1084 TYR C CA 1
ATOM 9445 C C . TYR C 2 419 ? 5.496 34.885 -41.028 1.00 38.27 1084 TYR C C 1
ATOM 9446 O O . TYR C 2 419 ? 4.277 34.908 -41.183 1.00 40.04 1084 TYR C O 1
ATOM 9455 N N . THR C 2 420 ? 6.061 34.931 -39.829 1.00 39.16 1085 THR C N 1
ATOM 9456 C CA . THR C 2 420 ? 5.237 34.983 -38.629 1.00 39.24 1085 THR C CA 1
ATOM 9457 C C . THR C 2 420 ? 5.722 36.031 -37.628 1.00 41.48 1085 THR C C 1
ATOM 9458 O O . THR C 2 420 ? 6.902 36.388 -37.616 1.00 40.41 1085 THR C O 1
ATOM 9462 N N . VAL C 2 421 ? 4.807 36.523 -36.794 1.00 42.72 1086 VAL C N 1
ATOM 9463 C CA . VAL C 2 421 ? 5.152 37.528 -35.787 1.00 44.49 1086 VAL C CA 1
ATOM 9464 C C . VAL C 2 421 ? 5.452 36.872 -34.446 1.00 45.60 1086 VAL C C 1
ATOM 9465 O O . VAL C 2 421 ? 5.866 37.542 -33.500 1.00 46.65 1086 VAL C O 1
ATOM 9469 N N . VAL C 2 422 ? 5.244 35.562 -34.367 1.00 45.39 1087 VAL C N 1
ATOM 9470 C CA . VAL C 2 422 ? 5.488 34.839 -33.126 1.00 44.61 1087 VAL C CA 1
ATOM 9471 C C . VAL C 2 422 ? 5.924 33.391 -33.359 1.00 45.11 1087 VAL C C 1
ATOM 9472 O O . VAL C 2 422 ? 5.651 32.803 -34.410 1.00 43.29 1087 VAL C O 1
ATOM 9476 N N . MET C 2 423 ? 6.621 32.833 -32.374 1.00 44.58 1088 MET C N 1
ATOM 9477 C CA . MET C 2 423 ? 7.082 31.453 -32.436 1.00 45.18 1088 MET C CA 1
ATOM 9478 C C . MET C 2 423 ? 5.873 30.534 -32.293 1.00 44.03 1088 MET C C 1
ATOM 9479 O O . MET C 2 423 ? 4.976 30.795 -31.490 1.00 43.74 1088 MET C O 1
ATOM 9484 N N . ASP C 2 424 ? 5.844 29.471 -33.085 1.00 42.28 1089 ASP C N 1
ATOM 9485 C CA . ASP C 2 424 ? 4.758 28.501 -33.022 1.00 41.04 1089 ASP C CA 1
ATOM 9486 C C . ASP C 2 424 ? 5.269 27.152 -33.506 1.00 40.02 1089 ASP C C 1
ATOM 9487 O O . ASP C 2 424 ? 6.401 27.043 -33.978 1.00 39.76 1089 ASP C O 1
ATOM 9492 N N . PRO C 2 425 ? 4.444 26.102 -33.391 1.00 39.94 1090 PRO C N 1
ATOM 9493 C CA . PRO C 2 425 ? 4.868 24.768 -33.835 1.00 38.32 1090 PRO C CA 1
ATOM 9494 C C . PRO C 2 425 ? 5.302 24.695 -35.304 1.00 37.51 1090 PRO C C 1
ATOM 9495 O O . PRO C 2 425 ? 6.114 23.844 -35.665 1.00 36.49 1090 PRO C O 1
ATOM 9499 N N . LEU C 2 426 ? 4.776 25.581 -36.149 1.00 37.12 1091 LEU C N 1
ATOM 9500 C CA . LEU C 2 426 ? 5.152 25.565 -37.563 1.00 37.08 1091 LEU C CA 1
ATOM 9501 C C . LEU C 2 426 ? 6.581 26.053 -37.762 1.00 37.76 1091 LEU C C 1
ATOM 9502 O O . LEU C 2 426 ? 7.292 25.563 -38.644 1.00 38.24 1091 LEU C O 1
ATOM 9507 N N . VAL C 2 427 ? 7.004 27.020 -36.950 1.00 37.27 1092 VAL C N 1
ATOM 9508 C CA . VAL C 2 427 ? 8.371 27.518 -37.038 1.00 37.07 1092 VAL C CA 1
ATOM 9509 C C . VAL C 2 427 ? 9.305 26.347 -36.716 1.00 36.60 1092 VAL C C 1
ATOM 9510 O O . VAL C 2 427 ? 10.307 26.137 -37.398 1.00 37.18 1092 VAL C O 1
ATOM 9514 N N . SER C 2 428 ? 8.956 25.579 -35.685 1.00 36.12 1093 SER C N 1
ATOM 9515 C CA . SER C 2 428 ? 9.748 24.416 -35.272 1.00 36.14 1093 SER C CA 1
ATOM 9516 C C . SER C 2 428 ? 9.836 23.388 -36.401 1.00 34.60 1093 SER C C 1
ATOM 9517 O O . SER C 2 428 ? 10.922 22.916 -36.740 1.00 33.91 1093 SER C O 1
ATOM 9520 N N . ILE C 2 429 ? 8.685 23.038 -36.971 1.00 33.14 1094 ILE C N 1
ATOM 9521 C CA . ILE C 2 429 ? 8.631 22.063 -38.059 1.00 32.36 1094 ILE C CA 1
ATOM 9522 C C . ILE C 2 429 ? 9.543 22.468 -39.217 1.00 31.89 1094 ILE C C 1
ATOM 9523 O O . ILE C 2 429 ? 10.386 21.681 -39.656 1.00 30.62 1094 ILE C O 1
ATOM 9528 N N . ILE C 2 430 ? 9.378 23.697 -39.699 1.00 31.91 1095 ILE C N 1
ATOM 9529 C CA . ILE C 2 430 ? 10.196 24.211 -40.793 1.00 31.46 1095 ILE C CA 1
ATOM 9530 C C . ILE C 2 430 ? 11.673 24.230 -40.395 1.00 32.70 1095 ILE C C 1
ATOM 9531 O O . ILE C 2 430 ? 12.549 23.836 -41.175 1.00 32.73 1095 ILE C O 1
ATOM 9536 N N . ARG C 2 431 ? 11.952 24.676 -39.176 1.00 32.56 1096 ARG C N 1
ATOM 9537 C CA . ARG C 2 431 ? 13.331 24.722 -38.693 1.00 34.46 1096 ARG C CA 1
ATOM 9538 C C . ARG C 2 431 ? 13.963 23.316 -38.684 1.00 32.46 1096 ARG C C 1
ATOM 9539 O O . ARG C 2 431 ? 15.094 23.130 -39.144 1.00 33.04 1096 ARG C O 1
ATOM 9547 N N . ASP C 2 432 ? 13.231 22.328 -38.178 1.00 29.81 1097 ASP C N 1
ATOM 9548 C CA . ASP C 2 432 ? 13.742 20.963 -38.142 1.00 29.33 1097 ASP C CA 1
ATOM 9549 C C . ASP C 2 432 ? 13.973 20.413 -39.555 1.00 30.27 1097 ASP C C 1
ATOM 9550 O O . ASP C 2 432 ? 14.994 19.772 -39.816 1.00 30.34 1097 ASP C O 1
ATOM 9555 N N . LEU C 2 433 ? 13.033 20.668 -40.468 1.00 27.89 1098 LEU C N 1
ATOM 9556 C CA . LEU C 2 433 ? 13.168 20.191 -41.845 1.00 28.55 1098 LEU C CA 1
ATOM 9557 C C . LEU C 2 433 ? 14.396 20.782 -42.540 1.00 28.74 1098 LEU C C 1
ATOM 9558 O O . LEU C 2 433 ? 15.036 20.121 -43.359 1.00 28.04 1098 LEU C O 1
ATOM 9563 N N . GLU C 2 434 ? 14.721 22.026 -42.218 1.00 28.35 1099 GLU C N 1
ATOM 9564 C CA . GLU C 2 434 ? 15.886 22.664 -42.817 1.00 30.13 1099 GLU C CA 1
ATOM 9565 C C . GLU C 2 434 ? 17.181 22.031 -42.319 1.00 29.65 1099 GLU C C 1
ATOM 9566 O O . GLU C 2 434 ? 18.208 22.123 -42.983 1.00 30.16 1099 GLU C O 1
ATOM 9572 N N . ARG C 2 435 ? 17.127 21.383 -41.160 1.00 27.25 1100 ARG C N 1
ATOM 9573 C CA . ARG C 2 435 ? 18.316 20.773 -40.588 1.00 29.92 1100 ARG C CA 1
ATOM 9574 C C . ARG C 2 435 ? 18.621 19.326 -41.001 1.00 30.30 1100 ARG C C 1
ATOM 9575 O O . ARG C 2 435 ? 19.777 18.899 -40.941 1.00 29.72 1100 ARG C O 1
ATOM 9583 N N . VAL C 2 436 ? 17.606 18.575 -41.421 1.00 28.72 1101 VAL C N 1
ATOM 9584 C CA . VAL C 2 436 ? 17.820 17.180 -41.795 1.00 28.34 1101 VAL C CA 1
ATOM 9585 C C . VAL C 2 436 ? 18.780 16.996 -42.959 1.00 27.82 1101 VAL C C 1
ATOM 9586 O O . VAL C 2 436 ? 18.835 17.817 -43.864 1.00 27.98 1101 VAL C O 1
ATOM 9590 N N . SER C 2 437 ? 19.533 15.904 -42.925 1.00 28.50 1102 SER C N 1
ATOM 9591 C CA . SER C 2 437 ? 20.482 15.575 -43.987 1.00 29.17 1102 SER C CA 1
ATOM 9592 C C . SER C 2 437 ? 19.803 15.454 -45.361 1.00 30.51 1102 SER C C 1
ATOM 9593 O O . SER C 2 437 ? 18.697 14.920 -45.476 1.00 29.23 1102 SER C O 1
ATOM 9596 N N . SER C 2 438 ? 20.472 15.936 -46.402 1.00 31.56 1103 SER C N 1
ATOM 9597 C CA . SER C 2 438 ? 19.916 15.847 -47.747 1.00 33.53 1103 SER C CA 1
ATOM 9598 C C . SER C 2 438 ? 20.064 14.440 -48.310 1.00 31.57 1103 SER C C 1
ATOM 9599 O O . SER C 2 438 ? 19.300 14.036 -49.184 1.00 30.91 1103 SER C O 1
ATOM 9602 N N . TYR C 2 439 ? 21.047 13.695 -47.816 1.00 29.64 1104 TYR C N 1
ATOM 9603 C CA . TYR C 2 439 ? 21.240 12.336 -48.297 1.00 30.49 1104 TYR C CA 1
ATOM 9604 C C . TYR C 2 439 ? 20.125 11.450 -47.771 1.00 30.84 1104 TYR C C 1
ATOM 9605 O O . TYR C 2 439 ? 19.740 10.473 -48.413 1.00 33.41 1104 TYR C O 1
ATOM 9614 N N . LEU C 2 440 ? 19.607 11.790 -46.598 1.00 29.94 1105 LEU C N 1
ATOM 9615 C CA . LEU C 2 440 ? 18.514 11.024 -46.023 1.00 30.58 1105 LEU C CA 1
ATOM 9616 C C . LEU C 2 440 ? 17.290 11.347 -46.880 1.00 31.41 1105 LEU C C 1
ATOM 9617 O O . LEU C 2 440 ? 16.555 10.454 -47.299 1.00 30.49 1105 LEU C O 1
ATOM 9622 N N . LEU C 2 441 ? 17.112 12.632 -47.176 1.00 30.40 1106 LEU C N 1
ATOM 9623 C CA . LEU C 2 441 ? 15.999 13.097 -47.992 1.00 31.89 1106 LEU C CA 1
ATOM 9624 C C . LEU C 2 441 ? 15.947 12.398 -49.355 1.00 31.92 1106 LEU C C 1
ATOM 9625 O O . LEU C 2 441 ? 14.862 12.177 -49.893 1.00 31.85 1106 LEU C O 1
ATOM 9630 N N . ASP C 2 442 ? 17.112 12.049 -49.904 1.00 31.97 1107 ASP C N 1
ATOM 9631 C CA . ASP C 2 442 ? 17.194 11.364 -51.201 1.00 32.29 1107 ASP C CA 1
ATOM 9632 C C . ASP C 2 442 ? 16.563 9.971 -51.186 1.00 32.24 1107 ASP C C 1
ATOM 9633 O O . ASP C 2 442 ? 16.211 9.428 -52.234 1.00 32.98 1107 ASP C O 1
ATOM 9638 N N . MET C 2 443 ? 16.440 9.381 -50.003 1.00 31.56 1108 MET C N 1
ATOM 9639 C CA . MET C 2 443 ? 15.887 8.041 -49.894 1.00 31.49 1108 MET C CA 1
ATOM 9640 C C . MET C 2 443 ? 14.395 7.974 -50.197 1.00 31.18 1108 MET C C 1
ATOM 9641 O O . MET C 2 443 ? 13.838 6.890 -50.325 1.00 31.78 1108 MET C O 1
ATOM 9646 N N . TYR C 2 444 ? 13.748 9.127 -50.317 1.00 28.45 1109 TYR C N 1
ATOM 9647 C CA . TYR C 2 444 ? 12.319 9.153 -50.605 1.00 29.75 1109 TYR C CA 1
ATOM 9648 C C . TYR C 2 444 ? 12.046 9.209 -52.105 1.00 30.67 1109 TYR C C 1
ATOM 9649 O O . TYR C 2 444 ? 10.926 8.981 -52.548 1.00 31.11 1109 TYR C O 1
ATOM 9658 N N . LYS C 2 445 ? 13.087 9.497 -52.877 1.00 31.29 1110 LYS C N 1
ATOM 9659 C CA . LYS C 2 445 ? 12.983 9.622 -54.324 1.00 32.96 1110 LYS C CA 1
ATOM 9660 C C . LYS C 2 445 ? 12.589 8.353 -55.076 1.00 32.27 1110 LYS C C 1
ATOM 9661 O O . LYS C 2 445 ? 13.139 7.282 -54.837 1.00 32.40 1110 LYS C O 1
ATOM 9667 N N . VAL C 2 446 ? 11.634 8.486 -55.988 1.00 31.71 1111 VAL C N 1
ATOM 9668 C CA . VAL C 2 446 ? 11.206 7.373 -56.825 1.00 34.48 1111 VAL C CA 1
ATOM 9669 C C . VAL C 2 446 ? 11.050 7.881 -58.255 1.00 36.71 1111 VAL C C 1
ATOM 9670 O O . VAL C 2 446 ? 10.761 9.058 -58.482 1.00 36.07 1111 VAL C O 1
ATOM 9674 N N . ASP C 2 447 ? 11.252 6.988 -59.213 1.00 41.32 1112 ASP C N 1
ATOM 9675 C CA . ASP C 2 447 ? 11.171 7.321 -60.630 1.00 47.38 1112 ASP C CA 1
ATOM 9676 C C . ASP C 2 447 ? 9.847 7.887 -61.113 1.00 49.39 1112 ASP C C 1
ATOM 9677 O O . ASP C 2 447 ? 9.793 9.013 -61.617 1.00 48.77 1112 ASP C O 1
ATOM 9682 N N . ALA C 2 448 ? 8.789 7.093 -60.967 1.00 51.72 1113 ALA C N 1
ATOM 9683 C CA . ALA C 2 448 ? 7.456 7.469 -61.430 1.00 55.27 1113 ALA C CA 1
ATOM 9684 C C . ALA C 2 448 ? 7.378 7.228 -62.943 1.00 56.28 1113 ALA C C 1
ATOM 9685 O O . ALA C 2 448 ? 7.438 8.223 -63.704 1.00 56.68 1113 ALA C O 1
ATOM 9687 N N . SER D 2 10 ? -33.170 7.430 28.551 1.00 56.23 675 SER D N 1
ATOM 9688 C CA . SER D 2 10 ? -31.757 7.852 28.313 1.00 58.02 675 SER D CA 1
ATOM 9689 C C . SER D 2 10 ? -31.344 7.580 26.869 1.00 58.20 675 SER D C 1
ATOM 9690 O O . SER D 2 10 ? -30.633 8.375 26.249 1.00 58.22 675 SER D O 1
ATOM 9693 N N . LEU D 2 11 ? -31.788 6.446 26.344 1.00 57.60 676 LEU D N 1
ATOM 9694 C CA . LEU D 2 11 ? -31.484 6.071 24.971 1.00 57.93 676 LEU D CA 1
ATOM 9695 C C . LEU D 2 11 ? -32.806 5.911 24.222 1.00 58.70 676 LEU D C 1
ATOM 9696 O O . LEU D 2 11 ? -32.860 5.303 23.156 1.00 57.92 676 LEU D O 1
ATOM 9701 N N . GLU D 2 12 ? -33.869 6.473 24.786 1.00 60.36 677 GLU D N 1
ATOM 9702 C CA . GLU D 2 12 ? -35.199 6.375 24.191 1.00 62.93 677 GLU D CA 1
ATOM 9703 C C . GLU D 2 12 ? -35.282 6.894 22.758 1.00 61.82 677 GLU D C 1
ATOM 9704 O O . GLU D 2 12 ? -36.153 6.474 21.994 1.00 62.42 677 GLU D O 1
ATOM 9710 N N . GLN D 2 13 ? -34.390 7.809 22.394 1.00 60.46 678 GLN D N 1
ATOM 9711 C CA . GLN D 2 13 ? -34.389 8.364 21.043 1.00 60.15 678 GLN D CA 1
ATOM 9712 C C . GLN D 2 13 ? -34.161 7.238 20.036 1.00 58.38 678 GLN D C 1
ATOM 9713 O O . GLN D 2 13 ? -34.517 7.356 18.861 1.00 57.94 678 GLN D O 1
ATOM 9719 N N . PHE D 2 14 ? -33.567 6.147 20.514 1.00 55.12 679 PHE D N 1
ATOM 9720 C CA . PHE D 2 14 ? -33.274 4.990 19.678 1.00 53.23 679 PHE D CA 1
ATOM 9721 C C . PHE D 2 14 ? -34.391 3.952 19.715 1.00 52.29 679 PHE D C 1
ATOM 9722 O O . PHE D 2 14 ? -34.547 3.170 18.775 1.00 51.55 679 PHE D O 1
ATOM 9730 N N . HIS D 2 15 ? -35.165 3.946 20.795 1.00 50.99 680 HIS D N 1
ATOM 9731 C CA . HIS D 2 15 ? -36.232 2.967 20.944 1.00 52.23 680 HIS D CA 1
ATOM 9732 C C . HIS D 2 15 ? -37.404 3.132 19.988 1.00 52.33 680 HIS D C 1
ATOM 9733 O O . HIS D 2 15 ? -38.092 4.154 19.992 1.00 52.85 680 HIS D O 1
ATOM 9740 N N . MET D 2 16 ? -37.626 2.095 19.185 1.00 52.13 681 MET D N 1
ATOM 9741 C CA . MET D 2 16 ? -38.704 2.059 18.206 1.00 51.76 681 MET D CA 1
ATOM 9742 C C . MET D 2 16 ? -38.459 2.936 16.995 1.00 49.90 681 MET D C 1
ATOM 9743 O O . MET D 2 16 ? -39.355 3.147 16.183 1.00 50.27 681 MET D O 1
ATOM 9748 N N . ALA D 2 17 ? -37.242 3.450 16.871 1.00 48.48 682 ALA D N 1
ATOM 9749 C CA . ALA D 2 17 ? -36.903 4.275 15.724 1.00 47.14 682 ALA D CA 1
ATOM 9750 C C . ALA D 2 17 ? -36.905 3.362 14.501 1.00 47.20 682 ALA D C 1
ATOM 9751 O O . ALA D 2 17 ? -36.800 2.141 14.624 1.00 46.02 682 ALA D O 1
ATOM 9753 N N . THR D 2 18 ? -37.040 3.956 13.324 1.00 46.71 683 THR D N 1
ATOM 9754 C CA . THR D 2 18 ? -37.052 3.192 12.091 1.00 46.81 683 THR D CA 1
ATOM 9755 C C . THR D 2 18 ? -35.637 2.737 11.793 1.00 45.79 683 THR D C 1
ATOM 9756 O O . THR D 2 18 ? -34.681 3.480 12.009 1.00 45.44 683 THR D O 1
ATOM 9760 N N . ALA D 2 19 ? -35.504 1.513 11.301 1.00 44.58 684 ALA D N 1
ATOM 9761 C CA . ALA D 2 19 ? -34.196 0.976 10.973 1.00 43.91 684 ALA D CA 1
ATOM 9762 C C . ALA D 2 19 ? -33.493 1.885 9.974 1.00 43.80 684 ALA D C 1
ATOM 9763 O O . ALA D 2 19 ? -32.311 2.192 10.126 1.00 45.47 684 ALA D O 1
ATOM 9765 N N . SER D 2 20 ? -34.231 2.328 8.961 1.00 44.14 685 SER D N 1
ATOM 9766 C CA . SER D 2 20 ? -33.675 3.195 7.922 1.00 43.24 685 SER D CA 1
ATOM 9767 C C . SER D 2 20 ? -33.182 4.546 8.449 1.00 42.68 685 SER D C 1
ATOM 9768 O O . SER D 2 20 ? -32.207 5.098 7.935 1.00 42.74 685 SER D O 1
ATOM 9771 N N . SER D 2 21 ? -33.849 5.085 9.465 1.00 42.40 686 SER D N 1
ATOM 9772 C CA . SER D 2 21 ? -33.435 6.373 10.012 1.00 42.80 686 SER D CA 1
ATOM 9773 C C . SER D 2 21 ? -32.068 6.271 10.693 1.00 44.81 686 SER D C 1
ATOM 9774 O O . SER D 2 21 ? -31.443 7.292 10.999 1.00 45.76 686 SER D O 1
ATOM 9777 N N . LEU D 2 22 ? -31.609 5.042 10.931 1.00 43.90 687 LEU D N 1
ATOM 9778 C CA . LEU D 2 22 ? -30.314 4.817 11.567 1.00 42.82 687 LEU D CA 1
ATOM 9779 C C . LEU D 2 22 ? -29.303 4.236 10.586 1.00 44.46 687 LEU D C 1
ATOM 9780 O O . LEU D 2 22 ? -28.151 3.993 10.940 1.00 44.20 687 LEU D O 1
ATOM 9785 N N . ILE D 2 23 ? -29.738 4.003 9.354 1.00 44.79 688 ILE D N 1
ATOM 9786 C CA . ILE D 2 23 ? -28.848 3.467 8.336 1.00 47.44 688 ILE D CA 1
ATOM 9787 C C . ILE D 2 23 ? -28.326 4.614 7.469 1.00 50.10 688 ILE D C 1
ATOM 9788 O O . ILE D 2 23 ? -29.101 5.439 6.987 1.00 49.45 688 ILE D O 1
ATOM 9793 N N . HIS D 2 24 ? -27.009 4.670 7.291 1.00 52.55 689 HIS D N 1
ATOM 9794 C CA . HIS D 2 24 ? -26.386 5.725 6.496 1.00 56.27 689 HIS D CA 1
ATOM 9795 C C . HIS D 2 24 ? -25.461 5.145 5.438 1.00 59.36 689 HIS D C 1
ATOM 9796 O O . HIS D 2 24 ? -24.518 4.422 5.761 1.00 59.45 689 HIS D O 1
ATOM 9803 N N . LYS D 2 25 ? -25.721 5.466 4.175 1.00 63.47 690 LYS D N 1
ATOM 9804 C CA . LYS D 2 25 ? -24.881 4.963 3.094 1.00 67.67 690 LYS D CA 1
ATOM 9805 C C . LYS D 2 25 ? -23.764 5.956 2.824 1.00 69.48 690 LYS D C 1
ATOM 9806 O O . LYS D 2 25 ? -23.737 7.042 3.402 1.00 70.71 690 LYS D O 1
ATOM 9812 N N . GLN D 2 26 ? -22.850 5.574 1.937 1.00 72.17 691 GLN D N 1
ATOM 9813 C CA . GLN D 2 26 ? -21.711 6.407 1.556 1.00 74.41 691 GLN D CA 1
ATOM 9814 C C . GLN D 2 26 ? -20.954 7.047 2.723 1.00 74.46 691 GLN D C 1
ATOM 9815 O O . GLN D 2 26 ? -19.926 6.518 3.154 1.00 75.55 691 GLN D O 1
ATOM 9821 N N . MET D 2 27 ? -21.456 8.172 3.233 1.00 73.24 692 MET D N 1
ATOM 9822 C CA . MET D 2 27 ? -20.812 8.889 4.340 1.00 71.90 692 MET D CA 1
ATOM 9823 C C . MET D 2 27 ? -19.443 9.427 3.936 1.00 71.06 692 MET D C 1
ATOM 9824 O O . MET D 2 27 ? -18.904 10.331 4.576 1.00 70.33 692 MET D O 1
ATOM 9829 N N . CYS D 2 28 ? -18.886 8.862 2.870 1.00 69.91 693 CYS D N 1
ATOM 9830 C CA . CYS D 2 28 ? -17.586 9.280 2.367 1.00 69.92 693 CYS D CA 1
ATOM 9831 C C . CYS D 2 28 ? -17.656 10.712 1.851 1.00 68.39 693 CYS D C 1
ATOM 9832 O O . CYS D 2 28 ? -16.628 11.354 1.636 1.00 68.94 693 CYS D O 1
ATOM 9835 N N . SER D 2 29 ? -18.874 11.207 1.660 1.00 66.24 694 SER D N 1
ATOM 9836 C CA . SER D 2 29 ? -19.078 12.556 1.149 1.00 64.24 694 SER D CA 1
ATOM 9837 C C . SER D 2 29 ? -19.181 13.612 2.246 1.00 62.46 694 SER D C 1
ATOM 9838 O O . SER D 2 29 ? -19.349 14.799 1.956 1.00 62.16 694 SER D O 1
ATOM 9841 N N . ILE D 2 30 ? -19.082 13.188 3.503 1.00 59.23 695 ILE D N 1
ATOM 9842 C CA . ILE D 2 30 ? -19.171 14.130 4.614 1.00 55.87 695 ILE D CA 1
ATOM 9843 C C . ILE D 2 30 ? -18.012 15.128 4.604 1.00 53.77 695 ILE D C 1
ATOM 9844 O O . ILE D 2 30 ? -16.849 14.755 4.455 1.00 53.35 695 ILE D O 1
ATOM 9849 N N . VAL D 2 31 ? -18.343 16.404 4.757 1.00 51.66 696 VAL D N 1
ATOM 9850 C CA . VAL D 2 31 ? -17.336 17.458 4.769 1.00 48.62 696 VAL D CA 1
ATOM 9851 C C . VAL D 2 31 ? -17.054 17.848 6.218 1.00 45.42 696 VAL D C 1
ATOM 9852 O O . VAL D 2 31 ? -17.977 17.983 7.019 1.00 45.05 696 VAL D O 1
ATOM 9856 N N . TYR D 2 32 ? -15.781 18.006 6.560 1.00 41.99 697 TYR D N 1
ATOM 9857 C CA . TYR D 2 32 ? -15.422 18.392 7.920 1.00 39.23 697 TYR D CA 1
ATOM 9858 C C . TYR D 2 32 ? -14.774 19.763 7.919 1.00 37.24 697 TYR D C 1
ATOM 9859 O O . TYR D 2 32 ? -14.060 20.122 6.978 1.00 37.05 697 TYR D O 1
ATOM 9868 N N . THR D 2 33 ? -15.021 20.524 8.980 1.00 35.55 698 THR D N 1
ATOM 9869 C CA . THR D 2 33 ? -14.470 21.872 9.091 1.00 33.85 698 THR D CA 1
ATOM 9870 C C . THR D 2 33 ? -13.862 22.151 10.460 1.00 33.83 698 THR D C 1
ATOM 9871 O O . THR D 2 33 ? -14.245 21.541 11.459 1.00 33.11 698 THR D O 1
ATOM 9875 N N . GLY D 2 34 ? -12.928 23.100 10.491 1.00 33.31 699 GLY D N 1
ATOM 9876 C CA . GLY D 2 34 ? -12.278 23.488 11.729 1.00 31.06 699 GLY D CA 1
ATOM 9877 C C . GLY D 2 34 ? -10.867 22.947 11.853 1.00 30.64 699 GLY D C 1
ATOM 9878 O O . GLY D 2 34 ? -10.330 22.382 10.885 1.00 28.58 699 GLY D O 1
ATOM 9879 N N . PRO D 2 35 ? -10.231 23.126 13.030 1.00 29.69 700 PRO D N 1
ATOM 9880 C CA . PRO D 2 35 ? -8.868 22.655 13.314 1.00 28.93 700 PRO D CA 1
ATOM 9881 C C . PRO D 2 35 ? -8.833 21.142 13.121 1.00 30.20 700 PRO D C 1
ATOM 9882 O O . PRO D 2 35 ? -9.845 20.469 13.316 1.00 32.45 700 PRO D O 1
ATOM 9886 N N . LEU D 2 36 ? -7.677 20.605 12.753 1.00 30.24 701 LEU D N 1
ATOM 9887 C CA . LEU D 2 36 ? -7.545 19.170 12.550 1.00 31.15 701 LEU D CA 1
ATOM 9888 C C . LEU D 2 36 ? -8.153 18.337 13.684 1.00 31.75 701 LEU D C 1
ATOM 9889 O O . LEU D 2 36 ? -8.896 17.391 13.428 1.00 33.74 701 LEU D O 1
ATOM 9894 N N . LYS D 2 37 ? -7.854 18.685 14.933 1.00 32.48 702 LYS D N 1
ATOM 9895 C CA . LYS D 2 37 ? -8.393 17.924 16.060 1.00 31.84 702 LYS D CA 1
ATOM 9896 C C . LYS D 2 37 ? -9.916 17.912 16.089 1.00 30.73 702 LYS D C 1
ATOM 9897 O O . LYS D 2 37 ? -10.523 16.872 16.356 1.00 29.95 702 LYS D O 1
ATOM 9903 N N . VAL D 2 38 ? -10.534 19.062 15.828 1.00 30.06 703 VAL D N 1
ATOM 9904 C CA . VAL D 2 38 ? -11.991 19.145 15.813 1.00 29.94 703 VAL D CA 1
ATOM 9905 C C . VAL D 2 38 ? -12.528 18.193 14.735 1.00 31.47 703 VAL D C 1
ATOM 9906 O O . VAL D 2 38 ? -13.515 17.480 14.945 1.00 31.22 703 VAL D O 1
ATOM 9910 N N . GLN D 2 39 ? -11.864 18.180 13.583 1.00 29.87 704 GLN D N 1
ATOM 9911 C CA . GLN D 2 39 ? -12.278 17.318 12.490 1.00 30.57 704 GLN D CA 1
ATOM 9912 C C . GLN D 2 39 ? -12.151 15.854 12.900 1.00 30.72 704 GLN D C 1
ATOM 9913 O O . GLN D 2 39 ? -13.029 15.036 12.608 1.00 29.63 704 GLN D O 1
ATOM 9919 N N . GLN D 2 40 ? -11.061 15.527 13.587 1.00 29.12 705 GLN D N 1
ATOM 9920 C CA . GLN D 2 40 ? -10.846 14.162 14.037 1.00 28.21 705 GLN D CA 1
ATOM 9921 C C . GLN D 2 40 ? -11.934 13.767 15.019 1.00 27.68 705 GLN D C 1
ATOM 9922 O O . GLN D 2 40 ? -12.475 12.667 14.943 1.00 26.78 705 GLN D O 1
ATOM 9928 N N . MET D 2 41 ? -12.271 14.671 15.930 1.00 27.32 706 MET D N 1
ATOM 9929 C CA . MET D 2 41 ? -13.307 14.378 16.906 1.00 30.16 706 MET D CA 1
ATOM 9930 C C . MET D 2 41 ? -14.665 14.175 16.239 1.00 30.72 706 MET D C 1
ATOM 9931 O O . MET D 2 41 ? -15.411 13.267 16.614 1.00 29.10 706 MET D O 1
ATOM 9936 N N . LYS D 2 42 ? -14.978 15.010 15.249 1.00 29.97 707 LYS D N 1
ATOM 9937 C CA . LYS D 2 42 ? -16.239 14.886 14.527 1.00 31.65 707 LYS D CA 1
ATOM 9938 C C . LYS D 2 42 ? -16.257 13.576 13.732 1.00 31.75 707 LYS D C 1
ATOM 9939 O O . LYS D 2 42 ? -17.294 12.918 13.628 1.00 31.51 707 LYS D O 1
ATOM 9945 N N . ASN D 2 43 ? -15.111 13.206 13.166 1.00 30.07 708 ASN D N 1
ATOM 9946 C CA . ASN D 2 43 ? -15.026 11.978 12.381 1.00 30.64 708 ASN D CA 1
ATOM 9947 C C . ASN D 2 43 ? -15.184 10.752 13.283 1.00 31.40 708 ASN D C 1
ATOM 9948 O O . ASN D 2 43 ? -15.667 9.708 12.839 1.00 31.46 708 ASN D O 1
ATOM 9953 N N . PHE D 2 44 ? -14.791 10.884 14.550 1.00 31.40 709 PHE D N 1
ATOM 9954 C CA . PHE D 2 44 ? -14.922 9.780 15.495 1.00 30.92 709 PHE D CA 1
ATOM 9955 C C . PHE D 2 44 ? -16.398 9.564 15.792 1.00 31.46 709 PHE D C 1
ATOM 9956 O O . PHE D 2 44 ? -16.863 8.428 15.878 1.00 33.56 709 PHE D O 1
ATOM 9964 N N . ILE D 2 45 ? -17.135 10.654 15.963 1.00 31.35 710 ILE D N 1
ATOM 9965 C CA . ILE D 2 45 ? -18.555 10.531 16.228 1.00 32.73 710 ILE D CA 1
ATOM 9966 C C . ILE D 2 45 ? -19.199 9.826 15.036 1.00 32.67 710 ILE D C 1
ATOM 9967 O O . ILE D 2 45 ? -20.032 8.931 15.210 1.00 32.29 710 ILE D O 1
ATOM 9972 N N . ASP D 2 46 ? -18.789 10.203 13.829 1.00 32.11 711 ASP D N 1
ATOM 9973 C CA . ASP D 2 46 ? -19.332 9.570 12.634 1.00 34.05 711 ASP D CA 1
ATOM 9974 C C . ASP D 2 46 ? -18.988 8.078 12.587 1.00 33.85 711 ASP D C 1
ATOM 9975 O O . ASP D 2 46 ? -19.797 7.266 12.143 1.00 34.71 711 ASP D O 1
ATOM 9980 N N . SER D 2 47 ? -17.792 7.716 13.044 1.00 32.47 712 SER D N 1
ATOM 9981 C CA . SER D 2 47 ? -17.390 6.317 13.041 1.00 31.92 712 SER D CA 1
ATOM 9982 C C . SER D 2 47 ? -18.349 5.500 13.905 1.00 30.74 712 SER D C 1
ATOM 9983 O O . SER D 2 47 ? -18.594 4.333 13.628 1.00 31.63 712 SER D O 1
ATOM 9986 N N . LEU D 2 48 ? -18.884 6.110 14.957 1.00 28.44 713 LEU D N 1
ATOM 9987 C CA . LEU D 2 48 ? -19.822 5.405 15.815 1.00 28.55 713 LEU D CA 1
ATOM 9988 C C . LEU D 2 48 ? -21.154 5.256 15.071 1.00 30.67 713 LEU D C 1
ATOM 9989 O O . LEU D 2 48 ? -21.778 4.191 15.092 1.00 30.42 713 LEU D O 1
ATOM 9994 N N . VAL D 2 49 ? -21.571 6.326 14.399 1.00 30.53 714 VAL D N 1
ATOM 9995 C CA . VAL D 2 49 ? -22.801 6.319 13.621 1.00 31.06 714 VAL D CA 1
ATOM 9996 C C . VAL D 2 49 ? -22.674 5.250 12.547 1.00 32.04 714 VAL D C 1
ATOM 9997 O O . VAL D 2 49 ? -23.598 4.468 12.327 1.00 31.73 714 VAL D O 1
ATOM 10001 N N . ALA D 2 50 ? -21.519 5.214 11.888 1.00 31.97 715 ALA D N 1
ATOM 10002 C CA . ALA D 2 50 ? -21.272 4.237 10.831 1.00 33.05 715 ALA D CA 1
ATOM 10003 C C . ALA D 2 50 ? -21.307 2.823 11.393 1.00 33.62 715 ALA D C 1
ATOM 10004 O O . ALA D 2 50 ? -21.848 1.915 10.771 1.00 35.45 715 ALA D O 1
ATOM 10006 N N . SER D 2 51 ? -20.726 2.644 12.574 1.00 34.51 716 SER D N 1
ATOM 10007 C CA . SER D 2 51 ? -20.693 1.338 13.223 1.00 34.71 716 SER D CA 1
ATOM 10008 C C . SER D 2 51 ? -22.115 0.846 13.504 1.00 32.39 716 SER D C 1
ATOM 10009 O O . SER D 2 51 ? -22.453 -0.295 13.213 1.00 33.19 716 SER D O 1
ATOM 10012 N N . LEU D 2 52 ? -22.945 1.714 14.065 1.00 31.07 717 LEU D N 1
ATOM 10013 C CA . LEU D 2 52 ? -24.323 1.354 14.369 1.00 31.84 717 LEU D CA 1
ATOM 10014 C C . LEU D 2 52 ? -25.096 1.058 13.081 1.00 33.90 717 LEU D C 1
ATOM 10015 O O . LEU D 2 52 ? -25.896 0.122 13.024 1.00 33.03 717 LEU D O 1
ATOM 10020 N N . SER D 2 53 ? -24.841 1.862 12.050 1.00 34.88 718 SER D N 1
ATOM 10021 C CA . SER D 2 53 ? -25.500 1.701 10.758 1.00 35.10 718 SER D CA 1
ATOM 10022 C C . SER D 2 53 ? -25.230 0.315 10.199 1.00 34.71 718 SER D C 1
ATOM 10023 O O . SER D 2 53 ? -26.139 -0.356 9.733 1.00 34.60 718 SER D O 1
ATOM 10026 N N . ALA D 2 54 ? -23.974 -0.112 10.247 1.00 34.96 719 ALA D N 1
ATOM 10027 C CA . ALA D 2 54 ? -23.616 -1.428 9.738 1.00 34.88 719 ALA D CA 1
ATOM 10028 C C . ALA D 2 54 ? -24.289 -2.527 10.564 1.00 36.15 719 ALA D C 1
ATOM 10029 O O . ALA D 2 54 ? -24.621 -3.590 10.035 1.00 37.01 719 ALA D O 1
ATOM 10031 N N . ALA D 2 55 ? -24.499 -2.269 11.853 1.00 34.67 720 ALA D N 1
ATOM 10032 C CA . ALA D 2 55 ? -25.131 -3.259 12.722 1.00 37.05 720 ALA D CA 1
ATOM 10033 C C . ALA D 2 55 ? -26.633 -3.349 12.456 1.00 37.28 720 ALA D C 1
ATOM 10034 O O . ALA D 2 55 ? -27.184 -4.445 12.334 1.00 36.10 720 ALA D O 1
ATOM 10036 N N . VAL D 2 56 ? -27.294 -2.198 12.385 1.00 36.84 721 VAL D N 1
ATOM 10037 C CA . VAL D 2 56 ? -28.727 -2.174 12.123 1.00 38.29 721 VAL D CA 1
ATOM 10038 C C . VAL D 2 56 ? -28.960 -2.733 10.725 1.00 39.02 721 VAL D C 1
ATOM 10039 O O . VAL D 2 56 ? -29.869 -3.533 10.496 1.00 37.55 721 VAL D O 1
ATOM 10043 N N . SER D 2 57 ? -28.110 -2.316 9.796 1.00 39.89 722 SER D N 1
ATOM 10044 C CA . SER D 2 57 ? -28.206 -2.765 8.416 1.00 41.95 722 SER D CA 1
ATOM 10045 C C . SER D 2 57 ? -28.125 -4.285 8.313 1.00 42.40 722 SER D C 1
ATOM 10046 O O . SER D 2 57 ? -28.927 -4.914 7.621 1.00 42.94 722 SER D O 1
ATOM 10049 N N . ASN D 2 58 ? -27.157 -4.876 9.004 1.00 42.98 723 ASN D N 1
ATOM 10050 C CA . ASN D 2 58 ? -26.992 -6.322 8.968 1.00 44.35 723 ASN D CA 1
ATOM 10051 C C . ASN D 2 58 ? -28.204 -7.073 9.528 1.00 43.76 723 ASN D C 1
ATOM 10052 O O . ASN D 2 58 ? -28.546 -8.146 9.041 1.00 43.72 723 ASN D O 1
ATOM 10057 N N . LEU D 2 59 ? -28.851 -6.512 10.545 1.00 42.74 724 LEU D N 1
ATOM 10058 C CA . LEU D 2 59 ? -30.015 -7.158 11.132 1.00 42.59 724 LEU D CA 1
ATOM 10059 C C . LEU D 2 59 ? -31.205 -7.124 10.170 1.00 42.94 724 LEU D C 1
ATOM 10060 O O . LEU D 2 59 ? -31.950 -8.100 10.059 1.00 40.17 724 LEU D O 1
ATOM 10065 N N . VAL D 2 60 ? -31.388 -6.002 9.478 1.00 43.39 725 VAL D N 1
ATOM 10066 C CA . VAL D 2 60 ? -32.483 -5.895 8.526 1.00 43.77 725 VAL D CA 1
ATOM 10067 C C . VAL D 2 60 ? -32.197 -6.869 7.384 1.00 45.13 725 VAL D C 1
ATOM 10068 O O . VAL D 2 60 ? -33.087 -7.581 6.934 1.00 44.98 725 VAL D O 1
ATOM 10072 N N . LYS D 2 61 ? -30.945 -6.913 6.941 1.00 46.45 726 LYS D N 1
ATOM 10073 C CA . LYS D 2 61 ? -30.547 -7.802 5.856 1.00 48.23 726 LYS D CA 1
ATOM 10074 C C . LYS D 2 61 ? -30.812 -9.264 6.204 1.00 50.02 726 LYS D C 1
ATOM 10075 O O . LYS D 2 61 ? -31.177 -10.062 5.339 1.00 49.86 726 LYS D O 1
ATOM 10081 N N . ILE D 2 62 ? -30.616 -9.615 7.473 1.00 50.97 727 ILE D N 1
ATOM 10082 C CA . ILE D 2 62 ? -30.837 -10.983 7.934 1.00 50.53 727 ILE D CA 1
ATOM 10083 C C . ILE D 2 62 ? -32.322 -11.326 7.885 1.00 50.25 727 ILE D C 1
ATOM 10084 O O . ILE D 2 62 ? -32.692 -12.477 7.675 1.00 50.39 727 ILE D O 1
ATOM 10089 N N . LEU D 2 63 ? -33.166 -10.320 8.076 1.00 49.56 728 LEU D N 1
ATOM 10090 C CA . LEU D 2 63 ? -34.608 -10.514 8.048 1.00 51.03 728 LEU D CA 1
ATOM 10091 C C . LEU D 2 63 ? -35.174 -10.592 6.624 1.00 52.76 728 LEU D C 1
ATOM 10092 O O . LEU D 2 63 ? -36.370 -10.375 6.413 1.00 53.19 728 LEU D O 1
ATOM 10097 N N . LYS D 2 64 ? -34.312 -10.899 5.655 1.00 53.91 729 LYS D N 1
ATOM 10098 C CA . LYS D 2 64 ? -34.718 -11.027 4.256 1.00 54.60 729 LYS D CA 1
ATOM 10099 C C . LYS D 2 64 ? -33.520 -11.217 3.332 1.00 55.79 729 LYS D C 1
ATOM 10100 O O . LYS D 2 64 ? -32.982 -12.322 3.216 1.00 56.79 729 LYS D O 1
ATOM 10106 N N . LEU D 2 71 ? -30.215 -23.279 9.020 1.00 72.23 736 LEU D N 1
ATOM 10107 C CA . LEU D 2 71 ? -29.293 -23.087 10.137 1.00 72.61 736 LEU D CA 1
ATOM 10108 C C . LEU D 2 71 ? -29.950 -23.479 11.456 1.00 72.56 736 LEU D C 1
ATOM 10109 O O . LEU D 2 71 ? -30.708 -22.701 12.044 1.00 72.39 736 LEU D O 1
ATOM 10114 N N . GLU D 2 72 ? -29.648 -24.690 11.916 1.00 72.32 737 GLU D N 1
ATOM 10115 C CA . GLU D 2 72 ? -30.205 -25.207 13.159 1.00 70.86 737 GLU D CA 1
ATOM 10116 C C . GLU D 2 72 ? -29.239 -25.035 14.325 1.00 69.58 737 GLU D C 1
ATOM 10117 O O . GLU D 2 72 ? -29.648 -25.018 15.489 1.00 68.85 737 GLU D O 1
ATOM 10123 N N . THR D 2 73 ? -27.955 -24.910 14.010 1.00 68.01 738 THR D N 1
ATOM 10124 C CA . THR D 2 73 ? -26.942 -24.731 15.039 1.00 66.98 738 THR D CA 1
ATOM 10125 C C . THR D 2 73 ? -26.937 -23.283 15.521 1.00 65.92 738 THR D C 1
ATOM 10126 O O . THR D 2 73 ? -27.595 -22.419 14.933 1.00 65.41 738 THR D O 1
ATOM 10130 N N . ARG D 2 74 ? -26.197 -23.027 16.595 1.00 64.31 739 ARG D N 1
ATOM 10131 C CA . ARG D 2 74 ? -26.101 -21.686 17.162 1.00 63.94 739 ARG D CA 1
ATOM 10132 C C . ARG D 2 74 ? -25.287 -20.738 16.285 1.00 64.00 739 ARG D C 1
ATOM 10133 O O . ARG D 2 74 ? -24.109 -20.982 16.010 1.00 64.20 739 ARG D O 1
ATOM 10141 N N . GLN D 2 75 ? -25.925 -19.654 15.854 1.00 63.44 740 GLN D N 1
ATOM 10142 C CA . GLN D 2 75 ? -25.277 -18.659 15.005 1.00 61.85 740 GLN D CA 1
ATOM 10143 C C . GLN D 2 75 ? -24.974 -17.374 15.769 1.00 60.28 740 GLN D C 1
ATOM 10144 O O . GLN D 2 75 ? -25.477 -17.161 16.877 1.00 59.77 740 GLN D O 1
ATOM 10150 N N . LYS D 2 76 ? -24.150 -16.522 15.164 1.00 58.16 741 LYS D N 1
ATOM 10151 C CA . LYS D 2 76 ? -23.784 -15.246 15.760 1.00 55.36 741 LYS D CA 1
ATOM 10152 C C . LYS D 2 76 ? -25.004 -14.335 15.841 1.00 53.26 741 LYS D C 1
ATOM 10153 O O . LYS D 2 76 ? -24.988 -13.320 16.535 1.00 53.94 741 LYS D O 1
ATOM 10159 N N . PHE D 2 77 ? -26.058 -14.692 15.117 1.00 50.09 742 PHE D N 1
ATOM 10160 C CA . PHE D 2 77 ? -27.281 -13.903 15.134 1.00 49.08 742 PHE D CA 1
ATOM 10161 C C . PHE D 2 77 ? -28.482 -14.787 15.434 1.00 46.85 742 PHE D C 1
ATOM 10162 O O . PHE D 2 77 ? -28.387 -16.015 15.431 1.00 46.55 742 PHE D O 1
ATOM 10170 N N . GLY D 2 78 ? -29.614 -14.155 15.701 1.00 44.43 743 GLY D N 1
ATOM 10171 C CA . GLY D 2 78 ? -30.810 -14.904 16.006 1.00 42.56 743 GLY D CA 1
ATOM 10172 C C . GLY D 2 78 ? -32.043 -14.238 15.437 1.00 42.40 743 GLY D C 1
ATOM 10173 O O . GLY D 2 78 ? -32.161 -13.008 15.427 1.00 40.71 743 GLY D O 1
ATOM 10174 N N . VAL D 2 79 ? -32.963 -15.062 14.952 1.00 41.54 744 VAL D N 1
ATOM 10175 C CA . VAL D 2 79 ? -34.211 -14.582 14.377 1.00 39.54 744 VAL D CA 1
ATOM 10176 C C . VAL D 2 79 ? -35.331 -15.252 15.158 1.00 39.82 744 VAL D C 1
ATOM 10177 O O . VAL D 2 79 ? -35.462 -16.479 15.141 1.00 39.74 744 VAL D O 1
ATOM 10181 N N . LEU D 2 80 ? -36.128 -14.451 15.854 1.00 39.66 745 LEU D N 1
ATOM 10182 C CA . LEU D 2 80 ? -37.222 -14.980 16.660 1.00 41.36 745 LEU D CA 1
ATOM 10183 C C . LEU D 2 80 ? -38.579 -14.802 16.005 1.00 43.03 745 LEU D C 1
ATOM 10184 O O . LEU D 2 80 ? -38.874 -13.741 15.459 1.00 43.64 745 LEU D O 1
ATOM 10189 N N . ASP D 2 81 ? -39.398 -15.848 16.071 1.00 46.60 746 ASP D N 1
ATOM 10190 C CA . ASP D 2 81 ? -40.756 -15.825 15.528 1.00 49.75 746 ASP D CA 1
ATOM 10191 C C . ASP D 2 81 ? -41.672 -15.499 16.702 1.00 50.65 746 ASP D C 1
ATOM 10192 O O . ASP D 2 81 ? -42.011 -16.386 17.479 1.00 52.06 746 ASP D O 1
ATOM 10197 N N . VAL D 2 82 ? -42.071 -14.238 16.833 1.00 51.96 747 VAL D N 1
ATOM 10198 C CA . VAL D 2 82 ? -42.918 -13.816 17.946 1.00 55.08 747 VAL D CA 1
ATOM 10199 C C . VAL D 2 82 ? -44.129 -14.708 18.215 1.00 57.22 747 VAL D C 1
ATOM 10200 O O . VAL D 2 82 ? -44.423 -15.032 19.367 1.00 57.88 747 VAL D O 1
ATOM 10204 N N . ALA D 2 83 ? -44.825 -15.107 17.154 1.00 58.40 748 ALA D N 1
ATOM 10205 C CA . ALA D 2 83 ? -46.012 -15.941 17.289 1.00 58.49 748 ALA D CA 1
ATOM 10206 C C . ALA D 2 83 ? -45.756 -17.280 17.980 1.00 58.65 748 ALA D C 1
ATOM 10207 O O . ALA D 2 83 ? -46.468 -17.642 18.911 1.00 58.30 748 ALA D O 1
ATOM 10209 N N . SER D 2 84 ? -44.744 -18.011 17.527 1.00 59.69 749 SER D N 1
ATOM 10210 C CA . SER D 2 84 ? -44.422 -19.312 18.109 1.00 61.25 749 SER D CA 1
ATOM 10211 C C . SER D 2 84 ? -43.432 -19.234 19.277 1.00 62.42 749 SER D C 1
ATOM 10212 O O . SER D 2 84 ? -43.166 -20.241 19.943 1.00 62.60 749 SER D O 1
ATOM 10215 N N . LYS D 2 85 ? -42.891 -18.043 19.522 1.00 62.18 750 LYS D N 1
ATOM 10216 C CA . LYS D 2 85 ? -41.921 -17.829 20.596 1.00 62.29 750 LYS D CA 1
ATOM 10217 C C . LYS D 2 85 ? -40.702 -18.748 20.476 1.00 62.15 750 LYS D C 1
ATOM 10218 O O . LYS D 2 85 ? -40.029 -19.036 21.470 1.00 62.60 750 LYS D O 1
ATOM 10224 N N . ARG D 2 86 ? -40.415 -19.205 19.258 1.00 60.73 751 ARG D N 1
ATOM 10225 C CA . ARG D 2 86 ? -39.261 -20.072 19.035 1.00 59.03 751 ARG D CA 1
ATOM 10226 C C . ARG D 2 86 ? -38.277 -19.375 18.096 1.00 56.92 751 ARG D C 1
ATOM 10227 O O . ARG D 2 86 ? -38.665 -18.515 17.305 1.00 55.75 751 ARG D O 1
ATOM 10235 N N . TRP D 2 87 ? -37.003 -19.744 18.194 1.00 54.98 752 TRP D N 1
ATOM 10236 C CA . TRP D 2 87 ? -35.971 -19.146 17.359 1.00 53.35 752 TRP D CA 1
ATOM 10237 C C . TRP D 2 87 ? -35.790 -19.853 16.022 1.00 52.81 752 TRP D C 1
ATOM 10238 O O . TRP D 2 87 ? -35.340 -20.998 15.978 1.00 52.81 752 TRP D O 1
ATOM 10249 N N . LEU D 2 88 ? -36.133 -19.175 14.931 1.00 51.15 753 LEU D N 1
ATOM 10250 C CA . LEU D 2 88 ? -35.949 -19.768 13.612 1.00 49.82 753 LEU D CA 1
ATOM 10251 C C . LEU D 2 88 ? -34.444 -19.979 13.470 1.00 48.09 753 LEU D C 1
ATOM 10252 O O . LEU D 2 88 ? -33.988 -20.895 12.788 1.00 48.74 753 LEU D O 1
ATOM 10257 N N . VAL D 2 89 ? -33.682 -19.110 14.129 1.00 46.93 754 VAL D N 1
ATOM 10258 C CA . VAL D 2 89 ? -32.224 -19.187 14.151 1.00 46.33 754 VAL D CA 1
ATOM 10259 C C . VAL D 2 89 ? -31.793 -18.833 15.576 1.00 46.13 754 VAL D C 1
ATOM 10260 O O . VAL D 2 89 ? -32.189 -17.797 16.116 1.00 45.59 754 VAL D O 1
ATOM 10264 N N . LYS D 2 90 ? -30.980 -19.696 16.174 1.00 45.33 755 LYS D N 1
ATOM 10265 C CA . LYS D 2 90 ? -30.524 -19.507 17.545 1.00 43.50 755 LYS D CA 1
ATOM 10266 C C . LYS D 2 90 ? -29.239 -18.707 17.680 1.00 41.12 755 LYS D C 1
ATOM 10267 O O . LYS D 2 90 ? -28.211 -19.058 17.097 1.00 41.48 755 LYS D O 1
ATOM 10273 N N . PRO D 2 91 ? -29.285 -17.612 18.456 1.00 38.71 756 PRO D N 1
ATOM 10274 C CA . PRO D 2 91 ? -28.134 -16.738 18.695 1.00 37.94 756 PRO D CA 1
ATOM 10275 C C . PRO D 2 91 ? -27.220 -17.348 19.751 1.00 37.49 756 PRO D C 1
ATOM 10276 O O . PRO D 2 91 ? -27.636 -18.226 20.497 1.00 37.21 756 PRO D O 1
ATOM 10280 N N . SER D 2 92 ? -25.982 -16.874 19.819 1.00 36.93 757 SER D N 1
ATOM 10281 C CA . SER D 2 92 ? -25.016 -17.396 20.785 1.00 38.24 757 SER D CA 1
ATOM 10282 C C . SER D 2 92 ? -24.984 -16.606 22.090 1.00 35.55 757 SER D C 1
ATOM 10283 O O . SER D 2 92 ? -24.044 -16.735 22.863 1.00 37.79 757 SER D O 1
ATOM 10286 N N . ALA D 2 93 ? -25.993 -15.780 22.332 1.00 33.51 758 ALA D N 1
ATOM 10287 C CA . ALA D 2 93 ? -26.023 -14.986 23.548 1.00 31.00 758 ALA D CA 1
ATOM 10288 C C . ALA D 2 93 ? -27.450 -14.794 24.013 1.00 31.61 758 ALA D C 1
ATOM 10289 O O . ALA D 2 93 ? -28.390 -15.093 23.276 1.00 31.60 758 ALA D O 1
ATOM 10291 N N . LYS D 2 94 ? -27.608 -14.308 25.241 1.00 30.89 759 LYS D N 1
ATOM 10292 C CA . LYS D 2 94 ? -28.928 -14.054 25.799 1.00 31.84 759 LYS D CA 1
ATOM 10293 C C . LYS D 2 94 ? -29.057 -12.598 26.223 1.00 30.95 759 LYS D C 1
ATOM 10294 O O . LYS D 2 94 ? -28.062 -11.885 26.321 1.00 31.82 759 LYS D O 1
ATOM 10300 N N . ASN D 2 95 ? -30.296 -12.174 26.461 1.00 28.45 760 ASN D N 1
ATOM 10301 C CA . ASN D 2 95 ? -30.613 -10.825 26.918 1.00 27.84 760 ASN D CA 1
ATOM 10302 C C . ASN D 2 95 ? -29.998 -9.675 26.120 1.00 27.33 760 ASN D C 1
ATOM 10303 O O . ASN D 2 95 ? -29.472 -8.725 26.695 1.00 26.59 760 ASN D O 1
ATOM 10308 N N . HIS D 2 96 ? -30.075 -9.749 24.797 1.00 27.27 761 HIS D N 1
ATOM 10309 C CA . HIS D 2 96 ? -29.530 -8.688 23.961 1.00 25.90 761 HIS D CA 1
ATOM 10310 C C . HIS D 2 96 ? -30.134 -7.347 24.361 1.00 26.38 761 HIS D C 1
ATOM 10311 O O . HIS D 2 96 ? -31.325 -7.257 24.649 1.00 28.15 761 HIS D O 1
ATOM 10318 N N . ALA D 2 97 ? -29.315 -6.304 24.376 1.00 27.04 762 ALA D N 1
ATOM 10319 C CA . ALA D 2 97 ? -29.793 -4.976 24.740 1.00 28.03 762 ALA D CA 1
ATOM 10320 C C . ALA D 2 97 ? -30.743 -4.428 23.668 1.00 29.50 762 ALA D C 1
ATOM 10321 O O . ALA D 2 97 ? -31.677 -3.687 23.979 1.00 30.29 762 ALA D O 1
ATOM 10323 N N . TRP D 2 98 ? -30.500 -4.791 22.410 1.00 28.60 763 TRP D N 1
ATOM 10324 C CA . TRP D 2 98 ? -31.350 -4.328 21.317 1.00 30.75 763 TRP D CA 1
ATOM 10325 C C . TRP D 2 98 ? -31.342 -5.234 20.086 1.00 31.40 763 TRP D C 1
ATOM 10326 O O . TRP D 2 98 ? -30.537 -6.164 19.973 1.00 31.92 763 TRP D O 1
ATOM 10337 N N . GLY D 2 99 ? -32.255 -4.942 19.169 1.00 32.88 764 GLY D N 1
ATOM 10338 C CA . GLY D 2 99 ? -32.365 -5.697 17.935 1.00 35.93 764 GLY D CA 1
ATOM 10339 C C . GLY D 2 99 ? -33.263 -4.958 16.957 1.00 37.82 764 GLY D C 1
ATOM 10340 O O . GLY D 2 99 ? -33.665 -3.818 17.199 1.00 38.86 764 GLY D O 1
ATOM 10341 N N . VAL D 2 100 ? -33.578 -5.600 15.843 1.00 38.90 765 VAL D N 1
ATOM 10342 C CA . VAL D 2 100 ? -34.448 -4.996 14.843 1.00 39.98 765 VAL D CA 1
ATOM 10343 C C . VAL D 2 100 ? -35.757 -5.771 14.782 1.00 40.48 765 VAL D C 1
ATOM 10344 O O . VAL D 2 100 ? -35.762 -6.985 14.565 1.00 39.30 765 VAL D O 1
ATOM 10348 N N . VAL D 2 101 ? -36.863 -5.064 14.985 1.00 41.18 766 VAL D N 1
ATOM 10349 C CA . VAL D 2 101 ? -38.183 -5.679 14.939 1.00 42.43 766 VAL D CA 1
ATOM 10350 C C . VAL D 2 101 ? -38.841 -5.491 13.570 1.00 44.01 766 VAL D C 1
ATOM 10351 O O . VAL D 2 101 ? -38.709 -4.441 12.940 1.00 43.41 766 VAL D O 1
ATOM 10355 N N . GLU D 2 102 ? -39.535 -6.528 13.116 1.00 45.22 767 GLU D N 1
ATOM 10356 C CA . GLU D 2 102 ? -40.252 -6.493 11.847 1.00 47.29 767 GLU D CA 1
ATOM 10357 C C . GLU D 2 102 ? -41.749 -6.627 12.131 1.00 47.61 767 GLU D C 1
ATOM 10358 O O . GLU D 2 102 ? -42.190 -7.632 12.693 1.00 47.34 767 GLU D O 1
ATOM 10364 N N . THR D 2 103 ? -42.524 -5.614 11.758 1.00 49.27 768 THR D N 1
ATOM 10365 C CA . THR D 2 103 ? -43.968 -5.657 11.971 1.00 50.50 768 THR D CA 1
ATOM 10366 C C . THR D 2 103 ? -44.608 -6.562 10.922 1.00 50.70 768 THR D C 1
ATOM 10367 O O . THR D 2 103 ? -43.958 -6.974 9.960 1.00 49.44 768 THR D O 1
ATOM 10371 N N . HIS D 2 104 ? -45.882 -6.881 11.115 1.00 52.10 769 HIS D N 1
ATOM 10372 C CA . HIS D 2 104 ? -46.587 -7.728 10.164 1.00 52.67 769 HIS D CA 1
ATOM 10373 C C . HIS D 2 104 ? -46.653 -7.001 8.825 1.00 51.53 769 HIS D C 1
ATOM 10374 O O . HIS D 2 104 ? -46.715 -7.633 7.771 1.00 51.13 769 HIS D O 1
ATOM 10381 N N . ALA D 2 105 ? -46.622 -5.670 8.880 1.00 50.00 770 ALA D N 1
ATOM 10382 C CA . ALA D 2 105 ? -46.659 -4.839 7.679 1.00 51.15 770 ALA D CA 1
ATOM 10383 C C . ALA D 2 105 ? -45.260 -4.687 7.094 1.00 51.67 770 ALA D C 1
ATOM 10384 O O . ALA D 2 105 ? -45.016 -3.814 6.258 1.00 51.97 770 ALA D O 1
ATOM 10386 N N . ARG D 2 106 ? -44.342 -5.532 7.549 1.00 52.21 771 ARG D N 1
ATOM 10387 C CA . ARG D 2 106 ? -42.962 -5.509 7.078 1.00 53.14 771 ARG D CA 1
ATOM 10388 C C . ARG D 2 106 ? -42.213 -4.196 7.300 1.00 52.85 771 ARG D C 1
ATOM 10389 O O . ARG D 2 106 ? -41.346 -3.834 6.506 1.00 53.09 771 ARG D O 1
ATOM 10397 N N . LYS D 2 107 ? -42.541 -3.472 8.364 1.00 52.64 772 LYS D N 1
ATOM 10398 C CA . LYS D 2 107 ? -41.812 -2.241 8.648 1.00 53.98 772 LYS D CA 1
ATOM 10399 C C . LYS D 2 107 ? -40.698 -2.641 9.629 1.00 54.37 772 LYS D C 1
ATOM 10400 O O . LYS D 2 107 ? -40.873 -3.573 10.420 1.00 54.34 772 LYS D O 1
ATOM 10406 N N . TYR D 2 108 ? -39.558 -1.956 9.575 1.00 52.98 773 TYR D N 1
ATOM 10407 C CA . TYR D 2 108 ? -38.440 -2.290 10.457 1.00 50.51 773 TYR D CA 1
ATOM 10408 C C . TYR D 2 108 ? -38.074 -1.200 11.444 1.00 49.48 773 TYR D C 1
ATOM 10409 O O . TYR D 2 108 ? -37.839 -0.047 11.074 1.00 47.95 773 TYR D O 1
ATOM 10418 N N . HIS D 2 109 ? -38.026 -1.589 12.713 1.00 48.02 774 HIS D N 1
ATOM 10419 C CA . HIS D 2 109 ? -37.709 -0.673 13.798 1.00 47.08 774 HIS D CA 1
ATOM 10420 C C . HIS D 2 109 ? -36.613 -1.234 14.692 1.00 44.77 774 HIS D C 1
ATOM 10421 O O . HIS D 2 109 ? -36.571 -2.434 14.963 1.00 44.95 774 HIS D O 1
ATOM 10428 N N . VAL D 2 110 ? -35.717 -0.366 15.142 1.00 42.62 775 VAL D N 1
ATOM 10429 C CA . VAL D 2 110 ? -34.676 -0.793 16.061 1.00 41.04 775 VAL D CA 1
ATOM 10430 C C . VAL D 2 110 ? -35.386 -0.730 17.412 1.00 40.36 775 VAL D C 1
ATOM 10431 O O . VAL D 2 110 ? -36.155 0.196 17.661 1.00 41.37 775 VAL D O 1
ATOM 10435 N N . ALA D 2 111 ? -35.167 -1.714 18.274 1.00 38.62 776 ALA D N 1
ATOM 10436 C CA . ALA D 2 111 ? -35.829 -1.700 19.573 1.00 37.16 776 ALA D CA 1
ATOM 10437 C C . ALA D 2 111 ? -34.897 -2.002 20.744 1.00 36.62 776 ALA D C 1
ATOM 10438 O O . ALA D 2 111 ? -33.944 -2.767 20.609 1.00 35.83 776 ALA D O 1
ATOM 10440 N N . LEU D 2 112 ? -35.176 -1.380 21.887 1.00 35.88 777 LEU D N 1
ATOM 10441 C CA . LEU D 2 112 ? -34.413 -1.634 23.101 1.00 35.50 777 LEU D CA 1
ATOM 10442 C C . LEU D 2 112 ? -35.231 -2.741 23.736 1.00 35.06 777 LEU D C 1
ATOM 10443 O O . LEU D 2 112 ? -36.347 -2.509 24.193 1.00 35.67 777 LEU D O 1
ATOM 10448 N N . LEU D 2 113 ? -34.673 -3.948 23.753 1.00 35.91 778 LEU D N 1
ATOM 10449 C CA . LEU D 2 113 ? -35.369 -5.121 24.270 1.00 33.67 778 LEU D CA 1
ATOM 10450 C C . LEU D 2 113 ? -35.476 -5.282 25.785 1.00 34.69 778 LEU D C 1
ATOM 10451 O O . LEU D 2 113 ? -34.675 -4.757 26.548 1.00 35.69 778 LEU D O 1
ATOM 10456 N N . GLU D 2 114 ? -36.503 -6.014 26.201 1.00 36.47 779 GLU D N 1
ATOM 10457 C CA . GLU D 2 114 ? -36.746 -6.334 27.604 1.00 37.04 779 GLU D CA 1
ATOM 10458 C C . GLU D 2 114 ? -36.846 -7.852 27.565 1.00 35.35 779 GLU D C 1
ATOM 10459 O O . GLU D 2 114 ? -37.244 -8.418 26.541 1.00 34.69 779 GLU D O 1
ATOM 10465 N N . HIS D 2 115 ? -36.507 -8.517 28.664 1.00 32.22 780 HIS D N 1
ATOM 10466 C CA . HIS D 2 115 ? -36.585 -9.973 28.696 1.00 30.73 780 HIS D CA 1
ATOM 10467 C C . HIS D 2 115 ? -37.179 -10.489 30.004 1.00 31.04 780 HIS D C 1
ATOM 10468 O O . HIS D 2 115 ? -37.276 -9.759 30.996 1.00 30.53 780 HIS D O 1
ATOM 10475 N N . ASP D 2 116 ? -37.597 -11.749 29.986 1.00 30.00 781 ASP D N 1
ATOM 10476 C CA . ASP D 2 116 ? -38.061 -12.408 31.193 1.00 31.36 781 ASP D CA 1
ATOM 10477 C C . ASP D 2 116 ? -37.106 -13.594 31.238 1.00 31.73 781 ASP D C 1
ATOM 10478 O O . ASP D 2 116 ? -36.179 -13.660 30.437 1.00 31.98 781 ASP D O 1
ATOM 10483 N N . GLU D 2 117 ? -37.308 -14.528 32.150 1.00 32.98 782 GLU D N 1
ATOM 10484 C CA . GLU D 2 117 ? -36.394 -15.655 32.250 1.00 34.79 782 GLU D CA 1
ATOM 10485 C C . GLU D 2 117 ? -36.255 -16.479 30.978 1.00 34.91 782 GLU D C 1
ATOM 10486 O O . GLU D 2 117 ? -35.190 -17.043 30.716 1.00 35.17 782 GLU D O 1
ATOM 10492 N N . PHE D 2 118 ? -37.313 -16.529 30.178 1.00 34.91 783 PHE D N 1
ATOM 10493 C CA . PHE D 2 118 ? -37.308 -17.365 28.982 1.00 37.46 783 PHE D CA 1
ATOM 10494 C C . PHE D 2 118 ? -37.119 -16.712 27.622 1.00 38.19 783 PHE D C 1
ATOM 10495 O O . PHE D 2 118 ? -37.091 -17.402 26.604 1.00 40.73 783 PHE D O 1
ATOM 10503 N N . GLY D 2 119 ? -36.981 -15.395 27.588 1.00 38.01 784 GLY D N 1
ATOM 10504 C CA . GLY D 2 119 ? -36.787 -14.757 26.305 1.00 37.15 784 GLY D CA 1
ATOM 10505 C C . GLY D 2 119 ? -37.249 -13.324 26.201 1.00 35.55 784 GLY D C 1
ATOM 10506 O O . GLY D 2 119 ? -37.539 -12.664 27.198 1.00 34.79 784 GLY D O 1
ATOM 10507 N N . ILE D 2 120 ? -37.309 -12.854 24.963 1.00 36.75 785 ILE D N 1
ATOM 10508 C CA . ILE D 2 120 ? -37.715 -11.497 24.649 1.00 37.73 785 ILE D CA 1
ATOM 10509 C C . ILE D 2 120 ? -39.192 -11.263 24.935 1.00 40.07 785 ILE D C 1
ATOM 10510 O O . ILE D 2 120 ? -40.032 -12.109 24.630 1.00 42.08 785 ILE D O 1
ATOM 10515 N N . ILE D 2 121 ? -39.501 -10.120 25.537 1.00 41.14 786 ILE D N 1
ATOM 10516 C CA . ILE D 2 121 ? -40.882 -9.755 25.814 1.00 41.56 786 ILE D CA 1
ATOM 10517 C C . ILE D 2 121 ? -41.298 -8.979 24.566 1.00 43.75 786 ILE D C 1
ATOM 10518 O O . ILE D 2 121 ? -40.827 -7.867 24.325 1.00 43.09 786 ILE D O 1
ATOM 10523 N N . THR D 2 122 ? -42.167 -9.582 23.767 1.00 45.47 787 THR D N 1
ATOM 10524 C CA . THR D 2 122 ? -42.612 -8.971 22.523 1.00 47.98 787 THR D CA 1
ATOM 10525 C C . THR D 2 122 ? -43.949 -8.237 22.583 1.00 50.71 787 THR D C 1
ATOM 10526 O O . THR D 2 122 ? -44.653 -8.266 23.596 1.00 50.81 787 THR D O 1
ATOM 10530 N N . CYS D 2 123 ? -44.272 -7.558 21.484 1.00 53.79 788 CYS D N 1
ATOM 10531 C CA . CYS D 2 123 ? -45.528 -6.826 21.341 1.00 56.43 788 CYS D CA 1
ATOM 10532 C C . CYS D 2 123 ? -46.343 -7.578 20.289 1.00 57.84 788 CYS D C 1
ATOM 10533 O O . CYS D 2 123 ? -45.777 -8.189 19.378 1.00 56.19 788 CYS D O 1
ATOM 10536 N N . ASP D 2 124 ? -47.667 -7.536 20.413 1.00 59.30 789 ASP D N 1
ATOM 10537 C CA . ASP D 2 124 ? -48.533 -8.244 19.478 1.00 60.58 789 ASP D CA 1
ATOM 10538 C C . ASP D 2 124 ? -48.434 -7.819 18.010 1.00 59.90 789 ASP D C 1
ATOM 10539 O O . ASP D 2 124 ? -48.847 -8.567 17.126 1.00 59.73 789 ASP D O 1
ATOM 10544 N N . ASN D 2 125 ? -47.880 -6.641 17.734 1.00 59.10 790 ASN D N 1
ATOM 10545 C CA . ASN D 2 125 ? -47.746 -6.209 16.343 1.00 59.24 790 ASN D CA 1
ATOM 10546 C C . ASN D 2 125 ? -46.397 -6.627 15.764 1.00 57.96 790 ASN D C 1
ATOM 10547 O O . ASN D 2 125 ? -46.105 -6.368 14.597 1.00 59.30 790 ASN D O 1
ATOM 10552 N N . TRP D 2 126 ? -45.580 -7.281 16.583 1.00 55.51 791 TRP D N 1
ATOM 10553 C CA . TRP D 2 126 ? -44.264 -7.736 16.151 1.00 52.80 791 TRP D CA 1
ATOM 10554 C C . TRP D 2 126 ? -44.371 -9.104 15.501 1.00 51.16 791 TRP D C 1
ATOM 10555 O O . TRP D 2 126 ? -44.932 -10.028 16.086 1.00 51.12 791 TRP D O 1
ATOM 10566 N N . ARG D 2 127 ? -43.827 -9.234 14.296 1.00 49.57 792 ARG D N 1
ATOM 10567 C CA . ARG D 2 127 ? -43.848 -10.510 13.591 1.00 48.40 792 ARG D CA 1
ATOM 10568 C C . ARG D 2 127 ? -42.577 -11.275 13.926 1.00 47.38 792 ARG D C 1
ATOM 10569 O O . ARG D 2 127 ? -42.618 -12.435 14.336 1.00 47.94 792 ARG D O 1
ATOM 10577 N N . ARG D 2 128 ? -41.442 -10.614 13.740 1.00 45.65 793 ARG D N 1
ATOM 10578 C CA . ARG D 2 128 ? -40.156 -11.225 14.032 1.00 43.00 793 ARG D CA 1
ATOM 10579 C C . ARG D 2 128 ? -39.212 -10.227 14.689 1.00 41.46 793 ARG D C 1
ATOM 10580 O O . ARG D 2 128 ? -39.447 -9.015 14.667 1.00 41.92 793 ARG D O 1
ATOM 10588 N N . VAL D 2 129 ? -38.151 -10.746 15.295 1.00 39.98 794 VAL D N 1
ATOM 10589 C CA . VAL D 2 129 ? -37.159 -9.906 15.945 1.00 36.23 794 VAL D CA 1
ATOM 10590 C C . VAL D 2 129 ? -35.809 -10.487 15.590 1.00 35.22 794 VAL D C 1
ATOM 10591 O O . VAL D 2 129 ? -35.646 -11.701 15.571 1.00 36.90 794 VAL D O 1
ATOM 10595 N N . ALA D 2 130 ? -34.847 -9.629 15.281 1.00 34.26 795 ALA D N 1
ATOM 10596 C CA . ALA D 2 130 ? -33.510 -10.105 14.944 1.00 33.85 795 ALA D CA 1
ATOM 10597 C C . ALA D 2 130 ? -32.474 -9.464 15.865 1.00 32.14 795 ALA D C 1
ATOM 10598 O O . ALA D 2 130 ? -32.536 -8.269 16.151 1.00 31.45 795 ALA D O 1
ATOM 10600 N N . VAL D 2 131 ? -31.532 -10.277 16.332 1.00 32.06 796 VAL D N 1
ATOM 10601 C CA . VAL D 2 131 ? -30.465 -9.821 17.216 1.00 30.28 796 VAL D CA 1
ATOM 10602 C C . VAL D 2 131 ? -29.167 -10.384 16.684 1.00 30.21 796 VAL D C 1
ATOM 10603 O O . VAL D 2 131 ? -29.173 -11.260 15.825 1.00 29.95 796 VAL D O 1
ATOM 10607 N N . SER D 2 132 ? -28.057 -9.885 17.207 1.00 29.57 797 SER D N 1
ATOM 10608 C CA . SER D 2 132 ? -26.744 -10.343 16.783 1.00 30.61 797 SER D CA 1
ATOM 10609 C C . SER D 2 132 ? -25.745 -10.095 17.908 1.00 30.74 797 SER D C 1
ATOM 10610 O O . SER D 2 132 ? -26.046 -9.410 18.884 1.00 30.02 797 SER D O 1
ATOM 10613 N N . SER D 2 133 ? -24.552 -10.652 17.766 1.00 31.57 798 SER D N 1
ATOM 10614 C CA . SER D 2 133 ? -23.521 -10.463 18.768 1.00 35.37 798 SER D CA 1
ATOM 10615 C C . SER D 2 133 ? -23.225 -8.970 18.863 1.00 35.90 798 SER D C 1
ATOM 10616 O O . SER D 2 133 ? -22.788 -8.470 19.897 1.00 37.68 798 SER D O 1
ATOM 10619 N N . GLU D 2 134 ? -23.497 -8.264 17.773 1.00 36.77 799 GLU D N 1
ATOM 10620 C CA . GLU D 2 134 ? -23.264 -6.829 17.690 1.00 36.81 799 GLU D CA 1
ATOM 10621 C C . GLU D 2 134 ? -24.316 -6.013 18.448 1.00 34.60 799 GLU D C 1
ATOM 10622 O O . GLU D 2 134 ? -24.079 -4.848 18.774 1.00 33.61 799 GLU D O 1
ATOM 10628 N N . SER D 2 135 ? -25.472 -6.613 18.733 1.00 31.59 800 SER D N 1
ATOM 10629 C CA . SER D 2 135 ? -26.520 -5.895 19.459 1.00 30.61 800 SER D CA 1
ATOM 10630 C C . SER D 2 135 ? -26.688 -6.368 20.908 1.00 31.03 800 SER D C 1
ATOM 10631 O O . SER D 2 135 ? -27.656 -6.001 21.590 1.00 29.58 800 SER D O 1
ATOM 10634 N N . VAL D 2 136 ? -25.744 -7.185 21.373 1.00 31.81 801 VAL D N 1
ATOM 10635 C CA . VAL D 2 136 ? -25.770 -7.670 22.748 1.00 31.51 801 VAL D CA 1
ATOM 10636 C C . VAL D 2 136 ? -25.771 -6.467 23.689 1.00 30.48 801 VAL D C 1
ATOM 10637 O O . VAL D 2 136 ? -26.519 -6.430 24.662 1.00 29.71 801 VAL D O 1
ATOM 10641 N N . VAL D 2 137 ? -24.931 -5.482 23.386 1.00 30.73 802 VAL D N 1
ATOM 10642 C CA . VAL D 2 137 ? -24.842 -4.266 24.194 1.00 33.46 802 VAL D CA 1
ATOM 10643 C C . VAL D 2 137 ? -25.123 -3.052 23.309 1.00 35.77 802 VAL D C 1
ATOM 10644 O O . VAL D 2 137 ? -24.869 -3.083 22.103 1.00 35.65 802 VAL D O 1
ATOM 10648 N N . TYR D 2 138 ? -25.650 -1.986 23.901 1.00 37.65 803 TYR D N 1
ATOM 10649 C CA . TYR D 2 138 ? -25.937 -0.776 23.140 1.00 38.45 803 TYR D CA 1
ATOM 10650 C C . TYR D 2 138 ? -24.815 0.238 23.316 1.00 38.55 803 TYR D C 1
ATOM 10651 O O . TYR D 2 138 ? -25.062 1.423 23.525 1.00 38.93 803 TYR D O 1
ATOM 10660 N N . SER D 2 139 ? -23.577 -0.230 23.214 1.00 38.20 804 SER D N 1
ATOM 10661 C CA . SER D 2 139 ? -22.426 0.648 23.399 1.00 40.74 804 SER D CA 1
ATOM 10662 C C . SER D 2 139 ? -22.356 1.828 22.419 1.00 39.21 804 SER D C 1
ATOM 10663 O O . SER D 2 139 ? -22.187 2.969 22.842 1.00 39.21 804 SER D O 1
ATOM 10666 N N . ASP D 2 140 ? -22.476 1.559 21.121 1.00 37.81 805 ASP D N 1
ATOM 10667 C CA . ASP D 2 140 ? -22.422 2.631 20.128 1.00 37.43 805 ASP D CA 1
ATOM 10668 C C . ASP D 2 140 ? -23.421 3.728 20.467 1.00 37.43 805 ASP D C 1
ATOM 10669 O O . ASP D 2 140 ? -23.108 4.922 20.403 1.00 36.04 805 ASP D O 1
ATOM 10674 N N . MET D 2 141 ? -24.629 3.310 20.823 1.00 36.27 806 MET D N 1
ATOM 10675 C CA . MET D 2 141 ? -25.687 4.237 21.170 1.00 37.45 806 MET D CA 1
ATOM 10676 C C . MET D 2 141 ? -25.321 5.060 22.407 1.00 37.75 806 MET D C 1
ATOM 10677 O O . MET D 2 141 ? -25.422 6.289 22.388 1.00 37.83 806 MET D O 1
ATOM 10682 N N . ALA D 2 142 ? -24.884 4.390 23.472 1.00 35.34 807 ALA D N 1
ATOM 10683 C CA . ALA D 2 142 ? -24.513 5.082 24.708 1.00 34.89 807 ALA D CA 1
ATOM 10684 C C . ALA D 2 142 ? -23.380 6.086 24.472 1.00 34.92 807 ALA D C 1
ATOM 10685 O O . ALA D 2 142 ? -23.441 7.220 24.945 1.00 33.14 807 ALA D O 1
ATOM 10687 N N . LYS D 2 143 ? -22.349 5.669 23.739 1.00 33.83 808 LYS D N 1
ATOM 10688 C CA . LYS D 2 143 ? -21.228 6.554 23.459 1.00 35.96 808 LYS D CA 1
ATOM 10689 C C . LYS D 2 143 ? -21.707 7.767 22.663 1.00 35.92 808 LYS D C 1
ATOM 10690 O O . LYS D 2 143 ? -21.267 8.893 22.903 1.00 35.25 808 LYS D O 1
ATOM 10696 N N . LEU D 2 144 ? -22.603 7.520 21.712 1.00 36.05 809 LEU D N 1
ATOM 10697 C CA . LEU D 2 144 ? -23.153 8.573 20.862 1.00 38.76 809 LEU D CA 1
ATOM 10698 C C . LEU D 2 144 ? -23.948 9.556 21.712 1.00 38.23 809 LEU D C 1
ATOM 10699 O O . LEU D 2 144 ? -23.894 10.766 21.498 1.00 38.86 809 LEU D O 1
ATOM 10704 N N . ARG D 2 145 ? -24.678 9.021 22.682 1.00 38.44 810 ARG D N 1
ATOM 10705 C CA . ARG D 2 145 ? -25.479 9.836 23.580 1.00 39.83 810 ARG D CA 1
ATOM 10706 C C . ARG D 2 145 ? -24.564 10.755 24.377 1.00 39.63 810 ARG D C 1
ATOM 10707 O O . ARG D 2 145 ? -24.774 11.964 24.426 1.00 39.08 810 ARG D O 1
ATOM 10715 N N . THR D 2 146 ? -23.544 10.169 24.995 1.00 39.27 811 THR D N 1
ATOM 10716 C CA . THR D 2 146 ? -22.592 10.920 25.801 1.00 40.40 811 THR D CA 1
ATOM 10717 C C . THR D 2 146 ? -21.824 11.973 25.011 1.00 40.00 811 THR D C 1
ATOM 10718 O O . THR D 2 146 ? -21.777 13.135 25.404 1.00 40.11 811 THR D O 1
ATOM 10722 N N . LEU D 2 147 ? -21.218 11.568 23.903 1.00 39.22 812 LEU D N 1
ATOM 10723 C CA . LEU D 2 147 ? -20.451 12.496 23.087 1.00 40.23 812 LEU D CA 1
ATOM 10724 C C . LEU D 2 147 ? -21.280 13.670 22.574 1.00 42.54 812 LEU D C 1
ATOM 10725 O O . LEU D 2 147 ? -20.809 14.810 22.552 1.00 43.07 812 LEU D O 1
ATOM 10730 N N . ARG D 2 148 ? -22.515 13.402 22.168 1.00 44.42 813 ARG D N 1
ATOM 10731 C CA . ARG D 2 148 ? -23.368 14.464 21.663 1.00 46.59 813 ARG D CA 1
ATOM 10732 C C . ARG D 2 148 ? -23.793 15.453 22.736 1.00 49.01 813 ARG D C 1
ATOM 10733 O O . ARG D 2 148 ? -23.975 16.632 22.447 1.00 49.71 813 ARG D O 1
ATOM 10741 N N . ARG D 2 149 ? -23.945 14.990 23.971 1.00 51.37 814 ARG D N 1
ATOM 10742 C CA . ARG D 2 149 ? -24.320 15.898 25.047 1.00 56.15 814 ARG D CA 1
ATOM 10743 C C . ARG D 2 149 ? -23.126 16.787 25.355 1.00 56.94 814 ARG D C 1
ATOM 10744 O O . ARG D 2 149 ? -23.277 17.907 25.841 1.00 58.46 814 ARG D O 1
ATOM 10752 N N . LEU D 2 150 ? -21.938 16.275 25.060 1.00 57.57 815 LEU D N 1
ATOM 10753 C CA . LEU D 2 150 ? -20.698 16.999 25.301 1.00 59.01 815 LEU D CA 1
ATOM 10754 C C . LEU D 2 150 ? -20.517 18.143 24.299 1.00 59.28 815 LEU D C 1
ATOM 10755 O O . LEU D 2 150 ? -19.867 19.139 24.599 1.00 59.35 815 LEU D O 1
ATOM 10760 N N . LEU D 2 151 ? -21.085 17.989 23.106 1.00 60.40 816 LEU D N 1
ATOM 10761 C CA . LEU D 2 151 ? -20.986 19.022 22.078 1.00 62.15 816 LEU D CA 1
ATOM 10762 C C . LEU D 2 151 ? -22.179 19.954 22.181 1.00 64.81 816 LEU D C 1
ATOM 10763 O O . LEU D 2 151 ? -22.027 21.176 22.209 1.00 64.71 816 LEU D O 1
ATOM 10768 N N . LYS D 2 152 ? -23.363 19.340 22.226 1.00 68.47 817 LYS D N 1
ATOM 10769 C CA . LYS D 2 152 ? -24.652 20.026 22.295 1.00 71.39 817 LYS D CA 1
ATOM 10770 C C . LYS D 2 152 ? -24.743 21.212 21.339 1.00 72.71 817 LYS D C 1
ATOM 10771 O O . LYS D 2 152 ? -25.060 21.036 20.158 1.00 73.05 817 LYS D O 1
ATOM 10777 N N . ASP D 2 153 ? -24.458 22.410 21.843 1.00 73.53 818 ASP D N 1
ATOM 10778 C CA . ASP D 2 153 ? -24.510 23.625 21.034 1.00 73.72 818 ASP D CA 1
ATOM 10779 C C . ASP D 2 153 ? -23.844 23.514 19.660 1.00 71.67 818 ASP D C 1
ATOM 10780 O O . ASP D 2 153 ? -24.471 23.814 18.642 1.00 71.35 818 ASP D O 1
ATOM 10785 N N . GLY D 2 154 ? -22.582 23.091 19.620 1.00 69.03 819 GLY D N 1
ATOM 10786 C CA . GLY D 2 154 ? -21.918 22.995 18.333 1.00 65.68 819 GLY D CA 1
ATOM 10787 C C . GLY D 2 154 ? -20.717 22.080 18.178 1.00 62.95 819 GLY D C 1
ATOM 10788 O O . GLY D 2 154 ? -20.853 20.860 18.129 1.00 62.77 819 GLY D O 1
ATOM 10789 N N . GLU D 2 155 ? -19.534 22.678 18.088 1.00 59.69 820 GLU D N 1
ATOM 10790 C CA . GLU D 2 155 ? -18.299 21.928 17.891 1.00 57.00 820 GLU D CA 1
ATOM 10791 C C . GLU D 2 155 ? -17.736 21.284 19.158 1.00 54.64 820 GLU D C 1
ATOM 10792 O O . GLU D 2 155 ? -18.032 21.709 20.279 1.00 53.66 820 GLU D O 1
ATOM 10798 N N . PRO D 2 156 ? -16.919 20.232 18.988 1.00 51.54 821 PRO D N 1
ATOM 10799 C CA . PRO D 2 156 ? -16.305 19.539 20.122 1.00 49.58 821 PRO D CA 1
ATOM 10800 C C . PRO D 2 156 ? -15.170 20.390 20.680 1.00 47.69 821 PRO D C 1
ATOM 10801 O O . PRO D 2 156 ? -14.375 20.945 19.924 1.00 46.79 821 PRO D O 1
ATOM 10805 N N . HIS D 2 157 ? -15.106 20.496 22.003 1.00 45.82 822 HIS D N 1
ATOM 10806 C CA . HIS D 2 157 ? -14.075 21.290 22.655 1.00 44.47 822 HIS D CA 1
ATOM 10807 C C . HIS D 2 157 ? -12.722 20.578 22.687 1.00 42.28 822 HIS D C 1
ATOM 10808 O O . HIS D 2 157 ? -12.627 19.417 23.089 1.00 39.18 822 HIS D O 1
ATOM 10815 N N . VAL D 2 158 ? -11.678 21.290 22.272 1.00 39.86 823 VAL D N 1
ATOM 10816 C CA . VAL D 2 158 ? -10.326 20.744 22.258 1.00 38.99 823 VAL D CA 1
ATOM 10817 C C . VAL D 2 158 ? -9.586 21.142 23.538 1.00 38.91 823 VAL D C 1
ATOM 10818 O O . VAL D 2 158 ? -9.597 22.306 23.941 1.00 38.52 823 VAL D O 1
ATOM 10822 N N . SER D 2 159 ? -8.942 20.170 24.173 1.00 37.83 824 SER D N 1
ATOM 10823 C CA . SER D 2 159 ? -8.202 20.427 25.402 1.00 36.72 824 SER D CA 1
ATOM 10824 C C . SER D 2 159 ? -6.899 21.163 25.119 1.00 36.43 824 SER D C 1
ATOM 10825 O O . SER D 2 159 ? -6.308 21.011 24.052 1.00 36.93 824 SER D O 1
ATOM 10828 N N . SER D 2 160 ? -6.454 21.961 26.084 1.00 35.83 825 SER D N 1
ATOM 10829 C CA . SER D 2 160 ? -5.208 22.701 25.947 1.00 35.38 825 SER D CA 1
ATOM 10830 C C . SER D 2 160 ? -4.098 21.949 26.664 1.00 33.73 825 SER D C 1
ATOM 10831 O O . SER D 2 160 ? -2.977 22.445 26.788 1.00 34.26 825 SER D O 1
ATOM 10834 N N . ALA D 2 161 ? -4.408 20.751 27.145 1.00 31.05 826 ALA D N 1
ATOM 10835 C CA . ALA D 2 161 ? -3.405 19.960 27.843 1.00 30.53 826 ALA D CA 1
ATOM 10836 C C . ALA D 2 161 ? -2.271 19.595 26.890 1.00 29.53 826 ALA D C 1
ATOM 10837 O O . ALA D 2 161 ? -2.454 19.537 25.679 1.00 29.79 826 ALA D O 1
ATOM 10839 N N . LYS D 2 162 ? -1.090 19.372 27.445 1.00 29.96 827 LYS D N 1
ATOM 10840 C CA . LYS D 2 162 ? 0.059 18.989 26.645 1.00 30.44 827 LYS D CA 1
ATOM 10841 C C . LYS D 2 162 ? -0.092 17.501 26.353 1.00 30.93 827 LYS D C 1
ATOM 10842 O O . LYS D 2 162 ? -0.356 16.711 27.261 1.00 31.03 827 LYS D O 1
ATOM 10848 N N . VAL D 2 163 ? 0.058 17.122 25.088 1.00 30.85 828 VAL D N 1
ATOM 10849 C CA . VAL D 2 163 ? -0.044 15.719 24.703 1.00 29.36 828 VAL D CA 1
ATOM 10850 C C . VAL D 2 163 ? 1.310 15.219 24.224 1.00 29.13 828 VAL D C 1
ATOM 10851 O O . VAL D 2 163 ? 1.909 15.782 23.308 1.00 31.24 828 VAL D O 1
ATOM 10855 N N . VAL D 2 164 ? 1.787 14.160 24.862 1.00 28.19 829 VAL D N 1
ATOM 10856 C CA . VAL D 2 164 ? 3.067 13.559 24.533 1.00 27.23 829 VAL D CA 1
ATOM 10857 C C . VAL D 2 164 ? 2.841 12.134 24.052 1.00 27.31 829 VAL D C 1
ATOM 10858 O O . VAL D 2 164 ? 2.173 11.343 24.713 1.00 26.56 829 VAL D O 1
ATOM 10862 N N . LEU D 2 165 ? 3.409 11.813 22.900 1.00 28.21 830 LEU D N 1
ATOM 10863 C CA . LEU D 2 165 ? 3.292 10.482 22.333 1.00 28.77 830 LEU D CA 1
ATOM 10864 C C . LEU D 2 165 ? 4.598 9.734 22.516 1.00 30.76 830 LEU D C 1
ATOM 10865 O O . LEU D 2 165 ? 5.673 10.245 22.186 1.00 33.85 830 LEU D O 1
ATOM 10870 N N . VAL D 2 166 ? 4.508 8.529 23.059 1.00 32.06 831 VAL D N 1
ATOM 10871 C CA . VAL D 2 166 ? 5.684 7.689 23.245 1.00 30.32 831 VAL D CA 1
ATOM 10872 C C . VAL D 2 166 ? 5.463 6.542 22.274 1.00 30.17 831 VAL D C 1
ATOM 10873 O O . VAL D 2 166 ? 4.655 5.648 22.518 1.00 28.79 831 VAL D O 1
ATOM 10877 N N . ASP D 2 167 ? 6.177 6.619 21.156 1.00 30.89 832 ASP D N 1
ATOM 10878 C CA . ASP D 2 167 ? 6.119 5.661 20.061 1.00 30.44 832 ASP D CA 1
ATOM 10879 C C . ASP D 2 167 ? 7.078 4.510 20.357 1.00 30.41 832 ASP D C 1
ATOM 10880 O O . ASP D 2 167 ? 8.287 4.653 20.189 1.00 30.84 832 ASP D O 1
ATOM 10885 N N . GLY D 2 168 ? 6.540 3.370 20.783 1.00 29.27 833 GLY D N 1
ATOM 10886 C CA . GLY D 2 168 ? 7.396 2.247 21.126 1.00 28.25 833 GLY D CA 1
ATOM 10887 C C . GLY D 2 168 ? 7.215 0.973 20.324 1.00 29.22 833 GLY D C 1
ATOM 10888 O O . GLY D 2 168 ? 6.481 0.943 19.334 1.00 30.26 833 GLY D O 1
ATOM 10889 N N . VAL D 2 169 ? 7.896 -0.083 20.766 1.00 27.93 834 VAL D N 1
ATOM 10890 C CA . VAL D 2 169 ? 7.853 -1.387 20.117 1.00 27.92 834 VAL D CA 1
ATOM 10891 C C . VAL D 2 169 ? 7.579 -2.452 21.176 1.00 28.99 834 VAL D C 1
ATOM 10892 O O . VAL D 2 169 ? 7.691 -2.185 22.365 1.00 30.33 834 VAL D O 1
ATOM 10896 N N . PRO D 2 170 ? 7.233 -3.681 20.757 1.00 28.65 835 PRO D N 1
ATOM 10897 C CA . PRO D 2 170 ? 6.951 -4.744 21.723 1.00 28.70 835 PRO D CA 1
ATOM 10898 C C . PRO D 2 170 ? 8.056 -5.013 22.731 1.00 29.26 835 PRO D C 1
ATOM 10899 O O . PRO D 2 170 ? 9.225 -5.190 22.379 1.00 28.73 835 PRO D O 1
ATOM 10903 N N . GLY D 2 171 ? 7.662 -5.036 23.998 1.00 29.74 836 GLY D N 1
ATOM 10904 C CA . GLY D 2 171 ? 8.598 -5.300 25.071 1.00 28.87 836 GLY D CA 1
ATOM 10905 C C . GLY D 2 171 ? 9.563 -4.180 25.391 1.00 29.36 836 GLY D C 1
ATOM 10906 O O . GLY D 2 171 ? 10.535 -4.416 26.106 1.00 29.52 836 GLY D O 1
ATOM 10907 N N . CYS D 2 172 ? 9.312 -2.970 24.887 1.00 28.07 837 CYS D N 1
ATOM 10908 C CA . CYS D 2 172 ? 10.220 -1.866 25.163 1.00 28.46 837 CYS D CA 1
ATOM 10909 C C . CYS D 2 172 ? 9.947 -1.282 26.535 1.00 28.81 837 CYS D C 1
ATOM 10910 O O . CYS D 2 172 ? 10.732 -0.492 27.049 1.00 29.31 837 CYS D O 1
ATOM 10913 N N . GLY D 2 173 ? 8.825 -1.675 27.126 1.00 29.48 838 GLY D N 1
ATOM 10914 C CA . GLY D 2 173 ? 8.471 -1.180 28.441 1.00 28.56 838 GLY D CA 1
ATOM 10915 C C . GLY D 2 173 ? 7.391 -0.112 28.450 1.00 29.00 838 GLY D C 1
ATOM 10916 O O . GLY D 2 173 ? 7.401 0.774 29.306 1.00 28.25 838 GLY D O 1
ATOM 10917 N N . LYS D 2 174 ? 6.464 -0.180 27.499 1.00 28.78 839 LYS D N 1
ATOM 10918 C CA . LYS D 2 174 ? 5.370 0.782 27.441 1.00 28.98 839 LYS D CA 1
ATOM 10919 C C . LYS D 2 174 ? 4.556 0.650 28.721 1.00 29.88 839 LYS D C 1
ATOM 10920 O O . LYS D 2 174 ? 4.300 1.623 29.426 1.00 30.57 839 LYS D O 1
ATOM 10926 N N . THR D 2 175 ? 4.156 -0.573 29.026 1.00 30.05 840 THR D N 1
ATOM 10927 C CA . THR D 2 175 ? 3.362 -0.789 30.213 1.00 31.34 840 THR D CA 1
ATOM 10928 C C . THR D 2 175 ? 4.186 -0.590 31.483 1.00 31.60 840 THR D C 1
ATOM 10929 O O . THR D 2 175 ? 3.702 -0.014 32.462 1.00 30.39 840 THR D O 1
ATOM 10933 N N . LYS D 2 176 ? 5.435 -1.040 31.462 1.00 30.49 841 LYS D N 1
ATOM 10934 C CA . LYS D 2 176 ? 6.294 -0.877 32.622 1.00 30.77 841 LYS D CA 1
ATOM 10935 C C . LYS D 2 176 ? 6.451 0.598 33.000 1.00 29.35 841 LYS D C 1
ATOM 10936 O O . LYS D 2 176 ? 6.269 0.971 34.159 1.00 29.69 841 LYS D O 1
ATOM 10942 N N . GLU D 2 177 ? 6.783 1.436 32.027 1.00 28.77 842 GLU D N 1
ATOM 10943 C CA . GLU D 2 177 ? 6.962 2.855 32.304 1.00 30.02 842 GLU D CA 1
ATOM 10944 C C . GLU D 2 177 ? 5.696 3.462 32.872 1.00 29.76 842 GLU D C 1
ATOM 10945 O O . GLU D 2 177 ? 5.763 4.255 33.805 1.00 30.01 842 GLU D O 1
ATOM 10951 N N . ILE D 2 178 ? 4.544 3.096 32.311 1.00 28.18 843 ILE D N 1
ATOM 10952 C CA . ILE D 2 178 ? 3.291 3.646 32.799 1.00 29.01 843 ILE D CA 1
ATOM 10953 C C . ILE D 2 178 ? 3.090 3.281 34.272 1.00 29.03 843 ILE D C 1
ATOM 10954 O O . ILE D 2 178 ? 2.754 4.137 35.081 1.00 29.24 843 ILE D O 1
ATOM 10959 N N . LEU D 2 179 ? 3.318 2.016 34.611 1.00 30.13 844 LEU D N 1
ATOM 10960 C CA . LEU D 2 179 ? 3.158 1.546 35.980 1.00 33.02 844 LEU D CA 1
ATOM 10961 C C . LEU D 2 179 ? 4.079 2.234 36.977 1.00 34.96 844 LEU D C 1
ATOM 10962 O O . LEU D 2 179 ? 3.684 2.474 38.114 1.00 37.87 844 LEU D O 1
ATOM 10967 N N . SER D 2 180 ? 5.297 2.567 36.562 1.00 36.00 845 SER D N 1
ATOM 10968 C CA . SER D 2 180 ? 6.231 3.217 37.470 1.00 38.80 845 SER D CA 1
ATOM 10969 C C . SER D 2 180 ? 6.168 4.742 37.435 1.00 38.25 845 SER D C 1
ATOM 10970 O O . SER D 2 180 ? 6.665 5.413 38.334 1.00 40.43 845 SER D O 1
ATOM 10973 N N . ARG D 2 181 ? 5.544 5.292 36.407 1.00 38.12 846 ARG D N 1
ATOM 10974 C CA . ARG D 2 181 ? 5.441 6.741 36.286 1.00 39.18 846 ARG D CA 1
ATOM 10975 C C . ARG D 2 181 ? 4.182 7.309 36.950 1.00 38.20 846 ARG D C 1
ATOM 10976 O O . ARG D 2 181 ? 4.210 8.368 37.582 1.00 36.59 846 ARG D O 1
ATOM 10984 N N . VAL D 2 182 ? 3.077 6.589 36.791 1.00 35.46 847 VAL D N 1
ATOM 10985 C CA . VAL D 2 182 ? 1.785 7.027 37.289 1.00 34.81 847 VAL D CA 1
ATOM 10986 C C . VAL D 2 182 ? 1.629 7.309 38.781 1.00 34.43 847 VAL D C 1
ATOM 10987 O O . VAL D 2 182 ? 2.200 6.636 39.630 1.00 33.87 847 VAL D O 1
ATOM 10991 N N . ASN D 2 183 ? 0.842 8.335 39.075 1.00 34.81 848 ASN D N 1
ATOM 10992 C CA . ASN D 2 183 ? 0.524 8.720 40.443 1.00 35.98 848 ASN D CA 1
ATOM 10993 C C . ASN D 2 183 ? -0.920 8.224 40.567 1.00 34.55 848 ASN D C 1
ATOM 10994 O O . ASN D 2 183 ? -1.856 8.912 40.155 1.00 33.66 848 ASN D O 1
ATOM 10999 N N . PHE D 2 184 ? -1.093 7.019 41.100 1.00 33.87 849 PHE D N 1
ATOM 11000 C CA . PHE D 2 184 ? -2.420 6.423 41.235 1.00 36.33 849 PHE D CA 1
ATOM 11001 C C . PHE D 2 184 ? -3.426 7.252 42.029 1.00 37.77 849 PHE D C 1
ATOM 11002 O O . PHE D 2 184 ? -4.633 7.106 41.853 1.00 38.30 849 PHE D O 1
ATOM 11010 N N . GLU D 2 185 ? -2.943 8.131 42.893 1.00 39.11 850 GLU D N 1
ATOM 11011 C CA . GLU D 2 185 ? -3.850 8.950 43.681 1.00 41.83 850 GLU D CA 1
ATOM 11012 C C . GLU D 2 185 ? -4.471 10.085 42.861 1.00 41.42 850 GLU D C 1
ATOM 11013 O O . GLU D 2 185 ? -5.585 10.525 43.146 1.00 40.46 850 GLU D O 1
ATOM 11019 N N . GLU D 2 186 ? -3.763 10.543 41.833 1.00 40.07 851 GLU D N 1
ATOM 11020 C CA . GLU D 2 186 ? -4.248 11.666 41.038 1.00 41.01 851 GLU D CA 1
ATOM 11021 C C . GLU D 2 186 ? -4.383 11.434 39.539 1.00 40.17 851 GLU D C 1
ATOM 11022 O O . GLU D 2 186 ? -5.028 12.227 38.853 1.00 40.75 851 GLU D O 1
ATOM 11028 N N . ASP D 2 187 ? -3.770 10.374 39.023 1.00 37.03 852 ASP D N 1
ATOM 11029 C CA . ASP D 2 187 ? -3.829 10.119 37.592 1.00 33.93 852 ASP D CA 1
ATOM 11030 C C . ASP D 2 187 ? -4.853 9.090 37.157 1.00 32.95 852 ASP D C 1
ATOM 11031 O O . ASP D 2 187 ? -5.497 8.442 37.979 1.00 33.08 852 ASP D O 1
ATOM 11036 N N . LEU D 2 188 ? -4.986 8.952 35.842 1.00 31.53 853 LEU D N 1
ATOM 11037 C CA . LEU D 2 188 ? -5.912 8.003 35.241 1.00 28.86 853 LEU D CA 1
ATOM 11038 C C . LEU D 2 188 ? -5.222 7.220 34.127 1.00 29.23 853 LEU D C 1
ATOM 11039 O O . LEU D 2 188 ? -4.521 7.797 33.286 1.00 28.85 853 LEU D O 1
ATOM 11044 N N . ILE D 2 189 ? -5.398 5.904 34.136 1.00 27.49 854 ILE D N 1
ATOM 11045 C CA . ILE D 2 189 ? -4.841 5.071 33.079 1.00 27.33 854 ILE D CA 1
ATOM 11046 C C . ILE D 2 189 ? -6.029 4.513 32.291 1.00 28.36 854 ILE D C 1
ATOM 11047 O O . ILE D 2 189 ? -6.923 3.881 32.863 1.00 28.83 854 ILE D O 1
ATOM 11052 N N . LEU D 2 190 ? -6.055 4.776 30.989 1.00 26.35 855 LEU D N 1
ATOM 11053 C CA . LEU D 2 190 ? -7.123 4.269 30.140 1.00 25.42 855 LEU D CA 1
ATOM 11054 C C . LEU D 2 190 ? -6.531 3.246 29.180 1.00 24.78 855 LEU D C 1
ATOM 11055 O O . LEU D 2 190 ? -5.437 3.442 28.647 1.00 25.76 855 LEU D O 1
ATOM 11060 N N . VAL D 2 191 ? -7.244 2.144 28.977 1.00 26.77 856 VAL D N 1
ATOM 11061 C CA . VAL D 2 191 ? -6.779 1.086 28.078 1.00 29.64 856 VAL D CA 1
ATOM 11062 C C . VAL D 2 191 ? -7.900 0.663 27.124 1.00 30.81 856 VAL D C 1
ATOM 11063 O O . VAL D 2 191 ? -9.086 0.794 27.447 1.00 30.97 856 VAL D O 1
ATOM 11067 N N . PRO D 2 192 ? -7.540 0.157 25.934 1.00 31.17 857 PRO D N 1
ATOM 11068 C CA . PRO D 2 192 ? -8.534 -0.275 24.945 1.00 34.31 857 PRO D CA 1
ATOM 11069 C C . PRO D 2 192 ? -9.502 -1.354 25.426 1.00 37.01 857 PRO D C 1
ATOM 11070 O O . PRO D 2 192 ? -10.715 -1.224 25.232 1.00 38.82 857 PRO D O 1
ATOM 11074 N N . GLY D 2 193 ? -8.982 -2.407 26.054 1.00 35.79 858 GLY D N 1
ATOM 11075 C CA . GLY D 2 193 ? -9.861 -3.475 26.514 1.00 37.69 858 GLY D CA 1
ATOM 11076 C C . GLY D 2 193 ? -9.807 -3.886 27.983 1.00 38.72 858 GLY D C 1
ATOM 11077 O O . GLY D 2 193 ? -8.862 -3.565 28.717 1.00 37.93 858 GLY D O 1
ATOM 11078 N N . ARG D 2 194 ? -10.844 -4.607 28.402 1.00 38.57 859 ARG D N 1
ATOM 11079 C CA . ARG D 2 194 ? -10.970 -5.106 29.768 1.00 39.44 859 ARG D CA 1
ATOM 11080 C C . ARG D 2 194 ? -9.785 -5.990 30.154 1.00 38.61 859 ARG D C 1
ATOM 11081 O O . ARG D 2 194 ? -9.216 -5.836 31.229 1.00 38.26 859 ARG D O 1
ATOM 11089 N N . GLN D 2 195 ? -9.433 -6.918 29.269 1.00 39.01 860 GLN D N 1
ATOM 11090 C CA . GLN D 2 195 ? -8.323 -7.847 29.483 1.00 37.22 860 GLN D CA 1
ATOM 11091 C C . GLN D 2 195 ? -7.040 -7.108 29.844 1.00 35.96 860 GLN D C 1
ATOM 11092 O O . GLN D 2 195 ? -6.342 -7.481 30.788 1.00 35.09 860 GLN D O 1
ATOM 11098 N N . ALA D 2 196 ? -6.741 -6.052 29.096 1.00 34.21 861 ALA D N 1
ATOM 11099 C CA . ALA D 2 196 ? -5.548 -5.258 29.335 1.00 31.69 861 ALA D CA 1
ATOM 11100 C C . ALA D 2 196 ? -5.656 -4.503 30.650 1.00 31.45 861 ALA D C 1
ATOM 11101 O O . ALA D 2 196 ? -4.667 -4.348 31.367 1.00 34.20 861 ALA D O 1
ATOM 11103 N N . ALA D 2 197 ? -6.855 -4.028 30.964 1.00 31.31 862 ALA D N 1
ATOM 11104 C CA . ALA D 2 197 ? -7.074 -3.290 32.202 1.00 32.91 862 ALA D CA 1
ATOM 11105 C C . ALA D 2 197 ? -6.809 -4.171 33.430 1.00 33.04 862 ALA D C 1
ATOM 11106 O O . ALA D 2 197 ? -6.145 -3.744 34.384 1.00 31.74 862 ALA D O 1
ATOM 11108 N N . GLU D 2 198 ? -7.330 -5.395 33.406 1.00 33.60 863 GLU D N 1
ATOM 11109 C CA . GLU D 2 198 ? -7.123 -6.321 34.518 1.00 36.53 863 GLU D CA 1
ATOM 11110 C C . GLU D 2 198 ? -5.646 -6.679 34.635 1.00 35.16 863 GLU D C 1
ATOM 11111 O O . GLU D 2 198 ? -5.127 -6.860 35.734 1.00 34.85 863 GLU D O 1
ATOM 11117 N N . MET D 2 199 ? -4.969 -6.771 33.496 1.00 34.32 864 MET D N 1
ATOM 11118 C CA . MET D 2 199 ? -3.550 -7.102 33.493 1.00 35.59 864 MET D CA 1
ATOM 11119 C C . MET D 2 199 ? -2.757 -6.005 34.190 1.00 33.63 864 MET D C 1
ATOM 11120 O O . MET D 2 199 ? -1.840 -6.279 34.956 1.00 34.32 864 MET D O 1
ATOM 11125 N N . ILE D 2 200 ? -3.117 -4.760 33.909 1.00 33.35 865 ILE D N 1
ATOM 11126 C CA . ILE D 2 200 ? -2.448 -3.614 34.500 1.00 33.11 865 ILE D CA 1
ATOM 11127 C C . ILE D 2 200 ? -2.720 -3.496 35.995 1.00 33.79 865 ILE D C 1
ATOM 11128 O O . ILE D 2 200 ? -1.831 -3.124 36.756 1.00 33.36 865 ILE D O 1
ATOM 11133 N N . ARG D 2 201 ? -3.940 -3.807 36.427 1.00 34.07 866 ARG D N 1
ATOM 11134 C CA . ARG D 2 201 ? -4.250 -3.728 37.853 1.00 34.92 866 ARG D CA 1
ATOM 11135 C C . ARG D 2 201 ? -3.509 -4.843 38.574 1.00 36.08 866 ARG D C 1
ATOM 11136 O O . ARG D 2 201 ? -2.933 -4.631 39.645 1.00 34.17 866 ARG D O 1
ATOM 11144 N N . ARG D 2 202 ? -3.535 -6.031 37.973 1.00 36.62 867 ARG D N 1
ATOM 11145 C CA . ARG D 2 202 ? -2.879 -7.200 38.543 1.00 39.02 867 ARG D CA 1
ATOM 11146 C C . ARG D 2 202 ? -1.419 -6.874 38.804 1.00 39.76 867 ARG D C 1
ATOM 11147 O O . ARG D 2 202 ? -0.919 -7.002 39.920 1.00 40.49 867 ARG D O 1
ATOM 11155 N N . ARG D 2 203 ? -0.754 -6.439 37.744 1.00 38.83 868 ARG D N 1
ATOM 11156 C CA . ARG D 2 203 ? 0.652 -6.081 37.767 1.00 38.20 868 ARG D CA 1
ATOM 11157 C C . ARG D 2 203 ? 0.932 -4.926 38.725 1.00 37.46 868 ARG D C 1
ATOM 11158 O O . ARG D 2 203 ? 1.909 -4.952 39.471 1.00 37.62 868 ARG D O 1
ATOM 11166 N N . ALA D 2 204 ? 0.068 -3.918 38.708 1.00 36.69 869 ALA D N 1
ATOM 11167 C CA . ALA D 2 204 ? 0.229 -2.759 39.578 1.00 36.43 869 ALA D CA 1
ATOM 11168 C C . ALA D 2 204 ? 0.120 -3.112 41.064 1.00 37.90 869 ALA D C 1
ATOM 11169 O O . ALA D 2 204 ? 0.788 -2.503 41.904 1.00 38.89 869 ALA D O 1
ATOM 11171 N N . ASN D 2 205 ? -0.723 -4.089 41.385 1.00 38.20 870 ASN D N 1
ATOM 11172 C CA . ASN D 2 205 ? -0.926 -4.482 42.772 1.00 39.47 870 ASN D CA 1
ATOM 11173 C C . ASN D 2 205 ? -0.200 -5.764 43.146 1.00 41.49 870 ASN D C 1
ATOM 11174 O O . ASN D 2 205 ? -0.425 -6.308 44.226 1.00 41.95 870 ASN D O 1
ATOM 11179 N N . ALA D 2 206 ? 0.666 -6.242 42.257 1.00 43.57 871 ALA D N 1
ATOM 11180 C CA . ALA D 2 206 ? 1.424 -7.469 42.498 1.00 45.82 871 ALA D CA 1
ATOM 11181 C C . ALA D 2 206 ? 2.141 -7.421 43.844 1.00 47.23 871 ALA D C 1
ATOM 11182 O O . ALA D 2 206 ? 2.271 -8.431 44.531 1.00 48.03 871 ALA D O 1
ATOM 11184 N N . SER D 2 207 ? 2.602 -6.233 44.207 1.00 50.20 872 SER D N 1
ATOM 11185 C CA . SER D 2 207 ? 3.309 -6.010 45.461 1.00 52.91 872 SER D CA 1
ATOM 11186 C C . SER D 2 207 ? 2.459 -6.351 46.681 1.00 53.67 872 SER D C 1
ATOM 11187 O O . SER D 2 207 ? 2.983 -6.642 47.753 1.00 53.73 872 SER D O 1
ATOM 11190 N N . GLY D 2 208 ? 1.145 -6.324 46.506 1.00 54.44 873 GLY D N 1
ATOM 11191 C CA . GLY D 2 208 ? 0.246 -6.595 47.610 1.00 53.96 873 GLY D CA 1
ATOM 11192 C C . GLY D 2 208 ? -0.397 -5.270 47.966 1.00 54.43 873 GLY D C 1
ATOM 11193 O O . GLY D 2 208 ? -1.589 -5.202 48.270 1.00 55.06 873 GLY D O 1
ATOM 11194 N N . ILE D 2 209 ? 0.408 -4.210 47.916 1.00 54.64 874 ILE D N 1
ATOM 11195 C CA . ILE D 2 209 ? -0.061 -2.855 48.202 1.00 54.59 874 ILE D CA 1
ATOM 11196 C C . ILE D 2 209 ? -1.030 -2.470 47.084 1.00 53.65 874 ILE D C 1
ATOM 11197 O O . ILE D 2 209 ? -0.623 -2.296 45.933 1.00 54.55 874 ILE D O 1
ATOM 11202 N N . ILE D 2 210 ? -2.307 -2.340 47.428 1.00 51.41 875 ILE D N 1
ATOM 11203 C CA . ILE D 2 210 ? -3.341 -2.010 46.453 1.00 49.18 875 ILE D CA 1
ATOM 11204 C C . ILE D 2 210 ? -3.421 -0.529 46.093 1.00 47.51 875 ILE D C 1
ATOM 11205 O O . ILE D 2 210 ? -3.896 0.283 46.883 1.00 47.19 875 ILE D O 1
ATOM 11210 N N . VAL D 2 211 ? -2.973 -0.190 44.886 1.00 44.23 876 VAL D N 1
ATOM 11211 C CA . VAL D 2 211 ? -2.995 1.190 44.422 1.00 40.73 876 VAL D CA 1
ATOM 11212 C C . VAL D 2 211 ? -3.885 1.383 43.192 1.00 39.04 876 VAL D C 1
ATOM 11213 O O . VAL D 2 211 ? -4.420 2.469 42.971 1.00 38.30 876 VAL D O 1
ATOM 11217 N N . ALA D 2 212 ? -4.041 0.329 42.396 1.00 36.65 877 ALA D N 1
ATOM 11218 C CA . ALA D 2 212 ? -4.871 0.396 41.195 1.00 34.88 877 ALA D CA 1
ATOM 11219 C C . ALA D 2 212 ? -6.315 0.015 41.508 1.00 33.62 877 ALA D C 1
ATOM 11220 O O . ALA D 2 212 ? -6.573 -1.050 42.067 1.00 33.05 877 ALA D O 1
ATOM 11222 N N . THR D 2 213 ? -7.252 0.889 41.142 1.00 32.69 878 THR D N 1
ATOM 11223 C CA . THR D 2 213 ? -8.678 0.646 41.381 1.00 31.73 878 THR D CA 1
ATOM 11224 C C . THR D 2 213 ? -9.487 0.643 40.079 1.00 30.78 878 THR D C 1
ATOM 11225 O O . THR D 2 213 ? -8.925 0.707 38.986 1.00 31.40 878 THR D O 1
ATOM 11229 N N . LYS D 2 214 ? -10.809 0.579 40.205 1.00 28.62 879 LYS D N 1
ATOM 11230 C CA . LYS D 2 214 ? -11.682 0.588 39.037 1.00 29.71 879 LYS D CA 1
ATOM 11231 C C . LYS D 2 214 ? -11.820 2.020 38.522 1.00 30.96 879 LYS D C 1
ATOM 11232 O O . LYS D 2 214 ? -12.327 2.249 37.426 1.00 33.35 879 LYS D O 1
ATOM 11238 N N . ASP D 2 215 ? -11.361 2.981 39.313 1.00 32.10 880 ASP D N 1
ATOM 11239 C CA . ASP D 2 215 ? -11.466 4.378 38.925 1.00 33.10 880 ASP D CA 1
ATOM 11240 C C . ASP D 2 215 ? -10.186 5.018 38.374 1.00 32.04 880 ASP D C 1
ATOM 11241 O O . ASP D 2 215 ? -10.270 6.014 37.652 1.00 31.83 880 ASP D O 1
ATOM 11246 N N . ASN D 2 216 ? -9.009 4.483 38.702 1.00 30.19 881 ASN D N 1
ATOM 11247 C CA . ASN D 2 216 ? -7.776 5.082 38.166 1.00 30.75 881 ASN D CA 1
ATOM 11248 C C . ASN D 2 216 ? -7.214 4.248 37.025 1.00 29.29 881 ASN D C 1
ATOM 11249 O O . ASN D 2 216 ? -6.182 4.570 36.441 1.00 28.49 881 ASN D O 1
ATOM 11254 N N . VAL D 2 217 ? -7.912 3.162 36.729 1.00 27.83 882 VAL D N 1
ATOM 11255 C CA . VAL D 2 217 ? -7.556 2.277 35.644 1.00 27.99 882 VAL D CA 1
ATOM 11256 C C . VAL D 2 217 ? -8.861 1.766 35.057 1.00 28.02 882 VAL D C 1
ATOM 11257 O O . VAL D 2 217 ? -9.585 1.030 35.718 1.00 29.92 882 VAL D O 1
ATOM 11261 N N . ARG D 2 218 ? -9.178 2.180 33.836 1.00 28.11 883 ARG D N 1
ATOM 11262 C CA . ARG D 2 218 ? -10.390 1.706 33.188 1.00 30.09 883 ARG D CA 1
ATOM 11263 C C . ARG D 2 218 ? -10.324 1.695 31.672 1.00 29.36 883 ARG D C 1
ATOM 11264 O O . ARG D 2 218 ? -9.461 2.324 31.054 1.00 28.91 883 ARG D O 1
ATOM 11272 N N . THR D 2 219 ? -11.244 0.943 31.084 1.00 28.72 884 THR D N 1
ATOM 11273 C CA . THR D 2 219 ? -11.326 0.807 29.645 1.00 28.85 884 THR D CA 1
ATOM 11274 C C . THR D 2 219 ? -11.834 2.089 29.009 1.00 28.59 884 THR D C 1
ATOM 11275 O O . THR D 2 219 ? -12.574 2.865 29.630 1.00 27.65 884 THR D O 1
ATOM 11279 N N . VAL D 2 220 ? -11.432 2.307 27.766 1.00 27.12 885 VAL D N 1
ATOM 11280 C CA . VAL D 2 220 ? -11.881 3.473 27.033 1.00 28.58 885 VAL D CA 1
ATOM 11281 C C . VAL D 2 220 ? -13.409 3.423 26.981 1.00 30.36 885 VAL D C 1
ATOM 11282 O O . VAL D 2 220 ? -14.075 4.432 27.197 1.00 31.66 885 VAL D O 1
ATOM 11286 N N . ASP D 2 221 ? -13.962 2.241 26.722 1.00 31.38 886 ASP D N 1
ATOM 11287 C CA . ASP D 2 221 ? -15.415 2.069 26.638 1.00 33.82 886 ASP D CA 1
ATOM 11288 C C . ASP D 2 221 ? -16.218 2.455 27.873 1.00 33.58 886 ASP D C 1
ATOM 11289 O O . ASP D 2 221 ? -17.233 3.143 27.761 1.00 33.69 886 ASP D O 1
ATOM 11294 N N . SER D 2 222 ? -15.784 2.014 29.048 1.00 33.60 887 SER D N 1
ATOM 11295 C CA . SER D 2 222 ? -16.525 2.340 30.256 1.00 34.57 887 SER D CA 1
ATOM 11296 C C . SER D 2 222 ? -16.393 3.820 30.561 1.00 33.51 887 SER D C 1
ATOM 11297 O O . SER D 2 222 ? -17.337 4.449 31.036 1.00 34.23 887 SER D O 1
ATOM 11300 N N . PHE D 2 223 ? -15.226 4.380 30.263 1.00 31.50 888 PHE D N 1
ATOM 11301 C CA . PHE D 2 223 ? -14.987 5.794 30.514 1.00 30.77 888 PHE D CA 1
ATOM 11302 C C . PHE D 2 223 ? -15.958 6.650 29.707 1.00 32.55 888 PHE D C 1
ATOM 11303 O O . PHE D 2 223 ? -16.534 7.602 30.227 1.00 30.12 888 PHE D O 1
ATOM 11311 N N . LEU D 2 224 ? -16.133 6.310 28.434 1.00 33.92 889 LEU D N 1
ATOM 11312 C CA . LEU D 2 224 ? -17.032 7.066 27.573 1.00 36.66 889 LEU D CA 1
ATOM 11313 C C . LEU D 2 224 ? -18.497 6.853 27.959 1.00 39.60 889 LEU D C 1
ATOM 11314 O O . LEU D 2 224 ? -19.263 7.809 28.053 1.00 39.53 889 LEU D O 1
ATOM 11319 N N . MET D 2 225 ? -18.881 5.604 28.201 1.00 42.62 890 MET D N 1
ATOM 11320 C CA . MET D 2 225 ? -20.263 5.299 28.555 1.00 46.91 890 MET D CA 1
ATOM 11321 C C . MET D 2 225 ? -20.708 5.814 29.928 1.00 49.11 890 MET D C 1
ATOM 11322 O O . MET D 2 225 ? -21.847 6.252 30.087 1.00 49.42 890 MET D O 1
ATOM 11327 N N . ASN D 2 226 ? -19.813 5.775 30.911 1.00 51.69 891 ASN D N 1
ATOM 11328 C CA . ASN D 2 226 ? -20.134 6.243 32.258 1.00 54.72 891 ASN D CA 1
ATOM 11329 C C . ASN D 2 226 ? -19.811 7.716 32.496 1.00 55.96 891 ASN D C 1
ATOM 11330 O O . ASN D 2 226 ? -20.024 8.222 33.597 1.00 56.25 891 ASN D O 1
ATOM 11335 N N . TYR D 2 227 ? -19.300 8.410 31.486 1.00 56.99 892 TYR D N 1
ATOM 11336 C CA . TYR D 2 227 ? -18.942 9.810 31.675 1.00 59.53 892 TYR D CA 1
ATOM 11337 C C . TYR D 2 227 ? -20.067 10.627 32.298 1.00 62.46 892 TYR D C 1
ATOM 11338 O O . TYR D 2 227 ? -19.813 11.582 33.030 1.00 62.24 892 TYR D O 1
ATOM 11347 N N . GLY D 2 228 ? -21.307 10.251 32.009 1.00 65.89 893 GLY D N 1
ATOM 11348 C CA . GLY D 2 228 ? -22.436 10.975 32.568 1.00 71.07 893 GLY D CA 1
ATOM 11349 C C . GLY D 2 228 ? -22.602 10.742 34.060 1.00 73.66 893 GLY D C 1
ATOM 11350 O O . GLY D 2 228 ? -22.449 11.661 34.867 1.00 73.09 893 GLY D O 1
ATOM 11351 N N . LYS D 2 229 ? -22.913 9.501 34.419 1.00 76.88 894 LYS D N 1
ATOM 11352 C CA . LYS D 2 229 ? -23.110 9.102 35.810 1.00 80.04 894 LYS D CA 1
ATOM 11353 C C . LYS D 2 229 ? -21.974 9.561 36.727 1.00 81.59 894 LYS D C 1
ATOM 11354 O O . LYS D 2 229 ? -20.870 9.864 36.267 1.00 81.88 894 LYS D O 1
ATOM 11360 N N . GLY D 2 230 ? -22.262 9.616 38.026 1.00 82.94 895 GLY D N 1
ATOM 11361 C CA . GLY D 2 230 ? -21.268 10.022 39.007 1.00 83.54 895 GLY D CA 1
ATOM 11362 C C . GLY D 2 230 ? -20.865 11.486 38.981 1.00 83.85 895 GLY D C 1
ATOM 11363 O O . GLY D 2 230 ? -21.456 12.301 38.266 1.00 84.03 895 GLY D O 1
ATOM 11364 N N . ALA D 2 231 ? -19.852 11.816 39.780 1.00 83.42 896 ALA D N 1
ATOM 11365 C CA . ALA D 2 231 ? -19.337 13.179 39.867 1.00 82.52 896 ALA D CA 1
ATOM 11366 C C . ALA D 2 231 ? -18.041 13.287 39.068 1.00 81.51 896 ALA D C 1
ATOM 11367 O O . ALA D 2 231 ? -16.989 12.828 39.515 1.00 82.03 896 ALA D O 1
ATOM 11369 N N . ARG D 2 232 ? -18.131 13.890 37.884 1.00 79.66 897 ARG D N 1
ATOM 11370 C CA . ARG D 2 232 ? -16.983 14.070 36.996 1.00 77.21 897 ARG D CA 1
ATOM 11371 C C . ARG D 2 232 ? -15.688 14.339 37.767 1.00 74.47 897 ARG D C 1
ATOM 11372 O O . ARG D 2 232 ? -15.526 15.400 38.375 1.00 74.04 897 ARG D O 1
ATOM 11380 N N . CYS D 2 233 ? -14.771 13.373 37.734 1.00 70.47 898 CYS D N 1
ATOM 11381 C CA . CYS D 2 233 ? -13.495 13.495 38.436 1.00 66.70 898 CYS D CA 1
ATOM 11382 C C . CYS D 2 233 ? -12.423 14.170 37.590 1.00 62.49 898 CYS D C 1
ATOM 11383 O O . CYS D 2 233 ? -12.349 13.965 36.379 1.00 61.71 898 CYS D O 1
ATOM 11386 N N . GLN D 2 234 ? -11.589 14.976 38.239 1.00 57.81 899 GLN D N 1
ATOM 11387 C CA . GLN D 2 234 ? -10.515 15.675 37.550 1.00 53.97 899 GLN D CA 1
ATOM 11388 C C . GLN D 2 234 ? -9.166 15.009 37.813 1.00 50.42 899 GLN D C 1
ATOM 11389 O O . GLN D 2 234 ? -8.698 14.943 38.948 1.00 50.01 899 GLN D O 1
ATOM 11395 N N . PHE D 2 235 ? -8.549 14.506 36.751 1.00 46.26 900 PHE D N 1
ATOM 11396 C CA . PHE D 2 235 ? -7.255 13.845 36.855 1.00 42.01 900 PHE D CA 1
ATOM 11397 C C . PHE D 2 235 ? -6.168 14.819 36.428 1.00 41.17 900 PHE D C 1
ATOM 11398 O O . PHE D 2 235 ? -6.370 15.616 35.512 1.00 42.75 900 PHE D O 1
ATOM 11406 N N . LYS D 2 236 ? -5.020 14.763 37.089 1.00 39.02 901 LYS D N 1
ATOM 11407 C CA . LYS D 2 236 ? -3.928 15.662 36.749 1.00 38.67 901 LYS D CA 1
ATOM 11408 C C . LYS D 2 236 ? -3.221 15.217 35.480 1.00 37.41 901 LYS D C 1
ATOM 11409 O O . LYS D 2 236 ? -2.949 16.027 34.597 1.00 37.95 901 LYS D O 1
ATOM 11415 N N . ARG D 2 237 ? -2.926 13.926 35.393 1.00 35.26 902 ARG D N 1
ATOM 11416 C CA . ARG D 2 237 ? -2.253 13.385 34.228 1.00 31.83 902 ARG D CA 1
ATOM 11417 C C . ARG D 2 237 ? -3.023 12.188 33.694 1.00 32.50 902 ARG D C 1
ATOM 11418 O O . ARG D 2 237 ? -3.639 11.437 34.455 1.00 32.39 902 ARG D O 1
ATOM 11426 N N . LEU D 2 238 ? -2.992 12.014 32.379 1.00 30.03 903 LEU D N 1
ATOM 11427 C CA . LEU D 2 238 ? -3.663 10.889 31.760 1.00 29.92 903 LEU D CA 1
ATOM 11428 C C . LEU D 2 238 ? -2.651 10.035 30.991 1.00 30.02 903 LEU D C 1
ATOM 11429 O O . LEU D 2 238 ? -1.860 10.552 30.204 1.00 33.44 903 LEU D O 1
ATOM 11434 N N . PHE D 2 239 ? -2.666 8.731 31.251 1.00 28.11 904 PHE D N 1
ATOM 11435 C CA . PHE D 2 239 ? -1.793 7.780 30.567 1.00 26.43 904 PHE D CA 1
ATOM 11436 C C . PHE D 2 239 ? -2.699 6.843 29.774 1.00 26.27 904 PHE D C 1
ATOM 11437 O O . PHE D 2 239 ? -3.679 6.331 30.307 1.00 26.52 904 PHE D O 1
ATOM 11445 N N . ILE D 2 240 ? -2.390 6.631 28.501 1.00 26.27 905 ILE D N 1
ATOM 11446 C CA . ILE D 2 240 ? -3.179 5.718 27.686 1.00 25.82 905 ILE D CA 1
ATOM 11447 C C . ILE D 2 240 ? -2.249 4.624 27.204 1.00 27.08 905 ILE D C 1
ATOM 11448 O O . ILE D 2 240 ? -1.300 4.897 26.468 1.00 28.28 905 ILE D O 1
ATOM 11453 N N . ASP D 2 241 ? -2.500 3.389 27.632 1.00 28.12 906 ASP D N 1
ATOM 11454 C CA . ASP D 2 241 ? -1.655 2.278 27.210 1.00 28.27 906 ASP D CA 1
ATOM 11455 C C . ASP D 2 241 ? -2.181 1.730 25.884 1.00 28.82 906 ASP D C 1
ATOM 11456 O O . ASP D 2 241 ? -3.271 1.167 25.826 1.00 28.81 906 ASP D O 1
ATOM 11461 N N . GLU D 2 242 ? -1.388 1.909 24.829 1.00 26.92 907 GLU D N 1
ATOM 11462 C CA . GLU D 2 242 ? -1.728 1.475 23.473 1.00 26.89 907 GLU D CA 1
ATOM 11463 C C . GLU D 2 242 ? -2.726 2.444 22.838 1.00 25.68 907 GLU D C 1
ATOM 11464 O O . GLU D 2 242 ? -3.715 2.022 22.260 1.00 26.50 907 GLU D O 1
ATOM 11470 N N . GLY D 2 243 ? -2.447 3.742 22.937 1.00 26.58 908 GLY D N 1
ATOM 11471 C CA . GLY D 2 243 ? -3.333 4.747 22.380 1.00 25.56 908 GLY D CA 1
ATOM 11472 C C . GLY D 2 243 ? -3.474 4.755 20.867 1.00 27.27 908 GLY D C 1
ATOM 11473 O O . GLY D 2 243 ? -4.400 5.374 20.341 1.00 26.66 908 GLY D O 1
ATOM 11474 N N . LEU D 2 244 ? -2.571 4.079 20.162 1.00 27.69 909 LEU D N 1
ATOM 11475 C CA . LEU D 2 244 ? -2.635 4.025 18.705 1.00 29.91 909 LEU D CA 1
ATOM 11476 C C . LEU D 2 244 ? -3.646 3.001 18.190 1.00 31.15 909 LEU D C 1
ATOM 11477 O O . LEU D 2 244 ? -3.885 2.905 16.985 1.00 32.35 909 LEU D O 1
ATOM 11482 N N . MET D 2 245 ? -4.235 2.237 19.105 1.00 30.90 910 MET D N 1
ATOM 11483 C CA . MET D 2 245 ? -5.256 1.257 18.745 1.00 29.34 910 MET D CA 1
ATOM 11484 C C . MET D 2 245 ? -6.599 1.986 18.599 1.00 29.21 910 MET D C 1
ATOM 11485 O O . MET D 2 245 ? -7.586 1.407 18.144 1.00 30.16 910 MET D O 1
ATOM 11490 N N . LEU D 2 246 ? -6.618 3.261 18.985 1.00 29.82 911 LEU D N 1
ATOM 11491 C CA . LEU D 2 246 ? -7.824 4.083 18.961 1.00 28.40 911 LEU D CA 1
ATOM 11492 C C . LEU D 2 246 ? -7.880 5.132 17.860 1.00 28.41 911 LEU D C 1
ATOM 11493 O O . LEU D 2 246 ? -6.865 5.564 17.323 1.00 27.88 911 LEU D O 1
ATOM 11498 N N . HIS D 2 247 ? -9.100 5.547 17.550 1.00 29.20 912 HIS D N 1
ATOM 11499 C CA . HIS D 2 247 ? -9.353 6.576 16.555 1.00 28.85 912 HIS D CA 1
ATOM 11500 C C . HIS D 2 247 ? -8.762 7.861 17.158 1.00 27.55 912 HIS D C 1
ATOM 11501 O O . HIS D 2 247 ? -8.978 8.149 18.334 1.00 27.98 912 HIS D O 1
ATOM 11508 N N . THR D 2 248 ? -8.002 8.610 16.365 1.00 25.26 913 THR D N 1
ATOM 11509 C CA . THR D 2 248 ? -7.388 9.844 16.837 1.00 24.63 913 THR D CA 1
ATOM 11510 C C . THR D 2 248 ? -8.411 10.782 17.481 1.00 25.79 913 THR D C 1
ATOM 11511 O O . THR D 2 248 ? -8.076 11.573 18.355 1.00 26.53 913 THR D O 1
ATOM 11515 N N . GLY D 2 249 ? -9.658 10.698 17.033 1.00 26.46 914 GLY D N 1
ATOM 11516 C CA . GLY D 2 249 ? -10.692 11.545 17.586 1.00 26.71 914 GLY D CA 1
ATOM 11517 C C . GLY D 2 249 ? -11.105 11.074 18.964 1.00 26.59 914 GLY D C 1
ATOM 11518 O O . GLY D 2 249 ? -11.561 11.861 19.791 1.00 26.59 914 GLY D O 1
ATOM 11519 N N . CYS D 2 250 ? -10.967 9.780 19.211 1.00 25.80 915 CYS D N 1
ATOM 11520 C CA . CYS D 2 250 ? -11.319 9.248 20.515 1.00 26.61 915 CYS D CA 1
ATOM 11521 C C . CYS D 2 250 ? -10.297 9.783 21.513 1.00 25.23 915 CYS D C 1
ATOM 11522 O O . CYS D 2 250 ? -10.656 10.269 22.583 1.00 25.47 915 CYS D O 1
ATOM 11525 N N . VAL D 2 251 ? -9.023 9.701 21.144 1.00 24.82 916 VAL D N 1
ATOM 11526 C CA . VAL D 2 251 ? -7.948 10.189 22.000 1.00 26.95 916 VAL D CA 1
ATOM 11527 C C . VAL D 2 251 ? -8.167 11.662 22.346 1.00 27.12 916 VAL D C 1
ATOM 11528 O O . VAL D 2 251 ? -8.086 12.040 23.513 1.00 27.52 916 VAL D O 1
ATOM 11532 N N . ASN D 2 252 ? -8.456 12.486 21.340 1.00 25.44 917 ASN D N 1
ATOM 11533 C CA . ASN D 2 252 ? -8.685 13.911 21.584 1.00 26.51 917 ASN D CA 1
ATOM 11534 C C . ASN D 2 252 ? -9.808 14.091 22.604 1.00 26.85 917 ASN D C 1
ATOM 11535 O O . ASN D 2 252 ? -9.716 14.938 23.480 1.00 28.72 917 ASN D O 1
ATOM 11540 N N . PHE D 2 253 ? -10.865 13.291 22.493 1.00 27.25 918 PHE D N 1
ATOM 11541 C CA . PHE D 2 253 ? -11.982 13.377 23.437 1.00 27.19 918 PHE D CA 1
ATOM 11542 C C . PHE D 2 253 ? -11.561 12.951 24.850 1.00 26.47 918 PHE D C 1
ATOM 11543 O O . PHE D 2 253 ? -11.957 13.573 25.830 1.00 26.49 918 PHE D O 1
ATOM 11551 N N . LEU D 2 254 ? -10.757 11.893 24.943 1.00 25.30 919 LEU D N 1
ATOM 11552 C CA . LEU D 2 254 ? -10.293 11.394 26.229 1.00 25.56 919 LEU D CA 1
ATOM 11553 C C . LEU D 2 254 ? -9.437 12.429 26.953 1.00 27.58 919 LEU D C 1
ATOM 11554 O O . LEU D 2 254 ? -9.644 12.704 28.142 1.00 27.57 919 LEU D O 1
ATOM 11559 N N . VAL D 2 255 ? -8.476 13.001 26.236 1.00 27.16 920 VAL D N 1
ATOM 11560 C CA . VAL D 2 255 ? -7.604 14.010 26.819 1.00 28.16 920 VAL D CA 1
ATOM 11561 C C . VAL D 2 255 ? -8.436 15.141 27.430 1.00 29.29 920 VAL D C 1
ATOM 11562 O O . VAL D 2 255 ? -8.170 15.582 28.544 1.00 29.23 920 VAL D O 1
ATOM 11566 N N . GLU D 2 256 ? -9.457 15.593 26.705 1.00 29.38 921 GLU D N 1
ATOM 11567 C CA . GLU D 2 256 ? -10.307 16.676 27.183 1.00 31.51 921 GLU D CA 1
ATOM 11568 C C . GLU D 2 256 ? -11.262 16.236 28.295 1.00 32.11 921 GLU D C 1
ATOM 11569 O O . GLU D 2 256 ? -11.414 16.930 29.299 1.00 32.47 921 GLU D O 1
ATOM 11575 N N . MET D 2 257 ? -11.896 15.080 28.119 1.00 31.63 922 MET D N 1
ATOM 11576 C CA . MET D 2 257 ? -12.844 14.562 29.103 1.00 32.52 922 MET D CA 1
ATOM 11577 C C . MET D 2 257 ? -12.223 14.201 30.447 1.00 33.84 922 MET D C 1
ATOM 11578 O O . MET D 2 257 ? -12.902 14.235 31.477 1.00 34.18 922 MET D O 1
ATOM 11583 N N . SER D 2 258 ? -10.940 13.852 30.442 1.00 32.26 923 SER D N 1
ATOM 11584 C CA . SER D 2 258 ? -10.249 13.503 31.677 1.00 32.90 923 SER D CA 1
ATOM 11585 C C . SER D 2 258 ? -9.884 14.763 32.480 1.00 34.07 923 SER D C 1
ATOM 11586 O O . SER D 2 258 ? -9.538 14.675 33.659 1.00 33.02 923 SER D O 1
ATOM 11589 N N . LEU D 2 259 ? -9.958 15.929 31.835 1.00 34.94 924 LEU D N 1
ATOM 11590 C CA . LEU D 2 259 ? -9.621 17.198 32.486 1.00 35.57 924 LEU D CA 1
ATOM 11591 C C . LEU D 2 259 ? -8.140 17.244 32.871 1.00 35.10 924 LEU D C 1
ATOM 11592 O O . LEU D 2 259 ? -7.735 18.040 33.720 1.00 35.45 924 LEU D O 1
ATOM 11597 N N . CYS D 2 260 ? -7.333 16.393 32.241 1.00 32.60 925 CYS D N 1
ATOM 11598 C CA . CYS D 2 260 ? -5.906 16.328 32.544 1.00 30.17 925 CYS D CA 1
ATOM 11599 C C . CYS D 2 260 ? -5.129 17.570 32.101 1.00 29.11 925 CYS D C 1
ATOM 11600 O O . CYS D 2 260 ? -5.590 18.345 31.261 1.00 27.11 925 CYS D O 1
ATOM 11603 N N . ASP D 2 261 ? -3.943 17.742 32.677 1.00 28.31 926 ASP D N 1
ATOM 11604 C CA . ASP D 2 261 ? -3.062 18.856 32.346 1.00 29.75 926 ASP D CA 1
ATOM 11605 C C . ASP D 2 261 ? -2.089 18.359 31.284 1.00 29.72 926 ASP D C 1
ATOM 11606 O O . ASP D 2 261 ? -1.649 19.115 30.421 1.00 29.31 926 ASP D O 1
ATOM 11611 N N . ILE D 2 262 ? -1.748 17.077 31.378 1.00 28.10 927 ILE D N 1
ATOM 11612 C CA . ILE D 2 262 ? -0.849 16.446 30.432 1.00 28.18 927 ILE D CA 1
ATOM 11613 C C . ILE D 2 262 ? -1.301 15.002 30.200 1.00 28.82 927 ILE D C 1
ATOM 11614 O O . ILE D 2 262 ? -1.815 14.345 31.105 1.00 26.94 927 ILE D O 1
ATOM 11619 N N . ALA D 2 263 ? -1.118 14.521 28.976 1.00 28.12 928 ALA D N 1
ATOM 11620 C CA . ALA D 2 263 ? -1.497 13.160 28.645 1.00 29.09 928 ALA D CA 1
ATOM 11621 C C . ALA D 2 263 ? -0.339 12.467 27.958 1.00 29.72 928 ALA D C 1
ATOM 11622 O O . ALA D 2 263 ? 0.249 13.010 27.015 1.00 30.73 928 ALA D O 1
ATOM 11624 N N . TYR D 2 264 ? -0.004 11.276 28.442 1.00 28.52 929 TYR D N 1
ATOM 11625 C CA . TYR D 2 264 ? 1.070 10.487 27.855 1.00 30.32 929 TYR D CA 1
ATOM 11626 C C . TYR D 2 264 ? 0.393 9.354 27.104 1.00 31.29 929 TYR D C 1
ATOM 11627 O O . TYR D 2 264 ? -0.191 8.448 27.712 1.00 31.37 929 TYR D O 1
ATOM 11636 N N . VAL D 2 265 ? 0.450 9.429 25.781 1.00 29.43 930 VAL D N 1
ATOM 11637 C CA . VAL D 2 265 ? -0.143 8.415 24.934 1.00 28.32 930 VAL D CA 1
ATOM 11638 C C . VAL D 2 265 ? 0.944 7.436 24.541 1.00 29.26 930 VAL D C 1
ATOM 11639 O O . VAL D 2 265 ? 1.780 7.736 23.685 1.00 29.94 930 VAL D O 1
ATOM 11643 N N . TYR D 2 266 ? 0.954 6.278 25.186 1.00 27.96 931 TYR D N 1
ATOM 11644 C CA . TYR D 2 266 ? 1.937 5.261 24.854 1.00 28.79 931 TYR D CA 1
ATOM 11645 C C . TYR D 2 266 ? 1.342 4.485 23.694 1.00 29.85 931 TYR D C 1
ATOM 11646 O O . TYR D 2 266 ? 0.232 3.957 23.790 1.00 29.35 931 TYR D O 1
ATOM 11655 N N . GLY D 2 267 ? 2.068 4.443 22.583 1.00 30.96 932 GLY D N 1
ATOM 11656 C CA . GLY D 2 267 ? 1.556 3.757 21.417 1.00 31.86 932 GLY D CA 1
ATOM 11657 C C . GLY D 2 267 ? 2.556 2.874 20.717 1.00 33.49 932 GLY D C 1
ATOM 11658 O O . GLY D 2 267 ? 3.765 2.953 20.952 1.00 35.22 932 GLY D O 1
ATOM 11659 N N . ASP D 2 268 ? 2.030 2.034 19.835 1.00 33.00 933 ASP D N 1
ATOM 11660 C CA . ASP D 2 268 ? 2.825 1.091 19.074 1.00 32.95 933 ASP D CA 1
ATOM 11661 C C . ASP D 2 268 ? 2.137 1.025 17.721 1.00 34.81 933 ASP D C 1
ATOM 11662 O O . ASP D 2 268 ? 0.999 0.564 17.619 1.00 36.59 933 ASP D O 1
ATOM 11667 N N . THR D 2 269 ? 2.826 1.500 16.689 1.00 35.73 934 THR D N 1
ATOM 11668 C CA . THR D 2 269 ? 2.276 1.548 15.333 1.00 35.62 934 THR D CA 1
ATOM 11669 C C . THR D 2 269 ? 1.915 0.215 14.691 1.00 36.71 934 THR D C 1
ATOM 11670 O O . THR D 2 269 ? 1.131 0.175 13.749 1.00 38.51 934 THR D O 1
ATOM 11674 N N . GLN D 2 270 ? 2.483 -0.875 15.188 1.00 39.22 935 GLN D N 1
ATOM 11675 C CA . GLN D 2 270 ? 2.207 -2.193 14.629 1.00 40.60 935 GLN D CA 1
ATOM 11676 C C . GLN D 2 270 ? 1.341 -3.064 15.547 1.00 42.58 935 GLN D C 1
ATOM 11677 O O . GLN D 2 270 ? 0.758 -4.056 15.105 1.00 41.63 935 GLN D O 1
ATOM 11683 N N . GLN D 2 271 ? 1.247 -2.687 16.820 1.00 43.69 936 GLN D N 1
ATOM 11684 C CA . GLN D 2 271 ? 0.460 -3.451 17.787 1.00 43.18 936 GLN D CA 1
ATOM 11685 C C . GLN D 2 271 ? -1.023 -3.140 17.637 1.00 41.81 936 GLN D C 1
ATOM 11686 O O . GLN D 2 271 ? -1.584 -2.348 18.391 1.00 41.02 936 GLN D O 1
ATOM 11692 N N . ILE D 2 272 ? -1.642 -3.773 16.644 1.00 42.28 937 ILE D N 1
ATOM 11693 C CA . ILE D 2 272 ? -3.066 -3.615 16.348 1.00 43.51 937 ILE D CA 1
ATOM 11694 C C . ILE D 2 272 ? -3.539 -2.159 16.227 1.00 44.08 937 ILE D C 1
ATOM 11695 O O . ILE D 2 272 ? -4.489 -1.742 16.897 1.00 44.37 937 ILE D O 1
ATOM 11700 N N . PRO D 2 273 ? -2.894 -1.370 15.349 1.00 44.46 938 PRO D N 1
ATOM 11701 C CA . PRO D 2 273 ? -3.283 0.035 15.167 1.00 44.63 938 PRO D CA 1
ATOM 11702 C C . PRO D 2 273 ? -4.730 0.166 14.687 1.00 44.51 938 PRO D C 1
ATOM 11703 O O . PRO D 2 273 ? -5.275 -0.751 14.073 1.00 42.81 938 PRO D O 1
ATOM 11707 N N . TYR D 2 274 ? -5.346 1.309 14.968 1.00 45.74 939 TYR D N 1
ATOM 11708 C CA . TYR D 2 274 ? -6.727 1.544 14.564 1.00 47.90 939 TYR D CA 1
ATOM 11709 C C . TYR D 2 274 ? -6.904 1.418 13.054 1.00 49.69 939 TYR D C 1
ATOM 11710 O O . TYR D 2 274 ? -6.254 2.119 12.277 1.00 49.84 939 TYR D O 1
ATOM 11719 N N . ILE D 2 275 ? -7.789 0.517 12.649 1.00 52.70 940 ILE D N 1
ATOM 11720 C CA . ILE D 2 275 ? -8.085 0.305 11.241 1.00 56.40 940 ILE D CA 1
ATOM 11721 C C . ILE D 2 275 ? -9.593 0.452 11.100 1.00 57.38 940 ILE D C 1
ATOM 11722 O O . ILE D 2 275 ? -10.347 -0.253 11.765 1.00 57.76 940 ILE D O 1
ATOM 11727 N N . ASN D 2 276 ? -10.036 1.377 10.257 1.00 59.47 941 ASN D N 1
ATOM 11728 C CA . ASN D 2 276 ? -11.469 1.557 10.073 1.00 62.08 941 ASN D CA 1
ATOM 11729 C C . ASN D 2 276 ? -12.041 0.431 9.218 1.00 63.46 941 ASN D C 1
ATOM 11730 O O . ASN D 2 276 ? -11.592 0.191 8.094 1.00 62.28 941 ASN D O 1
ATOM 11735 N N . ARG D 2 277 ? -13.041 -0.245 9.773 1.00 65.46 942 ARG D N 1
ATOM 11736 C CA . ARG D 2 277 ? -13.701 -1.371 9.127 1.00 67.52 942 ARG D CA 1
ATOM 11737 C C . ARG D 2 277 ? -14.788 -0.932 8.143 1.00 67.49 942 ARG D C 1
ATOM 11738 O O . ARG D 2 277 ? -14.708 -1.219 6.946 1.00 67.63 942 ARG D O 1
ATOM 11746 N N . VAL D 2 278 ? -15.799 -0.239 8.664 1.00 65.93 943 VAL D N 1
ATOM 11747 C CA . VAL D 2 278 ? -16.926 0.232 7.867 1.00 65.05 943 VAL D CA 1
ATOM 11748 C C . VAL D 2 278 ? -16.581 0.544 6.418 1.00 64.99 943 VAL D C 1
ATOM 11749 O O . VAL D 2 278 ? -15.705 1.360 6.129 1.00 64.90 943 VAL D O 1
ATOM 11753 N N . THR D 2 279 ? -17.289 -0.119 5.510 1.00 64.34 944 THR D N 1
ATOM 11754 C CA . THR D 2 279 ? -17.088 0.062 4.081 1.00 63.94 944 THR D CA 1
ATOM 11755 C C . THR D 2 279 ? -17.360 1.510 3.671 1.00 63.20 944 THR D C 1
ATOM 11756 O O . THR D 2 279 ? -18.370 2.100 4.066 1.00 61.89 944 THR D O 1
ATOM 11760 N N . GLY D 2 280 ? -16.449 2.074 2.881 1.00 62.42 945 GLY D N 1
ATOM 11761 C CA . GLY D 2 280 ? -16.612 3.437 2.409 1.00 60.73 945 GLY D CA 1
ATOM 11762 C C . GLY D 2 280 ? -16.510 4.544 3.445 1.00 59.49 945 GLY D C 1
ATOM 11763 O O . GLY D 2 280 ? -16.658 5.720 3.098 1.00 60.21 945 GLY D O 1
ATOM 11764 N N . PHE D 2 281 ? -16.267 4.194 4.706 1.00 56.41 946 PHE D N 1
ATOM 11765 C CA . PHE D 2 281 ? -16.149 5.214 5.746 1.00 52.74 946 PHE D CA 1
ATOM 11766 C C . PHE D 2 281 ? -14.849 5.976 5.561 1.00 49.88 946 PHE D C 1
ATOM 11767 O O . PHE D 2 281 ? -13.795 5.384 5.358 1.00 49.66 946 PHE D O 1
ATOM 11775 N N . PRO D 2 282 ? -14.909 7.308 5.636 1.00 48.60 947 PRO D N 1
ATOM 11776 C CA . PRO D 2 282 ? -13.702 8.115 5.463 1.00 47.95 947 PRO D CA 1
ATOM 11777 C C . PRO D 2 282 ? -12.818 8.201 6.702 1.00 47.16 947 PRO D C 1
ATOM 11778 O O . PRO D 2 282 ? -13.285 8.526 7.794 1.00 48.02 947 PRO D O 1
ATOM 11782 N N . TYR D 2 283 ? -11.541 7.891 6.515 1.00 45.96 948 TYR D N 1
ATOM 11783 C CA . TYR D 2 283 ? -10.543 7.970 7.574 1.00 44.30 948 TYR D CA 1
ATOM 11784 C C . TYR D 2 283 ? -9.182 8.099 6.900 1.00 43.03 948 TYR D C 1
ATOM 11785 O O . TYR D 2 283 ? -8.351 7.197 6.981 1.00 42.16 948 TYR D O 1
ATOM 11794 N N . PRO D 2 284 ? -8.942 9.239 6.225 1.00 43.24 949 PRO D N 1
ATOM 11795 C CA . PRO D 2 284 ? -7.706 9.566 5.501 1.00 43.47 949 PRO D CA 1
ATOM 11796 C C . PRO D 2 284 ? -6.433 9.593 6.342 1.00 44.35 949 PRO D C 1
ATOM 11797 O O . PRO D 2 284 ? -6.479 9.643 7.571 1.00 43.84 949 PRO D O 1
ATOM 11801 N N . ALA D 2 285 ? -5.297 9.571 5.652 1.00 45.16 950 ALA D N 1
ATOM 11802 C CA . ALA D 2 285 ? -3.986 9.585 6.286 1.00 45.04 950 ALA D CA 1
ATOM 11803 C C . ALA D 2 285 ? -3.814 10.681 7.333 1.00 44.35 950 ALA D C 1
ATOM 11804 O O . ALA D 2 285 ? -3.370 10.406 8.450 1.00 44.34 950 ALA D O 1
ATOM 11806 N N . HIS D 2 286 ? -4.159 11.918 6.982 1.00 43.46 951 HIS D N 1
ATOM 11807 C CA . HIS D 2 286 ? -4.000 13.026 7.921 1.00 42.84 951 HIS D CA 1
ATOM 11808 C C . HIS D 2 286 ? -4.960 12.964 9.119 1.00 40.77 951 HIS D C 1
ATOM 11809 O O . HIS D 2 286 ? -4.704 13.568 10.159 1.00 40.78 951 HIS D O 1
ATOM 11816 N N . PHE D 2 287 ? -6.059 12.235 8.985 1.00 39.01 952 PHE D N 1
ATOM 11817 C CA . PHE D 2 287 ? -6.990 12.100 10.102 1.00 37.46 952 PHE D CA 1
ATOM 11818 C C . PHE D 2 287 ? -6.444 11.027 11.039 1.00 36.66 952 PHE D C 1
ATOM 11819 O O . PHE D 2 287 ? -6.606 11.106 12.256 1.00 35.24 952 PHE D O 1
ATOM 11827 N N . ALA D 2 288 ? -5.775 10.039 10.450 1.00 35.53 953 ALA D N 1
ATOM 11828 C CA . ALA D 2 288 ? -5.219 8.909 11.186 1.00 36.44 953 ALA D CA 1
ATOM 11829 C C . ALA D 2 288 ? -3.938 9.223 11.963 1.00 36.46 953 ALA D C 1
ATOM 11830 O O . ALA D 2 288 ? -3.485 8.415 12.771 1.00 35.39 953 ALA D O 1
ATOM 11832 N N . LYS D 2 289 ? -3.368 10.400 11.722 1.00 36.90 954 LYS D N 1
ATOM 11833 C CA . LYS D 2 289 ? -2.146 10.818 12.396 1.00 36.82 954 LYS D CA 1
ATOM 11834 C C . LYS D 2 289 ? -2.482 11.621 13.645 1.00 36.42 954 LYS D C 1
ATOM 11835 O O . LYS D 2 289 ? -3.078 12.700 13.566 1.00 36.14 954 LYS D O 1
ATOM 11841 N N . LEU D 2 290 ? -2.089 11.088 14.799 1.00 34.27 955 LEU D N 1
ATOM 11842 C CA . LEU D 2 290 ? -2.347 11.728 16.086 1.00 33.23 955 LEU D CA 1
ATOM 11843 C C . LEU D 2 290 ? -1.613 13.065 16.190 1.00 32.66 955 LEU D C 1
ATOM 11844 O O . LEU D 2 290 ? -0.420 13.136 15.904 1.00 32.72 955 LEU D O 1
ATOM 11849 N N . GLU D 2 291 ? -2.316 14.126 16.581 1.00 33.01 956 GLU D N 1
ATOM 11850 C CA . GLU D 2 291 ? -1.664 15.431 16.706 1.00 35.87 956 GLU D CA 1
ATOM 11851 C C . GLU D 2 291 ? -1.208 15.649 18.144 1.00 34.33 956 GLU D C 1
ATOM 11852 O O . GLU D 2 291 ? -2.016 15.717 19.065 1.00 36.02 956 GLU D O 1
ATOM 11858 N N . VAL D 2 292 ? 0.096 15.761 18.332 1.00 34.41 957 VAL D N 1
ATOM 11859 C CA . VAL D 2 292 ? 0.642 15.913 19.669 1.00 34.64 957 VAL D CA 1
ATOM 11860 C C . VAL D 2 292 ? 1.681 17.018 19.758 1.00 35.76 957 VAL D C 1
ATOM 11861 O O . VAL D 2 292 ? 2.122 17.550 18.744 1.00 35.51 957 VAL D O 1
ATOM 11865 N N . ASP D 2 293 ? 2.072 17.353 20.982 1.00 37.17 958 ASP D N 1
ATOM 11866 C CA . ASP D 2 293 ? 3.046 18.413 21.219 1.00 37.29 958 ASP D CA 1
ATOM 11867 C C . ASP D 2 293 ? 4.476 17.887 21.208 1.00 37.76 958 ASP D C 1
ATOM 11868 O O . ASP D 2 293 ? 5.388 18.569 20.749 1.00 38.10 958 ASP D O 1
ATOM 11873 N N . GLU D 2 294 ? 4.658 16.672 21.712 1.00 38.25 959 GLU D N 1
ATOM 11874 C CA . GLU D 2 294 ? 5.970 16.033 21.778 1.00 39.73 959 GLU D CA 1
ATOM 11875 C C . GLU D 2 294 ? 5.870 14.554 21.429 1.00 38.46 959 GLU D C 1
ATOM 11876 O O . GLU D 2 294 ? 4.915 13.881 21.813 1.00 35.94 959 GLU D O 1
ATOM 11882 N N . VAL D 2 295 ? 6.869 14.050 20.715 1.00 38.06 960 VAL D N 1
ATOM 11883 C CA . VAL D 2 295 ? 6.922 12.636 20.367 1.00 37.20 960 VAL D CA 1
ATOM 11884 C C . VAL D 2 295 ? 8.243 12.079 20.874 1.00 36.61 960 VAL D C 1
ATOM 11885 O O . VAL D 2 295 ? 9.290 12.684 20.670 1.00 37.36 960 VAL D O 1
ATOM 11889 N N . GLU D 2 296 ? 8.187 10.940 21.551 1.00 36.49 961 GLU D N 1
ATOM 11890 C CA . GLU D 2 296 ? 9.389 10.286 22.047 1.00 36.15 961 GLU D CA 1
ATOM 11891 C C . GLU D 2 296 ? 9.339 8.878 21.496 1.00 36.37 961 GLU D C 1
ATOM 11892 O O . GLU D 2 296 ? 8.259 8.319 21.300 1.00 37.99 961 GLU D O 1
ATOM 11898 N N . THR D 2 297 ? 10.499 8.297 21.246 1.00 34.09 962 THR D N 1
ATOM 11899 C CA . THR D 2 297 ? 10.536 6.953 20.719 1.00 32.71 962 THR D CA 1
ATOM 11900 C C . THR D 2 297 ? 11.248 6.009 21.665 1.00 31.21 962 THR D C 1
ATOM 11901 O O . THR D 2 297 ? 12.126 6.409 22.427 1.00 33.64 962 THR D O 1
ATOM 11905 N N . ARG D 2 298 ? 10.832 4.753 21.627 1.00 29.20 963 ARG D N 1
ATOM 11906 C CA . ARG D 2 298 ? 11.442 3.702 22.417 1.00 29.38 963 ARG D CA 1
ATOM 11907 C C . ARG D 2 298 ? 11.744 2.677 21.350 1.00 29.13 963 ARG D C 1
ATOM 11908 O O . ARG D 2 298 ? 10.827 2.171 20.703 1.00 32.29 963 ARG D O 1
ATOM 11916 N N . ARG D 2 299 ? 13.020 2.385 21.135 1.00 28.84 964 ARG D N 1
ATOM 11917 C CA . ARG D 2 299 ? 13.379 1.431 20.098 1.00 29.60 964 ARG D CA 1
ATOM 11918 C C . ARG D 2 299 ? 14.212 0.242 20.548 1.00 30.78 964 ARG D C 1
ATOM 11919 O O . ARG D 2 299 ? 14.815 -0.448 19.726 1.00 32.47 964 ARG D O 1
ATOM 11927 N N . THR D 2 300 ? 14.243 0.001 21.856 1.00 30.29 965 THR D N 1
ATOM 11928 C CA . THR D 2 300 ? 14.967 -1.141 22.396 1.00 28.30 965 THR D CA 1
ATOM 11929 C C . THR D 2 300 ? 13.963 -2.070 23.052 1.00 28.49 965 THR D C 1
ATOM 11930 O O . THR D 2 300 ? 13.220 -1.653 23.934 1.00 30.23 965 THR D O 1
ATOM 11934 N N . THR D 2 301 ? 13.922 -3.325 22.626 1.00 28.72 966 THR D N 1
ATOM 11935 C CA . THR D 2 301 ? 13.005 -4.263 23.251 1.00 29.48 966 THR D CA 1
ATOM 11936 C C . THR D 2 301 ? 13.733 -4.968 24.395 1.00 30.80 966 THR D C 1
ATOM 11937 O O . THR D 2 301 ? 14.820 -5.511 24.212 1.00 31.40 966 THR D O 1
ATOM 11941 N N . LEU D 2 302 ? 13.128 -4.949 25.577 1.00 31.91 967 LEU D N 1
ATOM 11942 C CA . LEU D 2 302 ? 13.717 -5.565 26.761 1.00 32.26 967 LEU D CA 1
ATOM 11943 C C . LEU D 2 302 ? 13.337 -7.034 26.872 1.00 31.60 967 LEU D C 1
ATOM 11944 O O . LEU D 2 302 ? 13.834 -7.750 27.737 1.00 32.95 967 LEU D O 1
ATOM 11949 N N . ARG D 2 303 ? 12.469 -7.483 25.975 1.00 32.47 968 ARG D N 1
ATOM 11950 C CA . ARG D 2 303 ? 11.986 -8.857 25.993 1.00 30.71 968 ARG D CA 1
ATOM 11951 C C . ARG D 2 303 ? 12.450 -9.789 24.866 1.00 32.37 968 ARG D C 1
ATOM 11952 O O . ARG D 2 303 ? 13.108 -10.804 25.110 1.00 33.75 968 ARG D O 1
ATOM 11960 N N . CYS D 2 304 ? 12.086 -9.437 23.639 1.00 30.45 969 CYS D N 1
ATOM 11961 C CA . CYS D 2 304 ? 12.363 -10.248 22.461 1.00 29.95 969 CYS D CA 1
ATOM 11962 C C . CYS D 2 304 ? 13.808 -10.554 22.101 1.00 28.42 969 CYS D C 1
ATOM 11963 O O . CYS D 2 304 ? 14.692 -9.719 22.250 1.00 28.95 969 CYS D O 1
ATOM 11966 N N . PRO D 2 305 ? 14.061 -11.778 21.633 1.00 27.70 970 PRO D N 1
ATOM 11967 C CA . PRO D 2 305 ? 15.416 -12.174 21.237 1.00 29.87 970 PRO D CA 1
ATOM 11968 C C . PRO D 2 305 ? 15.813 -11.544 19.892 1.00 31.26 970 PRO D C 1
ATOM 11969 O O . PRO D 2 305 ? 15.011 -10.843 19.259 1.00 30.94 970 PRO D O 1
ATOM 11973 N N . ALA D 2 306 ? 17.043 -11.806 19.458 1.00 29.48 971 ALA D N 1
ATOM 11974 C CA . ALA D 2 306 ? 17.563 -11.236 18.223 1.00 29.82 971 ALA D CA 1
ATOM 11975 C C . ALA D 2 306 ? 16.788 -11.518 16.935 1.00 29.89 971 ALA D C 1
ATOM 11976 O O . ALA D 2 306 ? 16.556 -10.597 16.149 1.00 30.31 971 ALA D O 1
ATOM 11978 N N . ASP D 2 307 ? 16.382 -12.761 16.697 1.00 28.16 972 ASP D N 1
ATOM 11979 C CA . ASP D 2 307 ? 15.664 -13.036 15.460 1.00 28.71 972 ASP D CA 1
ATOM 11980 C C . ASP D 2 307 ? 14.311 -12.319 15.392 1.00 29.92 972 ASP D C 1
ATOM 11981 O O . ASP D 2 307 ? 13.939 -11.784 14.343 1.00 29.61 972 ASP D O 1
ATOM 11986 N N . VAL D 2 308 ? 13.592 -12.282 16.510 1.00 28.87 973 VAL D N 1
ATOM 11987 C CA . VAL D 2 308 ? 12.313 -11.586 16.560 1.00 28.40 973 VAL D CA 1
ATOM 11988 C C . VAL D 2 308 ? 12.581 -10.091 16.375 1.00 28.13 973 VAL D C 1
ATOM 11989 O O . VAL D 2 308 ? 11.755 -9.361 15.819 1.00 27.39 973 VAL D O 1
ATOM 11993 N N . THR D 2 309 ? 13.738 -9.637 16.849 1.00 27.91 974 THR D N 1
ATOM 11994 C CA . THR D 2 309 ? 14.104 -8.229 16.720 1.00 28.13 974 THR D CA 1
ATOM 11995 C C . THR D 2 309 ? 14.346 -7.906 15.248 1.00 27.87 974 THR D C 1
ATOM 11996 O O . THR D 2 309 ? 14.047 -6.807 14.794 1.00 27.68 974 THR D O 1
ATOM 12000 N N . HIS D 2 310 ? 14.882 -8.869 14.504 1.00 27.43 975 HIS D N 1
ATOM 12001 C CA . HIS D 2 310 ? 15.118 -8.668 13.078 1.00 27.81 975 HIS D CA 1
ATOM 12002 C C . HIS D 2 310 ? 13.758 -8.404 12.433 1.00 26.38 975 HIS D C 1
ATOM 12003 O O . HIS D 2 310 ? 13.598 -7.491 11.634 1.00 27.50 975 HIS D O 1
ATOM 12010 N N . PHE D 2 311 ? 12.778 -9.219 12.800 1.00 26.81 976 PHE D N 1
ATOM 12011 C CA . PHE D 2 311 ? 11.423 -9.083 12.282 1.00 27.24 976 PHE D CA 1
ATOM 12012 C C . PHE D 2 311 ? 10.854 -7.712 12.662 1.00 27.15 976 PHE D C 1
ATOM 12013 O O . PHE D 2 311 ? 10.256 -7.023 11.833 1.00 27.98 976 PHE D O 1
ATOM 12021 N N . LEU D 2 312 ? 11.056 -7.306 13.910 1.00 27.21 977 LEU D N 1
ATOM 12022 C CA . LEU D 2 312 ? 10.550 -6.014 14.349 1.00 26.66 977 LEU D CA 1
ATOM 12023 C C . LEU D 2 312 ? 11.156 -4.889 13.510 1.00 26.60 977 LEU D C 1
ATOM 12024 O O . LEU D 2 312 ? 10.457 -3.949 13.135 1.00 25.43 977 LEU D O 1
ATOM 12029 N N . ASN D 2 313 ? 12.447 -4.991 13.203 1.00 25.38 978 ASN D N 1
ATOM 12030 C CA . ASN D 2 313 ? 13.104 -3.963 12.394 1.00 26.81 978 ASN D CA 1
ATOM 12031 C C . ASN D 2 313 ? 12.430 -3.774 11.037 1.00 26.27 978 ASN D C 1
ATOM 12032 O O . ASN D 2 313 ? 12.368 -2.665 10.534 1.00 26.92 978 ASN D O 1
ATOM 12037 N N . GLN D 2 314 ? 11.917 -4.855 10.458 1.00 27.85 979 GLN D N 1
ATOM 12038 C CA . GLN D 2 314 ? 11.253 -4.777 9.158 1.00 28.92 979 GLN D CA 1
ATOM 12039 C C . GLN D 2 314 ? 9.940 -4.005 9.219 1.00 29.26 979 GLN D C 1
ATOM 12040 O O . GLN D 2 314 ? 9.529 -3.424 8.221 1.00 31.48 979 GLN D O 1
ATOM 12046 N N . ARG D 2 315 ? 9.294 -3.990 10.388 1.00 29.31 980 ARG D N 1
ATOM 12047 C CA . ARG D 2 315 ? 7.994 -3.329 10.554 1.00 29.60 980 ARG D CA 1
ATOM 12048 C C . ARG D 2 315 ? 7.941 -1.916 11.131 1.00 29.65 980 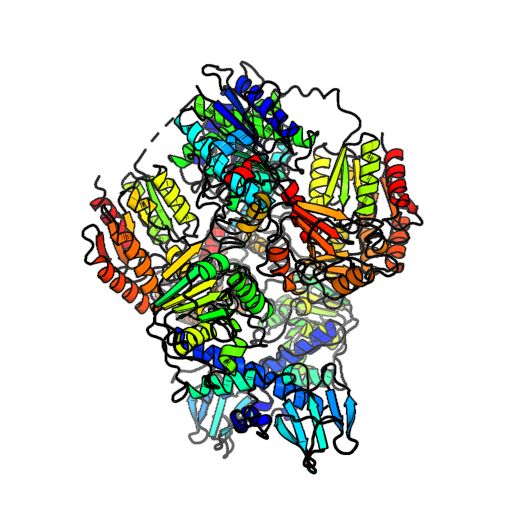ARG D C 1
ATOM 12049 O O . ARG D 2 315 ? 6.975 -1.184 10.891 1.00 28.80 980 ARG D O 1
ATOM 12057 N N . TYR D 2 316 ? 8.958 -1.531 11.892 1.00 30.20 981 TYR D N 1
ATOM 12058 C CA . TYR D 2 316 ? 8.974 -0.209 12.522 1.00 30.91 981 TYR D CA 1
ATOM 12059 C C . TYR D 2 316 ? 9.903 0.825 11.890 1.00 30.97 981 TYR D C 1
ATOM 12060 O O . TYR D 2 316 ? 10.900 0.484 11.262 1.00 31.02 981 TYR D O 1
ATOM 12069 N N . GLU D 2 317 ? 9.556 2.095 12.063 1.00 33.11 982 GLU D N 1
ATOM 12070 C CA . GLU D 2 317 ? 10.386 3.186 11.573 1.00 35.15 982 GLU D CA 1
ATOM 12071 C C . GLU D 2 317 ? 11.530 3.286 12.582 1.00 35.84 982 GLU D C 1
ATOM 12072 O O . GLU D 2 317 ? 11.300 3.365 13.793 1.00 36.32 982 GLU D O 1
ATOM 12078 N N . GLY D 2 318 ? 12.760 3.271 12.088 1.00 35.56 983 GLY D N 1
ATOM 12079 C CA . GLY D 2 318 ? 13.903 3.344 12.979 1.00 36.00 983 GLY D CA 1
ATOM 12080 C C . GLY D 2 318 ? 14.394 1.952 13.331 1.00 37.36 983 GLY D C 1
ATOM 12081 O O . GLY D 2 318 ? 13.685 0.962 13.137 1.00 39.20 983 GLY D O 1
ATOM 12082 N N . HIS D 2 319 ? 15.617 1.872 13.837 1.00 37.15 984 HIS D N 1
ATOM 12083 C CA . HIS D 2 319 ? 16.198 0.598 14.224 1.00 36.21 984 HIS D CA 1
ATOM 12084 C C . HIS D 2 319 ? 15.681 0.132 15.567 1.00 34.40 984 HIS D C 1
ATOM 12085 O O . HIS D 2 319 ? 15.457 0.936 16.474 1.00 35.11 984 HIS D O 1
ATOM 12092 N N . VAL D 2 320 ? 15.492 -1.174 15.690 1.00 32.35 985 VAL D N 1
ATOM 12093 C CA . VAL D 2 320 ? 15.046 -1.747 16.947 1.00 32.51 985 VAL D CA 1
ATOM 12094 C C . VAL D 2 320 ? 16.197 -2.608 17.457 1.00 32.40 985 VAL D C 1
ATOM 12095 O O . VAL D 2 320 ? 16.733 -3.451 16.731 1.00 29.96 985 VAL D O 1
ATOM 12099 N N . MET D 2 321 ? 16.592 -2.369 18.700 1.00 34.18 986 MET D N 1
ATOM 12100 C CA . MET D 2 321 ? 17.682 -3.116 19.319 1.00 33.31 986 MET D CA 1
ATOM 12101 C C . MET D 2 321 ? 17.080 -4.001 20.401 1.00 33.19 986 MET D C 1
ATOM 12102 O O . MET D 2 321 ? 15.886 -3.898 20.691 1.00 34.06 986 MET D O 1
ATOM 12107 N N . CYS D 2 322 ? 17.899 -4.867 20.990 1.00 32.07 987 CYS D N 1
ATOM 12108 C CA . CYS D 2 322 ? 17.432 -5.770 22.036 1.00 30.60 987 CYS D CA 1
ATOM 12109 C C . CYS D 2 322 ? 18.497 -5.968 23.120 1.00 31.61 987 CYS D C 1
ATOM 12110 O O . CYS D 2 322 ? 19.698 -6.022 22.826 1.00 32.16 987 CYS D O 1
ATOM 12113 N N . THR D 2 323 ? 18.053 -6.074 24.370 1.00 30.07 988 THR D N 1
ATOM 12114 C CA . THR D 2 323 ? 18.966 -6.281 25.488 1.00 30.60 988 THR D CA 1
ATOM 12115 C C . THR D 2 323 ? 19.243 -7.766 25.664 1.00 31.41 988 THR D C 1
ATOM 12116 O O . THR D 2 323 ? 20.274 -8.151 26.199 1.00 34.51 988 THR D O 1
ATOM 12120 N N . SER D 2 324 ? 18.312 -8.592 25.204 1.00 32.15 989 SER D N 1
ATOM 12121 C CA . SER D 2 324 ? 18.437 -10.036 25.318 1.00 33.35 989 SER D CA 1
ATOM 12122 C C . SER D 2 324 ? 19.659 -10.606 24.612 1.00 36.53 989 SER D C 1
ATOM 12123 O O . SER D 2 324 ? 20.166 -10.018 23.657 1.00 36.98 989 SER D O 1
ATOM 12126 N N . SER D 2 325 ? 20.116 -11.764 25.084 1.00 37.93 990 SER D N 1
ATOM 12127 C CA . SER D 2 325 ? 21.267 -12.440 24.500 1.00 40.40 990 SER D CA 1
ATOM 12128 C C . SER D 2 325 ? 20.841 -13.595 23.606 1.00 40.63 990 SER D C 1
ATOM 12129 O O . SER D 2 325 ? 21.660 -14.161 22.887 1.00 41.01 990 SER D O 1
ATOM 12132 N N . GLU D 2 326 ? 19.563 -13.956 23.657 1.00 41.30 991 GLU D N 1
ATOM 12133 C CA . GLU D 2 326 ? 19.070 -15.041 22.818 1.00 43.22 991 GLU D CA 1
ATOM 12134 C C . GLU D 2 326 ? 19.199 -14.613 21.350 1.00 43.92 991 GLU D C 1
ATOM 12135 O O . GLU D 2 326 ? 18.874 -13.474 20.994 1.00 42.14 991 GLU D O 1
ATOM 12141 N N . LYS D 2 327 ? 19.685 -15.522 20.509 1.00 43.26 992 LYS D N 1
ATOM 12142 C CA . LYS D 2 327 ? 19.854 -15.236 19.088 1.00 44.46 992 LYS D CA 1
ATOM 12143 C C . LYS D 2 327 ? 18.662 -15.772 18.310 1.00 43.22 992 LYS D C 1
ATOM 12144 O O . LYS D 2 327 ? 17.749 -15.026 17.968 1.00 42.81 992 LYS D O 1
ATOM 12150 N N . LYS D 2 328 ? 18.683 -17.070 18.030 1.00 42.93 993 LYS D N 1
ATOM 12151 C CA . LYS D 2 328 ? 17.602 -17.722 17.305 1.00 43.32 993 LYS D CA 1
ATOM 12152 C C . LYS D 2 328 ? 16.658 -18.352 18.321 1.00 42.41 993 LYS D C 1
ATOM 12153 O O . LYS D 2 328 ? 17.093 -19.034 19.250 1.00 42.85 993 LYS D O 1
ATOM 12159 N N . SER D 2 329 ? 15.361 -18.132 18.137 1.00 40.26 994 SER D N 1
ATOM 12160 C CA . SER D 2 329 ? 14.382 -18.636 19.088 1.00 37.59 994 SER D CA 1
ATOM 12161 C C . SER D 2 329 ? 13.115 -19.195 18.472 1.00 36.80 994 SER D C 1
ATOM 12162 O O . SER D 2 329 ? 12.258 -19.703 19.188 1.00 36.20 994 SER D O 1
ATOM 12165 N N . VAL D 2 330 ? 12.973 -19.101 17.159 1.00 35.90 995 VAL D N 1
ATOM 12166 C CA . VAL D 2 330 ? 11.756 -19.612 16.547 1.00 36.00 995 VAL D CA 1
ATOM 12167 C C . VAL D 2 330 ? 11.956 -20.876 15.739 1.00 36.46 995 VAL D C 1
ATOM 12168 O O . VAL D 2 330 ? 13.026 -21.116 15.188 1.00 36.35 995 VAL D O 1
ATOM 12172 N N . SER D 2 331 ? 10.908 -21.688 15.685 1.00 38.39 996 SER D N 1
ATOM 12173 C CA . SER D 2 331 ? 10.925 -22.930 14.927 1.00 42.28 996 SER D CA 1
ATOM 12174 C C . SER D 2 331 ? 9.480 -23.275 14.622 1.00 44.12 996 SER D C 1
ATOM 12175 O O . SER D 2 331 ? 8.570 -22.730 15.243 1.00 44.77 996 SER D O 1
ATOM 12178 N N . GLN D 2 332 ? 9.267 -24.158 13.654 1.00 47.22 997 GLN D N 1
ATOM 12179 C CA . GLN D 2 332 ? 7.916 -24.558 13.287 1.00 50.61 997 GLN D CA 1
ATOM 12180 C C . GLN D 2 332 ? 7.862 -26.025 12.898 1.00 53.44 997 GLN D C 1
ATOM 12181 O O . GLN D 2 332 ? 8.892 -26.667 12.707 1.00 53.82 997 GLN D O 1
ATOM 12187 N N . GLU D 2 333 ? 6.649 -26.549 12.781 1.00 56.29 998 GLU D N 1
ATOM 12188 C CA . GLU D 2 333 ? 6.449 -27.943 12.434 1.00 59.01 998 GLU D CA 1
ATOM 12189 C C . GLU D 2 333 ? 5.059 -28.128 11.859 1.00 60.91 998 GLU D C 1
ATOM 12190 O O . GLU D 2 333 ? 4.072 -27.775 12.497 1.00 61.38 998 GLU D O 1
ATOM 12196 N N . MET D 2 334 ? 4.975 -28.666 10.648 1.00 64.17 999 MET D N 1
ATOM 12197 C CA . MET D 2 334 ? 3.673 -28.906 10.044 1.00 68.20 999 MET D CA 1
ATOM 12198 C C . MET D 2 334 ? 3.217 -30.289 10.467 1.00 69.26 999 MET D C 1
ATOM 12199 O O . MET D 2 334 ? 3.794 -31.294 10.057 1.00 68.73 999 MET D O 1
ATOM 12204 N N . VAL D 2 335 ? 2.186 -30.326 11.305 1.00 71.46 1000 VAL D N 1
ATOM 12205 C CA . VAL D 2 335 ? 1.651 -31.579 11.817 1.00 74.08 1000 VAL D CA 1
ATOM 12206 C C . VAL D 2 335 ? 0.709 -32.276 10.841 1.00 75.51 1000 VAL D C 1
ATOM 12207 O O . VAL D 2 335 ? -0.199 -31.659 10.281 1.00 75.29 1000 VAL D O 1
ATOM 12211 N N . SER D 2 336 ? 0.943 -33.574 10.659 1.00 77.38 1001 SER D N 1
ATOM 12212 C CA . SER D 2 336 ? 0.154 -34.413 9.762 1.00 79.32 1001 SER D CA 1
ATOM 12213 C C . SER D 2 336 ? -1.324 -34.435 10.133 1.00 80.21 1001 SER D C 1
ATOM 12214 O O . SER D 2 336 ? -2.142 -33.753 9.515 1.00 80.53 1001 SER D O 1
ATOM 12217 N N . GLY D 2 337 ? -1.659 -35.229 11.144 1.00 80.92 1002 GLY D N 1
ATOM 12218 C CA . GLY D 2 337 ? -3.040 -35.325 11.576 1.00 81.75 1002 GLY D CA 1
ATOM 12219 C C . GLY D 2 337 ? -3.338 -34.395 12.733 1.00 82.03 1002 GLY D C 1
ATOM 12220 O O . GLY D 2 337 ? -2.713 -34.490 13.787 1.00 82.52 1002 GLY D O 1
ATOM 12221 N N . ALA D 2 338 ? -4.296 -33.494 12.535 1.00 81.80 1003 ALA D N 1
ATOM 12222 C CA . ALA D 2 338 ? -4.683 -32.545 13.571 1.00 81.53 1003 ALA D CA 1
ATOM 12223 C C . ALA D 2 338 ? -4.965 -33.264 14.888 1.00 81.66 1003 ALA D C 1
ATOM 12224 O O . ALA D 2 338 ? -4.880 -32.666 15.963 1.00 82.23 1003 ALA D O 1
ATOM 12226 N N . ALA D 2 339 ? -5.294 -34.551 14.797 1.00 81.20 1004 ALA D N 1
ATOM 12227 C CA . ALA D 2 339 ? -5.599 -35.358 15.976 1.00 80.24 1004 ALA D CA 1
ATOM 12228 C C . ALA D 2 339 ? -4.345 -35.746 16.760 1.00 79.74 1004 ALA D C 1
ATOM 12229 O O . ALA D 2 339 ? -4.409 -35.973 17.971 1.00 79.45 1004 ALA D O 1
ATOM 12231 N N . SER D 2 340 ? -3.209 -35.825 16.071 1.00 79.02 1005 SER D N 1
ATOM 12232 C CA . SER D 2 340 ? -1.954 -36.181 16.726 1.00 78.37 1005 SER D CA 1
ATOM 12233 C C . SER D 2 340 ? -1.544 -35.090 17.710 1.00 77.48 1005 SER D C 1
ATOM 12234 O O . SER D 2 340 ? -0.565 -35.235 18.445 1.00 77.54 1005 SER D O 1
ATOM 12237 N N . ILE D 2 341 ? -2.303 -33.996 17.713 1.00 76.23 1006 ILE D N 1
ATOM 12238 C CA . ILE D 2 341 ? -2.051 -32.877 18.612 1.00 74.56 1006 ILE D CA 1
ATOM 12239 C C . ILE D 2 341 ? -2.837 -33.122 19.898 1.00 73.63 1006 ILE D C 1
ATOM 12240 O O . ILE D 2 341 ? -3.994 -32.709 20.023 1.00 73.67 1006 ILE D O 1
ATOM 12245 N N . ASN D 2 342 ? -2.204 -33.810 20.842 1.00 72.08 1007 ASN D N 1
ATOM 12246 C CA . ASN D 2 342 ? -2.824 -34.126 22.121 1.00 70.31 1007 ASN D CA 1
ATOM 12247 C C . ASN D 2 342 ? -1.753 -34.218 23.204 1.00 68.97 1007 ASN D C 1
ATOM 12248 O O . ASN D 2 342 ? -0.609 -34.576 22.927 1.00 68.11 1007 ASN D O 1
ATOM 12253 N N . PRO D 2 343 ? -2.118 -33.898 24.457 1.00 68.11 1008 PRO D N 1
ATOM 12254 C CA . PRO D 2 343 ? -1.227 -33.920 25.625 1.00 68.12 1008 PRO D CA 1
ATOM 12255 C C . PRO D 2 343 ? -0.352 -35.161 25.762 1.00 68.34 1008 PRO D C 1
ATOM 12256 O O . PRO D 2 343 ? 0.796 -35.072 26.196 1.00 68.09 1008 PRO D O 1
ATOM 12260 N N . VAL D 2 344 ? -0.904 -36.313 25.390 1.00 68.97 1009 VAL D N 1
ATOM 12261 C CA . VAL D 2 344 ? -0.198 -37.586 25.496 1.00 69.68 1009 VAL D CA 1
ATOM 12262 C C . VAL D 2 344 ? 0.922 -37.787 24.481 1.00 69.36 1009 VAL D C 1
ATOM 12263 O O . VAL D 2 344 ? 2.087 -37.937 24.856 1.00 69.65 1009 VAL D O 1
ATOM 12267 N N . SER D 2 345 ? 0.568 -37.799 23.201 1.00 68.43 1010 SER D N 1
ATOM 12268 C CA . SER D 2 345 ? 1.548 -38.006 22.138 1.00 67.55 1010 SER D CA 1
ATOM 12269 C C . SER D 2 345 ? 2.152 -36.725 21.557 1.00 67.13 1010 SER D C 1
ATOM 12270 O O . SER D 2 345 ? 2.928 -36.784 20.600 1.00 67.49 1010 SER D O 1
ATOM 12273 N N . LYS D 2 346 ? 1.807 -35.575 22.133 1.00 66.16 1011 LYS D N 1
ATOM 12274 C CA . LYS D 2 346 ? 2.324 -34.292 21.652 1.00 64.37 1011 LYS D CA 1
ATOM 12275 C C . LYS D 2 346 ? 2.354 -33.230 22.755 1.00 62.19 1011 LYS D C 1
ATOM 12276 O O . LYS D 2 346 ? 1.607 -32.254 22.716 1.00 61.56 1011 LYS D O 1
ATOM 12282 N N . PRO D 2 347 ? 3.214 -33.412 23.763 1.00 60.42 1012 PRO D N 1
ATOM 12283 C CA . PRO D 2 347 ? 3.297 -32.432 24.851 1.00 59.38 1012 PRO D CA 1
ATOM 12284 C C . PRO D 2 347 ? 3.744 -31.060 24.329 1.00 57.73 1012 PRO D C 1
ATOM 12285 O O . PRO D 2 347 ? 4.705 -30.966 23.563 1.00 56.89 1012 PRO D O 1
ATOM 12289 N N . LEU D 2 348 ? 3.043 -30.005 24.741 1.00 55.62 1013 LEU D N 1
ATOM 12290 C CA . LEU D 2 348 ? 3.373 -28.644 24.313 1.00 52.02 1013 LEU D CA 1
ATOM 12291 C C . LEU D 2 348 ? 3.935 -27.848 25.491 1.00 51.46 1013 LEU D C 1
ATOM 12292 O O . LEU D 2 348 ? 3.227 -27.565 26.458 1.00 50.67 1013 LEU D O 1
ATOM 12297 N N . LYS D 2 349 ? 5.216 -27.498 25.394 1.00 51.43 1014 LYS D N 1
ATOM 12298 C CA . LYS D 2 349 ? 5.934 -26.758 26.436 1.00 52.12 1014 LYS D CA 1
ATOM 12299 C C . LYS D 2 349 ? 5.527 -25.289 26.585 1.00 51.70 1014 LYS D C 1
ATOM 12300 O O . LYS D 2 349 ? 5.173 -24.628 25.610 1.00 52.23 1014 LYS D O 1
ATOM 12306 N N . GLY D 2 350 ? 5.588 -24.792 27.819 1.00 50.41 1015 GLY D N 1
ATOM 12307 C CA . GLY D 2 350 ? 5.263 -23.402 28.094 1.00 50.10 1015 GLY D CA 1
ATOM 12308 C C . GLY D 2 350 ? 3.825 -22.974 27.886 1.00 49.24 1015 GLY D C 1
ATOM 12309 O O . GLY D 2 350 ? 2.897 -23.757 28.081 1.00 50.09 1015 GLY D O 1
ATOM 12310 N N . LYS D 2 351 ? 3.643 -21.717 27.491 1.00 48.25 1016 LYS D N 1
ATOM 12311 C CA . LYS D 2 351 ? 2.315 -21.162 27.262 1.00 46.51 1016 LYS D CA 1
ATOM 12312 C C . LYS D 2 351 ? 1.769 -21.585 25.907 1.00 46.46 1016 LYS D C 1
ATOM 12313 O O . LYS D 2 351 ? 2.423 -21.403 24.878 1.00 47.78 1016 LYS D O 1
ATOM 12319 N N . ILE D 2 352 ? 0.571 -22.157 25.909 1.00 45.48 1017 ILE D N 1
ATOM 12320 C CA . ILE D 2 352 ? -0.058 -22.605 24.674 1.00 44.38 1017 ILE D CA 1
ATOM 12321 C C . ILE D 2 352 ? -1.001 -21.519 24.178 1.00 44.78 1017 ILE D C 1
ATOM 12322 O O . ILE D 2 352 ? -1.845 -21.032 24.929 1.00 45.52 1017 ILE D O 1
ATOM 12327 N N . LEU D 2 353 ? -0.850 -21.136 22.916 1.00 44.13 1018 LEU D N 1
ATOM 12328 C CA . LEU D 2 353 ? -1.694 -20.101 22.334 1.00 43.82 1018 LEU D CA 1
ATOM 12329 C C . LEU D 2 353 ? -2.204 -20.529 20.970 1.00 42.95 1018 LEU D C 1
ATOM 12330 O O . LEU D 2 353 ? -1.553 -21.309 20.276 1.00 44.46 1018 LEU D O 1
ATOM 12335 N N . THR D 2 354 ? -3.374 -20.018 20.599 1.00 43.20 1019 THR D N 1
ATOM 12336 C CA . THR D 2 354 ? -3.972 -20.300 19.297 1.00 44.36 1019 THR D CA 1
ATOM 12337 C C . THR D 2 354 ? -4.338 -18.951 18.703 1.00 43.98 1019 THR D C 1
ATOM 12338 O O . THR D 2 354 ? -4.243 -17.929 19.373 1.00 43.52 1019 THR D O 1
ATOM 12342 N N . PHE D 2 355 ? -4.764 -18.944 17.450 1.00 45.46 1020 PHE D N 1
ATOM 12343 C CA . PHE D 2 355 ? -5.151 -17.700 16.806 1.00 47.97 1020 PHE D CA 1
ATOM 12344 C C . PHE D 2 355 ? -6.656 -17.477 16.875 1.00 49.54 1020 PHE D C 1
ATOM 12345 O O . PHE D 2 355 ? -7.119 -16.344 16.959 1.00 50.65 1020 PHE D O 1
ATOM 12353 N N . THR D 2 356 ? -7.420 -18.561 16.851 1.00 51.65 1021 THR D N 1
ATOM 12354 C CA . THR D 2 356 ? -8.873 -18.447 16.874 1.00 53.07 1021 THR D CA 1
ATOM 12355 C C . THR D 2 356 ? -9.512 -19.074 18.104 1.00 53.69 1021 THR D C 1
ATOM 12356 O O . THR D 2 356 ? -8.912 -19.922 18.761 1.00 53.03 1021 THR D O 1
ATOM 12360 N N . GLN D 2 357 ? -10.733 -18.637 18.407 1.00 55.62 1022 GLN D N 1
ATOM 12361 C CA . GLN D 2 357 ? -11.490 -19.153 19.544 1.00 56.86 1022 GLN D CA 1
ATOM 12362 C C . GLN D 2 357 ? -11.777 -20.633 19.325 1.00 57.11 1022 GLN D C 1
ATOM 12363 O O . GLN D 2 357 ? -11.753 -21.431 20.262 1.00 56.64 1022 GLN D O 1
ATOM 12369 N N . SER D 2 358 ? -12.044 -20.985 18.072 1.00 57.81 1023 SER D N 1
ATOM 12370 C CA . SER D 2 358 ? -12.340 -22.363 17.700 1.00 59.60 1023 SER D CA 1
ATOM 12371 C C . SER D 2 358 ? -11.184 -23.288 18.067 1.00 59.62 1023 SER D C 1
ATOM 12372 O O . SER D 2 358 ? -11.374 -24.297 18.753 1.00 59.51 1023 SER D O 1
ATOM 12375 N N . ASP D 2 359 ? -9.987 -22.940 17.607 1.00 59.31 1024 ASP D N 1
ATOM 12376 C CA . ASP D 2 359 ? -8.804 -23.739 17.894 1.00 59.15 1024 ASP D CA 1
ATOM 12377 C C . ASP D 2 359 ? -8.528 -23.771 19.390 1.00 58.01 1024 ASP D C 1
ATOM 12378 O O . ASP D 2 359 ? -8.145 -24.807 19.929 1.00 57.97 1024 ASP D O 1
ATOM 12383 N N . LYS D 2 360 ? -8.719 -22.639 20.061 1.00 57.33 1025 LYS D N 1
ATOM 12384 C CA . LYS D 2 360 ? -8.501 -22.581 21.504 1.00 58.48 1025 LYS D CA 1
ATOM 12385 C C . LYS D 2 360 ? -9.430 -23.595 22.155 1.00 60.04 1025 LYS D C 1
ATOM 12386 O O . LYS D 2 360 ? -9.010 -24.421 22.967 1.00 58.74 1025 LYS D O 1
ATOM 12392 N N . GLU D 2 361 ? -10.701 -23.510 21.777 1.00 62.23 1026 GLU D N 1
ATOM 12393 C CA . GLU D 2 361 ? -11.738 -24.390 22.291 1.00 64.47 1026 GLU D CA 1
ATOM 12394 C C . GLU D 2 361 ? -11.347 -25.843 22.058 1.00 64.66 1026 GLU D C 1
ATOM 12395 O O . GLU D 2 361 ? -11.415 -26.669 22.970 1.00 64.90 1026 GLU D O 1
ATOM 12401 N N . ALA D 2 362 ? -10.927 -26.137 20.831 1.00 64.91 1027 ALA D N 1
ATOM 12402 C CA . ALA D 2 362 ? -10.526 -27.485 20.443 1.00 65.15 1027 ALA D CA 1
ATOM 12403 C C . ALA D 2 362 ? -9.369 -28.051 21.270 1.00 65.31 1027 ALA D C 1
ATOM 12404 O O . ALA D 2 362 ? -9.421 -29.203 21.702 1.00 65.54 1027 ALA D O 1
ATOM 12406 N N . LEU D 2 363 ? -8.326 -27.252 21.490 1.00 65.20 1028 LEU D N 1
ATOM 12407 C CA . LEU D 2 363 ? -7.178 -27.718 22.267 1.00 64.68 1028 LEU D CA 1
ATOM 12408 C C . LEU D 2 363 ? -7.551 -28.024 23.712 1.00 64.86 1028 LEU D C 1
ATOM 12409 O O . LEU D 2 363 ? -7.020 -28.960 24.310 1.00 64.64 1028 LEU D O 1
ATOM 12414 N N . LEU D 2 364 ? -8.460 -27.233 24.271 1.00 65.75 1029 LEU D N 1
ATOM 12415 C CA . LEU D 2 364 ? -8.900 -27.441 25.646 1.00 66.73 1029 LEU D CA 1
ATOM 12416 C C . LEU D 2 364 ? -9.596 -28.794 25.781 1.00 67.85 1029 LEU D C 1
ATOM 12417 O O . LEU D 2 364 ? -9.498 -29.451 26.820 1.00 67.32 1029 LEU D O 1
ATOM 12422 N N . SER D 2 365 ? -10.297 -29.207 24.727 1.00 68.64 1030 SER D N 1
ATOM 12423 C CA . SER D 2 365 ? -10.990 -30.493 24.724 1.00 69.69 1030 SER D CA 1
ATOM 12424 C C . SER D 2 365 ? -9.952 -31.608 24.738 1.00 69.97 1030 SER D C 1
ATOM 12425 O O . SER D 2 365 ? -10.020 -32.520 25.560 1.00 71.19 1030 SER D O 1
ATOM 12428 N N . ARG D 2 366 ? -8.994 -31.525 23.819 1.00 70.11 1031 ARG D N 1
ATOM 12429 C CA . ARG D 2 366 ? -7.926 -32.514 23.711 1.00 69.77 1031 ARG D CA 1
ATOM 12430 C C . ARG D 2 366 ? -7.384 -32.844 25.096 1.00 69.14 1031 ARG D C 1
ATOM 12431 O O . ARG D 2 366 ? -6.860 -33.935 25.322 1.00 69.99 1031 ARG D O 1
ATOM 12439 N N . GLY D 2 367 ? -7.508 -31.890 26.016 1.00 67.78 1032 GLY D N 1
ATOM 12440 C CA . GLY D 2 367 ? -7.022 -32.090 27.370 1.00 66.02 1032 GLY D CA 1
ATOM 12441 C C . GLY D 2 367 ? -5.925 -31.115 27.760 1.00 64.84 1032 GLY D C 1
ATOM 12442 O O . GLY D 2 367 ? -5.412 -31.163 28.880 1.00 64.64 1032 GLY D O 1
ATOM 12443 N N . TYR D 2 368 ? -5.555 -30.233 26.836 1.00 63.17 1033 TYR D N 1
ATOM 12444 C CA . TYR D 2 368 ? -4.514 -29.247 27.103 1.00 61.46 1033 TYR D CA 1
ATOM 12445 C C . TYR D 2 368 ? -5.002 -28.246 28.135 1.00 61.06 1033 TYR D C 1
ATOM 12446 O O . TYR D 2 368 ? -6.180 -27.895 28.158 1.00 61.02 1033 TYR D O 1
ATOM 12455 N N . ALA D 2 369 ? -4.090 -27.786 28.984 1.00 61.01 1034 ALA D N 1
ATOM 12456 C CA . ALA D 2 369 ? -4.437 -26.842 30.038 1.00 61.29 1034 ALA D CA 1
ATOM 12457 C C . ALA D 2 369 ? -3.949 -25.412 29.804 1.00 61.11 1034 ALA D C 1
ATOM 12458 O O . ALA D 2 369 ? -2.889 -25.187 29.218 1.00 60.49 1034 ALA D O 1
ATOM 12460 N N . ASP D 2 370 ? -4.746 -24.453 30.271 1.00 60.97 1035 ASP D N 1
ATOM 12461 C CA . ASP D 2 370 ? -4.425 -23.031 30.179 1.00 60.25 1035 ASP D CA 1
ATOM 12462 C C . ASP D 2 370 ? -4.094 -22.552 28.763 1.00 58.18 1035 ASP D C 1
ATOM 12463 O O . ASP D 2 370 ? -2.993 -22.079 28.499 1.00 58.36 1035 ASP D O 1
ATOM 12468 N N . VAL D 2 371 ? -5.066 -22.666 27.866 1.00 56.55 1036 VAL D N 1
ATOM 12469 C CA . VAL D 2 371 ? -4.909 -22.255 26.474 1.00 55.06 1036 VAL D CA 1
ATOM 12470 C C . VAL D 2 371 ? -5.630 -20.936 26.198 1.00 54.79 1036 VAL D C 1
ATOM 12471 O O . VAL D 2 371 ? -6.769 -20.740 26.627 1.00 55.38 1036 VAL D O 1
ATOM 12475 N N . HIS D 2 372 ? -4.968 -20.036 25.478 1.00 53.22 1037 HIS D N 1
ATOM 12476 C CA . HIS D 2 372 ? -5.567 -18.751 25.134 1.00 51.77 1037 HIS D CA 1
ATOM 12477 C C . HIS D 2 372 ? -5.255 -18.351 23.700 1.00 51.03 1037 HIS D C 1
ATOM 12478 O O . HIS D 2 372 ? -4.355 -18.903 23.072 1.00 50.67 1037 HIS D O 1
ATOM 12485 N N . THR D 2 373 ? -6.013 -17.396 23.175 1.00 49.74 1038 THR D N 1
ATOM 12486 C CA . THR D 2 373 ? -5.752 -16.923 21.829 1.00 49.14 1038 THR D CA 1
ATOM 12487 C C . THR D 2 373 ? -4.695 -15.831 21.965 1.00 48.83 1038 THR D C 1
ATOM 12488 O O . THR D 2 373 ? -4.483 -15.297 23.059 1.00 47.59 1038 THR D O 1
ATOM 12492 N N . VAL D 2 374 ? -4.020 -15.514 20.865 1.00 48.19 1039 VAL D N 1
ATOM 12493 C CA . VAL D 2 374 ? -2.991 -14.483 20.879 1.00 47.30 1039 VAL D CA 1
ATOM 12494 C C . VAL D 2 374 ? -3.624 -13.161 21.302 1.00 46.62 1039 VAL D C 1
ATOM 12495 O O . VAL D 2 374 ? -3.053 -12.411 22.090 1.00 44.89 1039 VAL D O 1
ATOM 12499 N N . HIS D 2 375 ? -4.822 -12.899 20.793 1.00 46.44 1040 HIS D N 1
ATOM 12500 C CA . HIS D 2 375 ? -5.535 -11.669 21.108 1.00 48.25 1040 HIS D CA 1
ATOM 12501 C C . HIS D 2 375 ? -5.742 -11.494 22.609 1.00 47.42 1040 HIS D C 1
ATOM 12502 O O . HIS D 2 375 ? -5.665 -10.377 23.127 1.00 46.66 1040 HIS D O 1
ATOM 12509 N N . GLU D 2 376 ? -6.003 -12.602 23.298 1.00 44.93 1041 GLU D N 1
ATOM 12510 C CA . GLU D 2 376 ? -6.245 -12.585 24.738 1.00 44.75 1041 GLU D CA 1
ATOM 12511 C C . GLU D 2 376 ? -4.988 -12.432 25.588 1.00 43.09 1041 GLU D C 1
ATOM 12512 O O . GLU D 2 376 ? -5.085 -12.209 26.792 1.00 44.89 1041 GLU D O 1
ATOM 12518 N N . VAL D 2 377 ? -3.811 -12.569 24.987 1.00 41.57 1042 VAL D N 1
ATOM 12519 C CA . VAL D 2 377 ? -2.579 -12.444 25.761 1.00 39.75 1042 VAL D CA 1
ATOM 12520 C C . VAL D 2 377 ? -1.716 -11.257 25.359 1.00 39.10 1042 VAL D C 1
ATOM 12521 O O . VAL D 2 377 ? -0.524 -11.234 25.648 1.00 38.57 1042 VAL D O 1
ATOM 12525 N N . GLN D 2 378 ? -2.305 -10.269 24.698 1.00 37.72 1043 GLN D N 1
ATOM 12526 C CA . GLN D 2 378 ? -1.518 -9.122 24.298 1.00 38.27 1043 GLN D CA 1
ATOM 12527 C C . GLN D 2 378 ? -1.052 -8.376 25.543 1.00 36.29 1043 GLN D C 1
ATOM 12528 O O . GLN D 2 378 ? -1.795 -8.251 26.515 1.00 35.33 1043 GLN D O 1
ATOM 12534 N N . GLY D 2 379 ? 0.191 -7.905 25.510 1.00 33.88 1044 GLY D N 1
ATOM 12535 C CA . GLY D 2 379 ? 0.762 -7.196 26.640 1.00 33.11 1044 GLY D CA 1
ATOM 12536 C C . GLY D 2 379 ? 1.376 -8.155 27.650 1.00 33.99 1044 GLY D C 1
ATOM 12537 O O . GLY D 2 379 ? 1.920 -7.734 28.669 1.00 32.96 1044 GLY D O 1
ATOM 12538 N N . GLU D 2 380 ? 1.306 -9.450 27.351 1.00 33.56 1045 GLU D N 1
ATOM 12539 C CA . GLU D 2 380 ? 1.819 -10.479 28.242 1.00 36.09 1045 GLU D CA 1
ATOM 12540 C C . GLU D 2 380 ? 3.180 -11.054 27.808 1.00 37.20 1045 GLU D C 1
ATOM 12541 O O . GLU D 2 380 ? 3.493 -11.116 26.612 1.00 36.48 1045 GLU D O 1
ATOM 12547 N N . THR D 2 381 ? 3.978 -11.469 28.794 1.00 36.21 1046 THR D N 1
ATOM 12548 C CA . THR D 2 381 ? 5.302 -12.055 28.564 1.00 36.35 1046 THR D CA 1
ATOM 12549 C C . THR D 2 381 ? 5.358 -13.521 29.030 1.00 38.91 1046 THR D C 1
ATOM 12550 O O . THR D 2 381 ? 4.790 -13.875 30.061 1.00 39.98 1046 THR D O 1
ATOM 12554 N N . TYR D 2 382 ? 6.042 -14.365 28.261 1.00 39.14 1047 TYR D N 1
ATOM 12555 C CA . TYR D 2 382 ? 6.198 -15.780 28.583 1.00 39.47 1047 TYR D CA 1
ATOM 12556 C C . TYR D 2 382 ? 7.614 -16.188 28.200 1.00 41.69 1047 TYR D C 1
ATOM 12557 O O . TYR D 2 382 ? 8.231 -15.566 27.335 1.00 43.44 1047 TYR D O 1
ATOM 12566 N N . ALA D 2 383 ? 8.136 -17.225 28.842 1.00 41.54 1048 ALA D N 1
ATOM 12567 C CA . ALA D 2 383 ? 9.483 -17.677 28.536 1.00 41.85 1048 ALA D CA 1
ATOM 12568 C C . ALA D 2 383 ? 9.456 -18.518 27.271 1.00 41.46 1048 ALA D C 1
ATOM 12569 O O . ALA D 2 383 ? 10.240 -18.300 26.346 1.00 41.54 1048 ALA D O 1
ATOM 12571 N N . ASP D 2 384 ? 8.539 -19.477 27.235 1.00 40.51 1049 ASP D N 1
ATOM 12572 C CA . ASP D 2 384 ? 8.408 -20.355 26.087 1.00 40.62 1049 ASP D CA 1
ATOM 12573 C C . ASP D 2 384 ? 6.973 -20.345 25.592 1.00 39.97 1049 ASP D C 1
ATOM 12574 O O . ASP D 2 384 ? 6.039 -20.251 26.385 1.00 42.39 1049 ASP D O 1
ATOM 12579 N N . VAL D 2 385 ? 6.798 -20.435 24.280 1.00 38.34 1050 VAL D N 1
ATOM 12580 C CA . VAL D 2 385 ? 5.463 -20.446 23.709 1.00 37.58 1050 VAL D CA 1
ATOM 12581 C C . VAL D 2 385 ? 5.284 -21.546 22.673 1.00 37.87 1050 VAL D C 1
ATOM 12582 O O . VAL D 2 385 ? 6.187 -21.829 21.885 1.00 39.51 1050 VAL D O 1
ATOM 12586 N N . SER D 2 386 ? 4.115 -22.178 22.710 1.00 38.18 1051 SER D N 1
ATOM 12587 C CA . SER D 2 386 ? 3.744 -23.214 21.755 1.00 39.01 1051 SER D CA 1
ATOM 12588 C C . SER D 2 386 ? 2.525 -22.643 21.049 1.00 39.62 1051 SER D C 1
ATOM 12589 O O . SER D 2 386 ? 1.420 -22.627 21.599 1.00 41.15 1051 SER D O 1
ATOM 12592 N N . LEU D 2 387 ? 2.744 -22.147 19.839 1.00 39.98 1052 LEU D N 1
ATOM 12593 C CA . LEU D 2 387 ? 1.688 -21.538 19.039 1.00 40.95 1052 LEU D CA 1
ATOM 12594 C C . LEU D 2 387 ? 1.069 -22.606 18.150 1.00 41.94 1052 LEU D C 1
ATOM 12595 O O . LEU D 2 387 ? 1.780 -23.289 17.410 1.00 42.61 1052 LEU D O 1
ATOM 12600 N N . VAL D 2 388 ? -0.252 -22.747 18.209 1.00 43.30 1053 VAL D N 1
ATOM 12601 C CA . VAL D 2 388 ? -0.919 -23.781 17.421 1.00 44.63 1053 VAL D CA 1
ATOM 12602 C C . VAL D 2 388 ? -2.029 -23.327 16.490 1.00 45.86 1053 VAL D C 1
ATOM 12603 O O . VAL D 2 388 ? -2.806 -22.430 16.821 1.00 48.35 1053 VAL D O 1
ATOM 12607 N N . ARG D 2 389 ? -2.099 -23.969 15.325 1.00 47.03 1054 ARG D N 1
ATOM 12608 C CA . ARG D 2 389 ? -3.139 -23.705 14.332 1.00 48.20 1054 ARG D CA 1
ATOM 12609 C C . ARG D 2 389 ? -3.727 -25.040 13.874 1.00 50.12 1054 ARG D C 1
ATOM 12610 O O . ARG D 2 389 ? -3.030 -25.850 13.266 1.00 51.19 1054 ARG D O 1
ATOM 12618 N N . LEU D 2 390 ? -5.004 -25.267 14.165 1.00 52.62 1055 LEU D N 1
ATOM 12619 C CA . LEU D 2 390 ? -5.667 -26.513 13.776 1.00 53.96 1055 LEU D CA 1
ATOM 12620 C C . LEU D 2 390 ? -6.572 -26.323 12.567 1.00 54.01 1055 LEU D C 1
ATOM 12621 O O . LEU D 2 390 ? -6.807 -27.257 11.804 1.00 54.76 1055 LEU D O 1
ATOM 12626 N N . THR D 2 391 ? -7.077 -25.109 12.394 1.00 54.14 1056 THR D N 1
ATOM 12627 C CA . THR D 2 391 ? -7.954 -24.817 11.273 1.00 54.67 1056 THR D CA 1
ATOM 12628 C C . THR D 2 391 ? -7.177 -24.798 9.958 1.00 56.55 1056 THR D C 1
ATOM 12629 O O . THR D 2 391 ? -6.328 -23.932 9.741 1.00 56.88 1056 THR D O 1
ATOM 12633 N N . PRO D 2 392 ? -7.450 -25.768 9.066 1.00 57.41 1057 PRO D N 1
ATOM 12634 C CA . PRO D 2 392 ? -6.779 -25.865 7.765 1.00 57.78 1057 PRO D CA 1
ATOM 12635 C C . PRO D 2 392 ? -7.422 -24.961 6.720 1.00 58.13 1057 PRO D C 1
ATOM 12636 O O . PRO D 2 392 ? -6.879 -24.765 5.631 1.00 58.15 1057 PRO D O 1
ATOM 12640 N N . THR D 2 393 ? -8.586 -24.417 7.059 1.00 58.24 1058 THR D N 1
ATOM 12641 C CA . THR D 2 393 ? -9.309 -23.532 6.154 1.00 58.72 1058 THR D CA 1
ATOM 12642 C C . THR D 2 393 ? -8.774 -22.108 6.308 1.00 59.28 1058 THR D C 1
ATOM 12643 O O . THR D 2 393 ? -8.077 -21.803 7.275 1.00 59.23 1058 THR D O 1
ATOM 12647 N N . PRO D 2 394 ? -9.094 -21.219 5.355 1.00 59.38 1059 PRO D N 1
ATOM 12648 C CA . PRO D 2 394 ? -8.623 -19.834 5.424 1.00 59.30 1059 PRO D CA 1
ATOM 12649 C C . PRO D 2 394 ? -8.895 -19.159 6.769 1.00 59.07 1059 PRO D C 1
ATOM 12650 O O . PRO D 2 394 ? -9.970 -19.311 7.350 1.00 58.32 1059 PRO D O 1
ATOM 12654 N N . VAL D 2 395 ? -7.897 -18.422 7.250 1.00 58.89 1060 VAL D N 1
ATOM 12655 C CA . VAL D 2 395 ? -7.970 -17.676 8.504 1.00 57.71 1060 VAL D CA 1
ATOM 12656 C C . VAL D 2 395 ? -7.333 -16.321 8.202 1.00 57.31 1060 VAL D C 1
ATOM 12657 O O . VAL D 2 395 ? -6.131 -16.236 7.937 1.00 57.22 1060 VAL D O 1
ATOM 12661 N N . SER D 2 396 ? -8.143 -15.268 8.241 1.00 56.47 1061 SER D N 1
ATOM 12662 C CA . SER D 2 396 ? -7.681 -13.919 7.927 1.00 57.18 1061 SER D CA 1
ATOM 12663 C C . SER D 2 396 ? -6.648 -13.267 8.855 1.00 56.55 1061 SER D C 1
ATOM 12664 O O . SER D 2 396 ? -5.785 -12.528 8.380 1.00 56.09 1061 SER D O 1
ATOM 12667 N N . ILE D 2 397 ? -6.715 -13.521 10.161 1.00 55.08 1062 ILE D N 1
ATOM 12668 C CA . ILE D 2 397 ? -5.754 -12.893 11.063 1.00 54.26 1062 ILE D CA 1
ATOM 12669 C C . ILE D 2 397 ? -4.355 -13.490 10.983 1.00 54.94 1062 ILE D C 1
ATOM 12670 O O . ILE D 2 397 ? -3.446 -13.048 11.689 1.00 55.22 1062 ILE D O 1
ATOM 12675 N N . ILE D 2 398 ? -4.177 -14.492 10.126 1.00 54.32 1063 ILE D N 1
ATOM 12676 C CA . ILE D 2 398 ? -2.867 -15.105 9.960 1.00 52.49 1063 ILE D CA 1
ATOM 12677 C C . ILE D 2 398 ? -2.327 -14.766 8.574 1.00 52.51 1063 ILE D C 1
ATOM 12678 O O . ILE D 2 398 ? -2.309 -15.602 7.671 1.00 52.68 1063 ILE D O 1
ATOM 12683 N N . ALA D 2 399 ? -1.909 -13.514 8.419 1.00 51.35 1064 ALA D N 1
ATOM 12684 C CA . ALA D 2 399 ? -1.341 -13.010 7.177 1.00 49.87 1064 ALA D CA 1
ATOM 12685 C C . ALA D 2 399 ? 0.052 -12.507 7.549 1.00 50.26 1064 ALA D C 1
ATOM 12686 O O . ALA D 2 399 ? 0.327 -12.274 8.728 1.00 47.34 1064 ALA D O 1
ATOM 12688 N N . ARG D 2 400 ? 0.929 -12.325 6.565 1.00 50.15 1065 ARG D N 1
ATOM 12689 C CA . ARG D 2 400 ? 2.282 -11.886 6.880 1.00 51.54 1065 ARG D CA 1
ATOM 12690 C C . ARG D 2 400 ? 2.322 -10.512 7.541 1.00 50.95 1065 ARG D C 1
ATOM 12691 O O . ARG D 2 400 ? 3.170 -10.259 8.394 1.00 49.32 1065 ARG D O 1
ATOM 12699 N N . ASP D 2 401 ? 1.394 -9.638 7.163 1.00 49.94 1066 ASP D N 1
ATOM 12700 C CA . ASP D 2 401 ? 1.350 -8.287 7.715 1.00 49.60 1066 ASP D CA 1
ATOM 12701 C C . ASP D 2 401 ? 0.293 -8.116 8.804 1.00 46.54 1066 ASP D C 1
ATOM 12702 O O . ASP D 2 401 ? -0.088 -6.995 9.138 1.00 45.57 1066 ASP D O 1
ATOM 12707 N N . SER D 2 402 ? -0.177 -9.227 9.359 1.00 43.67 1067 SER D N 1
ATOM 12708 C CA . SER D 2 402 ? -1.196 -9.182 10.401 1.00 40.40 1067 SER D CA 1
ATOM 12709 C C . SER D 2 402 ? -0.684 -8.775 11.784 1.00 38.76 1067 SER D C 1
ATOM 12710 O O . SER D 2 402 ? 0.364 -9.232 12.230 1.00 35.86 1067 SER D O 1
ATOM 12713 N N . PRO D 2 403 ? -1.441 -7.919 12.485 1.00 38.23 1068 PRO D N 1
ATOM 12714 C CA . PRO D 2 403 ? -1.086 -7.446 13.823 1.00 38.62 1068 PRO D CA 1
ATOM 12715 C C . PRO D 2 403 ? -1.022 -8.611 14.805 1.00 38.78 1068 PRO D C 1
ATOM 12716 O O . PRO D 2 403 ? -0.211 -8.608 15.729 1.00 38.86 1068 PRO D O 1
ATOM 12720 N N . HIS D 2 404 ? -1.887 -9.601 14.602 1.00 39.03 1069 HIS D N 1
ATOM 12721 C CA . HIS D 2 404 ? -1.926 -10.770 15.475 1.00 39.29 1069 HIS D CA 1
ATOM 12722 C C . HIS D 2 404 ? -0.662 -11.601 15.304 1.00 38.40 1069 HIS D C 1
ATOM 12723 O O . HIS D 2 404 ? -0.163 -12.195 16.261 1.00 37.40 1069 HIS D O 1
ATOM 12730 N N . VAL D 2 405 ? -0.148 -11.652 14.081 1.00 35.64 1070 VAL D N 1
ATOM 12731 C CA . VAL D 2 405 ? 1.076 -12.399 13.832 1.00 34.75 1070 VAL D CA 1
ATOM 12732 C C . VAL D 2 405 ? 2.212 -11.715 14.590 1.00 34.31 1070 VAL D C 1
ATOM 12733 O O . VAL D 2 405 ? 3.041 -12.373 15.218 1.00 34.09 1070 VAL D O 1
ATOM 12737 N N . LEU D 2 406 ? 2.231 -10.388 14.539 1.00 33.29 1071 LEU D N 1
ATOM 12738 C CA . LEU D 2 406 ? 3.257 -9.622 15.222 1.00 33.07 1071 LEU D CA 1
ATOM 12739 C C . LEU D 2 406 ? 3.190 -9.845 16.735 1.00 33.05 1071 LEU D C 1
ATOM 12740 O O . LEU D 2 406 ? 4.220 -9.982 17.392 1.00 31.96 1071 LEU D O 1
ATOM 12745 N N . VAL D 2 407 ? 1.981 -9.884 17.288 1.00 31.78 1072 VAL D N 1
ATOM 12746 C CA . VAL D 2 407 ? 1.826 -10.114 18.716 1.00 31.92 1072 VAL D CA 1
ATOM 12747 C C . VAL D 2 407 ? 2.212 -11.551 19.062 1.00 32.45 1072 VAL D C 1
ATOM 12748 O O . VAL D 2 407 ? 2.858 -11.809 20.082 1.00 32.69 1072 VAL D O 1
ATOM 12752 N N . SER D 2 408 ? 1.831 -12.487 18.201 1.00 32.30 1073 SER D N 1
ATOM 12753 C CA . SER D 2 408 ? 2.127 -13.893 18.445 1.00 32.58 1073 SER D CA 1
ATOM 12754 C C . SER D 2 408 ? 3.615 -14.194 18.486 1.00 32.87 1073 SER D C 1
ATOM 12755 O O . SER D 2 408 ? 4.030 -15.148 19.138 1.00 33.19 1073 SER D O 1
ATOM 12758 N N . LEU D 2 409 ? 4.416 -13.385 17.796 1.00 31.64 1074 LEU D N 1
ATOM 12759 C CA . LEU D 2 409 ? 5.861 -13.596 17.758 1.00 31.16 1074 LEU D CA 1
ATOM 12760 C C . LEU D 2 409 ? 6.637 -12.799 18.805 1.00 30.21 1074 LEU D C 1
ATOM 12761 O O . LEU D 2 409 ? 7.816 -13.060 19.029 1.00 29.26 1074 LEU D O 1
ATOM 12766 N N . SER D 2 410 ? 5.986 -11.838 19.452 1.00 28.72 1075 SER D N 1
ATOM 12767 C CA . SER D 2 410 ? 6.683 -11.016 20.434 1.00 27.81 1075 SER D CA 1
ATOM 12768 C C . SER D 2 410 ? 6.319 -11.240 21.904 1.00 29.39 1075 SER D C 1
ATOM 12769 O O . SER D 2 410 ? 6.518 -10.354 22.735 1.00 30.33 1075 SER D O 1
ATOM 12772 N N . ARG D 2 411 ? 5.807 -12.421 22.233 1.00 29.57 1076 ARG D N 1
ATOM 12773 C CA . ARG D 2 411 ? 5.440 -12.719 23.613 1.00 29.00 1076 ARG D CA 1
ATOM 12774 C C . ARG D 2 411 ? 6.576 -13.396 24.385 1.00 31.07 1076 ARG D C 1
ATOM 12775 O O . ARG D 2 411 ? 6.709 -13.205 25.601 1.00 31.00 1076 ARG D O 1
ATOM 12783 N N . HIS D 2 412 ? 7.398 -14.175 23.684 1.00 30.41 1077 HIS D N 1
ATOM 12784 C CA . HIS D 2 412 ? 8.463 -14.937 24.341 1.00 33.32 1077 HIS D CA 1
ATOM 12785 C C . HIS D 2 412 ? 9.836 -14.312 24.572 1.00 34.77 1077 HIS D C 1
ATOM 12786 O O . HIS D 2 412 ? 10.265 -13.414 23.849 1.00 34.89 1077 HIS D O 1
ATOM 12793 N N . THR D 2 413 ? 10.523 -14.824 25.593 1.00 34.25 1078 THR D N 1
ATOM 12794 C CA . THR D 2 413 ? 11.873 -14.375 25.932 1.00 35.02 1078 THR D CA 1
ATOM 12795 C C . THR D 2 413 ? 12.895 -15.448 25.553 1.00 34.32 1078 THR D C 1
ATOM 12796 O O . THR D 2 413 ? 14.049 -15.148 25.268 1.00 32.12 1078 THR D O 1
ATOM 12800 N N . LYS D 2 414 ? 12.458 -16.702 25.556 1.00 35.96 1079 LYS D N 1
ATOM 12801 C CA . LYS D 2 414 ? 13.344 -17.812 25.253 1.00 37.53 1079 LYS D CA 1
ATOM 12802 C C . LYS D 2 414 ? 13.061 -18.538 23.943 1.00 37.03 1079 LYS D C 1
ATOM 12803 O O . LYS D 2 414 ? 13.947 -18.651 23.095 1.00 36.47 1079 LYS D O 1
ATOM 12809 N N . SER D 2 415 ? 11.845 -19.039 23.762 1.00 35.10 1080 SER D N 1
ATOM 12810 C CA . SER D 2 415 ? 11.562 -19.761 22.525 1.00 36.68 1080 SER D CA 1
ATOM 12811 C C . SER D 2 415 ? 10.101 -19.819 22.118 1.00 35.95 1080 SER D C 1
ATOM 12812 O O . SER D 2 415 ? 9.200 -19.623 22.933 1.00 35.91 1080 SER D O 1
ATOM 12815 N N . LEU D 2 416 ? 9.884 -20.121 20.844 1.00 35.62 1081 LEU D N 1
ATOM 12816 C CA . LEU D 2 416 ? 8.547 -20.259 20.298 1.00 36.97 1081 LEU D CA 1
ATOM 12817 C C . LEU D 2 416 ? 8.583 -21.296 19.192 1.00 38.50 1081 LEU D C 1
ATOM 12818 O O . LEU D 2 416 ? 9.516 -21.330 18.390 1.00 38.73 1081 LEU D O 1
ATOM 12823 N N . LYS D 2 417 ? 7.568 -22.154 19.167 1.00 40.03 1082 LYS D N 1
ATOM 12824 C CA . LYS D 2 417 ? 7.460 -23.168 18.131 1.00 42.23 1082 LYS D CA 1
ATOM 12825 C C . LYS D 2 417 ? 6.036 -23.131 17.586 1.00 42.68 1082 LYS D C 1
ATOM 12826 O O . LYS D 2 417 ? 5.069 -23.181 18.346 1.00 43.70 1082 LYS D O 1
ATOM 12832 N N . TYR D 2 418 ? 5.914 -23.021 16.268 1.00 42.25 1083 TYR D N 1
ATOM 12833 C CA . TYR D 2 418 ? 4.611 -22.963 15.616 1.00 41.90 1083 TYR D CA 1
ATOM 12834 C C . TYR D 2 418 ? 4.208 -24.330 15.086 1.00 43.07 1083 TYR D C 1
ATOM 12835 O O . TYR D 2 418 ? 4.921 -24.928 14.289 1.00 44.07 1083 TYR D O 1
ATOM 12844 N N . TYR D 2 419 ? 3.062 -24.819 15.545 1.00 44.87 1084 TYR D N 1
ATOM 12845 C CA . TYR D 2 419 ? 2.533 -26.114 15.124 1.00 45.30 1084 TYR D CA 1
ATOM 12846 C C . TYR D 2 419 ? 1.318 -25.844 14.270 1.00 45.04 1084 TYR D C 1
ATOM 12847 O O . TYR D 2 419 ? 0.310 -25.350 14.764 1.00 45.79 1084 TYR D O 1
ATOM 12856 N N . THR D 2 420 ? 1.403 -26.168 12.991 1.00 46.08 1085 THR D N 1
ATOM 12857 C CA . THR D 2 420 ? 0.280 -25.926 12.100 1.00 47.82 1085 THR D CA 1
ATOM 12858 C C . THR D 2 420 ? -0.034 -27.125 11.206 1.00 48.94 1085 THR D C 1
ATOM 12859 O O . THR D 2 420 ? 0.844 -27.918 10.873 1.00 49.26 1085 THR D O 1
ATOM 12863 N N . VAL D 2 421 ? -1.299 -27.256 10.829 1.00 50.52 1086 VAL D N 1
ATOM 12864 C CA . VAL D 2 421 ? -1.720 -28.353 9.970 1.00 51.98 1086 VAL D CA 1
ATOM 12865 C C . VAL D 2 421 ? -1.687 -27.906 8.512 1.00 52.75 1086 VAL D C 1
ATOM 12866 O O . VAL D 2 421 ? -1.824 -28.719 7.600 1.00 53.51 1086 VAL D O 1
ATOM 12870 N N . VAL D 2 422 ? -1.503 -26.609 8.297 1.00 53.48 1087 VAL D N 1
ATOM 12871 C CA . VAL D 2 422 ? -1.458 -26.076 6.943 1.00 54.29 1087 VAL D CA 1
ATOM 12872 C C . VAL D 2 422 ? -0.337 -25.056 6.760 1.00 55.23 1087 VAL D C 1
ATOM 12873 O O . VAL D 2 422 ? 0.056 -24.363 7.701 1.00 55.75 1087 VAL D O 1
ATOM 12877 N N . MET D 2 423 ? 0.173 -24.988 5.535 1.00 54.79 1088 MET D N 1
ATOM 12878 C CA . MET D 2 423 ? 1.244 -24.072 5.165 1.00 54.70 1088 MET D CA 1
ATOM 12879 C C . MET D 2 423 ? 0.690 -22.657 5.035 1.00 53.72 1088 MET D C 1
ATOM 12880 O O . MET D 2 423 ? -0.150 -22.397 4.173 1.00 54.37 1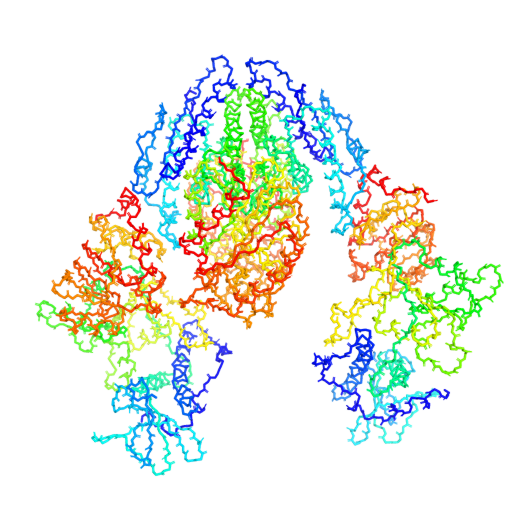088 MET D O 1
ATOM 12885 N N . ASP D 2 424 ? 1.153 -21.746 5.890 1.00 52.22 1089 ASP D N 1
ATOM 12886 C CA . ASP D 2 424 ? 0.688 -20.358 5.848 1.00 49.62 1089 ASP D CA 1
ATOM 12887 C C . ASP D 2 424 ? 1.846 -19.356 5.888 1.00 47.76 1089 ASP D C 1
ATOM 12888 O O . ASP D 2 424 ? 3.018 -19.746 5.912 1.00 45.07 1089 ASP D O 1
ATOM 12893 N N . PRO D 2 425 ? 1.528 -18.045 5.877 1.00 45.74 1090 PRO D N 1
ATOM 12894 C CA . PRO D 2 425 ? 2.553 -16.997 5.914 1.00 44.59 1090 PRO D CA 1
ATOM 12895 C C . PRO D 2 425 ? 3.422 -16.976 7.176 1.00 44.16 1090 PRO D C 1
ATOM 12896 O O . PRO D 2 425 ? 4.558 -16.500 7.141 1.00 44.32 1090 PRO D O 1
ATOM 12900 N N . LEU D 2 426 ? 2.899 -17.478 8.291 1.00 42.13 1091 LEU D N 1
ATOM 12901 C CA . LEU D 2 426 ? 3.687 -17.492 9.515 1.00 40.95 1091 LEU D CA 1
ATOM 12902 C C . LEU D 2 426 ? 4.816 -18.507 9.380 1.00 41.31 1091 LEU D C 1
ATOM 12903 O O . LEU D 2 426 ? 5.908 -18.310 9.918 1.00 41.54 1091 LEU D O 1
ATOM 12908 N N . VAL D 2 427 ? 4.549 -19.591 8.658 1.00 41.49 1092 VAL D N 1
ATOM 12909 C CA . VAL D 2 427 ? 5.558 -20.619 8.441 1.00 41.62 1092 VAL D CA 1
ATOM 12910 C C . VAL D 2 427 ? 6.720 -20.003 7.664 1.00 41.42 1092 VAL D C 1
ATOM 12911 O O . VAL D 2 427 ? 7.878 -20.182 8.027 1.00 42.51 1092 VAL D O 1
ATOM 12915 N N . SER D 2 428 ? 6.406 -19.268 6.601 1.00 41.57 1093 SER D N 1
ATOM 12916 C CA . SER D 2 428 ? 7.441 -18.624 5.798 1.00 41.27 1093 SER D CA 1
ATOM 12917 C C . SER D 2 428 ? 8.270 -17.684 6.670 1.00 40.10 1093 SER D C 1
ATOM 12918 O O . SER D 2 428 ? 9.505 -17.726 6.647 1.00 39.02 1093 SER D O 1
ATOM 12921 N N . ILE D 2 429 ? 7.586 -16.841 7.440 1.00 37.66 1094 ILE D N 1
ATOM 12922 C CA . ILE D 2 429 ? 8.269 -15.896 8.308 1.00 37.36 1094 ILE D CA 1
ATOM 12923 C C . ILE D 2 429 ? 9.287 -16.602 9.198 1.00 36.71 1094 ILE D C 1
ATOM 12924 O O . ILE D 2 429 ? 10.442 -16.188 9.272 1.00 35.60 1094 ILE D O 1
ATOM 12929 N N . ILE D 2 430 ? 8.868 -17.675 9.858 1.00 36.95 1095 ILE D N 1
ATOM 12930 C CA . ILE D 2 430 ? 9.781 -18.413 10.721 1.00 37.69 1095 ILE D CA 1
ATOM 12931 C C . ILE D 2 430 ? 10.941 -19.024 9.921 1.00 37.93 1095 ILE D C 1
ATOM 12932 O O . ILE D 2 430 ? 12.092 -18.971 10.347 1.00 37.58 1095 ILE D O 1
ATOM 12937 N N . ARG D 2 431 ? 10.643 -19.592 8.758 1.00 38.64 1096 ARG D N 1
ATOM 12938 C CA . ARG D 2 431 ? 11.688 -20.178 7.932 1.00 39.84 1096 ARG D CA 1
ATOM 12939 C C . ARG D 2 431 ? 12.728 -19.132 7.547 1.00 38.98 1096 ARG D C 1
ATOM 12940 O O . ARG D 2 431 ? 13.926 -19.399 7.592 1.00 37.11 1096 ARG D O 1
ATOM 12948 N N . ASP D 2 432 ? 12.274 -17.940 7.165 1.00 37.53 1097 ASP D N 1
ATOM 12949 C CA . ASP D 2 432 ? 13.216 -16.897 6.791 1.00 36.95 1097 ASP D CA 1
ATOM 12950 C C . ASP D 2 432 ? 14.064 -16.518 8.001 1.00 36.42 1097 ASP D C 1
ATOM 12951 O O . ASP D 2 432 ? 15.282 -16.381 7.890 1.00 36.28 1097 ASP D O 1
ATOM 12956 N N . LEU D 2 433 ? 13.430 -16.354 9.159 1.00 33.52 1098 LEU D N 1
ATOM 12957 C CA . LEU D 2 433 ? 14.178 -15.998 10.357 1.00 35.36 1098 LEU D CA 1
ATOM 12958 C C . LEU D 2 433 ? 15.227 -17.057 10.688 1.00 36.18 1098 LEU D C 1
ATOM 12959 O O . LEU D 2 433 ? 16.292 -16.731 11.209 1.00 37.45 1098 LEU D O 1
ATOM 12964 N N . GLU D 2 434 ? 14.931 -18.319 10.378 1.00 35.20 1099 GLU D N 1
ATOM 12965 C CA . GLU D 2 434 ? 15.873 -19.397 10.650 1.00 38.30 1099 GLU D CA 1
ATOM 12966 C C . GLU D 2 434 ? 17.049 -19.388 9.670 1.00 37.98 1099 GLU D C 1
ATOM 12967 O O . GLU D 2 434 ? 18.124 -19.896 9.972 1.00 36.95 1099 GLU D O 1
ATOM 12973 N N . ARG D 2 435 ? 16.848 -18.791 8.504 1.00 37.84 1100 ARG D N 1
ATOM 12974 C CA . ARG D 2 435 ? 17.887 -18.760 7.488 1.00 40.17 1100 ARG D CA 1
ATOM 12975 C C . ARG D 2 435 ? 18.920 -17.630 7.644 1.00 38.53 1100 ARG D C 1
ATOM 12976 O O . ARG D 2 435 ? 20.057 -17.757 7.187 1.00 36.86 1100 ARG D O 1
ATOM 12984 N N . VAL D 2 436 ? 18.535 -16.538 8.298 1.00 36.58 1101 VAL D N 1
ATOM 12985 C CA . VAL D 2 436 ? 19.445 -15.407 8.468 1.00 37.04 1101 VAL D CA 1
ATOM 12986 C C . VAL D 2 436 ? 20.723 -15.686 9.262 1.00 35.60 1101 VAL D C 1
ATOM 12987 O O . VAL D 2 436 ? 20.737 -16.486 10.198 1.00 36.52 1101 VAL D O 1
ATOM 12991 N N . SER D 2 437 ? 21.795 -15.016 8.859 1.00 33.68 1102 SER D N 1
ATOM 12992 C CA . SER D 2 437 ? 23.100 -15.129 9.501 1.00 34.56 1102 SER D CA 1
ATOM 12993 C C . SER D 2 437 ? 23.047 -14.742 10.983 1.00 34.34 1102 SER D C 1
ATOM 12994 O O . SER D 2 437 ? 22.414 -13.757 11.350 1.00 34.54 1102 SER D O 1
ATOM 12997 N N . SER D 2 438 ? 23.713 -15.518 11.831 1.00 34.75 1103 SER D N 1
ATOM 12998 C CA . SER D 2 438 ? 23.737 -15.225 13.262 1.00 37.31 1103 SER D CA 1
ATOM 12999 C C . SER D 2 438 ? 24.581 -13.991 13.521 1.00 36.40 1103 SER D C 1
ATOM 13000 O O . SER D 2 438 ? 24.335 -13.237 14.460 1.00 36.82 1103 SER D O 1
ATOM 13003 N N . TYR D 2 439 ? 25.585 -13.794 12.679 1.00 35.88 1104 TYR D N 1
ATOM 13004 C CA . TYR D 2 439 ? 26.472 -12.655 12.817 1.00 36.12 1104 TYR D CA 1
ATOM 13005 C C . TYR D 2 439 ? 25.705 -11.372 12.567 1.00 35.42 1104 TYR D C 1
ATOM 13006 O O . TYR D 2 439 ? 26.045 -10.313 13.102 1.00 34.91 1104 TYR D O 1
ATOM 13015 N N . LEU D 2 440 ? 24.661 -11.471 11.755 1.00 32.85 1105 LEU D N 1
ATOM 13016 C CA . LEU D 2 440 ? 23.852 -10.310 11.452 1.00 32.01 1105 LEU D CA 1
ATOM 13017 C C . LEU D 2 440 ? 22.950 -10.049 12.649 1.00 31.92 1105 LEU D C 1
ATOM 13018 O O . LEU D 2 440 ? 22.780 -8.907 13.074 1.00 30.19 1105 LEU D O 1
ATOM 13023 N N . LEU D 2 441 ? 22.385 -11.115 13.204 1.00 31.28 1106 LEU D N 1
ATOM 13024 C CA . LEU D 2 441 ? 21.522 -10.975 14.363 1.00 34.38 1106 LEU D CA 1
ATOM 13025 C C . LEU D 2 441 ? 22.276 -10.381 15.564 1.00 35.80 1106 LEU D C 1
ATOM 13026 O O . LEU D 2 441 ? 21.666 -9.725 16.406 1.00 36.76 1106 LEU D O 1
ATOM 13031 N N . ASP D 2 442 ? 23.593 -10.593 15.638 1.00 36.18 1107 ASP D N 1
ATOM 13032 C CA . ASP D 2 442 ? 24.395 -10.053 16.746 1.00 38.17 1107 ASP D CA 1
ATOM 13033 C C . ASP D 2 442 ? 24.434 -8.534 16.786 1.00 37.00 1107 ASP D C 1
ATOM 13034 O O . ASP D 2 442 ? 24.703 -7.947 17.827 1.00 39.19 1107 ASP D O 1
ATOM 13039 N N . MET D 2 443 ? 24.176 -7.905 15.647 1.00 37.17 1108 MET D N 1
ATOM 13040 C CA . MET D 2 443 ? 24.212 -6.451 15.534 1.00 35.15 1108 MET D CA 1
ATOM 13041 C C . MET D 2 443 ? 23.084 -5.724 16.268 1.00 35.50 1108 MET D C 1
ATOM 13042 O O . MET D 2 443 ? 23.119 -4.502 16.416 1.00 35.17 1108 MET D O 1
ATOM 13047 N N . TYR D 2 444 ? 22.090 -6.472 16.735 1.00 36.22 1109 TYR D N 1
ATOM 13048 C CA . TYR D 2 444 ? 20.960 -5.875 17.445 1.00 38.27 1109 TYR D CA 1
ATOM 13049 C C . TYR D 2 444 ? 21.209 -5.748 18.944 1.00 40.11 1109 TYR D C 1
ATOM 13050 O O . TYR D 2 444 ? 20.629 -4.889 19.604 1.00 41.47 1109 TYR D O 1
ATOM 13059 N N . LYS D 2 445 ? 22.080 -6.601 19.471 1.00 42.48 1110 LYS D N 1
ATOM 13060 C CA . LYS D 2 445 ? 22.397 -6.615 20.893 1.00 43.64 1110 LYS D CA 1
ATOM 13061 C C . LYS D 2 445 ? 22.883 -5.278 21.437 1.00 45.97 1110 LYS D C 1
ATOM 13062 O O . LYS D 2 445 ? 23.808 -4.671 20.895 1.00 45.99 1110 LYS D O 1
ATOM 13068 N N . VAL D 2 446 ? 22.244 -4.831 22.514 1.00 48.06 1111 VAL D N 1
ATOM 13069 C CA . VAL D 2 446 ? 22.590 -3.582 23.188 1.00 50.46 1111 VAL D CA 1
ATOM 13070 C C . VAL D 2 446 ? 22.556 -3.867 24.691 1.00 53.29 1111 VAL D C 1
ATOM 13071 O O . VAL D 2 446 ? 21.830 -4.758 25.133 1.00 54.71 1111 VAL D O 1
ATOM 13075 N N . ASP D 2 447 ? 23.332 -3.128 25.479 1.00 56.89 1112 ASP D N 1
ATOM 13076 C CA . ASP D 2 447 ? 23.349 -3.352 26.928 1.00 60.46 1112 ASP D CA 1
ATOM 13077 C C . ASP D 2 447 ? 22.182 -2.690 27.669 1.00 61.33 1112 ASP D C 1
ATOM 13078 O O . ASP D 2 447 ? 21.510 -1.819 27.071 1.00 62.28 1112 ASP D O 1
#

GO terms:
  GO:0044830 host-mediated perturbation of viral RNA genome replication (P, IDA)
  GO:0042803 protein homodimerization activity (F, IDA)
  GO:0051607 defense response to virus (P, IDA)
  GO:0044830 host-mediated perturbation of viral RNA genome replication (P, IMP)
  GO:0005515 protein binding (F, IPI)

Organism: Solanum lycopersicum (NCBI:txid4081)

Foldseek 3Di:
DAEEEEEDACVAQQVLSLLLLVLLQVLLCVVVVVDDDRYAYEYEHQHQDPDWDDDRPPHNYDINVNLLVLDDDDPQQPDDDDDDLQSSLSSSLVSNLSVVVVCVPPHPYLAYEYEDEPSGLLSQLSSQQVDAALRYAEYAYCPLDDDCCSRQQLHPHYYQHQVDHNHDDDPRNSVSSNVRSSVSSVSSSVSVVDFAEEEEEDEPFLVLLVVLLQVVQVVVVHHYDYFYQQQSRQVSVLVCLLSVNHQEYEHLDPLLLLCAQVPARRHHDLCGPVSVQVSQHEYEHEHAPVQWGKYADLVGPPPVPNPFQWADPDHGIIITGDDLVSLLVSLCSVLVNVLVHPHAYEYEAEQQERGNQCHVPHRNPDSSNSVSNLVSNCVSCVPRPRYDYHYDHHYSSDSVSSVVSVVSRCVRVPD/DAEEEEEEDACVAQLVLSLLLLVLLQVLLVVPAPDDDNRYAYEYEHQHQDPDWDDDRPPHNYHINVRLLVQDDDDPQLPDDDDDDLQSSLSSSLVSLLSVVVCCVVPHVYQAYEYEDEPSGLLSQQSSQQVDAALRYAEYAYCPLPDDCCSRCQLGPYYYQDQVDHSHDDDDSNSVSSNVRSSVSSCSRSCSRPDDPDDDPPDDDAEEEEEDDPFLVLLVVLLCVVCVVVVYHYDYFYQQQSRQVSRLSCLLNVRHQYYEHLDPLLLLCQQPPARRHHDLCGPVSVQVSQGEAEHEHAPVQWGKYFALVRPPPVCNPAQWACDDRTIIIGGDDLVSLLVSLVSVLVNCLPHPAAYEYQAEQQERTNQCHPPHSRPDNSSSVSNLVSNCVSCVPPPRYYYDYDDHYSSDSVSSVVSNVSRVVRHD/DCQLVLLVVQAFAFLVVLADPPQQPDDDDDDLLFRLLLQVLVLLSLLSNVQSVVLLVVVVVCWWKAFVVVLHTPGDNDDADFQWWWFQFPVRTIGIHGWDADPSGTDDDPRTGMTIHHPSRSDPLSSLLNSQSVVQDDVSTHDFDPAAEEEEEEDFQLQLLVVCLVPDDLVFAAEEEADPLVLVVSQCVSCVVPHRSRDCQRGHYLSCCSRCQPVDRDFEGAEYEYRAPQQDFLNSVRVVVVRSNYNYYYYYHYPQQNGHDSPRPSHDQDPSRSDHDGDYYHYGQERAADALLLLVLVCVVDDDRHFYQAPHHAAEEEEADADLVCPACVSDNFDWAEEEADPVVQVVRVVSPHPHYYYLVSQQPAAIAEYEYEESDQDDDVQQASSHSSLNSQSRRHRHHYYYYYNYDHVSNVSSVVSVPDDSVVSCVRHDND/DLCVQAFAFLVVLADPQQLPDDADDDLLLRLLVLQLVLLSLLVNVQSVVQLVVVCDDDEDQKWKAFVVVRDTPHHHPDADFQWWWFQFPVRTIGIHGFDADVRHTDDDPRTGMTMGGNSRSDPLSSLLSVQQCVCQVVHTHDFDPAAEEEEAEAFQLCLLVCCLVVDDLVFAAEEEADPLVQVVSQCVSCVVVPRRDDCGRTHYLSCCSNCLPPDDQDAHAEYEYRAQQLDRLSSVRVCCVSNNYNYYYYYHYPLQNGHDRDRPNRDQDPSRSDRDGDYYHYRQERAADALLLLVVRCVPDDDHHFYQAPHQAAEEEDADADLLCCACPNHNDDWAEEEADPVVQVVHVVSVDPHYYYLVSQAVAAIAEYEYEDSDQDDDPQQALSHSSLNSQNRRHRHHYYYYYNYDHNSNVSSVVSVPDDSVVSVVRHDD

Sequence (1705 aa):
SPRVFCIGTADTKFDELRFLSEHVRSSLNSFSNKSSFKVGVTVVDVSTSWKETNSCADFDFVPSKDVLSCHTLGEETMGTFADTRGLAIAIMSKALETFLSIANDEQNLAGVIGLGGSGGTSLLSSAFRSLPIGIPKVIISTVASGQTESYIGTSDLVLFPSVVDICGINNVSKVVLSNAGAAFAGMVIGRLESKFTVGVTMFGVTTPCVNAVKERLVKEGYETLVFHATGVGGRAMEDLVRGGFIQGVLDITTTEVADYVVGGVMACDSSRFDAILEKKIPLVLSVGALDMVNFGPKTTIPPEFQQRKIHEHNEQVSLMRTTVGENKKFAAFIAEKLNKASSSVCVCLPEKGVSALDAPGKDFYDPEATSCLTRELQMLLEN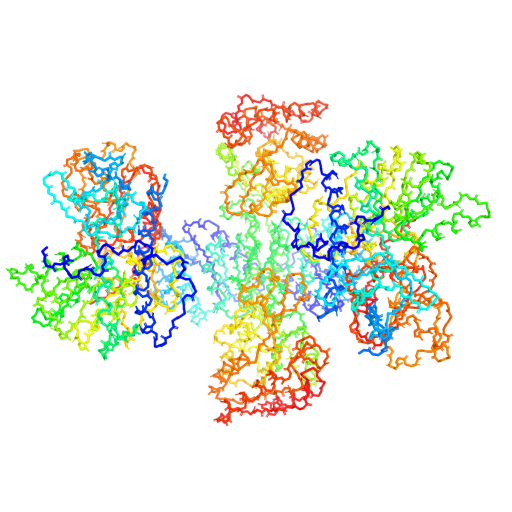NERCQVKVLPYHINDAEFANALVDSFLEISPKNSPRVFCIGTADTKFDELRFLSEHVRSSLNSFSNKSSFKVGVTVVDVSTSWKETNSCADFDFVPSKDVLSCHTLGEETMGTFADTRGLAIAIMSKALETFLSIANDEQNLAGVIGLGGSGGTSLLSSAFRSLPIGIPKVIISTVASGQTESYIGTSDLVLFPSVVDICGINNVSKVVLSNAGAAFAGMVIGRLESSKEHSITNGKFTVGVTMFGVTTPCVNAVKERLVKEGYETLVFHATGVGGRAMEDLVRGGFIQGVLDITTTEVADYVVGGVMACDSSRFDAILEKKIPLVLSVGALDMVNFGPKTTIPPEFQQRKIHEHNEQVSLMRTTVGENKKFAAFIAEKLNKASSSVCVCLPEKGVSALDAPGKDFYDPEATSCLTRELQMLLENNERCQVKVLPYHINDAEFANALVDSFLEISPSEEIESLEQFHMATASSLIHKQMCSIVYTGPLKVQQMKNFIDSLVASLSAAVSNLVKILKDKFGVLDVASKRWLVKPSAKNHAWGVVETHARKYHVALLEHDEFGIITCDNWRRVAVSSESVVYSDMAKLRTLRRLLKDGEPHVSSAKVVLVDGVPGCGKTKEILSRVNFEEDLILVPGRQAAEMIRRRANASGIIVATKDNVRTVDSFLMNYGKGARCQFKRLFIDEGLMLHTGCVNFLVEMSLCDIAYVYGDTQQIPYINRVTGFPYPAHFAKLEVDEVETRRTTLRCPADVTHFLNQRYEGHVMCTSSEKKSVSQEMVSGAASINPVSKPLKGKILTFTQSDKEALLSRGYADVHTVHEVQGETYADVSLVRLTPTPVSIIARDSPHVLVSLSRHTKSLKYYTVVMDPLVSIIRDLERVSSYLLDMYKVDASLEQFHMATASSLIHKQMCSIVYTGPLKVQQMKNFIDSLVASLSAAVSNLVKILKLETRQKFGVLDVASKRWLVKPSAKNHAWGVVETHARKYHVALLEHDEFGIITCDNWRRVAVSSESVVYSDMAKLRTLRRLLKDGEPHVSSAKVVLVDGVPGCGKTKEILSRVNFEEDLILVPGRQAAEMIRRRANASGIIVATKDNVRTVDSFLMNYGKGARCQFKRLFIDEGLMLHTGCVNFLVEMSLCDIAYVYGDTQQIPYINRVTGFPYPAHFAKLEVDEVETRRTTLRCPADVTHFLNQRYEGHVMCTSSEKKSVSQEMVSGAASINPVSKPLKGKILTFTQSDKEALLSRGYADVHTVHEVQGETYADVSLVRLTPTPVSIIARDSPHVLVSLSRHTKSLKYYTVVMDPLVSIIRDLERVSSYLLDMYKVD

Nearest PDB structures (foldseek):
  3wry-assembly2_B  TM=1.002E+00  e=1.953E-86  Solanum lycopersicum
  3wrx-assembly2_B  TM=1.000E+00  e=1.653E-82  Solanum lycopersicum
  3wry-assembly1_A  TM=9.293E-01  e=6.616E-78  Solanum lycopersicum
  3wrx-assembly1_A  TM=9.321E-01  e=4.486E-76  Solanum lycopersicum
  3wrw-assembly1_A  TM=9.258E-01  e=6.614E-72  Solanum lycopersicum

Radius of gyration: 40.21 Å; Cα contacts (8 Å, |Δi|>4): 3639; chains: 4; bounding box: 107×88×121 Å

Solvent-accessible surface area: 70980 Å² total; per-residue (Å²): 120,12,61,0,4,0,0,1,23,3,16,76,35,76,63,8,0,59,39,0,0,58,47,0,64,66,8,3,65,52,2,18,54,110,61,101,64,140,10,16,12,2,0,0,1,0,0,17,15,142,111,112,20,124,65,0,60,113,16,87,35,22,25,16,87,65,0,3,94,46,30,116,31,27,135,120,4,66,25,70,49,85,63,8,144,26,1,3,22,22,0,0,6,37,0,0,46,40,35,0,55,71,6,51,117,145,80,71,7,2,0,0,0,0,2,1,14,60,10,13,0,52,0,1,1,22,0,0,88,57,7,72,36,2,10,0,2,0,0,0,0,46,39,2,40,11,101,1,76,70,32,3,19,41,6,14,0,0,6,5,7,7,34,15,105,16,94,32,44,11,49,0,8,56,43,9,2,26,11,0,0,2,0,0,0,0,6,0,3,15,93,64,73,128,178,67,1,0,0,1,0,44,11,55,24,0,45,68,0,4,81,29,0,58,122,41,0,84,162,41,41,11,28,18,9,39,10,92,0,31,1,72,5,0,79,12,0,8,54,4,1,128,46,45,41,4,61,0,0,0,0,2,0,0,2,0,0,0,1,88,50,26,42,18,88,47,28,5,60,66,49,2,0,44,4,0,16,126,97,122,22,24,0,1,0,0,2,0,0,0,1,1,0,5,7,13,40,103,123,75,5,40,108,117,30,105,168,52,108,43,47,99,121,69,149,131,32,1,10,0,13,2,58,40,43,23,4,96,122,0,0,50,28,0,2,97,23,0,72,150,14,54,15,50,3,1,0,0,2,1,88,101,0,4,0,41,29,0,15,88,76,115,69,1,81,44,68,116,1,7,50,0,3,15,130,29,0,75,100,57,2,125,129,19,176,126,16,95,38,46,42,34,76,67,16,0,30,42,61,87,0,0,59,18,1,0,65,0,0,35,99,39,15,111,161,170,71,5,66,0,4,0,0,1,22,2,18,75,33,58,74,9,0,91,54,0,0,66,48,0,60,65,7,2,59,32,3,13,70,180,89,49,62,130,7,16,11,2,0,0,2,0,0,18,16,150,109,113,18,117,67,1,58,112,15,77,31,21,21,14,71,67,0,4,90,46,20,113,31,23,146,121,5,74,28,76,52,68,66,9,148,24,0,2,20,22,0,0,4,26,0,0,38,38,35,0,49,85,2,47,115,130,79,55,11,3,0,0,0,0,1,0,14,62,11,12,0,52,0,1,0,21,0,0,86,46,8,46,11,0,8,0,1,0,0,0,1,49,39,2,42,16,90,2,100,76,30,3,26,38,10,13,0,1,6,5,6,6,27,7,80,11,63,29,52,9,64,1,8,101,49,6,4,24,12,0,0,2,0,0,0,0,4,0,3,16,86,45,76,51,98,131,141,155,47,172,120,87,53,127,37,4,0,0,0,0,45,10,58,20,0,44,66,1,2,79,41,0,74,116,75,0,71,162,74,44,15,75,12,18,56,18,89,0,33,1,81,9,0,83,11,1,6,51,2,0,105,27,44,24,3,54,0,0,0,0,0,0,0,2,1,0,0,1,88,48,24,45,18,100,50,28,3,56,65,51,2,0,36,5,1,15,130,90,118,22,20,0,1,0,0,3,0,0,0,1,1,0,5,10,17,49,88,128,84,4,40,75,107,35,69,180,59,120,34,46,107,111,74,142,131,25,1,5,0,18,2,58,51,34,25,2,102,121,0,0,48,29,0,2,86,18,0,68,127,13,50,17,53,3,2,0,0,2,1,91,107,0,4,0,44,28,0,16,83,82,110,79,1,89,41,68,106,1,7,41,3,4,14,126,40,0,74,116,50,5,133,146,20,166,117,4,106,34,48,45,34,76,67,18,0,33,42,74,81,0,4,70,14,0,0,62,1,0,53,116,50,15,150,137,128,63,46,110,50,0,121,92,3,78,63,23,63,2,86,69,23,38,80,186,117,13,84,78,51,128,30,86,43,92,56,39,12,35,0,0,30,0,16,13,26,7,11,12,10,28,6,8,49,6,0,42,66,0,22,143,61,7,123,166,145,73,0,4,8,35,15,100,49,96,171,83,104,78,163,11,72,30,150,105,4,22,4,0,0,0,3,12,103,74,122,123,32,42,0,0,5,11,89,56,58,153,152,32,9,90,40,62,146,80,16,74,38,0,0,0,5,49,99,0,44,86,33,25,30,0,0,27,0,21,6,0,88,185,57,34,169,135,39,84,9,123,46,27,124,12,80,10,4,18,2,25,0,0,2,14,7,11,19,18,114,24,0,37,80,118,16,68,39,136,63,2,0,0,0,2,21,43,177,58,17,0,91,8,0,29,129,86,16,32,80,101,67,116,136,47,3,57,150,50,13,0,25,21,9,66,38,3,1,42,52,66,62,171,42,82,82,64,101,1,117,66,0,2,0,4,29,1,39,49,27,3,5,0,3,2,10,2,0,5,30,0,0,90,6,110,36,0,47,0,2,0,0,55,36,14,56,50,61,82,40,202,31,135,66,15,40,39,48,87,98,5,53,140,21,72,29,91,78,98,64,78,48,41,44,0,81,34,0,0,1,1,0,0,0,3,0,2,3,53,0,116,18,23,0,34,0,24,20,83,48,60,76,12,8,40,48,54,99,7,124,32,38,78,45,0,36,45,139,73,44,106,17,141,51,23,10,0,0,7,35,86,81,7,32,98,27,0,69,101,80,50,12,81,95,4,59,4,1,103,50,6,36,29,23,70,49,61,31,4,3,0,0,13,14,32,94,80,124,21,105,49,8,32,60,88,11,35,42,0,6,6,1,0,0,7,0,50,110,30,2,68,0,19,0,24,43,99,11,54,0,0,40,12,0,121,54,0,63,138,5,4,40,91,0,0,59,37,0,82,45,144,108,90,11,140,114,6,78,70,24,50,2,76,69,28,53,86,156,114,16,79,79,65,122,31,80,44,90,56,34,11,37,0,0,39,0,14,13,24,10,12,16,2,31,5,7,53,6,0,42,65,0,17,150,42,3,171,130,135,96,145,43,143,46,0,6,10,34,18,97,59,157,142,61,59,21,69,4,82,38,139,92,5,22,4,0,0,1,3,16,102,88,129,113,25,29,0,0,41,20,117,52,72,134,175,18,13,82,43,57,138,77,16,77,45,0,0,0,6,52,92,0,48,82,89,22,22,0,2,24,3,24,9,0,103,158,53,23,153,132,36,100,4,133,44,22,122,13,87,8,2,15,2,19,0,0,1,12,9,11,17,16,114,22,0,31,90,123,16,66,29,156,66,2,0,0,0,0,28,30,166,54,15,1,89,8,1,56,135,87,18,26,85,95,49,124,121,50,5,61,139,72,13,0,43,22,4,57,32,17,0,48,82,28,51,124,73,99,154,75,123,25,112,63,0,1,0,6,22,1,33,33,26,3,5,0,4,2,12,3,0,6,35,1,0,53,8,96,28,0,55,0,5,0,0,53,53,6,28,37,62,98,35,193,40,134,47,18,26,38,46,82,39,7,49,143,12,73,34,90,75,84,64,82,53,42,44,0,84,33,0,0,4,1,0,0,0,2,0,3,5,28,1,110,7,28,0,47,0,45,23,81,52,65,77,11,9,39,41,50,86,10,112,32,37,79,42,1,34,45,137,78,42,102,20,128,56,20,9,0,0,8,34,96,76,5,32,104,29,0,69,93,87,50,13,80,93,3,59,4,1,98,51,5,16,27,29,69,48,58,35,2,0,0,1,14,13,31,87,77,134,26,104,47,8,34,105,100,8,30,31,0,1,1,0,1,0,5,0,48,107,29,1,65,0,15,1,31,40,87,9,54,0,0,46,18,0,118,56,0,60,144,5,3,38,93,0,0,64,28,0,93,51,166

B-factor: mean 42.77, std 15.06, range [15.14, 108.47]